Protein AF-0000000066665453 (afdb_homodimer)

pLDDT: mean 81.32, std 22.85, range [13.72, 98.62]

Structure (mmCIF, N/CA/C/O backbone):
data_AF-0000000066665453-model_v1
#
loop_
_entity.id
_entity.type
_entity.pdbx_description
1 polymer 'Uncharacterized protein'
#
loop_
_atom_site.group_PDB
_atom_site.id
_atom_site.type_symbol
_atom_site.label_atom_id
_atom_site.label_alt_id
_atom_site.label_comp_id
_atom_site.label_asym_id
_atom_site.label_entity_id
_atom_site.label_seq_id
_atom_site.pdbx_PDB_ins_code
_atom_site.Cartn_x
_atom_site.Cartn_y
_atom_site.Cartn_z
_atom_site.occupancy
_atom_site.B_iso_or_equiv
_atom_site.auth_seq_id
_atom_site.auth_comp_id
_atom_site.auth_asym_id
_atom_site.auth_atom_id
_atom_site.pdbx_PDB_model_num
ATOM 1 N N . MET A 1 1 ? -19.062 -0.053 -48.094 1 19.8 1 MET A N 1
ATOM 2 C CA . MET A 1 1 ? -20.469 0.084 -47.75 1 19.8 1 MET A CA 1
ATOM 3 C C . MET A 1 1 ? -20.609 0.634 -46.312 1 19.8 1 MET A C 1
ATOM 5 O O . MET A 1 1 ? -21.719 0.956 -45.875 1 19.8 1 MET A O 1
ATOM 9 N N . ARG A 1 2 ? -19.547 0.373 -45.531 1 23.02 2 ARG A N 1
ATOM 10 C CA . ARG A 1 2 ? -19.234 0.481 -44.125 1 23.02 2 ARG A CA 1
ATOM 11 C C . ARG A 1 2 ? -19.125 1.94 -43.688 1 23.02 2 ARG A C 1
ATOM 13 O O . ARG A 1 2 ? -18.844 2.232 -42.531 1 23.02 2 ARG A O 1
ATOM 20 N N . GLU A 1 3 ? -19.109 2.775 -44.75 1 22.67 3 GLU A N 1
ATOM 21 C CA . GLU A 1 3 ? -18.797 4.191 -44.625 1 22.67 3 GLU A CA 1
ATOM 22 C C . GLU A 1 3 ? -19.938 4.961 -43.969 1 22.67 3 GLU A C 1
ATOM 24 O O . GLU A 1 3 ? -19.734 6.043 -43.438 1 22.67 3 GLU A O 1
ATOM 29 N N . ALA A 1 4 ? -21.125 4.555 -44.438 1 25.89 4 ALA A N 1
ATOM 30 C CA . ALA A 1 4 ? -22.328 5.387 -44.344 1 25.89 4 ALA A CA 1
ATOM 31 C C . ALA A 1 4 ? -22.797 5.543 -42.906 1 25.89 4 ALA A C 1
ATOM 33 O O . ALA A 1 4 ? -23.312 6.59 -42.531 1 25.89 4 ALA A O 1
ATOM 34 N N . GLU A 1 5 ? -22.891 4.328 -42.156 1 24.73 5 GLU A N 1
ATOM 35 C CA . GLU A 1 5 ? -23.781 4.402 -41 1 24.73 5 GLU A CA 1
ATOM 36 C C . GLU A 1 5 ? -23.125 5.148 -39.844 1 24.73 5 GLU A C 1
ATOM 38 O O . GLU A 1 5 ? -23.656 5.172 -38.75 1 24.73 5 GLU A O 1
ATOM 43 N N . ALA A 1 6 ? -21.844 5.684 -40.031 1 29.7 6 ALA A N 1
ATOM 44 C CA . ALA A 1 6 ? -21 6.289 -39.031 1 29.7 6 ALA A CA 1
ATOM 45 C C . ALA A 1 6 ? -21.578 7.617 -38.531 1 29.7 6 ALA A C 1
ATOM 47 O O . ALA A 1 6 ? -21.281 8.078 -37.438 1 29.7 6 ALA A O 1
ATOM 48 N N . SER A 1 7 ? -22.203 8.32 -39.625 1 28.11 7 SER A N 1
ATOM 49 C CA . SER A 1 7 ? -22.438 9.75 -39.469 1 28.11 7 SER A CA 1
ATOM 50 C C . SER A 1 7 ? -23.562 10.023 -38.5 1 28.11 7 SER A C 1
ATOM 52 O O . SER A 1 7 ? -23.547 11.023 -37.781 1 28.11 7 SER A O 1
ATOM 54 N N . SER A 1 8 ? -24.656 9.281 -38.719 1 25.94 8 SER A N 1
ATOM 55 C CA . SER A 1 8 ? -25.922 9.703 -38.094 1 25.94 8 SER A CA 1
ATOM 56 C C . SER A 1 8 ? -25.891 9.461 -36.594 1 25.94 8 SER A C 1
ATOM 58 O O . SER A 1 8 ? -26.656 10.078 -35.844 1 25.94 8 SER A O 1
ATOM 60 N N . ARG A 1 9 ? -25.062 8.492 -36.156 1 27.23 9 ARG A N 1
ATOM 61 C CA . ARG A 1 9 ? -25.203 8.07 -34.75 1 27.23 9 ARG A CA 1
ATOM 62 C C . ARG A 1 9 ? -24.5 9.039 -33.812 1 27.23 9 ARG A C 1
ATOM 64 O O . ARG A 1 9 ? -24.578 8.906 -32.594 1 27.23 9 ARG A O 1
ATOM 71 N N . ASP A 1 10 ? -23.641 9.875 -34.406 1 24.14 10 ASP A N 1
ATOM 72 C CA . ASP A 1 10 ? -22.828 10.703 -33.531 1 24.14 10 ASP A CA 1
ATOM 73 C C . ASP A 1 10 ? -23.641 11.836 -32.906 1 24.14 10 ASP A C 1
ATOM 75 O O . ASP A 1 10 ? -23.188 12.531 -32 1 24.14 10 ASP A O 1
ATOM 79 N N . ALA A 1 11 ? -24.688 12.273 -33.719 1 24.56 11 ALA A N 1
ATOM 80 C CA . ALA A 1 11 ? -25.312 13.531 -33.344 1 24.56 11 ALA A CA 1
ATOM 81 C C . ALA A 1 11 ? -26.109 13.375 -32.031 1 24.56 11 ALA A C 1
ATOM 83 O O . ALA A 1 11 ? -26.438 14.359 -31.375 1 24.56 11 ALA A O 1
ATOM 84 N N . ARG A 1 12 ? -26.797 12.281 -31.938 1 25.75 12 ARG A N 1
ATOM 85 C CA . ARG A 1 12 ? -27.859 12.258 -30.938 1 25.75 12 ARG A CA 1
ATOM 86 C C . ARG A 1 12 ? -27.281 12.141 -29.531 1 25.75 12 ARG A C 1
ATOM 88 O O . ARG A 1 12 ? -28.031 12.039 -28.562 1 25.75 12 ARG A O 1
ATOM 95 N N . ARG A 1 13 ? -26 11.781 -29.406 1 25.25 13 ARG A N 1
ATOM 96 C CA . ARG A 1 13 ? -25.656 11.5 -28.016 1 25.25 13 ARG A CA 1
ATOM 97 C C . ARG A 1 13 ? -25.516 12.789 -27.203 1 25.25 13 ARG A C 1
ATOM 99 O O . ARG A 1 13 ? -24.406 13.25 -26.938 1 25.25 13 ARG A O 1
ATOM 106 N N . ALA A 1 14 ? -26.172 13.805 -27.734 1 28.17 14 ALA A N 1
ATOM 107 C CA . ALA A 1 14 ? -26.297 14.883 -26.766 1 28.17 14 ALA A CA 1
ATOM 108 C C . ALA A 1 14 ? -26.719 14.344 -25.406 1 28.17 14 ALA A C 1
ATOM 110 O O . ALA A 1 14 ? -27.766 13.711 -25.281 1 28.17 14 ALA A O 1
ATOM 111 N N . THR A 1 15 ? -25.719 14.102 -24.578 1 29.19 15 THR A N 1
ATOM 112 C CA . THR A 1 15 ? -25.812 13.617 -23.203 1 29.19 15 THR A CA 1
ATOM 113 C C . THR A 1 15 ? -26.875 14.391 -22.422 1 29.19 15 THR A C 1
ATOM 115 O O . THR A 1 15 ? -26.641 15.523 -22 1 29.19 15 THR A O 1
ATOM 118 N N . SER A 1 16 ? -28.062 14.555 -22.938 1 30.88 16 SER A N 1
ATOM 119 C CA . SER A 1 16 ? -29.188 14.93 -22.078 1 30.88 16 SER A CA 1
ATOM 120 C C . SER A 1 16 ? -29.078 14.266 -20.703 1 30.88 16 SER A C 1
ATOM 122 O O . SER A 1 16 ? -28.859 13.062 -20.609 1 30.88 16 SER A O 1
ATOM 124 N N . ALA A 1 17 ? -28.656 15.047 -19.797 1 39.22 17 ALA A N 1
ATOM 125 C CA . ALA A 1 17 ? -28.75 14.5 -18.438 1 39.22 17 ALA A CA 1
ATOM 126 C C . ALA A 1 17 ? -29.953 13.586 -18.297 1 39.22 17 ALA A C 1
ATOM 128 O O . ALA A 1 17 ? -31.062 13.945 -18.688 1 39.22 17 ALA A O 1
ATOM 129 N N . ALA A 1 18 ? -29.844 12.43 -18.172 1 43.69 18 ALA A N 1
ATOM 130 C CA . ALA A 1 18 ? -30.922 11.461 -18.031 1 43.69 18 ALA A CA 1
ATOM 131 C C . ALA A 1 18 ? -32.094 12.055 -17.25 1 43.69 18 ALA A C 1
ATOM 133 O O . ALA A 1 18 ? -31.875 12.758 -16.25 1 43.69 18 ALA A O 1
ATOM 134 N N . PRO A 1 19 ? -33.312 12.305 -17.641 1 51.19 19 PRO A N 1
ATOM 135 C CA . PRO A 1 19 ? -34.5 12.781 -16.938 1 51.19 19 PRO A CA 1
ATOM 136 C C . PRO A 1 19 ? -34.5 12.461 -15.438 1 51.19 19 PRO A C 1
ATOM 138 O O . PRO A 1 19 ? -35 13.25 -14.633 1 51.19 19 PRO A O 1
ATOM 141 N N . GLY A 1 20 ? -33.719 11.547 -15.07 1 58.41 20 GLY A N 1
ATOM 142 C CA . GLY A 1 20 ? -33.594 11.078 -13.695 1 58.41 20 GLY A CA 1
ATOM 143 C C . GLY A 1 20 ? -32.719 11.953 -12.836 1 58.41 20 GLY A C 1
ATOM 144 O O . GLY A 1 20 ? -33 12.172 -11.656 1 58.41 20 GLY A O 1
ATOM 145 N N . VAL A 1 21 ? -31.719 12.586 -13.453 1 60.53 21 VAL A N 1
ATOM 146 C CA . VAL A 1 21 ? -30.812 13.414 -12.664 1 60.53 21 VAL A CA 1
ATOM 147 C C . VAL A 1 21 ? -31.469 14.758 -12.375 1 60.53 21 VAL A C 1
ATOM 149 O O . VAL A 1 21 ? -31.344 15.297 -11.266 1 60.53 21 VAL A O 1
ATOM 152 N N . ARG A 1 22 ? -32.25 15.359 -13.219 1 61.31 22 ARG A N 1
ATOM 153 C CA . ARG A 1 22 ? -32.938 16.641 -13.031 1 61.31 22 ARG A CA 1
ATOM 154 C C . ARG A 1 22 ? -34 16.531 -11.945 1 61.31 22 ARG A C 1
ATOM 156 O O . ARG A 1 22 ? -34.188 17.453 -11.148 1 61.31 22 ARG A O 1
ATOM 163 N N . GLU A 1 23 ? -34.688 15.453 -12.055 1 70.44 23 GLU A N 1
ATOM 164 C CA . GLU A 1 23 ? -35.688 15.227 -11.023 1 70.44 23 GLU A CA 1
ATOM 165 C C . GLU A 1 23 ? -35.062 15.078 -9.648 1 70.44 23 GLU A C 1
ATOM 167 O O . GLU A 1 23 ? -35.562 15.586 -8.656 1 70.44 23 GLU A O 1
ATOM 172 N N . GLN A 1 24 ? -34 14.492 -9.602 1 72.5 24 GLN A N 1
ATOM 173 C CA . GLN A 1 24 ? -33.281 14.312 -8.344 1 72.5 24 GLN A CA 1
ATOM 174 C C . GLN A 1 24 ? -32.75 15.648 -7.809 1 72.5 24 GLN A C 1
ATOM 176 O O . GLN A 1 24 ? -32.812 15.906 -6.605 1 72.5 24 GLN A O 1
ATOM 181 N N . VAL A 1 25 ? -32.375 16.453 -8.742 1 69.94 25 VAL A N 1
ATOM 182 C CA . VAL A 1 25 ? -31.859 17.766 -8.367 1 69.94 25 VAL A CA 1
ATOM 183 C C . VAL A 1 25 ? -33 18.641 -7.816 1 69.94 25 VAL A C 1
ATOM 185 O O . VAL A 1 25 ? -32.812 19.312 -6.805 1 69.94 25 VAL A O 1
ATOM 188 N N . ALA A 1 26 ? -34.062 18.609 -8.492 1 74.38 26 ALA A N 1
ATOM 189 C CA . ALA A 1 26 ? -35.219 19.375 -8.039 1 74.38 26 ALA A CA 1
ATOM 190 C C . ALA A 1 26 ? -35.688 18.922 -6.656 1 74.38 26 ALA A C 1
ATOM 192 O O . ALA A 1 26 ? -36.062 19.734 -5.816 1 74.38 26 ALA A O 1
ATOM 193 N N . GLU A 1 27 ? -35.625 17.734 -6.543 1 78.69 27 GLU A N 1
ATOM 194 C CA . GLU A 1 27 ? -36.031 17.172 -5.258 1 78.69 27 GLU A CA 1
ATOM 195 C C . GLU A 1 27 ? -35.031 17.562 -4.152 1 78.69 27 GLU A C 1
ATOM 197 O O . GLU A 1 27 ? -35.438 17.875 -3.029 1 78.69 27 GLU A O 1
ATOM 202 N N . GLN A 1 28 ? -33.844 17.562 -4.383 1 78.75 28 GLN A N 1
ATOM 203 C CA . GLN A 1 28 ? -32.844 17.922 -3.402 1 78.75 28 GLN A CA 1
ATOM 204 C C . GLN A 1 28 ? -32.938 19.406 -3.031 1 78.75 28 GLN A C 1
ATOM 206 O O . GLN A 1 28 ? -32.781 19.766 -1.862 1 78.75 28 GLN A O 1
ATOM 211 N N . PHE A 1 29 ? -33.25 20.172 -3.998 1 79.56 29 PHE A N 1
ATOM 212 C CA . PHE A 1 29 ? -33.406 21.594 -3.75 1 79.56 29 PHE A CA 1
ATOM 213 C C . PHE A 1 29 ? -34.656 21.891 -2.93 1 79.56 29 PHE A C 1
ATOM 215 O O . PHE A 1 29 ? -34.656 22.766 -2.07 1 79.56 29 PHE A O 1
ATOM 222 N N . ALA A 1 30 ? -35.625 21.188 -3.301 1 81.5 30 ALA A N 1
ATOM 223 C CA . ALA A 1 30 ? -36.875 21.328 -2.518 1 81.5 30 ALA A CA 1
ATOM 224 C C . ALA A 1 30 ? -36.625 20.906 -1.069 1 81.5 30 ALA A C 1
ATOM 226 O O . ALA A 1 30 ? -37.125 21.547 -0.144 1 81.5 30 ALA A O 1
ATOM 227 N N . ARG A 1 31 ? -35.969 19.953 -0.909 1 82.44 31 ARG A N 1
ATOM 228 C CA . ARG A 1 31 ? -35.656 19.469 0.431 1 82.44 31 ARG A CA 1
ATOM 229 C C . ARG A 1 31 ? -34.781 20.453 1.173 1 82.44 31 ARG A C 1
ATOM 231 O O . ARG A 1 31 ? -34.938 20.656 2.379 1 82.44 31 ARG A O 1
ATOM 238 N N . TYR A 1 32 ? -33.844 21 0.495 1 87.75 32 TYR A N 1
ATOM 239 C CA . TYR A 1 32 ? -32.969 22.016 1.071 1 87.75 32 TYR A CA 1
ATOM 240 C C . TYR A 1 32 ? -33.781 23.219 1.549 1 87.75 32 TYR A C 1
ATOM 242 O O . TYR A 1 32 ? -33.594 23.688 2.67 1 87.75 32 TYR A O 1
ATOM 250 N N . ARG A 1 33 ? -34.719 23.609 0.754 1 85.88 33 ARG A N 1
ATOM 251 C CA . ARG A 1 33 ? -35.5 24.797 1.083 1 85.88 33 ARG A CA 1
ATOM 252 C C . ARG A 1 33 ? -36.406 24.531 2.262 1 85.88 33 ARG A C 1
ATOM 254 O O . ARG A 1 33 ? -36.531 25.359 3.168 1 85.88 33 ARG A O 1
ATOM 261 N N . SER A 1 34 ? -37 23.422 2.145 1 84.19 34 SER A N 1
ATOM 262 C CA . SER A 1 34 ? -37.906 23.062 3.238 1 84.19 34 SER A CA 1
ATOM 263 C C . SER A 1 34 ? -37.125 22.891 4.547 1 84.19 34 SER A C 1
ATOM 265 O O . SER A 1 34 ? -37.625 23.281 5.609 1 84.19 34 SER A O 1
ATOM 267 N N . GLY A 1 35 ? -36.031 22.312 4.512 1 84.56 35 GLY A N 1
ATOM 268 C CA . GLY A 1 35 ? -35.188 22.141 5.688 1 84.56 35 GLY A CA 1
ATOM 269 C C . GL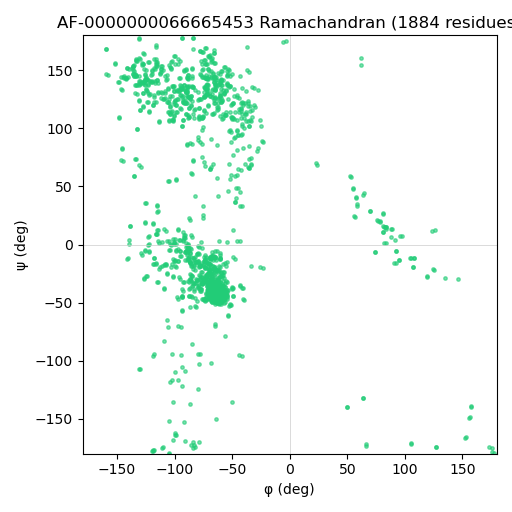Y A 1 35 ? -34.719 23.453 6.273 1 84.56 35 GLY A C 1
ATOM 270 O O . GLY A 1 35 ? -34.594 23.594 7.492 1 84.56 35 GLY A O 1
ATOM 271 N N . GLY A 1 36 ? -34.438 24.359 5.418 1 85.56 36 GLY A N 1
ATOM 272 C CA . GLY A 1 36 ? -34 25.672 5.859 1 85.56 36 GLY A CA 1
ATOM 273 C C . GLY A 1 36 ? -35.062 26.406 6.664 1 85.56 36 GLY A C 1
ATOM 274 O O . GLY A 1 36 ? -34.781 26.969 7.715 1 85.56 36 GLY A O 1
ATOM 275 N N . VAL A 1 37 ? -36.219 26.328 6.227 1 82.12 37 VAL A N 1
ATOM 276 C CA . VAL A 1 37 ? -37.312 27 6.887 1 82.12 37 VAL A CA 1
ATOM 277 C C . VAL A 1 37 ? -37.562 26.375 8.258 1 82.12 37 VAL A C 1
ATOM 279 O O . VAL A 1 37 ? -37.875 27.078 9.227 1 82.12 37 VAL A O 1
ATOM 282 N N . GLU A 1 38 ? -37.281 25.203 8.312 1 80.81 38 GLU A N 1
ATOM 283 C CA . GLU A 1 38 ? -37.594 24.469 9.531 1 80.81 38 GLU A CA 1
ATOM 284 C C . GLU A 1 38 ? -36.5 24.594 10.562 1 80.81 38 GLU A C 1
ATOM 286 O O . GLU A 1 38 ? -36.75 24.672 11.758 1 80.81 38 GLU A O 1
ATOM 291 N N . THR A 1 39 ? -35.281 24.719 10.203 1 82.19 39 THR A N 1
ATOM 292 C CA . THR A 1 39 ? -34.188 24.516 11.156 1 82.19 39 THR A CA 1
ATOM 293 C C . THR A 1 39 ? -33.312 25.766 11.258 1 82.19 39 THR A C 1
ATOM 295 O O . THR A 1 39 ? -32.531 25.906 12.188 1 82.19 39 THR A O 1
ATOM 298 N N . ALA A 1 40 ? -33.531 26.719 10.492 1 86.44 40 ALA A N 1
ATOM 299 C CA . ALA A 1 40 ? -32.594 27.812 10.375 1 86.44 40 ALA A CA 1
ATOM 300 C C . ALA A 1 40 ? -32.938 28.953 11.328 1 86.44 40 ALA A C 1
ATOM 302 O O . ALA A 1 40 ? -32.031 29.578 11.914 1 86.44 40 ALA A O 1
ATOM 303 N N . PRO A 1 41 ? -34.281 29.141 11.586 1 88.88 41 PRO A N 1
ATOM 304 C CA . PRO A 1 41 ? -34.594 30.344 12.359 1 88.88 41 PRO A CA 1
ATOM 305 C C . PRO A 1 41 ? -34.5 30.141 13.867 1 88.88 41 PRO A C 1
ATOM 307 O O . PRO A 1 41 ? -35.438 30.391 14.602 1 88.88 41 PRO A O 1
ATOM 310 N N . TYR A 1 42 ? -33.344 29.812 14.32 1 90.06 42 TYR A N 1
ATOM 311 C CA . TYR A 1 42 ? -33 29.641 15.734 1 90.06 42 TYR A CA 1
ATOM 312 C C . TYR A 1 42 ? -31.594 30.156 16.031 1 90.06 42 TYR A C 1
ATOM 314 O O . TYR A 1 42 ? -30.719 30.109 15.18 1 90.06 42 TYR A O 1
ATOM 322 N N . ASP A 1 43 ? -31.516 30.703 17.172 1 90.5 43 ASP A N 1
ATOM 323 C CA . ASP A 1 43 ? -30.203 31.219 17.562 1 90.5 43 ASP A CA 1
ATOM 324 C C . ASP A 1 43 ? -29.344 30.109 18.156 1 90.5 43 ASP A C 1
ATOM 326 O O . ASP A 1 43 ? -29.688 28.938 18.062 1 90.5 43 ASP A O 1
ATOM 330 N N . GLU A 1 44 ? -28.156 30.516 18.641 1 90.75 44 GLU A N 1
ATOM 331 C CA . GLU A 1 44 ? -27.156 29.578 19.109 1 90.75 44 GLU A CA 1
ATOM 332 C C . GLU A 1 44 ? -27.688 28.719 20.266 1 90.75 44 GLU A C 1
ATOM 334 O O . GLU A 1 44 ? -27.281 27.578 20.438 1 90.75 44 GLU A O 1
ATOM 339 N N . CYS A 1 45 ? -28.625 29.219 21.031 1 90.12 45 CYS A N 1
ATOM 340 C CA . CYS A 1 45 ? -29.172 28.531 22.203 1 90.12 45 CYS A CA 1
ATOM 341 C C . CYS A 1 45 ? -30.5 27.859 21.891 1 90.12 45 CYS A C 1
ATOM 343 O O . CYS A 1 45 ? -31.172 27.359 22.781 1 90.12 45 CYS A O 1
ATOM 345 N N . GLY A 1 46 ? -30.906 27.906 20.625 1 87.31 46 GLY A N 1
ATOM 346 C CA . GLY A 1 46 ? -32.125 27.203 20.203 1 87.31 46 GLY A CA 1
ATOM 347 C C . GLY A 1 46 ? -33.375 28.047 20.359 1 87.31 46 GLY A C 1
ATOM 348 O O . GLY A 1 46 ? -34.469 27.516 20.312 1 87.31 46 GLY A O 1
ATOM 349 N N . ARG A 1 47 ? -33.219 29.188 20.547 1 88.5 47 ARG A N 1
ATOM 350 C CA . ARG A 1 47 ? -34.375 30.062 20.609 1 88.5 47 ARG A CA 1
ATOM 351 C C . ARG A 1 47 ? -34.75 30.594 19.234 1 88.5 47 ARG A C 1
ATOM 353 O O . ARG A 1 47 ? -33.875 30.891 18.422 1 88.5 47 ARG A O 1
ATOM 360 N N . PRO A 1 48 ? -36.031 30.781 19.016 1 88.19 48 PRO A N 1
ATOM 361 C CA . PRO A 1 48 ? -36.5 31.234 17.703 1 88.19 48 PRO A CA 1
ATOM 362 C C . PRO A 1 48 ? -36.031 32.656 17.375 1 88.19 48 PRO A C 1
ATOM 364 O O . PRO A 1 48 ? -36 33.5 18.266 1 88.19 48 PRO A O 1
ATOM 367 N N . THR A 1 49 ? -35.75 32.844 16.156 1 90 49 THR A N 1
ATOM 368 C CA . THR A 1 49 ? -35.375 34.156 15.664 1 90 49 THR A CA 1
ATOM 369 C C . THR A 1 49 ? -36.375 34.656 14.633 1 90 49 THR A C 1
ATOM 371 O O . THR A 1 49 ? -37.219 33.875 14.148 1 90 49 THR A O 1
ATOM 374 N N . GLU A 1 50 ? -36.438 36 14.383 1 85.19 50 GLU A N 1
ATOM 375 C CA . GLU A 1 50 ? -37.375 36.594 13.453 1 85.19 50 GLU A CA 1
ATOM 376 C C . GLU A 1 50 ? -37.094 36.156 12.016 1 85.19 50 GLU A C 1
ATOM 378 O O . GLU A 1 50 ? -37.969 36.25 11.148 1 85.19 50 GLU A O 1
ATOM 383 N N . GLY A 1 51 ? -35.938 35.5 11.773 1 88.56 51 GLY A N 1
ATOM 384 C CA . GLY A 1 51 ? -35.562 35.062 10.438 1 88.56 51 GLY A CA 1
ATOM 385 C C . GLY A 1 51 ? -34.156 34.5 10.375 1 88.56 51 GLY A C 1
ATOM 386 O O . GLY A 1 51 ? -33.594 34.125 11.398 1 88.56 51 GLY A O 1
ATOM 387 N N . TYR A 1 52 ? -33.812 34.219 9.078 1 90.81 52 TYR A N 1
ATOM 388 C CA . TYR A 1 52 ? -32.469 33.719 8.852 1 90.81 52 TYR A CA 1
ATOM 389 C C . TYR A 1 52 ? -31.984 34.094 7.457 1 90.81 52 TYR A C 1
ATOM 391 O O . TYR A 1 52 ? -32.781 34.469 6.59 1 90.81 52 TYR A O 1
ATOM 399 N N . TYR A 1 53 ? -30.719 34.156 7.285 1 93.94 53 TYR A N 1
ATOM 400 C CA . TYR A 1 53 ? -30.094 34.406 5.988 1 93.94 53 TYR A CA 1
ATOM 401 C C . TYR A 1 53 ? -29.672 33.094 5.34 1 93.94 53 TYR A C 1
ATOM 403 O O . TYR A 1 53 ? -28.953 32.312 5.953 1 93.94 53 TYR A O 1
ATOM 411 N N . ASP A 1 54 ? -30.109 32.844 4.137 1 93.62 54 ASP A N 1
ATOM 412 C CA . ASP A 1 54 ? -29.688 31.672 3.377 1 93.62 54 ASP A CA 1
ATOM 413 C C . ASP A 1 54 ? -28.625 32.031 2.354 1 93.62 54 ASP A C 1
ATOM 415 O O . ASP A 1 54 ? -28.859 32.844 1.446 1 93.62 54 ASP A O 1
ATOM 419 N N . GLU A 1 55 ? -27.5 31.406 2.473 1 93.81 55 GLU A N 1
ATOM 420 C CA . GLU A 1 55 ? -26.359 31.719 1.605 1 93.81 55 GLU A CA 1
ATOM 421 C C . GLU A 1 55 ? -26.625 31.266 0.169 1 93.81 55 GLU A C 1
ATOM 423 O O . GLU A 1 55 ? -26.062 31.828 -0.773 1 93.81 55 GLU A O 1
ATOM 428 N N . LEU A 1 56 ? -27.453 30.297 -0.019 1 91.44 56 LEU A N 1
ATOM 429 C CA . LEU A 1 56 ? -27.672 29.703 -1.335 1 91.44 56 LEU A CA 1
ATOM 430 C C . LEU A 1 56 ? -28.859 30.359 -2.033 1 91.44 56 LEU A C 1
ATOM 432 O O . LEU A 1 56 ? -28.797 30.641 -3.23 1 91.44 56 LEU A O 1
ATOM 436 N N . VAL A 1 57 ? -29.953 30.547 -1.258 1 89.62 57 VAL A N 1
ATOM 437 C CA . VAL A 1 57 ? -31.203 30.984 -1.872 1 89.62 57 VAL A CA 1
ATOM 438 C C . VAL A 1 57 ? -31.594 32.344 -1.322 1 89.62 57 VAL A C 1
ATOM 440 O O . VAL A 1 57 ? -31.438 32.625 -0.13 1 89.62 57 VAL A O 1
ATOM 443 N N . ASP A 1 58 ? -32.094 33.156 -2.238 1 88.19 58 ASP A N 1
ATOM 444 C CA . ASP A 1 58 ? -32.562 34.469 -1.804 1 88.19 58 ASP A CA 1
ATOM 445 C C . ASP A 1 58 ? -34 34.406 -1.274 1 88.19 58 ASP A C 1
ATOM 447 O O . ASP A 1 58 ? -34.562 33.344 -1.17 1 88.19 58 ASP A O 1
ATOM 451 N N . ALA A 1 59 ? -34.5 35.531 -0.813 1 83 59 ALA A N 1
ATOM 452 C CA . ALA A 1 59 ? -35.812 35.594 -0.186 1 83 59 ALA A CA 1
ATOM 453 C C . ALA A 1 59 ? -36.906 35.125 -1.144 1 83 59 ALA A C 1
ATOM 455 O O . ALA A 1 59 ? -37.969 34.656 -0.711 1 83 59 ALA A O 1
ATOM 456 N N . GLY A 1 60 ? -36.625 35.219 -2.428 1 81.62 60 GLY A N 1
ATOM 457 C CA . GLY A 1 60 ? -37.594 34.781 -3.434 1 81.62 60 GLY A CA 1
ATOM 458 C C . GLY A 1 60 ? -37.469 33.312 -3.793 1 81.62 60 GLY A C 1
ATOM 459 O O . GLY A 1 60 ? -38.219 32.812 -4.602 1 81.62 60 GLY A O 1
ATOM 460 N N . GLY A 1 61 ? -36.5 32.719 -3.18 1 80.88 61 GLY A N 1
ATOM 461 C CA . GLY A 1 61 ? -36.344 31.312 -3.436 1 80.88 61 GLY A CA 1
ATOM 462 C C . GLY A 1 61 ? -35.406 31.016 -4.598 1 80.88 61 GLY A C 1
ATOM 463 O O . GLY A 1 61 ? -35.219 29.859 -4.996 1 80.88 61 GLY A O 1
ATOM 464 N N . ARG A 1 62 ? -34.844 31.969 -5.129 1 82.56 62 ARG A N 1
ATOM 465 C CA . ARG A 1 62 ? -33.938 31.781 -6.254 1 82.56 62 ARG A CA 1
ATOM 466 C C . ARG A 1 62 ? -32.5 31.609 -5.773 1 82.56 62 ARG A C 1
ATOM 468 O O . ARG A 1 62 ? -32.094 32.219 -4.77 1 82.56 62 ARG A O 1
ATOM 475 N N . VAL A 1 63 ? -31.734 30.859 -6.496 1 88.12 63 VAL A N 1
ATOM 476 C CA . VAL A 1 63 ? -30.328 30.656 -6.188 1 88.12 63 VAL A CA 1
ATOM 477 C C . VAL A 1 63 ? -29.562 31.953 -6.402 1 88.12 63 VAL A C 1
ATOM 479 O O . VAL A 1 63 ? -29.688 32.594 -7.441 1 88.12 63 VAL A O 1
ATOM 482 N N . ARG A 1 64 ? -28.844 32.281 -5.43 1 88.5 64 ARG A N 1
ATOM 483 C CA . ARG A 1 64 ? -28.031 33.5 -5.531 1 88.5 64 ARG A CA 1
ATOM 484 C C . ARG A 1 64 ? -27 33.375 -6.652 1 88.5 64 ARG A C 1
ATOM 486 O O . ARG A 1 64 ? -26.469 32.312 -6.887 1 88.5 64 ARG A O 1
ATOM 493 N N . ARG A 1 65 ? -26.672 34.438 -7.297 1 82.19 65 ARG A N 1
ATOM 494 C CA . ARG A 1 65 ? -25.828 34.469 -8.484 1 82.19 65 ARG A CA 1
ATOM 495 C C . ARG A 1 65 ? -24.469 33.844 -8.203 1 82.19 65 ARG A C 1
ATOM 497 O O . ARG A 1 65 ? -23.922 33.094 -9.031 1 82.19 65 ARG A O 1
ATOM 504 N N . MET A 1 66 ? -23.938 34.094 -7.105 1 81.56 66 MET A N 1
ATOM 505 C CA . MET A 1 66 ? -22.594 33.625 -6.777 1 81.56 66 MET A CA 1
ATOM 506 C C . MET A 1 66 ? -22.578 32.094 -6.715 1 81.56 66 MET A C 1
ATOM 508 O O . MET A 1 66 ? -21.516 31.484 -6.91 1 81.56 66 MET A O 1
ATOM 512 N N . TRP A 1 67 ? -23.688 31.5 -6.508 1 85.44 67 TRP A N 1
ATOM 513 C CA . TRP A 1 67 ? -23.781 30.047 -6.344 1 85.44 67 TRP A CA 1
ATOM 514 C C . TRP A 1 67 ? -24.203 29.391 -7.648 1 85.44 67 TRP A C 1
ATOM 516 O O . TRP A 1 67 ? -24.188 28.156 -7.758 1 85.44 67 TRP A O 1
ATOM 526 N N . SER A 1 68 ? -24.5 30.094 -8.602 1 78.44 68 SER A N 1
ATOM 527 C CA . SER A 1 68 ? -25.141 29.547 -9.797 1 78.44 68 SER A CA 1
ATOM 528 C C . SER A 1 68 ? -24.234 28.516 -10.484 1 78.44 68 SER A C 1
ATOM 530 O O . SER A 1 68 ? -24.688 27.438 -10.852 1 78.44 68 SER A O 1
ATOM 532 N N . GLU A 1 69 ? -23 28.922 -10.602 1 72.06 69 GLU A N 1
ATOM 533 C CA . GLU A 1 69 ? -22.094 28 -11.273 1 72.06 69 GLU A CA 1
ATOM 534 C C . GLU A 1 69 ? -21.828 26.766 -10.422 1 72.06 69 GLU A C 1
ATOM 536 O O . GLU A 1 69 ? -21.844 25.641 -10.93 1 72.06 69 GLU A O 1
ATOM 541 N N . LEU A 1 70 ? -21.578 26.953 -9.234 1 74.62 70 LEU A N 1
ATOM 542 C CA . LEU A 1 70 ? -21.266 25.844 -8.336 1 74.62 70 LEU A CA 1
ATOM 543 C C . LEU A 1 70 ? -22.469 24.953 -8.125 1 74.62 70 LEU A C 1
ATOM 545 O O . LEU A 1 70 ? -22.344 23.719 -8.023 1 74.62 70 LEU A O 1
ATOM 549 N N . SER A 1 71 ? -23.5 25.641 -8.07 1 69.81 71 SER A N 1
ATOM 550 C CA . SER A 1 71 ? -24.734 24.875 -7.863 1 69.81 71 SER A CA 1
ATOM 551 C C . SER A 1 71 ? -25.016 23.938 -9.031 1 69.81 71 SER A C 1
ATOM 553 O O . SER A 1 71 ? -25.453 22.797 -8.828 1 69.81 71 SER A O 1
ATOM 555 N N . ALA A 1 72 ? -24.703 24.406 -10.109 1 67.44 72 ALA A N 1
ATOM 556 C CA . ALA A 1 72 ? -24.906 23.562 -11.289 1 67.44 72 ALA A CA 1
ATOM 557 C C . ALA A 1 72 ? -24 22.344 -11.25 1 67.44 72 ALA A C 1
ATOM 559 O O . ALA A 1 72 ? -24.438 21.234 -11.594 1 67.44 72 ALA A O 1
ATOM 560 N N . ASP A 1 73 ? -22.844 22.625 -10.789 1 69.56 73 ASP A N 1
ATOM 561 C CA . ASP A 1 73 ? -21.891 21.516 -10.703 1 69.56 73 ASP A CA 1
ATOM 562 C C . ASP A 1 73 ? -22.359 20.469 -9.695 1 69.56 73 ASP A C 1
ATOM 564 O O . ASP A 1 73 ? -22.266 19.266 -9.961 1 69.56 73 ASP A O 1
ATOM 568 N N . PHE A 1 74 ? -22.812 20.875 -8.602 1 72.75 74 PHE A N 1
ATOM 569 C CA . PHE A 1 74 ? -23.172 19.938 -7.531 1 72.75 74 PHE A CA 1
ATOM 570 C C . PHE A 1 74 ? -24.516 19.266 -7.836 1 72.75 74 PHE A C 1
ATOM 572 O O . PHE A 1 74 ? -24.734 18.109 -7.457 1 72.75 74 PHE A O 1
ATOM 579 N N . VAL A 1 75 ? -25.312 20.078 -8.477 1 64.44 75 VAL A N 1
ATOM 580 C CA . VAL A 1 75 ? -26.609 19.547 -8.875 1 64.44 75 VAL A CA 1
ATOM 581 C C . VAL A 1 75 ? -26.422 18.422 -9.883 1 64.44 75 VAL A C 1
ATOM 583 O O . VAL A 1 75 ? -27.125 17.406 -9.836 1 64.44 75 VAL A O 1
ATOM 586 N N . GLU A 1 76 ? -25.5 18.594 -10.656 1 66.06 76 GLU A N 1
ATOM 587 C CA . GLU A 1 76 ? -25.234 17.594 -11.695 1 66.06 76 GLU A CA 1
ATOM 588 C C . GLU A 1 76 ? -24.688 16.312 -11.086 1 66.06 76 GLU A C 1
ATOM 590 O O . GLU A 1 76 ? -24.875 15.227 -11.641 1 66.06 76 GLU A O 1
ATOM 595 N N . LEU A 1 77 ? -24.125 16.438 -9.969 1 74.88 77 LEU A N 1
ATOM 596 C CA . LEU A 1 77 ? -23.547 15.266 -9.328 1 74.88 77 LEU A CA 1
ATOM 597 C C . LEU A 1 77 ? -24.641 14.359 -8.773 1 74.88 77 LEU A C 1
ATOM 599 O O . LEU A 1 77 ? -24.5 13.133 -8.789 1 74.88 77 LEU A O 1
ATOM 603 N N . GLY A 1 78 ? -25.797 14.953 -8.375 1 74.06 78 GLY A N 1
ATOM 604 C CA . GLY A 1 78 ? -26.844 14.18 -7.738 1 74.06 78 GLY A CA 1
ATOM 605 C C . GLY A 1 78 ? -26.453 13.625 -6.383 1 74.06 78 GLY A C 1
ATOM 606 O O . GLY A 1 78 ? -25.375 13.953 -5.867 1 74.06 78 GLY A O 1
ATOM 607 N N . THR A 1 79 ? -27.25 12.789 -5.789 1 78.5 79 THR A N 1
ATOM 608 C CA . THR A 1 79 ? -27.016 12.25 -4.453 1 78.5 79 THR A CA 1
ATOM 609 C C . THR A 1 79 ? -25.828 11.289 -4.457 1 78.5 79 THR A C 1
ATOM 611 O O . THR A 1 79 ? -25 11.32 -3.547 1 78.5 79 THR A O 1
ATOM 614 N N . THR A 1 80 ? -25.797 10.469 -5.406 1 76.31 80 THR A N 1
ATOM 615 C CA . THR A 1 80 ? -24.703 9.492 -5.5 1 76.31 80 THR A CA 1
ATOM 616 C C . THR A 1 80 ? -23.375 10.195 -5.738 1 76.31 80 THR A C 1
ATOM 618 O O . THR A 1 80 ? -22.359 9.82 -5.156 1 76.31 80 THR A O 1
ATOM 621 N N . GLY A 1 81 ? -23.469 11.188 -6.59 1 79.56 81 GLY A N 1
ATOM 622 C CA . GLY A 1 81 ? -22.25 11.953 -6.848 1 79.56 81 GLY A CA 1
ATOM 623 C C . GLY A 1 81 ? -21.766 12.711 -5.633 1 79.56 81 GLY A C 1
ATOM 624 O O . GLY A 1 81 ? -20.562 12.789 -5.387 1 79.56 81 GLY A O 1
ATOM 625 N N . LEU A 1 82 ? -22.688 13.234 -4.875 1 84.81 82 LEU A N 1
ATOM 626 C CA . LEU A 1 82 ? -22.328 13.945 -3.656 1 84.81 82 LEU A CA 1
ATOM 627 C C . LEU A 1 82 ? -21.766 12.992 -2.613 1 84.81 82 LEU A C 1
ATOM 629 O O . LEU A 1 82 ? -20.859 13.352 -1.854 1 84.81 82 LEU A O 1
ATOM 633 N N . GLY A 1 83 ? -22.359 11.875 -2.594 1 84.75 83 GLY A N 1
ATOM 634 C CA . GLY A 1 83 ? -21.828 10.852 -1.711 1 84.75 83 GLY A CA 1
ATOM 635 C C . GLY A 1 83 ? -20.406 10.461 -2.055 1 84.75 83 GLY A C 1
ATOM 636 O O . GLY A 1 83 ? -19.562 10.305 -1.166 1 84.75 83 GLY A O 1
ATOM 637 N N . ARG A 1 84 ? -20.141 10.258 -3.281 1 80.19 84 ARG A N 1
ATOM 638 C CA . ARG A 1 84 ? -18.797 9.945 -3.74 1 80.19 84 ARG A CA 1
ATOM 639 C C . ARG A 1 84 ? -17.828 11.078 -3.424 1 80.19 84 ARG A C 1
ATOM 641 O O . ARG A 1 84 ? -16.672 10.844 -3.088 1 80.19 84 ARG A O 1
ATOM 648 N N . LEU A 1 85 ? -18.344 12.305 -3.627 1 85.75 85 LEU A N 1
ATOM 649 C CA . LEU A 1 85 ? -17.531 13.469 -3.312 1 85.75 85 LEU A CA 1
ATOM 650 C C . LEU A 1 85 ? -17.188 13.508 -1.827 1 85.75 85 LEU A C 1
ATOM 652 O O . LEU A 1 85 ? -16.047 13.797 -1.459 1 85.75 85 LEU A O 1
ATOM 656 N N . ASP A 1 86 ? -18.078 13.219 -1.02 1 90.06 86 ASP A N 1
ATOM 657 C CA . ASP A 1 86 ? -17.844 13.18 0.421 1 90.06 86 ASP A CA 1
ATOM 658 C C . ASP A 1 86 ? -16.812 12.117 0.778 1 90.06 86 ASP A C 1
ATOM 660 O O . ASP A 1 86 ? -15.938 12.352 1.61 1 90.06 86 ASP A O 1
ATOM 664 N N . SER A 1 87 ? -16.953 10.977 0.165 1 83.75 87 SER A N 1
ATOM 665 C CA . SER A 1 87 ? -15.992 9.891 0.393 1 83.75 87 SER A CA 1
ATOM 666 C C . SER A 1 87 ? -14.594 10.289 -0.056 1 83.75 87 SER A C 1
ATOM 668 O O . SER A 1 87 ? -13.602 9.922 0.588 1 83.75 87 SER A O 1
ATOM 670 N N . ARG A 1 88 ? -14.539 10.961 -1.073 1 82.69 88 ARG A N 1
ATOM 671 C CA . ARG A 1 88 ? -13.258 11.43 -1.589 1 82.69 88 ARG A CA 1
ATOM 672 C C . ARG A 1 88 ? -12.609 12.414 -0.62 1 82.69 88 ARG A C 1
ATOM 674 O O . ARG A 1 88 ? -11.406 12.328 -0.364 1 82.69 88 ARG A O 1
ATOM 681 N N . VAL A 1 89 ? -13.328 13.344 -0.14 1 90.19 89 VAL A N 1
ATOM 682 C CA . VAL A 1 89 ? -12.82 14.32 0.819 1 90.19 89 VAL A CA 1
ATOM 683 C C . VAL A 1 89 ? -12.328 13.602 2.074 1 90.19 89 VAL A C 1
ATOM 685 O O . VAL A 1 89 ? -11.25 13.914 2.594 1 90.19 89 VAL A O 1
ATOM 688 N N . ARG A 1 90 ? -13.07 12.672 2.496 1 87.44 90 ARG A N 1
ATOM 689 C CA . ARG A 1 90 ? -12.672 11.906 3.67 1 87.44 90 ARG A CA 1
ATOM 690 C C . ARG A 1 90 ? -11.359 11.172 3.418 1 87.44 90 ARG A C 1
ATOM 692 O O . ARG A 1 90 ? -10.492 11.109 4.293 1 87.44 90 ARG A O 1
ATOM 699 N N . ARG A 1 91 ? -11.219 10.633 2.246 1 80.81 91 ARG A N 1
ATOM 700 C CA . ARG A 1 91 ? -10 9.914 1.886 1 80.81 91 ARG A CA 1
ATOM 701 C C . ARG A 1 91 ? -8.805 10.852 1.849 1 80.81 91 ARG A C 1
ATOM 703 O O . ARG A 1 91 ? -7.715 10.5 2.307 1 80.81 91 ARG A O 1
ATOM 710 N N . LEU A 1 92 ? -9.008 12 1.307 1 84 92 LEU A N 1
ATOM 711 C CA . LEU A 1 92 ? -7.93 12.984 1.229 1 84 92 LEU A CA 1
ATOM 712 C C . LEU A 1 92 ? -7.508 13.438 2.621 1 84 92 LEU A C 1
ATOM 714 O O . LEU A 1 92 ? -6.316 13.617 2.887 1 84 92 LEU A O 1
ATOM 718 N N . ILE A 1 93 ? -8.445 13.656 3.504 1 90.12 93 ILE A N 1
ATOM 719 C CA . ILE A 1 93 ? -8.172 14.039 4.883 1 90.12 93 ILE A CA 1
ATOM 720 C C . ILE A 1 93 ? -7.32 12.961 5.555 1 90.12 93 ILE A C 1
ATOM 722 O O . ILE A 1 93 ? -6.328 13.273 6.223 1 90.12 93 ILE A O 1
ATOM 726 N N . GLU A 1 94 ? -7.648 11.789 5.32 1 83.12 94 GLU A N 1
ATOM 727 C CA . GLU A 1 94 ? -6.918 10.664 5.906 1 83.12 94 GLU A CA 1
ATOM 728 C C . GLU A 1 94 ? -5.52 10.547 5.301 1 83.12 94 GLU A C 1
ATOM 730 O O . GLU A 1 94 ? -4.539 10.359 6.023 1 83.12 94 GLU A O 1
ATOM 735 N N . ASP A 1 95 ? -5.43 10.719 4.074 1 75.81 95 ASP A N 1
ATOM 736 C CA . ASP A 1 95 ? -4.16 10.57 3.367 1 75.81 95 ASP A CA 1
ATOM 737 C C . ASP A 1 95 ? -3.18 11.672 3.756 1 75.81 95 ASP A C 1
ATOM 739 O O . ASP A 1 95 ? -1.964 11.469 3.729 1 75.81 95 ASP A O 1
ATOM 743 N N . ASP A 1 96 ? -3.754 12.82 4.094 1 81.69 96 ASP A N 1
ATOM 744 C CA . ASP A 1 96 ? -2.908 13.945 4.488 1 81.69 96 ASP A CA 1
ATOM 745 C C . ASP A 1 96 ? -2.682 13.953 6 1 81.69 96 ASP A C 1
ATOM 747 O O . ASP A 1 96 ? -1.946 14.797 6.516 1 81.69 96 ASP A O 1
ATOM 751 N N . GLY A 1 97 ? -3.361 13.07 6.738 1 82.56 97 GLY A N 1
ATOM 752 C CA . GLY A 1 97 ? -3.207 12.969 8.18 1 82.56 97 GLY A CA 1
ATOM 753 C C . GLY A 1 97 ? -3.768 14.164 8.93 1 82.56 97 GLY A C 1
ATOM 754 O O . GLY A 1 97 ? -3.203 14.594 9.938 1 82.56 97 GLY A O 1
ATOM 755 N N . ILE A 1 98 ? -4.77 14.797 8.367 1 90.19 98 ILE A N 1
ATOM 756 C CA . ILE A 1 98 ? -5.387 15.93 9.039 1 90.19 98 ILE A CA 1
ATOM 757 C C . ILE A 1 98 ? -6.25 15.438 10.195 1 90.19 98 ILE A C 1
ATOM 759 O O . ILE A 1 98 ? -7.219 14.703 9.984 1 90.19 98 ILE A O 1
ATOM 763 N N . THR A 1 99 ? -5.848 15.797 11.383 1 88.81 99 THR A N 1
ATOM 764 C CA . THR A 1 99 ? -6.531 15.258 12.555 1 88.81 99 THR A CA 1
ATOM 765 C C . THR A 1 99 ? -6.867 16.359 13.547 1 88.81 99 THR A C 1
ATOM 767 O O . THR A 1 99 ? -6.379 17.484 13.414 1 88.81 99 THR A O 1
ATOM 770 N N . TYR A 1 100 ? -7.777 16.125 14.336 1 89.31 100 TYR A N 1
ATOM 771 C CA . TYR A 1 100 ? -8.141 16.922 15.5 1 89.31 100 TYR A CA 1
ATOM 772 C C . TYR A 1 100 ? -8.203 16.062 16.766 1 89.31 100 TYR A C 1
ATOM 774 O O . TYR A 1 100 ? -8.727 14.945 16.734 1 89.31 100 TYR A O 1
ATOM 782 N N . THR A 1 101 ? -7.527 16.547 17.812 1 81.38 101 THR A N 1
ATOM 783 C CA . THR A 1 101 ? -7.492 15.758 19.047 1 81.38 101 THR A CA 1
ATOM 784 C C . THR A 1 101 ? -8.531 16.266 20.047 1 81.38 101 THR A C 1
ATOM 786 O O . THR A 1 101 ? -8.469 17.422 20.469 1 81.38 101 THR A O 1
ATOM 789 N N . GLU A 1 102 ? -9.547 15.445 20.344 1 76.56 102 GLU A N 1
ATOM 790 C CA . GLU A 1 102 ? -10.562 15.805 21.328 1 76.56 102 GLU A CA 1
ATOM 791 C C . GLU A 1 102 ? -10.055 15.586 22.75 1 76.56 102 GLU A C 1
ATOM 793 O O . GLU A 1 102 ? -9.617 14.484 23.094 1 76.56 102 GLU A O 1
ATOM 798 N N . VAL A 1 103 ? -9.82 16.625 23.391 1 63 103 VAL A N 1
ATOM 799 C CA . VAL A 1 103 ? -9.375 16.531 24.781 1 63 103 VAL A CA 1
ATOM 800 C C . VAL A 1 103 ? -10.586 16.516 25.719 1 63 103 VAL A C 1
ATOM 802 O O . VAL A 1 103 ? -11.359 17.469 25.734 1 63 103 VAL A O 1
ATOM 805 N N . THR A 1 104 ? -11.133 15.242 25.938 1 56.41 104 THR A N 1
ATOM 806 C CA . THR A 1 104 ? -12.242 15.148 26.875 1 56.41 104 THR A CA 1
ATOM 807 C C . THR A 1 104 ? -11.758 15.328 28.312 1 56.41 104 THR A C 1
ATOM 809 O O . THR A 1 104 ? -10.625 14.953 28.641 1 56.41 104 THR A O 1
ATOM 812 N N . GLY A 1 105 ? -12.484 16.078 29.125 1 50.75 105 GLY A N 1
ATOM 813 C CA . GLY A 1 105 ? -12.297 16.422 30.531 1 50.75 105 GLY A CA 1
ATOM 814 C C . GLY A 1 105 ? -11.102 15.734 31.172 1 50.75 105 GLY A C 1
ATOM 815 O O . GLY A 1 105 ? -10.406 14.961 30.5 1 50.75 105 GLY A O 1
ATOM 816 N N . SER A 1 106 ? -10.719 16.016 32.438 1 46.53 106 SER A N 1
ATOM 817 C CA . SER A 1 106 ? -9.664 15.523 33.312 1 46.53 106 SER A CA 1
ATOM 818 C C . SER A 1 106 ? -9.688 14 33.375 1 46.53 106 SER A C 1
ATOM 820 O O . SER A 1 106 ? -10.711 13.398 33.719 1 46.53 106 SER A O 1
ATOM 822 N N . GLY A 1 107 ? -8.664 13.172 32.781 1 49.91 107 GLY A N 1
ATOM 823 C CA . GLY A 1 107 ? -8.406 11.758 33.031 1 49.91 107 GLY A CA 1
ATOM 824 C C . GLY A 1 107 ? -8.547 10.914 31.766 1 49.91 107 GLY A C 1
ATOM 825 O O . GLY A 1 107 ? -8.148 9.75 31.75 1 49.91 107 GLY A O 1
ATOM 826 N N . GLU A 1 108 ? -9.398 11.453 30.859 1 54.5 108 GLU A N 1
ATOM 827 C CA . GLU A 1 108 ? -9.594 10.555 29.734 1 54.5 108 GLU A CA 1
ATOM 828 C C . GLU A 1 108 ? -8.547 10.805 28.641 1 54.5 108 GLU A C 1
ATOM 830 O O . GLU A 1 108 ? -8.055 11.922 28.5 1 54.5 108 GLU A O 1
ATOM 835 N N . GLN A 1 109 ? -8.031 9.758 28.141 1 60.72 109 GLN A N 1
ATOM 836 C CA . GLN A 1 109 ? -6.988 9.797 27.109 1 60.72 109 GLN A CA 1
ATOM 837 C C . GLN A 1 109 ? -7.473 10.516 25.859 1 60.72 109 GLN A C 1
ATOM 839 O O . GLN A 1 109 ? -8.586 10.281 25.391 1 60.72 109 GLN A O 1
ATOM 844 N N . ALA A 1 110 ? -6.758 11.609 25.422 1 69.94 110 ALA A N 1
ATOM 845 C CA . ALA A 1 110 ? -7.008 12.344 24.188 1 69.94 110 ALA A CA 1
ATOM 846 C C . ALA A 1 110 ? -7.129 11.398 23 1 69.94 110 ALA A C 1
ATOM 848 O O . ALA A 1 110 ? -6.34 10.461 22.859 1 69.94 110 ALA A O 1
ATOM 849 N N . VAL A 1 111 ? -8.289 11.492 22.344 1 75.25 111 VAL A N 1
ATOM 850 C CA . VAL A 1 111 ? -8.492 10.648 21.172 1 75.25 111 VAL A CA 1
ATOM 851 C C . VAL A 1 111 ? -8.328 11.477 19.906 1 75.25 111 VAL A C 1
ATOM 853 O O . VAL A 1 111 ? -8.992 12.5 19.734 1 75.25 111 VAL A O 1
ATOM 856 N N . THR A 1 112 ? -7.324 11.195 19.141 1 80.44 112 THR A N 1
ATOM 857 C CA . THR A 1 112 ? -7.102 11.859 17.859 1 80.44 112 THR A CA 1
ATOM 858 C C . THR A 1 112 ? -8.016 11.273 16.781 1 80.44 112 THR A C 1
ATOM 860 O O . THR A 1 112 ? -8.039 10.062 16.562 1 80.44 112 THR A O 1
ATOM 863 N N . THR A 1 113 ? -8.891 12.125 16.25 1 83.69 113 THR A N 1
ATOM 864 C CA . THR A 1 113 ? -9.82 11.711 15.203 1 83.69 113 THR A CA 1
ATOM 865 C C . THR A 1 113 ? -9.547 12.445 13.898 1 83.69 113 THR A C 1
ATOM 867 O O . THR A 1 113 ? -8.977 13.539 13.914 1 83.69 113 THR A O 1
ATOM 870 N N . PRO A 1 114 ? -9.914 11.82 12.797 1 86.75 114 PRO A N 1
ATOM 871 C CA . PRO A 1 114 ? -9.758 12.531 11.523 1 86.75 114 PRO A CA 1
ATOM 872 C C . PRO A 1 114 ? -10.547 13.836 11.477 1 86.75 114 PRO A C 1
ATOM 874 O O . PRO A 1 114 ? -11.672 13.898 11.977 1 86.75 114 PRO A O 1
ATOM 877 N N . TRP A 1 115 ? -9.953 14.852 10.867 1 91.69 115 TRP A N 1
ATOM 878 C CA . TRP A 1 115 ? -10.602 16.141 10.609 1 91.69 115 TRP A CA 1
ATOM 879 C C . TRP A 1 115 ? -11.844 15.953 9.742 1 91.69 115 TRP A C 1
ATOM 881 O O . TRP A 1 115 ? -11.875 15.086 8.875 1 91.69 115 TRP A O 1
ATOM 891 N N . ARG A 1 116 ? -12.969 16.656 10.07 1 92.69 116 ARG A N 1
ATOM 892 C CA . ARG A 1 116 ? -14.195 16.594 9.289 1 92.69 116 ARG A CA 1
ATOM 893 C C . ARG A 1 116 ? -14.367 17.844 8.438 1 92.69 116 ARG A C 1
ATOM 895 O O . ARG A 1 116 ? -14.398 18.953 8.969 1 92.69 116 ARG A O 1
ATOM 902 N N . LEU A 1 117 ? -14.406 17.672 7.148 1 95.75 117 LEU A N 1
ATOM 903 C CA . LEU A 1 117 ? -14.516 18.766 6.184 1 95.75 117 LEU A CA 1
ATOM 904 C C . LEU A 1 117 ? -15.672 18.531 5.219 1 95.75 117 LEU A C 1
ATOM 906 O O . LEU A 1 117 ? -15.742 17.484 4.582 1 95.75 117 LEU A O 1
ATOM 910 N N . ASP A 1 118 ? -16.656 19.469 5.238 1 95.38 118 ASP A N 1
ATOM 911 C CA . ASP A 1 118 ? -17.734 19.422 4.262 1 95.38 118 ASP A CA 1
ATOM 912 C C . ASP A 1 118 ? -17.203 19.656 2.848 1 95.38 118 ASP A C 1
ATOM 914 O O . ASP A 1 118 ? -16.422 20.578 2.613 1 95.38 118 ASP A O 1
ATOM 918 N N . PRO A 1 119 ? -17.641 18.828 1.937 1 92.38 119 PRO A N 1
ATOM 919 C CA . PRO A 1 119 ? -17.109 18.953 0.576 1 92.38 119 PRO A CA 1
ATOM 920 C C . PRO A 1 119 ? -17.594 20.219 -0.128 1 92.38 119 PRO A C 1
ATOM 922 O O . PRO A 1 119 ? -16.984 20.656 -1.101 1 92.38 119 PRO A O 1
ATOM 925 N N . ILE A 1 120 ? -18.719 20.766 0.271 1 93 120 ILE A N 1
ATOM 926 C CA . ILE A 1 120 ? -19.25 21.984 -0.338 1 93 120 ILE A CA 1
ATOM 927 C C . ILE A 1 120 ? -18.672 23.203 0.366 1 93 120 ILE A C 1
ATOM 929 O O . ILE A 1 120 ? -18.891 23.406 1.562 1 93 120 ILE A O 1
ATOM 933 N N . PRO A 1 121 ? -17.922 24.031 -0.326 1 94.81 121 PRO A N 1
ATOM 934 C CA . PRO A 1 121 ? -17.312 25.219 0.298 1 94.81 121 PRO A CA 1
ATOM 935 C C . PRO A 1 121 ? -18.344 26.281 0.652 1 94.81 121 PRO A C 1
ATOM 937 O O . PRO A 1 121 ? -19.5 26.203 0.222 1 94.81 121 PRO A O 1
ATOM 940 N N . LEU A 1 122 ? -17.984 27.172 1.509 1 95.75 122 LEU A N 1
ATOM 941 C CA . LEU A 1 122 ? -18.75 28.391 1.787 1 95.75 122 LEU A CA 1
ATOM 942 C C . LEU A 1 122 ? -18.297 29.547 0.9 1 95.75 122 LEU A C 1
ATOM 944 O O . LEU A 1 122 ? -17.125 29.922 0.924 1 95.75 122 LEU A O 1
ATOM 948 N N . LEU A 1 123 ? -19.219 30.094 0.169 1 93.94 123 LEU A N 1
ATOM 949 C CA . LEU A 1 123 ? -18.875 31.172 -0.756 1 93.94 123 LEU A CA 1
ATOM 950 C C . LEU A 1 123 ? -19.141 32.531 -0.128 1 93.94 123 LEU A C 1
ATOM 952 O O . LEU A 1 123 ? -20.188 32.75 0.485 1 93.94 123 LEU A O 1
ATOM 956 N N . ILE A 1 124 ? -18.156 33.375 -0.265 1 94.81 124 ILE A N 1
ATOM 957 C CA . ILE A 1 124 ? -18.281 34.781 0.157 1 94.81 124 ILE A CA 1
ATOM 958 C C . ILE A 1 124 ? -18.125 35.688 -1.047 1 94.81 124 ILE A C 1
ATOM 960 O O . ILE A 1 124 ? -17.125 35.594 -1.773 1 94.81 124 ILE A O 1
ATOM 964 N N . SER A 1 125 ? -19.078 36.594 -1.271 1 91.38 125 SER A N 1
ATOM 965 C CA . SER A 1 125 ? -19.016 37.531 -2.395 1 91.38 125 SER A CA 1
ATOM 966 C C . SER A 1 125 ? -17.875 38.531 -2.219 1 91.38 125 SER A C 1
ATOM 968 O O . SER A 1 125 ? -17.453 38.812 -1.096 1 91.38 125 SER A O 1
ATOM 970 N N . ALA A 1 126 ? -17.484 39.125 -3.281 1 90.25 126 ALA A N 1
ATOM 971 C CA . ALA A 1 126 ? -16.438 40.125 -3.244 1 90.25 126 ALA A CA 1
ATOM 972 C C . ALA A 1 126 ? -16.859 41.312 -2.398 1 90.25 126 ALA A C 1
ATOM 974 O O . ALA A 1 126 ? -16.047 41.906 -1.67 1 90.25 126 ALA A O 1
ATOM 975 N N . ASP A 1 127 ? -18.125 41.719 -2.494 1 91.25 127 ASP A N 1
ATOM 976 C CA . ASP A 1 127 ? -18.656 42.844 -1.731 1 91.25 127 ASP A CA 1
ATOM 977 C C . ASP A 1 127 ? -18.656 42.531 -0.235 1 91.25 127 ASP A C 1
ATOM 979 O O . ASP A 1 127 ? -18.234 43.375 0.571 1 91.25 127 ASP A O 1
ATOM 983 N N . ASP A 1 128 ? -19.156 41.406 0.083 1 94.12 128 ASP A N 1
ATOM 984 C CA . ASP A 1 128 ? -19.156 41 1.483 1 94.12 128 ASP A CA 1
ATOM 985 C C . ASP A 1 128 ? -17.734 40.969 2.037 1 94.12 128 ASP A C 1
ATOM 987 O O . ASP A 1 128 ? -17.484 41.375 3.166 1 94.12 128 ASP A O 1
ATOM 991 N N . TRP A 1 129 ? -16.844 40.469 1.245 1 95.5 129 TRP A N 1
ATOM 992 C CA . TRP A 1 129 ? -15.477 40.312 1.722 1 95.5 129 TRP A CA 1
ATOM 993 C C . TRP A 1 129 ? -14.812 41.656 1.946 1 95.5 129 TRP A C 1
ATOM 995 O O . TRP A 1 129 ? -14.055 41.844 2.9 1 95.5 129 TRP A O 1
ATOM 1005 N N . THR A 1 130 ? -15.086 42.562 1.074 1 94.56 130 THR A N 1
ATOM 1006 C CA . THR A 1 130 ? -14.516 43.906 1.229 1 94.56 130 THR A CA 1
ATOM 1007 C C . THR A 1 130 ? -14.906 44.5 2.574 1 94.56 130 THR A C 1
ATOM 1009 O O . THR A 1 130 ? -14.078 45.094 3.266 1 94.56 130 THR A O 1
ATOM 1012 N N . ARG A 1 131 ? -16.109 44.344 2.918 1 95.19 131 ARG A N 1
ATOM 1013 C CA . ARG A 1 131 ? -16.609 44.844 4.199 1 95.19 131 ARG A CA 1
ATOM 1014 C C . ARG A 1 131 ? -15.992 44.062 5.359 1 95.19 131 ARG A C 1
ATOM 1016 O O . ARG A 1 131 ? -15.578 44.625 6.359 1 95.19 131 ARG A O 1
ATOM 1023 N N . LEU A 1 132 ? -15.945 42.812 5.199 1 96.88 132 LEU A N 1
ATOM 1024 C CA . LEU A 1 132 ? -15.391 41.938 6.242 1 96.88 132 LEU A CA 1
ATOM 1025 C C . LEU A 1 132 ? -13.906 42.219 6.453 1 96.88 132 LEU A C 1
ATOM 1027 O O . LEU A 1 132 ? -13.445 42.312 7.594 1 96.88 132 LEU A O 1
ATOM 1031 N N . GLU A 1 133 ? -13.164 42.344 5.398 1 96.56 133 GLU A N 1
ATOM 1032 C CA . GLU A 1 133 ? -11.727 42.594 5.469 1 96.56 133 GLU A CA 1
ATOM 1033 C C . GLU A 1 133 ? -11.438 43.906 6.148 1 96.56 133 GLU A C 1
ATOM 1035 O O . GLU A 1 133 ? -10.586 44 7.039 1 96.56 133 GLU A O 1
ATOM 1040 N N . ALA A 1 134 ? -12.172 44.938 5.734 1 96.75 134 ALA A N 1
ATOM 1041 C CA . ALA A 1 134 ? -11.992 46.281 6.328 1 96.75 134 ALA A CA 1
ATOM 1042 C C . ALA A 1 134 ? -12.297 46.25 7.824 1 96.75 134 ALA A C 1
ATOM 1044 O O . ALA A 1 134 ? -11.562 46.844 8.625 1 96.75 134 ALA A O 1
ATOM 1045 N N . GLY A 1 135 ? -13.359 45.656 8.125 1 97.81 135 GLY A N 1
ATOM 1046 C CA . GLY A 1 135 ? -13.742 45.562 9.531 1 97.81 135 GLY A CA 1
ATOM 1047 C C . GLY A 1 135 ? -12.75 44.75 10.359 1 97.81 135 GLY A C 1
ATOM 1048 O O . GLY A 1 135 ? -12.445 45.125 11.492 1 97.81 135 GLY A O 1
ATOM 1049 N N . LEU A 1 136 ? -12.305 43.656 9.852 1 97.94 136 LEU A N 1
ATOM 1050 C CA . LEU A 1 136 ? -11.352 42.781 10.547 1 97.94 136 LEU A CA 1
ATOM 1051 C C . LEU A 1 136 ? -10.039 43.531 10.781 1 97.94 136 LEU A C 1
ATOM 1053 O O . LEU A 1 136 ? -9.484 43.469 11.883 1 97.94 136 LEU A O 1
ATOM 1057 N N . VAL A 1 137 ? -9.531 44.156 9.805 1 97.5 137 VAL A N 1
ATOM 1058 C CA . VAL A 1 137 ? -8.273 44.906 9.891 1 97.5 137 VAL A CA 1
ATOM 1059 C C . VAL A 1 137 ? -8.398 46.031 10.914 1 97.5 137 VAL A C 1
ATOM 1061 O O . VAL A 1 137 ? -7.492 46.219 11.734 1 97.5 137 VAL A O 1
ATOM 1064 N N . GLN A 1 138 ? -9.477 46.781 10.883 1 97.94 138 GLN A N 1
ATOM 1065 C CA . GLN A 1 138 ? -9.695 47.844 11.859 1 97.94 138 GLN A CA 1
ATOM 1066 C C . GLN A 1 138 ? -9.734 47.281 13.281 1 97.94 138 GLN A C 1
ATOM 1068 O O . GLN A 1 138 ? -9.148 47.875 14.195 1 97.94 138 GLN A O 1
ATOM 1073 N N . ARG A 1 139 ? -10.516 46.281 13.391 1 97.94 139 ARG A N 1
ATOM 1074 C CA . ARG A 1 139 ? -10.664 45.656 14.703 1 97.94 139 ARG A CA 1
ATOM 1075 C C . ARG A 1 139 ? -9.312 45.219 15.258 1 97.94 139 ARG A C 1
ATOM 1077 O O . ARG A 1 139 ? -9.023 45.406 16.438 1 97.94 139 ARG A O 1
ATOM 1084 N N . SER A 1 140 ? -8.453 44.625 14.438 1 98.31 140 SER A N 1
ATOM 1085 C CA . SER A 1 140 ? -7.105 44.25 14.836 1 98.31 140 SER A CA 1
ATOM 1086 C C . SER A 1 140 ? -6.289 45.469 15.273 1 98.31 140 SER A C 1
ATOM 1088 O O . SER A 1 140 ? -5.527 45.375 16.234 1 98.31 140 SER A O 1
ATOM 1090 N N . ARG A 1 141 ? -6.453 46.531 14.594 1 97.56 141 ARG A N 1
ATOM 1091 C CA . ARG A 1 141 ? -5.75 47.75 14.953 1 97.56 141 ARG A CA 1
ATOM 1092 C C . ARG A 1 141 ? -6.199 48.281 16.312 1 97.56 141 ARG A C 1
ATOM 1094 O O . ARG A 1 141 ? -5.379 48.719 17.125 1 97.56 141 ARG A O 1
ATOM 1101 N N . VAL A 1 142 ? -7.465 48.25 16.531 1 97.69 142 VAL A N 1
ATOM 1102 C CA . VAL A 1 142 ? -7.992 48.688 17.828 1 97.69 142 VAL A CA 1
ATOM 1103 C C . VAL A 1 142 ? -7.414 47.812 18.938 1 97.69 142 VAL A C 1
ATOM 1105 O O . VAL A 1 142 ? -6.945 48.344 19.953 1 97.69 142 VAL A O 1
ATOM 1108 N N . LEU A 1 143 ? -7.48 46.531 18.734 1 98.12 143 LEU A N 1
ATOM 1109 C CA . LEU A 1 143 ? -6.996 45.594 19.75 1 98.12 143 LEU A CA 1
ATOM 1110 C C . LEU A 1 143 ? -5.492 45.781 19.953 1 98.12 143 LEU A C 1
ATOM 1112 O O . LEU A 1 143 ? -4.996 45.625 21.078 1 98.12 143 LEU A O 1
ATOM 1116 N N . ASP A 1 144 ? -4.809 46.031 18.859 1 97.81 144 ASP A N 1
ATOM 1117 C CA . ASP A 1 144 ? -3.375 46.281 18.938 1 97.81 144 ASP A CA 1
ATOM 1118 C C . ASP A 1 144 ? -3.088 47.5 19.797 1 97.81 144 ASP A C 1
ATOM 1120 O O . ASP A 1 144 ? -2.156 47.5 20.609 1 97.81 144 ASP A O 1
ATOM 1124 N N . GLU A 1 145 ? -3.854 48.531 19.672 1 96.81 145 GLU A N 1
ATOM 1125 C CA . GLU A 1 145 ? -3.689 49.75 20.469 1 96.81 145 GLU A CA 1
ATOM 1126 C C . GLU A 1 145 ? -3.982 49.469 21.938 1 96.81 145 GLU A C 1
ATOM 1128 O O . GLU A 1 145 ? -3.318 50.031 22.812 1 96.81 145 GLU A O 1
ATOM 1133 N N . VAL A 1 146 ? -4.977 48.719 22.141 1 97.31 146 VAL A N 1
ATOM 1134 C CA . VAL A 1 146 ? -5.316 48.375 23.516 1 97.31 146 VAL A CA 1
ATOM 1135 C C . VAL A 1 146 ? -4.156 47.625 24.156 1 97.31 146 VAL A C 1
ATOM 1137 O O . VAL A 1 146 ? -3.736 47.938 25.266 1 97.31 146 VAL A O 1
ATOM 1140 N N . LEU A 1 147 ? -3.672 46.594 23.453 1 97.56 147 LEU A N 1
ATOM 1141 C CA . LEU A 1 147 ? -2.566 45.812 23.969 1 97.56 147 LEU A CA 1
ATOM 1142 C C . LEU A 1 147 ? -1.34 46.656 24.234 1 97.56 147 LEU A C 1
ATOM 1144 O O . LEU A 1 147 ? -0.71 46.562 25.281 1 97.56 147 LEU A O 1
ATOM 1148 N N . THR A 1 148 ? -1.02 47.562 23.281 1 96.31 148 THR A N 1
ATOM 1149 C CA . THR A 1 148 ? 0.147 48.438 23.375 1 96.31 148 THR A CA 1
ATOM 1150 C C . THR A 1 148 ? 0.032 49.375 24.578 1 96.31 148 THR A C 1
ATOM 1152 O O . THR A 1 148 ? 1.009 49.594 25.297 1 96.31 148 THR A O 1
ATOM 1155 N N . ASP A 1 149 ? -1.101 49.844 24.797 1 96.44 149 ASP A N 1
ATOM 1156 C CA . ASP A 1 149 ? -1.308 50.812 25.891 1 96.44 149 ASP A CA 1
ATOM 1157 C C . ASP A 1 149 ? -1.284 50.125 27.25 1 96.44 149 ASP A C 1
ATOM 1159 O O . ASP A 1 149 ? -0.635 50.594 28.172 1 96.44 149 ASP A O 1
ATOM 1163 N N . VAL A 1 150 ? -1.979 49.031 27.375 1 96.44 150 VAL A N 1
ATOM 1164 C CA . VAL A 1 150 ? -2.148 48.375 28.656 1 96.44 150 VAL A CA 1
ATOM 1165 C C . VAL A 1 150 ? -0.794 47.875 29.172 1 96.44 150 VAL A C 1
ATOM 1167 O O . VAL A 1 150 ? -0.521 47.906 30.375 1 96.44 150 VAL A O 1
ATOM 1170 N N . TYR A 1 151 ? 0.052 47.406 28.344 1 96.25 151 TYR A N 1
ATOM 1171 C CA . TYR A 1 151 ? 1.347 46.906 28.766 1 96.25 151 TYR A CA 1
ATOM 1172 C C . TYR A 1 151 ? 2.438 47.938 28.594 1 96.25 151 TYR A C 1
ATOM 1174 O O . TYR A 1 151 ? 3.627 47.625 28.703 1 96.25 151 TYR A O 1
ATOM 1182 N N . GLY A 1 152 ? 2.02 49.219 28.359 1 94.31 152 GLY A N 1
ATOM 1183 C CA . GLY A 1 152 ? 2.914 50.344 28.25 1 94.31 152 GLY A CA 1
ATOM 1184 C C . GLY A 1 152 ? 2.484 51.531 29.094 1 94.31 152 GLY A C 1
ATOM 1185 O O . GLY A 1 152 ? 2.518 51.469 30.328 1 94.31 152 GLY A O 1
ATOM 1186 N N . PRO A 1 153 ? 1.985 52.562 28.469 1 94.25 153 PRO A N 1
ATOM 1187 C CA . PRO A 1 153 ? 1.689 53.812 29.203 1 94.25 153 PRO A CA 1
ATOM 1188 C C . PRO A 1 153 ? 0.409 53.719 30.031 1 94.25 153 PRO A C 1
ATOM 1190 O O . PRO A 1 153 ? 0.216 54.5 30.969 1 94.25 153 PRO A O 1
ATOM 1193 N N . ARG A 1 154 ? -0.568 52.906 29.656 1 95.25 154 ARG A N 1
ATOM 1194 C CA . ARG A 1 154 ? -1.82 52.656 30.359 1 95.25 154 ARG A CA 1
ATOM 1195 C C . ARG A 1 154 ? -2.666 53.938 30.406 1 95.25 154 ARG A C 1
ATOM 1197 O O . ARG A 1 154 ? -3.201 54.281 31.453 1 95.25 154 ARG A O 1
ATOM 1204 N N . ARG A 1 155 ? -2.756 54.594 29.391 1 94.94 155 ARG A N 1
ATOM 1205 C CA . ARG A 1 155 ? -3.537 55.844 29.281 1 94.94 155 ARG A CA 1
ATOM 1206 C C . ARG A 1 155 ? -5.031 55.531 29.328 1 94.94 155 ARG A C 1
ATOM 1208 O O . ARG A 1 155 ? -5.812 56.344 29.859 1 94.94 155 ARG A O 1
ATOM 1215 N N . MET A 1 156 ? -5.379 54.406 28.797 1 95.06 156 MET A N 1
ATOM 1216 C CA . MET A 1 156 ? -6.793 54.062 28.766 1 95.06 156 MET A CA 1
ATOM 1217 C C . MET A 1 156 ? -7.328 53.812 30.172 1 95.06 156 MET A C 1
ATOM 1219 O O . MET A 1 156 ? -8.508 54.031 30.438 1 95.06 156 MET A O 1
ATOM 1223 N N . LEU A 1 157 ? -6.477 53.344 31.016 1 94.75 157 LEU A N 1
ATOM 1224 C CA . LEU A 1 157 ? -6.863 53.125 32.406 1 94.75 157 LEU A CA 1
ATOM 1225 C C . LEU A 1 157 ? -6.91 54.438 33.188 1 94.75 157 LEU A C 1
ATOM 1227 O O . LEU A 1 157 ? -7.863 54.688 33.938 1 94.75 157 LEU A O 1
ATOM 1231 N N . THR A 1 158 ? -5.938 55.281 32.906 1 94.56 158 THR A N 1
ATOM 1232 C CA . THR A 1 158 ? -5.832 56.531 33.656 1 94.56 158 THR A CA 1
ATOM 1233 C C . THR A 1 158 ? -6.906 57.531 33.219 1 94.56 158 THR A C 1
ATOM 1235 O O . THR A 1 158 ? -7.391 58.312 34 1 94.56 158 THR A O 1
ATOM 1238 N N . ASN A 1 159 ? -7.289 57.438 31.953 1 93.25 159 ASN A N 1
ATOM 1239 C CA . ASN A 1 159 ? -8.289 58.344 31.422 1 93.25 159 ASN A CA 1
ATOM 1240 C C . ASN A 1 159 ? -9.703 57.812 31.594 1 93.25 159 ASN A C 1
ATOM 1242 O O . ASN A 1 159 ? -10.68 58.438 31.188 1 93.25 159 ASN A O 1
ATOM 1246 N N . GLY A 1 160 ? -9.812 56.656 32.062 1 92.12 160 GLY A N 1
ATOM 1247 C CA . GLY A 1 160 ? -11.117 56.094 32.406 1 92.12 160 GLY A CA 1
ATOM 1248 C C . GLY A 1 160 ? -11.828 55.5 31.219 1 92.12 160 GLY A C 1
ATOM 1249 O O . GLY A 1 160 ? -13.031 55.25 31.266 1 92.12 160 GLY A O 1
ATOM 1250 N N . LEU A 1 161 ? -11.125 55.281 30.172 1 94.12 161 LEU A N 1
ATOM 1251 C CA . LEU A 1 161 ? -11.727 54.688 28.984 1 94.12 161 LEU A CA 1
ATOM 1252 C C . LEU A 1 161 ? -12 53.219 29.203 1 94.12 161 LEU A C 1
ATOM 1254 O O . LEU A 1 161 ? -12.93 52.656 28.609 1 94.12 161 LEU A O 1
ATOM 1258 N N . LEU A 1 162 ? -11.195 52.562 29.984 1 95.12 162 LEU A N 1
ATOM 1259 C CA . LEU A 1 162 ? -11.328 51.156 30.344 1 95.12 162 LEU A CA 1
ATOM 1260 C C . LEU A 1 162 ? -11.219 50.938 31.844 1 95.12 162 LEU A C 1
ATOM 1262 O O . LEU A 1 162 ? -10.234 51.375 32.469 1 95.12 162 LEU A O 1
ATOM 1266 N N . PRO A 1 163 ? -12.195 50.344 32.406 1 95.25 163 PRO A N 1
ATOM 1267 C CA . PRO A 1 163 ? -12.102 50.094 33.844 1 95.25 163 PRO A CA 1
ATOM 1268 C C . PRO A 1 163 ? -10.961 49.125 34.188 1 95.25 163 PRO A C 1
ATOM 1270 O O . PRO A 1 163 ? -10.75 48.125 33.5 1 95.25 163 PRO A O 1
ATOM 1273 N N . PRO A 1 164 ? -10.242 49.438 35.25 1 95.56 164 PRO A N 1
ATOM 1274 C CA . PRO A 1 164 ? -9.117 48.594 35.625 1 95.56 164 PRO A CA 1
ATOM 1275 C C . PRO A 1 164 ? -9.539 47.156 35.906 1 95.56 164 PRO A C 1
ATOM 1277 O O . PRO A 1 164 ? -8.75 46.219 35.688 1 95.56 164 PRO A O 1
ATOM 1280 N N . GLU A 1 165 ? -10.789 46.875 36.344 1 95.06 165 GLU A N 1
ATOM 1281 C CA . GLU A 1 165 ? -11.281 45.562 36.656 1 95.06 165 GLU A CA 1
ATOM 1282 C C . GLU A 1 165 ? -11.297 44.688 35.406 1 95.06 165 GLU A C 1
ATOM 1284 O O . GLU A 1 165 ? -11.078 43.469 35.469 1 95.06 165 GLU A O 1
ATOM 1289 N N . VAL A 1 166 ? -11.523 45.312 34.281 1 95.38 166 VAL A N 1
ATOM 1290 C CA . VAL A 1 166 ? -11.602 44.594 33.031 1 95.38 166 VAL A CA 1
ATOM 1291 C C . VAL A 1 166 ? -10.211 44.125 32.625 1 95.38 166 VAL A C 1
ATOM 1293 O O . VAL A 1 166 ? -10.07 43.094 31.953 1 95.38 166 VAL A O 1
ATOM 1296 N N . VAL A 1 167 ? -9.195 44.781 33.031 1 96.31 167 VAL A N 1
ATOM 1297 C CA . VAL A 1 167 ? -7.824 44.469 32.656 1 96.31 167 VAL A CA 1
ATOM 1298 C C . VAL A 1 167 ? -7.191 43.562 33.688 1 96.31 167 VAL A C 1
ATOM 1300 O O . VAL A 1 167 ? -6.887 42.406 33.438 1 96.31 167 VAL A O 1
ATOM 1303 N N . PHE A 1 168 ? -7.176 44.031 34.969 1 95.69 168 PHE A N 1
ATOM 1304 C CA . PHE A 1 168 ? -6.406 43.344 36 1 95.69 168 PHE A CA 1
ATOM 1305 C C . PHE A 1 168 ? -7.176 42.156 36.562 1 95.69 168 PHE A C 1
ATOM 1307 O O . PHE A 1 168 ? -6.59 41.281 37.188 1 95.69 168 PHE A O 1
ATOM 1314 N N . GLY A 1 169 ? -8.445 42.125 36.281 1 94.69 169 GLY A N 1
ATOM 1315 C CA . GLY A 1 169 ? -9.266 41.031 36.812 1 94.69 169 GLY A CA 1
ATOM 1316 C C . GLY A 1 169 ? -9.305 39.844 35.875 1 94.69 169 GLY A C 1
ATOM 1317 O O . GLY A 1 169 ? -9.719 38.75 36.281 1 94.69 169 GLY A O 1
ATOM 1318 N N . TYR A 1 170 ? -8.883 39.969 34.688 1 95.62 170 TYR A N 1
ATOM 1319 C CA . TYR A 1 170 ? -8.969 38.906 33.719 1 95.62 170 TYR A CA 1
ATOM 1320 C C . TYR A 1 170 ? -7.703 38.062 33.719 1 95.62 170 TYR A C 1
ATOM 1322 O O . TYR A 1 170 ? -6.59 38.594 33.781 1 95.62 170 TYR A O 1
ATOM 1330 N N . SER A 1 171 ? -7.891 36.719 33.656 1 94 171 SER A N 1
ATOM 1331 C CA . SER A 1 171 ? -6.793 35.781 33.781 1 94 171 SER A CA 1
ATOM 1332 C C . SER A 1 171 ? -5.832 35.906 32.594 1 94 171 SER A C 1
ATOM 1334 O O . SER A 1 171 ? -4.672 35.5 32.688 1 94 171 SER A O 1
ATOM 1336 N N . GLY A 1 172 ? -6.266 36.469 31.516 1 94.56 172 GLY A N 1
ATOM 1337 C CA . GLY A 1 172 ? -5.406 36.656 30.344 1 94.56 172 GLY A CA 1
ATOM 1338 C C . GLY A 1 172 ? -4.371 37.75 30.531 1 94.56 172 GLY A C 1
ATOM 1339 O O . GLY A 1 172 ? -3.408 37.844 29.781 1 94.56 172 GLY A O 1
ATOM 1340 N N . TYR A 1 173 ? -4.551 38.562 31.578 1 96.06 173 TYR A N 1
ATOM 1341 C CA . TYR A 1 173 ? -3.572 39.594 31.891 1 96.06 173 TYR A CA 1
ATOM 1342 C C . TYR A 1 173 ? -2.35 39 32.594 1 96.06 173 TYR A C 1
ATOM 1344 O O . TYR A 1 173 ? -2.477 38.312 33.594 1 96.06 173 TYR A O 1
ATOM 1352 N N . VAL A 1 174 ? -1.202 39.281 32 1 96.38 174 VAL A N 1
ATOM 1353 C CA . VAL A 1 174 ? 0.057 38.781 32.562 1 96.38 174 VAL A CA 1
ATOM 1354 C C . VAL A 1 174 ? 0.9 39.938 33.062 1 96.38 174 VAL A C 1
ATOM 1356 O O . VAL A 1 174 ? 1.587 40.594 32.281 1 96.38 174 VAL A O 1
ATOM 1359 N N . ARG A 1 175 ? 0.957 40.062 34.281 1 94.44 175 ARG A N 1
ATOM 1360 C CA . ARG A 1 175 ? 1.646 41.219 34.906 1 94.44 175 ARG A CA 1
ATOM 1361 C C . ARG A 1 175 ? 3.119 41.219 34.5 1 94.44 175 ARG A C 1
ATOM 1363 O O . ARG A 1 175 ? 3.682 42.281 34.25 1 94.44 175 ARG A O 1
ATOM 1370 N N . ALA A 1 176 ? 3.705 40.062 34.438 1 94.31 176 ALA A N 1
ATOM 1371 C CA . ALA A 1 176 ? 5.133 39.906 34.156 1 94.31 176 ALA A CA 1
ATOM 1372 C C . ALA A 1 176 ? 5.453 40.406 32.75 1 94.31 176 ALA A C 1
ATOM 1374 O O . ALA A 1 176 ? 6.617 40.625 32.406 1 94.31 176 ALA A O 1
ATOM 1375 N N . ALA A 1 177 ? 4.469 40.625 31.938 1 95.06 177 ALA A N 1
ATOM 1376 C CA . ALA A 1 177 ? 4.68 40.969 30.531 1 95.06 177 ALA A CA 1
ATOM 1377 C C . ALA A 1 177 ? 4.781 42.5 30.375 1 95.06 177 ALA A C 1
ATOM 1379 O O . ALA A 1 177 ? 5.102 43 29.297 1 95.06 177 ALA A O 1
ATOM 1380 N N . HIS A 1 178 ? 4.562 43.219 31.438 1 94.56 178 HIS A N 1
ATOM 1381 C CA . HIS A 1 178 ? 4.625 44.688 31.344 1 94.56 178 HIS A CA 1
ATOM 1382 C C . HIS A 1 178 ? 6.004 45.156 30.906 1 94.56 178 HIS A C 1
ATOM 1384 O O . HIS A 1 178 ? 7.02 44.719 31.469 1 94.56 178 HIS A O 1
ATOM 1390 N N . GLY A 1 179 ? 6.016 45.969 29.922 1 93.25 179 GLY A N 1
ATOM 1391 C CA . GLY A 1 179 ? 7.27 46.531 29.453 1 93.25 179 GLY A CA 1
ATOM 1392 C C . GLY A 1 179 ? 7.918 45.719 28.344 1 93.25 179 GLY A C 1
ATOM 1393 O O . GLY A 1 179 ? 8.859 46.188 27.703 1 93.25 179 GLY A O 1
ATOM 1394 N N . ILE A 1 180 ? 7.5 44.5 28.141 1 94.38 180 ILE A N 1
ATOM 1395 C CA . ILE A 1 180 ? 8.016 43.656 27.062 1 94.38 180 ILE A CA 1
ATOM 1396 C C . ILE A 1 180 ? 7.422 44.156 25.734 1 94.38 180 ILE A C 1
ATOM 1398 O O . ILE A 1 180 ? 6.207 44.312 25.609 1 94.38 180 ILE A O 1
ATOM 1402 N N . THR A 1 181 ? 8.203 44.438 24.766 1 92.06 181 THR A N 1
ATOM 1403 C CA . THR A 1 181 ? 7.715 44.906 23.484 1 92.06 181 THR A CA 1
ATOM 1404 C C . THR A 1 181 ? 8.234 44.062 22.344 1 92.06 181 THR A C 1
ATOM 1406 O O . THR A 1 181 ? 9.328 43.5 22.422 1 92.06 181 THR A O 1
ATOM 1409 N N . VAL A 1 182 ? 7.477 43.906 21.344 1 91.19 182 VAL A N 1
ATOM 1410 C CA . VAL A 1 182 ? 7.855 43.281 20.078 1 91.19 182 VAL A CA 1
ATOM 1411 C C . VAL A 1 182 ? 8.422 44.344 19.141 1 91.19 182 VAL A C 1
ATOM 1413 O O . VAL A 1 182 ? 7.91 45.469 19.062 1 91.19 182 VAL A O 1
ATOM 1416 N N . PRO A 1 183 ? 9.492 44 18.5 1 89.12 183 PRO A N 1
ATOM 1417 C CA . PRO A 1 183 ? 10.023 44.969 17.547 1 89.12 183 PRO A CA 1
ATOM 1418 C C . PRO A 1 183 ? 8.984 45.406 16.516 1 89.12 183 PRO A C 1
ATOM 1420 O O . PRO A 1 183 ? 8.195 44.594 16.047 1 89.12 183 PRO A O 1
ATOM 1423 N N . GLY A 1 184 ? 8.984 46.75 16.25 1 86.38 184 GLY A N 1
ATOM 1424 C CA . GLY A 1 184 ? 8.039 47.312 15.281 1 86.38 184 GLY A CA 1
ATOM 1425 C C . GLY A 1 184 ? 6.902 48.062 15.93 1 86.38 184 GLY A C 1
ATOM 1426 O O . GLY A 1 184 ? 6.871 48.219 17.156 1 86.38 184 GLY A O 1
ATOM 1427 N N . ARG A 1 185 ? 5.953 48.406 15.109 1 88.25 185 ARG A N 1
ATOM 1428 C CA . ARG A 1 185 ? 4.863 49.281 15.547 1 88.25 185 ARG A CA 1
ATOM 1429 C C . ARG A 1 185 ? 3.756 48.469 16.219 1 88.25 185 ARG A C 1
ATOM 1431 O O . ARG A 1 185 ? 3.135 48.938 17.172 1 88.25 185 ARG A O 1
ATOM 1438 N N . HIS A 1 186 ? 3.527 47.344 15.75 1 94.25 186 HIS A N 1
ATOM 1439 C CA . HIS A 1 186 ? 2.385 46.562 16.188 1 94.25 186 HIS A CA 1
ATOM 1440 C C . HIS A 1 186 ? 2.811 45.5 17.203 1 94.25 186 HIS A C 1
ATOM 1442 O O . HIS A 1 186 ? 3.77 44.75 16.953 1 94.25 186 HIS A O 1
ATOM 1448 N N . GLN A 1 187 ? 2.082 45.406 18.312 1 95.62 187 GLN A N 1
ATOM 1449 C CA . GLN A 1 187 ? 2.396 44.438 19.344 1 95.62 187 GLN A CA 1
ATOM 1450 C C . GLN A 1 187 ? 1.578 43.188 19.188 1 95.62 187 GLN A C 1
ATOM 1452 O O . GLN A 1 187 ? 1.979 42.094 19.656 1 95.62 187 GLN A O 1
ATOM 1457 N N . LEU A 1 188 ? 0.391 43.281 18.609 1 97.94 188 LEU A N 1
ATOM 1458 C CA . LEU A 1 188 ? -0.422 42.125 18.297 1 97.94 188 LEU A CA 1
ATOM 1459 C C . LEU A 1 188 ? -0.076 41.562 16.906 1 97.94 188 LEU A C 1
ATOM 1461 O O . LEU A 1 188 ? -0.388 42.219 15.898 1 97.94 188 LEU A O 1
ATOM 1465 N N . PHE A 1 189 ? 0.545 40.438 16.859 1 97.56 189 PHE A N 1
ATOM 1466 C CA . PHE A 1 189 ? 1.046 39.906 15.594 1 97.56 189 PHE A CA 1
ATOM 1467 C C . PHE A 1 189 ? -0.067 39.219 14.82 1 97.56 189 PHE A C 1
ATOM 1469 O O . PHE A 1 189 ? -0.261 39.469 13.633 1 97.56 189 PHE A O 1
ATOM 1476 N N . LEU A 1 190 ? -0.732 38.281 15.461 1 98 190 LEU A N 1
ATOM 1477 C CA . LEU A 1 190 ? -1.765 37.469 14.836 1 98 190 LEU A CA 1
ATOM 1478 C C . LEU A 1 190 ? -3.088 37.594 15.586 1 98 190 LEU A C 1
ATOM 1480 O O . LEU A 1 190 ? -3.123 37.5 16.812 1 98 190 LEU A O 1
ATOM 1484 N N . HIS A 1 191 ? -4.137 37.844 14.867 1 98.5 191 HIS A N 1
ATOM 1485 C CA . HIS A 1 191 ? -5.48 38 15.422 1 98.5 191 HIS A CA 1
ATOM 1486 C C . HIS A 1 191 ? -6.488 37.156 14.656 1 98.5 191 HIS A C 1
ATOM 1488 O O . HIS A 1 191 ? -6.387 37 13.438 1 98.5 191 HIS A O 1
ATOM 1494 N N . ALA A 1 192 ? -7.387 36.5 15.367 1 98.38 192 ALA A N 1
ATOM 1495 C CA . ALA A 1 192 ? -8.516 35.812 14.75 1 98.38 192 ALA A CA 1
ATOM 1496 C C . ALA A 1 192 ? -9.836 36.219 15.398 1 98.38 192 ALA A C 1
ATOM 1498 O O . ALA A 1 192 ? -9.852 36.688 16.547 1 98.38 192 ALA A O 1
ATOM 1499 N N . CYS A 1 193 ? -10.883 36.125 14.711 1 97.5 193 CYS A N 1
ATOM 1500 C CA . CYS A 1 193 ? -12.188 36.344 15.312 1 97.5 193 CYS A CA 1
ATOM 1501 C C . CYS A 1 193 ? -13.242 35.438 14.703 1 97.5 193 CYS A C 1
ATOM 1503 O O . CYS A 1 193 ? -13.172 35.094 13.523 1 97.5 193 CYS A O 1
ATOM 1505 N N . ASP A 1 194 ? -14.148 35 15.469 1 97.25 194 ASP A N 1
ATOM 1506 C CA . ASP A 1 194 ? -15.297 34.188 15.039 1 97.25 194 ASP A CA 1
ATOM 1507 C C . ASP A 1 194 ? -16.469 35.094 14.641 1 97.25 194 ASP A C 1
ATOM 1509 O O . ASP A 1 194 ? -16.828 36.031 15.367 1 97.25 194 ASP A O 1
ATOM 1513 N N . ILE A 1 195 ? -17 34.781 13.469 1 97.25 195 ILE A N 1
ATOM 1514 C CA . ILE A 1 195 ? -18.031 35.656 12.906 1 97.25 195 ILE A CA 1
ATOM 1515 C C . ILE A 1 195 ? -19.188 34.812 12.398 1 97.25 195 ILE A C 1
ATOM 1517 O O . ILE A 1 195 ? -19 33.656 12.008 1 97.25 195 ILE A O 1
ATOM 1521 N N . SER A 1 196 ? -20.391 35.312 12.508 1 95.94 196 SER A N 1
ATOM 1522 C CA . SER A 1 196 ? -21.562 34.719 11.875 1 95.94 196 SER A CA 1
ATOM 1523 C C . SER A 1 196 ? -22.438 35.812 11.234 1 95.94 196 SER A C 1
ATOM 1525 O O . SER A 1 196 ? -22.344 36.969 11.594 1 95.94 196 SER A O 1
ATOM 1527 N N . ARG A 1 197 ? -23.141 35.406 10.266 1 96.44 197 ARG A N 1
ATOM 1528 C CA . ARG A 1 197 ? -24.094 36.281 9.609 1 96.44 197 ARG A CA 1
ATOM 1529 C C . ARG A 1 197 ? -25.484 36.125 10.211 1 96.44 197 ARG A C 1
ATOM 1531 O O . ARG A 1 197 ? -26.016 35.031 10.312 1 96.44 197 ARG A O 1
ATOM 1538 N N . TRP A 1 198 ? -26.031 37.281 10.602 1 95.19 198 TRP A N 1
ATOM 1539 C CA . TRP A 1 198 ? -27.328 37.25 11.266 1 95.19 198 TRP A CA 1
ATOM 1540 C C . TRP A 1 198 ? -28.469 37.438 10.266 1 95.19 198 TRP A C 1
ATOM 1542 O O . TRP A 1 198 ? -28.219 37.594 9.062 1 95.19 198 TRP A O 1
ATOM 1552 N N . SER A 1 199 ? -29.766 37.375 10.75 1 92.44 199 SER A N 1
ATOM 1553 C CA . SER A 1 199 ? -30.953 37.375 9.898 1 92.44 199 SER A CA 1
ATOM 1554 C C . SER A 1 199 ? -31.047 38.688 9.094 1 92.44 199 SER A C 1
ATOM 1556 O O . SER A 1 199 ? -31.641 38.688 8.008 1 92.44 199 SER A O 1
ATOM 1558 N N . ASP A 1 200 ? -30.438 39.719 9.516 1 91.81 200 ASP A N 1
ATOM 1559 C CA . ASP A 1 200 ? -30.484 41 8.82 1 91.81 200 ASP A CA 1
ATOM 1560 C C . ASP A 1 200 ? -29.406 41.062 7.727 1 91.81 200 ASP A C 1
ATOM 1562 O O . ASP A 1 200 ? -29.266 42.094 7.047 1 91.81 200 ASP A O 1
ATOM 1566 N N . GLY A 1 201 ? -28.594 40.031 7.652 1 92.25 201 GLY A N 1
ATOM 1567 C CA . GLY A 1 201 ? -27.578 39.938 6.602 1 92.25 201 GLY A CA 1
ATOM 1568 C C . GLY A 1 201 ? -26.234 40.5 7.016 1 92.25 201 GLY A C 1
ATOM 1569 O O . GLY A 1 201 ? -25.266 40.406 6.281 1 92.25 201 GLY A O 1
ATOM 1570 N N . ARG A 1 202 ? -26.219 41.062 8.156 1 94.69 202 ARG A N 1
ATOM 1571 C CA . ARG A 1 202 ? -24.969 41.656 8.625 1 94.69 202 ARG A CA 1
ATOM 1572 C C . ARG A 1 202 ? -24.141 40.656 9.406 1 94.69 202 ARG A C 1
ATOM 1574 O O . ARG A 1 202 ? -24.688 39.719 10.031 1 94.69 202 ARG A O 1
ATOM 1581 N N . PHE A 1 203 ? -22.859 40.875 9.312 1 97.25 203 PHE A N 1
ATOM 1582 C CA . PHE A 1 203 ? -21.938 40.031 10.047 1 97.25 203 PHE A CA 1
ATOM 1583 C C . PHE A 1 203 ? -21.672 40.562 11.445 1 97.25 203 PHE A C 1
ATOM 1585 O O . PHE A 1 203 ? -21.609 41.781 11.633 1 97.25 203 PHE A O 1
ATOM 1592 N N . ARG A 1 204 ? -21.547 39.75 12.398 1 97.25 204 ARG A N 1
ATOM 1593 C CA . ARG A 1 204 ? -21.219 40.125 13.766 1 97.25 204 ARG A CA 1
ATOM 1594 C C . ARG A 1 204 ? -20.141 39.219 14.344 1 97.25 204 ARG A C 1
ATOM 1596 O O . ARG A 1 204 ? -20.094 38.031 14.031 1 97.25 204 ARG A O 1
ATOM 1603 N N . VAL A 1 205 ? -19.297 39.781 15.18 1 97.81 205 VAL A N 1
ATOM 1604 C CA . VAL A 1 205 ? -18.219 39.031 15.82 1 97.81 205 VAL A CA 1
ATOM 1605 C C . VAL A 1 205 ? -18.719 38.438 17.141 1 97.81 205 VAL A C 1
ATOM 1607 O O . VAL A 1 205 ? -19.359 39.125 17.938 1 97.81 205 VAL A O 1
ATOM 1610 N N . THR A 1 206 ? -18.453 37.188 17.359 1 95.06 206 THR A N 1
ATOM 1611 C CA . THR A 1 206 ? -18.859 36.562 18.594 1 95.06 206 THR A CA 1
ATOM 1612 C C . THR A 1 206 ? -17.688 36.438 19.562 1 95.06 206 THR A C 1
ATOM 1614 O O . THR A 1 206 ? -17.875 36.375 20.781 1 95.06 206 THR A O 1
ATOM 1617 N N . ALA A 1 207 ? -16.5 36.344 19.031 1 95.75 207 ALA A N 1
ATOM 1618 C CA . ALA A 1 207 ? -15.328 36.188 19.891 1 95.75 207 ALA A CA 1
ATOM 1619 C C . ALA A 1 207 ? -14.062 36.625 19.172 1 95.75 207 ALA A C 1
ATOM 1621 O O . ALA A 1 207 ? -13.945 36.469 17.953 1 95.75 207 ALA A O 1
ATOM 1622 N N . ASP A 1 208 ? -13.125 37.188 19.906 1 97.25 208 ASP A N 1
ATOM 1623 C CA . ASP A 1 208 ? -11.781 37.5 19.422 1 97.25 208 ASP A CA 1
ATOM 1624 C C . ASP A 1 208 ? -10.75 36.531 20.016 1 97.25 208 ASP A C 1
ATOM 1626 O O . ASP A 1 208 ? -10.859 36.125 21.172 1 97.25 208 ASP A O 1
ATOM 1630 N N . TRP A 1 209 ? -9.805 36.156 19.25 1 97.56 209 TRP A N 1
ATOM 1631 C CA . TRP A 1 209 ? -8.727 35.281 19.672 1 97.56 209 TRP A CA 1
ATOM 1632 C C . TRP A 1 209 ? -7.367 35.906 19.438 1 97.56 209 TRP A C 1
ATOM 1634 O O . TRP A 1 209 ? -7.031 36.281 18.312 1 97.56 209 TRP A O 1
ATOM 1644 N N . ALA A 1 210 ? -6.582 36.031 20.516 1 97.56 210 ALA A N 1
ATOM 1645 C CA . ALA A 1 210 ? -5.305 36.719 20.406 1 97.56 210 ALA A CA 1
ATOM 1646 C C . ALA A 1 210 ? -4.219 36.031 21.219 1 97.56 210 ALA A C 1
ATOM 1648 O O . ALA A 1 210 ? -3.045 36.406 21.141 1 97.56 210 ALA A O 1
ATOM 1649 N N . GLN A 1 211 ? -4.59 35.094 22.078 1 95.19 211 GLN A N 1
ATOM 1650 C CA . GLN A 1 211 ? -3.594 34.344 22.828 1 95.19 211 GLN A CA 1
ATOM 1651 C C . GLN A 1 211 ? -2.738 33.5 21.906 1 95.19 211 GLN A C 1
ATOM 1653 O O . GLN A 1 211 ? -1.601 33.844 21.594 1 95.19 211 GLN A O 1
ATOM 1658 N N . ALA A 1 212 ? -3.225 32.5 21.328 1 94.75 212 ALA A N 1
ATOM 1659 C CA . ALA A 1 212 ? -2.668 31.609 20.312 1 94.75 212 ALA A CA 1
ATOM 1660 C C . ALA A 1 212 ? -3.742 31.141 19.328 1 94.75 212 ALA A C 1
ATOM 1662 O O . ALA A 1 212 ? -4.117 29.969 19.312 1 94.75 212 ALA A O 1
ATOM 1663 N N . PRO A 1 213 ? -4.145 32.125 18.5 1 96.38 213 PRO A N 1
ATOM 1664 C CA . PRO A 1 213 ? -5.254 31.766 17.609 1 96.38 213 PRO A CA 1
ATOM 1665 C C . PRO A 1 213 ? -4.934 30.578 16.703 1 96.38 213 PRO A C 1
ATOM 1667 O O . PRO A 1 213 ? -3.965 30.625 15.945 1 96.38 213 PRO A O 1
ATOM 1670 N N . SER A 1 214 ? -5.766 29.547 16.75 1 94.75 214 SER A N 1
ATOM 1671 C CA . SER A 1 214 ? -5.594 28.328 15.953 1 94.75 214 SER A CA 1
ATOM 1672 C C . SER A 1 214 ? -6.547 28.312 14.758 1 94.75 214 SER A C 1
ATOM 1674 O O . SER A 1 214 ? -7.547 29.047 14.75 1 94.75 214 SER A O 1
ATOM 1676 N N . GLY A 1 215 ? -6.203 27.562 13.734 1 96.06 215 GLY A N 1
ATOM 1677 C CA . GLY A 1 215 ? -7.129 27.344 12.641 1 96.06 215 GLY A CA 1
ATOM 1678 C C . GLY A 1 215 ? -6.547 27.703 11.289 1 96.06 215 GLY A C 1
ATOM 1679 O O . GLY A 1 215 ? -6.996 27.203 10.25 1 96.06 215 GLY A O 1
ATOM 1680 N N . ALA A 1 216 ? -5.535 28.531 11.25 1 96.69 216 ALA A N 1
ATOM 1681 C CA . ALA A 1 216 ? -4.953 28.953 9.977 1 96.69 216 ALA A CA 1
ATOM 1682 C C . ALA A 1 216 ? -4.359 27.75 9.227 1 96.69 216 ALA A C 1
ATOM 1684 O O . ALA A 1 216 ? -4.469 27.672 8.008 1 96.69 216 ALA A O 1
ATOM 1685 N N . GLY A 1 217 ? -3.668 26.891 9.984 1 94.44 217 GLY A N 1
ATOM 1686 C CA . GLY A 1 217 ? -3.152 25.688 9.367 1 94.44 217 GLY A CA 1
ATOM 1687 C C . GLY A 1 217 ? -4.238 24.797 8.789 1 94.44 217 GLY A C 1
ATOM 1688 O O . GLY A 1 217 ? -4.074 24.219 7.715 1 94.44 217 GLY A O 1
ATOM 1689 N N . TYR A 1 218 ? -5.348 24.641 9.492 1 95.94 218 TYR A N 1
ATOM 1690 C CA . TYR A 1 218 ? -6.492 23.875 9.008 1 95.94 218 TYR A CA 1
ATOM 1691 C C . TYR A 1 218 ? -7.078 24.516 7.754 1 95.94 218 TYR A C 1
ATOM 1693 O O . TYR A 1 218 ? -7.465 23.812 6.812 1 95.94 218 TYR A O 1
ATOM 1701 N N . ALA A 1 219 ? -7.156 25.844 7.777 1 97 219 ALA A N 1
ATOM 1702 C CA . ALA A 1 219 ? -7.707 26.562 6.625 1 97 219 ALA A CA 1
ATOM 1703 C C . ALA A 1 219 ? -6.898 26.266 5.367 1 97 219 ALA A C 1
ATOM 1705 O O . ALA A 1 219 ? -7.469 26.047 4.297 1 97 219 ALA A O 1
ATOM 1706 N N . LEU A 1 220 ? -5.629 26.312 5.52 1 92.31 220 LEU A N 1
ATOM 1707 C CA . LEU A 1 220 ? -4.746 26.016 4.395 1 92.31 220 LEU A CA 1
ATOM 1708 C C . LEU A 1 220 ? -4.918 24.578 3.93 1 92.31 220 LEU A C 1
ATOM 1710 O O . LEU A 1 220 ? -4.934 24.297 2.727 1 92.31 220 LEU A O 1
ATOM 1714 N N . ALA A 1 221 ? -5.023 23.688 4.848 1 92.88 221 ALA A N 1
ATOM 1715 C CA . ALA A 1 221 ? -5.211 22.281 4.52 1 92.88 221 ALA A CA 1
ATOM 1716 C C . ALA A 1 221 ? -6.562 22.047 3.844 1 92.88 221 ALA A C 1
ATOM 1718 O O . ALA A 1 221 ? -6.66 21.281 2.885 1 92.88 221 ALA A O 1
ATOM 1719 N N . ASP A 1 222 ? -7.605 22.688 4.367 1 95.5 222 ASP A N 1
ATOM 1720 C CA . ASP A 1 222 ? -8.945 22.547 3.803 1 95.5 222 ASP A CA 1
ATOM 1721 C C . ASP A 1 222 ? -8.969 22.984 2.338 1 95.5 222 ASP A C 1
ATOM 1723 O O . ASP A 1 222 ? -9.602 22.344 1.503 1 95.5 222 ASP A O 1
ATOM 1727 N N . ARG A 1 223 ? -8.32 24.094 2.131 1 91.75 223 ARG A N 1
ATOM 1728 C CA . ARG A 1 223 ? -8.242 24.594 0.761 1 91.75 223 ARG A CA 1
ATOM 1729 C C . ARG A 1 223 ? -7.602 23.562 -0.161 1 91.75 223 ARG A C 1
ATOM 1731 O O . ARG A 1 223 ? -8.094 23.312 -1.265 1 91.75 223 ARG A O 1
ATOM 1738 N N . ARG A 1 224 ? -6.582 22.969 0.263 1 86.44 224 ARG A N 1
ATOM 1739 C CA . ARG A 1 224 ? -5.883 21.969 -0.54 1 86.44 224 ARG A CA 1
ATOM 1740 C C . ARG A 1 224 ? -6.773 20.766 -0.802 1 86.44 224 ARG A C 1
ATOM 1742 O O . ARG A 1 224 ? -6.824 20.25 -1.924 1 86.44 224 ARG A O 1
ATOM 1749 N N . VAL A 1 225 ? -7.449 20.297 0.176 1 89.62 225 VAL A N 1
ATOM 1750 C CA . VAL A 1 225 ? -8.297 19.109 0.075 1 89.62 225 VAL A CA 1
ATOM 1751 C C . VAL A 1 225 ? -9.445 19.375 -0.893 1 89.62 225 VAL A C 1
ATOM 1753 O O . VAL A 1 225 ? -9.711 18.578 -1.796 1 89.62 225 VAL A O 1
ATOM 1756 N N . VAL A 1 226 ? -10.133 20.5 -0.726 1 91 226 VAL A N 1
ATOM 1757 C CA . VAL A 1 226 ? -11.32 20.797 -1.525 1 91 226 VAL A CA 1
ATOM 1758 C C . VAL A 1 226 ? -10.914 21.047 -2.975 1 91 226 VAL A C 1
ATOM 1760 O O . VAL A 1 226 ? -11.586 20.594 -3.904 1 91 226 VAL A O 1
ATOM 1763 N N . SER A 1 227 ? -9.875 21.719 -3.154 1 84.75 227 SER A N 1
ATOM 1764 C CA . SER A 1 227 ? -9.406 21.984 -4.512 1 84.75 227 SER A CA 1
ATOM 1765 C C . SER A 1 227 ? -9.062 20.688 -5.238 1 84.75 227 SER A C 1
ATOM 1767 O O . SER A 1 227 ? -9.242 20.594 -6.453 1 84.75 227 SER A O 1
ATOM 1769 N N . THR A 1 228 ? -8.539 19.766 -4.473 1 78.31 228 THR A N 1
ATOM 1770 C CA . THR A 1 228 ? -8.18 18.484 -5.047 1 78.31 228 THR A CA 1
ATOM 1771 C C . THR A 1 228 ? -9.43 17.625 -5.289 1 78.31 228 THR A C 1
ATOM 1773 O O . THR A 1 228 ? -9.492 16.875 -6.258 1 78.31 228 THR A O 1
ATOM 1776 N N . ALA A 1 229 ? -10.406 17.75 -4.477 1 83.44 229 ALA A N 1
ATOM 1777 C CA . ALA A 1 229 ? -11.602 16.922 -4.539 1 83.44 229 ALA A CA 1
ATOM 1778 C C . ALA A 1 229 ? -12.531 17.391 -5.656 1 83.44 229 ALA A C 1
ATOM 1780 O O . ALA A 1 229 ? -13.227 16.578 -6.273 1 83.44 229 ALA A O 1
ATOM 1781 N N . ILE A 1 230 ? -12.648 18.688 -5.852 1 83.56 230 ILE A N 1
ATOM 1782 C CA . ILE A 1 230 ? -13.547 19.234 -6.871 1 83.56 230 ILE A CA 1
ATOM 1783 C C . ILE A 1 230 ? -12.789 20.234 -7.738 1 83.56 230 ILE A C 1
ATOM 1785 O O . ILE A 1 230 ? -13.188 21.391 -7.84 1 83.56 230 ILE A O 1
ATOM 1789 N N . PRO A 1 231 ? -11.875 19.781 -8.469 1 74.12 231 PRO A N 1
ATOM 1790 C CA . PRO A 1 231 ? -11 20.688 -9.227 1 74.12 231 PRO A CA 1
ATOM 1791 C C . PRO A 1 231 ? -11.75 21.516 -10.258 1 74.12 231 PRO A C 1
ATOM 1793 O O . PRO A 1 231 ? -11.438 22.688 -10.461 1 74.12 231 PRO A O 1
ATOM 1796 N N . GLU A 1 232 ? -12.766 20.953 -10.891 1 71.62 232 GLU A N 1
ATOM 1797 C CA . GLU A 1 232 ? -13.508 21.688 -11.906 1 71.62 232 GLU A CA 1
ATOM 1798 C C . GLU A 1 232 ? -14.281 22.844 -11.289 1 71.62 232 GLU A C 1
ATOM 1800 O O . GLU A 1 232 ? -14.242 23.969 -11.797 1 71.62 232 GLU A O 1
ATOM 1805 N N . ALA A 1 233 ? -14.977 22.516 -10.219 1 78.38 233 ALA A N 1
ATOM 1806 C CA . ALA A 1 233 ? -15.719 23.562 -9.523 1 78.38 233 ALA A CA 1
ATOM 1807 C C . ALA A 1 233 ? -14.781 24.641 -8.984 1 78.38 233 ALA A C 1
ATOM 1809 O O . ALA A 1 233 ? -15.133 25.828 -8.977 1 78.38 233 ALA A O 1
ATOM 1810 N N . PHE A 1 234 ? -13.719 24.281 -8.422 1 80.31 234 PHE A N 1
ATOM 1811 C CA . PHE A 1 234 ? -12.727 25.203 -7.871 1 80.31 234 PHE A CA 1
ATOM 1812 C C . PHE A 1 234 ? -12.203 26.141 -8.953 1 80.31 234 PHE A C 1
ATOM 1814 O O . PHE A 1 234 ? -12.055 27.328 -8.719 1 80.31 234 PHE A O 1
ATOM 1821 N N . GLU A 1 235 ? -12.117 25.578 -10.023 1 69.44 235 GLU A N 1
ATOM 1822 C CA . GLU A 1 235 ? -11.594 26.328 -11.148 1 69.44 235 GLU A CA 1
ATOM 1823 C C . GLU A 1 235 ? -12.617 27.359 -11.648 1 69.44 235 GLU A C 1
ATOM 1825 O O . GLU A 1 235 ? -12.266 28.5 -11.93 1 69.44 235 GLU A O 1
ATOM 1830 N N . HIS A 1 236 ? -13.758 26.906 -11.758 1 70.31 236 HIS A N 1
ATOM 1831 C CA . HIS A 1 236 ? -14.828 27.766 -12.242 1 70.31 236 HIS A CA 1
ATOM 1832 C C . HIS A 1 236 ? -15.078 28.922 -11.266 1 70.31 236 HIS A C 1
ATOM 1834 O O . HIS A 1 236 ? -15.359 30.047 -11.688 1 70.31 236 HIS A O 1
ATOM 1840 N N . SER A 1 237 ? -14.93 28.625 -10.031 1 78.5 237 SER A N 1
ATOM 1841 C CA . SER A 1 237 ? -15.211 29.625 -9.016 1 78.5 237 SER A CA 1
ATOM 1842 C C . SER A 1 237 ? -14.016 30.547 -8.797 1 78.5 237 SER A C 1
ATOM 1844 O O . SER A 1 237 ? -14.172 31.703 -8.383 1 78.5 237 SER A O 1
ATOM 1846 N N . ASN A 1 238 ? -12.867 30.062 -8.93 1 78.06 238 ASN A N 1
ATOM 1847 C CA . ASN A 1 238 ? -11.602 30.797 -8.844 1 78.06 238 ASN A CA 1
ATOM 1848 C C . ASN A 1 238 ? -11.5 31.594 -7.551 1 78.06 238 ASN A C 1
ATOM 1850 O O . ASN A 1 238 ? -11.281 32.812 -7.582 1 78.06 238 ASN A O 1
ATOM 1854 N N . PRO A 1 239 ? -11.586 31 -6.457 1 87.12 239 PRO A N 1
ATOM 1855 C CA . PRO A 1 239 ? -11.461 31.734 -5.199 1 87.12 239 PRO A CA 1
ATOM 1856 C C . PRO A 1 239 ? -10.07 32.312 -4.996 1 87.12 239 PRO A C 1
ATOM 1858 O O . PRO A 1 239 ? -9.094 31.828 -5.551 1 87.12 239 PRO A O 1
ATOM 1861 N N . ARG A 1 240 ? -9.898 33.375 -4.188 1 86.75 240 ARG A N 1
ATOM 1862 C CA . ARG A 1 240 ? -8.617 33.969 -3.844 1 86.75 240 ARG A CA 1
ATOM 1863 C C . ARG A 1 240 ? -7.715 32.969 -3.139 1 86.75 240 ARG A C 1
ATOM 1865 O O . ARG A 1 240 ? -8.188 32.156 -2.328 1 86.75 240 ARG A O 1
ATOM 1872 N N . PRO A 1 241 ? -6.465 32.969 -3.479 1 84.44 241 PRO A N 1
ATOM 1873 C CA . PRO A 1 241 ? -5.547 32.031 -2.846 1 84.44 241 PRO A CA 1
ATOM 1874 C C . PRO A 1 241 ? -5.234 32.375 -1.395 1 84.44 241 PRO A C 1
ATOM 1876 O O . PRO A 1 241 ? -5.25 33.562 -1.029 1 84.44 241 PRO A O 1
ATOM 1879 N N . LEU A 1 242 ? -4.871 31.438 -0.645 1 88.88 242 LEU A N 1
ATOM 1880 C CA . LEU A 1 242 ? -4.512 31.641 0.755 1 88.88 242 LEU A CA 1
ATOM 1881 C C . LEU A 1 242 ? -2.998 31.672 0.93 1 88.88 242 LEU A C 1
ATOM 1883 O O . LEU A 1 242 ? -2.5 32.125 1.963 1 88.88 242 LEU A O 1
ATOM 1887 N N . THR A 1 243 ? -2.234 31.266 -0.026 1 78.81 243 THR A N 1
ATOM 1888 C CA . THR A 1 243 ? -0.789 31.078 0.032 1 78.81 243 THR A CA 1
ATOM 1889 C C . THR A 1 243 ? -0.086 32.406 0.31 1 78.81 243 THR A C 1
ATOM 1891 O O . THR A 1 243 ? 0.924 32.438 1.016 1 78.81 243 THR A O 1
ATOM 1894 N N . PRO A 1 244 ? -0.64 33.531 -0.23 1 80.44 244 PRO A N 1
ATOM 1895 C CA . PRO A 1 244 ? 0.02 34.812 0.063 1 80.44 244 PRO A CA 1
ATOM 1896 C C . PRO A 1 244 ? 0.025 35.125 1.554 1 80.44 244 PRO A C 1
ATOM 1898 O O . PRO A 1 244 ? 0.979 35.75 2.053 1 80.44 244 PRO A O 1
ATOM 1901 N N . PHE A 1 245 ? -0.983 34.812 2.188 1 91.12 245 PHE A N 1
ATOM 1902 C CA . PHE A 1 245 ? -1.033 35.062 3.625 1 91.12 245 PHE A CA 1
ATOM 1903 C C . PHE A 1 245 ? 0.075 34.281 4.34 1 91.12 245 PHE A C 1
ATOM 1905 O O . PHE A 1 245 ? 0.745 34.844 5.219 1 91.12 245 PHE A O 1
ATOM 1912 N N . ALA A 1 246 ? 0.297 33.031 3.994 1 88 246 ALA A N 1
ATOM 1913 C CA . ALA A 1 246 ? 1.34 32.188 4.598 1 88 246 ALA A CA 1
ATOM 1914 C C . ALA A 1 246 ? 2.727 32.781 4.301 1 88 246 ALA A C 1
ATOM 1916 O O . ALA A 1 246 ? 3.594 32.781 5.18 1 88 246 ALA A O 1
ATOM 1917 N N . ARG A 1 247 ? 2.9 33.188 3.168 1 83.19 247 ARG A N 1
ATOM 1918 C CA . ARG A 1 247 ? 4.18 33.781 2.781 1 83.19 247 ARG A CA 1
ATOM 1919 C C . ARG A 1 247 ? 4.449 35.062 3.57 1 83.19 247 ARG A C 1
ATOM 1921 O O . ARG A 1 247 ? 5.578 35.312 4.016 1 83.19 247 ARG A O 1
ATOM 1928 N N . ALA A 1 248 ? 3.41 35.844 3.631 1 89.69 248 ALA A N 1
ATOM 1929 C CA . ALA A 1 248 ? 3.541 37.062 4.406 1 89.69 248 ALA A CA 1
ATOM 1930 C C . ALA A 1 248 ? 3.854 36.75 5.871 1 89.69 248 ALA A C 1
ATOM 1932 O O . ALA A 1 248 ? 4.652 37.469 6.5 1 89.69 248 ALA A O 1
ATOM 1933 N N . MET A 1 249 ? 3.221 35.812 6.379 1 93.75 249 MET A N 1
ATOM 1934 C CA . MET A 1 249 ? 3.455 35.438 7.77 1 93.75 249 MET A CA 1
ATOM 1935 C C . MET A 1 249 ? 4.91 35.031 7.988 1 93.75 249 MET A C 1
ATOM 1937 O O . MET A 1 249 ? 5.523 35.406 8.984 1 93.75 249 MET A O 1
ATOM 1941 N N . ARG A 1 250 ? 5.449 34.25 7.117 1 89.69 250 ARG A N 1
ATOM 1942 C CA . ARG A 1 250 ? 6.852 33.844 7.199 1 89.69 250 ARG A CA 1
ATOM 1943 C C . ARG A 1 250 ? 7.77 35.062 7.219 1 89.69 250 ARG A C 1
ATOM 1945 O O . ARG A 1 250 ? 8.664 35.188 8.062 1 89.69 250 ARG A O 1
ATOM 1952 N N . LEU A 1 251 ? 7.516 36 6.312 1 86.81 251 LEU A N 1
ATOM 1953 C CA . LEU A 1 251 ? 8.344 37.219 6.199 1 86.81 251 LEU A CA 1
ATOM 1954 C C . LEU A 1 251 ? 8.242 38.062 7.457 1 86.81 251 LEU A C 1
ATOM 1956 O O . LEU A 1 251 ? 9.258 38.562 7.957 1 86.81 251 LEU A O 1
ATOM 1960 N N . MET A 1 252 ? 7.078 38.188 7.883 1 92.81 252 MET A N 1
ATOM 1961 C CA . MET A 1 252 ? 6.867 39.062 9.039 1 92.81 252 MET A CA 1
ATOM 1962 C C . MET A 1 252 ? 7.457 38.438 10.297 1 92.81 252 MET A C 1
ATOM 1964 O O . MET A 1 252 ? 7.926 39.156 11.188 1 92.81 252 MET A O 1
ATOM 1968 N N . LEU A 1 253 ? 7.469 37.125 10.391 1 93.75 253 LEU A N 1
ATOM 1969 C CA . LEU A 1 253 ? 8.117 36.469 11.516 1 93.75 253 LEU A CA 1
ATOM 1970 C C . LEU A 1 253 ? 9.625 36.688 11.492 1 93.75 253 LEU A C 1
ATOM 1972 O O . LEU A 1 253 ? 10.227 36.969 12.531 1 93.75 253 LEU A O 1
ATOM 1976 N N . ILE A 1 254 ? 10.188 36.625 10.367 1 89.25 254 ILE A N 1
ATOM 1977 C CA . ILE A 1 254 ? 11.617 36.875 10.219 1 89.25 254 ILE A CA 1
ATOM 1978 C C . ILE A 1 254 ? 11.93 38.344 10.594 1 89.25 254 ILE A C 1
ATOM 1980 O O . ILE A 1 254 ? 12.914 38.594 11.281 1 89.25 254 ILE A O 1
ATOM 1984 N N . GLU A 1 255 ? 11.023 39.219 10.234 1 89 255 GLU A N 1
ATOM 1985 C CA . GLU A 1 255 ? 11.227 40.656 10.484 1 89 255 GLU A CA 1
ATOM 1986 C C . GLU A 1 255 ? 11.031 41 11.961 1 89 255 GLU A C 1
ATOM 1988 O O . GLU A 1 255 ? 11.469 42.031 12.43 1 89 255 GLU A O 1
ATOM 1993 N N . SER A 1 256 ? 10.414 40.125 12.664 1 92.75 256 SER A N 1
ATOM 1994 C CA . SER A 1 256 ? 10.148 40.344 14.078 1 92.75 256 SER A CA 1
ATOM 1995 C C . SER A 1 256 ? 11.383 40.062 14.922 1 92.75 256 SER A C 1
ATOM 1997 O O . SER A 1 256 ? 11.367 40.25 16.141 1 92.75 256 SER A O 1
ATOM 1999 N N . ALA A 1 257 ? 12.438 39.656 14.281 1 92.69 257 ALA A N 1
ATOM 2000 C CA . ALA A 1 257 ? 13.672 39.375 15.016 1 92.69 257 ALA A CA 1
ATOM 2001 C C . ALA A 1 257 ? 14.227 40.625 15.672 1 92.69 257 ALA A C 1
ATOM 2003 O O . ALA A 1 257 ? 14.102 41.719 15.125 1 92.69 257 ALA A O 1
ATOM 2004 N N . PRO A 1 258 ? 14.773 40.469 16.922 1 88 258 PRO A N 1
ATOM 2005 C CA . PRO A 1 258 ? 15.383 41.625 17.594 1 88 258 PRO A CA 1
ATOM 2006 C C . PRO A 1 258 ? 16.453 42.281 16.734 1 88 258 PRO A C 1
ATOM 2008 O O . PRO A 1 258 ? 17.047 41.656 15.859 1 88 258 PRO A O 1
ATOM 2011 N N . GLU A 1 259 ? 16.469 43.719 16.938 1 72.38 259 GLU A N 1
ATOM 2012 C CA . GLU A 1 259 ? 17.422 44.562 16.219 1 72.38 259 GLU A CA 1
ATOM 2013 C C . GLU A 1 259 ? 18.859 44.125 16.516 1 72.38 259 GLU A C 1
ATOM 2015 O O . GLU A 1 259 ? 19.203 43.844 17.656 1 72.38 259 GLU A O 1
ATOM 2020 N N . GLY A 1 260 ? 19.547 43.531 15.586 1 61.84 260 GLY A N 1
ATOM 2021 C CA . GLY A 1 260 ? 20.938 43.156 15.695 1 61.84 260 GLY A CA 1
ATOM 2022 C C . GLY A 1 260 ? 21.453 42.375 14.492 1 61.84 260 GLY A C 1
ATOM 2023 O O . GLY A 1 260 ? 20.719 42.156 13.531 1 61.84 260 GLY A O 1
ATOM 2024 N N . GLU A 1 261 ? 22.734 42 14.625 1 52.75 261 GLU A N 1
ATOM 2025 C CA . GLU A 1 261 ? 23.703 41.625 13.602 1 52.75 261 GLU A CA 1
ATOM 2026 C C . GLU A 1 261 ? 23.281 40.344 12.906 1 52.75 261 GLU A C 1
ATOM 2028 O O . GLU A 1 261 ? 23.984 39.844 12.008 1 52.75 261 GLU A O 1
ATOM 2033 N N . ALA A 1 262 ? 22.188 39.688 13.383 1 58.53 262 ALA A N 1
ATOM 2034 C CA . ALA A 1 262 ? 22.25 38.406 12.727 1 58.53 262 ALA A CA 1
ATOM 2035 C C . ALA A 1 262 ? 21.625 38.469 11.336 1 58.53 262 ALA A C 1
ATOM 2037 O O . ALA A 1 262 ? 20.484 38.906 11.172 1 58.53 262 ALA A O 1
ATOM 2038 N N . ASP A 1 263 ? 22.312 38.344 10.352 1 63.22 263 ASP A N 1
ATOM 2039 C CA . ASP A 1 263 ? 21.984 38.312 8.93 1 63.22 263 ASP A CA 1
ATOM 2040 C C . ASP A 1 263 ? 20.969 37.219 8.625 1 63.22 263 ASP A C 1
ATOM 2042 O O . ASP A 1 263 ? 20.125 37.375 7.73 1 63.22 263 ASP A O 1
ATOM 2046 N N . ASP A 1 264 ? 20.797 36.219 9.648 1 75.88 264 ASP A N 1
ATOM 2047 C CA . ASP A 1 264 ? 19.891 35.094 9.383 1 75.88 264 ASP A CA 1
ATOM 2048 C C . ASP A 1 264 ? 19.188 34.656 10.656 1 75.88 264 ASP A C 1
ATOM 2050 O O . ASP A 1 264 ? 19.547 33.625 11.25 1 75.88 264 ASP A O 1
ATOM 2054 N N . PRO A 1 265 ? 18.094 35.375 11 1 88.12 265 PRO A N 1
ATOM 2055 C CA . PRO A 1 265 ? 17.422 35.031 12.258 1 88.12 265 PRO A CA 1
ATOM 2056 C C . PRO A 1 265 ? 16.797 33.656 12.25 1 88.12 265 PRO A C 1
ATOM 2058 O O . PRO A 1 265 ? 16.266 33.219 11.227 1 88.12 265 PRO A O 1
ATOM 2061 N N . VAL A 1 266 ? 16.859 32.938 13.406 1 89.56 266 VAL A N 1
ATOM 2062 C CA . VAL A 1 266 ? 16.266 31.609 13.578 1 89.56 266 VAL A CA 1
ATOM 2063 C C . VAL A 1 266 ? 14.883 31.734 14.188 1 89.56 266 VAL A C 1
ATOM 2065 O O . VAL A 1 266 ? 14.727 32.312 15.281 1 89.56 266 VAL A O 1
ATOM 2068 N N . VAL A 1 267 ? 13.867 31.297 13.406 1 92.69 267 VAL A N 1
ATOM 2069 C CA . VAL A 1 267 ? 12.477 31.312 13.859 1 92.69 267 VAL A CA 1
ATOM 2070 C C . VAL A 1 267 ? 12.031 29.906 14.195 1 92.69 267 VAL A C 1
ATOM 2072 O O . VAL A 1 267 ? 12.375 28.953 13.492 1 92.69 267 VAL A O 1
ATOM 2075 N N . VAL A 1 268 ? 11.359 29.719 15.336 1 93.19 268 VAL A N 1
ATOM 2076 C CA . VAL A 1 268 ? 10.828 28.406 15.688 1 93.19 268 VAL A CA 1
ATOM 2077 C C . VAL A 1 268 ? 9.344 28.516 16.031 1 93.19 268 VAL A C 1
ATOM 2079 O O . VAL A 1 268 ? 8.859 29.609 16.344 1 93.19 268 VAL A O 1
ATOM 2082 N N . VAL A 1 269 ? 8.578 27.453 15.891 1 94.69 269 VAL A N 1
ATOM 2083 C CA . VAL A 1 269 ? 7.188 27.344 16.328 1 94.69 269 VAL A CA 1
ATOM 2084 C C . VAL A 1 269 ? 7.113 26.516 17.609 1 94.69 269 VAL A C 1
ATOM 2086 O O . VAL A 1 269 ? 7.387 25.312 17.578 1 94.69 269 VAL A O 1
ATOM 2089 N N . LEU A 1 270 ? 6.766 27.125 18.719 1 96.19 270 LEU A N 1
ATOM 2090 C CA . LEU A 1 270 ? 6.707 26.438 20 1 96.19 270 LEU A CA 1
ATOM 2091 C C . LEU A 1 270 ? 5.336 25.812 20.234 1 96.19 270 LEU A C 1
ATOM 2093 O O . LEU A 1 270 ? 4.344 26.516 20.406 1 96.19 270 LEU A O 1
ATOM 2097 N N . SER A 1 271 ? 5.305 24.5 20.219 1 94.06 271 SER A N 1
ATOM 2098 C CA . SER A 1 271 ? 4.078 23.734 20.344 1 94.06 271 SER A CA 1
ATOM 2099 C C . SER A 1 271 ? 4 23.047 21.719 1 94.06 271 SER A C 1
ATOM 2101 O O . SER A 1 271 ? 5.027 22.688 22.297 1 94.06 271 SER A O 1
ATOM 2103 N N . PRO A 1 272 ? 2.719 22.938 22.281 1 92.31 272 PRO A N 1
ATOM 2104 C CA . PRO A 1 272 ? 2.561 22.141 23.5 1 92.31 272 PRO A CA 1
ATOM 2105 C C . PRO A 1 272 ? 2.822 20.656 23.281 1 92.31 272 PRO A C 1
ATOM 2107 O O . PRO A 1 272 ? 3.008 19.906 24.25 1 92.31 272 PRO A O 1
ATOM 2110 N N . GLY A 1 273 ? 2.766 20.219 22 1 87.19 273 GLY A N 1
ATOM 2111 C CA . GLY A 1 273 ? 3.043 18.812 21.734 1 87.19 273 GLY A CA 1
ATOM 2112 C C . GLY A 1 273 ? 1.947 18.141 20.938 1 87.19 273 GLY A C 1
ATOM 2113 O O . GLY A 1 273 ? 0.938 18.75 20.594 1 87.19 273 GLY A O 1
ATOM 2114 N N . VAL A 1 274 ? 2.041 16.859 20.75 1 83.5 274 VAL A N 1
ATOM 2115 C CA . VAL A 1 274 ? 1.224 16.094 19.812 1 83.5 274 VAL A CA 1
ATOM 2116 C C . VAL A 1 274 ? -0.158 15.844 20.422 1 83.5 274 VAL A C 1
ATOM 2118 O O . VAL A 1 274 ? -1.118 15.57 19.703 1 83.5 274 VAL A O 1
ATOM 2121 N N . HIS A 1 275 ? -0.3 15.953 21.625 1 81.5 275 HIS A N 1
ATOM 2122 C CA . HIS A 1 275 ? -1.569 15.641 22.266 1 81.5 275 HIS A CA 1
ATOM 2123 C C . HIS A 1 275 ? -2.441 16.891 22.406 1 81.5 275 HIS A C 1
ATOM 2125 O O . HIS A 1 275 ? -3.559 16.812 22.922 1 81.5 275 HIS A O 1
ATOM 2131 N N . SER A 1 276 ? -1.866 17.969 21.828 1 88.25 276 SER A N 1
ATOM 2132 C CA . SER A 1 276 ? -2.678 19.188 21.812 1 88.25 276 SER A CA 1
ATOM 2133 C C . SER A 1 276 ? -3.838 19.062 20.844 1 88.25 276 SER A C 1
ATOM 2135 O O . SER A 1 276 ? -3.754 18.312 19.859 1 88.25 276 SER A O 1
ATOM 2137 N N . GLU A 1 277 ? -4.898 19.719 21.094 1 87.62 277 GLU A N 1
ATOM 2138 C CA . GLU A 1 277 ? -6.113 19.672 20.281 1 87.62 277 GLU A CA 1
ATOM 2139 C C . GLU A 1 277 ? -5.816 20.047 18.828 1 87.62 277 GLU A C 1
ATOM 2141 O O . GLU A 1 277 ? -6.418 19.484 17.906 1 87.62 277 GLU A O 1
ATOM 2146 N N . THR A 1 278 ? -4.91 21 18.656 1 92 278 THR A N 1
ATOM 2147 C CA . THR A 1 278 ? -4.648 21.516 17.328 1 92 278 THR A CA 1
ATOM 2148 C C . THR A 1 278 ? -3.219 21.203 16.891 1 92 278 THR A C 1
ATOM 2150 O O . THR A 1 278 ? -2.557 22.016 16.25 1 92 278 THR A O 1
ATOM 2153 N N . ALA A 1 279 ? -2.73 20.016 17.344 1 89.75 279 ALA A N 1
ATOM 2154 C CA . ALA A 1 279 ? -1.363 19.625 17.016 1 89.75 279 ALA A CA 1
ATOM 2155 C C . ALA A 1 279 ? -1.119 19.656 15.516 1 89.75 279 ALA A C 1
ATOM 2157 O O . ALA A 1 279 ? -0.068 20.109 15.062 1 89.75 279 ALA A O 1
ATOM 2158 N N . TYR A 1 280 ? -2.064 19.25 14.734 1 91.69 280 TYR A N 1
ATOM 2159 C CA . TYR A 1 280 ? -1.898 19.266 13.281 1 91.69 280 TYR A CA 1
ATOM 2160 C C . TYR A 1 280 ? -1.765 20.688 12.766 1 91.69 280 TYR A C 1
ATOM 2162 O O . TYR A 1 280 ? -0.911 20.969 11.922 1 91.69 280 TYR A O 1
ATOM 2170 N N . ASP A 1 281 ? -2.693 21.469 13.211 1 94.81 281 ASP A N 1
ATOM 2171 C CA . ASP A 1 281 ? -2.701 22.875 12.781 1 94.81 281 ASP A CA 1
ATOM 2172 C C . ASP A 1 281 ? -1.321 23.5 12.953 1 94.81 281 ASP A C 1
ATOM 2174 O O . ASP A 1 281 ? -0.825 24.172 12.047 1 94.81 281 ASP A O 1
ATOM 2178 N N . GLN A 1 282 ? -0.731 23.266 14.008 1 94.25 282 GLN A N 1
ATOM 2179 C CA . GLN A 1 282 ? 0.571 23.828 14.359 1 94.25 282 GLN A CA 1
ATOM 2180 C C . GLN A 1 282 ? 1.675 23.234 13.484 1 94.25 282 GLN A C 1
ATOM 2182 O O . GLN A 1 282 ? 2.51 23.969 12.953 1 94.25 282 GLN A O 1
ATOM 2187 N N . ALA A 1 283 ? 1.619 21.969 13.359 1 90.62 283 ALA A N 1
ATOM 2188 C CA . ALA A 1 283 ? 2.637 21.281 12.562 1 90.62 283 ALA A CA 1
ATOM 2189 C C . ALA A 1 283 ? 2.553 21.688 11.094 1 90.62 283 ALA A C 1
ATOM 2191 O O . ALA A 1 283 ? 3.578 21.875 10.438 1 90.62 283 ALA A O 1
ATOM 2192 N N . ASN A 1 284 ? 1.31 21.688 10.602 1 90.44 284 ASN A N 1
ATOM 2193 C CA . ASN A 1 284 ? 1.121 22.094 9.211 1 90.44 284 ASN A CA 1
ATOM 2194 C C . ASN A 1 284 ? 1.605 23.516 8.969 1 90.44 284 ASN A C 1
ATOM 2196 O O . ASN A 1 284 ? 2.225 23.812 7.941 1 90.44 284 ASN A O 1
ATOM 2200 N N . LEU A 1 285 ? 1.294 24.391 9.859 1 92 285 LEU A N 1
ATOM 2201 C CA . LEU A 1 285 ? 1.739 25.766 9.75 1 92 285 LEU A CA 1
ATOM 2202 C C . LEU A 1 285 ? 3.262 25.859 9.766 1 92 285 LEU A C 1
ATOM 2204 O O . LEU A 1 285 ? 3.854 26.562 8.953 1 92 285 LEU A O 1
ATOM 2208 N N . ALA A 1 286 ? 3.9 25.188 10.719 1 90.06 286 ALA A N 1
ATOM 2209 C CA . ALA A 1 286 ? 5.359 25.156 10.781 1 90.06 286 ALA A CA 1
ATOM 2210 C C . ALA A 1 286 ? 5.961 24.672 9.469 1 90.06 286 ALA A C 1
ATOM 2212 O O . ALA A 1 286 ? 6.914 25.281 8.961 1 90.06 286 ALA A O 1
ATOM 2213 N N . SER A 1 287 ? 5.352 23.656 8.977 1 84.06 287 SER A N 1
ATOM 2214 C CA . SER A 1 287 ? 5.832 23.078 7.723 1 84.06 287 SER A CA 1
ATOM 2215 C C . SER A 1 287 ? 5.664 24.062 6.566 1 84.06 287 SER A C 1
ATOM 2217 O O . SER A 1 287 ? 6.578 24.234 5.754 1 84.06 287 SER A O 1
ATOM 2219 N N . MET A 1 288 ? 4.512 24.656 6.457 1 82.25 288 MET A N 1
ATOM 2220 C CA . MET A 1 288 ? 4.223 25.578 5.375 1 82.25 288 MET A CA 1
ATOM 2221 C C . MET A 1 288 ? 5.133 26.812 5.453 1 82.25 288 MET A C 1
ATOM 2223 O O . MET A 1 288 ? 5.512 27.375 4.426 1 82.25 288 MET A O 1
ATOM 2227 N N . LEU A 1 289 ? 5.469 27.172 6.684 1 86.88 289 LEU A N 1
ATOM 2228 C CA . LEU A 1 289 ? 6.309 28.344 6.883 1 86.88 289 LEU A CA 1
ATOM 2229 C C . LEU A 1 289 ? 7.785 27.984 6.773 1 86.88 289 LEU A C 1
ATOM 2231 O O . LEU A 1 289 ? 8.641 28.875 6.641 1 86.88 289 LEU A O 1
ATOM 2235 N N . GLY A 1 290 ? 8.078 26.734 6.902 1 79.25 290 GLY A N 1
ATOM 2236 C CA . GLY A 1 290 ? 9.453 26.266 6.801 1 79.25 290 GLY A CA 1
ATOM 2237 C C . GLY A 1 290 ? 10.242 26.469 8.086 1 79.25 290 GLY A C 1
ATOM 2238 O O . GLY A 1 290 ? 11.445 26.734 8.047 1 79.25 290 GLY A O 1
ATOM 2239 N N . PHE A 1 291 ? 9.594 26.484 9.211 1 88.44 291 PHE A N 1
ATOM 2240 C CA . PHE A 1 291 ? 10.258 26.672 10.5 1 88.44 291 PHE A CA 1
ATOM 2241 C C . PHE A 1 291 ? 10.188 25.391 11.328 1 88.44 291 PHE A C 1
ATOM 2243 O O . PHE A 1 291 ? 9.227 24.625 11.211 1 88.44 291 PHE A O 1
ATOM 2250 N N . PRO A 1 292 ? 11.172 25.156 12.195 1 86.88 292 PRO A N 1
ATOM 2251 C CA . PRO A 1 292 ? 11.133 23.969 13.047 1 86.88 292 PRO A CA 1
ATOM 2252 C C . PRO A 1 292 ? 10 24.016 14.07 1 86.88 292 PRO A C 1
ATOM 2254 O O . PRO A 1 292 ? 9.75 25.047 14.68 1 86.88 292 PRO A O 1
ATOM 2257 N N . LEU A 1 293 ? 9.312 22.906 14.148 1 90.25 293 LEU A N 1
ATOM 2258 C CA . LEU A 1 293 ? 8.352 22.688 15.227 1 90.25 293 LEU A CA 1
ATOM 2259 C C . LEU A 1 293 ? 9.062 22.188 16.484 1 90.25 293 LEU A C 1
ATOM 2261 O O . LEU A 1 293 ? 9.672 21.125 16.469 1 90.25 293 LEU A O 1
ATOM 2265 N N . VAL A 1 294 ? 9.016 23.016 17.578 1 91.56 294 VAL A N 1
ATOM 2266 C CA . VAL A 1 294 ? 9.766 22.656 18.781 1 91.56 294 VAL A CA 1
ATOM 2267 C C . VAL A 1 294 ? 8.812 22.562 19.969 1 91.56 294 VAL A C 1
ATOM 2269 O O . VAL A 1 294 ? 7.688 23.062 19.922 1 91.56 294 VAL A O 1
ATOM 2272 N N . GLU A 1 295 ? 9.219 21.812 20.984 1 90.88 295 GLU A N 1
ATOM 2273 C CA . GLU A 1 295 ? 8.586 21.75 22.297 1 90.88 295 GLU A CA 1
ATOM 2274 C C . GLU A 1 295 ? 9.523 22.266 23.375 1 90.88 295 GLU A C 1
ATOM 2276 O O . GLU A 1 295 ? 10.672 22.641 23.094 1 90.88 295 GLU A O 1
ATOM 2281 N N . SER A 1 296 ? 8.984 22.438 24.562 1 91.38 296 SER A N 1
ATOM 2282 C CA . SER A 1 296 ? 9.75 23 25.672 1 91.38 296 SER A CA 1
ATOM 2283 C C . SER A 1 296 ? 11.094 22.297 25.828 1 91.38 296 SER A C 1
ATOM 2285 O O . SER A 1 296 ? 12.117 22.938 26.031 1 91.38 296 SER A O 1
ATOM 2287 N N . ALA A 1 297 ? 11.109 21 25.609 1 85.75 297 ALA A N 1
ATOM 2288 C CA . ALA A 1 297 ? 12.289 20.188 25.859 1 85.75 297 ALA A CA 1
ATOM 2289 C C . ALA A 1 297 ? 13.367 20.438 24.812 1 85.75 297 ALA A C 1
ATOM 2291 O O . ALA A 1 297 ? 14.531 20.094 25.016 1 85.75 297 ALA A O 1
ATOM 2292 N N . ASP A 1 298 ? 13.039 21.078 23.719 1 88.38 298 ASP A N 1
ATOM 2293 C CA . ASP A 1 298 ? 13.984 21.344 22.641 1 88.38 298 ASP A CA 1
ATOM 2294 C C . ASP A 1 298 ? 14.719 22.672 22.875 1 88.38 298 ASP A C 1
ATOM 2296 O O . ASP A 1 298 ? 15.703 22.969 22.188 1 88.38 298 ASP A O 1
ATOM 2300 N N . LEU A 1 299 ? 14.219 23.453 23.859 1 91.94 299 LEU A N 1
ATOM 2301 C CA . LEU A 1 299 ? 14.742 24.797 24.062 1 91.94 299 LEU A CA 1
ATOM 2302 C C . LEU A 1 299 ? 15.375 24.922 25.453 1 91.94 299 LEU A C 1
ATOM 2304 O O . LEU A 1 299 ? 15.039 24.156 26.359 1 91.94 299 LEU A O 1
ATOM 2308 N N . VAL A 1 300 ? 16.344 25.812 25.516 1 91.31 300 VAL A N 1
ATOM 2309 C CA . VAL A 1 300 ? 16.984 26.078 26.797 1 91.31 300 VAL A CA 1
ATOM 2310 C C . VAL A 1 300 ? 17.453 27.531 26.844 1 91.31 300 VAL A C 1
ATOM 2312 O O . VAL A 1 300 ? 17.844 28.094 25.828 1 91.31 300 VAL A O 1
ATOM 2315 N N . VAL A 1 301 ? 17.281 28.156 28 1 94.62 301 VAL A N 1
ATOM 2316 C CA . VAL A 1 301 ? 17.812 29.5 28.219 1 94.62 301 VAL A CA 1
ATOM 2317 C C . VAL A 1 301 ? 19.203 29.406 28.844 1 94.62 301 VAL A C 1
ATOM 2319 O O . VAL A 1 301 ? 19.375 28.75 29.875 1 94.62 301 VAL A O 1
ATOM 2322 N N . ARG A 1 302 ? 20.094 29.969 28.203 1 92.56 302 ARG A N 1
ATOM 2323 C CA . ARG A 1 302 ? 21.469 30 28.688 1 92.56 302 ARG A CA 1
ATOM 2324 C C . ARG A 1 302 ? 22.156 31.297 28.281 1 92.56 302 ARG A C 1
ATOM 2326 O O . ARG A 1 302 ? 21.984 31.781 27.156 1 92.56 302 ARG A O 1
ATOM 2333 N N . ASP A 1 303 ? 22.859 31.953 29.219 1 93.12 303 ASP A N 1
ATOM 2334 C CA . ASP A 1 303 ? 23.641 33.156 28.984 1 93.12 303 ASP A CA 1
ATOM 2335 C C . ASP A 1 303 ? 22.766 34.281 28.422 1 93.12 303 ASP A C 1
ATOM 2337 O O . ASP A 1 303 ? 23.172 34.969 27.484 1 93.12 303 ASP A O 1
ATOM 2341 N N . GLY A 1 304 ? 21.547 34.281 28.859 1 92.69 304 GLY A N 1
ATOM 2342 C CA . GLY A 1 304 ? 20.641 35.375 28.547 1 92.69 304 GLY A CA 1
ATOM 2343 C C . GLY A 1 304 ? 20.016 35.25 27.156 1 92.69 304 GLY A C 1
ATOM 2344 O O . GLY A 1 304 ? 19.469 36.219 26.641 1 92.69 304 GLY A O 1
ATOM 2345 N N . ALA A 1 305 ? 20.203 34.094 26.562 1 94.5 305 ALA A N 1
ATOM 2346 C CA . ALA A 1 305 ? 19.625 33.844 25.234 1 94.5 305 ALA A CA 1
ATOM 2347 C C . ALA A 1 305 ? 18.859 32.531 25.203 1 94.5 305 ALA A C 1
ATOM 2349 O O . ALA A 1 305 ? 19.016 31.688 26.078 1 94.5 305 ALA A O 1
ATOM 2350 N N . LEU A 1 306 ? 17.984 32.406 24.234 1 95.19 306 LEU A N 1
ATOM 2351 C CA . LEU A 1 306 ? 17.234 31.188 24 1 95.19 306 LEU A CA 1
ATOM 2352 C C . LEU A 1 306 ? 17.922 30.312 22.953 1 95.19 306 LEU A C 1
ATOM 2354 O O . LEU A 1 306 ? 18.297 30.812 21.891 1 95.19 306 LEU A O 1
ATOM 2358 N N . TRP A 1 307 ? 18.109 29.078 23.312 1 92.88 307 TRP A N 1
ATOM 2359 C CA . TRP A 1 307 ? 18.828 28.172 22.422 1 92.88 307 TRP A CA 1
ATOM 2360 C C . TRP A 1 307 ? 17.969 26.938 22.109 1 92.88 307 TRP A C 1
ATOM 2362 O O . TRP A 1 307 ? 17.219 26.469 22.969 1 92.88 307 TRP A O 1
ATOM 2372 N N . MET A 1 308 ? 18.062 26.484 20.906 1 90.31 308 MET A N 1
ATOM 2373 C CA . MET A 1 308 ? 17.531 25.188 20.516 1 90.31 308 MET A CA 1
ATOM 2374 C C . MET A 1 308 ? 18.594 24.109 20.578 1 90.31 308 MET A C 1
ATOM 2376 O O . MET A 1 308 ? 19.719 24.328 20.109 1 90.31 308 MET A O 1
ATOM 2380 N N . ARG A 1 309 ? 18.25 23.016 21.125 1 83 309 ARG A N 1
ATOM 2381 C CA . ARG A 1 309 ? 19.188 21.906 21.266 1 83 309 ARG A CA 1
ATOM 2382 C C . ARG A 1 309 ? 19.328 21.141 19.953 1 83 309 ARG A C 1
ATOM 2384 O O . ARG A 1 309 ? 18.344 20.875 19.281 1 83 309 ARG A O 1
ATOM 2391 N N . SER A 1 310 ? 20.531 20.984 19.453 1 75.12 310 SER A N 1
ATOM 2392 C CA . SER A 1 310 ? 20.828 20.188 18.266 1 75.12 310 SER A CA 1
ATOM 2393 C C . SER A 1 310 ? 22.016 19.266 18.5 1 75.12 310 SER A C 1
ATOM 2395 O O . SER A 1 310 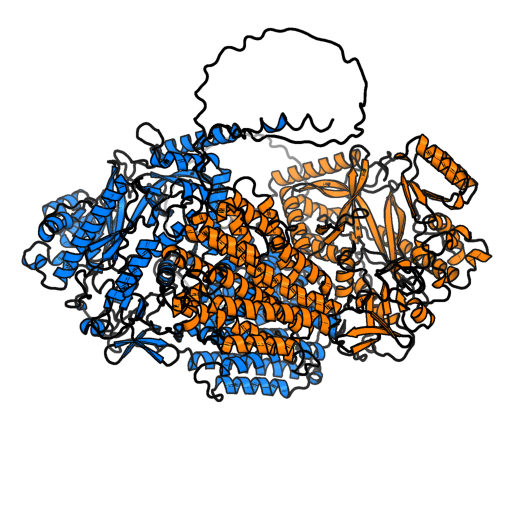? 23.172 19.672 18.297 1 75.12 310 SER A O 1
ATOM 2397 N N . LEU A 1 311 ? 21.828 18.016 18.797 1 66.94 311 LEU A N 1
ATOM 2398 C CA . LEU A 1 311 ? 22.797 16.953 19.062 1 66.94 311 LEU A CA 1
ATOM 2399 C C . LEU A 1 311 ? 24.125 17.531 19.516 1 66.94 311 LEU A C 1
ATOM 2401 O O . LEU A 1 311 ? 25.125 17.422 18.797 1 66.94 311 LEU A O 1
ATOM 2405 N N . GLY A 1 312 ? 24.188 18.062 20.578 1 64.62 312 GLY A N 1
ATOM 2406 C CA . GLY A 1 312 ? 25.406 18.531 21.219 1 64.62 312 GLY A CA 1
ATOM 2407 C C . GLY A 1 312 ? 25.703 20 20.969 1 64.62 312 GLY A C 1
ATOM 2408 O O . GLY A 1 312 ? 26.625 20.562 21.547 1 64.62 312 GLY A O 1
ATOM 2409 N N . THR A 1 313 ? 24.969 20.516 20 1 76.81 313 THR A N 1
ATOM 2410 C CA . THR A 1 313 ? 25.188 21.938 19.75 1 76.81 313 THR A CA 1
ATOM 2411 C C . THR A 1 313 ? 23.922 22.734 20.078 1 76.81 313 THR A C 1
ATOM 2413 O O . THR A 1 313 ? 22.844 22.156 20.266 1 76.81 313 THR A O 1
ATOM 2416 N N . LEU A 1 314 ? 24.156 24.047 20.344 1 85.06 314 LEU A N 1
ATOM 2417 C CA . LEU A 1 314 ? 23.062 24.969 20.609 1 85.06 314 LEU A CA 1
ATOM 2418 C C . LEU A 1 314 ? 22.953 26.031 19.516 1 85.06 314 LEU A C 1
ATOM 2420 O O . LEU A 1 314 ? 23.969 26.531 19.047 1 85.06 314 LEU A O 1
ATOM 2424 N N . ARG A 1 315 ? 21.781 26.125 19.109 1 86.31 315 ARG A N 1
ATOM 2425 C CA . ARG A 1 315 ? 21.516 27.172 18.125 1 86.31 315 ARG A CA 1
ATOM 2426 C C . ARG A 1 315 ? 20.656 28.281 18.719 1 86.31 315 ARG A C 1
ATOM 2428 O O . ARG A 1 315 ? 19.594 28 19.281 1 86.31 315 ARG A O 1
ATOM 2435 N N . ARG A 1 316 ? 21.109 29.438 18.531 1 91.06 316 ARG A N 1
ATOM 2436 C CA . ARG A 1 316 ? 20.391 30.547 19.125 1 91.06 316 ARG A CA 1
ATOM 2437 C C . ARG A 1 316 ? 19.062 30.797 18.406 1 91.06 316 ARG A C 1
ATOM 2439 O O . ARG A 1 316 ? 18.984 30.75 17.188 1 91.06 316 ARG A O 1
ATOM 2446 N N . VAL A 1 317 ? 18.031 30.984 19.156 1 93.88 317 VAL A N 1
ATOM 2447 C CA . VAL A 1 317 ? 16.688 31.25 18.625 1 93.88 317 VAL A CA 1
ATOM 2448 C C . VAL A 1 317 ? 16.391 32.75 18.75 1 93.88 317 VAL A C 1
ATOM 2450 O O . VAL A 1 317 ? 16.578 33.344 19.812 1 93.88 317 VAL A O 1
ATOM 2453 N N . ASP A 1 318 ? 15.805 33.312 17.656 1 95 318 ASP A N 1
ATOM 2454 C CA . ASP A 1 318 ? 15.57 34.75 17.641 1 95 318 ASP A CA 1
ATOM 2455 C C . ASP A 1 318 ? 14.086 35.062 17.766 1 95 318 ASP A C 1
ATOM 2457 O O . ASP A 1 318 ? 13.711 36.094 18.312 1 95 318 ASP A O 1
ATOM 2461 N N . VAL A 1 319 ? 13.266 34.281 17.172 1 96.19 319 VAL A N 1
ATOM 2462 C CA . VAL A 1 319 ? 11.828 34.531 17.172 1 96.19 319 VAL A CA 1
ATOM 2463 C C . VAL A 1 319 ? 11.07 33.25 17.484 1 96.19 319 VAL A C 1
ATOM 2465 O O . VAL A 1 319 ? 11.445 32.188 17 1 96.19 319 VAL A O 1
ATOM 2468 N N . VAL A 1 320 ? 10.086 33.312 18.281 1 97.12 320 VAL A N 1
ATOM 2469 C CA . VAL A 1 320 ? 9.25 32.188 18.625 1 97.12 320 VAL A CA 1
ATOM 2470 C C . VAL A 1 320 ? 7.793 32.469 18.281 1 97.12 320 VAL A C 1
ATOM 2472 O O . VAL A 1 320 ? 7.199 33.406 18.812 1 97.12 320 VAL A O 1
ATOM 2475 N N . LEU A 1 321 ? 7.223 31.766 17.344 1 97.5 321 LEU A N 1
ATOM 2476 C CA . LEU A 1 321 ? 5.77 31.734 17.219 1 97.5 321 LEU A CA 1
ATOM 2477 C C . LEU A 1 321 ? 5.148 30.844 18.281 1 97.5 321 LEU A C 1
ATOM 2479 O O . LEU A 1 321 ? 5.258 29.609 18.203 1 97.5 321 LEU A O 1
ATOM 2483 N N . ARG A 1 322 ? 4.523 31.453 19.188 1 97.44 322 ARG A N 1
ATOM 2484 C CA . ARG A 1 322 ? 4.055 30.75 20.375 1 97.44 322 ARG A CA 1
ATOM 2485 C C . ARG A 1 322 ? 2.67 30.156 20.156 1 97.44 322 ARG A C 1
ATOM 2487 O O . ARG A 1 322 ? 1.734 30.859 19.781 1 97.44 322 ARG A O 1
ATOM 2494 N N . ARG A 1 323 ? 2.564 28.812 20.438 1 96.44 323 ARG A N 1
ATOM 2495 C CA . ARG A 1 323 ? 1.271 28.141 20.422 1 96.44 323 ARG A CA 1
ATOM 2496 C C . ARG A 1 323 ? 0.879 27.656 21.812 1 96.44 323 ARG A C 1
ATOM 2498 O O . ARG A 1 323 ? -0.198 27.094 22 1 96.44 323 ARG A O 1
ATOM 2505 N N . VAL A 1 324 ? 1.713 27.969 22.75 1 95.19 324 VAL A N 1
ATOM 2506 C CA . VAL A 1 324 ? 1.484 27.672 24.172 1 95.19 324 VAL A CA 1
ATOM 2507 C C . VAL A 1 324 ? 0.871 28.891 24.859 1 95.19 324 VAL A C 1
ATOM 2509 O O . VAL A 1 324 ? 1.311 30.016 24.641 1 95.19 324 VAL A O 1
ATOM 2512 N N . ASP A 1 325 ? -0.117 28.656 25.688 1 94.25 325 ASP A N 1
ATOM 2513 C CA . ASP A 1 325 ? -0.729 29.766 26.422 1 94.25 325 ASP A CA 1
ATOM 2514 C C . ASP A 1 325 ? 0.298 30.484 27.281 1 94.25 325 ASP A C 1
ATOM 2516 O O . ASP A 1 325 ? 1.219 29.859 27.812 1 94.25 325 ASP A O 1
ATOM 2520 N N . ALA A 1 326 ? 0.11 31.734 27.469 1 95.31 326 ALA A N 1
ATOM 2521 C CA . ALA A 1 326 ? 1.095 32.594 28.125 1 95.31 326 ALA A CA 1
ATOM 2522 C C . ALA A 1 326 ? 1.413 32.094 29.531 1 95.31 326 ALA A C 1
ATOM 2524 O O . ALA A 1 326 ? 2.58 32.062 29.922 1 95.31 326 ALA A O 1
ATOM 2525 N N . GLU A 1 327 ? 0.44 31.688 30.266 1 93.44 327 GLU A N 1
ATOM 2526 C CA . GLU A 1 327 ? 0.637 31.281 31.656 1 93.44 327 GLU A CA 1
ATOM 2527 C C . GLU A 1 327 ? 1.523 30.047 31.766 1 93.44 327 GLU A C 1
ATOM 2529 O O . GLU A 1 327 ? 2.197 29.844 32.781 1 93.44 327 GLU A O 1
ATOM 2534 N N . PHE A 1 328 ? 1.585 29.297 30.672 1 94 328 PHE A N 1
ATOM 2535 C CA . PHE A 1 328 ? 2.33 28.031 30.688 1 94 328 PHE A CA 1
ATOM 2536 C C . PHE A 1 328 ? 3.697 28.219 30.047 1 94 328 PHE A C 1
ATOM 2538 O O . PHE A 1 328 ? 4.492 27.281 29.984 1 94 328 PHE A O 1
ATOM 2545 N N . SER A 1 329 ? 4.027 29.406 29.625 1 95.5 329 SER A N 1
ATOM 2546 C CA . SER A 1 329 ? 5.176 29.609 28.734 1 95.5 329 SER A CA 1
ATOM 2547 C C . SER A 1 329 ? 6.473 29.688 29.547 1 95.5 329 SER A C 1
ATOM 2549 O O . SER A 1 329 ? 7.562 29.547 28.984 1 95.5 329 SER A O 1
ATOM 2551 N N . ASP A 1 330 ? 6.391 29.938 30.859 1 94.62 330 ASP A N 1
ATOM 2552 C CA . ASP A 1 330 ? 7.57 30.016 31.719 1 94.62 330 ASP A CA 1
ATOM 2553 C C . ASP A 1 330 ? 7.25 29.531 33.125 1 94.62 330 ASP A C 1
ATOM 2555 O O . ASP A 1 330 ? 6.629 30.266 33.906 1 94.62 330 ASP A O 1
ATOM 2559 N N . PRO A 1 331 ? 7.73 28.438 33.531 1 91.31 331 PRO A N 1
ATOM 2560 C CA . PRO A 1 331 ? 7.418 27.922 34.844 1 91.31 331 PRO A CA 1
ATOM 2561 C C . PRO A 1 331 ? 8.094 28.719 35.969 1 91.31 331 PRO A C 1
ATOM 2563 O O . PRO A 1 331 ? 7.66 28.672 37.125 1 91.31 331 PRO A O 1
ATOM 2566 N N . LEU A 1 332 ? 9.086 29.516 35.625 1 90.25 332 LEU A N 1
ATOM 2567 C CA . LEU A 1 332 ? 9.805 30.281 36.656 1 90.25 332 LEU A CA 1
ATOM 2568 C C . LEU A 1 332 ? 9.047 31.547 37 1 90.25 332 LEU A C 1
ATOM 2570 O O . LEU A 1 332 ? 8.805 31.828 38.188 1 90.25 332 LEU A O 1
ATOM 2574 N N . ASP A 1 333 ? 8.609 32.25 36.094 1 91.69 333 ASP A N 1
ATOM 2575 C CA . ASP A 1 333 ? 8.039 33.594 36.312 1 91.69 333 ASP A CA 1
ATOM 2576 C C . ASP A 1 333 ? 6.516 33.531 36.25 1 91.69 333 ASP A C 1
ATOM 2578 O O . ASP A 1 333 ? 5.844 34.469 36.719 1 91.69 333 ASP A O 1
ATOM 2582 N N . LEU A 1 334 ? 5.965 32.531 35.688 1 94 334 LEU A N 1
ATOM 2583 C CA . LEU A 1 334 ? 4.523 32.5 35.469 1 94 334 LEU A CA 1
ATOM 2584 C C . LEU A 1 334 ? 3.877 31.359 36.219 1 94 334 LEU A C 1
ATOM 2586 O O . LEU A 1 334 ? 3.742 31.406 37.469 1 94 334 LEU A O 1
ATOM 2590 N N . ARG A 1 335 ? 3.672 30.203 35.594 1 92.31 335 ARG A N 1
ATOM 2591 C CA . ARG A 1 335 ? 3.023 29.078 36.25 1 92.31 335 ARG A CA 1
ATOM 2592 C C . ARG A 1 335 ? 4.035 28 36.594 1 92.31 335 ARG A C 1
ATOM 2594 O O . ARG A 1 335 ? 4.488 27.25 35.75 1 92.31 335 ARG A O 1
ATOM 2601 N N . PRO A 1 336 ? 4.27 27.75 37.781 1 88.62 336 PRO A N 1
ATOM 2602 C CA . PRO A 1 336 ? 5.367 26.875 38.188 1 88.62 336 PRO A CA 1
ATOM 2603 C C . PRO A 1 336 ? 5.121 25.406 37.812 1 88.62 336 PRO A C 1
ATOM 2605 O O . PRO A 1 336 ? 6.074 24.641 37.688 1 88.62 336 PRO A O 1
ATOM 2608 N N . ASP A 1 337 ? 3.926 25.016 37.688 1 86.75 337 ASP A N 1
ATOM 2609 C CA . ASP A 1 337 ? 3.643 23.609 37.406 1 86.75 337 ASP A CA 1
ATOM 2610 C C . ASP A 1 337 ? 3.574 23.359 35.906 1 86.75 337 ASP A C 1
ATOM 2612 O O . ASP A 1 337 ? 3.258 22.25 35.469 1 86.75 337 ASP A O 1
ATOM 2616 N N . SER A 1 338 ? 3.875 24.375 35.188 1 90.25 338 SER A N 1
ATOM 2617 C CA . SER A 1 338 ? 3.824 24.219 33.75 1 90.25 338 SER A CA 1
ATOM 2618 C C . SER A 1 338 ? 4.961 23.344 33.25 1 90.25 338 SER A C 1
ATOM 2620 O O . SER A 1 338 ? 6.09 23.438 33.75 1 90.25 338 SER A O 1
ATOM 2622 N N . ARG A 1 339 ? 4.672 22.406 32.281 1 87 339 ARG A N 1
ATOM 2623 C CA . ARG A 1 339 ? 5.672 21.578 31.594 1 87 339 ARG A CA 1
ATOM 2624 C C . ARG A 1 339 ? 5.73 21.906 30.109 1 87 339 ARG A C 1
ATOM 2626 O O . ARG A 1 339 ? 6.391 21.203 29.328 1 87 339 ARG A O 1
ATOM 2633 N N . LEU A 1 340 ? 5.102 22.984 29.797 1 90.56 340 LEU A N 1
ATOM 2634 C CA . LEU A 1 340 ? 4.941 23.312 28.375 1 90.56 340 LEU A CA 1
ATOM 2635 C C . LEU A 1 340 ? 5.832 24.484 27.984 1 90.56 340 LEU A C 1
ATOM 2637 O O . LEU A 1 340 ? 6.055 24.734 26.797 1 90.56 340 LEU A O 1
ATOM 2641 N N . GLY A 1 341 ? 6.34 25.25 29 1 92.75 341 GLY A N 1
ATOM 2642 C CA . GLY A 1 341 ? 7.109 26.453 28.734 1 92.75 341 GLY A CA 1
ATOM 2643 C C . GLY A 1 341 ? 8.602 26.266 28.953 1 92.75 341 GLY A C 1
ATOM 2644 O O . GLY A 1 341 ? 9.062 25.156 29.219 1 92.75 341 GLY A O 1
ATOM 2645 N N . VAL A 1 342 ? 9.375 27.312 28.734 1 94 342 VAL A N 1
ATOM 2646 C CA . VAL A 1 342 ? 10.828 27.312 28.875 1 94 342 VAL A CA 1
ATOM 2647 C C . VAL A 1 342 ? 11.227 28.125 30.109 1 94 342 VAL A C 1
ATOM 2649 O O . VAL A 1 342 ? 10.867 29.297 30.219 1 94 342 VAL A O 1
ATOM 2652 N N . VAL A 1 343 ? 12.008 27.484 30.969 1 92.88 343 VAL A N 1
ATOM 2653 C CA . VAL A 1 343 ? 12.43 28.141 32.219 1 92.88 343 VAL A CA 1
ATOM 2654 C C . VAL A 1 343 ? 13.281 29.359 31.891 1 92.88 343 VAL A C 1
ATOM 2656 O O . VAL A 1 343 ? 14.289 29.266 31.188 1 92.88 343 VAL A O 1
ATOM 2659 N N . GLY A 1 344 ? 12.836 30.531 32.281 1 94.56 344 GLY A N 1
ATOM 2660 C CA . GLY A 1 344 ? 13.602 31.75 32.125 1 94.56 344 GLY A CA 1
ATOM 2661 C C . GLY A 1 344 ? 13.211 32.531 30.891 1 94.56 344 GLY A C 1
ATOM 2662 O O . GLY A 1 344 ? 13.812 33.562 30.578 1 94.56 344 GLY A O 1
ATOM 2663 N N . LEU A 1 345 ? 12.219 32.156 30.234 1 95.88 345 LEU A N 1
ATOM 2664 C CA . LEU A 1 345 ? 11.836 32.75 28.969 1 95.88 345 LEU A CA 1
ATOM 2665 C C . LEU A 1 345 ? 11.445 34.219 29.156 1 95.88 345 LEU A C 1
ATOM 2667 O O . LEU A 1 345 ? 11.789 35.062 28.344 1 95.88 345 LEU A O 1
ATOM 2671 N N . VAL A 1 346 ? 10.719 34.562 30.219 1 96.19 346 VAL A N 1
ATOM 2672 C CA . VAL A 1 346 ? 10.258 35.938 30.484 1 96.19 346 VAL A CA 1
ATOM 2673 C C . VAL A 1 346 ? 11.453 36.875 30.609 1 96.19 346 VAL A C 1
ATOM 2675 O O . VAL A 1 346 ? 11.43 37.969 30.078 1 96.19 346 VAL A O 1
ATOM 2678 N N . GLU A 1 347 ? 12.422 36.406 31.266 1 94.88 347 GLU A N 1
ATOM 2679 C CA . GLU A 1 347 ? 13.609 37.25 31.453 1 94.88 347 GLU A CA 1
ATOM 2680 C C . GLU A 1 347 ? 14.305 37.5 30.125 1 94.88 347 GLU A C 1
ATOM 2682 O O . GLU A 1 347 ? 14.773 38.625 29.875 1 94.88 347 GLU A O 1
ATOM 2687 N N . VAL A 1 348 ? 14.422 36.5 29.328 1 95.31 348 VAL A N 1
ATOM 2688 C CA . VAL A 1 348 ? 15.055 36.656 28.031 1 95.31 348 VAL A CA 1
ATOM 2689 C C . VAL A 1 348 ? 14.258 37.656 27.172 1 95.31 348 VAL A C 1
ATOM 2691 O O . VAL A 1 348 ? 14.836 38.438 26.406 1 95.31 348 VAL A O 1
ATOM 2694 N N . LEU A 1 349 ? 12.953 37.656 27.328 1 95.56 349 LEU A N 1
ATOM 2695 C CA . LEU A 1 349 ? 12.078 38.594 26.609 1 95.56 349 LEU A CA 1
ATOM 2696 C C . LEU A 1 349 ? 12.289 40.031 27.094 1 95.56 349 LEU A C 1
ATOM 2698 O O . LEU A 1 349 ? 12.336 40.969 26.281 1 95.56 349 LEU A O 1
ATOM 2702 N N . ARG A 1 350 ? 12.406 40.125 28.328 1 93.38 350 ARG A N 1
ATOM 2703 C CA . ARG A 1 350 ? 12.594 41.469 28.922 1 93.38 350 ARG A CA 1
ATOM 2704 C C . ARG A 1 350 ? 13.891 42.094 28.438 1 93.38 350 ARG A C 1
ATOM 2706 O O . ARG A 1 350 ? 13.961 43.312 28.25 1 93.38 350 ARG A O 1
ATOM 2713 N N . ARG A 1 351 ? 14.812 41.219 28.219 1 92.06 351 ARG A N 1
ATOM 2714 C CA . ARG A 1 351 ? 16.125 41.688 27.766 1 92.06 351 ARG A CA 1
ATOM 2715 C C . ARG A 1 351 ? 16.094 42 26.266 1 92.06 351 ARG A C 1
ATOM 2717 O O . ARG A 1 351 ? 17.031 42.594 25.734 1 92.06 351 ARG A O 1
ATOM 2724 N N . GLY A 1 352 ? 15.102 41.562 25.594 1 91.94 352 GLY A N 1
ATOM 2725 C CA . GLY A 1 352 ? 14.992 41.781 24.156 1 91.94 352 GLY A CA 1
ATOM 2726 C C . GLY A 1 352 ? 15.852 40.844 23.344 1 91.94 352 GLY A C 1
ATOM 2727 O O . GLY A 1 352 ? 16.203 41.125 22.203 1 91.94 352 GLY A O 1
ATOM 2728 N N . ALA A 1 353 ? 16.266 39.688 23.922 1 93.62 353 ALA A N 1
ATOM 2729 C CA . ALA A 1 353 ? 17.156 38.75 23.266 1 93.62 353 ALA A CA 1
ATOM 2730 C C . ALA A 1 353 ? 16.391 37.812 22.344 1 93.62 353 ALA A C 1
ATOM 2732 O O . ALA A 1 353 ? 16.969 37.188 21.453 1 93.62 353 ALA A O 1
ATOM 2733 N N . VAL A 1 354 ? 15.078 37.688 22.594 1 95.69 354 VAL A N 1
ATOM 2734 C CA . VAL A 1 354 ? 14.203 36.875 21.75 1 95.69 354 VAL A CA 1
ATOM 2735 C C . VAL A 1 354 ? 12.836 37.531 21.641 1 95.69 354 VAL A C 1
ATOM 2737 O O . VAL A 1 354 ? 12.406 38.25 22.547 1 95.69 354 VAL A O 1
ATOM 2740 N N . THR A 1 355 ? 12.227 37.406 20.516 1 96.25 355 THR A N 1
ATOM 2741 C CA . THR A 1 355 ? 10.859 37.906 20.312 1 96.25 355 THR A CA 1
ATOM 2742 C C . THR A 1 355 ? 9.867 36.75 20.328 1 96.25 355 THR A C 1
ATOM 2744 O O . THR A 1 355 ? 10.078 35.719 19.656 1 96.25 355 THR A O 1
ATOM 2747 N N . VAL A 1 356 ? 8.859 36.844 21.125 1 97.06 356 VAL A N 1
ATOM 2748 C CA . VAL A 1 356 ? 7.773 35.875 21.141 1 97.06 356 VAL A CA 1
ATOM 2749 C C . VAL A 1 356 ? 6.496 36.5 20.594 1 97.06 356 VAL A C 1
ATOM 2751 O O . VAL A 1 356 ? 6.07 37.562 21.062 1 97.06 356 VAL A O 1
ATOM 2754 N N . VAL A 1 357 ? 5.844 35.875 19.547 1 96.81 357 VAL A N 1
ATOM 2755 C CA . VAL A 1 357 ? 4.602 36.375 18.984 1 96.81 357 VAL A CA 1
ATOM 2756 C C . VAL A 1 357 ? 3.549 35.25 18.984 1 96.81 357 VAL A C 1
ATOM 2758 O O . VAL A 1 357 ? 3.85 34.125 18.656 1 96.81 357 VAL A O 1
ATOM 2761 N N . ASN A 1 358 ? 2.326 35.594 19.297 1 96.62 358 ASN A N 1
ATOM 2762 C CA . ASN A 1 358 ? 1.912 36.812 19.969 1 96.62 358 ASN A CA 1
ATOM 2763 C C . ASN A 1 358 ? 2.615 36.969 21.312 1 96.62 358 ASN A C 1
ATOM 2765 O O . ASN A 1 358 ? 3.053 35.969 21.906 1 96.62 358 ASN A O 1
ATOM 2769 N N . THR A 1 359 ? 2.775 38.125 21.719 1 96.12 359 THR A N 1
ATOM 2770 C CA . THR A 1 359 ? 3.514 38.406 22.953 1 96.12 359 THR A CA 1
ATOM 2771 C C . THR A 1 359 ? 2.779 37.844 24.156 1 96.12 359 THR A C 1
ATOM 2773 O O . THR A 1 359 ? 1.606 37.5 24.078 1 96.12 359 THR A O 1
ATOM 2776 N N . LEU A 1 360 ? 3.566 37.781 25.297 1 95.5 360 LEU A N 1
ATOM 2777 C CA . LEU A 1 360 ? 2.959 37.344 26.547 1 95.5 360 LEU A CA 1
ATOM 2778 C C . LEU A 1 360 ? 1.919 38.344 27.016 1 95.5 360 LEU A C 1
ATOM 2780 O O . LEU A 1 360 ? 2.152 39.562 26.984 1 95.5 360 LEU A O 1
ATOM 2784 N N . GLY A 1 361 ? 0.7 37.938 27.281 1 94.75 361 GLY A N 1
ATOM 2785 C CA . GLY A 1 361 ? -0.35 38.812 27.781 1 94.75 361 GLY A CA 1
ATOM 2786 C C . GLY A 1 361 ? -1.41 39.125 26.75 1 94.75 361 GLY A C 1
ATOM 2787 O O . GLY A 1 361 ? -2.447 39.719 27.062 1 94.75 361 GLY A O 1
ATOM 2788 N N . SER A 1 362 ? -1.111 38.781 25.516 1 97.25 362 SER A N 1
ATOM 2789 C CA . SER A 1 362 ? -2.074 39.062 24.453 1 97.25 362 SER A CA 1
ATOM 2790 C C . SER A 1 362 ? -3.42 38.406 24.734 1 97.25 362 SER A C 1
ATOM 2792 O O . SER A 1 362 ? -4.441 38.812 24.172 1 97.25 362 SER A O 1
ATOM 2794 N N . GLY A 1 363 ? -3.443 37.438 25.641 1 96.56 363 GLY A N 1
ATOM 2795 C CA . GLY A 1 363 ? -4.68 36.781 26.016 1 96.56 363 GLY A CA 1
ATOM 2796 C C . GLY A 1 363 ? -5.699 37.719 26.625 1 96.56 363 GLY A C 1
ATOM 2797 O O . GLY A 1 363 ? -6.895 37.438 26.656 1 96.56 363 GLY A O 1
ATOM 2798 N N . LEU A 1 364 ? -5.246 38.844 27.078 1 97 364 LEU A N 1
ATOM 2799 C CA . LEU A 1 364 ? -6.117 39.844 27.641 1 97 364 LEU A CA 1
ATOM 2800 C C . LEU A 1 364 ? -7.195 40.281 26.641 1 97 364 LEU A C 1
ATOM 2802 O O . LEU A 1 364 ? -8.336 40.531 27.031 1 97 364 LEU A O 1
ATOM 2806 N N . LEU A 1 365 ? -6.84 40.25 25.422 1 97.81 365 LEU A N 1
ATOM 2807 C CA . LEU A 1 365 ? -7.715 40.75 24.375 1 97.81 365 LEU A CA 1
ATOM 2808 C C . LEU A 1 365 ? -8.883 39.812 24.141 1 97.81 365 LEU A C 1
ATOM 2810 O O . LEU A 1 365 ? -9.844 40.156 23.453 1 97.81 365 LEU A O 1
ATOM 2814 N N . GLU A 1 366 ? -8.828 38.625 24.734 1 97.12 366 GLU A N 1
ATOM 2815 C CA . GLU A 1 366 ? -9.906 37.656 24.594 1 97.12 366 GLU A CA 1
ATOM 2816 C C . GLU A 1 366 ? -10.977 37.844 25.656 1 97.12 366 GLU A C 1
ATOM 2818 O O . GLU A 1 366 ? -11.953 37.094 25.703 1 97.12 366 GLU A O 1
ATOM 2823 N N . ASN A 1 367 ? -10.82 38.781 26.5 1 96.88 367 ASN A N 1
ATOM 2824 C CA . ASN A 1 367 ? -11.781 39.062 27.562 1 96.88 367 ASN A CA 1
ATOM 2825 C C . ASN A 1 367 ? -13.148 39.406 26.984 1 96.88 367 ASN A C 1
ATOM 2827 O O . ASN A 1 367 ? -13.281 40.406 26.25 1 96.88 367 ASN A O 1
ATOM 2831 N N . PRO A 1 368 ? -14.156 38.688 27.438 1 96 368 PRO A N 1
ATOM 2832 C CA . PRO A 1 368 ? -15.484 38.969 26.875 1 96 368 PRO A CA 1
ATOM 2833 C C . PRO A 1 368 ? -16 40.344 27.266 1 96 368 PRO A C 1
ATOM 2835 O O . PRO A 1 368 ? -16.828 40.938 26.547 1 96 368 PRO A O 1
ATOM 2838 N N . ALA A 1 369 ? -15.531 40.906 28.312 1 96 369 ALA A N 1
ATOM 2839 C CA . ALA A 1 369 ? -15.977 42.25 28.734 1 96 369 ALA A CA 1
ATOM 2840 C C . ALA A 1 369 ? -15.477 43.312 27.797 1 96 369 ALA A C 1
ATOM 2842 O O . ALA A 1 369 ? -16.094 44.375 27.672 1 96 369 ALA A O 1
ATOM 2843 N N . LEU A 1 370 ? -14.406 43.062 27.188 1 95.31 370 LEU A N 1
ATOM 2844 C CA . LEU A 1 370 ? -13.781 44.062 26.312 1 95.31 370 LEU A CA 1
ATOM 2845 C C . LEU A 1 370 ? -14.672 44.344 25.109 1 95.31 370 LEU A C 1
ATOM 2847 O O . LEU A 1 370 ? -14.617 45.438 24.547 1 95.31 370 LEU A O 1
ATOM 2851 N N . THR A 1 371 ? -15.477 43.406 24.75 1 93.5 371 THR A N 1
ATOM 2852 C CA . THR A 1 371 ? -16.312 43.5 23.547 1 93.5 371 THR A CA 1
ATOM 2853 C C . THR A 1 371 ? -17.219 44.719 23.609 1 93.5 371 THR A C 1
ATOM 2855 O O . THR A 1 371 ? -17.375 45.438 22.609 1 93.5 371 THR A O 1
ATOM 2858 N N . GLY A 1 372 ? -17.781 45.031 24.734 1 92.56 372 GLY A N 1
ATOM 2859 C CA . GLY A 1 372 ? -18.688 46.156 24.891 1 92.56 372 GLY A CA 1
ATOM 2860 C C . GLY A 1 372 ? -18 47.5 24.812 1 92.56 372 GLY A C 1
ATOM 2861 O O . GLY A 1 372 ? -18.641 48.531 24.516 1 92.56 372 GLY A O 1
ATOM 2862 N N . PHE A 1 373 ? -16.75 47.562 25 1 95.69 373 PHE A N 1
ATOM 2863 C CA . PHE A 1 373 ? -16 48.812 25.031 1 95.69 373 PHE A CA 1
ATOM 2864 C C . PHE A 1 373 ? -15.398 49.125 23.672 1 95.69 373 PHE A C 1
ATOM 2866 O O . PHE A 1 373 ? -14.953 50.25 23.422 1 95.69 373 PHE A O 1
ATOM 2873 N N . LEU A 1 374 ? -15.438 48.188 22.75 1 96.69 374 LEU A N 1
ATOM 2874 C CA . LEU A 1 374 ? -14.68 48.312 21.5 1 96.69 374 LEU A CA 1
ATOM 2875 C C . LEU A 1 374 ? -15.172 49.469 20.672 1 96.69 374 LEU A C 1
ATOM 2877 O O . LEU A 1 374 ? -14.375 50.188 20.062 1 96.69 374 LEU A O 1
ATOM 2881 N N . PRO A 1 375 ? -16.531 49.719 20.594 1 96.31 375 PRO A N 1
ATOM 2882 C CA . PRO A 1 375 ? -16.969 50.875 19.812 1 96.31 375 PRO A CA 1
ATOM 2883 C C . PRO A 1 375 ? -16.422 52.188 20.344 1 96.31 375 PRO A C 1
ATOM 2885 O O . PRO A 1 375 ? -15.938 53.031 19.562 1 96.31 375 PRO A O 1
ATOM 2888 N N . ARG A 1 376 ? -16.422 52.375 21.625 1 95.25 376 ARG A N 1
ATOM 2889 C CA . ARG A 1 376 ? -15.883 53.594 22.25 1 95.25 376 ARG A CA 1
ATOM 2890 C C . ARG A 1 376 ? -14.367 53.656 22.094 1 95.25 376 ARG A C 1
ATOM 2892 O O . ARG A 1 376 ? -13.812 54.75 21.859 1 95.25 376 ARG A O 1
ATOM 2899 N N . LEU A 1 377 ? -13.758 52.562 22.219 1 96.12 377 LEU A N 1
ATOM 2900 C CA . LEU A 1 377 ? -12.305 52.5 22.078 1 96.12 377 LEU A CA 1
ATOM 2901 C C . LEU A 1 377 ? -11.891 52.812 20.641 1 96.12 377 LEU A C 1
ATOM 2903 O O . LEU A 1 377 ? -10.883 53.5 20.422 1 96.12 377 LEU A O 1
ATOM 2907 N N . ALA A 1 378 ? -12.648 52.281 19.672 1 97.06 378 ALA A N 1
ATOM 2908 C CA . ALA A 1 378 ? -12.352 52.562 18.266 1 97.06 378 ALA A CA 1
ATOM 2909 C C . ALA A 1 378 ? -12.398 54.062 18 1 97.06 378 ALA A C 1
ATOM 2911 O O . ALA A 1 378 ? -11.523 54.625 17.312 1 97.06 378 ALA A O 1
ATOM 2912 N N . LYS A 1 379 ? -13.367 54.75 18.531 1 96.25 379 LYS A N 1
ATOM 2913 C CA . LYS A 1 379 ? -13.508 56.188 18.359 1 96.25 379 LYS A CA 1
ATOM 2914 C C . LYS A 1 379 ? -12.375 56.938 19.062 1 96.25 379 LYS A C 1
ATOM 2916 O O . LYS A 1 379 ? -11.812 57.875 18.5 1 96.25 379 LYS A O 1
ATOM 2921 N N . ALA A 1 380 ? -12.078 56.531 20.219 1 95.69 380 ALA A N 1
ATOM 2922 C CA . ALA A 1 380 ? -11.094 57.219 21.047 1 95.69 380 ALA A CA 1
ATOM 2923 C C . ALA A 1 380 ? -9.68 57.031 20.516 1 95.69 380 ALA A C 1
ATOM 2925 O O . ALA A 1 380 ? -8.859 57.938 20.547 1 95.69 380 ALA A O 1
ATOM 2926 N N . LEU A 1 381 ? -9.422 55.875 20.078 1 94.56 381 LEU A N 1
ATOM 2927 C CA . LEU A 1 381 ? -8.047 55.5 19.75 1 94.56 381 LEU A CA 1
ATOM 2928 C C . LEU A 1 381 ? -7.766 55.75 18.266 1 94.56 381 LEU A C 1
ATOM 2930 O O . LEU A 1 381 ? -6.645 56.094 17.891 1 94.56 381 LEU A O 1
ATOM 2934 N N . LEU A 1 382 ? -8.766 55.469 17.406 1 95.12 382 LEU A N 1
ATOM 2935 C CA . LEU A 1 382 ? -8.539 55.562 15.969 1 95.12 382 LEU A CA 1
ATOM 2936 C C . LEU A 1 382 ? -9.32 56.75 15.383 1 95.12 382 LEU A C 1
ATOM 2938 O O . LEU A 1 382 ? -9.039 57.188 14.266 1 95.12 382 LEU A O 1
ATOM 2942 N N . GLY A 1 383 ? -10.281 57.25 16.031 1 95.81 383 GLY A N 1
ATOM 2943 C CA . GLY A 1 383 ? -11.148 58.281 15.5 1 95.81 383 GLY A CA 1
ATOM 2944 C C . GLY A 1 383 ? -12.164 57.781 14.5 1 95.81 383 GLY A C 1
ATOM 2945 O O . GLY A 1 383 ? -12.625 58.5 13.633 1 95.81 383 GLY A O 1
ATOM 2946 N N . GLU A 1 384 ? -12.438 56.469 14.547 1 96.62 384 GLU A N 1
ATOM 2947 C CA . GLU A 1 384 ? -13.328 55.812 13.594 1 96.62 384 GLU A CA 1
ATOM 2948 C C . GLU A 1 384 ? -14.438 55.031 14.305 1 96.62 384 GLU A C 1
ATOM 2950 O O . GLU A 1 384 ? -14.25 54.562 15.438 1 96.62 384 GLU A O 1
ATOM 2955 N N . ASP A 1 385 ? -15.531 54.938 13.617 1 96.75 385 ASP A N 1
ATOM 2956 C CA . ASP A 1 385 ? -16.562 54.031 14.102 1 96.75 385 ASP A CA 1
ATOM 2957 C C . ASP A 1 385 ? -16.203 52.594 13.812 1 96.75 385 ASP A C 1
ATOM 2959 O O . ASP A 1 385 ? -15.633 52.281 12.758 1 96.75 385 ASP A O 1
ATOM 2963 N N . LEU A 1 386 ? -16.578 51.781 14.766 1 96.56 386 LEU A N 1
ATOM 2964 C CA . LEU A 1 386 ? -16.297 50.375 14.586 1 96.56 386 LEU A CA 1
ATOM 2965 C C . LEU A 1 386 ? -17.062 49.781 13.406 1 96.56 386 LEU A C 1
ATOM 2967 O O . LEU A 1 386 ? -18.297 49.906 13.359 1 96.56 386 LEU A O 1
ATOM 2971 N N . LEU A 1 387 ? -16.422 49.156 12.477 1 96.69 387 LEU A N 1
ATOM 2972 C CA . LEU A 1 387 ? -17.016 48.688 11.234 1 96.69 387 LEU A CA 1
ATOM 2973 C C . LEU A 1 387 ? -17.672 47.312 11.43 1 96.69 387 LEU A C 1
ATOM 2975 O O . LEU A 1 387 ? -18.75 47.062 10.906 1 96.69 387 LEU A O 1
ATOM 2979 N N . LEU A 1 388 ? -16.969 46.438 12.094 1 96.38 388 LEU A N 1
ATOM 2980 C CA . LEU A 1 388 ? -17.484 45.094 12.359 1 96.38 388 LEU A CA 1
ATOM 2981 C C . LEU A 1 388 ? -18 45 13.789 1 96.38 388 LEU A C 1
ATOM 2983 O O . LEU A 1 388 ? -17.234 44.781 14.727 1 96.38 388 LEU A O 1
ATOM 2987 N N . GLU A 1 389 ? -19.281 44.969 13.875 1 95.19 389 GLU A N 1
ATOM 2988 C CA . GLU A 1 389 ? -19.938 44.969 15.18 1 95.19 389 GLU A CA 1
ATOM 2989 C C . GLU A 1 389 ? -19.797 43.625 15.891 1 95.19 389 GLU A C 1
ATOM 2991 O O . GLU A 1 389 ? -19.594 42.594 15.242 1 95.19 389 GLU A O 1
ATOM 2996 N N . SER A 1 390 ? -19.891 43.688 17.188 1 96.62 390 SER A N 1
ATOM 2997 C CA . SER A 1 390 ? -19.953 42.469 18 1 96.62 390 SER A CA 1
ATOM 2998 C C . SER A 1 390 ? -21.391 42.125 18.344 1 96.62 390 SER A C 1
ATOM 3000 O O . SER A 1 390 ? -22.297 42.969 18.234 1 96.62 390 SER A O 1
ATOM 3002 N N . ALA A 1 391 ? -21.531 40.844 18.688 1 95.12 391 ALA A N 1
ATOM 3003 C CA . ALA A 1 391 ? -22.812 40.531 19.297 1 95.12 391 ALA A CA 1
ATOM 3004 C C . ALA A 1 391 ? -23.078 41.438 20.5 1 95.12 391 ALA A C 1
ATOM 3006 O O . ALA A 1 391 ? -22.188 41.688 21.297 1 95.12 391 ALA A O 1
ATOM 3007 N N . PRO A 1 392 ? -24.281 41.875 20.609 1 94.75 392 PRO A N 1
ATOM 3008 C CA . PRO A 1 392 ? -24.578 42.75 21.75 1 94.75 392 PRO A CA 1
ATOM 3009 C C . PRO A 1 392 ? -24.203 42.094 23.094 1 94.75 392 PRO A C 1
ATOM 3011 O O . PRO A 1 392 ? -24.516 40.938 23.328 1 94.75 392 PRO A O 1
ATOM 3014 N N . SER A 1 393 ? -23.531 42.875 23.859 1 95.88 393 SER A N 1
ATOM 3015 C CA . SER A 1 393 ? -23.031 42.406 25.141 1 95.88 393 SER A CA 1
ATOM 3016 C C . SER A 1 393 ? -23.266 43.406 26.25 1 95.88 393 SER A C 1
ATOM 3018 O O . SER A 1 393 ? -23.281 44.625 26 1 95.88 393 SER A O 1
ATOM 3020 N N . PHE A 1 394 ? -23.453 42.938 27.5 1 97 394 PHE A N 1
ATOM 3021 C CA . PHE A 1 394 ? -23.766 43.75 28.672 1 97 394 PHE A CA 1
ATOM 3022 C C . PHE A 1 394 ? -22.828 43.406 29.828 1 97 394 PHE A C 1
ATOM 3024 O O . PHE A 1 394 ? -22.875 42.312 30.359 1 97 394 PHE A O 1
ATOM 3031 N N . TRP A 1 395 ? -22.062 44.375 30.172 1 97.5 395 TRP A N 1
ATOM 3032 C CA . TRP A 1 395 ? -21.094 44.156 31.25 1 97.5 395 TRP A CA 1
ATOM 3033 C C . TRP A 1 395 ? -21.703 44.531 32.594 1 97.5 395 TRP A C 1
ATOM 3035 O O . TRP A 1 395 ? -22.25 45.594 32.781 1 97.5 395 TRP A O 1
ATOM 3045 N N . GLY A 1 396 ? -21.531 43.656 33.562 1 97.06 396 GLY A N 1
ATOM 3046 C CA . GLY A 1 396 ? -22.156 43.781 34.844 1 97.06 396 GLY A CA 1
ATOM 3047 C C . GLY A 1 396 ? -21.531 44.844 35.719 1 97.06 396 GLY A C 1
ATOM 3048 O O . GLY A 1 396 ? -22.094 45.25 36.719 1 97.06 396 GLY A O 1
ATOM 3049 N N . GLY A 1 397 ? -20.375 45.375 35.312 1 95.75 397 GLY A N 1
ATOM 3050 C CA . GLY A 1 397 ? -19.75 46.469 36.062 1 95.75 397 GLY A CA 1
ATOM 3051 C C . GLY A 1 397 ? -20.453 47.781 35.875 1 95.75 397 GLY A C 1
ATOM 3052 O O . GLY A 1 397 ? -20.266 48.719 36.656 1 95.75 397 GLY A O 1
ATOM 3053 N N . ASP A 1 398 ? -21.219 47.969 34.875 1 94.75 398 ASP A N 1
ATOM 3054 C CA . ASP A 1 398 ? -22.047 49.156 34.625 1 94.75 398 ASP A CA 1
ATOM 3055 C C . ASP A 1 398 ? -23.453 48.938 35.156 1 94.75 398 ASP A C 1
ATOM 3057 O O . ASP A 1 398 ? -24.094 47.906 34.906 1 94.75 398 ASP A O 1
ATOM 3061 N N . ASP A 1 399 ? -23.984 49.875 35.844 1 94.94 399 ASP A N 1
ATOM 3062 C CA . ASP A 1 399 ? -25.25 49.719 36.531 1 94.94 399 ASP A CA 1
ATOM 3063 C C . ASP A 1 399 ? -26.391 49.469 35.562 1 94.94 399 ASP A C 1
ATOM 3065 O O . ASP A 1 399 ? -27.219 48.594 35.812 1 94.94 399 ASP A O 1
ATOM 3069 N N . LYS A 1 400 ? -26.438 50.25 34.594 1 95.38 400 LYS A N 1
ATOM 3070 C CA . LYS A 1 400 ? -27.516 50.094 33.625 1 95.38 400 LYS A CA 1
ATOM 3071 C C . LYS A 1 400 ? -27.422 48.719 32.938 1 95.38 400 LYS A C 1
ATOM 3073 O O . LYS A 1 400 ? -28.438 48.062 32.75 1 95.38 400 LYS A O 1
ATOM 3078 N N . GLU A 1 401 ? -26.281 48.344 32.562 1 96.19 401 GLU A N 1
ATOM 3079 C CA . GLU A 1 401 ? -26.078 47.062 31.875 1 96.19 401 GLU A CA 1
ATOM 3080 C C . GLU A 1 401 ? -26.297 45.906 32.812 1 96.19 401 GLU A C 1
ATOM 3082 O O . GLU A 1 401 ? -26.812 44.844 32.406 1 96.19 401 GLU A O 1
ATOM 3087 N N . ARG A 1 402 ? -25.891 46.031 34.062 1 97 402 ARG A N 1
ATOM 3088 C CA . ARG A 1 402 ? -26.109 44.969 35.062 1 97 402 ARG A CA 1
ATOM 3089 C C . ARG A 1 402 ? -27.594 44.688 35.219 1 97 402 ARG A C 1
ATOM 3091 O O . ARG A 1 402 ? -28 43.531 35.375 1 97 402 ARG A O 1
ATOM 3098 N N . ALA A 1 403 ? -28.344 45.781 35.25 1 96.25 403 ALA A N 1
ATOM 3099 C CA . ALA A 1 403 ? -29.781 45.625 35.406 1 96.25 403 ALA A CA 1
ATOM 3100 C C . ALA A 1 403 ? -30.359 44.812 34.219 1 96.25 403 ALA A C 1
ATOM 3102 O O . ALA A 1 403 ? -31.219 43.969 34.406 1 96.25 403 ALA A O 1
ATOM 3103 N N . HIS A 1 404 ? -29.906 45.219 33.125 1 96.12 404 HIS A N 1
ATOM 3104 C CA . HIS A 1 404 ? -30.359 44.5 31.922 1 96.12 404 HIS A CA 1
ATOM 3105 C C . HIS A 1 404 ? -29.953 43.031 31.984 1 96.12 404 HIS A C 1
ATOM 3107 O O . HIS A 1 404 ? -30.75 42.156 31.656 1 96.12 404 HIS A O 1
ATOM 3113 N N . LEU A 1 405 ? -28.719 42.781 32.312 1 96.12 405 LEU A N 1
ATOM 3114 C CA . LEU A 1 405 ? -28.141 41.438 32.438 1 96.12 405 LEU A CA 1
ATOM 3115 C C . LEU A 1 405 ? -28.953 40.594 33.438 1 96.12 405 LEU A C 1
ATOM 3117 O O . LEU A 1 405 ? -29.328 39.469 33.094 1 96.12 405 LEU A O 1
ATOM 3121 N N . THR A 1 406 ? -29.25 41.125 34.531 1 95.88 406 THR A N 1
ATOM 3122 C CA . THR A 1 406 ? -29.953 40.375 35.562 1 95.88 406 THR A CA 1
ATOM 3123 C C . THR A 1 406 ? -31.406 40.125 35.188 1 95.88 406 THR A C 1
ATOM 3125 O O . THR A 1 406 ? -31.969 39.062 35.5 1 95.88 406 THR A O 1
ATOM 3128 N N . LYS A 1 407 ? -31.953 41.062 34.5 1 95.25 407 LYS A N 1
ATOM 3129 C CA . LYS A 1 407 ? -33.344 40.938 34.094 1 95.25 407 LYS A CA 1
ATOM 3130 C C . LYS A 1 407 ? -33.5 39.906 32.969 1 95.25 407 LYS A C 1
ATOM 3132 O O . LYS A 1 407 ? -34.562 39.281 32.844 1 95.25 407 LYS A O 1
ATOM 3137 N N . ASN A 1 408 ? -32.469 39.75 32.219 1 96 408 ASN A N 1
ATOM 3138 C CA . ASN A 1 408 ? -32.594 38.906 31.016 1 96 408 ASN A CA 1
ATOM 3139 C C . ASN A 1 408 ? -31.719 37.656 31.109 1 96 408 ASN A C 1
ATOM 3141 O O . ASN A 1 408 ? -31.297 37.125 30.078 1 96 408 ASN A O 1
ATOM 3145 N N . LEU A 1 409 ? -31.438 37.156 32.219 1 95.44 409 LEU A N 1
ATOM 3146 C CA . LEU A 1 409 ? -30.562 36 32.438 1 95.44 409 LEU A CA 1
ATOM 3147 C C . LEU A 1 409 ? -31.062 34.781 31.688 1 95.44 409 LEU A C 1
ATOM 3149 O O . LEU A 1 409 ? -30.266 33.969 31.219 1 95.44 409 LEU A O 1
ATOM 3153 N N . HIS A 1 410 ? -32.281 34.688 31.422 1 93.31 410 HIS A N 1
ATOM 3154 C CA . HIS A 1 410 ? -32.906 33.5 30.844 1 93.31 410 HIS A CA 1
ATOM 3155 C C . HIS A 1 410 ? -32.688 33.438 29.344 1 93.31 410 HIS A C 1
ATOM 3157 O O . HIS A 1 410 ? -32.875 32.375 28.719 1 93.31 410 HIS A O 1
ATOM 3163 N N . ARG A 1 411 ? -32.156 34.438 28.75 1 93.81 411 ARG A N 1
ATOM 3164 C CA . ARG A 1 411 ? -32.062 34.406 27.297 1 93.81 411 ARG A CA 1
ATOM 3165 C C . ARG A 1 411 ? -30.625 34.719 26.859 1 93.81 411 ARG A C 1
ATOM 3167 O O . ARG A 1 411 ? -30.281 34.531 25.688 1 93.81 411 ARG A O 1
ATOM 3174 N N . LEU A 1 412 ? -29.812 35.094 27.766 1 95.75 412 LEU A N 1
ATOM 3175 C CA . LEU A 1 412 ? -28.453 35.531 27.422 1 95.75 412 LEU A CA 1
ATOM 3176 C C . LEU A 1 412 ? -27.453 34.406 27.672 1 95.75 412 LEU A C 1
ATOM 3178 O O . LEU A 1 412 ? -27.734 33.469 28.406 1 95.75 412 LEU A O 1
ATOM 3182 N N . ILE A 1 413 ? -26.344 34.469 26.953 1 95.56 413 ILE A N 1
ATOM 3183 C CA . ILE A 1 413 ? -25.156 33.719 27.281 1 95.56 413 ILE A CA 1
ATOM 3184 C C . ILE A 1 413 ? -24.312 34.469 28.312 1 95.56 413 ILE A C 1
ATOM 3186 O O . ILE A 1 413 ? -23.938 35.625 28.078 1 95.56 413 ILE A O 1
ATOM 3190 N N . ILE A 1 414 ? -24.047 33.844 29.391 1 96.81 414 ILE A N 1
ATOM 3191 C CA . ILE A 1 414 ? -23.328 34.531 30.469 1 96.81 414 ILE A CA 1
ATOM 3192 C C . ILE A 1 414 ? -21.875 34.031 30.484 1 96.81 414 ILE A C 1
ATOM 3194 O O . ILE A 1 414 ? -21.609 32.844 30.578 1 96.81 414 ILE A O 1
ATOM 3198 N N . ARG A 1 415 ? -20.969 35 30.391 1 96.38 415 ARG A N 1
ATOM 3199 C CA . ARG A 1 415 ? -19.547 34.688 30.391 1 96.38 415 ARG A CA 1
ATOM 3200 C C . ARG A 1 415 ? -18.844 35.375 31.562 1 96.38 415 ARG A C 1
ATOM 3202 O O . ARG A 1 415 ? -19.188 36.5 31.938 1 96.38 415 ARG A O 1
ATOM 3209 N N . SER A 1 416 ? -17.875 34.719 32.062 1 96.19 416 SER A N 1
ATOM 3210 C CA . SER A 1 416 ? -17.062 35.281 33.156 1 96.19 416 SER A CA 1
ATOM 3211 C C . SER A 1 416 ? -16 36.219 32.594 1 96.19 416 SER A C 1
ATOM 3213 O O . SER A 1 416 ? -15.328 35.906 31.609 1 96.19 416 SER A O 1
ATOM 3215 N N . ALA A 1 417 ? -15.875 37.344 33.156 1 96.25 417 ALA A N 1
ATOM 3216 C CA . ALA A 1 417 ? -14.82 38.312 32.781 1 96.25 417 ALA A CA 1
ATOM 3217 C C . ALA A 1 417 ? -13.531 38 33.531 1 96.25 417 ALA A C 1
ATOM 3219 O O . ALA A 1 417 ? -12.586 38.781 33.5 1 96.25 417 ALA A O 1
ATOM 3220 N N . ILE A 1 418 ? -13.539 36.875 34.25 1 94.5 418 ILE A N 1
ATOM 3221 C CA . ILE A 1 418 ? -12.352 36.469 35 1 94.5 418 ILE A CA 1
ATOM 3222 C C . ILE A 1 418 ? -11.578 35.438 34.188 1 94.5 418 ILE A C 1
ATOM 3224 O O . ILE A 1 418 ? -10.359 35.531 34.031 1 94.5 418 ILE A O 1
ATOM 3228 N N . ASP A 1 419 ? -12.398 34.5 33.656 1 92.44 419 ASP A N 1
ATOM 3229 C CA . ASP A 1 419 ? -11.695 33.406 33 1 92.44 419 ASP A CA 1
ATOM 3230 C C . ASP A 1 419 ? -12.414 33 31.703 1 92.44 419 ASP A C 1
ATOM 3232 O O . ASP A 1 419 ? -12.016 32.031 31.047 1 92.44 419 ASP A O 1
ATOM 3236 N N . GLY A 1 420 ? -13.414 33.625 31.406 1 90.44 420 GLY A N 1
ATOM 3237 C CA . GLY A 1 420 ? -14.102 33.375 30.156 1 90.44 420 GLY A CA 1
ATOM 3238 C C . GLY A 1 420 ? -15.07 32.188 30.25 1 90.44 420 GLY A C 1
ATOM 3239 O O . GLY A 1 420 ? -15.703 31.828 29.25 1 90.44 420 GLY A O 1
ATOM 3240 N N . ALA A 1 421 ? -15.227 31.547 31.375 1 92.25 421 ALA A N 1
ATOM 3241 C CA . ALA A 1 421 ? -16.188 30.453 31.531 1 92.25 421 ALA A CA 1
ATOM 3242 C C . ALA A 1 421 ? -17.578 30.891 31.094 1 92.25 421 ALA A C 1
ATOM 3244 O O . ALA A 1 421 ? -17.984 32.031 31.328 1 92.25 421 ALA A O 1
ATOM 3245 N N . THR A 1 422 ? -18.312 29.922 30.531 1 92.56 422 THR A N 1
ATOM 3246 C CA . THR A 1 422 ? -19.562 30.281 29.875 1 92.56 422 THR A CA 1
ATOM 3247 C C . THR A 1 422 ? -20.734 29.484 30.453 1 92.56 422 THR A C 1
ATOM 3249 O O . THR A 1 422 ? -20.594 28.281 30.719 1 92.56 422 THR A O 1
ATOM 3252 N N . LEU A 1 423 ? -21.75 30.156 30.719 1 93.38 423 LEU A N 1
ATOM 3253 C CA . LEU A 1 423 ? -23.031 29.578 31.109 1 93.38 423 LEU A CA 1
ATOM 3254 C C . LEU A 1 423 ? -24.141 29.969 30.125 1 93.38 423 LEU A C 1
ATOM 3256 O O . LEU A 1 423 ? -24.172 31.109 29.672 1 93.38 423 LEU A O 1
ATOM 3260 N N . PHE A 1 424 ? -24.938 29.062 29.859 1 92.5 424 PHE A N 1
ATOM 3261 C CA . PHE A 1 424 ? -26.047 29.328 28.953 1 92.5 424 PHE A CA 1
ATOM 3262 C C . PHE A 1 424 ? -27.328 29.562 29.734 1 92.5 424 PHE A C 1
ATOM 3264 O O . PHE A 1 424 ? -27.922 28.625 30.266 1 92.5 424 PHE A O 1
ATOM 3271 N N . GLY A 1 425 ? -27.75 30.734 29.703 1 92.56 425 GLY A N 1
ATOM 3272 C CA . GLY A 1 425 ? -28.922 31.141 30.469 1 92.56 425 GLY A CA 1
ATOM 3273 C C . GLY A 1 425 ? -30.141 30.25 30.234 1 92.56 425 GLY A C 1
ATOM 3274 O O . GLY A 1 425 ? -30.766 29.766 31.172 1 92.56 425 GLY A O 1
ATOM 3275 N N . PRO A 1 426 ? -30.453 30.094 28.953 1 89.19 426 PRO A N 1
ATOM 3276 C CA . PRO A 1 426 ? -31.641 29.281 28.672 1 89.19 426 PRO A CA 1
ATOM 3277 C C . PRO A 1 426 ? -31.547 27.875 29.234 1 89.19 426 PRO A C 1
ATOM 3279 O O . PRO A 1 426 ? -32.562 27.234 29.469 1 89.19 426 PRO A O 1
ATOM 3282 N N . ALA A 1 427 ? -30.406 27.359 29.453 1 88.81 427 ALA A N 1
ATOM 3283 C CA . ALA A 1 427 ? -30.219 26 29.922 1 88.81 427 ALA A CA 1
ATOM 3284 C C . ALA A 1 427 ? -30.219 25.922 31.453 1 88.81 427 ALA A C 1
ATOM 3286 O O . ALA A 1 427 ? -30.312 24.844 32.031 1 88.81 427 ALA A O 1
ATOM 3287 N N . LEU A 1 428 ? -30.234 27.078 32.125 1 92.31 428 LEU A N 1
ATOM 3288 C CA . LEU A 1 428 ? -30.188 27.125 33.594 1 92.31 428 LEU A CA 1
ATOM 3289 C C . LEU A 1 428 ? -31.578 26.969 34.188 1 92.31 428 LEU A C 1
ATOM 3291 O O . LEU A 1 428 ? -32.562 27.5 33.625 1 92.31 428 LEU A O 1
ATOM 3295 N N . SER A 1 429 ? -31.625 26.312 35.312 1 93.69 429 SER A N 1
ATOM 3296 C CA . SER A 1 429 ? -32.875 26.219 36.062 1 93.69 429 SER A CA 1
ATOM 3297 C C . SER A 1 429 ? -33.219 27.531 36.75 1 93.69 429 SER A C 1
ATOM 3299 O O . SER A 1 429 ? -32.375 28.422 36.812 1 93.69 429 SER A O 1
ATOM 3301 N N . ILE A 1 430 ? -34.406 27.594 37.25 1 94 430 ILE A N 1
ATOM 3302 C CA . ILE A 1 430 ? -34.875 28.797 37.969 1 94 430 ILE A CA 1
ATOM 3303 C C . ILE A 1 430 ? -34 29.047 39.188 1 94 430 ILE A C 1
ATOM 3305 O O . ILE A 1 430 ? -33.594 30.188 39.469 1 94 430 ILE A O 1
ATOM 3309 N N . ARG A 1 431 ? -33.656 27.953 39.812 1 95.19 431 ARG A N 1
ATOM 3310 C CA . ARG A 1 431 ? -32.781 28.062 41 1 95.19 431 ARG A CA 1
ATOM 3311 C C . ARG A 1 431 ? -31.375 28.516 40.625 1 95.19 431 ARG A C 1
ATOM 3313 O O . ARG A 1 431 ? -30.797 29.375 41.281 1 95.19 431 ARG A O 1
ATOM 3320 N N . GLN A 1 432 ? -30.844 27.953 39.562 1 95.56 432 GLN A N 1
ATOM 3321 C CA . GLN A 1 432 ? -29.5 28.312 39.125 1 95.56 432 GLN A CA 1
ATOM 3322 C C . GLN A 1 432 ? -29.438 29.766 38.656 1 95.56 432 GLN A C 1
ATOM 3324 O O . GLN A 1 432 ? -28.438 30.453 38.906 1 95.56 432 GLN A O 1
ATOM 3329 N N . ARG A 1 433 ? -30.484 30.203 38.031 1 95.81 433 ARG A N 1
ATOM 3330 C CA . ARG A 1 433 ? -30.547 31.594 37.594 1 95.81 433 ARG A CA 1
ATOM 3331 C C . ARG A 1 433 ? -30.594 32.531 38.812 1 95.81 433 ARG A C 1
ATOM 3333 O O . ARG A 1 433 ? -30.031 33.625 38.75 1 95.81 433 ARG A O 1
ATOM 3340 N N . ALA A 1 434 ? -31.375 32.125 39.781 1 95.44 434 ALA A N 1
ATOM 3341 C CA . ALA A 1 434 ? -31.453 32.938 41 1 95.44 434 ALA A CA 1
ATOM 3342 C C . ALA A 1 434 ? -30.094 33.031 41.688 1 95.44 434 ALA A C 1
ATOM 3344 O O . ALA A 1 434 ? -29.703 34.094 42.156 1 95.44 434 ALA A O 1
ATOM 3345 N N . ASP A 1 435 ? -29.5 31.969 41.719 1 96.38 435 ASP A N 1
ATOM 3346 C CA . ASP A 1 435 ? -28.172 31.938 42.312 1 96.38 435 ASP A CA 1
ATOM 3347 C C . ASP A 1 435 ? -27.203 32.812 41.531 1 96.38 435 ASP A C 1
ATOM 3349 O O . ASP A 1 435 ? -26.375 33.531 42.094 1 96.38 435 ASP A O 1
ATOM 3353 N N . LEU A 1 436 ? -27.297 32.688 40.219 1 96.62 436 LEU A N 1
ATOM 3354 C CA . LEU A 1 436 ? -26.422 33.5 39.375 1 96.62 436 LEU A CA 1
ATOM 3355 C C . LEU A 1 436 ? -26.734 34.969 39.5 1 96.62 436 LEU A C 1
ATOM 3357 O O . LEU A 1 436 ? -25.828 35.812 39.5 1 96.62 436 LEU A O 1
ATOM 3361 N N . ARG A 1 437 ? -27.953 35.312 39.625 1 96.56 437 ARG A N 1
ATOM 3362 C CA . ARG A 1 437 ? -28.359 36.688 39.844 1 96.56 437 ARG A CA 1
ATOM 3363 C C . ARG A 1 437 ? -27.734 37.25 41.125 1 96.56 437 ARG A C 1
ATOM 3365 O O . ARG A 1 437 ? -27.25 38.375 41.125 1 96.56 437 ARG A O 1
ATOM 3372 N N . ALA A 1 438 ? -27.75 36.438 42.094 1 96.69 438 ALA A N 1
ATOM 3373 C CA . ALA A 1 438 ? -27.172 36.875 43.375 1 96.69 438 ALA A CA 1
ATOM 3374 C C . ALA A 1 438 ? -25.672 37.094 43.219 1 96.69 438 ALA A C 1
ATOM 3376 O O . ALA A 1 438 ? -25.125 38.062 43.781 1 96.69 438 ALA A O 1
ATOM 3377 N N . ARG A 1 439 ? -25.047 36.312 42.531 1 96.44 439 ARG A N 1
ATOM 3378 C CA . ARG A 1 439 ? -23.609 36.438 42.312 1 96.44 439 ARG A CA 1
ATOM 3379 C C . ARG A 1 439 ? -23.312 37.688 41.5 1 96.44 439 ARG A C 1
ATOM 3381 O O . ARG A 1 439 ? -22.344 38.406 41.781 1 96.44 439 ARG A O 1
ATOM 3388 N N . ILE A 1 440 ? -24.109 37.969 40.5 1 97 440 ILE A N 1
ATOM 3389 C CA . ILE A 1 440 ? -23.922 39.125 39.656 1 97 440 ILE A CA 1
ATOM 3390 C C . ILE A 1 440 ? -24.172 40.406 40.438 1 97 440 ILE A C 1
ATOM 3392 O O . ILE A 1 440 ? -23.469 41.406 40.281 1 97 440 ILE A O 1
ATOM 3396 N N . GLU A 1 441 ? -25.109 40.375 41.312 1 95.06 441 GLU A N 1
ATOM 3397 C CA . GLU A 1 441 ? -25.422 41.531 42.125 1 95.06 441 GLU A CA 1
ATOM 3398 C C . GLU A 1 441 ? -24.297 41.812 43.125 1 95.06 441 GLU A C 1
ATOM 3400 O O . GLU A 1 441 ? -24.016 42.969 43.469 1 95.06 441 GLU A O 1
ATOM 3405 N N . ALA A 1 442 ? -23.703 40.781 43.531 1 95.69 442 ALA A N 1
ATOM 3406 C CA . ALA A 1 442 ? -22.609 40.938 44.5 1 95.69 442 ALA A CA 1
ATOM 3407 C C . ALA A 1 442 ? -21.344 41.438 43.844 1 95.69 442 ALA A C 1
ATOM 3409 O O . ALA A 1 442 ? -20.672 42.344 44.344 1 95.69 442 ALA A O 1
ATOM 3410 N N . ASP A 1 443 ? -21 40.844 42.75 1 95.81 443 ASP A N 1
ATOM 3411 C CA . ASP A 1 443 ? -19.781 41.188 42 1 95.81 443 ASP A CA 1
ATOM 3412 C C . ASP A 1 443 ? -20.062 41.312 40.5 1 95.81 443 ASP A C 1
ATOM 3414 O O . ASP A 1 443 ? -19.562 40.531 39.719 1 95.81 443 ASP A O 1
ATOM 3418 N N . GLY A 1 444 ? -20.703 42.375 40.156 1 95.62 444 GLY A N 1
ATOM 3419 C CA . GLY A 1 444 ? -21.219 42.562 38.812 1 95.62 444 GLY A CA 1
ATOM 3420 C C . GLY A 1 444 ? -20.125 42.656 37.75 1 95.62 444 GLY A C 1
ATOM 3421 O O . GLY A 1 444 ? -20.281 42.188 36.625 1 95.62 444 GLY A O 1
ATOM 3422 N N . TRP A 1 445 ? -18.938 43.156 38.094 1 95.94 445 TRP A N 1
ATOM 3423 C CA . TRP A 1 445 ? -17.859 43.375 37.125 1 95.94 445 TRP A CA 1
ATOM 3424 C C . TRP A 1 445 ? -17.312 42.062 36.594 1 95.94 445 TRP A C 1
ATOM 3426 O O . TRP A 1 445 ? -16.625 42.031 35.562 1 95.94 445 TRP A O 1
ATOM 3436 N N . GLN A 1 446 ? -17.656 40.969 37.219 1 97.12 446 GLN A N 1
ATOM 3437 C CA . GLN A 1 446 ? -17.109 39.656 36.875 1 97.12 446 GLN A CA 1
ATOM 3438 C C . GLN A 1 446 ? -17.938 38.969 35.781 1 97.12 446 GLN A C 1
ATOM 3440 O O . GLN A 1 446 ? -17.562 37.906 35.281 1 97.12 446 GLN A O 1
ATOM 3445 N N . TRP A 1 447 ? -18.969 39.625 35.406 1 97.25 447 TRP A N 1
ATOM 3446 C CA . TRP A 1 447 ? -19.906 38.938 34.531 1 97.25 447 TRP A CA 1
ATOM 3447 C C . TRP A 1 447 ? -20.266 39.781 33.312 1 97.25 447 TRP A C 1
ATOM 3449 O O . TRP A 1 447 ? -20.375 41 33.406 1 97.25 447 TRP A O 1
ATOM 3459 N N . VAL A 1 448 ? -20.469 39.062 32.188 1 97.5 448 VAL A N 1
ATOM 3460 C CA . VAL A 1 448 ? -20.922 39.656 30.953 1 97.5 448 VAL A CA 1
ATOM 3461 C C . VAL A 1 448 ? -22.062 38.844 30.359 1 97.5 448 VAL A C 1
ATOM 3463 O O . VAL A 1 448 ? -21.984 37.625 30.312 1 97.5 448 VAL A O 1
ATOM 3466 N N . GLY A 1 449 ? -23.094 39.5 30.031 1 97.25 449 GLY A N 1
ATOM 3467 C CA . GLY A 1 449 ? -24.156 38.875 29.25 1 97.25 449 GLY A CA 1
ATOM 3468 C C . GLY A 1 449 ? -24.062 39.188 27.766 1 97.25 449 GLY A C 1
ATOM 3469 O O . GLY A 1 449 ? -23.859 40.344 27.375 1 97.25 449 GLY A O 1
ATOM 3470 N N . GLN A 1 450 ? -24.172 38.125 26.922 1 95.75 450 GLN A N 1
ATOM 3471 C CA . GLN A 1 450 ? -24.109 38.312 25.469 1 95.75 450 GLN A CA 1
ATOM 3472 C C . GLN A 1 450 ? -25.328 37.688 24.781 1 95.75 450 GLN A C 1
ATOM 3474 O O . GLN A 1 450 ? -25.781 36.625 25.156 1 95.75 450 GLN A O 1
ATOM 3479 N N . GLU A 1 451 ? -25.828 38.438 23.828 1 95.06 451 GLU A N 1
ATOM 3480 C CA . GLU A 1 451 ? -26.922 37.875 23.047 1 95.06 451 GLU A CA 1
ATOM 3481 C C . GLU A 1 451 ? -26.438 36.656 22.25 1 95.06 451 GLU A C 1
ATOM 3483 O O . GLU A 1 451 ? -25.344 36.656 21.672 1 95.06 451 GLU A O 1
ATOM 3488 N N . PRO A 1 452 ? -27.297 35.562 22.266 1 94.12 452 PRO A N 1
ATOM 3489 C CA . PRO A 1 452 ? -26.906 34.375 21.469 1 94.12 452 PRO A CA 1
ATOM 3490 C C . PRO A 1 452 ? -26.766 34.688 19.984 1 94.12 452 PRO A C 1
ATOM 3492 O O . PRO A 1 452 ? -27.578 35.469 19.438 1 94.12 452 PRO A O 1
ATOM 3495 N N . ALA A 1 453 ? -25.734 34.094 19.406 1 93.88 453 ALA A N 1
ATOM 3496 C CA . ALA A 1 453 ? -25.453 34.344 17.984 1 93.88 453 ALA A CA 1
ATOM 3497 C C . ALA A 1 453 ? -26.531 33.75 17.094 1 93.88 453 ALA A C 1
ATOM 3499 O O . ALA A 1 453 ? -27.172 32.75 17.484 1 93.88 453 ALA A O 1
ATOM 3500 N N . GLN A 1 454 ? -26.719 34.375 16.031 1 94 454 GLN A N 1
ATOM 3501 C CA . GLN A 1 454 ? -27.469 33.812 14.914 1 94 454 GLN A CA 1
ATOM 3502 C C . GLN A 1 454 ? -26.547 33.344 13.797 1 94 454 GLN A C 1
ATOM 3504 O O . GLN A 1 454 ? -25.391 33.781 13.711 1 94 454 GLN A O 1
ATOM 3509 N N . PHE A 1 455 ? -27.031 32.344 13.078 1 94.75 455 PHE A N 1
ATOM 3510 C CA . PHE A 1 455 ? -26.203 31.812 12.008 1 94.75 455 PHE A CA 1
ATOM 3511 C C . PHE A 1 455 ? -26.969 31.828 10.688 1 94.75 455 PHE A C 1
ATOM 3513 O O . PHE A 1 455 ? -28.172 31.609 10.656 1 94.75 455 PHE A O 1
ATOM 3520 N N . SER A 1 456 ? -26.219 32.125 9.641 1 95 456 SER A N 1
ATOM 3521 C CA . SER A 1 456 ? -26.766 31.844 8.312 1 95 456 SER A CA 1
ATOM 3522 C C . SER A 1 456 ? -26.719 30.359 7.996 1 95 456 SER A C 1
ATOM 3524 O O . SER A 1 456 ? -26.094 29.578 8.727 1 95 456 SER A O 1
ATOM 3526 N N . VAL A 1 457 ? -27.469 29.953 6.93 1 94.44 457 VAL A N 1
ATOM 3527 C CA . VAL A 1 457 ? -27.438 28.547 6.527 1 94.44 457 VAL A CA 1
ATOM 3528 C C . VAL A 1 457 ? -26.828 28.422 5.133 1 94.44 457 VAL A C 1
ATOM 3530 O O . VAL A 1 457 ? -26.984 29.312 4.297 1 94.44 457 VAL A O 1
ATOM 3533 N N . ALA A 1 458 ? -26.062 27.422 4.938 1 93.81 458 ALA A N 1
ATOM 3534 C CA . ALA A 1 458 ? -25.438 27.094 3.654 1 93.81 458 ALA A CA 1
ATOM 3535 C C . ALA A 1 458 ? -25.609 25.609 3.34 1 93.81 458 ALA A C 1
ATOM 3537 O O . ALA A 1 458 ? -25.875 24.797 4.234 1 93.81 458 ALA A O 1
ATOM 3538 N N . PRO A 1 459 ? -25.484 25.234 2.059 1 92.19 459 PRO A N 1
ATOM 3539 C CA . PRO A 1 459 ? -25.609 23.812 1.72 1 92.19 459 PRO A CA 1
ATOM 3540 C C . PRO A 1 459 ? -24.484 22.969 2.305 1 92.19 459 PRO A C 1
ATOM 3542 O O . PRO A 1 459 ? -23.328 23.406 2.332 1 92.19 459 PRO A O 1
ATOM 3545 N N . ALA A 1 460 ? -24.781 21.797 2.793 1 93 460 ALA A N 1
ATOM 3546 C CA . ALA A 1 460 ? -23.859 20.797 3.334 1 93 460 ALA A CA 1
ATOM 3547 C C . ALA A 1 460 ? -24.281 19.391 2.945 1 93 460 ALA A C 1
ATOM 3549 O O . ALA A 1 460 ? -25.453 19.141 2.639 1 93 460 ALA A O 1
ATOM 3550 N N . VAL A 1 461 ? -23.328 18.562 2.867 1 91.12 461 VAL A N 1
ATOM 3551 C CA . VAL A 1 461 ? -23.625 17.172 2.551 1 91.12 461 VAL A CA 1
ATOM 3552 C C . VAL A 1 461 ? -23.922 16.406 3.834 1 91.12 461 VAL A C 1
ATOM 3554 O O . VAL A 1 461 ? -23.156 16.469 4.801 1 91.12 461 VAL A O 1
ATOM 3557 N N . GLU A 1 462 ? -24.969 15.766 3.889 1 86.06 462 GLU A N 1
ATOM 3558 C CA . GLU A 1 462 ? -25.359 14.969 5.051 1 86.06 462 GLU A CA 1
ATOM 3559 C C . GLU A 1 462 ? -25.562 13.508 4.676 1 86.06 462 GLU A C 1
ATOM 3561 O O . GLU A 1 462 ? -26.094 13.203 3.605 1 86.06 462 GLU A O 1
ATOM 3566 N N . GLY A 1 463 ? -25.172 12.664 5.473 1 78.12 463 GLY A N 1
ATOM 3567 C CA . GLY A 1 463 ? -25.375 11.234 5.277 1 78.12 463 GLY A CA 1
ATOM 3568 C C . GLY A 1 463 ? -24.656 10.688 4.055 1 78.12 463 GLY A C 1
ATOM 3569 O O . GLY A 1 463 ? -23.453 10.914 3.883 1 78.12 463 GLY A O 1
ATOM 3570 N N . TYR A 1 464 ? -25.469 9.867 3.236 1 72.31 464 TYR A N 1
ATOM 3571 C CA . TYR A 1 464 ? -24.906 9.188 2.072 1 72.31 464 TYR A CA 1
ATOM 3572 C C . TYR A 1 464 ? -24.938 10.094 0.849 1 72.31 464 TYR A C 1
ATOM 3574 O O . TYR A 1 464 ? -24.984 9.617 -0.286 1 72.31 464 TYR A O 1
ATOM 3582 N N . GLY A 1 465 ? -25.047 11.516 1.15 1 78.94 465 GLY A N 1
ATOM 3583 C CA . GLY A 1 465 ? -24.953 12.406 0.004 1 78.94 465 GLY A CA 1
ATOM 3584 C C . GLY A 1 465 ? -26.125 13.352 -0.104 1 78.94 465 GLY A C 1
ATOM 3585 O O . GLY A 1 465 ? -26.375 13.938 -1.164 1 78.94 465 GLY A O 1
ATOM 3586 N N . GLY A 1 466 ? -26.906 13.461 0.888 1 83.62 466 GLY A N 1
ATOM 3587 C CA . GLY A 1 466 ? -28.016 14.398 0.879 1 83.62 466 GLY A CA 1
ATOM 3588 C C . GLY A 1 466 ? -27.578 15.844 1.04 1 83.62 466 GLY A C 1
ATOM 3589 O O . GLY A 1 466 ? -26.625 16.125 1.765 1 83.62 466 GLY A O 1
ATOM 3590 N N . LEU A 1 467 ? -28.297 16.703 0.321 1 87.38 467 LEU A N 1
ATOM 3591 C CA . LEU A 1 467 ? -28.062 18.141 0.451 1 87.38 467 LEU A CA 1
ATOM 3592 C C . LEU A 1 467 ? -28.953 18.75 1.525 1 87.38 467 LEU A C 1
ATOM 3594 O O . LEU A 1 467 ? -30.172 18.625 1.461 1 87.38 467 LEU A O 1
ATOM 3598 N N . THR A 1 468 ? -28.375 19.359 2.5 1 89.19 468 THR A N 1
ATOM 3599 C CA . THR A 1 468 ? -29.141 19.906 3.607 1 89.19 468 THR A CA 1
ATOM 3600 C C . THR A 1 468 ? -28.641 21.312 3.953 1 89.19 468 THR A C 1
ATOM 3602 O O . THR A 1 468 ? -27.469 21.625 3.758 1 89.19 468 THR A O 1
ATOM 3605 N N . PRO A 1 469 ? -29.609 22.172 4.355 1 91.62 469 PRO A N 1
ATOM 3606 C CA . PRO A 1 469 ? -29.156 23.453 4.906 1 91.62 469 PRO A CA 1
ATOM 3607 C C . PRO A 1 469 ? -28.578 23.328 6.309 1 91.62 469 PRO A C 1
ATOM 3609 O O . PRO A 1 469 ? -29.172 22.703 7.18 1 91.62 469 PRO A O 1
ATOM 3612 N N . ALA A 1 470 ? -27.406 23.828 6.535 1 93.19 470 ALA A N 1
ATOM 3613 C CA . ALA A 1 470 ? -26.734 23.75 7.836 1 93.19 470 ALA A CA 1
ATOM 3614 C C . ALA A 1 470 ? -26.219 25.109 8.273 1 93.19 470 ALA A C 1
ATOM 3616 O O . ALA A 1 470 ? -25.734 25.891 7.453 1 93.19 470 ALA A O 1
ATOM 3617 N N . PRO A 1 471 ? -26.375 25.453 9.586 1 94 471 PRO A N 1
ATOM 3618 C CA . PRO A 1 471 ? -25.812 26.703 10.086 1 94 471 PRO A CA 1
ATOM 3619 C C . PRO A 1 471 ? -24.297 26.781 9.906 1 94 471 PRO A C 1
ATOM 3621 O O . PRO A 1 471 ? -23.594 25.781 10.102 1 94 471 PRO A O 1
ATOM 3624 N N . VAL A 1 472 ? -23.844 28.016 9.57 1 95.94 472 VAL A N 1
ATOM 3625 C CA . VAL A 1 472 ? -22.422 28.125 9.297 1 95.94 472 VAL A CA 1
ATOM 3626 C C . VAL A 1 472 ? -21.875 29.391 9.977 1 95.94 472 VAL A C 1
ATOM 3628 O O . VAL A 1 472 ? -22.609 30.344 10.203 1 95.94 472 VAL A O 1
ATOM 3631 N N . GLY A 1 473 ? -20.656 29.359 10.43 1 96.12 473 GLY A N 1
ATOM 3632 C CA . GLY A 1 473 ? -19.828 30.453 10.891 1 96.12 473 GLY A CA 1
ATOM 3633 C C . GLY A 1 473 ? -18.438 30.453 10.281 1 96.12 473 GLY A C 1
ATOM 3634 O O . GLY A 1 473 ? -18.125 29.609 9.43 1 96.12 473 GLY A O 1
ATOM 3635 N N . MET A 1 474 ? -17.688 31.469 10.641 1 97.38 474 MET A N 1
ATOM 3636 C CA . MET A 1 474 ? -16.312 31.562 10.125 1 97.38 474 MET A CA 1
ATOM 3637 C C . MET A 1 474 ? -15.359 32.062 11.195 1 97.38 474 MET A C 1
ATOM 3639 O O . MET A 1 474 ? -15.742 32.875 12.039 1 97.38 474 MET A O 1
ATOM 3643 N N . ARG A 1 475 ? -14.219 31.562 11.156 1 98 475 ARG A N 1
ATOM 3644 C CA . ARG A 1 475 ? -13.102 32.219 11.844 1 98 475 ARG A CA 1
ATOM 3645 C C . ARG A 1 475 ? -12.164 32.875 10.852 1 98 475 ARG A C 1
ATOM 3647 O O . ARG A 1 475 ? -11.617 32.25 9.961 1 98 475 ARG A O 1
ATOM 3654 N N . LEU A 1 476 ? -11.984 34.156 11.023 1 98.44 476 LEU A N 1
ATOM 3655 C CA . LEU A 1 476 ? -11.125 34.938 10.133 1 98.44 476 LEU A CA 1
ATOM 3656 C C . LEU A 1 476 ? -9.789 35.25 10.812 1 98.44 476 LEU A C 1
ATOM 3658 O O . LEU A 1 476 ? -9.711 35.281 12.039 1 98.44 476 LEU A O 1
ATOM 3662 N N . PHE A 1 477 ? -8.734 35.438 9.992 1 98.5 477 PHE A N 1
ATOM 3663 C CA . PHE A 1 477 ? -7.395 35.688 10.516 1 98.5 477 PHE A CA 1
ATOM 3664 C C . PHE A 1 477 ? -6.805 36.969 9.93 1 98.5 477 PHE A C 1
ATOM 3666 O O . PHE A 1 477 ? -7 37.281 8.75 1 98.5 477 PHE A O 1
ATOM 3673 N N . SER A 1 478 ? -6.113 37.719 10.719 1 97.94 478 SER A N 1
ATOM 3674 C CA . SER A 1 478 ? -5.34 38.875 10.297 1 97.94 478 SER A CA 1
ATOM 3675 C C . SER A 1 478 ? -3.967 38.906 10.961 1 97.94 478 SER A C 1
ATOM 3677 O O . SER A 1 478 ? -3.789 38.344 12.047 1 97.94 478 SER A O 1
ATOM 3679 N N . MET A 1 479 ? -3.021 39.5 10.312 1 97.12 479 MET A N 1
ATOM 3680 C CA . MET A 1 479 ? -1.659 39.562 10.836 1 97.12 479 MET A CA 1
ATOM 3681 C C . MET A 1 479 ? -1.052 40.938 10.648 1 97.12 479 MET A C 1
ATOM 3683 O O . MET A 1 479 ? -1.355 41.625 9.672 1 97.12 479 MET A O 1
ATOM 3687 N N . ALA A 1 480 ? -0.181 41.25 11.516 1 96.25 480 ALA A N 1
ATOM 3688 C CA . ALA A 1 480 ? 0.491 42.562 11.477 1 96.25 480 ALA A CA 1
ATOM 3689 C C . ALA A 1 480 ? 1.516 42.594 10.344 1 96.25 480 ALA A C 1
ATOM 3691 O O . ALA A 1 480 ? 2.223 41.625 10.094 1 96.25 480 ALA A O 1
ATOM 3692 N N . ARG A 1 481 ? 1.482 43.656 9.68 1 92.31 481 ARG A N 1
ATOM 3693 C CA . ARG A 1 481 ? 2.52 44 8.711 1 92.31 481 ARG A CA 1
ATOM 3694 C C . ARG A 1 481 ? 3.209 45.312 9.102 1 92.31 481 ARG A C 1
ATOM 3696 O O . ARG A 1 481 ? 2.932 45.875 10.164 1 92.31 481 ARG A O 1
ATOM 3703 N N . ARG A 1 482 ? 4.16 45.812 8.297 1 85.81 482 ARG A N 1
ATOM 3704 C CA . ARG A 1 482 ? 4.879 47.062 8.609 1 85.81 482 ARG A CA 1
ATOM 3705 C C . ARG A 1 482 ? 3.92 48.25 8.703 1 85.81 482 ARG A C 1
ATOM 3707 O O . ARG A 1 482 ? 4.047 49.094 9.594 1 85.81 482 ARG A O 1
ATOM 3714 N N . GLY A 1 483 ? 3 48.281 7.77 1 84.06 483 GLY A N 1
ATOM 3715 C CA . GLY A 1 483 ? 2.125 49.438 7.715 1 84.06 483 GLY A CA 1
ATOM 3716 C C . GLY A 1 483 ? 0.706 49.125 8.156 1 84.06 483 GLY A C 1
ATOM 3717 O O . GLY A 1 483 ? -0.189 49.969 8.008 1 84.06 483 GLY A O 1
ATOM 3718 N N . GLY A 1 484 ? 0.511 48.031 8.742 1 92.06 484 GLY A N 1
ATOM 3719 C CA . GLY A 1 484 ? -0.849 47.719 9.133 1 92.06 484 GLY A CA 1
ATOM 3720 C C . GLY A 1 484 ? -1.086 46.219 9.266 1 92.06 484 GLY A C 1
ATOM 3721 O O . GLY A 1 484 ? -0.236 45.5 9.781 1 92.06 484 GLY A O 1
ATOM 3722 N N . TYR A 1 485 ? -2.35 45.844 8.977 1 96.06 485 TYR A N 1
ATOM 3723 C CA . TYR A 1 485 ? -2.727 44.438 9.078 1 96.06 485 TYR A CA 1
ATOM 3724 C C . TYR A 1 485 ? -3.193 43.906 7.727 1 96.06 485 TYR A C 1
ATOM 3726 O O . TYR A 1 485 ? -3.664 44.656 6.879 1 96.06 485 TYR A O 1
ATOM 3734 N N . THR A 1 486 ? -2.963 42.656 7.547 1 95 486 THR A N 1
ATOM 3735 C CA . THR A 1 486 ? -3.469 41.969 6.363 1 95 486 THR A CA 1
ATOM 3736 C C . THR A 1 486 ? -4.34 40.781 6.766 1 95 486 THR A C 1
ATOM 3738 O O . THR A 1 486 ? -4.031 40.062 7.73 1 95 486 THR A O 1
ATOM 3741 N N . ALA A 1 487 ? -5.434 40.688 6.027 1 96.75 487 ALA A N 1
ATOM 3742 C CA . ALA A 1 487 ? -6.355 39.594 6.297 1 96.75 487 ALA A CA 1
ATOM 3743 C C . ALA A 1 487 ? -6.082 38.406 5.375 1 96.75 487 ALA A C 1
ATOM 3745 O O . ALA A 1 487 ? -5.648 38.594 4.234 1 96.75 487 ALA A O 1
ATOM 3746 N N . MET A 1 488 ? -6.23 37.156 5.91 1 95.94 488 MET A N 1
ATOM 3747 C CA . MET A 1 488 ? -6.289 36 5.043 1 95.94 488 MET A CA 1
ATOM 3748 C C . MET A 1 488 ? -7.539 36.031 4.164 1 95.94 488 MET A C 1
ATOM 3750 O O . MET A 1 488 ? -8.656 36.156 4.672 1 95.94 488 MET A O 1
ATOM 3754 N N . ALA A 1 489 ? -7.391 36 2.83 1 93.44 489 ALA A N 1
ATOM 3755 C CA . ALA A 1 489 ? -8.531 36.031 1.923 1 93.44 489 ALA A CA 1
ATOM 3756 C C . ALA A 1 489 ? -9.328 34.719 1.996 1 93.44 489 ALA A C 1
ATOM 3758 O O . ALA A 1 489 ? -9.422 34 1.009 1 93.44 489 ALA A O 1
ATOM 3759 N N . GLY A 1 490 ? -9.867 34.469 3.033 1 94.5 490 GLY A N 1
ATOM 3760 C CA . GLY A 1 490 ? -10.586 33.281 3.432 1 94.5 490 GLY A CA 1
ATOM 3761 C C . GLY A 1 490 ? -10.648 33.094 4.938 1 94.5 490 GLY A C 1
ATOM 3762 O O . GLY A 1 490 ? -10.82 34.062 5.68 1 94.5 490 GLY A O 1
ATOM 3763 N N . GLY A 1 491 ? -10.484 31.906 5.422 1 96.62 491 GLY A N 1
ATOM 3764 C CA . GLY A 1 491 ? -10.562 31.547 6.832 1 96.62 491 GLY A CA 1
ATOM 3765 C C . GLY A 1 491 ? -10.992 30.109 7.07 1 96.62 491 GLY A C 1
ATOM 3766 O O . GLY A 1 491 ? -10.898 29.281 6.172 1 96.62 491 GLY A O 1
ATOM 3767 N N . LEU A 1 492 ? -11.328 29.875 8.281 1 97.38 492 LEU A N 1
ATOM 3768 C CA . LEU A 1 492 ? -11.82 28.562 8.664 1 97.38 492 LEU A CA 1
ATOM 3769 C C . LEU A 1 492 ? -13.336 28.562 8.797 1 97.38 492 LEU A C 1
ATOM 3771 O O . LEU A 1 492 ? -13.875 29.109 9.766 1 97.38 492 LEU A O 1
ATOM 3775 N N . GLY A 1 493 ? -13.953 27.922 7.805 1 97.44 493 GLY A N 1
ATOM 3776 C CA . GLY A 1 493 ? -15.398 27.781 7.891 1 97.44 493 GLY A CA 1
ATOM 3777 C C . GLY A 1 493 ? -15.844 26.797 8.953 1 97.44 493 GLY A C 1
ATOM 3778 O O . GLY A 1 493 ? -15.188 25.766 9.156 1 97.44 493 GLY A O 1
ATOM 3779 N N . GLN A 1 494 ? -16.938 27.141 9.594 1 95.94 494 GLN A N 1
ATOM 3780 C CA . GLN A 1 494 ? -17.484 26.281 10.641 1 95.94 494 GLN A CA 1
ATOM 3781 C C . GLN A 1 494 ? -18.875 25.781 10.266 1 95.94 494 GLN A C 1
ATOM 3783 O O . GLN A 1 494 ? -19.75 26.562 9.914 1 95.94 494 GLN A O 1
ATOM 3788 N N . LEU A 1 495 ? -18.938 24.453 10.266 1 93.81 495 LEU A N 1
ATOM 3789 C CA . LEU A 1 495 ? -20.234 23.812 10.047 1 93.81 495 LEU A CA 1
ATOM 3790 C C . LEU A 1 495 ? -20.859 23.375 11.359 1 93.81 495 LEU A C 1
ATOM 3792 O O . LEU A 1 495 ? -20.234 22.656 12.141 1 93.81 495 LEU A O 1
ATOM 3796 N N . HIS A 1 496 ? -22.031 23.844 11.562 1 90.5 496 HIS A N 1
ATOM 3797 C CA . HIS A 1 496 ? -22.734 23.531 12.797 1 90.5 496 HIS A CA 1
ATOM 3798 C C . HIS A 1 496 ? -23.938 22.641 12.531 1 90.5 496 HIS A C 1
ATOM 3800 O O . HIS A 1 496 ? -24.391 22.531 11.391 1 90.5 496 HIS A O 1
ATOM 3806 N N . GLN A 1 497 ? -24.281 21.891 13.555 1 85.75 497 GLN A N 1
ATOM 3807 C CA . GLN A 1 497 ? -25.5 21.094 13.547 1 85.75 497 GLN A CA 1
ATOM 3808 C C . GLN A 1 497 ? -26.344 21.359 14.789 1 85.75 497 GLN A C 1
ATOM 3810 O O . GLN A 1 497 ? -25.812 21.594 15.875 1 85.75 497 GLN A O 1
ATOM 3815 N N . ARG A 1 498 ? -27.562 21.422 14.562 1 84 498 ARG A N 1
ATOM 3816 C CA . ARG A 1 498 ? -28.469 21.625 15.688 1 84 498 ARG A CA 1
ATOM 3817 C C . ARG A 1 498 ? -28.828 20.297 16.344 1 84 498 ARG A C 1
ATOM 3819 O O . ARG A 1 498 ? -29.141 19.312 15.648 1 84 498 ARG A O 1
ATOM 3826 N N . THR A 1 499 ? -28.625 20.328 17.578 1 77.56 499 THR A N 1
ATOM 3827 C CA . THR A 1 499 ? -29 19.125 18.312 1 77.56 499 THR A CA 1
ATOM 3828 C C . THR A 1 499 ? -30.516 19.078 18.516 1 77.56 499 THR A C 1
ATOM 3830 O O . THR A 1 499 ? -31.188 20.109 18.469 1 77.56 499 THR A O 1
ATOM 3833 N N . LEU A 1 500 ? -31.125 17.953 18.531 1 73.94 500 LEU A N 1
ATOM 3834 C CA . LEU A 1 500 ? -32.531 17.766 18.875 1 73.94 500 LEU A CA 1
ATOM 3835 C C . LEU A 1 500 ? -32.656 17.094 20.234 1 73.94 500 LEU A C 1
ATOM 3837 O O . LEU A 1 500 ? -31.859 16.219 20.578 1 73.94 500 LEU A O 1
ATOM 3841 N N . PRO A 1 501 ? -33.438 17.531 21.125 1 70.94 501 PRO A N 1
ATOM 3842 C CA . PRO A 1 501 ? -34.5 18.484 20.797 1 70.94 501 PRO A CA 1
ATOM 3843 C C . PRO A 1 501 ? -34.125 19.922 21.141 1 70.94 501 PRO A C 1
ATOM 3845 O O . PRO A 1 501 ? -34.844 20.859 20.766 1 70.94 501 PRO A O 1
ATOM 3848 N N . ASP A 1 502 ? -33.156 20.188 21.844 1 70.94 502 ASP A N 1
ATOM 3849 C CA . ASP A 1 502 ? -32.812 21.484 22.422 1 70.94 502 ASP A CA 1
ATOM 3850 C C . ASP A 1 502 ? -32.375 22.469 21.328 1 70.94 502 ASP A C 1
ATOM 3852 O O . ASP A 1 502 ? -32.344 23.672 21.562 1 70.94 502 ASP A O 1
ATOM 3856 N N . ARG A 1 503 ? -32.125 22.031 20.141 1 72.62 503 ARG A N 1
ATOM 3857 C CA . ARG A 1 503 ? -31.766 22.828 18.969 1 72.62 503 ARG A CA 1
ATOM 3858 C C . ARG A 1 503 ? -30.547 23.688 19.234 1 72.62 503 ARG A C 1
ATOM 3860 O O . ARG A 1 503 ? -30.453 24.812 18.75 1 72.62 503 ARG A O 1
ATOM 3867 N N . VAL A 1 504 ? -29.734 23.266 20.172 1 75.44 504 VAL A N 1
ATOM 3868 C CA . VAL A 1 504 ? -28.453 23.922 20.422 1 75.44 504 VAL A CA 1
ATOM 3869 C C . VAL A 1 504 ? -27.484 23.594 19.281 1 75.44 504 VAL A C 1
ATOM 3871 O O . VAL A 1 504 ? -27.531 22.5 18.719 1 75.44 504 VAL A O 1
ATOM 3874 N N . VAL A 1 505 ? -26.672 24.594 18.938 1 78.56 505 VAL A N 1
ATOM 3875 C CA . VAL A 1 505 ? -25.766 24.406 17.812 1 78.56 505 VAL A CA 1
ATOM 3876 C C . VAL A 1 505 ? -24.438 23.844 18.297 1 78.56 505 VAL A C 1
ATOM 3878 O O . VAL A 1 505 ? -23.891 24.312 19.297 1 78.56 505 VAL A O 1
ATOM 3881 N N . ILE A 1 506 ? -23.953 22.797 17.656 1 77.38 506 ILE A N 1
ATOM 3882 C CA . ILE A 1 506 ? -22.625 22.234 17.938 1 77.38 506 ILE A CA 1
ATOM 3883 C C . ILE A 1 506 ? -21.812 22.188 16.641 1 77.38 506 ILE A C 1
ATOM 3885 O O . ILE A 1 506 ? -22.359 22.016 15.555 1 77.38 506 ILE A O 1
ATOM 3889 N N . LYS A 1 507 ? -20.531 22.484 16.75 1 80.75 507 LYS A N 1
ATOM 3890 C CA . LYS A 1 507 ? -19.625 22.406 15.602 1 80.75 507 LYS A CA 1
ATOM 3891 C C . LYS A 1 507 ? -19.391 20.953 15.195 1 80.75 507 LYS A C 1
ATOM 3893 O O . LYS A 1 507 ? -19.031 20.109 16.031 1 80.75 507 LYS A O 1
ATOM 3898 N N . ILE A 1 508 ? -19.531 20.656 13.93 1 81.12 508 ILE A N 1
ATOM 3899 C CA . ILE A 1 508 ? -19.422 19.25 13.555 1 81.12 508 ILE A CA 1
ATOM 3900 C C . ILE A 1 508 ? -18.359 19.094 12.469 1 81.12 508 ILE A C 1
ATOM 3902 O O . ILE A 1 508 ? -17.812 18 12.281 1 81.12 508 ILE A O 1
ATOM 3906 N N . ALA A 1 509 ? -18.156 20.109 11.727 1 90.19 509 ALA A N 1
ATOM 3907 C CA . ALA A 1 509 ? -17.203 20 10.625 1 90.19 509 ALA A CA 1
ATOM 3908 C C . ALA A 1 509 ? -16.719 21.391 10.188 1 90.19 509 ALA A C 1
ATOM 3910 O O . ALA A 1 509 ? -17.172 22.406 10.711 1 90.19 509 ALA A O 1
ATOM 3911 N N . ALA A 1 510 ? -15.734 21.422 9.414 1 96.19 510 ALA A N 1
ATOM 3912 C CA . ALA A 1 510 ? -15.227 22.656 8.82 1 96.19 510 ALA A CA 1
ATOM 3913 C C . ALA A 1 510 ? -15.719 22.812 7.387 1 96.19 510 ALA A C 1
ATOM 3915 O O . ALA A 1 510 ? -16.25 21.875 6.793 1 96.19 510 ALA A O 1
ATOM 3916 N N . LYS A 1 511 ? -15.641 23.984 6.875 1 96.81 511 LYS A N 1
ATOM 3917 C CA . LYS A 1 511 ? -15.891 24.312 5.473 1 96.81 511 LYS A CA 1
ATOM 3918 C C . LYS A 1 511 ? -14.758 25.172 4.91 1 96.81 511 LYS A C 1
ATOM 3920 O O . LYS A 1 511 ? -14.242 26.062 5.594 1 96.81 511 LYS A O 1
ATOM 3925 N N . ASP A 1 512 ? -14.406 24.891 3.695 1 96.31 512 ASP A N 1
ATOM 3926 C CA . ASP A 1 512 ? -13.492 25.797 3.01 1 96.31 512 ASP A CA 1
ATOM 3927 C C . ASP A 1 512 ? -14.195 27.094 2.607 1 96.31 512 ASP A C 1
ATOM 3929 O O . ASP A 1 512 ? -15.328 27.062 2.127 1 96.31 512 ASP A O 1
ATOM 3933 N N . ILE A 1 513 ? -13.547 28.188 2.848 1 97.25 513 ILE A N 1
ATOM 3934 C CA . ILE A 1 513 ? -14.133 29.484 2.5 1 97.25 513 ILE A CA 1
ATOM 3935 C C . ILE A 1 513 ? -13.562 29.969 1.167 1 97.25 513 ILE A C 1
ATOM 3937 O O . ILE A 1 513 ? -12.352 30.156 1.035 1 97.25 513 ILE A O 1
ATOM 3941 N N . TRP A 1 514 ? -14.453 30.172 0.203 1 94.5 514 TRP A N 1
ATOM 3942 C CA . TRP A 1 514 ? -14.062 30.672 -1.111 1 94.5 514 TRP A CA 1
ATOM 3943 C C . TRP A 1 514 ? -14.453 32.125 -1.271 1 94.5 514 TRP A C 1
ATOM 3945 O O . TRP A 1 514 ? -15.641 32.469 -1.403 1 94.5 514 TRP A O 1
ATOM 3955 N N . VAL A 1 515 ? -13.5 33 -1.235 1 94.06 515 VAL A N 1
ATOM 3956 C CA . VAL A 1 515 ? -13.742 34.406 -1.522 1 94.06 515 VAL A CA 1
ATOM 3957 C C . VAL A 1 515 ? -13.656 34.656 -3.027 1 94.06 515 VAL A C 1
ATOM 3959 O O . VAL A 1 515 ? -12.625 34.406 -3.645 1 94.06 515 VAL A O 1
ATOM 3962 N N . ARG A 1 516 ? -14.703 35.125 -3.615 1 85.56 516 ARG A N 1
ATOM 3963 C CA . ARG A 1 516 ? -14.742 35.312 -5.059 1 85.56 516 ARG A CA 1
ATOM 3964 C C . ARG A 1 516 ? -13.898 36.531 -5.465 1 85.56 516 ARG A C 1
ATOM 3966 O O . ARG A 1 516 ? -13.867 37.531 -4.766 1 85.56 516 ARG A O 1
ATOM 3973 N N . ALA A 1 517 ? -13.016 36.344 -6.477 1 70.38 517 ALA A N 1
ATOM 3974 C CA . ALA A 1 517 ? -12.188 37.438 -6.996 1 70.38 517 ALA A CA 1
ATOM 3975 C C . ALA A 1 517 ? -13.023 38.438 -7.785 1 70.38 517 ALA A C 1
ATOM 3977 O O . ALA A 1 517 ? -13.977 38.062 -8.469 1 70.38 517 ALA A O 1
ATOM 3978 N N . ALA A 1 518 ? -13.117 39.812 -7.395 1 57.19 518 ALA A N 1
ATOM 3979 C CA . ALA A 1 518 ? -13.727 40.812 -8.273 1 57.19 518 ALA A CA 1
ATOM 3980 C C . ALA A 1 518 ? -13.094 40.75 -9.664 1 57.19 518 ALA A C 1
ATOM 3982 O O . ALA A 1 518 ? -11.922 40.406 -9.812 1 57.19 518 ALA A O 1
ATOM 3983 N N . PRO A 1 519 ? -13.945 40.812 -10.844 1 45.19 519 PRO A N 1
ATOM 3984 C CA . PRO A 1 519 ? -13.383 40.75 -12.195 1 45.19 519 PRO A CA 1
ATOM 3985 C C . PRO A 1 519 ? -12.102 41.594 -12.328 1 45.19 519 PRO A C 1
ATOM 3987 O O . PRO A 1 519 ? -11.445 41.531 -13.375 1 45.19 519 PRO A O 1
ATOM 3990 N N . ALA A 1 520 ? -11.914 42.812 -11.695 1 41.25 520 ALA A N 1
ATOM 3991 C CA . ALA A 1 520 ? -10.75 43.625 -12 1 41.25 520 ALA A CA 1
ATOM 3992 C C . ALA A 1 520 ? -9.477 43.031 -11.406 1 41.25 520 ALA A C 1
ATOM 3994 O O . ALA A 1 520 ? -9.508 42.5 -10.297 1 41.25 520 ALA A O 1
ATOM 3995 N N . PRO A 1 521 ? -8.523 42.906 -12.258 1 36.88 521 PRO A N 1
ATOM 3996 C CA . PRO A 1 521 ? -7.227 42.375 -11.852 1 36.88 521 PRO A CA 1
ATOM 3997 C C . PRO A 1 521 ? -6.699 42.969 -10.555 1 36.88 521 PRO A C 1
ATOM 3999 O O . PRO A 1 521 ? -6.543 44.188 -10.469 1 36.88 521 PRO A O 1
ATOM 4002 N N . ALA A 1 522 ? -7.246 42.906 -9.477 1 35.5 522 ALA A N 1
ATOM 4003 C CA . ALA A 1 522 ? -6.59 43.562 -8.344 1 35.5 522 ALA A CA 1
ATOM 4004 C C . ALA A 1 522 ? -5.082 43.344 -8.383 1 35.5 522 ALA A C 1
ATOM 4006 O O . ALA A 1 522 ? -4.621 42.219 -8.664 1 35.5 522 ALA A O 1
ATOM 4007 N N . PRO A 1 523 ? -4.285 44.406 -8.461 1 31.34 523 PRO A N 1
ATOM 4008 C CA . PRO A 1 523 ? -2.826 44.281 -8.469 1 31.34 523 PRO A CA 1
ATOM 4009 C C . PRO A 1 523 ? -2.299 43.406 -7.344 1 31.34 523 PRO A C 1
ATOM 4011 O O . PRO A 1 523 ? -2.861 43.406 -6.242 1 31.34 523 PRO A O 1
ATOM 4014 N N . ALA A 1 524 ? -1.871 42.344 -7.609 1 34.72 524 ALA A N 1
ATOM 4015 C CA . ALA A 1 524 ? -1.102 41.594 -6.621 1 34.72 524 ALA A CA 1
ATOM 4016 C C . ALA A 1 524 ? -0.247 42.531 -5.766 1 34.72 524 ALA A C 1
ATOM 4018 O O . ALA A 1 524 ? 0.639 43.219 -6.281 1 34.72 524 ALA A O 1
ATOM 4019 N N . VAL A 1 525 ? -0.719 43.375 -4.98 1 31.86 525 VAL A N 1
ATOM 4020 C CA . VAL A 1 525 ? 0.19 44.125 -4.105 1 31.86 525 VAL A CA 1
ATOM 4021 C C . VAL A 1 525 ? 1.361 43.219 -3.705 1 31.86 525 VAL A C 1
ATOM 4023 O O . VAL A 1 525 ? 1.177 42.219 -3.01 1 31.86 525 VAL A O 1
ATOM 4026 N N . GLY A 1 526 ? 2.191 42.906 -4.59 1 33.31 526 GLY A N 1
ATOM 4027 C CA . GLY A 1 526 ? 3.514 42.312 -4.414 1 33.31 526 GLY A CA 1
ATOM 4028 C C . GLY A 1 526 ? 4.297 42.938 -3.281 1 33.31 526 GLY A C 1
ATOM 4029 O O . GLY A 1 526 ? 5.098 43.844 -3.502 1 33.31 526 GLY A O 1
ATOM 4030 N N . THR A 1 527 ? 3.639 43.344 -2.295 1 32.44 527 THR A N 1
ATOM 4031 C CA . THR A 1 527 ? 4.453 44 -1.274 1 32.44 527 THR A CA 1
ATOM 4032 C C . THR A 1 527 ? 5.707 43.188 -0.978 1 32.44 527 THR A C 1
ATOM 4034 O O . THR A 1 527 ? 6.273 43.281 0.113 1 32.44 527 THR A O 1
ATOM 4037 N N . GLU A 1 528 ? 5.902 42.062 -1.722 1 35.25 528 GLU A N 1
ATOM 4038 C CA . GLU A 1 528 ? 7.168 41.438 -1.328 1 35.25 528 GLU A CA 1
ATOM 4039 C C . GLU A 1 528 ? 8.344 42.375 -1.613 1 35.25 528 GLU A C 1
ATOM 4041 O O . GLU A 1 528 ? 8.32 43.125 -2.594 1 35.25 528 GLU A O 1
ATOM 4046 N N . ALA A 1 529 ? 9.133 42.875 -0.638 1 33.94 529 ALA A N 1
ATOM 4047 C CA . ALA A 1 529 ? 10.359 43.656 -0.861 1 33.94 529 ALA A CA 1
ATOM 4048 C C . ALA A 1 529 ? 11.047 43.219 -2.154 1 33.94 529 ALA A C 1
ATOM 4050 O O . ALA A 1 529 ? 10.945 42.062 -2.564 1 33.94 529 ALA A O 1
ATOM 4051 N N . PRO A 1 530 ? 11.531 44.156 -3.061 1 30.05 530 PRO A N 1
ATOM 4052 C CA . PRO A 1 530 ? 12.273 43.938 -4.309 1 30.05 530 PRO A CA 1
ATOM 4053 C C . PRO A 1 530 ? 13.266 42.781 -4.223 1 30.05 530 PRO A C 1
ATOM 4055 O O . PRO A 1 530 ? 13.703 42.438 -3.127 1 30.05 530 PRO A O 1
ATOM 4058 N N . HIS A 1 531 ? 13.578 42.031 -5.367 1 35.16 531 HIS A N 1
ATOM 4059 C CA . HIS A 1 531 ? 14.453 40.906 -5.703 1 35.16 531 HIS A CA 1
ATOM 4060 C C . HIS A 1 531 ? 15.805 41.031 -5.016 1 35.16 531 HIS A C 1
ATOM 4062 O O . HIS A 1 531 ? 16.547 40.062 -4.883 1 35.16 531 HIS A O 1
ATOM 4068 N N . GLU A 1 532 ? 16.406 42.281 -5.102 1 30.66 532 GLU A N 1
ATOM 4069 C CA . GLU A 1 532 ? 17.797 42.562 -4.742 1 30.66 532 GLU A CA 1
ATOM 4070 C C . GLU A 1 532 ? 18.078 42.156 -3.299 1 30.66 532 GLU A C 1
ATOM 4072 O O . GLU A 1 532 ? 19.172 41.688 -2.99 1 30.66 532 GLU A O 1
ATOM 4077 N N . GLU A 1 533 ? 17.297 42.562 -2.395 1 31.84 533 GLU A N 1
ATOM 4078 C CA . GLU A 1 533 ? 17.609 42.438 -0.976 1 31.84 533 GLU A CA 1
ATOM 4079 C C . GLU A 1 533 ? 17.375 41 -0.499 1 31.84 533 GLU A C 1
ATOM 4081 O O . GLU A 1 533 ? 17.719 40.656 0.633 1 31.84 533 GLU A O 1
ATOM 4086 N N . ARG A 1 534 ? 16.703 40.219 -1.112 1 36.81 534 ARG A N 1
ATOM 4087 C CA . ARG A 1 534 ? 16.422 38.812 -0.817 1 36.81 534 ARG A CA 1
ATOM 4088 C C . ARG A 1 534 ? 17.594 37.906 -1.161 1 36.81 534 ARG A C 1
ATOM 4090 O O . ARG A 1 534 ? 17.578 36.719 -0.896 1 36.81 534 ARG A O 1
ATOM 4097 N N . VAL A 1 535 ? 18.422 38.281 -2.211 1 34.75 535 VAL A N 1
ATOM 4098 C CA . VAL A 1 535 ? 19.547 37.531 -2.77 1 34.75 535 VAL A CA 1
ATOM 4099 C C . VAL A 1 535 ? 20.516 37.156 -1.656 1 34.75 535 VAL A C 1
ATOM 4101 O O . VAL A 1 535 ? 21.094 36.062 -1.684 1 34.75 535 VAL A O 1
ATOM 4104 N N . SER A 1 536 ? 21.109 38.188 -0.925 1 34.69 536 SER A N 1
ATOM 4105 C CA . SER A 1 536 ? 22.406 38.031 -0.278 1 34.69 536 SER A CA 1
ATOM 4106 C C . SER A 1 536 ? 22.297 37.125 0.96 1 34.69 536 SER A C 1
ATOM 4108 O O . SER A 1 536 ? 23.281 36.875 1.639 1 34.69 536 SER A O 1
ATOM 4110 N N . ARG A 1 537 ? 21.188 37.156 1.637 1 35.75 537 ARG A N 1
ATOM 4111 C CA . ARG A 1 537 ? 21.422 36.625 2.973 1 35.75 537 ARG A CA 1
ATOM 4112 C C . ARG A 1 537 ? 21.531 35.094 2.947 1 35.75 537 ARG A C 1
ATOM 4114 O O . ARG A 1 537 ? 20.562 34.406 2.613 1 35.75 537 ARG A O 1
ATOM 4121 N N . ARG A 1 538 ? 22.734 34.594 2.686 1 37.25 538 ARG A N 1
ATOM 4122 C CA . ARG A 1 538 ? 23.234 33.219 2.871 1 37.25 538 ARG A CA 1
ATOM 4123 C C . ARG A 1 538 ? 22.641 32.594 4.125 1 37.25 538 ARG A C 1
ATOM 4125 O O . ARG A 1 538 ? 23.047 32.906 5.242 1 37.25 538 ARG A O 1
ATOM 4132 N N . LEU A 1 539 ? 21.391 32.375 4.109 1 39.88 539 LEU A N 1
ATOM 4133 C CA . LEU A 1 539 ? 20.953 31.719 5.336 1 39.88 539 LEU A CA 1
ATOM 4134 C C . LEU A 1 539 ? 21.734 30.438 5.586 1 39.88 539 LEU A C 1
ATOM 4136 O O . LEU A 1 539 ? 21.938 29.641 4.668 1 39.88 539 LEU A O 1
ATOM 4140 N N . PRO A 1 540 ? 22.578 30.391 6.598 1 39.34 540 PRO A N 1
ATOM 4141 C CA . PRO A 1 540 ? 23.281 29.172 6.953 1 39.34 540 PRO A CA 1
ATOM 4142 C C . PRO A 1 540 ? 22.391 27.938 6.891 1 39.34 540 PRO A C 1
ATOM 4144 O O . PRO A 1 540 ? 21.188 28.031 7.125 1 39.34 540 PRO A O 1
ATOM 4147 N N . ILE A 1 541 ? 22.703 27.016 6.016 1 44 541 ILE A N 1
ATOM 4148 C CA . ILE A 1 541 ? 22.125 25.672 5.949 1 44 541 ILE A CA 1
ATOM 4149 C C . ILE A 1 541 ? 21.797 25.188 7.355 1 44 541 ILE A C 1
ATOM 4151 O O . ILE A 1 541 ? 22.703 25 8.18 1 44 541 ILE A O 1
ATOM 4155 N N . VAL A 1 542 ? 20.734 25.703 8 1 44.22 542 VAL A N 1
ATOM 4156 C CA . VAL A 1 542 ? 20.359 25.141 9.297 1 44.22 542 VAL A CA 1
ATOM 4157 C C . VAL A 1 542 ? 20.219 23.625 9.172 1 44.22 542 VAL A C 1
ATOM 4159 O O . VAL A 1 542 ? 19.406 23.125 8.391 1 44.22 542 VAL A O 1
ATOM 4162 N N . ALA A 1 543 ? 21.219 22.953 9.547 1 51.06 543 ALA A N 1
ATOM 4163 C CA . ALA A 1 543 ? 21.141 21.5 9.672 1 51.06 543 ALA A CA 1
ATOM 4164 C C . ALA A 1 543 ? 19.859 21.078 10.406 1 51.06 543 ALA A C 1
ATOM 4166 O O . ALA A 1 543 ? 19.359 21.828 11.25 1 51.06 543 ALA A O 1
ATOM 4167 N N . ALA A 1 544 ? 19.047 20.188 9.859 1 54.19 544 ALA A N 1
ATOM 4168 C CA . ALA A 1 544 ? 17.844 19.609 10.438 1 54.19 544 ALA A CA 1
ATOM 4169 C C . ALA A 1 544 ? 17.953 19.516 11.953 1 54.19 544 ALA A C 1
ATOM 4171 O O . ALA A 1 544 ? 19.031 19.219 12.484 1 54.19 544 ALA A O 1
ATOM 4172 N N . ILE A 1 545 ? 17.016 20.188 12.75 1 56.88 545 ILE A N 1
ATOM 4173 C CA . ILE A 1 545 ? 16.891 20.109 14.203 1 56.88 545 ILE A CA 1
ATOM 4174 C C . ILE A 1 545 ? 17.078 18.672 14.664 1 56.88 545 ILE A C 1
ATOM 4176 O O . ILE A 1 545 ? 16.312 17.781 14.273 1 56.88 545 ILE A O 1
ATOM 4180 N N . SER A 1 546 ? 18.203 18.344 15.172 1 72.69 546 SER A N 1
ATOM 4181 C CA . SER A 1 546 ? 18.453 17.016 15.734 1 72.69 546 SER A CA 1
ATOM 4182 C C . SER A 1 546 ? 18.484 17.062 17.25 1 72.69 546 SER A C 1
ATOM 4184 O O . SER A 1 546 ? 19.453 16.609 17.859 1 72.69 546 SER A O 1
ATOM 4186 N N . SER A 1 547 ? 17.266 17.672 17.859 1 79.25 547 SER A N 1
ATOM 4187 C CA . SER A 1 547 ? 17.188 17.656 19.312 1 79.25 547 SER A CA 1
ATOM 4188 C C . SER A 1 547 ? 17.031 16.234 19.844 1 79.25 547 SER A C 1
ATOM 4190 O O . SER A 1 547 ? 16.578 15.336 19.109 1 79.25 547 SER A O 1
ATOM 4192 N N . PRO A 1 548 ? 17.391 16.016 21.078 1 79.12 548 PRO A N 1
ATOM 4193 C CA . PRO A 1 548 ? 17.219 14.688 21.656 1 79.12 548 PRO A CA 1
ATOM 4194 C C . PRO A 1 548 ? 15.773 14.211 21.625 1 79.12 548 PRO A C 1
ATOM 4196 O O . PRO A 1 548 ? 15.516 13.023 21.453 1 79.12 548 PRO A O 1
ATOM 4199 N N . ARG A 1 549 ? 14.859 15.117 21.859 1 82.5 549 ARG A N 1
ATOM 4200 C CA . ARG A 1 549 ? 13.453 14.734 21.812 1 82.5 549 ARG A CA 1
ATOM 4201 C C . ARG A 1 549 ? 13.062 14.234 20.422 1 82.5 549 ARG A C 1
ATOM 4203 O O . ARG A 1 549 ? 12.422 13.195 20.297 1 82.5 549 ARG A O 1
ATOM 4210 N N . VAL A 1 550 ? 13.43 15.039 19.406 1 85.31 550 VAL A N 1
ATOM 4211 C CA . VAL A 1 550 ? 13.141 14.672 18.031 1 85.31 550 VAL A CA 1
ATOM 4212 C C . VAL A 1 550 ? 13.82 13.344 17.688 1 85.31 550 VAL A C 1
ATOM 4214 O O . VAL A 1 550 ? 13.203 12.461 17.094 1 85.31 550 VAL A O 1
ATOM 4217 N N . LEU A 1 551 ? 15.039 13.195 18.141 1 89.12 551 LEU A N 1
ATOM 4218 C CA . LEU A 1 551 ? 15.789 11.969 17.875 1 89.12 551 LEU A CA 1
ATOM 4219 C C . LEU A 1 551 ? 15.148 10.781 18.594 1 89.12 551 LEU A C 1
ATOM 4221 O O . LEU A 1 551 ? 15.133 9.664 18.062 1 89.12 551 LEU A O 1
ATOM 4225 N N . ASN A 1 552 ? 14.641 11.062 19.797 1 90.12 552 ASN A N 1
ATOM 4226 C CA . ASN A 1 552 ? 13.969 10 20.531 1 90.12 552 ASN A CA 1
ATOM 4227 C C . ASN A 1 552 ? 12.703 9.539 19.812 1 90.12 552 ASN A C 1
ATOM 4229 O O . ASN A 1 552 ? 12.414 8.344 19.766 1 90.12 552 ASN A O 1
ATOM 4233 N N . ASP A 1 553 ? 11.977 10.477 19.312 1 90.94 553 ASP A N 1
ATOM 4234 C CA . ASP A 1 553 ? 10.773 10.133 18.562 1 90.94 553 ASP A CA 1
ATOM 4235 C C . ASP A 1 553 ? 11.117 9.352 17.297 1 90.94 553 ASP A C 1
ATOM 4237 O O . ASP A 1 553 ? 10.406 8.414 16.922 1 90.94 553 ASP A O 1
ATOM 4241 N N . LEU A 1 554 ? 12.211 9.719 16.641 1 93.5 554 LEU A N 1
ATOM 4242 C CA . LEU A 1 554 ? 12.648 8.992 15.453 1 93.5 554 LEU A CA 1
ATOM 4243 C C . LEU A 1 554 ? 13.141 7.598 15.82 1 93.5 554 LEU A C 1
ATOM 4245 O O . LEU A 1 554 ? 12.875 6.633 15.094 1 93.5 554 LEU A O 1
ATOM 4249 N N . PHE A 1 555 ? 13.875 7.434 17 1 96.06 555 PHE A N 1
ATOM 4250 C CA . PHE A 1 555 ? 14.305 6.141 17.531 1 96.06 555 PHE A CA 1
ATOM 4251 C C . PHE A 1 555 ? 13.109 5.207 17.719 1 96.06 555 PHE A C 1
ATOM 4253 O O . PHE A 1 555 ? 13.125 4.062 17.25 1 96.06 555 PHE A O 1
ATOM 4260 N N . TRP A 1 556 ? 12.102 5.777 18.219 1 95.94 556 TRP A N 1
ATOM 4261 C CA . TRP A 1 556 ? 10.93 4.969 18.547 1 95.94 556 TRP A CA 1
ATOM 4262 C C . TRP A 1 556 ? 10.07 4.738 17.297 1 95.94 556 TRP A C 1
ATOM 4264 O O . TRP A 1 556 ? 9.391 3.715 17.188 1 95.94 556 TRP A O 1
ATOM 4274 N N . MET A 1 557 ? 10.047 5.68 16.438 1 95.19 557 MET A N 1
ATOM 4275 C CA . MET A 1 557 ? 9.383 5.426 15.164 1 95.19 557 MET A CA 1
ATOM 4276 C C . MET A 1 557 ? 9.977 4.203 14.477 1 95.19 557 MET A C 1
ATOM 4278 O O . MET A 1 557 ? 9.234 3.365 13.953 1 95.19 557 MET A O 1
ATOM 4282 N N . GLY A 1 558 ? 11.305 4.086 14.484 1 97.38 558 GLY A N 1
ATOM 4283 C CA . GLY A 1 558 ? 11.961 2.914 13.93 1 97.38 558 GLY A CA 1
ATOM 4284 C C . GLY A 1 558 ? 11.609 1.633 14.664 1 97.38 558 GLY A C 1
ATOM 4285 O O . GLY A 1 558 ? 11.312 0.615 14.039 1 97.38 558 GLY A O 1
ATOM 4286 N N . ARG A 1 559 ? 11.578 1.727 15.961 1 97.38 559 ARG A N 1
ATOM 4287 C CA . ARG A 1 559 ? 11.289 0.548 16.766 1 97.38 559 ARG A CA 1
ATOM 4288 C C . ARG A 1 559 ? 9.852 0.089 16.578 1 97.38 559 ARG A C 1
ATOM 4290 O O . ARG A 1 559 ? 9.594 -1.089 16.312 1 97.38 559 ARG A O 1
ATOM 4297 N N . TYR A 1 560 ? 8.93 1.029 16.609 1 97.19 560 TYR A N 1
ATOM 4298 C CA . TYR A 1 560 ? 7.52 0.655 16.531 1 97.19 560 TYR A CA 1
ATOM 4299 C C . TYR A 1 560 ? 7.16 0.193 15.125 1 97.19 560 TYR A C 1
ATOM 4301 O O . TYR A 1 560 ? 6.316 -0.691 14.953 1 97.19 560 TYR A O 1
ATOM 4309 N N . SER A 1 561 ? 7.746 0.797 14.125 1 96.81 561 SER A N 1
ATOM 4310 C CA . SER A 1 561 ? 7.492 0.321 12.766 1 96.81 561 SER A CA 1
ATOM 4311 C C . SER A 1 561 ? 7.965 -1.118 12.586 1 96.81 561 SER A C 1
ATOM 4313 O O . SER A 1 561 ? 7.281 -1.929 11.961 1 96.81 561 SER A O 1
ATOM 4315 N N . GLU A 1 562 ? 9.109 -1.443 13.133 1 97.12 562 GLU A N 1
ATOM 4316 C CA . GLU A 1 562 ? 9.648 -2.797 13.023 1 97.12 562 GLU A CA 1
ATOM 4317 C C . GLU A 1 562 ? 8.836 -3.777 13.875 1 97.12 562 GLU A C 1
ATOM 4319 O O . GLU A 1 562 ? 8.641 -4.926 13.477 1 97.12 562 GLU A O 1
ATOM 4324 N N . ARG A 1 563 ? 8.461 -3.309 15.047 1 96.81 563 ARG A N 1
ATOM 4325 C CA . ARG A 1 563 ? 7.605 -4.137 15.891 1 96.81 563 ARG A CA 1
ATOM 4326 C C . ARG A 1 563 ? 6.301 -4.48 15.188 1 96.81 563 ARG A C 1
ATOM 4328 O O . ARG A 1 563 ? 5.816 -5.613 15.273 1 96.81 563 ARG A O 1
ATOM 4335 N N . ALA A 1 564 ? 5.723 -3.512 14.547 1 96.5 564 ALA A N 1
ATOM 4336 C CA . ALA A 1 564 ? 4.488 -3.727 13.797 1 96.5 564 ALA A CA 1
ATOM 4337 C C . ALA A 1 564 ? 4.695 -4.746 12.68 1 96.5 564 ALA A C 1
ATOM 4339 O O . ALA A 1 564 ? 3.875 -5.645 12.492 1 96.5 564 ALA A O 1
ATOM 4340 N N . GLU A 1 565 ? 5.77 -4.605 11.914 1 96.19 565 GLU A N 1
ATOM 4341 C CA . GLU A 1 565 ? 6.027 -5.539 10.82 1 96.19 565 GLU A CA 1
ATOM 4342 C C . GLU A 1 565 ? 6.246 -6.957 11.352 1 96.19 565 GLU A C 1
ATOM 4344 O O . GLU A 1 565 ? 5.723 -7.922 10.789 1 96.19 565 GLU A O 1
ATOM 4349 N N . ALA A 1 566 ? 7.043 -7.074 12.422 1 96.62 566 ALA A N 1
ATOM 4350 C CA . ALA A 1 566 ? 7.293 -8.383 13.016 1 96.62 566 ALA A CA 1
ATOM 4351 C C . ALA A 1 566 ? 5.996 -9.031 13.477 1 96.62 566 ALA A C 1
ATOM 4353 O O . ALA A 1 566 ? 5.781 -10.234 13.273 1 96.62 566 ALA A O 1
ATOM 4354 N N . ALA A 1 567 ? 5.188 -8.242 14.109 1 96.69 567 ALA A N 1
ATOM 4355 C CA . ALA A 1 567 ? 3.9 -8.75 14.57 1 96.69 567 ALA A CA 1
ATOM 4356 C C . ALA A 1 567 ? 3.029 -9.188 13.398 1 96.69 567 ALA A C 1
ATOM 4358 O O . ALA A 1 567 ? 2.41 -10.258 13.445 1 96.69 567 ALA A O 1
ATOM 4359 N N . ALA A 1 568 ? 2.963 -8.367 12.391 1 95.56 568 ALA A N 1
ATOM 4360 C CA . ALA A 1 568 ? 2.152 -8.695 11.219 1 95.56 568 ALA A CA 1
ATOM 4361 C C . ALA A 1 568 ? 2.607 -10 10.586 1 95.56 568 ALA A C 1
ATOM 4363 O O . ALA A 1 568 ? 1.785 -10.859 10.258 1 95.56 568 ALA A O 1
ATOM 4364 N N . ARG A 1 569 ? 3.869 -10.188 10.391 1 96 569 ARG A N 1
ATOM 4365 C CA . ARG A 1 569 ? 4.41 -11.383 9.742 1 96 569 ARG A CA 1
ATOM 4366 C C . ARG A 1 569 ? 4.129 -12.625 10.578 1 96 569 ARG A C 1
ATOM 4368 O O . ARG A 1 569 ? 3.777 -13.672 10.039 1 96 569 ARG A O 1
ATOM 4375 N N . LEU A 1 570 ? 4.371 -12.516 11.859 1 96.5 570 LEU A N 1
ATOM 4376 C CA . LEU A 1 570 ? 4.125 -13.656 12.734 1 96.5 570 LEU A CA 1
ATOM 4377 C C . LEU A 1 570 ? 2.635 -13.984 12.781 1 96.5 570 LEU A C 1
ATOM 4379 O O . LEU A 1 570 ? 2.258 -15.156 12.852 1 96.5 570 LEU A O 1
ATOM 4383 N N . LEU A 1 571 ? 1.792 -12.953 12.773 1 96.12 571 LEU A N 1
ATOM 4384 C CA . LEU A 1 571 ? 0.347 -13.156 12.734 1 96.12 571 LEU A CA 1
ATOM 4385 C C . LEU A 1 571 ? -0.072 -13.859 11.453 1 96.12 571 LEU A C 1
ATOM 4387 O O . LEU A 1 571 ? -0.91 -14.766 11.477 1 96.12 571 LEU A O 1
ATOM 4391 N N . ILE A 1 572 ? 0.49 -13.477 10.367 1 91.81 572 ILE A N 1
ATOM 4392 C CA . ILE A 1 572 ? 0.179 -14.102 9.086 1 91.81 572 ILE A CA 1
ATOM 4393 C C . ILE A 1 572 ? 0.548 -15.578 9.125 1 91.81 572 ILE A C 1
ATOM 4395 O O . ILE A 1 572 ? -0.278 -16.438 8.812 1 91.81 572 ILE A O 1
ATOM 4399 N N . ALA A 1 573 ? 1.764 -15.867 9.57 1 93.19 573 ALA A N 1
ATOM 4400 C CA . ALA A 1 573 ? 2.248 -17.25 9.594 1 93.19 573 ALA A CA 1
ATOM 4401 C C . ALA A 1 573 ? 1.418 -18.109 10.547 1 93.19 573 ALA A C 1
ATOM 4403 O O . ALA A 1 573 ? 1.063 -19.234 10.219 1 93.19 573 ALA A O 1
ATOM 4404 N N . THR A 1 574 ? 1.11 -17.562 11.703 1 93.81 574 THR A N 1
ATOM 4405 C CA . THR A 1 574 ? 0.371 -18.312 12.727 1 93.81 574 THR A CA 1
ATOM 4406 C C . THR A 1 574 ? -1.086 -18.484 12.312 1 93.81 574 THR A C 1
ATOM 4408 O O . THR A 1 574 ? -1.659 -19.562 12.492 1 93.81 574 THR A O 1
ATOM 4411 N N . HIS A 1 575 ? -1.677 -17.438 11.781 1 89.38 575 HIS A N 1
ATOM 4412 C CA . HIS A 1 575 ? -3.07 -17.5 11.352 1 89.38 575 HIS A CA 1
ATOM 4413 C C . HIS A 1 575 ? -3.268 -18.531 10.25 1 89.38 575 HIS A C 1
ATOM 4415 O O . HIS A 1 575 ? -4.273 -19.25 10.234 1 89.38 575 HIS A O 1
ATOM 4421 N N . GLU A 1 576 ? -2.371 -18.625 9.352 1 82.25 576 GLU A N 1
ATOM 4422 C CA . GLU A 1 576 ? -2.439 -19.609 8.273 1 82.25 576 GLU A CA 1
ATOM 4423 C C . GLU A 1 576 ? -2.443 -21.031 8.82 1 82.25 576 GLU A C 1
ATOM 4425 O O . GLU A 1 576 ? -3.242 -21.859 8.391 1 82.25 576 GLU A O 1
ATOM 4430 N N . ARG A 1 577 ? -1.539 -21.281 9.789 1 86.5 577 ARG A N 1
ATOM 4431 C CA . ARG A 1 577 ? -1.47 -22.625 10.375 1 86.5 577 ARG A CA 1
ATOM 4432 C C . ARG A 1 577 ? -2.684 -22.891 11.25 1 86.5 577 ARG A C 1
ATOM 4434 O O . ARG A 1 577 ? -3.172 -24.031 11.312 1 86.5 577 ARG A O 1
ATOM 4441 N N . TYR A 1 578 ? -3.084 -21.859 11.945 1 85.31 578 TYR A N 1
ATOM 4442 C CA . TYR A 1 578 ? -4.285 -22 12.766 1 85.31 578 TYR A CA 1
ATOM 4443 C C . TYR A 1 578 ? -5.484 -22.391 11.906 1 85.31 578 TYR A C 1
ATOM 4445 O O . TYR A 1 578 ? -6.262 -23.281 12.289 1 85.31 578 TYR A O 1
ATOM 4453 N N . GLN A 1 579 ? -5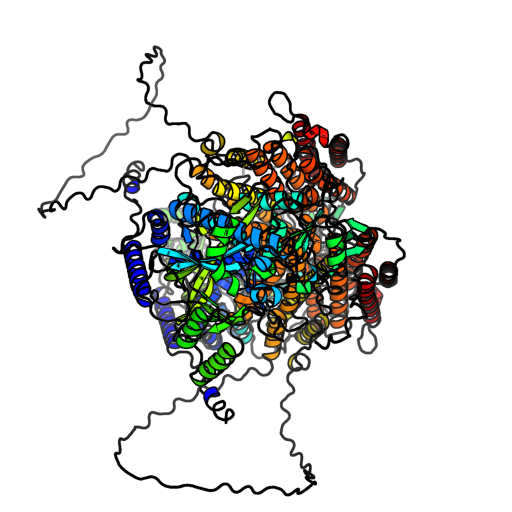.613 -21.797 10.797 1 75.12 579 GLN A N 1
ATOM 4454 C CA . GLN A 1 579 ? -6.719 -22.109 9.898 1 75.12 579 GLN A CA 1
ATOM 4455 C C . GLN A 1 579 ? -6.586 -23.531 9.336 1 75.12 579 GLN A C 1
ATOM 4457 O O . GLN A 1 579 ? -7.586 -24.219 9.141 1 75.12 579 GLN A O 1
ATOM 4462 N N . ASP A 1 580 ? -5.352 -23.922 9.18 1 72.81 580 ASP A N 1
ATOM 4463 C CA . ASP A 1 580 ? -5.094 -25.25 8.609 1 72.81 580 ASP A CA 1
ATOM 4464 C C . ASP A 1 580 ? -5.473 -26.359 9.594 1 72.81 580 ASP A C 1
ATOM 4466 O O . ASP A 1 580 ? -5.953 -27.422 9.188 1 72.81 580 ASP A O 1
ATOM 4470 N N . PHE A 1 581 ? -5.27 -26.047 10.945 1 76.94 581 PHE A N 1
ATOM 4471 C CA . PHE A 1 581 ? -5.305 -27.172 11.883 1 76.94 581 PHE A CA 1
ATOM 4472 C C . PHE A 1 581 ? -6.438 -26.984 12.891 1 76.94 581 PHE A C 1
ATOM 4474 O O . PHE A 1 581 ? -6.797 -27.922 13.602 1 76.94 581 PHE A O 1
ATOM 4481 N N . ARG A 1 582 ? -6.945 -25.875 13.016 1 73.44 582 ARG A N 1
ATOM 4482 C CA . ARG A 1 582 ? -7.914 -25.578 14.062 1 73.44 582 ARG A CA 1
ATOM 4483 C C . ARG A 1 582 ? -9.031 -26.609 14.094 1 73.44 582 ARG A C 1
ATOM 4485 O O . ARG A 1 582 ? -9.422 -27.078 15.172 1 73.44 582 ARG A O 1
ATOM 4492 N N . TYR A 1 583 ? -9.422 -27.062 13.016 1 62.53 583 TYR A N 1
ATOM 4493 C CA . TYR A 1 583 ? -10.547 -27.984 13 1 62.53 583 TYR A CA 1
ATOM 4494 C C . TYR A 1 583 ? -10.07 -29.406 12.727 1 62.53 583 TYR A C 1
ATOM 4496 O O . TYR A 1 583 ? -10.883 -30.328 12.617 1 62.53 583 TYR A O 1
ATOM 4504 N N . ARG A 1 584 ? -8.789 -29.547 12.633 1 69.88 584 ARG A N 1
ATOM 4505 C CA . ARG A 1 584 ? -8.211 -30.859 12.383 1 69.88 584 ARG A CA 1
ATOM 4506 C C . ARG A 1 584 ? -7.008 -31.109 13.289 1 69.88 584 ARG A C 1
ATOM 4508 O O . ARG A 1 584 ? -5.914 -31.422 12.805 1 69.88 584 ARG A O 1
ATOM 4515 N N . PRO A 1 585 ? -7.246 -31.062 14.477 1 72.75 585 PRO A N 1
ATOM 4516 C CA . PRO A 1 585 ? -6.125 -31.172 15.406 1 72.75 585 PRO A CA 1
ATOM 4517 C C . PRO A 1 585 ? -5.477 -32.562 15.383 1 72.75 585 PRO A C 1
ATOM 4519 O O . PRO A 1 585 ? -4.367 -32.75 15.891 1 72.75 585 PRO A O 1
ATOM 4522 N N . TRP A 1 586 ? -6.141 -33.5 14.688 1 70.19 586 TRP A N 1
ATOM 4523 C CA . TRP A 1 586 ? -5.621 -34.875 14.656 1 70.19 586 TRP A CA 1
ATOM 4524 C C . TRP A 1 586 ? -4.594 -35.031 13.539 1 70.19 586 TRP A C 1
ATOM 4526 O O . TRP A 1 586 ? -3.863 -36.031 13.5 1 70.19 586 TRP A O 1
ATOM 4536 N N . LEU A 1 587 ? -4.551 -34.094 12.633 1 71.75 587 LEU A N 1
ATOM 4537 C CA . LEU A 1 587 ? -3.602 -34.188 11.531 1 71.75 587 LEU A CA 1
ATOM 4538 C C . LEU A 1 587 ? -2.168 -34.062 12.039 1 71.75 587 LEU A C 1
ATOM 4540 O O . LEU A 1 587 ? -1.907 -33.312 13 1 71.75 587 LEU A O 1
ATOM 4544 N N . GLU A 1 588 ? -1.347 -34.781 11.305 1 77.69 588 GLU A N 1
ATOM 4545 C CA . GLU A 1 588 ? 0.072 -34.656 11.617 1 77.69 588 GLU A CA 1
ATOM 4546 C C . GLU A 1 588 ? 0.548 -33.219 11.438 1 77.69 588 GLU A C 1
ATOM 4548 O O . GLU A 1 588 ? 0.241 -32.562 10.43 1 77.69 588 GLU A O 1
ATOM 4553 N N . GLY A 1 589 ? 1.188 -32.688 12.453 1 86.31 589 GLY A N 1
ATOM 4554 C CA . GLY A 1 589 ? 1.699 -31.312 12.391 1 86.31 589 GLY A CA 1
ATOM 4555 C C . GLY A 1 589 ? 0.866 -30.328 13.188 1 86.31 589 GLY A C 1
ATOM 4556 O O . GLY A 1 589 ? 1.3 -29.203 13.438 1 86.31 589 GLY A O 1
ATOM 4557 N N . ALA A 1 590 ? -0.311 -30.781 13.617 1 84.25 590 ALA A N 1
ATOM 4558 C CA . ALA A 1 590 ? -1.241 -29.891 14.312 1 84.25 590 ALA A CA 1
ATOM 4559 C C . ALA A 1 590 ? -0.644 -29.391 15.625 1 84.25 590 ALA A C 1
ATOM 4561 O O . ALA A 1 590 ? -1.021 -28.328 16.125 1 84.25 590 ALA A O 1
ATOM 4562 N N . GLU A 1 591 ? 0.304 -30.156 16.125 1 89.69 591 GLU A N 1
ATOM 4563 C CA . GLU A 1 591 ? 0.969 -29.766 17.375 1 89.69 591 GLU A CA 1
ATOM 4564 C C . GLU A 1 591 ? 1.76 -28.484 17.203 1 89.69 591 GLU A C 1
ATOM 4566 O O . GLU A 1 591 ? 2.164 -27.859 18.188 1 89.69 591 GLU A O 1
ATOM 4571 N N . ALA A 1 592 ? 1.905 -28.062 15.977 1 93.19 592 ALA A N 1
ATOM 4572 C CA . ALA A 1 592 ? 2.641 -26.828 15.695 1 93.19 592 ALA A CA 1
ATOM 4573 C C . ALA A 1 592 ? 1.854 -25.609 16.156 1 93.19 592 ALA A C 1
ATOM 4575 O O . ALA A 1 592 ? 2.439 -24.562 16.453 1 93.19 592 ALA A O 1
ATOM 4576 N N . VAL A 1 593 ? 0.521 -25.672 16.25 1 91.75 593 VAL A N 1
ATOM 4577 C CA . VAL A 1 593 ? -0.334 -24.516 16.5 1 91.75 593 VAL A CA 1
ATOM 4578 C C . VAL A 1 593 ? -0.087 -23.984 17.906 1 91.75 593 VAL A C 1
ATOM 4580 O O . VAL A 1 593 ? 0.172 -22.797 18.094 1 91.75 593 VAL A O 1
ATOM 4583 N N . PRO A 1 594 ? -0.103 -24.828 18.922 1 92.88 594 PRO A N 1
ATOM 4584 C CA . PRO A 1 594 ? 0.191 -24.297 20.25 1 92.88 594 PRO A CA 1
ATOM 4585 C C . PRO A 1 594 ? 1.595 -23.703 20.359 1 92.88 594 PRO A C 1
ATOM 4587 O O . PRO A 1 594 ? 1.808 -22.734 21.094 1 92.88 594 PRO A O 1
ATOM 4590 N N . VAL A 1 595 ? 2.531 -24.266 19.672 1 94.88 595 VAL A N 1
ATOM 4591 C CA . VAL A 1 595 ? 3.902 -23.766 19.688 1 94.88 595 VAL A CA 1
ATOM 4592 C C . VAL A 1 595 ? 3.945 -22.359 19.094 1 94.88 595 VAL A C 1
ATOM 4594 O O . VAL A 1 595 ? 4.57 -21.453 19.656 1 94.88 595 VAL A O 1
ATOM 4597 N N . LEU A 1 596 ? 3.301 -22.219 17.969 1 95.62 596 LEU A N 1
ATOM 4598 C CA . LEU A 1 596 ? 3.303 -20.938 17.266 1 95.62 596 LEU A CA 1
ATOM 4599 C C . LEU A 1 596 ? 2.527 -19.891 18.047 1 95.62 596 LEU A C 1
ATOM 4601 O O . LEU A 1 596 ? 2.91 -18.719 18.078 1 95.62 596 LEU A O 1
ATOM 4605 N N . MET A 1 597 ? 1.455 -20.312 18.703 1 94.75 597 MET A N 1
ATOM 4606 C CA . MET A 1 597 ? 0.69 -19.406 19.531 1 94.75 597 MET A CA 1
ATOM 4607 C C . MET A 1 597 ? 1.515 -18.953 20.734 1 94.75 597 MET A C 1
ATOM 4609 O O . MET A 1 597 ? 1.444 -17.781 21.141 1 94.75 597 MET A O 1
ATOM 4613 N N . ALA A 1 598 ? 2.232 -19.812 21.25 1 94.19 598 ALA A N 1
ATOM 4614 C CA . ALA A 1 598 ? 3.125 -19.453 22.344 1 94.19 598 ALA A CA 1
ATOM 4615 C C . ALA A 1 598 ? 4.219 -18.5 21.875 1 94.19 598 ALA A C 1
ATOM 4617 O O . ALA A 1 598 ? 4.594 -17.578 22.609 1 94.19 598 ALA A O 1
ATOM 4618 N N . ALA A 1 599 ? 4.777 -18.781 20.734 1 95.44 599 ALA A N 1
ATOM 4619 C CA . ALA A 1 599 ? 5.789 -17.891 20.156 1 95.44 599 ALA A CA 1
ATOM 4620 C C . ALA A 1 599 ? 5.227 -16.5 19.906 1 95.44 599 ALA A C 1
ATOM 4622 O O . ALA A 1 599 ? 5.906 -15.5 20.141 1 95.44 599 ALA A O 1
ATOM 4623 N N . LEU A 1 600 ? 4.012 -16.484 19.406 1 95.75 600 LEU A N 1
ATOM 4624 C CA . LEU A 1 600 ? 3.33 -15.211 19.188 1 95.75 600 LEU A CA 1
ATOM 4625 C C . LEU A 1 600 ? 3.152 -14.445 20.484 1 95.75 600 LEU A C 1
ATOM 4627 O O . LEU A 1 600 ? 3.406 -13.242 20.547 1 95.75 600 LEU A O 1
ATOM 4631 N N . ALA A 1 601 ? 2.754 -15.133 21.484 1 94.94 601 ALA A N 1
ATOM 4632 C CA . ALA A 1 601 ? 2.57 -14.523 22.797 1 94.94 601 ALA A CA 1
ATOM 4633 C C . ALA A 1 601 ? 3.891 -13.984 23.344 1 94.94 601 ALA A C 1
ATOM 4635 O O . ALA A 1 601 ? 3.943 -12.867 23.859 1 94.94 601 ALA A O 1
ATOM 4636 N N . ARG A 1 602 ? 4.879 -14.688 23.188 1 91.62 602 ARG A N 1
ATOM 4637 C CA . ARG A 1 602 ? 6.191 -14.281 23.688 1 91.62 602 ARG A CA 1
ATOM 4638 C C . ARG A 1 602 ? 6.723 -13.078 22.906 1 91.62 602 ARG A C 1
ATOM 4640 O O . ARG A 1 602 ? 7.219 -12.117 23.5 1 91.62 602 ARG A O 1
ATOM 4647 N N . ALA A 1 603 ? 6.641 -13.172 21.625 1 91.94 603 ALA A N 1
ATOM 4648 C CA . ALA A 1 603 ? 7.164 -12.117 20.766 1 91.94 603 ALA A CA 1
ATOM 4649 C C . ALA A 1 603 ? 6.414 -10.805 20.984 1 91.94 603 ALA A C 1
ATOM 4651 O O . ALA A 1 603 ? 6.984 -9.719 20.828 1 91.94 603 ALA A O 1
ATOM 4652 N N . THR A 1 604 ? 5.129 -10.844 21.375 1 93.06 604 THR A N 1
ATOM 4653 C CA . THR A 1 604 ? 4.316 -9.641 21.547 1 93.06 604 THR A CA 1
ATOM 4654 C C . THR A 1 604 ? 4.145 -9.305 23.016 1 93.06 604 THR A C 1
ATOM 4656 O O . THR A 1 604 ? 3.43 -8.367 23.375 1 93.06 604 THR A O 1
ATOM 4659 N N . ALA A 1 605 ? 4.746 -10.117 23.859 1 91.88 605 ALA A N 1
ATOM 4660 C CA . ALA A 1 605 ? 4.656 -9.922 25.297 1 91.88 605 ALA A CA 1
ATOM 4661 C C . ALA A 1 605 ? 3.201 -9.914 25.766 1 91.88 605 ALA A C 1
ATOM 4663 O O . ALA A 1 605 ? 2.783 -9.023 26.5 1 91.88 605 ALA A O 1
ATOM 4664 N N . THR A 1 606 ? 2.42 -10.844 25.156 1 94.06 606 THR A N 1
ATOM 4665 C CA . THR A 1 606 ? 1.031 -11.062 25.547 1 94.06 606 THR A CA 1
ATOM 4666 C C . THR A 1 606 ? 0.828 -12.492 26.047 1 94.06 606 THR A C 1
ATOM 4668 O O . THR A 1 606 ? 1.789 -13.25 26.188 1 94.06 606 THR A O 1
ATOM 4671 N N . VAL A 1 607 ? -0.441 -12.828 26.375 1 91.56 607 VAL A N 1
ATOM 4672 C CA . VAL A 1 607 ? -0.734 -14.156 26.906 1 91.56 607 VAL A CA 1
ATOM 4673 C C . VAL A 1 607 ? -1.699 -14.883 25.969 1 91.56 607 VAL A C 1
ATOM 4675 O O . VAL A 1 607 ? -2.807 -14.406 25.719 1 91.56 607 VAL A O 1
ATOM 4678 N N . ALA A 1 608 ? -1.197 -16.016 25.484 1 91.88 608 ALA A N 1
ATOM 4679 C CA . ALA A 1 608 ? -2.059 -16.844 24.641 1 91.88 608 ALA A CA 1
ATOM 4680 C C . ALA A 1 608 ? -3.084 -17.609 25.469 1 91.88 608 ALA A C 1
ATOM 4682 O O . ALA A 1 608 ? -2.82 -17.953 26.625 1 91.88 608 ALA A O 1
ATOM 4683 N N . PRO A 1 609 ? -4.215 -17.875 24.875 1 89.81 609 PRO A N 1
ATOM 4684 C CA . PRO A 1 609 ? -5.242 -18.609 25.625 1 89.81 609 PRO A CA 1
ATOM 4685 C C . PRO A 1 609 ? -4.797 -20.031 26 1 89.81 609 PRO A C 1
ATOM 4687 O O . PRO A 1 609 ? -4.191 -20.719 25.188 1 89.81 609 PRO A O 1
ATOM 4690 N N . ALA A 1 610 ? -5.18 -20.469 27.125 1 85.19 610 ALA A N 1
ATOM 4691 C CA . ALA A 1 610 ? -4.781 -21.766 27.656 1 85.19 610 ALA A CA 1
ATOM 4692 C C . ALA A 1 610 ? -5.402 -22.906 26.844 1 85.19 610 ALA A C 1
ATOM 4694 O O . ALA A 1 610 ? -4.777 -23.953 26.656 1 85.19 610 ALA A O 1
ATOM 4695 N N . ALA A 1 611 ? -6.594 -22.719 26.344 1 79.5 611 ALA A N 1
ATOM 4696 C CA . ALA A 1 611 ? -7.32 -23.734 25.594 1 79.5 611 ALA A CA 1
ATOM 4697 C C . ALA A 1 611 ? -6.559 -24.125 24.328 1 79.5 611 ALA A C 1
ATOM 4699 O O . ALA A 1 611 ? -6.656 -25.25 23.859 1 79.5 611 ALA A O 1
ATOM 4700 N N . VAL A 1 612 ? -5.758 -23.172 23.797 1 81.88 612 VAL A N 1
ATOM 4701 C CA . VAL A 1 612 ? -5.031 -23.438 22.562 1 81.88 612 VAL A CA 1
ATOM 4702 C C . VAL A 1 612 ? -3.682 -24.078 22.875 1 81.88 612 VAL A C 1
ATOM 4704 O O . VAL A 1 612 ? -3.205 -24.938 22.141 1 81.88 612 VAL A O 1
ATOM 4707 N N . LEU A 1 613 ? -3.111 -23.75 23.984 1 81.94 613 LEU A N 1
ATOM 4708 C CA . LEU A 1 613 ? -1.774 -24.203 24.344 1 81.94 613 LEU A CA 1
ATOM 4709 C C . LEU A 1 613 ? -1.818 -25.641 24.875 1 81.94 613 LEU A C 1
ATOM 4711 O O . LEU A 1 613 ? -0.93 -26.438 24.594 1 81.94 613 LEU A O 1
ATOM 4715 N N . PHE A 1 614 ? -2.891 -26 25.656 1 72.88 614 PHE A N 1
ATOM 4716 C CA . PHE A 1 614 ? -2.908 -27.281 26.359 1 72.88 614 PHE A CA 1
ATOM 4717 C C . PHE A 1 614 ? -4.074 -28.141 25.875 1 72.88 614 PHE A C 1
ATOM 4719 O O . PHE A 1 614 ? -4.227 -29.281 26.312 1 72.88 614 PHE A O 1
ATOM 4726 N N . GLY A 1 615 ? -4.695 -27.875 24.703 1 61.97 615 GLY A N 1
ATOM 4727 C CA . GLY A 1 615 ? -5.859 -28.625 24.25 1 61.97 615 GLY A CA 1
ATOM 4728 C C . GLY A 1 615 ? -7.047 -28.5 25.188 1 61.97 615 GLY A C 1
ATOM 4729 O O . GLY A 1 615 ? -6.895 -28.078 26.344 1 61.97 615 GLY A O 1
ATOM 4730 N N . ALA A 1 616 ? -8.328 -28.766 24.812 1 46.34 616 ALA A N 1
ATOM 4731 C CA . ALA A 1 616 ? -9.492 -28.75 25.703 1 46.34 616 ALA A CA 1
ATOM 4732 C C . ALA A 1 616 ? -9.391 -29.859 26.75 1 46.34 616 ALA A C 1
ATOM 4734 O O . ALA A 1 616 ? -9.133 -31.016 26.422 1 46.34 616 ALA A O 1
ATOM 4735 N N . ALA A 1 617 ? -9.234 -29.734 28.031 1 36.88 617 ALA A N 1
ATOM 4736 C CA . ALA A 1 617 ? -9.383 -30.766 29.062 1 36.88 617 ALA A CA 1
ATOM 4737 C C . ALA A 1 617 ? -10.633 -31.594 28.828 1 36.88 617 ALA A C 1
ATOM 4739 O O . ALA A 1 617 ? -11.703 -31.062 28.516 1 36.88 617 ALA A O 1
ATOM 4740 N N . PRO A 1 618 ? -10.477 -33 28.547 1 33.06 618 PRO A N 1
ATOM 4741 C CA . PRO A 1 618 ? -11.727 -33.75 28.625 1 33.06 618 PRO A CA 1
ATOM 4742 C C . PRO A 1 618 ? -12.602 -33.344 29.797 1 33.06 618 PRO A C 1
ATOM 4744 O O . PRO A 1 618 ? -12.094 -32.844 30.797 1 33.06 618 PRO A O 1
ATOM 4747 N N . ASP A 1 619 ? -13.867 -33.156 29.594 1 32.34 619 ASP A N 1
ATOM 4748 C CA . ASP A 1 619 ? -14.805 -33.062 30.703 1 32.34 619 ASP A CA 1
ATOM 4749 C C . ASP A 1 619 ? -14.617 -34.219 31.703 1 32.34 619 ASP A C 1
ATOM 4751 O O . ASP A 1 619 ? -14.836 -35.375 31.359 1 32.34 619 ASP A O 1
ATOM 4755 N N . ASP A 1 620 ? -13.711 -34.375 32.594 1 26.53 620 ASP A N 1
ATOM 4756 C CA . ASP A 1 620 ? -13.891 -35.219 33.75 1 26.53 620 ASP A CA 1
ATOM 4757 C C . ASP A 1 620 ? -15.328 -35.156 34.281 1 26.53 620 ASP A C 1
ATOM 4759 O O . ASP A 1 620 ? -15.938 -34.062 34.281 1 26.53 620 ASP A O 1
ATOM 4763 N N . ALA A 1 621 ? -16.141 -36.438 34.312 1 22.86 621 ALA A N 1
ATOM 4764 C CA . ALA A 1 621 ? -17.281 -36.688 35.156 1 22.86 621 ALA A CA 1
ATOM 4765 C C . ALA A 1 621 ? -17.078 -36.062 36.531 1 22.86 621 ALA A C 1
ATOM 4767 O O . ALA A 1 621 ? -15.945 -35.781 36.938 1 22.86 621 ALA A O 1
ATOM 4768 N N . MET A 1 622 ? -18.25 -36.031 37.438 1 23.98 622 MET A N 1
ATOM 4769 C CA . MET A 1 622 ? -18.625 -35.812 38.812 1 23.98 622 MET A CA 1
ATOM 4770 C C . MET A 1 622 ? -17.812 -36.719 39.75 1 23.98 622 MET A C 1
ATOM 4772 O O . MET A 1 622 ? -18 -37.938 39.781 1 23.98 622 MET A O 1
ATOM 4776 N N . SER A 1 623 ? -16.75 -36.969 39.812 1 21.44 623 SER A N 1
ATOM 4777 C CA . SER A 1 623 ? -16.609 -37.625 41.094 1 21.44 623 SER A CA 1
ATOM 4778 C C . SER A 1 623 ? -17.328 -36.875 42.219 1 21.44 623 SER A C 1
ATOM 4780 O O . SER A 1 623 ? -17.406 -35.625 42.156 1 21.44 623 SER A O 1
ATOM 4782 N N . PRO A 1 624 ? -18.25 -37.688 43.062 1 23.25 624 PRO A N 1
ATOM 4783 C CA . PRO A 1 624 ? -18.938 -37.312 44.312 1 23.25 624 PRO A CA 1
ATOM 4784 C C . PRO A 1 624 ? -18 -36.656 45.312 1 23.25 624 PRO A C 1
ATOM 4786 O O . PRO A 1 624 ? -17.125 -37.344 45.875 1 23.25 624 PRO A O 1
ATOM 4789 N N . ALA A 1 625 ? -17.172 -35.969 45.031 1 19.38 625 ALA A N 1
ATOM 4790 C CA . ALA A 1 625 ? -16.422 -35.438 46.156 1 19.38 625 ALA A CA 1
ATOM 4791 C C . ALA A 1 625 ? -17.344 -35.031 47.312 1 19.38 625 ALA A C 1
ATOM 4793 O O . ALA A 1 625 ? -18.297 -34.281 47.094 1 19.38 625 ALA A O 1
ATOM 4794 N N . GLY A 1 626 ? -17.656 -35.875 48.406 1 18.47 626 GLY A N 1
ATOM 4795 C CA . GLY A 1 626 ? -18.031 -35.781 49.812 1 18.47 626 GLY A CA 1
ATOM 4796 C C . GLY A 1 626 ? -17.391 -34.594 50.531 1 18.47 626 GLY A C 1
ATOM 4797 O O . GLY A 1 626 ? -17.453 -34.5 51.75 1 18.47 626 GLY A O 1
ATOM 4798 N N . ALA A 1 627 ? -16.391 -34.062 50 1 18.08 627 ALA A N 1
ATOM 4799 C CA . ALA A 1 627 ? -15.82 -33.281 51.094 1 18.08 627 ALA A CA 1
ATOM 4800 C C . ALA A 1 627 ? -16.891 -32.406 51.75 1 18.08 627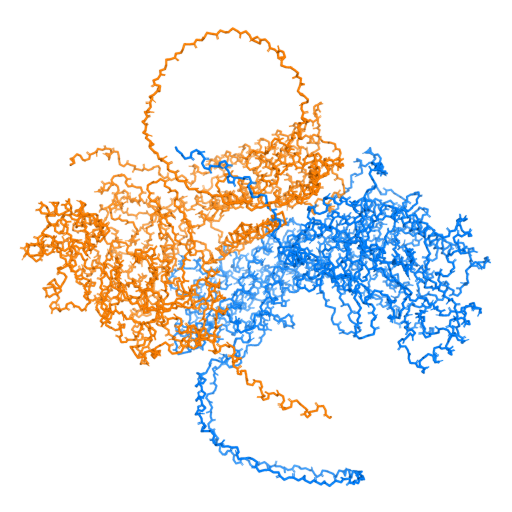 ALA A C 1
ATOM 4802 O O . ALA A 1 627 ? -17.781 -31.906 51.062 1 18.08 627 ALA A O 1
ATOM 4803 N N . THR A 1 628 ? -17.125 -32.625 53.062 1 18.06 628 THR A N 1
ATOM 4804 C CA . THR A 1 628 ? -17.641 -32 54.25 1 18.06 628 THR A CA 1
ATOM 4805 C C . THR A 1 628 ? -17.297 -30.516 54.281 1 18.06 628 THR A C 1
ATOM 4807 O O . THR A 1 628 ? -16.125 -30.141 54.188 1 18.06 628 THR A O 1
ATOM 4810 N N . PRO A 1 629 ? -18.188 -29.75 53.594 1 19.72 629 PRO A N 1
ATOM 4811 C CA . PRO A 1 629 ? -18.047 -28.312 53.844 1 19.72 629 PRO A CA 1
ATOM 4812 C C . PRO A 1 629 ? -17.812 -27.969 55.312 1 19.72 629 PRO A C 1
ATOM 4814 O O . PRO A 1 629 ? -18.609 -28.344 56.156 1 19.72 629 PRO A O 1
ATOM 4817 N N . ASP A 1 630 ? -16.766 -28.375 55.844 1 16.47 630 ASP A N 1
ATOM 4818 C CA . ASP A 1 630 ? -16.75 -27.859 57.219 1 16.47 630 ASP A CA 1
ATOM 4819 C C . ASP A 1 630 ? -16.969 -26.344 57.25 1 16.47 630 ASP A C 1
ATOM 4821 O O . ASP A 1 630 ? -16.156 -25.594 56.719 1 16.47 630 ASP A O 1
ATOM 4825 N N . HIS A 1 631 ? -18.312 -26.062 56.875 1 18.05 631 HIS A N 1
ATOM 4826 C CA . HIS A 1 631 ? -18.906 -24.766 57.156 1 18.05 631 HIS A CA 1
ATOM 4827 C C . HIS A 1 631 ? -18.547 -24.297 58.562 1 18.05 631 HIS A C 1
ATOM 4829 O O . HIS A 1 631 ? -19.312 -24.484 59.5 1 18.05 631 HIS A O 1
ATOM 4835 N N . THR A 1 632 ? -17.516 -24.312 59.094 1 15.3 632 THR A N 1
ATOM 4836 C CA . THR A 1 632 ? -17.641 -23.766 60.438 1 15.3 632 THR A CA 1
ATOM 4837 C C . THR A 1 632 ? -18.234 -22.359 60.406 1 15.3 632 THR A C 1
ATOM 4839 O O . THR A 1 632 ? -19.109 -22.031 61.219 1 15.3 632 THR A O 1
ATOM 4842 N N . ALA A 1 633 ? -17.5 -21.344 60.094 1 15.6 633 ALA A N 1
ATOM 4843 C CA . ALA A 1 633 ? -17.672 -20.328 61.125 1 15.6 633 ALA A CA 1
ATOM 4844 C C . ALA A 1 633 ? -19.109 -19.812 61.156 1 15.6 633 ALA A C 1
ATOM 4846 O O . ALA A 1 633 ? -19.875 -20.031 60.219 1 15.6 633 ALA A O 1
ATOM 4847 N N . THR A 1 634 ? -19.234 -18.531 61.562 1 15.41 634 THR A N 1
ATOM 4848 C CA . THR A 1 634 ? -19.672 -17.641 62.656 1 15.41 634 THR A CA 1
ATOM 4849 C C . THR A 1 634 ? -20.875 -16.812 62.188 1 15.41 634 THR A C 1
ATOM 4851 O O . THR A 1 634 ? -20.953 -16.406 61.031 1 15.41 634 THR A O 1
ATOM 4854 N N . GLN A 1 635 ? -21.875 -16.625 63.062 1 14.73 635 GLN A N 1
ATOM 4855 C CA . GLN A 1 635 ? -23.219 -16.188 63.406 1 14.73 635 GLN A CA 1
ATOM 4856 C C . GLN A 1 635 ? -23.406 -14.703 63.125 1 14.73 635 GLN A C 1
ATOM 4858 O O . GLN A 1 635 ? -24.531 -14.188 63.219 1 14.73 635 GLN A O 1
ATOM 4863 N N . THR A 1 636 ? -22.438 -13.852 62.75 1 15.26 636 THR A N 1
ATOM 4864 C CA . THR A 1 636 ? -22.891 -12.664 63.469 1 15.26 636 THR A CA 1
ATOM 4865 C C . THR A 1 636 ? -24.219 -12.164 62.938 1 15.26 636 THR A C 1
ATOM 4867 O O . THR A 1 636 ? -24.594 -12.461 61.781 1 15.26 636 THR A O 1
ATOM 4870 N N . SER A 1 637 ? -24.922 -11.195 63.688 1 14.55 637 SER A N 1
ATOM 4871 C CA . SER A 1 637 ? -26.188 -10.734 64.25 1 14.55 637 SER A CA 1
ATOM 4872 C C . SER A 1 637 ? -26.969 -9.883 63.219 1 14.55 637 SER A C 1
ATOM 4874 O O . SER A 1 637 ? -28.172 -10.047 63.062 1 14.55 637 SER A O 1
ATOM 4876 N N . SER A 1 638 ? -26.406 -8.789 62.594 1 14.58 638 SER A N 1
ATOM 4877 C CA . SER A 1 638 ? -27.188 -7.645 63.062 1 14.58 638 SER A CA 1
ATOM 4878 C C . SER A 1 638 ? -28.5 -7.523 62.312 1 14.58 638 SER A C 1
ATOM 4880 O O . SER A 1 638 ? -29.578 -7.461 62.906 1 14.58 638 SER A O 1
ATOM 4882 N N . ALA A 1 639 ? -28.688 -6.301 61.719 1 15.02 639 ALA A N 1
ATOM 4883 C CA . ALA A 1 639 ? -29.688 -5.262 61.938 1 15.02 639 ALA A CA 1
ATOM 4884 C C . ALA A 1 639 ? -30.891 -5.441 61.031 1 15.02 639 ALA A C 1
ATOM 4886 O O . ALA A 1 639 ? -30.75 -5.809 59.875 1 15.02 639 ALA A O 1
ATOM 4887 N N . GLY A 1 640 ? -32.125 -5.539 61.531 1 14.29 640 GLY A N 1
ATOM 4888 C CA . GLY A 1 640 ? -33.531 -5.785 61.469 1 14.29 640 GLY A CA 1
ATOM 4889 C C . GLY A 1 640 ? -34.25 -4.828 60.531 1 14.29 640 GLY A C 1
ATOM 4890 O O . GLY A 1 640 ? -35.469 -4.844 60.406 1 14.29 640 GLY A O 1
ATOM 4891 N N . ARG A 1 641 ? -33.625 -3.875 59.781 1 15 641 ARG A N 1
ATOM 4892 C CA . ARG A 1 641 ? -34.625 -2.793 59.781 1 15 641 ARG A CA 1
ATOM 4893 C C . ARG A 1 641 ? -35.844 -3.174 58.938 1 15 641 ARG A C 1
ATOM 4895 O O . ARG A 1 641 ? -35.719 -3.857 57.938 1 15 641 ARG A O 1
ATOM 4902 N N . GLN A 1 642 ? -37 -2.756 59.344 1 13.72 642 GLN A N 1
ATOM 4903 C CA . GLN A 1 642 ? -38.438 -2.896 59.469 1 13.72 642 GLN A CA 1
ATOM 4904 C C . GLN A 1 642 ? -39.156 -2.365 58.219 1 13.72 642 GLN A C 1
ATOM 4906 O O . GLN A 1 642 ? -40.344 -2.607 58 1 13.72 642 GLN A O 1
ATOM 4911 N N . ALA A 1 643 ? -38.625 -1.682 57.281 1 15.03 643 ALA A N 1
ATOM 4912 C CA . ALA A 1 643 ? -39.625 -0.663 57 1 15.03 643 ALA A CA 1
ATOM 4913 C C . ALA A 1 643 ? -40.844 -1.271 56.312 1 15.03 643 ALA A C 1
ATOM 4915 O O . ALA A 1 643 ? -40.719 -2.168 55.5 1 15.03 643 ALA A O 1
ATOM 4916 N N . GLN A 1 644 ? -42.031 -0.879 56.562 1 13.88 644 GLN A N 1
ATOM 4917 C CA . GLN A 1 644 ? -43.469 -1.126 56.719 1 13.88 644 GLN A CA 1
ATOM 4918 C C . GLN A 1 644 ? -44.188 -1.201 55.375 1 13.88 644 GLN A C 1
ATOM 4920 O O . GLN A 1 644 ? -44.906 -2.156 55.094 1 13.88 644 GLN A O 1
ATOM 4925 N N . THR A 1 645 ? -44.75 -0.118 54.875 1 14.09 645 THR A N 1
ATOM 4926 C CA . THR A 1 645 ? -46.188 -0.013 54.969 1 14.09 645 THR A CA 1
ATOM 4927 C C . THR A 1 645 ? -46.844 -0.548 53.688 1 14.09 645 THR A C 1
ATOM 4929 O O . THR A 1 645 ? -47.75 -1.39 53.75 1 14.09 645 THR A O 1
ATOM 4932 N N . GLN A 1 646 ? -47.406 0.311 52.719 1 14.21 646 GLN A N 1
ATOM 4933 C CA . GLN A 1 646 ? -48.875 0.42 52.656 1 14.21 646 GLN A CA 1
ATOM 4934 C C . GLN A 1 646 ? -49.438 -0.444 51.531 1 14.21 646 GLN A C 1
ATOM 4936 O O . GLN A 1 646 ? -48.719 -0.794 50.594 1 14.21 646 GLN A O 1
ATOM 4941 N N . PRO A 1 647 ? -50.719 -0.188 51.094 1 14.53 647 PRO A N 1
ATOM 4942 C CA . PRO A 1 647 ? -52.031 -0.863 51.031 1 14.53 647 PRO A CA 1
ATOM 4943 C C . PRO A 1 647 ? -52.344 -1.452 49.688 1 14.53 647 PRO A C 1
ATOM 4945 O O . PRO A 1 647 ? -52.469 -2.674 49.531 1 14.53 647 PRO A O 1
ATOM 4948 N N . GLY A 1 648 ? -53.375 -0.871 48.844 1 13.87 648 GLY A N 1
ATOM 4949 C CA . GLY A 1 648 ? -54.719 -1.375 48.688 1 13.87 648 GLY A CA 1
ATOM 4950 C C . GLY A 1 648 ? -54.938 -2.047 47.344 1 13.87 648 GLY A C 1
ATOM 4951 O O . GLY A 1 648 ? -55.562 -3.113 47.281 1 13.87 648 GLY A O 1
ATOM 4952 N N . ALA A 1 649 ? -54.875 -1.354 46.188 1 14.38 649 ALA A N 1
ATOM 4953 C CA . ALA A 1 649 ? -56.125 -1.266 45.438 1 14.38 649 ALA A CA 1
ATOM 4954 C C . ALA A 1 649 ? -56.406 -2.543 44.656 1 14.38 649 ALA A C 1
ATOM 4956 O O . ALA A 1 649 ? -55.469 -3.277 44.312 1 14.38 649 ALA A O 1
ATOM 4957 N N . MET A 1 650 ? -57.375 -2.555 43.781 1 14.19 650 MET A N 1
ATOM 4958 C CA . MET A 1 650 ? -58.594 -3.273 43.5 1 14.19 650 MET A CA 1
ATOM 4959 C C . MET A 1 650 ? -58.375 -4.32 42.438 1 14.19 650 MET A C 1
ATOM 4961 O O . MET A 1 650 ? -57.438 -4.23 41.656 1 14.19 650 MET A O 1
ATOM 4965 N N . ALA A 1 651 ? -59.562 -4.867 41.812 1 14.06 651 ALA A N 1
ATOM 4966 C CA . ALA A 1 651 ? -60.312 -6.105 41.656 1 14.06 651 ALA A CA 1
ATOM 4967 C C . ALA A 1 651 ? -60.062 -6.738 40.281 1 14.06 651 ALA A C 1
ATOM 4969 O O . ALA A 1 651 ? -59.75 -7.926 40.219 1 14.06 651 ALA A O 1
ATOM 4970 N N . ALA A 1 652 ? -60.938 -6.465 39.219 1 13.97 652 ALA A N 1
ATOM 4971 C CA . ALA A 1 652 ? -61.969 -7.441 38.844 1 13.97 652 ALA A CA 1
ATOM 4972 C C . ALA A 1 652 ? -61.438 -8.352 37.719 1 13.97 652 ALA A C 1
ATOM 4974 O O . ALA A 1 652 ? -60.406 -8.094 37.125 1 13.97 652 ALA A O 1
ATOM 4975 N N . THR A 1 653 ? -62.188 -8.375 36.5 1 14.64 653 THR A N 1
ATOM 4976 C CA . THR A 1 653 ? -63.156 -9.383 36.062 1 14.64 653 THR A CA 1
ATOM 4977 C C . THR A 1 653 ? -62.562 -10.305 35 1 14.64 653 THR A C 1
ATOM 4979 O O . THR A 1 653 ? -61.469 -10.023 34.469 1 14.64 653 THR A O 1
ATOM 4982 N N . GLN A 1 654 ? -63.094 -10.414 33.656 1 15.08 654 GLN A N 1
ATOM 4983 C CA . GLN A 1 654 ? -63.938 -11.484 33.125 1 15.08 654 GLN A CA 1
ATOM 4984 C C . GLN A 1 654 ? -63.125 -12.406 32.219 1 15.08 654 GLN A C 1
ATOM 4986 O O . GLN A 1 654 ? -62.031 -12.047 31.781 1 15.08 654 GLN A O 1
ATOM 4991 N N . GLY A 1 655 ? -63.75 -13.141 31.109 1 14.84 655 GLY A N 1
ATOM 4992 C CA . GLY A 1 655 ? -64.188 -14.5 30.766 1 14.84 655 GLY A CA 1
ATOM 4993 C C . GLY A 1 655 ? -63.281 -15.133 29.703 1 14.84 655 GLY A C 1
ATOM 4994 O O . GLY A 1 655 ? -62.781 -16.234 29.891 1 14.84 655 GLY A O 1
ATOM 4995 N N . ALA A 1 656 ? -63.5 -14.852 28.328 1 16.67 656 ALA A N 1
ATOM 4996 C CA . ALA A 1 656 ? -63.969 -15.844 27.359 1 16.67 656 ALA A CA 1
ATOM 4997 C C . ALA A 1 656 ? -62.812 -16.672 26.828 1 16.67 656 ALA A C 1
ATOM 4999 O O . ALA A 1 656 ? -61.656 -16.25 26.859 1 16.67 656 ALA A O 1
ATOM 5000 N N . SER A 1 657 ? -63 -17.812 26.094 1 16.56 657 SER A N 1
ATOM 5001 C CA . SER A 1 657 ? -62.781 -19.25 25.906 1 16.56 657 SER A CA 1
ATOM 5002 C C . SER A 1 657 ? -61.812 -19.531 24.781 1 16.56 657 SER A C 1
ATOM 5004 O O . SER A 1 657 ? -61.344 -20.656 24.609 1 16.56 657 SER A O 1
ATOM 5006 N N . GLY A 1 658 ? -61.469 -18.641 23.828 1 16.98 658 GLY A N 1
ATOM 5007 C CA . GLY A 1 658 ? -61.344 -19.188 22.484 1 16.98 658 GLY A CA 1
ATOM 5008 C C . GLY A 1 658 ? -60.219 -20.188 22.344 1 16.98 658 GLY A C 1
ATOM 5009 O O . GLY A 1 658 ? -59.188 -20.094 23.047 1 16.98 658 GLY A O 1
ATOM 5010 N N . GLN A 1 659 ? -60.375 -21.359 21.75 1 16.92 659 GLN A N 1
ATOM 5011 C CA . GLN A 1 659 ? -59.938 -22.734 21.531 1 16.92 659 GLN A CA 1
ATOM 5012 C C . GLN A 1 659 ? -58.688 -22.766 20.672 1 16.92 659 GLN A C 1
ATOM 5014 O O . GLN A 1 659 ? -58.719 -22.438 19.484 1 16.92 659 GLN A O 1
ATOM 5019 N N . SER A 1 660 ? -57.562 -22.328 21.078 1 17.03 660 SER A N 1
ATOM 5020 C CA . SER A 1 660 ? -56.344 -22.234 20.297 1 17.03 660 SER A CA 1
ATOM 5021 C C . SER A 1 660 ? -55.781 -23.625 19.969 1 17.03 660 SER A C 1
ATOM 5023 O O . SER A 1 660 ? -55.5 -24.406 20.875 1 17.03 660 SER A O 1
ATOM 5025 N N . GLN A 1 661 ? -56.188 -24.188 18.844 1 17.88 661 GLN A N 1
ATOM 5026 C CA . GLN A 1 661 ? -55.844 -25.531 18.359 1 17.88 661 GLN A CA 1
ATOM 5027 C C . GLN A 1 661 ? -54.344 -25.734 18.297 1 17.88 661 GLN A C 1
ATOM 5029 O O . GLN A 1 661 ? -53.594 -24.766 18.172 1 17.88 661 GLN A O 1
ATOM 5034 N N . SER A 1 662 ? -53.844 -27.047 18.516 1 18.27 662 SER A N 1
ATOM 5035 C CA . SER A 1 662 ? -52.656 -27.781 18.953 1 18.27 662 SER A CA 1
ATOM 5036 C C . SER A 1 662 ? -51.656 -27.938 17.812 1 18.27 662 SER A C 1
ATOM 5038 O O . SER A 1 662 ? -50.812 -28.812 17.859 1 18.27 662 SER A O 1
ATOM 5040 N N . MET A 1 663 ? -51.375 -26.938 16.953 1 19.84 663 MET A N 1
ATOM 5041 C CA . MET A 1 663 ? -50.5 -27.297 15.844 1 19.84 663 MET A CA 1
ATOM 5042 C C . MET A 1 663 ? -49.219 -27.938 16.359 1 19.84 663 MET A C 1
ATOM 5044 O O . MET A 1 663 ? -48.656 -27.5 17.359 1 19.84 663 MET A O 1
ATOM 5048 N N . GLY A 1 664 ? -48.812 -29.234 15.875 1 19.06 664 GLY A N 1
ATOM 5049 C CA . GLY A 1 664 ? -47.812 -30.234 16.141 1 19.06 664 GLY A CA 1
ATOM 5050 C C . GLY A 1 664 ? -46.375 -29.688 16.031 1 19.06 664 GLY A C 1
ATOM 5051 O O . GLY A 1 664 ? -46.156 -28.75 15.289 1 19.06 664 GLY A O 1
ATOM 5052 N N . ALA A 1 665 ? -45.531 -29.922 17.047 1 19.78 665 ALA A N 1
ATOM 5053 C CA . ALA A 1 665 ? -44.188 -29.531 17.5 1 19.78 665 ALA A CA 1
ATOM 5054 C C . ALA A 1 665 ? -43.125 -30.062 16.547 1 19.78 665 ALA A C 1
ATOM 5056 O O . ALA A 1 665 ? -42.906 -31.266 16.453 1 19.78 665 ALA A O 1
ATOM 5057 N N . ALA A 1 666 ? -43.031 -29.547 15.305 1 25.98 666 ALA A N 1
ATOM 5058 C CA . ALA A 1 666 ? -41.906 -29.859 14.445 1 25.98 666 ALA A CA 1
ATOM 5059 C C . ALA A 1 666 ? -40.594 -29.828 15.242 1 25.98 666 ALA A C 1
ATOM 5061 O O . ALA A 1 666 ? -40.375 -28.922 16.047 1 25.98 666 ALA A O 1
ATOM 5062 N N . ASP A 1 667 ? -39.969 -31.031 15.352 1 23.33 667 ASP A N 1
ATOM 5063 C CA . ASP A 1 667 ? -38.75 -31.5 16.016 1 23.33 667 ASP A CA 1
ATOM 5064 C C . ASP A 1 667 ? -37.625 -30.5 15.797 1 23.33 667 ASP A C 1
ATOM 5066 O O . ASP A 1 667 ? -37.438 -29.984 14.695 1 23.33 667 ASP A O 1
ATOM 5070 N N . SER A 1 668 ? -37.312 -29.844 16.844 1 26.2 668 SER A N 1
ATOM 5071 C CA . SER A 1 668 ? -36.188 -28.906 17.031 1 26.2 668 SER A CA 1
ATOM 5072 C C . SER A 1 668 ? -34.906 -29.484 16.469 1 26.2 668 SER A C 1
ATOM 5074 O O . SER A 1 668 ? -34.531 -30.625 16.766 1 26.2 668 SER A O 1
ATOM 5076 N N . PRO A 1 669 ? -34.562 -29.062 15.258 1 28.2 669 PRO A N 1
ATOM 5077 C CA . PRO A 1 669 ? -33.312 -29.594 14.664 1 28.2 669 PRO A CA 1
ATOM 5078 C C . PRO A 1 669 ? -32.188 -29.688 15.672 1 28.2 669 PRO A C 1
ATOM 5080 O O . PRO A 1 669 ? -32.125 -28.906 16.609 1 28.2 669 PRO A O 1
ATOM 5083 N N . GLU A 1 670 ? -31.75 -31.016 16.031 1 29.2 670 GLU A N 1
ATOM 5084 C CA . GLU A 1 670 ? -30.656 -31.359 16.938 1 29.2 670 GLU A CA 1
ATOM 5085 C C . GLU A 1 670 ? -29.484 -30.391 16.75 1 29.2 670 GLU A C 1
ATOM 5087 O O . GLU A 1 670 ? -29.141 -30.016 15.633 1 29.2 670 GLU A O 1
ATOM 5092 N N . PRO A 1 671 ? -29.141 -29.75 17.844 1 29.94 671 PRO A N 1
ATOM 5093 C CA . PRO A 1 671 ? -27.984 -28.844 17.812 1 29.94 671 PRO A CA 1
ATOM 5094 C C . PRO A 1 671 ? -26.766 -29.469 17.141 1 29.94 671 PRO A C 1
ATOM 5096 O O . PRO A 1 671 ? -26.547 -30.672 17.25 1 29.94 671 PRO A O 1
ATOM 5099 N N . ARG A 1 672 ? -26.328 -29 16.047 1 32.75 672 ARG A N 1
ATOM 5100 C CA . ARG A 1 672 ? -25.141 -29.438 15.312 1 32.75 672 ARG A CA 1
ATOM 5101 C C . ARG A 1 672 ? -23.984 -29.719 16.266 1 32.75 672 ARG A C 1
ATOM 5103 O O . ARG A 1 672 ? -23.703 -28.891 17.156 1 32.75 672 ARG A O 1
ATOM 5110 N N . PRO A 1 673 ? -23.703 -31.031 16.531 1 28.84 673 PRO A N 1
ATOM 5111 C CA . PRO A 1 673 ? -22.609 -31.219 17.484 1 28.84 673 PRO A CA 1
ATOM 5112 C C . PRO A 1 673 ? -21.484 -30.219 17.297 1 28.84 673 PRO A C 1
ATOM 5114 O O . PRO A 1 673 ? -21.094 -29.922 16.172 1 28.84 673 PRO A O 1
ATOM 5117 N N . ALA A 1 674 ? -21.297 -29.391 18.234 1 34.19 674 ALA A N 1
ATOM 5118 C CA . ALA A 1 674 ? -20.094 -28.562 18.312 1 34.19 674 ALA A CA 1
ATOM 5119 C C . ALA A 1 674 ? -18.828 -29.375 18.047 1 34.19 674 ALA A C 1
ATOM 5121 O O . ALA A 1 674 ? -18.594 -30.406 18.688 1 34.19 674 ALA A O 1
ATOM 5122 N N . VAL A 1 675 ? -18.516 -29.609 16.828 1 31.33 675 VAL A N 1
ATOM 5123 C CA . VAL A 1 675 ? -17.234 -30.297 16.719 1 31.33 675 VAL A CA 1
ATOM 5124 C C . VAL A 1 675 ? -16.375 -29.969 17.938 1 31.33 675 VAL A C 1
ATOM 5126 O O . VAL A 1 675 ? -16.156 -28.797 18.25 1 31.33 675 VAL A O 1
ATOM 5129 N N . ALA A 1 676 ? -16.094 -30.734 18.891 1 30.77 676 ALA A N 1
ATOM 5130 C CA . ALA A 1 676 ? -15.32 -30.859 20.125 1 30.77 676 ALA A CA 1
ATOM 5131 C C . ALA A 1 676 ? -13.844 -30.531 19.891 1 30.77 676 ALA A C 1
ATOM 5133 O O . ALA A 1 676 ? -13.203 -31.141 19.016 1 30.77 676 ALA A O 1
ATOM 5134 N N . GLY A 1 677 ? -13.234 -29.062 20.234 1 40 677 GLY A N 1
ATOM 5135 C CA . GLY A 1 677 ? -11.852 -28.641 20.391 1 40 677 GLY A CA 1
ATOM 5136 C C . GLY A 1 677 ? -11.523 -27.344 19.688 1 40 677 GLY A C 1
ATOM 5137 O O . GLY A 1 677 ? -10.406 -26.844 19.781 1 40 677 GLY A O 1
ATOM 5138 N N . ALA A 1 678 ? -12.188 -27 18.594 1 49.03 678 ALA A N 1
ATOM 5139 C CA . ALA A 1 678 ? -11.727 -25.781 17.938 1 49.03 678 ALA A CA 1
ATOM 5140 C C . ALA A 1 678 ? -12.195 -24.547 18.688 1 49.03 678 ALA A C 1
ATOM 5142 O O . ALA A 1 678 ? -13.352 -24.125 18.562 1 49.03 678 ALA A O 1
ATOM 5143 N N . SER A 1 679 ? -11.57 -24.266 19.797 1 56.25 679 SER A N 1
ATOM 5144 C CA . SER A 1 679 ? -11.867 -23.141 20.672 1 56.25 679 SER A CA 1
ATOM 5145 C C . SER A 1 679 ? -11.82 -21.812 19.922 1 56.25 679 SER A C 1
ATOM 5147 O O . SER A 1 679 ? -10.906 -21.578 19.125 1 56.25 679 SER A O 1
ATOM 5149 N N . ARG A 1 680 ? -12.898 -21.109 19.766 1 73.94 680 ARG A N 1
ATOM 5150 C CA . ARG A 1 680 ? -13 -19.75 19.25 1 73.94 680 ARG A CA 1
ATOM 5151 C C . ARG A 1 680 ? -12.008 -18.812 19.938 1 73.94 680 ARG A C 1
ATOM 5153 O O . ARG A 1 680 ? -11.703 -17.734 19.422 1 73.94 680 ARG A O 1
ATOM 5160 N N . GLU A 1 681 ? -11.445 -19.344 20.984 1 83.94 681 GLU A N 1
ATOM 5161 C CA . GLU A 1 681 ? -10.547 -18.516 21.781 1 83.94 681 GLU A CA 1
ATOM 5162 C C . GLU A 1 681 ? -9.266 -18.188 21.016 1 83.94 681 GLU A C 1
ATOM 5164 O O . GLU A 1 681 ? -8.727 -17.094 21.125 1 83.94 681 GLU A O 1
ATOM 5169 N N . GLY A 1 682 ? -8.805 -19.188 20.281 1 87.56 682 GLY A N 1
ATOM 5170 C CA . GLY A 1 682 ? -7.621 -18.938 19.469 1 87.56 682 GLY A CA 1
ATOM 5171 C C . GLY A 1 682 ? -7.828 -17.859 18.422 1 87.56 682 GLY A C 1
ATOM 5172 O O . GLY A 1 682 ? -6.973 -16.984 18.25 1 87.56 682 GLY A O 1
ATOM 5173 N N . HIS A 1 683 ? -8.93 -17.891 17.859 1 85.12 683 HIS A N 1
ATOM 5174 C CA . HIS A 1 683 ? -9.258 -16.891 16.844 1 85.12 683 HIS A CA 1
ATOM 5175 C C . HIS A 1 683 ? -9.438 -15.508 17.484 1 85.12 683 HIS A C 1
ATOM 5177 O O . HIS A 1 683 ? -8.969 -14.508 16.938 1 85.12 683 HIS A O 1
ATOM 5183 N N . ASP A 1 684 ? -10.117 -15.492 18.562 1 88.06 684 ASP A N 1
ATOM 5184 C CA . ASP A 1 684 ? -10.32 -14.234 19.266 1 88.06 684 ASP A CA 1
ATOM 5185 C C . ASP A 1 684 ? -8.992 -13.617 19.688 1 88.06 684 ASP A C 1
ATOM 5187 O O . ASP A 1 684 ? -8.836 -12.391 19.656 1 88.06 684 ASP A O 1
ATOM 5191 N N . TYR A 1 685 ? -8.109 -14.445 20.078 1 93.25 685 TYR A N 1
ATOM 5192 C CA . TYR A 1 685 ? -6.777 -13.984 20.438 1 93.25 685 TYR A CA 1
ATOM 5193 C C . TYR A 1 685 ? -6.066 -13.352 19.25 1 93.25 685 TYR A C 1
ATOM 5195 O O . TYR A 1 685 ? -5.477 -12.273 19.375 1 93.25 685 TYR A O 1
ATOM 5203 N N . LEU A 1 686 ? -6.164 -14.008 18.125 1 92.75 686 LEU A N 1
ATOM 5204 C CA . LEU A 1 686 ? -5.531 -13.5 16.922 1 92.75 686 LEU A CA 1
ATOM 5205 C C . LEU A 1 686 ? -6.172 -12.18 16.484 1 92.75 686 LEU A C 1
ATOM 5207 O O . LEU A 1 686 ? -5.477 -11.273 16.031 1 92.75 686 LEU A O 1
ATOM 5211 N N . VAL A 1 687 ? -7.438 -12.078 16.672 1 91.5 687 VAL A N 1
ATOM 5212 C CA . VAL A 1 687 ? -8.156 -10.852 16.328 1 91.5 687 VAL A CA 1
ATOM 5213 C C . VAL A 1 687 ? -7.719 -9.719 17.266 1 91.5 687 VAL A C 1
ATOM 5215 O O . VAL A 1 687 ? -7.426 -8.609 16.812 1 91.5 687 VAL A O 1
ATOM 5218 N N . ALA A 1 688 ? -7.652 -9.984 18.484 1 93.5 688 ALA A N 1
ATOM 5219 C CA . ALA A 1 688 ? -7.25 -8.984 19.469 1 93.5 688 ALA A CA 1
ATOM 5220 C C . ALA A 1 688 ? -5.836 -8.484 19.188 1 93.5 688 ALA A C 1
ATOM 5222 O O . ALA A 1 688 ? -5.57 -7.277 19.25 1 93.5 688 ALA A O 1
ATOM 5223 N N . LEU A 1 689 ? -4.938 -9.352 18.859 1 95.5 689 LEU A N 1
ATOM 5224 C CA . LEU A 1 689 ? -3.545 -9 18.594 1 95.5 689 LEU A CA 1
ATOM 5225 C C . LEU A 1 689 ? -3.414 -8.219 17.297 1 95.5 689 LEU A C 1
ATOM 5227 O O . LEU A 1 689 ? -2.381 -7.594 17.047 1 95.5 689 LEU A O 1
ATOM 5231 N N . THR A 1 690 ? -4.457 -8.289 16.5 1 94.12 690 THR A N 1
ATOM 5232 C CA . THR A 1 690 ? -4.41 -7.598 15.219 1 94.12 690 THR A CA 1
ATOM 5233 C C . THR A 1 690 ? -5.023 -6.203 15.336 1 94.12 690 THR A C 1
ATOM 5235 O O . THR A 1 690 ? -4.414 -5.215 14.922 1 94.12 690 THR A O 1
ATOM 5238 N N . VAL A 1 691 ? -6.242 -6.039 16.031 1 92.38 691 VAL A N 1
ATOM 5239 C CA . VAL A 1 691 ? -7.02 -4.82 15.812 1 92.38 691 VAL A CA 1
ATOM 5240 C C . VAL A 1 691 ? -7.145 -4.047 17.125 1 92.38 691 VAL A C 1
ATOM 5242 O O . VAL A 1 691 ? -7.574 -2.891 17.141 1 92.38 691 VAL A O 1
ATOM 5245 N N . ASP A 1 692 ? -6.785 -4.641 18.266 1 92.44 692 ASP A N 1
ATOM 5246 C CA . ASP A 1 692 ? -6.98 -3.971 19.547 1 92.44 692 ASP A CA 1
ATOM 5247 C C . ASP A 1 692 ? -5.883 -2.938 19.797 1 92.44 692 ASP A C 1
ATOM 5249 O O . ASP A 1 692 ? -4.77 -3.291 20.188 1 92.44 692 ASP A O 1
ATOM 5253 N N . ARG A 1 693 ? -6.148 -1.688 19.781 1 89 693 ARG A N 1
ATOM 5254 C CA . ARG A 1 693 ? -5.184 -0.604 19.922 1 89 693 ARG A CA 1
ATOM 5255 C C . ARG A 1 693 ? -4.781 -0.41 21.375 1 89 693 ARG A C 1
ATOM 5257 O O . ARG A 1 693 ? -3.754 0.207 21.672 1 89 693 ARG A O 1
ATOM 5264 N N . ASP A 1 694 ? -5.566 -0.919 22.281 1 90.06 694 ASP A N 1
ATOM 5265 C CA . ASP A 1 694 ? -5.328 -0.695 23.703 1 90.06 694 ASP A CA 1
ATOM 5266 C C . ASP A 1 694 ? -4.539 -1.848 24.328 1 90.06 694 ASP A C 1
ATOM 5268 O O . ASP A 1 694 ? -4.125 -1.777 25.484 1 90.06 694 ASP A O 1
ATOM 5272 N N . LEU A 1 695 ? -4.34 -2.877 23.484 1 93.31 695 LEU A N 1
ATOM 5273 C CA . LEU A 1 695 ? -3.559 -4.012 23.969 1 93.31 695 LEU A CA 1
ATOM 5274 C C . LEU A 1 695 ? -2.082 -3.84 23.625 1 93.31 695 LEU A C 1
ATOM 5276 O O . LEU A 1 695 ? -1.68 -4.016 22.484 1 93.31 695 LEU A O 1
ATOM 5280 N N . PRO A 1 696 ? -1.3 -3.539 24.672 1 94 696 PRO A N 1
ATOM 5281 C CA . PRO A 1 696 ? 0.133 -3.475 24.375 1 94 696 PRO A CA 1
ATOM 5282 C C . PRO A 1 696 ? 0.672 -4.773 23.781 1 94 696 PRO A C 1
ATOM 5284 O O . PRO A 1 696 ? 0.378 -5.859 24.297 1 94 696 PRO A O 1
ATOM 5287 N N . GLY A 1 697 ? 1.332 -4.641 22.766 1 94.5 697 GLY A N 1
ATOM 5288 C CA . GLY A 1 697 ? 1.869 -5.809 22.094 1 94.5 697 GLY A CA 1
ATOM 5289 C C . GLY A 1 697 ? 1.143 -6.137 20.797 1 94.5 697 GLY A C 1
ATOM 5290 O O . GLY A 1 697 ? 1.661 -6.875 19.953 1 94.5 697 GLY A O 1
ATOM 5291 N N . SER A 1 698 ? -0.083 -5.617 20.625 1 96.06 698 SER A N 1
ATOM 5292 C CA . SER A 1 698 ? -0.851 -5.891 19.422 1 96.06 698 SER A CA 1
ATOM 5293 C C . SER A 1 698 ? -0.297 -5.121 18.219 1 96.06 698 SER A C 1
ATOM 5295 O O . SER A 1 698 ? 0.456 -4.16 18.391 1 96.06 698 SER A O 1
ATOM 5297 N N . LEU A 1 699 ? -0.616 -5.613 17.062 1 96.44 699 LEU A N 1
ATOM 5298 C CA . LEU A 1 699 ? -0.252 -4.949 15.812 1 96.44 699 LEU A CA 1
ATOM 5299 C C . LEU A 1 699 ? -0.819 -3.535 15.766 1 96.44 699 LEU A C 1
ATOM 5301 O O . LEU A 1 699 ? -0.103 -2.586 15.438 1 96.44 699 LEU A O 1
ATOM 5305 N N . ALA A 1 700 ? -2.08 -3.367 16.172 1 94.31 700 ALA A N 1
ATOM 5306 C CA . ALA A 1 700 ? -2.732 -2.061 16.156 1 94.31 700 ALA A CA 1
ATOM 5307 C C . ALA A 1 700 ? -2.062 -1.104 17.141 1 94.31 700 ALA A C 1
ATOM 5309 O O . ALA A 1 700 ? -1.933 0.09 16.875 1 94.31 700 ALA A O 1
ATOM 5310 N N . PHE A 1 701 ? -1.654 -1.596 18.281 1 95.06 701 PHE A N 1
ATOM 5311 C CA . PHE A 1 701 ? -0.956 -0.787 19.266 1 95.06 701 PHE A CA 1
ATOM 5312 C C . PHE A 1 701 ? 0.363 -0.265 18.703 1 95.06 701 PHE A C 1
ATOM 5314 O O . PHE A 1 701 ? 0.682 0.917 18.859 1 95.06 701 PHE A O 1
ATOM 5321 N N . ALA A 1 702 ? 1.138 -1.106 18.094 1 96.12 702 ALA A N 1
ATOM 5322 C CA . ALA A 1 702 ? 2.43 -0.719 17.547 1 96.12 702 ALA A CA 1
ATOM 5323 C C . ALA A 1 702 ? 2.258 0.317 16.438 1 96.12 702 ALA A C 1
ATOM 5325 O O . ALA A 1 702 ? 3.029 1.275 16.344 1 96.12 702 ALA A O 1
ATOM 5326 N N . VAL A 1 703 ? 1.265 0.12 15.617 1 94.31 703 VAL A N 1
ATOM 5327 C CA . VAL A 1 703 ? 1.002 1.049 14.523 1 94.31 703 VAL A CA 1
ATOM 5328 C C . VAL A 1 703 ? 0.594 2.408 15.086 1 94.31 703 VAL A C 1
ATOM 5330 O O . VAL A 1 703 ? 1.032 3.449 14.594 1 94.31 703 VAL A O 1
ATOM 5333 N N . ASP A 1 704 ? -0.214 2.387 16.078 1 91.12 704 ASP A N 1
ATOM 5334 C CA . ASP A 1 704 ? -0.664 3.625 16.703 1 91.12 704 ASP A CA 1
ATOM 5335 C C . ASP A 1 704 ? 0.508 4.387 17.312 1 91.12 704 ASP A C 1
ATOM 5337 O O . ASP A 1 704 ? 0.586 5.609 17.203 1 91.12 704 ASP A O 1
ATOM 5341 N N . ARG A 1 705 ? 1.373 3.684 17.922 1 93.69 705 ARG A N 1
ATOM 5342 C CA . ARG A 1 705 ? 2.535 4.32 18.531 1 93.69 705 ARG A CA 1
ATOM 5343 C C . ARG A 1 705 ? 3.494 4.848 17.469 1 93.69 705 ARG A C 1
ATOM 5345 O O . ARG A 1 705 ? 4.141 5.875 17.672 1 93.69 705 ARG A O 1
ATOM 5352 N N . CYS A 1 706 ? 3.627 4.105 16.438 1 94.44 706 CYS A N 1
ATOM 5353 C CA . CYS A 1 706 ? 4.43 4.586 15.312 1 94.44 706 CYS A CA 1
ATOM 5354 C C . CYS A 1 706 ? 3.867 5.887 14.758 1 94.44 706 CYS A C 1
ATOM 5356 O O . CYS A 1 706 ? 4.613 6.836 14.508 1 94.44 706 CYS A O 1
ATOM 5358 N N . ALA A 1 707 ? 2.564 5.918 14.609 1 89.88 707 ALA A N 1
ATOM 5359 C CA . ALA A 1 707 ? 1.897 7.113 14.102 1 89.88 707 ALA A CA 1
ATOM 5360 C C . ALA A 1 707 ? 2.086 8.297 15.047 1 89.88 707 ALA A C 1
ATOM 5362 O O . ALA A 1 707 ? 2.268 9.43 14.609 1 89.88 707 ALA A O 1
ATOM 5363 N N . ASN A 1 708 ? 2.021 8.023 16.297 1 88.38 708 ASN A N 1
ATOM 5364 C CA . ASN A 1 708 ? 2.229 9.07 17.297 1 88.38 708 ASN A CA 1
ATOM 5365 C C . ASN A 1 708 ? 3.641 9.641 17.219 1 88.38 708 ASN A C 1
ATOM 5367 O O . ASN A 1 708 ? 3.828 10.859 17.312 1 88.38 708 ASN A O 1
ATOM 5371 N N . ALA A 1 709 ? 4.598 8.781 17.078 1 91.75 709 ALA A N 1
ATOM 5372 C CA . ALA A 1 709 ? 5.98 9.234 16.938 1 91.75 709 ALA A CA 1
ATOM 5373 C C . ALA A 1 709 ? 6.16 10.031 15.648 1 91.75 709 ALA A C 1
ATOM 5375 O O . ALA A 1 709 ? 6.875 11.039 15.633 1 91.75 709 ALA A O 1
ATOM 5376 N N . ALA A 1 710 ? 5.516 9.609 14.641 1 90.69 710 ALA A N 1
ATOM 5377 C CA . ALA A 1 710 ? 5.586 10.312 13.367 1 90.69 710 ALA A CA 1
ATOM 5378 C C . ALA A 1 710 ? 4.977 11.711 13.477 1 90.69 710 ALA A C 1
ATOM 5380 O O . ALA A 1 710 ? 5.504 12.672 12.922 1 90.69 710 ALA A O 1
ATOM 5381 N N . ARG A 1 711 ? 3.889 11.836 14.172 1 85.31 711 ARG A N 1
ATOM 5382 C CA . ARG A 1 711 ? 3.234 13.133 14.359 1 85.31 711 ARG A CA 1
ATOM 5383 C C . ARG A 1 711 ? 4.141 14.102 15.117 1 85.31 711 ARG A C 1
ATOM 5385 O O . ARG A 1 711 ? 4.125 15.305 14.852 1 85.31 711 ARG A O 1
ATOM 5392 N N . ALA A 1 712 ? 4.926 13.508 15.984 1 83.94 712 ALA A N 1
ATOM 5393 C CA . ALA A 1 712 ? 5.816 14.328 16.797 1 83.94 712 ALA A CA 1
ATOM 5394 C C . ALA A 1 712 ? 6.93 14.938 15.945 1 83.94 712 ALA A C 1
ATOM 5396 O O . ALA A 1 712 ? 7.516 15.953 16.312 1 83.94 712 ALA A O 1
ATOM 5397 N N . VAL A 1 713 ? 7.188 14.336 14.812 1 86.75 713 VAL A N 1
ATOM 5398 C CA . VAL A 1 713 ? 8.234 14.836 13.93 1 86.75 713 VAL A CA 1
ATOM 5399 C C . VAL A 1 713 ? 7.664 15.086 12.539 1 86.75 713 VAL A C 1
ATOM 5401 O O . VAL A 1 713 ? 8.32 14.82 11.531 1 86.75 713 VAL A O 1
ATOM 5404 N N . ARG A 1 714 ? 6.492 15.516 12.461 1 81.69 714 ARG A N 1
ATOM 5405 C CA . ARG A 1 714 ? 5.754 15.656 11.211 1 81.69 714 ARG A CA 1
ATOM 5406 C C . ARG A 1 714 ? 6.48 16.594 10.25 1 81.69 714 ARG A C 1
ATOM 5408 O O . ARG A 1 714 ? 6.453 16.375 9.031 1 81.69 714 ARG A O 1
ATOM 5415 N N . ASP A 1 715 ? 7.113 17.594 10.75 1 77.12 715 ASP A N 1
ATOM 5416 C CA . ASP A 1 715 ? 7.766 18.594 9.914 1 77.12 715 ASP A CA 1
ATOM 5417 C C . ASP A 1 715 ? 8.969 18 9.188 1 77.12 715 ASP A C 1
ATOM 5419 O O . ASP A 1 715 ? 9.492 18.594 8.242 1 77.12 715 ASP A O 1
ATOM 5423 N N . GLN A 1 716 ? 9.344 16.781 9.594 1 79.94 716 GLN A N 1
ATOM 5424 C CA . GLN A 1 716 ? 10.516 16.141 9 1 79.94 716 GLN A CA 1
ATOM 5425 C C . GLN A 1 716 ? 10.109 15.055 8.016 1 79.94 716 GLN A C 1
ATOM 5427 O O . GLN A 1 716 ? 10.953 14.477 7.336 1 79.94 716 GLN A O 1
ATOM 5432 N N . LEU A 1 717 ? 8.867 14.82 7.953 1 85.12 717 LEU A N 1
ATOM 5433 C CA . LEU A 1 717 ? 8.406 13.68 7.176 1 85.12 717 LEU A CA 1
ATOM 5434 C C . LEU A 1 717 ? 7.621 14.141 5.953 1 85.12 717 LEU A C 1
ATOM 5436 O O . LEU A 1 717 ? 6.992 15.203 5.977 1 85.12 717 LEU A O 1
ATOM 5440 N N . SER A 1 718 ? 7.746 13.375 4.934 1 82.75 718 SER A N 1
ATOM 5441 C CA . SER A 1 718 ? 6.996 13.688 3.721 1 82.75 718 SER A CA 1
ATOM 5442 C C . SER A 1 718 ? 5.539 13.258 3.85 1 82.75 718 SER A C 1
ATOM 5444 O O . SER A 1 718 ? 5.199 12.445 4.715 1 82.75 718 SER A O 1
ATOM 5446 N N . ASN A 1 719 ? 4.734 13.727 2.943 1 79.06 719 ASN A N 1
ATOM 5447 C CA . ASN A 1 719 ? 3.312 13.398 2.904 1 79.06 719 ASN A CA 1
ATOM 5448 C C . ASN A 1 719 ? 3.084 11.922 2.598 1 79.06 719 ASN A C 1
ATOM 5450 O O . ASN A 1 719 ? 2.037 11.367 2.939 1 79.06 719 ASN A O 1
ATOM 5454 N N . ASP A 1 720 ? 4.059 11.344 2.031 1 84 720 ASP A N 1
ATOM 5455 C CA . ASP A 1 720 ? 3.943 9.93 1.709 1 84 720 ASP A CA 1
ATOM 5456 C C . ASP A 1 720 ? 3.754 9.094 2.973 1 84 720 ASP A C 1
ATOM 5458 O O . ASP A 1 720 ? 3.039 8.086 2.957 1 84 720 ASP A O 1
ATOM 5462 N N . THR A 1 721 ? 4.371 9.508 4.035 1 86.75 721 THR A N 1
ATOM 5463 C CA . THR A 1 721 ? 4.301 8.773 5.293 1 86.75 721 THR A CA 1
ATOM 5464 C C . THR A 1 721 ? 2.867 8.719 5.809 1 86.75 721 THR A C 1
ATOM 5466 O O . THR A 1 721 ? 2.4 7.664 6.246 1 86.75 721 THR A O 1
ATOM 5469 N N . TRP A 1 722 ? 2.164 9.758 5.633 1 83.88 722 TRP A N 1
ATOM 5470 C CA . TRP A 1 722 ? 0.812 9.844 6.172 1 83.88 722 TRP A CA 1
ATOM 5471 C C . TRP A 1 722 ? -0.167 9.039 5.324 1 83.88 722 TRP A C 1
ATOM 5473 O O . TRP A 1 722 ? -1.086 8.414 5.855 1 83.88 722 TRP A O 1
ATOM 5483 N N . MET A 1 723 ? 0.072 9.117 4.07 1 81.62 723 MET A N 1
ATOM 5484 C CA . MET A 1 723 ? -0.753 8.32 3.17 1 81.62 723 MET A CA 1
ATOM 5485 C C . MET A 1 723 ? -0.671 6.836 3.525 1 81.62 723 MET A C 1
ATOM 5487 O O . MET A 1 723 ? -1.688 6.141 3.535 1 81.62 723 MET A O 1
ATOM 5491 N N . ILE A 1 724 ? 0.453 6.41 3.875 1 85.62 724 ILE A N 1
ATOM 5492 C CA . ILE A 1 724 ? 0.699 5.008 4.184 1 85.62 724 ILE A CA 1
ATOM 5493 C C . ILE A 1 724 ? 0.078 4.66 5.535 1 85.62 724 ILE A C 1
ATOM 5495 O O . ILE A 1 724 ? -0.608 3.643 5.668 1 85.62 724 ILE A O 1
ATOM 5499 N N . LEU A 1 725 ? 0.323 5.465 6.531 1 85.75 725 LEU A N 1
ATOM 5500 C CA . LEU A 1 725 ? -0.2 5.199 7.867 1 85.75 725 LEU A CA 1
ATOM 5501 C C . LEU A 1 725 ? -1.726 5.215 7.867 1 85.75 725 LEU A C 1
ATOM 5503 O O . LEU A 1 725 ? -2.359 4.418 8.562 1 85.75 725 LEU A O 1
ATOM 5507 N N . SER A 1 726 ? -2.314 6.027 7.043 1 83.12 726 SER A N 1
ATOM 5508 C CA . SER A 1 726 ? -3.768 6.102 6.945 1 83.12 726 SER A CA 1
ATOM 5509 C C . SER A 1 726 ? -4.344 4.848 6.297 1 83.12 726 SER A C 1
ATOM 5511 O O . SER A 1 726 ? -5.445 4.414 6.641 1 83.12 726 SER A O 1
ATOM 5513 N N . ALA A 1 727 ? -3.596 4.316 5.367 1 77.81 727 ALA A N 1
ATOM 5514 C CA . ALA A 1 727 ? -4.031 3.084 4.719 1 77.81 727 ALA A CA 1
ATOM 5515 C C . ALA A 1 727 ? -4.141 1.942 5.727 1 77.81 727 ALA A C 1
ATOM 5517 O O . ALA A 1 727 ? -5.047 1.113 5.641 1 77.81 727 ALA A O 1
ATOM 5518 N N . VAL A 1 728 ? -3.238 1.894 6.664 1 85 728 VAL A N 1
ATOM 5519 C CA . VAL A 1 728 ? -3.271 0.867 7.699 1 85 728 VAL A CA 1
ATOM 5520 C C . VAL A 1 728 ? -4.496 1.068 8.586 1 85 728 VAL A C 1
ATOM 5522 O O . VAL A 1 728 ? -5.199 0.109 8.914 1 85 728 VAL A O 1
ATOM 5525 N N . ASP A 1 729 ? -4.742 2.328 8.906 1 80.62 729 ASP A N 1
ATOM 5526 C CA . ASP A 1 729 ? -5.887 2.645 9.758 1 80.62 729 ASP A CA 1
ATOM 5527 C C . ASP A 1 729 ? -7.199 2.266 9.078 1 80.62 729 ASP A C 1
ATOM 5529 O O . ASP A 1 729 ? -8.117 1.752 9.727 1 80.62 729 ASP A O 1
ATOM 5533 N N . ARG A 1 730 ? -7.281 2.469 7.848 1 77.81 730 ARG A N 1
ATOM 5534 C CA . ARG A 1 730 ? -8.484 2.125 7.09 1 77.81 730 ARG A CA 1
ATOM 5535 C C . ARG A 1 730 ? -8.688 0.614 7.047 1 77.81 730 ARG A C 1
ATOM 5537 O O . ARG A 1 730 ? -9.812 0.132 7.176 1 77.81 730 ARG A O 1
ATOM 5544 N N . ALA A 1 731 ? -7.633 -0.041 6.844 1 77.19 731 ALA A N 1
ATOM 5545 C CA . ALA A 1 731 ? -7.734 -1.497 6.805 1 77.19 731 ALA A CA 1
ATOM 5546 C C . ALA A 1 731 ? -8.242 -2.045 8.141 1 77.19 731 ALA A C 1
ATOM 5548 O O . ALA A 1 731 ? -9.094 -2.938 8.164 1 77.19 731 ALA A O 1
ATOM 5549 N N . MET A 1 732 ? -7.75 -1.555 9.195 1 82.81 732 MET A N 1
ATOM 5550 C CA . MET A 1 732 ? -8.148 -2.01 10.523 1 82.81 732 MET A CA 1
ATOM 5551 C C . MET A 1 732 ? -9.586 -1.604 10.828 1 82.81 732 MET A C 1
ATOM 5553 O O . MET A 1 732 ? -10.328 -2.357 11.469 1 82.81 732 MET A O 1
ATOM 5557 N N . ALA A 1 733 ? -9.961 -0.415 10.32 1 75.56 733 ALA A N 1
ATOM 5558 C CA . ALA A 1 733 ? -11.328 0.059 10.523 1 75.56 733 ALA A CA 1
ATOM 5559 C C . ALA A 1 733 ? -12.328 -0.776 9.727 1 75.56 733 ALA A C 1
ATOM 5561 O O . ALA A 1 733 ? -13.438 -1.05 10.195 1 75.56 733 ALA A O 1
ATOM 5562 N N . GLU A 1 734 ? -11.969 -1.16 8.539 1 72.5 734 GLU A N 1
ATOM 5563 C CA . GLU A 1 734 ? -12.836 -1.961 7.68 1 72.5 734 GLU A CA 1
ATOM 5564 C C . GLU A 1 734 ? -13.094 -3.338 8.289 1 72.5 734 GLU A C 1
ATOM 5566 O O . GLU A 1 734 ? -14.195 -3.885 8.148 1 72.5 734 GLU A O 1
ATOM 5571 N N . TYR A 1 735 ? -12.109 -3.881 8.93 1 78.88 735 TYR A N 1
ATOM 5572 C CA . TYR A 1 735 ? -12.312 -5.164 9.594 1 78.88 735 TYR A CA 1
ATOM 5573 C C . TYR A 1 735 ? -13.461 -5.082 10.602 1 78.88 735 TYR A C 1
ATOM 5575 O O . TYR A 1 735 ? -14.25 -6.02 10.727 1 78.88 735 TYR A O 1
ATOM 5583 N N . ARG A 1 736 ? -13.445 -3.949 11.312 1 67.06 736 ARG A N 1
ATOM 5584 C CA . ARG A 1 736 ? -14.453 -3.783 12.359 1 67.06 736 ARG A CA 1
ATOM 5585 C C . ARG A 1 736 ? -15.859 -3.723 11.766 1 67.06 736 ARG A C 1
ATOM 5587 O O . ARG A 1 736 ? -16.828 -4.09 12.422 1 67.06 736 ARG A O 1
ATOM 5594 N N . GLY A 1 737 ? -15.945 -3.41 10.531 1 62.59 737 GLY A N 1
ATOM 5595 C CA . GLY A 1 737 ? -17.219 -3.322 9.844 1 62.59 737 GLY A CA 1
ATOM 5596 C C . GLY A 1 737 ? -17.688 -4.652 9.289 1 62.59 737 GLY A C 1
ATOM 5597 O O . GLY A 1 737 ? -18.875 -4.805 8.938 1 62.59 737 GLY A O 1
ATOM 5598 N N . PHE A 1 738 ? -16.719 -5.629 9.227 1 60.91 738 PHE A N 1
ATOM 5599 C CA . PHE A 1 738 ? -17.094 -6.91 8.648 1 60.91 738 PHE A CA 1
ATOM 5600 C C . PHE A 1 738 ? -17.859 -7.758 9.656 1 60.91 738 PHE A C 1
ATOM 5602 O O . PHE A 1 738 ? -17.453 -7.875 10.812 1 60.91 738 PHE A O 1
ATOM 5609 N N . GLY A 1 739 ? -19.188 -7.668 9.641 1 54.28 739 GLY A N 1
ATOM 5610 C CA . GLY A 1 739 ? -20.047 -8.461 10.5 1 54.28 739 GLY A CA 1
ATOM 5611 C C . GLY A 1 739 ? -19.641 -9.914 10.586 1 54.28 739 GLY A C 1
ATOM 5612 O O . GLY A 1 739 ? -18.578 -10.234 11.117 1 54.28 739 GLY A O 1
ATOM 5613 N N . GLU A 1 740 ? -20.156 -10.914 9.828 1 51.97 740 GLU A N 1
ATOM 5614 C CA . GLU A 1 740 ? -20.141 -12.367 9.906 1 51.97 740 GLU A CA 1
ATOM 5615 C C . GLU A 1 740 ? -18.875 -12.945 9.242 1 51.97 740 GLU A C 1
ATOM 5617 O O . GLU A 1 740 ? -18.453 -14.047 9.586 1 51.97 740 GLU A O 1
ATOM 5622 N N . ASP A 1 741 ? -18.266 -12.305 8.312 1 57.19 741 ASP A N 1
ATOM 5623 C CA . ASP A 1 741 ? -17.188 -12.883 7.516 1 57.19 741 ASP A CA 1
ATOM 5624 C C . ASP A 1 741 ? -15.828 -12.445 8.039 1 57.19 741 ASP A C 1
ATOM 5626 O O . ASP A 1 741 ? -14.914 -12.164 7.262 1 57.19 741 ASP A O 1
ATOM 5630 N N . ARG A 1 742 ? -15.586 -12.719 9.344 1 64.38 742 ARG A N 1
ATOM 5631 C CA . ARG A 1 742 ? -14.484 -12.062 10.031 1 64.38 742 ARG A CA 1
ATOM 5632 C C . ARG A 1 742 ? -13.172 -12.812 9.805 1 64.38 742 ARG A C 1
ATOM 5634 O O . ARG A 1 742 ? -12.102 -12.203 9.797 1 64.38 742 ARG A O 1
ATOM 5641 N N . GLU A 1 743 ? -13.266 -14.109 9.57 1 65.12 743 GLU A N 1
ATOM 5642 C CA . GLU A 1 743 ? -12.008 -14.844 9.453 1 65.12 743 GLU A CA 1
ATOM 5643 C C . GLU A 1 743 ? -11.273 -14.469 8.172 1 65.12 743 GLU A C 1
ATOM 5645 O O . GLU A 1 743 ? -10.062 -14.219 8.188 1 65.12 743 GLU A O 1
ATOM 5650 N N . ALA A 1 744 ? -12.039 -14.398 7.098 1 67.25 744 ALA A N 1
ATOM 5651 C CA . ALA A 1 744 ? -11.43 -14 5.828 1 67.25 744 ALA A CA 1
ATOM 5652 C C . ALA A 1 744 ? -10.977 -12.539 5.871 1 67.25 744 ALA A C 1
ATOM 5654 O O . ALA A 1 744 ? -9.953 -12.188 5.285 1 67.25 744 ALA A O 1
ATOM 5655 N N . ALA A 1 745 ? -11.625 -11.844 6.648 1 76.88 745 ALA A N 1
ATOM 5656 C CA . ALA A 1 745 ? -11.328 -10.422 6.754 1 76.88 745 ALA A CA 1
ATOM 5657 C C . ALA A 1 745 ? -10.008 -10.195 7.484 1 76.88 745 ALA A C 1
ATOM 5659 O O . ALA A 1 745 ? -9.281 -9.242 7.191 1 76.88 745 ALA A O 1
ATOM 5660 N N . LEU A 1 746 ? -9.641 -11.148 8.328 1 83.12 746 LEU A N 1
ATOM 5661 C CA . LEU A 1 746 ? -8.43 -11 9.117 1 83.12 746 LEU A CA 1
ATOM 5662 C C . LEU A 1 746 ? -7.188 -11.133 8.234 1 83.12 746 LEU A C 1
ATOM 5664 O O . LEU A 1 746 ? -6.219 -10.391 8.406 1 83.12 746 LEU A O 1
ATOM 5668 N N . SER A 1 747 ? -7.211 -12.047 7.289 1 82.38 747 SER A N 1
ATOM 5669 C CA . SER A 1 747 ? -6.094 -12.234 6.367 1 82.38 747 SER A CA 1
ATOM 5670 C C . SER A 1 747 ? -5.875 -10.992 5.508 1 82.38 747 SER A C 1
ATOM 5672 O O . SER A 1 747 ? -4.734 -10.617 5.234 1 82.38 747 SER A O 1
ATOM 5674 N N . ALA A 1 748 ? -6.926 -10.43 5.168 1 80.31 748 ALA A N 1
ATOM 5675 C CA . ALA A 1 748 ? -6.848 -9.227 4.344 1 80.31 748 ALA A CA 1
ATOM 5676 C C . ALA A 1 748 ? -6.211 -8.07 5.113 1 80.31 748 ALA A C 1
ATOM 5678 O O . ALA A 1 748 ? -5.395 -7.324 4.566 1 80.31 748 ALA A O 1
ATOM 5679 N N . VAL A 1 749 ? -6.562 -7.949 6.324 1 87.31 749 VAL A N 1
ATOM 5680 C CA . VAL A 1 749 ? -6.016 -6.883 7.156 1 87.31 749 VAL A CA 1
ATOM 5681 C C . VAL A 1 749 ? -4.512 -7.086 7.336 1 87.31 749 VAL A C 1
ATOM 5683 O O . VAL A 1 749 ? -3.738 -6.129 7.266 1 87.31 749 VAL A O 1
ATOM 5686 N N . HIS A 1 750 ? -4.082 -8.297 7.535 1 90.25 750 HIS A N 1
ATOM 5687 C CA . HIS A 1 750 ? -2.664 -8.594 7.695 1 90.25 750 HIS A CA 1
ATOM 5688 C C . HIS A 1 750 ? -1.875 -8.219 6.449 1 90.25 750 HIS A C 1
ATOM 5690 O O . HIS A 1 750 ? -0.838 -7.555 6.539 1 90.25 750 HIS A O 1
ATOM 5696 N N . SER A 1 751 ? -2.404 -8.562 5.359 1 84.88 751 SER A N 1
ATOM 5697 C CA . SER A 1 751 ? -1.713 -8.336 4.094 1 84.88 751 SER A CA 1
ATOM 5698 C C . SER A 1 751 ? -1.609 -6.852 3.777 1 84.88 751 SER A C 1
ATOM 5700 O O . SER A 1 751 ? -0.554 -6.371 3.355 1 84.88 751 SER A O 1
ATOM 5702 N N . LEU A 1 752 ? -2.666 -6.145 3.977 1 85.62 752 LEU A N 1
ATOM 5703 C CA . LEU A 1 752 ? -2.691 -4.715 3.689 1 85.62 752 LEU A CA 1
ATOM 5704 C C . LEU A 1 752 ? -1.776 -3.953 4.645 1 85.62 752 LEU A C 1
ATOM 5706 O O . LEU A 1 752 ? -1.087 -3.016 4.234 1 85.62 752 LEU A O 1
ATOM 5710 N N . THR A 1 753 ? -1.815 -4.344 5.863 1 91.69 753 THR A N 1
ATOM 5711 C CA . THR A 1 753 ? -0.953 -3.701 6.848 1 91.69 753 THR A CA 1
ATOM 5712 C C . THR A 1 753 ? 0.518 -3.959 6.531 1 91.69 753 THR A C 1
ATOM 5714 O O . THR A 1 753 ? 1.343 -3.045 6.602 1 91.69 753 THR A O 1
ATOM 5717 N N . LEU A 1 754 ? 0.827 -5.168 6.176 1 92.62 754 LEU A N 1
ATOM 5718 C CA . LEU A 1 754 ? 2.209 -5.496 5.84 1 92.62 754 LEU A CA 1
ATOM 5719 C C . LEU A 1 754 ? 2.676 -4.695 4.625 1 92.62 754 LEU A C 1
ATOM 5721 O O . LEU A 1 754 ? 3.793 -4.18 4.609 1 92.62 754 LEU A O 1
ATOM 5725 N N . ALA A 1 755 ? 1.844 -4.602 3.627 1 89.31 755 ALA A N 1
ATOM 5726 C CA . ALA A 1 755 ? 2.182 -3.818 2.439 1 89.31 755 ALA A CA 1
ATOM 5727 C C . ALA A 1 755 ? 2.492 -2.369 2.807 1 89.31 755 ALA A C 1
ATOM 5729 O O . ALA A 1 755 ? 3.436 -1.778 2.277 1 89.31 755 ALA A O 1
ATOM 5730 N N . ALA A 1 756 ? 1.682 -1.805 3.656 1 91.12 756 ALA A N 1
ATOM 5731 C CA . ALA A 1 756 ? 1.882 -0.428 4.102 1 91.12 756 ALA A CA 1
ATOM 5732 C C . ALA A 1 756 ? 3.199 -0.284 4.859 1 91.12 756 ALA A C 1
ATOM 5734 O O . ALA A 1 756 ? 3.941 0.678 4.648 1 91.12 756 ALA A O 1
ATOM 5735 N N . LEU A 1 757 ? 3.494 -1.199 5.695 1 93.88 757 LEU A N 1
ATOM 5736 C CA . LEU A 1 757 ? 4.723 -1.146 6.484 1 93.88 757 LEU A CA 1
ATOM 5737 C C . LEU A 1 757 ? 5.945 -1.289 5.586 1 93.88 757 LEU A C 1
ATOM 5739 O O . LEU A 1 757 ? 6.984 -0.676 5.844 1 93.88 757 LEU A O 1
ATOM 5743 N N . LEU A 1 758 ? 5.801 -2.086 4.566 1 94.25 758 LEU A N 1
ATOM 5744 C CA . LEU A 1 758 ? 6.891 -2.209 3.605 1 94.25 758 LEU A CA 1
ATOM 5745 C C . LEU A 1 758 ? 7.098 -0.899 2.852 1 94.25 758 LEU A C 1
ATOM 5747 O O . LEU A 1 758 ? 8.227 -0.546 2.514 1 94.25 758 LEU A O 1
ATOM 5751 N N . SER A 1 759 ? 6.031 -0.213 2.584 1 93.75 759 SER A N 1
ATOM 5752 C CA . SER A 1 759 ? 6.141 1.102 1.961 1 93.75 759 SER A CA 1
ATOM 5753 C C . SER A 1 759 ? 6.895 2.076 2.859 1 93.75 759 SER A C 1
ATOM 5755 O O . SER A 1 759 ? 7.695 2.881 2.375 1 93.75 759 SER A O 1
ATOM 5757 N N . LEU A 1 760 ? 6.609 2.041 4.145 1 93.94 760 LEU A N 1
ATOM 5758 C CA . LEU A 1 760 ? 7.34 2.883 5.086 1 93.94 760 LEU A CA 1
ATOM 5759 C C . LEU A 1 760 ? 8.828 2.564 5.055 1 93.94 760 LEU A C 1
ATOM 5761 O O . LEU A 1 760 ? 9.664 3.469 5.129 1 93.94 760 LEU A O 1
ATOM 5765 N N . SER A 1 761 ? 9.117 1.293 4.961 1 95.12 761 SER A N 1
ATOM 5766 C CA . SER A 1 761 ? 10.516 0.888 4.852 1 95.12 761 SER A CA 1
ATOM 5767 C C . SER A 1 761 ? 11.141 1.419 3.566 1 95.12 761 SER A C 1
ATOM 5769 O O . SER A 1 761 ? 12.328 1.768 3.545 1 95.12 761 SER A O 1
ATOM 5771 N N . GLY A 1 762 ? 10.375 1.44 2.535 1 94.69 762 GLY A N 1
ATOM 5772 C CA . GLY A 1 762 ? 10.859 2.002 1.283 1 94.69 762 GLY A CA 1
ATOM 5773 C C . GLY A 1 762 ? 11.188 3.48 1.378 1 94.69 762 GLY A C 1
ATOM 5774 O O . GLY A 1 762 ? 12.203 3.932 0.845 1 94.69 762 GLY A O 1
ATOM 5775 N N . ILE A 1 763 ? 10.336 4.223 2.09 1 93.06 763 ILE A N 1
ATOM 5776 C CA . ILE A 1 763 ? 10.586 5.645 2.314 1 93.06 763 ILE A CA 1
ATOM 5777 C C . ILE A 1 763 ? 11.898 5.82 3.086 1 93.06 763 ILE A C 1
ATOM 5779 O O . ILE A 1 763 ? 12.734 6.648 2.717 1 93.06 763 ILE A O 1
ATOM 5783 N N . GLY A 1 764 ? 12.031 5.039 4.109 1 93.62 764 GLY A N 1
ATOM 5784 C CA . GLY A 1 764 ? 13.242 5.117 4.902 1 93.62 764 GLY A CA 1
ATOM 5785 C C . GLY A 1 764 ? 14.5 4.797 4.113 1 93.62 764 GLY A C 1
ATOM 5786 O O . GLY A 1 764 ? 15.547 5.418 4.316 1 93.62 764 GLY A O 1
ATOM 5787 N N . ALA A 1 765 ? 14.375 3.938 3.174 1 94.19 765 ALA A N 1
ATOM 5788 C CA . ALA A 1 765 ? 15.547 3.441 2.457 1 94.19 765 ALA A CA 1
ATOM 5789 C C . ALA A 1 765 ? 15.906 4.363 1.296 1 94.19 765 ALA A C 1
ATOM 5791 O O . ALA A 1 765 ? 17.094 4.543 0.983 1 94.19 765 ALA A O 1
ATOM 5792 N N . GLU A 1 766 ? 14.82 5.031 0.741 1 94.12 766 GLU A N 1
ATOM 5793 C CA . GLU A 1 766 ? 15.102 5.641 -0.557 1 94.12 766 GLU A CA 1
ATOM 5794 C C . GLU A 1 766 ? 14.75 7.125 -0.558 1 94.12 766 GLU A C 1
ATOM 5796 O O . GLU A 1 766 ? 15.031 7.832 -1.527 1 94.12 766 GLU A O 1
ATOM 5801 N N . SER A 1 767 ? 14.172 7.629 0.527 1 90.88 767 SER A N 1
ATOM 5802 C CA . SER A 1 767 ? 13.672 9 0.434 1 90.88 767 SER A CA 1
ATOM 5803 C C . SER A 1 767 ? 14.219 9.867 1.561 1 90.88 767 SER A C 1
ATOM 5805 O O . SER A 1 767 ? 14.453 11.062 1.373 1 90.88 767 SER A O 1
ATOM 5807 N N . LEU A 1 768 ? 14.5 9.336 2.668 1 90.69 768 LEU A N 1
ATOM 5808 C CA . LEU A 1 768 ? 14.938 10.133 3.811 1 90.69 768 LEU A CA 1
ATOM 5809 C C . LEU A 1 768 ? 16.438 10.398 3.736 1 90.69 768 LEU A C 1
ATOM 5811 O O . LEU A 1 768 ? 17.219 9.484 3.463 1 90.69 768 LEU A O 1
ATOM 5815 N N . VAL A 1 769 ? 16.828 11.586 3.994 1 91.56 769 VAL A N 1
ATOM 5816 C CA . VAL A 1 769 ? 18.234 11.992 3.982 1 91.56 769 VAL A CA 1
ATOM 5817 C C . VAL A 1 769 ? 18.984 11.289 5.105 1 91.56 769 VAL A C 1
ATOM 5819 O O . VAL A 1 769 ? 18.453 11.125 6.211 1 91.56 769 VAL A O 1
ATOM 5822 N N . ARG A 1 770 ? 20.219 10.953 4.812 1 93.38 770 ARG A N 1
ATOM 5823 C CA . ARG A 1 770 ? 21.047 10.219 5.77 1 93.38 770 ARG A CA 1
ATOM 5824 C C . ARG A 1 770 ? 21.703 11.172 6.766 1 93.38 770 ARG A C 1
ATOM 5826 O O . ARG A 1 770 ? 22.922 11.32 6.773 1 93.38 770 ARG A O 1
ATOM 5833 N N . ASP A 1 771 ? 20.906 11.68 7.656 1 90.06 771 ASP A N 1
ATOM 5834 C CA . ASP A 1 771 ? 21.375 12.539 8.742 1 90.06 771 ASP A CA 1
ATOM 5835 C C . ASP A 1 771 ? 21.25 11.828 10.094 1 90.06 771 ASP A C 1
ATOM 5837 O O . ASP A 1 771 ? 21 10.625 10.148 1 90.06 771 ASP A O 1
ATOM 5841 N N . SER A 1 772 ? 21.531 12.492 11.141 1 88.94 772 SER A N 1
ATOM 5842 C CA . SER A 1 772 ? 21.516 11.883 12.469 1 88.94 772 SER A CA 1
ATOM 5843 C C . SER A 1 772 ? 20.141 11.289 12.773 1 88.94 772 SER A C 1
ATOM 5845 O O . SER A 1 772 ? 20.031 10.234 13.406 1 88.94 772 SER A O 1
ATOM 5847 N N . GLY A 1 773 ? 19.109 12.039 12.328 1 90.62 773 GLY A N 1
ATOM 5848 C CA . GLY A 1 773 ? 17.75 11.531 12.547 1 90.62 773 GLY A CA 1
ATOM 5849 C C . GLY A 1 773 ? 17.516 10.188 11.875 1 90.62 773 GLY A C 1
ATOM 5850 O O . GLY A 1 773 ? 16.906 9.297 12.469 1 90.62 773 GLY A O 1
ATOM 5851 N N . TRP A 1 774 ? 18.016 10.047 10.672 1 94.12 774 TRP A N 1
ATOM 5852 C CA . TRP A 1 774 ? 17.844 8.797 9.938 1 94.12 774 TRP A CA 1
ATOM 5853 C C . TRP A 1 774 ? 18.594 7.66 10.633 1 94.12 774 TRP A C 1
ATOM 5855 O O . TRP A 1 774 ? 18.062 6.559 10.781 1 94.12 774 TRP A O 1
ATOM 5865 N N . TYR A 1 775 ? 19.859 7.871 11.07 1 95.19 775 TYR A N 1
ATOM 5866 C CA . TYR A 1 775 ? 20.656 6.836 11.711 1 95.19 775 TYR A CA 1
ATOM 5867 C C . TYR A 1 775 ? 20.016 6.375 13.016 1 95.19 775 TYR A C 1
ATOM 5869 O O . TYR A 1 775 ? 20 5.18 13.312 1 95.19 775 TYR A O 1
ATOM 5877 N N . VAL A 1 776 ? 19.484 7.328 13.742 1 94.5 776 VAL A N 1
ATOM 5878 C CA . VAL A 1 776 ? 18.875 6.988 15.016 1 94.5 776 VAL A CA 1
ATOM 5879 C C . VAL A 1 776 ? 17.625 6.145 14.781 1 94.5 776 VAL A C 1
ATOM 5881 O O . VAL A 1 776 ? 17.359 5.184 15.508 1 94.5 776 VAL A O 1
ATOM 5884 N N . MET A 1 777 ? 16.844 6.531 13.797 1 96.44 777 MET A N 1
ATOM 5885 C CA . MET A 1 777 ? 15.664 5.754 13.438 1 96.44 777 MET A CA 1
ATOM 5886 C C . MET A 1 777 ? 16.047 4.336 13.023 1 96.44 777 MET A C 1
ATOM 5888 O O . MET A 1 777 ? 15.406 3.367 13.438 1 96.44 777 MET A O 1
ATOM 5892 N N . ASP A 1 778 ? 17.109 4.223 12.211 1 97.81 778 ASP A N 1
ATOM 5893 C CA . ASP A 1 778 ? 17.562 2.922 11.734 1 97.81 778 ASP A CA 1
ATOM 5894 C C . ASP A 1 778 ? 18.125 2.084 12.883 1 97.81 778 ASP A C 1
ATOM 5896 O O . ASP A 1 778 ? 17.969 0.861 12.898 1 97.81 778 ASP A O 1
ATOM 5900 N N . ILE A 1 779 ? 18.812 2.701 13.805 1 97.75 779 ILE A N 1
ATOM 5901 C CA . ILE A 1 779 ? 19.312 2.006 14.984 1 97.75 779 ILE A CA 1
ATOM 5902 C C . ILE A 1 779 ? 18.141 1.374 15.742 1 97.75 779 ILE A C 1
ATOM 5904 O O . ILE A 1 779 ? 18.203 0.204 16.125 1 97.75 779 ILE A O 1
ATOM 5908 N N . GLY A 1 780 ? 17.094 2.193 15.953 1 98 780 GLY A N 1
ATOM 5909 C CA . GLY A 1 780 ? 15.906 1.644 16.594 1 98 780 GLY A CA 1
ATOM 5910 C C . GLY A 1 780 ? 15.336 0.445 15.852 1 98 780 GLY A C 1
ATOM 5911 O O . GLY A 1 780 ? 14.992 -0.564 16.469 1 98 780 GLY A O 1
ATOM 5912 N N . LYS A 1 781 ? 15.281 0.528 14.578 1 97.94 781 LYS A N 1
ATOM 5913 C CA . LYS A 1 781 ? 14.758 -0.533 13.727 1 97.94 781 LYS A CA 1
ATOM 5914 C C . LYS A 1 781 ? 15.586 -1.806 13.852 1 97.94 781 LYS A C 1
ATOM 5916 O O . LYS A 1 781 ? 15.039 -2.898 14.008 1 97.94 781 LYS A O 1
ATOM 5921 N N . ARG A 1 782 ? 16.891 -1.653 13.789 1 98.62 782 ARG A N 1
ATOM 5922 C CA . ARG A 1 782 ? 17.797 -2.799 13.828 1 98.62 782 ARG A CA 1
ATOM 5923 C C . ARG A 1 782 ? 17.734 -3.502 15.18 1 98.62 782 ARG A C 1
ATOM 5925 O O . ARG A 1 782 ? 17.734 -4.734 15.242 1 98.62 782 ARG A O 1
ATOM 5932 N N . ILE A 1 783 ? 17.656 -2.73 16.219 1 98.31 783 ILE A N 1
ATOM 5933 C CA . ILE A 1 783 ? 17.547 -3.301 17.547 1 98.31 783 ILE A CA 1
ATOM 5934 C C . ILE A 1 783 ? 16.266 -4.125 17.656 1 98.31 783 ILE A C 1
ATOM 5936 O O . ILE A 1 783 ? 16.297 -5.27 18.109 1 98.31 783 ILE A O 1
ATOM 5940 N N . GLU A 1 784 ? 15.211 -3.502 17.203 1 97.81 784 GLU A N 1
ATOM 5941 C CA . GLU A 1 784 ? 13.914 -4.152 17.328 1 97.81 784 GLU A CA 1
ATOM 5942 C C . GLU A 1 784 ? 13.852 -5.434 16.5 1 97.81 784 GLU A C 1
ATOM 5944 O O . GLU A 1 784 ? 13.219 -6.41 16.906 1 97.81 784 GLU A O 1
ATOM 5949 N N . ARG A 1 785 ? 14.438 -5.43 15.312 1 97.62 785 ARG A N 1
ATOM 5950 C CA . ARG A 1 785 ? 14.445 -6.625 14.469 1 97.62 785 ARG A CA 1
ATOM 5951 C C . ARG A 1 785 ? 15.242 -7.746 15.125 1 97.62 785 ARG A C 1
ATOM 5953 O O . ARG A 1 785 ? 14.852 -8.914 15.055 1 97.62 785 ARG A O 1
ATOM 5960 N N . GLY A 1 786 ? 16.375 -7.402 15.766 1 98.19 786 GLY A N 1
ATOM 5961 C CA . GLY A 1 786 ? 17.141 -8.398 16.5 1 98.19 786 GLY A CA 1
ATOM 5962 C C . GLY A 1 786 ? 16.375 -8.984 17.672 1 98.19 786 GLY A C 1
ATOM 5963 O O . GLY A 1 786 ? 16.406 -10.195 17.891 1 98.19 786 GLY A O 1
ATOM 5964 N N . LEU A 1 787 ? 15.672 -8.133 18.359 1 97.69 787 LEU A N 1
ATOM 5965 C CA . LEU A 1 787 ? 14.875 -8.578 19.5 1 97.69 787 LEU A CA 1
ATOM 5966 C C . LEU A 1 787 ? 13.75 -9.508 19.047 1 97.69 787 LEU A C 1
ATOM 5968 O O . LEU A 1 787 ? 13.516 -10.547 19.656 1 97.69 787 LEU A O 1
ATOM 5972 N N . ALA A 1 788 ? 13.094 -9.117 17.984 1 96.94 788 ALA A N 1
ATOM 5973 C CA . ALA A 1 788 ? 11.984 -9.914 17.484 1 96.94 788 ALA A CA 1
ATOM 5974 C C . ALA A 1 788 ? 12.461 -11.289 17.016 1 96.94 788 ALA A C 1
ATOM 5976 O O . ALA A 1 788 ? 11.828 -12.305 17.297 1 96.94 788 ALA A O 1
ATOM 5977 N N . LEU A 1 789 ? 13.562 -11.297 16.297 1 97.69 789 LEU A N 1
ATOM 5978 C CA . LEU A 1 789 ? 14.086 -12.547 15.734 1 97.69 789 LEU A CA 1
ATOM 5979 C C . LEU A 1 789 ? 14.531 -13.492 16.844 1 97.69 789 LEU A C 1
ATOM 5981 O O . LEU A 1 789 ? 14.211 -14.68 16.828 1 97.69 789 LEU A O 1
ATOM 5985 N N . THR A 1 790 ? 15.273 -12.992 17.828 1 97.75 790 THR A N 1
ATOM 5986 C CA . THR A 1 790 ? 15.766 -13.828 18.922 1 97.75 790 THR A CA 1
ATOM 5987 C C . THR A 1 790 ? 14.602 -14.344 19.766 1 97.75 790 THR A C 1
ATOM 5989 O O . THR A 1 790 ? 14.609 -15.5 20.203 1 97.75 790 THR A O 1
ATOM 5992 N N . ALA A 1 791 ? 13.617 -13.523 19.984 1 96.69 791 ALA A N 1
ATOM 5993 C CA . ALA A 1 791 ? 12.445 -13.953 20.734 1 96.69 791 ALA A CA 1
ATOM 5994 C C . ALA A 1 791 ? 11.688 -15.055 20 1 96.69 791 ALA A C 1
ATOM 5996 O O . ALA A 1 791 ? 11.273 -16.047 20.609 1 96.69 791 ALA A O 1
ATOM 5997 N N . LEU A 1 792 ? 11.5 -14.898 18.719 1 96.88 792 LEU A N 1
ATOM 5998 C CA . LEU A 1 792 ? 10.773 -15.859 17.906 1 96.88 792 LEU A CA 1
ATOM 5999 C C . LEU A 1 792 ? 11.492 -17.203 17.875 1 96.88 792 LEU A C 1
ATOM 6001 O O . LEU A 1 792 ? 10.883 -18.25 18.125 1 96.88 792 LEU A O 1
ATOM 6005 N N . MET A 1 793 ? 12.766 -17.172 17.594 1 97.25 793 MET A N 1
ATOM 6006 C CA . MET A 1 793 ? 13.531 -18.406 17.484 1 97.25 793 MET A CA 1
ATOM 6007 C C . MET A 1 793 ? 13.633 -19.094 18.844 1 97.25 793 MET A C 1
ATOM 6009 O O . MET A 1 793 ? 13.57 -20.328 18.922 1 97.25 793 MET A O 1
ATOM 6013 N N . SER A 1 794 ? 13.789 -18.328 19.938 1 96.75 794 SER A N 1
ATOM 6014 C CA . SER A 1 794 ? 13.859 -18.891 21.281 1 96.75 794 SER A CA 1
ATOM 6015 C C . SER A 1 794 ? 12.57 -19.594 21.656 1 96.75 794 SER A C 1
ATOM 6017 O O . SER A 1 794 ? 12.602 -20.672 22.266 1 96.75 794 SER A O 1
ATOM 6019 N N . ALA A 1 795 ? 11.477 -19.062 21.25 1 95.44 795 ALA A N 1
ATOM 6020 C CA . ALA A 1 795 ? 10.172 -19.625 21.609 1 95.44 795 ALA A CA 1
ATOM 6021 C C . ALA A 1 795 ? 9.828 -20.828 20.75 1 95.44 795 ALA A C 1
ATOM 6023 O O . ALA A 1 795 ? 9.172 -21.766 21.203 1 95.44 795 ALA A O 1
ATOM 6024 N N . ALA A 1 796 ? 10.289 -20.859 19.531 1 96.44 796 ALA A N 1
ATOM 6025 C CA . ALA A 1 796 ? 9.75 -21.812 18.562 1 96.44 796 ALA A CA 1
ATOM 6026 C C . ALA A 1 796 ? 10.75 -22.938 18.297 1 96.44 796 ALA A C 1
ATOM 6028 O O . ALA A 1 796 ? 10.359 -24.031 17.906 1 96.44 796 ALA A O 1
ATOM 6029 N N . LEU A 1 797 ? 12.047 -22.688 18.5 1 96.38 797 LEU A N 1
ATOM 6030 C CA . LEU A 1 797 ? 12.984 -23.625 17.891 1 96.38 797 LEU A CA 1
ATOM 6031 C C . LEU A 1 797 ? 13.891 -24.234 18.953 1 96.38 797 LEU A C 1
ATOM 6033 O O . LEU A 1 797 ? 14.734 -25.078 18.641 1 96.38 797 LEU A O 1
ATOM 6037 N N . THR A 1 798 ? 13.758 -23.891 20.203 1 96.38 798 THR A N 1
ATOM 6038 C CA . THR A 1 798 ? 14.688 -24.375 21.219 1 96.38 798 THR A CA 1
ATOM 6039 C C . THR A 1 798 ? 14.258 -25.734 21.766 1 96.38 798 THR A C 1
ATOM 6041 O O . THR A 1 798 ? 15.008 -26.391 22.484 1 96.38 798 THR A O 1
ATOM 6044 N N . GLN A 1 799 ? 13.102 -26.203 21.391 1 94.88 799 GLN A N 1
ATOM 6045 C CA . GLN A 1 799 ? 12.609 -27.516 21.781 1 94.88 799 GLN A CA 1
ATOM 6046 C C . GLN A 1 799 ? 12.445 -28.438 20.578 1 94.88 799 GLN A C 1
ATOM 6048 O O . GLN A 1 799 ? 12.297 -27.969 19.453 1 94.88 799 GLN A O 1
ATOM 6053 N N . THR A 1 800 ? 12.516 -29.75 20.875 1 93.38 800 THR A N 1
ATOM 6054 C CA . THR A 1 800 ? 12.242 -30.703 19.828 1 93.38 800 THR A CA 1
ATOM 6055 C C . THR A 1 800 ? 10.758 -31.047 19.766 1 93.38 800 THR A C 1
ATOM 6057 O O . THR A 1 800 ? 10.078 -31.047 20.797 1 93.38 800 THR A O 1
ATOM 6060 N N . TYR A 1 801 ? 10.305 -31.234 18.578 1 92.38 801 TYR A N 1
ATOM 6061 C CA . TYR A 1 801 ? 8.922 -31.625 18.328 1 92.38 801 TYR A CA 1
ATOM 6062 C C . TYR A 1 801 ? 8.867 -32.875 17.438 1 92.38 801 TYR A C 1
ATOM 6064 O O . TYR A 1 801 ? 9.883 -33.281 16.875 1 92.38 801 TYR A O 1
ATOM 6072 N N . PRO A 1 802 ? 7.613 -33.5 17.438 1 89.25 802 PRO A N 1
ATOM 6073 C CA . PRO A 1 802 ? 7.461 -34.531 16.422 1 89.25 802 PRO A CA 1
ATOM 6074 C C . PRO A 1 802 ? 7.805 -34.062 15.016 1 89.25 802 PRO A C 1
ATOM 6076 O O . PRO A 1 802 ? 7.641 -32.875 14.719 1 89.25 802 PRO A O 1
ATOM 6079 N N . GLU A 1 803 ? 8.227 -34.844 14.258 1 84.75 803 GLU A N 1
ATOM 6080 C CA . GLU A 1 803 ? 8.844 -34.531 12.977 1 84.75 803 GLU A CA 1
ATOM 6081 C C . GLU A 1 803 ? 7.965 -33.594 12.156 1 84.75 803 GLU A C 1
ATOM 6083 O O . GLU A 1 803 ? 8.43 -32.562 11.664 1 84.75 803 GLU A O 1
ATOM 6088 N N . GLU A 1 804 ? 6.688 -33.969 11.984 1 83.81 804 GLU A N 1
ATOM 6089 C CA . GLU A 1 804 ? 5.812 -33.156 11.156 1 83.81 804 GLU A CA 1
ATOM 6090 C C . GLU A 1 804 ? 5.547 -31.797 11.812 1 83.81 804 GLU A C 1
ATOM 6092 O O . GLU A 1 804 ? 5.461 -30.766 11.125 1 83.81 804 GLU A O 1
ATOM 6097 N N . ALA A 1 805 ? 5.41 -31.812 13.062 1 90.5 805 ALA A N 1
ATOM 6098 C CA . ALA A 1 805 ? 5.215 -30.562 13.789 1 90.5 805 ALA A CA 1
ATOM 6099 C C . ALA A 1 805 ? 6.449 -29.672 13.703 1 90.5 805 ALA A C 1
ATOM 6101 O O . ALA A 1 805 ? 6.336 -28.453 13.586 1 90.5 805 ALA A O 1
ATOM 6102 N N . GLU A 1 806 ? 7.582 -30.297 13.773 1 91.75 806 GLU A N 1
ATOM 6103 C CA . GLU A 1 806 ? 8.836 -29.547 13.672 1 91.75 806 GLU A CA 1
ATOM 6104 C C . GLU A 1 806 ? 8.969 -28.891 12.305 1 91.75 806 GLU A C 1
ATOM 6106 O O . GLU A 1 806 ? 9.43 -27.75 12.203 1 91.75 806 GLU A O 1
ATOM 6111 N N . ARG A 1 807 ? 8.602 -29.578 11.336 1 88.44 807 ARG A N 1
ATOM 6112 C CA . ARG A 1 807 ? 8.641 -29.031 9.984 1 88.44 807 ARG A CA 1
ATOM 6113 C C . ARG A 1 807 ? 7.723 -27.828 9.852 1 88.44 807 ARG A C 1
ATOM 6115 O O . ARG A 1 807 ? 8.125 -26.781 9.32 1 88.44 807 ARG A O 1
ATOM 6122 N N . VAL A 1 808 ? 6.512 -27.984 10.32 1 90.25 808 VAL A N 1
ATOM 6123 C CA . VAL A 1 808 ? 5.527 -26.906 10.227 1 90.25 808 VAL A CA 1
ATOM 6124 C C . VAL A 1 808 ? 6.016 -25.688 11.016 1 90.25 808 VAL A C 1
ATOM 6126 O O . VAL A 1 808 ? 5.918 -24.562 10.539 1 90.25 808 VAL A O 1
ATOM 6129 N N . VAL A 1 809 ? 6.562 -25.906 12.172 1 95.12 809 VAL A N 1
ATOM 6130 C CA . VAL A 1 809 ? 7.066 -24.828 13.016 1 95.12 809 VAL A CA 1
ATOM 6131 C C . VAL A 1 809 ? 8.227 -24.125 12.312 1 95.12 809 VAL A C 1
ATOM 6133 O O . VAL A 1 809 ? 8.258 -22.891 12.25 1 95.12 809 VAL A O 1
ATOM 6136 N N . THR A 1 810 ? 9.133 -24.875 11.805 1 94.19 810 THR A N 1
ATOM 6137 C CA . THR A 1 810 ? 10.312 -24.312 11.148 1 94.19 810 THR A CA 1
ATOM 6138 C C . THR A 1 810 ? 9.914 -23.5 9.922 1 94.19 810 THR A C 1
ATOM 6140 O O . THR A 1 810 ? 10.414 -22.406 9.703 1 94.19 810 THR A O 1
ATOM 6143 N N . GLU A 1 811 ? 9.039 -24.047 9.164 1 90.81 811 GLU A N 1
ATOM 6144 C CA . GLU A 1 811 ? 8.562 -23.328 7.977 1 90.81 811 GLU A CA 1
ATOM 6145 C C . GLU A 1 811 ? 7.871 -22.031 8.352 1 90.81 811 GLU A C 1
ATOM 6147 O O . GLU A 1 811 ? 8.008 -21.016 7.652 1 90.81 811 GLU A O 1
ATOM 6152 N N . SER A 1 812 ? 7.109 -22.078 9.406 1 94.94 812 SER A N 1
ATOM 6153 C CA . SER A 1 812 ? 6.402 -20.891 9.867 1 94.94 812 SER A CA 1
ATOM 6154 C C . SER A 1 812 ? 7.371 -19.828 10.359 1 94.94 812 SER A C 1
ATOM 6156 O O . SER A 1 812 ? 7.164 -18.641 10.125 1 94.94 812 SER A O 1
ATOM 6158 N N . VAL A 1 813 ? 8.414 -20.25 11.016 1 96.56 813 VAL A N 1
ATOM 6159 C CA . VAL A 1 813 ? 9.438 -19.328 11.484 1 96.56 813 VAL A CA 1
ATOM 6160 C C . VAL A 1 813 ? 10.141 -18.688 10.289 1 96.56 813 VAL A C 1
ATOM 6162 O O . VAL A 1 813 ? 10.375 -17.469 10.273 1 96.56 813 VAL A O 1
ATOM 6165 N N . LEU A 1 814 ? 10.461 -19.484 9.312 1 94.31 814 LEU A N 1
ATOM 6166 C CA . LEU A 1 814 ? 11.117 -18.984 8.109 1 94.31 814 LEU A CA 1
ATOM 6167 C C . LEU A 1 814 ? 10.211 -18.016 7.359 1 94.31 814 LEU A C 1
ATOM 6169 O O . LEU A 1 814 ? 10.68 -17 6.836 1 94.31 814 LEU A O 1
ATOM 6173 N N . ARG A 1 815 ? 8.992 -18.297 7.363 1 92.75 815 ARG A N 1
ATOM 6174 C CA . ARG A 1 815 ? 8.023 -17.406 6.723 1 92.75 815 ARG A CA 1
ATOM 6175 C C . ARG A 1 815 ? 7.926 -16.078 7.469 1 92.75 815 ARG A C 1
ATOM 6177 O O . ARG A 1 815 ? 7.941 -15.016 6.852 1 92.75 815 ARG A O 1
ATOM 6184 N N . ALA A 1 816 ? 7.805 -16.156 8.734 1 95.44 816 ALA A N 1
ATOM 6185 C CA . ALA A 1 816 ? 7.699 -14.961 9.562 1 95.44 816 ALA A CA 1
ATOM 6186 C C . ALA A 1 816 ? 8.961 -14.109 9.453 1 95.44 816 ALA A C 1
ATOM 6188 O O . ALA A 1 816 ? 8.898 -12.883 9.547 1 95.44 816 ALA A O 1
ATOM 6189 N N . ALA A 1 817 ? 10.086 -14.75 9.227 1 95.56 817 ALA A N 1
ATOM 6190 C CA . ALA A 1 817 ? 11.367 -14.055 9.117 1 95.56 817 ALA A CA 1
ATOM 6191 C C . ALA A 1 817 ? 11.672 -13.68 7.672 1 95.56 817 ALA A C 1
ATOM 6193 O O . ALA A 1 817 ? 12.773 -13.227 7.359 1 95.56 817 ALA A O 1
ATOM 6194 N N . GLU A 1 818 ? 10.711 -13.898 6.777 1 92.06 818 GLU A N 1
ATOM 6195 C CA . GLU A 1 818 ? 10.836 -13.57 5.359 1 92.06 818 GLU A CA 1
ATOM 6196 C C . GLU A 1 818 ? 12.07 -14.227 4.75 1 92.06 818 GLU A C 1
ATOM 6198 O O . GLU A 1 818 ? 12.859 -13.57 4.066 1 92.06 818 GLU A O 1
ATOM 6203 N N . SER A 1 819 ? 12.227 -15.555 5.02 1 91.94 819 SER A N 1
ATOM 6204 C CA . SER A 1 819 ? 13.406 -16.266 4.539 1 91.94 819 SER A CA 1
ATOM 6205 C C . SER A 1 819 ? 13.047 -17.656 4.016 1 91.94 819 SER A C 1
ATOM 6207 O O . SER A 1 819 ? 13.914 -18.516 3.863 1 91.94 819 SER A O 1
ATOM 6209 N N . GLN A 1 820 ? 11.766 -17.859 3.77 1 88.88 820 GLN A N 1
ATOM 6210 C CA . GLN A 1 820 ? 11.305 -19.172 3.332 1 88.88 820 GLN A CA 1
ATOM 6211 C C . GLN A 1 820 ? 11.789 -19.469 1.918 1 88.88 820 GLN A C 1
ATOM 6213 O O . GLN A 1 820 ? 12.281 -20.578 1.65 1 88.88 820 GLN A O 1
ATOM 6218 N N . VAL A 1 821 ? 11.68 -18.547 1.079 1 82.19 821 VAL A N 1
ATOM 6219 C CA . VAL A 1 821 ? 12.062 -18.734 -0.314 1 82.19 821 VAL A CA 1
ATOM 6220 C C . VAL A 1 821 ? 13.562 -19 -0.404 1 82.19 821 VAL A C 1
ATOM 6222 O O . VAL A 1 821 ? 14 -19.938 -1.072 1 82.19 821 VAL A O 1
ATOM 6225 N N . SER A 1 822 ? 14.336 -18.219 0.326 1 85.38 822 SER A N 1
ATOM 6226 C CA . SER A 1 822 ? 15.789 -18.375 0.32 1 85.38 822 SER A CA 1
ATOM 6227 C C . SER A 1 822 ? 16.203 -19.719 0.916 1 85.38 822 SER A C 1
ATOM 6229 O O . SER A 1 822 ? 17.156 -20.344 0.438 1 85.38 822 SER A O 1
ATOM 6231 N N . TYR A 1 823 ? 15.523 -20.109 1.954 1 88.56 823 TYR A N 1
ATOM 6232 C CA . TYR A 1 823 ? 15.852 -21.391 2.582 1 88.56 823 TYR A CA 1
ATOM 6233 C C . TYR A 1 823 ? 15.586 -22.547 1.631 1 88.56 823 TYR A C 1
ATOM 6235 O O . TYR A 1 823 ? 16.406 -23.453 1.505 1 88.56 823 TYR A O 1
ATOM 6243 N N . ARG A 1 824 ? 14.43 -22.516 0.993 1 79.19 824 ARG A N 1
ATOM 6244 C CA . ARG A 1 824 ? 14.055 -23.578 0.073 1 79.19 824 ARG A CA 1
ATOM 6245 C C . ARG A 1 824 ? 15.023 -23.656 -1.1 1 79.19 824 ARG A C 1
ATOM 6247 O O . ARG A 1 824 ? 15.336 -24.75 -1.579 1 79.19 824 ARG A O 1
ATOM 6254 N N . ARG A 1 825 ? 15.461 -22.594 -1.506 1 75.06 825 ARG A N 1
ATOM 6255 C CA . ARG A 1 825 ? 16.391 -22.547 -2.625 1 75.06 825 ARG A CA 1
ATOM 6256 C C . ARG A 1 825 ? 17.766 -23.094 -2.223 1 75.06 825 ARG A C 1
ATOM 6258 O O . ARG A 1 825 ? 18.438 -23.75 -3.027 1 75.06 825 ARG A O 1
ATOM 6265 N N . ARG A 1 826 ? 18.125 -22.828 -0.961 1 77.38 826 ARG A N 1
ATOM 6266 C CA . ARG A 1 826 ? 19.453 -23.219 -0.505 1 77.38 826 ARG A CA 1
ATOM 6267 C C . ARG A 1 826 ? 19.469 -24.641 0.02 1 77.38 826 ARG A C 1
ATOM 6269 O O . ARG A 1 826 ? 20.453 -25.375 -0.158 1 77.38 826 ARG A O 1
ATOM 6276 N N . HIS A 1 827 ? 18.438 -24.938 0.807 1 75.06 827 HIS A N 1
ATOM 6277 C CA . HIS A 1 827 ? 18.5 -26.188 1.558 1 75.06 827 HIS A CA 1
ATOM 6278 C C . HIS A 1 827 ? 17.391 -27.141 1.123 1 75.06 827 HIS A C 1
ATOM 6280 O O . HIS A 1 827 ? 17.281 -28.234 1.672 1 75.06 827 HIS A O 1
ATOM 6286 N N . ARG A 1 828 ? 16.781 -26.797 0.157 1 62.72 828 ARG A N 1
ATOM 6287 C CA . ARG A 1 828 ? 15.742 -27.656 -0.389 1 62.72 828 ARG A CA 1
ATOM 6288 C C . ARG A 1 828 ? 14.773 -28.109 0.703 1 62.72 828 ARG A C 1
ATOM 6290 O O . ARG A 1 828 ? 14.414 -27.312 1.583 1 62.72 828 ARG A O 1
ATOM 6297 N N . ASP A 1 829 ? 14.25 -29.312 0.829 1 58.94 829 ASP A N 1
ATOM 6298 C CA . ASP A 1 829 ? 13.172 -29.734 1.722 1 58.94 829 ASP A CA 1
ATOM 6299 C C . ASP A 1 829 ? 13.719 -30.219 3.057 1 58.94 829 ASP A C 1
ATOM 6301 O O . ASP A 1 829 ? 12.961 -30.609 3.943 1 58.94 829 ASP A O 1
ATOM 6305 N N . SER A 1 830 ? 15.031 -30.031 3.295 1 66.44 830 SER A N 1
ATOM 6306 C CA . SER A 1 830 ? 15.547 -30.531 4.566 1 66.44 830 SER A CA 1
ATOM 6307 C C . SER A 1 830 ? 15.445 -29.484 5.656 1 66.44 830 SER A C 1
ATOM 6309 O O . SER A 1 830 ? 15.773 -28.312 5.434 1 66.44 830 SER A O 1
ATOM 6311 N N . VAL A 1 831 ? 14.672 -29.938 6.742 1 76.88 831 VAL A N 1
ATOM 6312 C CA . VAL A 1 831 ? 14.562 -29 7.859 1 76.88 831 VAL A CA 1
ATOM 6313 C C . VAL A 1 831 ? 15.641 -29.297 8.891 1 76.88 831 VAL A C 1
ATOM 6315 O O . VAL A 1 831 ? 15.617 -30.344 9.539 1 76.88 831 VAL A O 1
ATOM 6318 N N . ARG A 1 832 ? 16.719 -28.516 8.914 1 85.44 832 ARG A N 1
ATOM 6319 C CA . ARG A 1 832 ? 17.781 -28.594 9.914 1 85.44 832 ARG A CA 1
ATOM 6320 C C . ARG A 1 832 ? 17.938 -27.266 10.648 1 85.44 832 ARG A C 1
ATOM 6322 O O . ARG A 1 832 ? 18.031 -26.219 10.023 1 85.44 832 ARG A O 1
ATOM 6329 N N . ILE A 1 833 ? 17.938 -27.406 11.906 1 91.25 833 ILE A N 1
ATOM 6330 C CA . ILE A 1 833 ? 18.047 -26.203 12.727 1 91.25 833 ILE A CA 1
ATOM 6331 C C . ILE A 1 833 ? 19.359 -25.484 12.438 1 91.25 833 ILE A C 1
ATOM 6333 O O . ILE A 1 833 ? 19.422 -24.266 12.453 1 91.25 833 ILE A O 1
ATOM 6337 N N . SER A 1 834 ? 20.422 -26.25 12.195 1 91.31 834 SER A N 1
ATOM 6338 C CA . SER A 1 834 ? 21.719 -25.656 11.867 1 91.31 834 SER A CA 1
ATOM 6339 C C . SER A 1 834 ? 21.641 -24.812 10.594 1 91.31 834 SER A C 1
ATOM 6341 O O . SER A 1 834 ? 22.219 -23.734 10.523 1 91.31 834 SER A O 1
ATOM 6343 N N . ALA A 1 835 ? 20.859 -25.312 9.641 1 90.88 835 ALA A N 1
ATOM 6344 C CA . ALA A 1 835 ? 20.688 -24.578 8.391 1 90.88 835 ALA A CA 1
ATOM 6345 C C . ALA A 1 835 ? 19.844 -23.328 8.602 1 90.88 835 ALA A C 1
ATOM 6347 O O . ALA A 1 835 ? 20.109 -22.281 8 1 90.88 835 ALA A O 1
ATOM 6348 N N . VAL A 1 836 ? 18.812 -23.453 9.398 1 94.19 836 VAL A N 1
ATOM 6349 C CA . VAL A 1 836 ? 17.969 -22.312 9.734 1 94.19 836 VAL A CA 1
ATOM 6350 C C . VAL A 1 836 ? 18.812 -21.234 10.422 1 94.19 836 VAL A C 1
ATOM 6352 O O . VAL A 1 836 ? 18.719 -20.047 10.086 1 94.19 836 VAL A O 1
ATOM 6355 N N . ALA A 1 837 ? 19.656 -21.672 11.352 1 94.75 837 ALA A N 1
ATOM 6356 C CA . ALA A 1 837 ? 20.547 -20.75 12.047 1 94.75 837 ALA A CA 1
ATOM 6357 C C . ALA A 1 837 ? 21.531 -20.094 11.086 1 94.75 837 ALA A C 1
ATOM 6359 O O . ALA A 1 837 ? 21.859 -18.906 11.219 1 94.75 837 ALA A O 1
ATOM 6360 N N . GLY A 1 838 ? 22.031 -20.844 10.188 1 92.94 838 GLY A N 1
ATOM 6361 C CA . GLY A 1 838 ? 22.906 -20.281 9.18 1 92.94 838 GLY A CA 1
ATOM 6362 C C . GLY A 1 838 ? 22.297 -19.125 8.422 1 92.94 838 GLY A C 1
ATOM 6363 O O . GLY A 1 838 ? 22.984 -18.125 8.156 1 92.94 838 GLY A O 1
ATOM 6364 N N . LEU A 1 839 ? 21.062 -19.266 8.117 1 93.12 839 LEU A N 1
ATOM 6365 C CA . LEU A 1 839 ? 20.375 -18.266 7.316 1 93.12 839 LEU A CA 1
ATOM 6366 C C . LEU A 1 839 ? 19.891 -17.109 8.188 1 93.12 839 LEU A C 1
ATOM 6368 O O . LEU A 1 839 ? 20.031 -15.945 7.812 1 93.12 839 LEU A O 1
ATOM 6372 N N . LEU A 1 840 ? 19.406 -17.359 9.406 1 96.62 840 LEU A N 1
ATOM 6373 C CA . LEU A 1 840 ? 18.703 -16.344 10.188 1 96.62 840 LEU A CA 1
ATOM 6374 C C . LEU A 1 840 ? 19.625 -15.719 11.219 1 96.62 840 LEU A C 1
ATOM 6376 O O . LEU A 1 840 ? 19.344 -14.625 11.727 1 96.62 840 LEU A O 1
ATOM 6380 N N . LEU A 1 841 ? 20.766 -16.391 11.562 1 97.56 841 LEU A N 1
ATOM 6381 C CA . LEU A 1 841 ? 21.609 -15.859 12.625 1 97.56 841 LEU A CA 1
ATOM 6382 C C . LEU A 1 841 ? 22.969 -15.438 12.078 1 97.56 841 LEU A C 1
ATOM 6384 O O . LEU A 1 841 ? 23.547 -14.438 12.516 1 97.56 841 LEU A O 1
ATOM 6388 N N . PHE A 1 842 ? 23.453 -16.141 11.062 1 96.19 842 PHE A N 1
ATOM 6389 C CA . PHE A 1 842 ? 24.875 -15.984 10.773 1 96.19 842 PHE A CA 1
ATOM 6390 C C . PHE A 1 842 ? 25.078 -15.367 9.391 1 96.19 842 PHE A C 1
ATOM 6392 O O . PHE A 1 842 ? 26.188 -14.906 9.078 1 96.19 842 PHE A O 1
ATOM 6399 N N . ASP A 1 843 ? 24.109 -15.367 8.562 1 94.69 843 ASP A N 1
ATOM 6400 C CA . ASP A 1 843 ? 24.266 -14.883 7.195 1 94.69 843 ASP A CA 1
ATOM 6401 C C . ASP A 1 843 ? 24.312 -13.352 7.156 1 94.69 843 ASP A C 1
ATOM 6403 O O . ASP A 1 843 ? 23.281 -12.688 7.262 1 94.69 843 ASP A O 1
ATOM 6407 N N . THR A 1 844 ? 25.453 -12.781 6.84 1 95.06 844 THR A N 1
ATOM 6408 C CA . THR A 1 844 ? 25.625 -11.336 6.844 1 95.06 844 THR A CA 1
ATOM 6409 C C . THR A 1 844 ? 25.047 -10.711 5.582 1 95.06 844 THR A C 1
ATOM 6411 O O . THR A 1 844 ? 24.875 -9.492 5.508 1 95.06 844 THR A O 1
ATOM 6414 N N . ALA A 1 845 ? 24.625 -11.562 4.629 1 94.12 845 ALA A N 1
ATOM 6415 C CA . ALA A 1 845 ? 24.062 -11.055 3.383 1 94.12 845 ALA A CA 1
ATOM 6416 C C . ALA A 1 845 ? 22.547 -11.039 3.434 1 94.12 845 ALA A C 1
ATOM 6418 O O . ALA A 1 845 ? 21.891 -10.43 2.584 1 94.12 845 ALA A O 1
ATOM 6419 N N . ASN A 1 846 ? 21.984 -11.727 4.402 1 95.12 846 ASN A N 1
ATOM 6420 C CA . ASN A 1 846 ? 20.531 -11.758 4.559 1 95.12 846 ASN A CA 1
ATOM 6421 C C . ASN A 1 846 ? 20.047 -10.625 5.465 1 95.12 846 ASN A C 1
ATOM 6423 O O . ASN A 1 846 ? 20.312 -10.625 6.664 1 95.12 846 ASN A O 1
ATOM 6427 N N . PRO A 1 847 ? 19.328 -9.664 4.914 1 95.88 847 PRO A N 1
ATOM 6428 C CA . PRO A 1 847 ? 18.875 -8.516 5.703 1 95.88 847 PRO A CA 1
ATOM 6429 C C . PRO A 1 847 ? 17.984 -8.914 6.871 1 95.88 847 PRO A C 1
ATOM 6431 O O . PRO A 1 847 ? 17.719 -8.102 7.754 1 95.88 847 PRO A O 1
ATOM 6434 N N . ARG A 1 848 ? 17.562 -10.133 6.891 1 96.25 848 ARG A N 1
ATOM 6435 C CA . ARG A 1 848 ? 16.688 -10.609 7.961 1 96.25 848 ARG A CA 1
ATOM 6436 C C . ARG A 1 848 ? 17.484 -11.391 9 1 96.25 848 ARG A C 1
ATOM 6438 O O . ARG A 1 848 ? 16.938 -11.82 10.016 1 96.25 848 ARG A O 1
ATOM 6445 N N . SER A 1 849 ? 18.797 -11.523 8.805 1 97.5 849 SER A N 1
ATOM 6446 C CA . SER A 1 849 ? 19.672 -12.273 9.703 1 97.5 849 SER A CA 1
ATOM 6447 C C . SER A 1 849 ? 20.125 -11.414 10.875 1 97.5 849 SER A C 1
ATOM 6449 O O . SER A 1 849 ? 20.219 -10.195 10.758 1 97.5 849 SER A O 1
ATOM 6451 N N . LEU A 1 850 ? 20.391 -12.055 11.961 1 98.19 850 LEU A N 1
ATOM 6452 C CA . LEU A 1 850 ? 20.891 -11.375 13.148 1 98.19 850 LEU A CA 1
ATOM 6453 C C . LEU A 1 850 ? 22.25 -10.75 12.883 1 98.19 850 LEU A C 1
ATOM 6455 O O . LEU A 1 850 ? 22.516 -9.625 13.305 1 98.19 850 LEU A O 1
ATOM 6459 N N . ALA A 1 851 ? 23.109 -11.445 12.234 1 97.94 851 ALA A N 1
ATOM 6460 C CA . ALA A 1 851 ? 24.438 -10.93 11.914 1 97.94 851 ALA A CA 1
ATOM 6461 C C . ALA A 1 851 ? 24.328 -9.648 11.094 1 97.94 851 ALA A C 1
ATOM 6463 O O . ALA A 1 851 ? 25.109 -8.711 11.305 1 97.94 851 ALA A O 1
ATOM 6464 N N . TYR A 1 852 ? 23.453 -9.625 10.18 1 97.69 852 TYR A N 1
ATOM 6465 C CA . TYR A 1 852 ? 23.234 -8.438 9.375 1 97.69 852 TYR A CA 1
ATOM 6466 C C . TYR A 1 852 ? 22.812 -7.258 10.242 1 97.69 852 TYR A C 1
ATOM 6468 O O . TYR A 1 852 ? 23.312 -6.141 10.062 1 97.69 852 TYR A O 1
ATOM 6476 N N . GLN A 1 853 ? 21.875 -7.477 11.148 1 98 853 GLN A N 1
ATOM 6477 C CA . GLN A 1 853 ? 21.422 -6.418 12.039 1 98 853 GLN A CA 1
ATOM 6478 C C . GLN A 1 853 ? 22.578 -5.855 12.867 1 98 853 GLN A C 1
ATOM 6480 O O . GLN A 1 853 ? 22.703 -4.637 13.023 1 98 853 GLN A O 1
ATOM 6485 N N . LEU A 1 854 ? 23.375 -6.742 13.383 1 98.38 854 LEU A N 1
ATOM 6486 C CA . LEU A 1 854 ? 24.484 -6.316 14.242 1 98.38 854 LEU A CA 1
ATOM 6487 C C . LEU A 1 854 ? 25.516 -5.52 13.445 1 98.38 854 LEU A C 1
ATOM 6489 O O . LEU A 1 854 ? 26.047 -4.527 13.938 1 98.38 854 LEU A O 1
ATOM 6493 N N . ASP A 1 855 ? 25.719 -5.91 12.25 1 97.56 855 ASP A N 1
ATOM 6494 C CA . ASP A 1 855 ? 26.656 -5.18 11.391 1 97.56 855 ASP A CA 1
ATOM 6495 C C . ASP A 1 855 ? 26.125 -3.789 11.055 1 97.56 855 ASP A C 1
ATOM 6497 O O . ASP A 1 855 ? 26.859 -2.811 11.07 1 97.56 855 ASP A O 1
ATOM 6501 N N . ARG A 1 856 ? 24.875 -3.734 10.727 1 97.38 856 ARG A N 1
ATOM 6502 C CA . ARG A 1 856 ? 24.25 -2.453 10.406 1 97.38 856 ARG A CA 1
ATOM 6503 C C . ARG A 1 856 ? 24.234 -1.529 11.617 1 97.38 856 ARG A C 1
ATOM 6505 O O . ARG A 1 856 ? 24.375 -0.311 11.477 1 97.38 856 ARG A O 1
ATOM 6512 N N . LEU A 1 857 ? 23.984 -2.1 12.789 1 97.62 857 LEU A N 1
ATOM 6513 C CA . LEU A 1 857 ? 24.016 -1.326 14.031 1 97.62 857 LEU A CA 1
ATOM 6514 C C . LEU A 1 857 ? 25.406 -0.713 14.25 1 97.62 857 LEU A C 1
ATOM 6516 O O . LEU A 1 857 ? 25.516 0.447 14.656 1 97.62 857 LEU A O 1
ATOM 6520 N N . ASP A 1 858 ? 26.359 -1.482 13.969 1 96.56 858 ASP A N 1
ATOM 6521 C CA . ASP A 1 858 ? 27.734 -1.007 14.141 1 96.56 858 ASP A CA 1
ATOM 6522 C C . ASP A 1 858 ? 28.031 0.161 13.203 1 96.56 858 ASP A C 1
ATOM 6524 O O . ASP A 1 858 ? 28.578 1.178 13.625 1 96.56 858 ASP A O 1
ATOM 6528 N N . ALA A 1 859 ? 27.625 0.028 11.984 1 95.94 859 ALA A N 1
ATOM 6529 C CA . ALA A 1 859 ? 27.844 1.081 11 1 95.94 859 ALA A CA 1
ATOM 6530 C C . ALA A 1 859 ? 27.078 2.346 11.367 1 95.94 859 ALA A C 1
ATOM 6532 O O . ALA A 1 859 ? 27.594 3.457 11.234 1 95.94 859 ALA A O 1
ATOM 6533 N N . ASP A 1 860 ? 25.875 2.209 11.844 1 96.38 860 ASP A N 1
ATOM 6534 C CA . ASP A 1 860 ? 25.031 3.346 12.188 1 96.38 860 ASP A CA 1
ATOM 6535 C C . ASP A 1 860 ? 25.562 4.086 13.406 1 96.38 860 ASP A C 1
ATOM 6537 O O . ASP A 1 860 ? 25.562 5.32 13.445 1 96.38 860 ASP A O 1
ATOM 6541 N N . LEU A 1 861 ? 25.984 3.352 14.391 1 95 861 LEU A N 1
ATOM 6542 C CA . LEU A 1 861 ? 26.531 3.965 15.602 1 95 861 LEU A CA 1
ATOM 6543 C C . LEU A 1 861 ? 27.812 4.75 15.281 1 95 861 LEU A C 1
ATOM 6545 O O . LEU A 1 861 ? 28.047 5.816 15.852 1 95 861 LEU A O 1
ATOM 6549 N N . ARG A 1 862 ? 28.547 4.32 14.312 1 93.31 862 ARG A N 1
ATOM 6550 C CA . ARG A 1 862 ? 29.781 4.988 13.922 1 93.31 862 ARG A CA 1
ATOM 6551 C C . ARG A 1 862 ? 29.484 6.25 13.117 1 93.31 862 ARG A C 1
ATOM 6553 O O . ARG A 1 862 ? 30.297 7.184 13.102 1 93.31 862 ARG A O 1
ATOM 6560 N N . ALA A 1 863 ? 28.328 6.262 12.523 1 92.31 863 ALA A N 1
ATOM 6561 C CA . ALA A 1 863 ? 27.984 7.379 11.656 1 92.31 863 ALA A CA 1
ATOM 6562 C C . ALA A 1 863 ? 27.438 8.555 12.461 1 92.31 863 ALA A C 1
ATOM 6564 O O . ALA A 1 863 ? 27.359 9.68 11.961 1 92.31 863 ALA A O 1
ATOM 6565 N N . LEU A 1 864 ? 27.125 8.359 13.727 1 88.81 864 LEU A N 1
ATOM 6566 C CA . LEU A 1 864 ? 26.594 9.438 14.562 1 88.81 864 LEU A CA 1
ATOM 6567 C C . LEU A 1 864 ? 27.688 10.43 14.922 1 88.81 864 LEU A C 1
ATOM 6569 O O . LEU A 1 864 ? 28.844 10.047 15.117 1 88.81 864 LEU A O 1
ATOM 6573 N N . PRO A 1 865 ? 27.312 11.641 14.977 1 82.75 865 PRO A N 1
ATOM 6574 C CA . PRO A 1 865 ? 28.297 12.641 15.375 1 82.75 865 PRO A CA 1
ATOM 6575 C C . PRO A 1 865 ? 28.906 12.359 16.75 1 82.75 865 PRO A C 1
ATOM 6577 O O . PRO A 1 865 ? 28.188 11.984 17.672 1 82.75 865 PRO A O 1
ATOM 6580 N N . GLY A 1 866 ? 30.234 12.438 16.875 1 75.38 866 GLY A N 1
ATOM 6581 C CA . GLY A 1 866 ? 30.922 12.281 18.141 1 75.38 866 GLY A CA 1
ATOM 6582 C C . GLY A 1 866 ? 31.125 10.828 18.531 1 75.38 866 GLY A C 1
ATOM 6583 O O . GLY A 1 866 ? 31.422 10.531 19.688 1 75.38 866 GLY A O 1
ATOM 6584 N N . ALA A 1 867 ? 30.969 10 17.641 1 76.25 867 ALA A N 1
ATOM 6585 C CA . ALA A 1 867 ? 31.125 8.57 17.922 1 76.25 867 ALA A CA 1
ATOM 6586 C C . ALA A 1 867 ? 32.562 8.242 18.266 1 76.25 867 ALA A C 1
ATOM 6588 O O . ALA A 1 867 ? 33.5 8.672 17.562 1 76.25 867 ALA A O 1
ATOM 6589 N N . SER A 1 868 ? 32.875 7.859 19.484 1 73 868 SER A N 1
ATOM 6590 C CA . SER A 1 868 ? 34.25 7.543 19.938 1 73 868 SER A CA 1
ATOM 6591 C C . SER A 1 868 ? 34.562 6.078 19.688 1 73 868 SER A C 1
ATOM 6593 O O . SER A 1 868 ? 35.75 5.688 19.766 1 73 868 SER A O 1
ATOM 6595 N N . GLY A 1 869 ? 33.656 5.344 19.25 1 71.56 869 GLY A N 1
ATOM 6596 C CA . GLY A 1 869 ? 33.875 3.92 19.047 1 71.56 869 GLY A CA 1
ATOM 6597 C C . GLY A 1 869 ? 33.906 3.129 20.344 1 71.56 869 GLY A C 1
ATOM 6598 O O . GLY A 1 869 ? 34 1.9 20.312 1 71.56 869 GLY A O 1
ATOM 6599 N N . SER A 1 870 ? 33.875 3.801 21.5 1 81.25 870 SER A N 1
ATOM 6600 C CA . SER A 1 870 ? 34.031 3.084 22.75 1 81.25 870 SER A CA 1
ATOM 6601 C C . SER A 1 870 ? 32.875 3.357 23.719 1 81.25 870 SER A C 1
ATOM 6603 O O . SER A 1 870 ? 32.969 3.086 24.906 1 81.25 870 SER A O 1
ATOM 6605 N N . SER A 1 871 ? 31.844 3.797 23.25 1 88.44 871 SER A N 1
ATOM 6606 C CA . SER A 1 871 ? 30.688 4.066 24.094 1 88.44 871 SER A CA 1
ATOM 6607 C C . SER A 1 871 ? 30.062 2.77 24.594 1 88.44 871 SER A C 1
ATOM 6609 O O . SER A 1 871 ? 30.359 1.688 24.078 1 88.44 871 SER A O 1
ATOM 6611 N N . ARG A 1 872 ? 29.266 2.844 25.609 1 90.56 872 ARG A N 1
ATOM 6612 C CA . ARG A 1 872 ? 28.641 1.672 26.203 1 90.56 872 ARG A CA 1
ATOM 6613 C C . ARG A 1 872 ? 27.781 0.926 25.188 1 90.56 872 ARG A C 1
ATOM 6615 O O . ARG A 1 872 ? 27.875 -0.298 25.078 1 90.56 872 ARG A O 1
ATOM 6622 N N . PRO A 1 873 ? 26.953 1.62 24.406 1 92.69 873 PRO A N 1
ATOM 6623 C CA . PRO A 1 873 ? 26.203 0.893 23.391 1 92.69 873 PRO A CA 1
ATOM 6624 C C . PRO A 1 873 ? 27.094 0.14 22.406 1 92.69 873 PRO A C 1
ATOM 6626 O O . PRO A 1 873 ? 26.781 -0.99 22.031 1 92.69 873 PRO A O 1
ATOM 6629 N N . GLN A 1 874 ? 28.188 0.653 22.062 1 94.25 874 GLN A N 1
ATOM 6630 C CA . GLN A 1 874 ? 29.094 0.013 21.125 1 94.25 874 GLN A CA 1
ATOM 6631 C C . GLN A 1 874 ? 29.766 -1.21 21.75 1 94.25 874 GLN A C 1
ATOM 6633 O O . GLN A 1 874 ? 30 -2.211 21.078 1 94.25 874 GLN A O 1
ATOM 6638 N N . ARG A 1 875 ? 29.984 -1.125 23.047 1 94.94 875 ARG A N 1
ATOM 6639 C CA . ARG A 1 875 ? 30.562 -2.27 23.75 1 94.94 875 ARG A CA 1
ATOM 6640 C C . ARG A 1 875 ? 29.562 -3.42 23.828 1 94.94 875 ARG A C 1
ATOM 6642 O O . ARG A 1 875 ? 29.938 -4.582 23.641 1 94.94 875 ARG A O 1
ATOM 6649 N N . LEU A 1 876 ? 28.391 -3.096 24.141 1 96.5 876 LEU A N 1
ATOM 6650 C CA . LEU A 1 876 ? 27.328 -4.105 24.203 1 96.5 876 LEU A CA 1
ATOM 6651 C C . LEU A 1 876 ? 27.141 -4.77 22.844 1 96.5 876 LEU A C 1
ATOM 6653 O O . LEU A 1 876 ? 26.938 -5.98 22.75 1 96.5 876 LEU A O 1
ATOM 6657 N N . LEU A 1 877 ? 27.234 -3.955 21.812 1 97.25 877 LEU A N 1
ATOM 6658 C CA . LEU A 1 877 ? 27.125 -4.477 20.453 1 97.25 877 LEU A CA 1
ATOM 6659 C C . LEU A 1 877 ? 28.281 -5.406 20.125 1 97.25 877 LEU A C 1
ATOM 6661 O O . LEU A 1 877 ? 28.078 -6.48 19.547 1 97.25 877 LEU A O 1
ATOM 6665 N N . ALA A 1 878 ? 29.438 -5.02 20.484 1 96.5 878 ALA A N 1
ATOM 6666 C CA . ALA A 1 878 ? 30.609 -5.844 20.25 1 96.5 878 ALA A CA 1
ATOM 6667 C C . ALA A 1 878 ? 30.5 -7.184 20.969 1 96.5 878 ALA A C 1
ATOM 6669 O O . ALA A 1 878 ? 30.938 -8.219 20.453 1 96.5 878 ALA A O 1
ATOM 6670 N N . ASP A 1 879 ? 29.953 -7.109 22.141 1 96.69 879 ASP A N 1
ATOM 6671 C CA . ASP A 1 879 ? 29.734 -8.328 22.906 1 96.69 879 ASP A CA 1
ATOM 6672 C C . ASP A 1 879 ? 28.781 -9.273 22.188 1 96.69 879 ASP A C 1
ATOM 6674 O O . ASP A 1 879 ? 29.016 -10.484 22.125 1 96.69 879 ASP A O 1
ATOM 6678 N N . ALA A 1 880 ? 27.688 -8.758 21.703 1 97.75 880 ALA A N 1
ATOM 6679 C CA . ALA A 1 880 ? 26.719 -9.555 20.969 1 97.75 880 ALA A CA 1
ATOM 6680 C C . ALA A 1 880 ? 27.344 -10.172 19.719 1 97.75 880 ALA A C 1
ATOM 6682 O O . ALA A 1 880 ? 27.094 -11.344 19.406 1 97.75 880 ALA A O 1
ATOM 6683 N N . GLN A 1 881 ? 28.156 -9.406 18.969 1 97.62 881 GLN A N 1
ATOM 6684 C CA . GLN A 1 881 ? 28.844 -9.891 17.781 1 97.62 881 GLN A CA 1
ATOM 6685 C C . GLN A 1 881 ? 29.812 -11.023 18.125 1 97.62 881 GLN A C 1
ATOM 6687 O O . GLN A 1 881 ? 29.891 -12.016 17.391 1 97.62 881 GLN A O 1
ATOM 6692 N N . ARG A 1 882 ? 30.453 -10.883 19.234 1 96.62 882 ARG A N 1
ATOM 6693 C CA . ARG A 1 882 ? 31.391 -11.906 19.672 1 96.62 882 ARG A CA 1
ATOM 6694 C C . ARG A 1 882 ? 30.672 -13.203 20.031 1 96.62 882 ARG A C 1
ATOM 6696 O O . ARG A 1 882 ? 31.156 -14.297 19.734 1 96.62 882 ARG A O 1
ATOM 6703 N N . MET A 1 883 ? 29.578 -13.094 20.656 1 96.31 883 MET A N 1
ATOM 6704 C CA . MET A 1 883 ? 28.781 -14.266 21.016 1 96.31 883 MET A CA 1
ATOM 6705 C C . MET A 1 883 ? 28.391 -15.07 19.781 1 96.31 883 MET A C 1
ATOM 6707 O O . MET A 1 883 ? 28.469 -16.297 19.781 1 96.31 883 MET A O 1
ATOM 6711 N N . LEU A 1 884 ? 28.016 -14.375 18.719 1 95.88 884 LEU A N 1
ATOM 6712 C CA . LEU A 1 884 ? 27.609 -15.039 17.484 1 95.88 884 LEU A CA 1
ATOM 6713 C C . LEU A 1 884 ? 28.812 -15.688 16.797 1 95.88 884 LEU A C 1
ATOM 6715 O O . LEU A 1 884 ? 28.688 -16.781 16.25 1 95.88 884 LEU A O 1
ATOM 6719 N N . ARG A 1 885 ? 29.938 -15.055 16.859 1 93.31 885 ARG A N 1
ATOM 6720 C CA . ARG A 1 885 ? 31.125 -15.523 16.141 1 93.31 885 ARG A CA 1
ATOM 6721 C C . ARG A 1 885 ? 31.703 -16.75 16.828 1 93.31 885 ARG A C 1
ATOM 6723 O O . ARG A 1 885 ? 32.344 -17.578 16.172 1 93.31 885 ARG A O 1
ATOM 6730 N N . ARG A 1 886 ? 31.391 -16.969 18.031 1 92.31 886 ARG A N 1
ATOM 6731 C CA . ARG A 1 886 ? 32 -18.031 18.812 1 92.31 886 ARG A CA 1
ATOM 6732 C C . ARG A 1 886 ? 31.266 -19.344 18.641 1 92.31 886 ARG A C 1
ATOM 6734 O O . ARG A 1 886 ? 31.797 -20.406 18.969 1 92.31 886 ARG A O 1
ATOM 6741 N N . VAL A 1 887 ? 30.141 -19.297 18.047 1 93.5 887 VAL A N 1
ATOM 6742 C CA . VAL A 1 887 ? 29.281 -20.484 18 1 93.5 887 VAL A CA 1
ATOM 6743 C C . VAL A 1 887 ? 29.406 -21.172 16.641 1 93.5 887 VAL A C 1
ATOM 6745 O O . VAL A 1 887 ? 29.422 -20.5 15.609 1 93.5 887 VAL A O 1
ATOM 6748 N N . ASP A 1 888 ? 29.5 -22.469 16.703 1 90.25 888 ASP A N 1
ATOM 6749 C CA . ASP A 1 888 ? 29.375 -23.281 15.492 1 90.25 888 ASP A CA 1
ATOM 6750 C C . ASP A 1 888 ? 27.906 -23.656 15.242 1 90.25 888 ASP A C 1
ATOM 6752 O O . ASP A 1 888 ? 27.266 -24.25 16.109 1 90.25 888 ASP A O 1
ATOM 6756 N N . PRO A 1 889 ? 27.438 -23.391 14.078 1 88.31 889 PRO A N 1
ATOM 6757 C CA . PRO A 1 889 ? 26.031 -23.656 13.773 1 88.31 889 PRO A CA 1
ATOM 6758 C C . PRO A 1 889 ? 25.625 -25.109 14.062 1 88.31 889 PRO A C 1
ATOM 6760 O O . PRO A 1 889 ? 24.5 -25.359 14.477 1 88.31 889 PRO A O 1
ATOM 6763 N N . ASP A 1 890 ? 26.469 -26.031 13.914 1 88.56 890 ASP A N 1
ATOM 6764 C CA . ASP A 1 890 ? 26.141 -27.438 14.117 1 88.56 890 ASP A CA 1
ATOM 6765 C C . ASP A 1 890 ? 25.875 -27.719 15.594 1 88.56 890 ASP A C 1
ATOM 6767 O O . ASP A 1 890 ? 25.109 -28.625 15.922 1 88.56 890 ASP A O 1
ATOM 6771 N N . ASP A 1 891 ? 26.5 -26.969 16.438 1 91.56 891 ASP A N 1
ATOM 6772 C CA . ASP A 1 891 ? 26.312 -27.156 17.875 1 91.56 891 ASP A CA 1
ATOM 6773 C C . ASP A 1 891 ? 24.906 -26.734 18.297 1 91.56 891 ASP A C 1
ATOM 6775 O O . ASP A 1 891 ? 24.438 -27.141 19.359 1 91.56 891 ASP A O 1
ATOM 6779 N N . LEU A 1 892 ? 24.312 -26.047 17.5 1 93.5 892 LEU A N 1
ATOM 6780 C CA . LEU A 1 892 ? 23 -25.5 17.859 1 93.5 892 LEU A CA 1
ATOM 6781 C C . LEU A 1 892 ? 21.906 -26.547 17.688 1 93.5 892 LEU A C 1
ATOM 6783 O O . LEU A 1 892 ? 20.812 -26.391 18.219 1 93.5 892 LEU A O 1
ATOM 6787 N N . GLU A 1 893 ? 22.219 -27.609 17 1 89.94 893 GLU A N 1
ATOM 6788 C CA . GLU A 1 893 ? 21.25 -28.672 16.734 1 89.94 893 GLU A CA 1
ATOM 6789 C C . GLU A 1 893 ? 21.219 -29.688 17.875 1 89.94 893 GLU A C 1
ATOM 6791 O O . GLU A 1 893 ? 20.234 -30.406 18.031 1 89.94 893 GLU A O 1
ATOM 6796 N N . VAL A 1 894 ? 22.203 -29.672 18.703 1 92.12 894 VAL A N 1
ATOM 6797 C CA . VAL A 1 894 ? 22.344 -30.672 19.75 1 92.12 894 VAL A CA 1
ATOM 6798 C C . VAL A 1 894 ? 21.297 -30.453 20.828 1 92.12 894 VAL A C 1
ATOM 6800 O O . VAL A 1 894 ? 21.047 -29.312 21.25 1 92.12 894 VAL A O 1
ATOM 6803 N N . THR A 1 895 ? 20.641 -31.578 21.234 1 93.62 895 THR A N 1
ATOM 6804 C CA . THR A 1 895 ? 19.594 -31.531 22.25 1 93.62 895 THR A CA 1
ATOM 6805 C C . THR A 1 895 ? 20.047 -32.219 23.531 1 93.62 895 THR A C 1
ATOM 6807 O O . THR A 1 895 ? 20.875 -33.125 23.484 1 93.62 895 THR A O 1
ATOM 6810 N N . ASP A 1 896 ? 19.594 -31.781 24.578 1 93.25 896 ASP A N 1
ATOM 6811 C CA . ASP A 1 896 ? 19.812 -32.469 25.844 1 93.25 896 ASP A CA 1
ATOM 6812 C C . ASP A 1 896 ? 18.797 -33.594 26.031 1 93.25 896 ASP A C 1
ATOM 6814 O O . ASP A 1 896 ? 18.078 -33.969 25.094 1 93.25 896 ASP A O 1
ATOM 6818 N N . ASP A 1 897 ? 18.812 -34.188 27.234 1 91.62 897 ASP A N 1
ATOM 6819 C CA . ASP A 1 897 ? 18 -35.375 27.516 1 91.62 897 ASP A CA 1
ATOM 6820 C C . ASP A 1 897 ? 16.516 -35.031 27.5 1 91.62 897 ASP A C 1
ATOM 6822 O O . ASP A 1 897 ? 15.664 -35.875 27.266 1 91.62 897 ASP A O 1
ATOM 6826 N N . GLU A 1 898 ? 16.266 -33.812 27.703 1 91.88 898 GLU A N 1
ATOM 6827 C CA . GLU A 1 898 ? 14.875 -33.375 27.75 1 91.88 898 GLU A CA 1
ATOM 6828 C C . GLU A 1 898 ? 14.414 -32.844 26.391 1 91.88 898 GLU A C 1
ATOM 6830 O O . GLU A 1 898 ? 13.281 -32.406 26.25 1 91.88 898 GLU A O 1
ATOM 6835 N N . GLY A 1 899 ? 15.273 -32.938 25.438 1 93.62 899 GLY A N 1
ATOM 6836 C CA . GLY A 1 899 ? 14.922 -32.5 24.094 1 93.62 899 GLY A CA 1
ATOM 6837 C C . GLY A 1 899 ? 15.102 -31.016 23.891 1 93.62 899 GLY A C 1
ATOM 6838 O O . GLY A 1 899 ? 14.547 -30.438 22.953 1 93.62 899 GLY A O 1
ATOM 6839 N N . ARG A 1 900 ? 15.773 -30.391 24.781 1 95.5 900 ARG A N 1
ATOM 6840 C CA . ARG A 1 900 ? 15.992 -28.953 24.703 1 95.5 900 ARG A CA 1
ATOM 6841 C C . ARG A 1 900 ? 17.328 -28.641 24.031 1 95.5 900 ARG A C 1
ATOM 6843 O O . ARG A 1 900 ? 18.328 -29.297 24.297 1 95.5 900 ARG A O 1
ATOM 6850 N N . ARG A 1 901 ? 17.281 -27.734 23.141 1 96.69 901 ARG A N 1
ATOM 6851 C CA . ARG A 1 901 ? 18.5 -27.25 22.516 1 96.69 901 ARG A CA 1
ATOM 6852 C C . ARG A 1 901 ? 19.125 -26.125 23.344 1 96.69 901 ARG A C 1
ATOM 6854 O O . ARG A 1 901 ? 18.984 -24.953 23 1 96.69 901 ARG A O 1
ATOM 6861 N N . THR A 1 902 ? 19.906 -26.406 24.25 1 95.69 902 THR A N 1
ATOM 6862 C CA . THR A 1 902 ? 20.375 -25.516 25.297 1 95.69 902 THR A CA 1
ATOM 6863 C C . THR A 1 902 ? 21.328 -24.469 24.734 1 95.69 902 THR A C 1
ATOM 6865 O O . THR A 1 902 ? 21.281 -23.297 25.109 1 95.69 902 THR A O 1
ATOM 6868 N N . GLU A 1 903 ? 22.219 -24.875 23.859 1 95.5 903 GLU A N 1
ATOM 6869 C CA . GLU A 1 903 ? 23.172 -23.922 23.281 1 95.5 903 GLU A CA 1
ATOM 6870 C C . GLU A 1 903 ? 22.453 -22.844 22.469 1 95.5 903 GLU A C 1
ATOM 6872 O O . GLU A 1 903 ? 22.844 -21.688 22.484 1 95.5 903 GLU A O 1
ATOM 6877 N N . LEU A 1 904 ? 21.5 -23.312 21.719 1 96.75 904 LEU A N 1
ATOM 6878 C CA . LEU A 1 904 ? 20.703 -22.359 20.953 1 96.75 904 LEU A CA 1
ATOM 6879 C C . LEU A 1 904 ? 19.969 -21.406 21.891 1 96.75 904 LEU A C 1
ATOM 6881 O O . LEU A 1 904 ? 19.953 -20.188 21.656 1 96.75 904 LEU A O 1
ATOM 6885 N N . ALA A 1 905 ? 19.375 -21.922 22.906 1 97.06 905 ALA A N 1
ATOM 6886 C CA . ALA A 1 905 ? 18.625 -21.109 23.875 1 97.06 905 ALA A CA 1
ATOM 6887 C C . ALA A 1 905 ? 19.547 -20.078 24.547 1 97.06 905 ALA A C 1
ATOM 6889 O O . ALA A 1 905 ? 19.172 -18.906 24.688 1 97.06 905 ALA A O 1
ATOM 6890 N N . GLU A 1 906 ? 20.703 -20.484 24.906 1 96.25 906 GLU A N 1
ATOM 6891 C CA . GLU A 1 906 ? 21.641 -19.609 25.609 1 96.25 906 GLU A CA 1
ATOM 6892 C C . GLU A 1 906 ? 22.141 -18.484 24.688 1 96.25 906 GLU A C 1
ATOM 6894 O O . GLU A 1 906 ? 22.281 -17.344 25.109 1 96.25 906 GLU A O 1
ATOM 6899 N N . LEU A 1 907 ? 22.438 -18.859 23.5 1 97.25 907 LEU A N 1
ATOM 6900 C CA . LEU A 1 907 ? 22.875 -17.859 22.531 1 97.25 907 LEU A CA 1
ATOM 6901 C C . LEU A 1 907 ? 21.797 -16.812 22.328 1 97.25 907 LEU A C 1
ATOM 6903 O O . LEU A 1 907 ? 22.062 -15.602 22.391 1 97.25 907 LEU A O 1
ATOM 6907 N N . LEU A 1 908 ? 20.578 -17.297 22.062 1 97.81 908 LEU A N 1
ATOM 6908 C CA . LEU A 1 908 ? 19.469 -16.391 21.75 1 97.81 908 LEU A CA 1
ATOM 6909 C C . LEU A 1 908 ? 19.156 -15.508 22.953 1 97.81 908 LEU A C 1
ATOM 6911 O O . LEU A 1 908 ? 18.953 -14.297 22.812 1 97.81 908 LEU A O 1
ATOM 6915 N N . ASP A 1 909 ? 19.172 -16.016 24.125 1 97.06 909 ASP A N 1
ATOM 6916 C CA . ASP A 1 909 ? 18.891 -15.25 25.328 1 97.06 909 ASP A CA 1
ATOM 6917 C C . ASP A 1 909 ? 20.016 -14.242 25.609 1 97.06 909 ASP A C 1
ATOM 6919 O O . ASP A 1 909 ? 19.75 -13.117 26.031 1 97.06 909 ASP A O 1
ATOM 6923 N N . GLY A 1 910 ? 21.172 -14.688 25.391 1 97.5 910 GLY A N 1
ATOM 6924 C CA . GLY A 1 910 ? 22.312 -13.805 25.609 1 97.5 910 GLY A CA 1
ATOM 6925 C C . GLY A 1 910 ? 22.312 -12.594 24.703 1 97.5 910 GLY A C 1
ATOM 6926 O O . GLY A 1 910 ? 22.5 -11.469 25.156 1 97.5 910 GLY A O 1
ATOM 6927 N N . VAL A 1 911 ? 22.141 -12.82 23.422 1 98.12 911 VAL A N 1
ATOM 6928 C CA . VAL A 1 911 ? 22.125 -11.719 22.469 1 98.12 911 VAL A CA 1
ATOM 6929 C C . VAL A 1 911 ? 20.891 -10.836 22.719 1 98.12 911 VAL A C 1
ATOM 6931 O O . VAL A 1 911 ? 20.984 -9.609 22.609 1 98.12 911 VAL A O 1
ATOM 6934 N N . HIS A 1 912 ? 19.75 -11.469 23 1 97.81 912 HIS A N 1
ATOM 6935 C CA . HIS A 1 912 ? 18.531 -10.727 23.312 1 97.81 912 HIS A CA 1
ATOM 6936 C C . HIS A 1 912 ? 18.75 -9.734 24.453 1 97.81 912 HIS A C 1
ATOM 6938 O O . HIS A 1 912 ? 18.375 -8.57 24.344 1 97.81 912 HIS A O 1
ATOM 6944 N N . LEU A 1 913 ? 19.391 -10.18 25.469 1 97.62 913 LEU A N 1
ATOM 6945 C CA . LEU A 1 913 ? 19.656 -9.344 26.625 1 97.62 913 LEU A CA 1
ATOM 6946 C C . LEU A 1 913 ? 20.594 -8.195 26.266 1 97.62 913 LEU A C 1
ATOM 6948 O O . LEU A 1 913 ? 20.391 -7.062 26.719 1 97.62 913 LEU A O 1
ATOM 6952 N N . ARG A 1 914 ? 21.594 -8.445 25.5 1 97.75 914 ARG A N 1
ATOM 6953 C CA . ARG A 1 914 ? 22.531 -7.406 25.094 1 97.75 914 ARG A CA 1
ATOM 6954 C C . ARG A 1 914 ? 21.844 -6.344 24.25 1 97.75 914 ARG A C 1
ATOM 6956 O O . ARG A 1 914 ? 22.141 -5.152 24.375 1 97.75 914 ARG A O 1
ATOM 6963 N N . LEU A 1 915 ? 20.984 -6.75 23.375 1 97.94 915 LEU A N 1
ATOM 6964 C CA . LEU A 1 915 ? 20.25 -5.805 22.531 1 97.94 915 LEU A CA 1
ATOM 6965 C C . LEU A 1 915 ? 19.312 -4.941 23.359 1 97.94 915 LEU A C 1
ATOM 6967 O O . LEU A 1 915 ? 19.156 -3.746 23.109 1 97.94 915 LEU A O 1
ATOM 6971 N N . ARG A 1 916 ? 18.641 -5.527 24.328 1 97.31 916 ARG A N 1
ATOM 6972 C CA . ARG A 1 916 ? 17.781 -4.77 25.234 1 97.31 916 ARG A CA 1
ATOM 6973 C C . ARG A 1 916 ? 18.578 -3.719 26 1 97.31 916 ARG A C 1
ATOM 6975 O O . ARG A 1 916 ? 18.156 -2.564 26.109 1 97.31 916 ARG A O 1
ATOM 6982 N N . LYS A 1 917 ? 19.703 -4.121 26.469 1 96.94 917 LYS A N 1
ATOM 6983 C CA . LYS A 1 917 ? 20.562 -3.211 27.219 1 96.94 917 LYS A CA 1
ATOM 6984 C C . LYS A 1 917 ? 21.141 -2.121 26.312 1 96.94 917 LYS A C 1
ATOM 6986 O O . LYS A 1 917 ? 21.328 -0.983 26.75 1 96.94 917 LYS A O 1
ATOM 6991 N N . LEU A 1 918 ? 21.438 -2.521 25.156 1 97.31 918 LEU A N 1
ATOM 6992 C CA . LEU A 1 918 ? 21.922 -1.546 24.188 1 97.31 918 LEU A CA 1
ATOM 6993 C C . LEU A 1 918 ? 20.875 -0.462 23.938 1 97.31 918 LEU A C 1
ATOM 6995 O O . LEU A 1 918 ? 21.203 0.727 23.922 1 97.31 918 LEU A O 1
ATOM 6999 N N . ALA A 1 919 ? 19.641 -0.828 23.781 1 96.94 919 ALA A N 1
ATOM 7000 C CA . ALA A 1 919 ? 18.562 0.127 23.562 1 96.94 919 ALA A CA 1
ATOM 7001 C C . ALA A 1 919 ? 18.438 1.09 24.734 1 96.94 919 ALA A C 1
ATOM 7003 O O . ALA A 1 919 ? 18.312 2.303 24.547 1 96.94 919 ALA A O 1
ATOM 7004 N N . GLU A 1 920 ? 18.516 0.563 25.875 1 94.5 920 GLU A N 1
ATOM 7005 C CA . GLU A 1 920 ? 18.391 1.37 27.078 1 94.5 920 GLU A CA 1
ATOM 7006 C C . GLU A 1 920 ? 19.562 2.338 27.219 1 94.5 920 GLU A C 1
ATOM 7008 O O . GLU A 1 920 ? 19.375 3.512 27.531 1 94.5 920 GLU A O 1
ATOM 7013 N N . SER A 1 921 ? 20.703 1.818 27 1 93.69 921 SER A N 1
ATOM 7014 C CA . SER A 1 921 ? 21.906 2.627 27.109 1 93.69 921 SER A CA 1
ATOM 7015 C C . SER A 1 921 ? 21.922 3.736 26.062 1 93.69 921 SER A C 1
ATOM 7017 O O . SER A 1 921 ? 22.375 4.852 26.344 1 93.69 921 SER A O 1
ATOM 7019 N N . PHE A 1 922 ? 21.5 3.436 24.922 1 93.44 922 PHE A N 1
ATOM 7020 C CA . PHE A 1 922 ? 21.469 4.418 23.844 1 93.44 922 PHE A CA 1
ATOM 7021 C C . PHE A 1 922 ? 20.5 5.551 24.188 1 93.44 922 PHE A C 1
ATOM 7023 O O . PHE A 1 922 ? 20.828 6.723 24 1 93.44 922 PHE A O 1
ATOM 7030 N N . GLU A 1 923 ? 19.375 5.227 24.656 1 90.19 923 GLU A N 1
ATOM 7031 C CA . GLU A 1 923 ? 18.359 6.223 25 1 90.19 923 GLU A CA 1
ATOM 7032 C C . GLU A 1 923 ? 18.844 7.129 26.125 1 90.19 923 GLU A C 1
ATOM 7034 O O . GLU A 1 923 ? 18.672 8.344 26.078 1 90.19 923 GLU A O 1
ATOM 7039 N N . THR A 1 924 ? 19.5 6.582 27.062 1 87.19 924 THR A N 1
ATOM 7040 C CA . THR A 1 924 ? 19.953 7.332 28.234 1 87.19 924 THR A CA 1
ATOM 7041 C C . THR A 1 924 ? 21.156 8.203 27.891 1 87.19 924 THR A C 1
ATOM 7043 O O . THR A 1 924 ? 21.281 9.312 28.406 1 87.19 924 THR A O 1
ATOM 7046 N N . ALA A 1 925 ? 21.938 7.734 27.031 1 82.25 925 ALA A N 1
ATOM 7047 C CA . ALA A 1 925 ? 23.172 8.438 26.734 1 82.25 925 ALA A CA 1
ATOM 7048 C C . ALA A 1 925 ? 22.953 9.508 25.656 1 82.25 925 ALA A C 1
ATOM 7050 O O . ALA A 1 925 ? 23.531 10.602 25.75 1 82.25 925 ALA A O 1
ATOM 7051 N N . LYS A 1 926 ? 22.156 9.227 24.719 1 79.75 926 LYS A N 1
ATOM 7052 C CA . LYS A 1 926 ? 22.109 10.078 23.547 1 79.75 926 LYS A CA 1
ATOM 7053 C C . LYS A 1 926 ? 20.781 10.797 23.438 1 79.75 926 LYS A C 1
ATOM 7055 O O . LYS A 1 926 ? 20.688 11.852 22.797 1 79.75 926 LYS A O 1
ATOM 7060 N N . LEU A 1 927 ? 19.781 10.273 24.078 1 80.31 927 LEU A N 1
ATOM 7061 C CA . LEU A 1 927 ? 18.453 10.805 23.797 1 80.31 927 LEU A CA 1
ATOM 7062 C C . LEU A 1 927 ? 17.797 11.336 25.078 1 80.31 927 LEU A C 1
ATOM 7064 O O . LEU A 1 927 ? 16.609 11.68 25.062 1 80.31 927 LEU A O 1
ATOM 7068 N N . ALA A 1 928 ? 18.516 11.375 26.109 1 75.69 928 ALA A N 1
ATOM 7069 C CA . ALA A 1 928 ? 17.953 11.812 27.391 1 75.69 928 ALA A CA 1
ATOM 7070 C C . ALA A 1 928 ? 17.625 13.297 27.359 1 75.69 928 ALA A C 1
ATOM 7072 O O . ALA A 1 928 ? 18.375 14.102 26.812 1 75.69 928 ALA A O 1
ATOM 7073 N N . LEU A 1 929 ? 16.328 13.562 27.75 1 66.56 929 LEU A N 1
ATOM 7074 C CA . LEU A 1 929 ? 15.859 14.938 27.891 1 66.56 929 LEU A CA 1
ATOM 7075 C C . LEU A 1 929 ? 16.219 15.492 29.266 1 66.56 929 LEU A C 1
ATOM 7077 O O . LEU A 1 929 ? 16.344 14.734 30.234 1 66.56 929 LEU A O 1
ATOM 7081 N N . PRO A 1 930 ? 16.703 16.719 29.297 1 57.94 930 PRO A N 1
ATOM 7082 C CA . PRO A 1 930 ? 16.969 17.266 30.625 1 57.94 930 PRO A CA 1
ATOM 7083 C C . PRO A 1 930 ? 15.781 17.094 31.578 1 57.94 930 PRO A C 1
ATOM 7085 O O . PRO A 1 930 ? 14.625 17.219 31.156 1 57.94 930 PRO A O 1
ATOM 7088 N N . ALA A 1 931 ? 15.93 16.172 32.594 1 51.41 931 ALA A N 1
ATOM 7089 C CA . ALA A 1 931 ? 14.922 16.016 33.625 1 51.41 931 ALA A CA 1
ATOM 7090 C C . ALA A 1 931 ? 14.297 17.359 34 1 51.41 931 ALA A C 1
ATOM 7092 O O . ALA A 1 931 ? 14.945 18.406 33.906 1 51.41 931 ALA A O 1
ATOM 7093 N N . GLY A 1 932 ? 12.977 17.547 33.875 1 49.56 932 GLY A N 1
ATOM 7094 C CA . GLY A 1 932 ? 12.109 18.672 34.156 1 49.56 932 GLY A CA 1
ATOM 7095 C C . GLY A 1 932 ? 12.688 19.641 35.188 1 49.56 932 GLY A C 1
ATOM 7096 O O . GLY A 1 932 ? 13.078 19.219 36.281 1 49.56 932 GLY A O 1
ATOM 7097 N N . PHE A 1 933 ? 13.422 20.562 34.781 1 44.84 933 PHE A N 1
ATOM 7098 C CA . PHE A 1 933 ? 13.844 21.609 35.688 1 44.84 933 PHE A CA 1
ATOM 7099 C C . PHE A 1 933 ? 12.656 22.203 36.406 1 44.84 933 PHE A C 1
ATOM 7101 O O . PHE A 1 933 ? 11.922 23.031 35.875 1 44.84 933 PHE A O 1
ATOM 7108 N N . GLN A 1 934 ? 11.898 21.438 37.156 1 44.72 934 GLN A N 1
ATOM 7109 C CA . GLN A 1 934 ? 10.953 22.125 38.031 1 44.72 934 GLN A CA 1
ATOM 7110 C C . GLN A 1 934 ? 11.672 23.109 38.938 1 44.72 934 GLN A C 1
ATOM 7112 O O . GLN A 1 934 ? 12.695 22.766 39.562 1 44.72 934 GLN A O 1
ATOM 7117 N N . PRO A 1 935 ? 11.422 24.391 38.688 1 41.25 935 PRO A N 1
ATOM 7118 C CA . PRO A 1 935 ? 12.023 25.297 39.688 1 41.25 935 PRO A CA 1
ATOM 7119 C C . PRO A 1 935 ? 11.898 24.766 41.094 1 41.25 935 PRO A C 1
ATOM 7121 O O . PRO A 1 935 ? 10.922 24.094 41.438 1 41.25 935 PRO A O 1
ATOM 7124 N N . LEU A 1 936 ? 12.922 24.594 41.75 1 36.91 936 LEU A N 1
ATOM 7125 C CA . LEU A 1 936 ? 12.938 24.188 43.125 1 36.91 936 LEU A CA 1
ATOM 7126 C C . LEU A 1 936 ? 11.891 24.953 43.938 1 36.91 936 LEU A C 1
ATOM 7128 O O . LEU A 1 936 ? 11.406 24.453 44.969 1 36.91 936 LEU A O 1
ATOM 7132 N N . TRP A 1 937 ? 11.633 26.234 43.625 1 34.56 937 TRP A N 1
ATOM 7133 C CA . TRP A 1 937 ? 10.828 27 44.562 1 34.56 937 TRP A CA 1
ATOM 7134 C C . TRP A 1 937 ? 9.352 26.656 44.438 1 34.56 937 TRP A C 1
ATOM 7136 O O . TRP A 1 937 ? 8.516 27.125 45.219 1 34.56 937 TRP A O 1
ATOM 7146 N N . GLY A 1 938 ? 8.938 26.234 43.312 1 34.31 938 GLY A N 1
ATOM 7147 C CA . GLY A 1 938 ? 7.504 26.297 43.094 1 34.31 938 GLY A CA 1
ATOM 7148 C C . GLY A 1 938 ? 6.707 25.359 43.969 1 34.31 938 GLY A C 1
ATOM 7149 O O . GLY A 1 938 ? 5.52 25.125 43.719 1 34.31 938 GLY A O 1
ATOM 7150 N N . SER A 1 939 ? 7.242 24.516 44.719 1 31 939 SER A N 1
ATOM 7151 C CA . SER A 1 939 ? 6.281 23.953 45.688 1 31 939 SER A CA 1
ATOM 7152 C C . SER A 1 939 ? 5.711 25.047 46.594 1 31 939 SER A C 1
ATOM 7154 O O . SER A 1 939 ? 5.012 24.734 47.562 1 31 939 SER A O 1
ATOM 7156 N N . THR A 1 940 ? 6.285 26.234 46.594 1 27.61 940 THR A N 1
ATOM 7157 C CA . THR A 1 940 ? 5.637 27.094 47.562 1 27.61 940 THR A CA 1
ATOM 7158 C C . THR A 1 940 ? 4.281 27.578 47.031 1 27.61 940 THR A C 1
ATOM 7160 O O . THR A 1 940 ? 4.176 28.062 45.906 1 27.61 940 THR A O 1
ATOM 7163 N N . ARG A 1 941 ? 3.109 27.016 47.438 1 27.91 941 ARG A N 1
ATOM 7164 C CA . ARG A 1 941 ? 1.722 27.469 47.438 1 27.91 941 ARG A CA 1
ATOM 7165 C C . ARG A 1 941 ? 1.642 28.984 47.531 1 27.91 941 ARG A C 1
ATOM 7167 O O . ARG A 1 941 ? 2.133 29.578 48.5 1 27.91 941 ARG A O 1
ATOM 7174 N N . VAL A 1 942 ? 1.792 29.766 46.562 1 23.61 942 VAL A N 1
ATOM 7175 C CA . VAL A 1 942 ? 1.322 31.125 46.812 1 23.61 942 VAL A CA 1
ATOM 7176 C C . VAL A 1 942 ? -0.079 31.094 47.438 1 23.61 942 VAL A C 1
ATOM 7178 O O . VAL A 1 942 ? -1.011 30.562 46.812 1 23.61 942 VAL A O 1
ATOM 7181 N N . VAL A 1 943 ? -0.201 31.094 48.719 1 22.11 943 VAL A N 1
ATOM 7182 C CA . VAL A 1 943 ? -1.271 31.469 49.625 1 22.11 943 VAL A CA 1
ATOM 7183 C C . VAL A 1 943 ? -1.845 32.812 49.219 1 22.11 943 VAL A C 1
ATOM 7185 O O . VAL A 1 943 ? -1.161 33.844 49.312 1 22.11 943 VAL A O 1
ATOM 7188 N N . GLY A 1 944 ? -2.045 33.188 47.906 1 19.22 944 GLY A N 1
ATOM 7189 C CA . GLY A 1 944 ? -3.141 34.125 47.938 1 19.22 944 GLY A CA 1
ATOM 7190 C C . GLY A 1 944 ? -4.477 33.5 48.281 1 19.22 944 GLY A C 1
ATOM 7191 O O . GLY A 1 944 ? -4.641 32.281 48.125 1 19.22 944 GLY A O 1
ATOM 7192 N N . MET B 1 1 ? -30.891 -1.415 41.625 1 19.77 1 MET B N 1
ATOM 7193 C CA . MET B 1 1 ? -32.156 -1.639 40.906 1 19.77 1 MET B CA 1
ATOM 7194 C C . MET B 1 1 ? -31.922 -2.139 39.5 1 19.77 1 MET B C 1
ATOM 7196 O O . MET B 1 1 ? -32.844 -2.568 38.812 1 19.77 1 MET B O 1
ATOM 7200 N N . ARG B 1 2 ? -30.719 -1.704 39 1 23.45 2 ARG B N 1
ATOM 7201 C CA . ARG B 1 2 ? -30.094 -1.707 37.688 1 23.45 2 ARG B CA 1
ATOM 7202 C C . ARG B 1 2 ? -29.719 -3.121 37.25 1 23.45 2 ARG B C 1
ATOM 7204 O O . ARG B 1 2 ? -29.156 -3.324 36.156 1 23.45 2 ARG B O 1
ATOM 7211 N N . GLU B 1 3 ? -29.828 -4 38.281 1 23.05 3 GLU B N 1
ATOM 7212 C CA . GLU B 1 3 ? -29.344 -5.375 38.188 1 23.05 3 GLU B CA 1
ATOM 7213 C C . GLU B 1 3 ? -30.234 -6.215 37.281 1 23.05 3 GLU B C 1
ATOM 7215 O O . GLU B 1 3 ? -29.797 -7.242 36.75 1 23.05 3 GLU B O 1
ATOM 7220 N N . ALA B 1 4 ? -31.531 -5.918 37.438 1 25.88 4 ALA B N 1
ATOM 7221 C CA . ALA B 1 4 ? -32.594 -6.836 37.062 1 25.88 4 ALA B CA 1
ATOM 7222 C C . ALA B 1 4 ? -32.719 -6.977 35.562 1 25.88 4 ALA B C 1
ATOM 7224 O O . ALA B 1 4 ? -33.062 -8.039 35.062 1 25.88 4 ALA B O 1
ATOM 7225 N N . GLU B 1 5 ? -32.719 -5.738 34.844 1 24.75 5 GLU B N 1
ATOM 7226 C CA . GLU B 1 5 ? -33.312 -5.82 33.5 1 24.75 5 GLU B CA 1
ATOM 7227 C C . GLU B 1 5 ? -32.344 -6.484 32.531 1 24.75 5 GLU B C 1
ATOM 7229 O O . GLU B 1 5 ? -32.625 -6.535 31.328 1 24.75 5 GLU B O 1
ATOM 7234 N N . ALA B 1 6 ? -31.062 -6.84 33 1 29.23 6 ALA B N 1
ATOM 7235 C CA . ALA B 1 6 ? -30 -7.305 32.125 1 29.23 6 ALA B CA 1
ATOM 7236 C C . ALA B 1 6 ? -30.297 -8.703 31.578 1 29.23 6 ALA B C 1
ATOM 7238 O O . ALA B 1 6 ? -29.672 -9.148 30.609 1 29.23 6 ALA B O 1
ATOM 7239 N N . SER B 1 7 ? -31.031 -9.453 32.531 1 28.19 7 SER B N 1
ATOM 7240 C CA . SER B 1 7 ? -31.062 -10.891 32.312 1 28.19 7 SER B CA 1
ATOM 7241 C C . SER B 1 7 ? -31.922 -11.25 31.094 1 28.19 7 SER B C 1
ATOM 7243 O O . SER B 1 7 ? -31.641 -12.242 30.406 1 28.19 7 SER B O 1
ATOM 7245 N N . SER B 1 8 ? -33.094 -10.617 31.062 1 26.08 8 SER B N 1
ATOM 7246 C CA . SER B 1 8 ? -34.125 -11.133 30.172 1 26.08 8 SER B CA 1
ATOM 7247 C C . SER B 1 8 ? -33.781 -10.875 28.719 1 26.08 8 SER B C 1
ATOM 7249 O O . SER B 1 8 ? -34.312 -11.523 27.812 1 26.08 8 SER B O 1
ATOM 7251 N N . ARG B 1 9 ? -32.969 -9.82 28.484 1 26.92 9 ARG B N 1
ATOM 7252 C CA . ARG B 1 9 ? -32.812 -9.391 27.094 1 26.92 9 ARG B CA 1
ATOM 7253 C C . ARG B 1 9 ? -31.844 -10.289 26.344 1 26.92 9 ARG B C 1
ATOM 7255 O O . ARG B 1 9 ? -31.641 -10.141 25.141 1 26.92 9 ARG B O 1
ATOM 7262 N N . ASP B 1 10 ? -31.078 -11.047 27.141 1 24.36 10 ASP B N 1
ATOM 7263 C CA . ASP B 1 10 ? -30.016 -11.781 26.469 1 24.36 10 ASP B CA 1
ATOM 7264 C C . ASP B 1 10 ? -30.578 -12.969 25.688 1 24.36 10 ASP B C 1
ATOM 7266 O O . ASP B 1 10 ? -29.859 -13.641 24.953 1 24.36 10 ASP B O 1
ATOM 7270 N N . ALA B 1 11 ? -31.734 -13.5 26.219 1 24.14 11 ALA B N 1
ATOM 7271 C CA . ALA B 1 11 ? -32.125 -14.805 25.703 1 24.14 11 ALA B CA 1
ATOM 7272 C C . ALA B 1 11 ? -32.625 -14.703 24.266 1 24.14 11 ALA B C 1
ATOM 7274 O O . ALA B 1 11 ? -32.75 -15.711 23.562 1 24.14 11 ALA B O 1
ATOM 7275 N N . ARG B 1 12 ? -33.344 -13.664 24 1 25.34 12 ARG B N 1
ATOM 7276 C CA . ARG B 1 12 ? -34.156 -13.719 22.781 1 25.34 12 ARG B CA 1
ATOM 7277 C C . ARG B 1 12 ? -33.281 -13.562 21.531 1 25.34 12 ARG B C 1
ATOM 7279 O O . ARG B 1 12 ? -33.781 -13.516 20.422 1 25.34 12 ARG B O 1
ATOM 7286 N N . ARG B 1 13 ? -32.031 -13.109 21.719 1 25.11 13 ARG B N 1
ATOM 7287 C CA . ARG B 1 13 ? -31.391 -12.828 20.422 1 25.11 13 ARG B CA 1
ATOM 7288 C C . ARG B 1 13 ? -30.984 -14.117 19.719 1 25.11 13 ARG B C 1
ATOM 7290 O O . ARG B 1 13 ? -29.812 -14.5 19.75 1 25.11 13 ARG B O 1
ATOM 7297 N N . ALA B 1 14 ? -31.688 -15.18 20.062 1 28.44 14 ALA B N 1
ATOM 7298 C CA . ALA B 1 14 ? -31.5 -16.281 19.125 1 28.44 14 ALA B CA 1
ATOM 7299 C C . ALA B 1 14 ? -31.578 -15.781 17.672 1 28.44 14 ALA B C 1
ATOM 7301 O O . ALA B 1 14 ? -32.594 -15.203 17.281 1 28.44 14 ALA B O 1
ATOM 7302 N N . THR B 1 15 ? -30.422 -15.484 17.125 1 28.78 15 THR B N 1
ATOM 7303 C CA . THR B 1 15 ? -30.188 -15.031 15.766 1 28.78 15 THR B CA 1
ATOM 7304 C C . THR B 1 15 ? -30.984 -15.875 14.766 1 28.78 15 THR B C 1
ATOM 7306 O O . THR B 1 15 ? -30.594 -17 14.438 1 28.78 15 THR B O 1
ATOM 7309 N N . SER B 1 16 ? -32.25 -16.109 14.969 1 31.02 16 SER B N 1
ATOM 7310 C CA . SER B 1 16 ? -33.094 -16.562 13.867 1 31.02 16 SER B CA 1
ATOM 7311 C C . SER B 1 16 ? -32.688 -15.93 12.547 1 31.02 16 SER B C 1
ATOM 7313 O O . SER B 1 16 ? -32.5 -14.711 12.469 1 31.02 16 SER B O 1
ATOM 7315 N N . ALA B 1 17 ? -32 -16.688 11.773 1 39 17 ALA B N 1
ATOM 7316 C CA . ALA B 1 17 ? -31.75 -16.172 10.43 1 39 17 ALA B CA 1
ATOM 7317 C C . ALA B 1 17 ? -32.938 -15.328 9.945 1 39 17 ALA B C 1
ATOM 7319 O O . ALA B 1 17 ? -34.094 -15.742 10.062 1 39 17 ALA B O 1
ATOM 7320 N N . ALA B 1 18 ? -32.875 -14.156 9.891 1 43.62 18 ALA B N 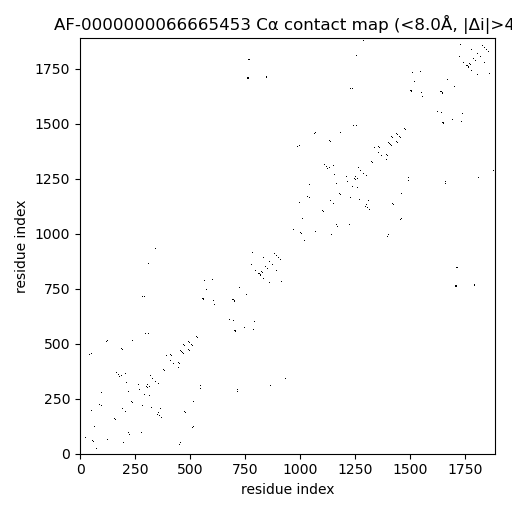1
ATOM 7321 C CA . ALA B 1 18 ? -33.938 -13.242 9.469 1 43.62 18 ALA B CA 1
ATOM 7322 C C . ALA B 1 18 ? -34.812 -13.883 8.406 1 43.62 18 ALA B C 1
ATOM 7324 O O . ALA B 1 18 ? -34.344 -14.586 7.523 1 43.62 18 ALA B O 1
ATOM 7325 N N . PRO B 1 19 ? -36.094 -14.195 8.492 1 51.03 19 PRO B N 1
ATOM 7326 C CA . PRO B 1 19 ? -37.062 -14.711 7.508 1 51.03 19 PRO B CA 1
ATOM 7327 C C . PRO B 1 19 ? -36.656 -14.383 6.07 1 51.03 19 PRO B C 1
ATOM 7329 O O . PRO B 1 19 ? -36.906 -15.188 5.164 1 51.03 19 PRO B O 1
ATOM 7332 N N . GLY B 1 20 ? -35.844 -13.43 5.902 1 58.66 20 GLY B N 1
ATOM 7333 C CA . GLY B 1 20 ? -35.375 -12.945 4.609 1 58.66 20 GLY B CA 1
ATOM 7334 C C . GLY B 1 20 ? -34.25 -13.773 4.016 1 58.66 20 GLY B C 1
ATOM 7335 O O . GLY B 1 20 ? -34.219 -13.984 2.801 1 58.66 20 GLY B O 1
ATOM 7336 N N . VAL B 1 21 ? -33.438 -14.375 4.887 1 60.34 21 VAL B N 1
ATOM 7337 C CA . VAL B 1 21 ? -32.344 -15.164 4.363 1 60.34 21 VAL B CA 1
ATOM 7338 C C . VAL B 1 21 ? -32.844 -16.531 3.912 1 60.34 21 VAL B C 1
ATOM 7340 O O . VAL B 1 21 ? -32.406 -17.047 2.875 1 60.34 21 VAL B O 1
ATOM 7343 N N . ARG B 1 22 ? -33.781 -17.172 4.527 1 61.31 22 ARG B N 1
ATOM 7344 C CA . ARG B 1 22 ? -34.344 -18.469 4.168 1 61.31 22 ARG B CA 1
ATOM 7345 C C . ARG B 1 22 ? -35.094 -18.391 2.842 1 61.31 22 ARG B C 1
ATOM 7347 O O . ARG B 1 22 ? -35.031 -19.312 2.023 1 61.31 22 ARG B O 1
ATOM 7354 N N . GLU B 1 23 ? -35.844 -17.359 2.775 1 70.44 23 GLU B N 1
ATOM 7355 C CA . GLU B 1 23 ? -36.562 -17.172 1.52 1 70.44 23 GLU B CA 1
ATOM 7356 C C . GLU B 1 23 ? -35.594 -16.969 0.356 1 70.44 23 GLU B C 1
ATOM 7358 O O . GLU B 1 23 ? -35.812 -17.5 -0.737 1 70.44 23 GLU B O 1
ATOM 7363 N N . GLN B 1 24 ? -34.562 -16.344 0.582 1 72.62 24 GLN B N 1
ATOM 7364 C CA . GLN B 1 24 ? -33.562 -16.125 -0.446 1 72.62 24 GLN B CA 1
ATOM 7365 C C . GLN B 1 24 ? -32.875 -17.422 -0.831 1 72.62 24 GLN B C 1
ATOM 7367 O O . GLN B 1 24 ? -32.625 -17.672 -2.01 1 72.62 24 GLN B O 1
ATOM 7372 N N . VAL B 1 25 ? -32.719 -18.234 0.172 1 70.06 25 VAL B N 1
ATOM 7373 C CA . VAL B 1 25 ? -32.062 -19.516 -0.06 1 70.06 25 VAL B CA 1
ATOM 7374 C C . VAL B 1 25 ? -32.969 -20.422 -0.879 1 70.06 25 VAL B C 1
ATOM 7376 O O . VAL B 1 25 ? -32.531 -21.078 -1.822 1 70.06 25 VAL B O 1
ATOM 7379 N N . ALA B 1 26 ? -34.188 -20.438 -0.503 1 74.69 26 ALA B N 1
ATOM 7380 C CA . ALA B 1 26 ? -35.156 -21.25 -1.236 1 74.69 26 ALA B CA 1
ATOM 7381 C C . ALA B 1 26 ? -35.281 -20.797 -2.688 1 74.69 26 ALA B C 1
ATOM 7383 O O . ALA B 1 26 ? -35.406 -21.609 -3.598 1 74.69 26 ALA B O 1
ATOM 7384 N N . GLU B 1 27 ? -35.219 -19.609 -2.791 1 78.75 27 GLU B N 1
ATOM 7385 C CA . GLU B 1 27 ? -35.312 -19.031 -4.133 1 78.75 27 GLU B CA 1
ATOM 7386 C C . GLU B 1 27 ? -34.094 -19.391 -4.957 1 78.75 27 GLU B C 1
ATOM 7388 O O . GLU B 1 27 ? -34.188 -19.688 -6.145 1 78.75 27 GLU B O 1
ATOM 7393 N N . GLN B 1 28 ? -32.969 -19.328 -4.426 1 78.5 28 GLN B N 1
ATOM 7394 C CA . GLN B 1 28 ? -31.734 -19.656 -5.121 1 78.5 28 GLN B CA 1
ATOM 7395 C C . GLN B 1 28 ? -31.688 -21.125 -5.508 1 78.5 28 GLN B C 1
ATOM 7397 O O . GLN B 1 28 ? -31.234 -21.469 -6.598 1 78.5 28 GLN B O 1
ATOM 7402 N N . PHE B 1 29 ? -32.188 -21.906 -4.652 1 79.69 29 PHE B N 1
ATOM 7403 C CA . PHE B 1 29 ? -32.219 -23.344 -4.926 1 79.69 29 PHE B CA 1
ATOM 7404 C C . PHE B 1 29 ? -33.188 -23.672 -6.035 1 79.69 29 PHE B C 1
ATOM 7406 O O . PHE B 1 29 ? -32.938 -24.547 -6.863 1 79.69 29 PHE B O 1
ATOM 7413 N N . ALA B 1 30 ? -34.281 -23.016 -5.922 1 81.62 30 ALA B N 1
ATOM 7414 C CA . ALA B 1 30 ? -35.281 -23.219 -6.984 1 81.62 30 ALA B CA 1
ATOM 7415 C C . ALA B 1 30 ? -34.719 -22.766 -8.336 1 81.62 30 ALA B C 1
ATOM 7417 O O . ALA B 1 30 ? -34.938 -23.438 -9.352 1 81.62 30 ALA B O 1
ATOM 7418 N N . ARG B 1 31 ? -34.062 -21.781 -8.328 1 82.31 31 ARG B N 1
ATOM 7419 C CA . ARG B 1 31 ? -33.469 -21.266 -9.547 1 82.31 31 ARG B CA 1
ATOM 7420 C C . ARG B 1 31 ? -32.375 -22.219 -10.047 1 82.31 31 ARG B C 1
ATOM 7422 O O . ARG B 1 31 ? -32.219 -22.422 -11.25 1 82.31 31 ARG B O 1
ATOM 7429 N N . TYR B 1 32 ? -31.609 -22.719 -9.156 1 87.69 32 TYR B N 1
ATOM 7430 C CA . TYR B 1 32 ? -30.578 -23.688 -9.5 1 87.69 32 TYR B CA 1
ATOM 7431 C C . TYR B 1 32 ? -31.172 -24.922 -10.148 1 87.69 32 TYR B C 1
ATOM 7433 O O . TYR B 1 32 ? -30.688 -25.391 -11.188 1 87.69 32 TYR B O 1
ATOM 7441 N N . ARG B 1 33 ? -32.25 -25.375 -9.602 1 86.12 33 ARG B N 1
ATOM 7442 C CA . ARG B 1 33 ? -32.875 -26.594 -10.109 1 86.12 33 ARG B CA 1
ATOM 7443 C C . ARG B 1 33 ? -33.5 -26.375 -11.477 1 86.12 33 ARG B C 1
ATOM 7445 O O . ARG B 1 33 ? -33.344 -27.188 -12.383 1 86.12 33 ARG B O 1
ATOM 7452 N N . SER B 1 34 ? -34.156 -25.281 -11.516 1 84.31 34 SER B N 1
ATOM 7453 C CA . SER B 1 34 ? -34.781 -24.953 -12.797 1 84.31 34 SER B CA 1
ATOM 7454 C C . SER B 1 34 ? -33.719 -24.734 -13.883 1 84.31 34 SER B C 1
ATOM 7456 O O . SER B 1 34 ? -33.906 -25.156 -15.023 1 84.31 34 SER B O 1
ATOM 7458 N N . GLY B 1 35 ? -32.688 -24.125 -13.578 1 84.81 35 GLY B N 1
ATOM 7459 C CA . GLY B 1 35 ? -31.594 -23.906 -14.516 1 84.81 35 GLY B CA 1
ATOM 7460 C C . GLY B 1 35 ? -30.922 -25.188 -14.953 1 84.81 35 GLY B C 1
ATOM 7461 O O . GLY B 1 35 ? -30.5 -25.312 -16.109 1 84.81 35 GLY B O 1
ATOM 7462 N N . GLY B 1 36 ? -30.828 -26.078 -14.055 1 85.69 36 GLY B N 1
ATOM 7463 C CA . GLY B 1 36 ? -30.25 -27.375 -14.375 1 85.69 36 GLY B CA 1
ATOM 7464 C C . GLY B 1 36 ? -31.047 -28.141 -15.406 1 85.69 36 GLY B C 1
ATOM 7465 O O . GLY B 1 36 ? -30.484 -28.688 -16.359 1 85.69 36 GLY B O 1
ATOM 7466 N N . VAL B 1 37 ? -32.25 -28.125 -15.266 1 82.38 37 VAL B N 1
ATOM 7467 C CA . VAL B 1 37 ? -33.156 -28.844 -16.172 1 82.38 37 VAL B CA 1
ATOM 7468 C C . VAL B 1 37 ? -33.062 -28.234 -17.562 1 82.38 37 VAL B C 1
ATOM 7470 O O . VAL B 1 37 ? -33.094 -28.938 -18.578 1 82.38 37 VAL B O 1
ATOM 7473 N N . GLU B 1 38 ? -32.844 -27.031 -17.547 1 81.06 38 GLU B N 1
ATOM 7474 C CA . GLU B 1 38 ? -32.875 -26.312 -18.812 1 81.06 38 GLU B CA 1
ATOM 7475 C C . GLU B 1 38 ? -31.531 -26.375 -19.531 1 81.06 38 GLU B C 1
ATOM 7477 O O . GLU B 1 38 ? -31.484 -26.469 -20.766 1 81.06 38 GLU B O 1
ATOM 7482 N N . THR B 1 39 ? -30.453 -26.453 -18.891 1 82.38 39 THR B N 1
ATOM 7483 C CA . THR B 1 39 ? -29.172 -26.203 -19.547 1 82.38 39 THR B CA 1
ATOM 7484 C C . THR B 1 39 ? -28.25 -27.406 -19.422 1 82.38 39 THR B C 1
ATOM 7486 O O . THR B 1 39 ? -27.25 -27.5 -20.141 1 82.38 39 THR B O 1
ATOM 7489 N N . ALA B 1 40 ? -28.594 -28.375 -18.719 1 86.69 40 ALA B N 1
ATOM 7490 C CA . ALA B 1 40 ? -27.656 -29.422 -18.375 1 86.69 40 ALA B CA 1
ATOM 7491 C C . ALA B 1 40 ? -27.703 -30.562 -19.375 1 86.69 40 ALA B C 1
ATOM 7493 O O . ALA B 1 40 ? -26.672 -31.141 -19.719 1 86.69 40 ALA B O 1
ATOM 7494 N N . PRO B 1 41 ? -28.922 -30.828 -19.953 1 89.31 41 PRO B N 1
ATOM 7495 C CA . PRO B 1 41 ? -29 -32.031 -20.766 1 89.31 41 PRO B CA 1
ATOM 7496 C C . PRO B 1 41 ? -28.531 -31.812 -22.203 1 89.31 41 PRO B C 1
ATOM 7498 O O . PRO B 1 41 ? -29.266 -32.125 -23.156 1 89.31 41 PRO B O 1
ATOM 7501 N N . TYR B 1 42 ? -27.312 -31.438 -22.375 1 90.31 42 TYR B N 1
ATOM 7502 C CA . TYR B 1 42 ? -26.656 -31.234 -23.656 1 90.31 42 TYR B CA 1
ATOM 7503 C C . TYR B 1 42 ? -25.203 -31.703 -23.609 1 90.31 42 TYR B C 1
ATOM 7505 O O . TYR B 1 42 ? -24.562 -31.609 -22.562 1 90.31 42 TYR B O 1
ATOM 7513 N N . ASP B 1 43 ? -24.828 -32.25 -24.688 1 90.69 43 ASP B N 1
ATOM 7514 C CA . ASP B 1 43 ? -23.438 -32.688 -24.75 1 90.69 43 ASP B CA 1
ATOM 7515 C C . ASP B 1 43 ? -22.5 -31.531 -25.109 1 90.69 43 ASP B C 1
ATOM 7517 O O . ASP B 1 43 ? -22.906 -30.375 -25.125 1 90.69 43 ASP B O 1
ATOM 7521 N N . GLU B 1 44 ? -21.219 -31.891 -25.297 1 91 44 GLU B N 1
ATOM 7522 C CA . GLU B 1 44 ? -20.172 -30.891 -25.516 1 91 44 GLU B CA 1
ATOM 7523 C C . GLU B 1 44 ? -20.453 -30.062 -26.766 1 91 44 GLU B C 1
ATOM 7525 O O . GLU B 1 44 ? -20.062 -28.891 -26.844 1 91 44 GLU B O 1
ATOM 7530 N N . CYS B 1 45 ? -21.156 -30.578 -27.734 1 90.31 45 CYS B N 1
ATOM 7531 C CA . CYS B 1 45 ? -21.406 -29.922 -29 1 90.31 45 CYS B CA 1
ATOM 7532 C C . CYS B 1 45 ? -22.812 -29.312 -29.031 1 90.31 45 CYS B C 1
ATOM 7534 O O . CYS B 1 45 ? -23.266 -28.828 -30.062 1 90.31 45 CYS B O 1
ATOM 7536 N N . GLY B 1 46 ? -23.516 -29.391 -27.906 1 87.69 46 GLY B N 1
ATOM 7537 C CA . GLY B 1 46 ? -24.812 -28.75 -27.797 1 87.69 46 GLY B CA 1
ATOM 7538 C C . GLY B 1 46 ? -25.953 -29.641 -28.25 1 87.69 46 GLY B C 1
ATOM 7539 O O . GLY B 1 46 ? -27.062 -29.156 -28.5 1 87.69 46 GLY B O 1
ATOM 7540 N N . ARG B 1 47 ? -25.719 -30.766 -28.391 1 88.69 47 ARG B N 1
ATOM 7541 C CA . ARG B 1 47 ? -26.781 -31.703 -28.734 1 88.69 47 ARG B CA 1
ATOM 7542 C C . ARG B 1 47 ? -27.469 -32.25 -27.484 1 88.69 47 ARG B C 1
ATOM 7544 O O . ARG B 1 47 ? -26.812 -32.5 -26.484 1 88.69 47 ARG B O 1
ATOM 7551 N N . PRO B 1 48 ? -28.75 -32.5 -27.594 1 88.44 48 PRO B N 1
ATOM 7552 C CA . PRO B 1 48 ? -29.484 -32.969 -26.422 1 88.44 48 PRO B CA 1
ATOM 7553 C C . PRO B 1 48 ? -29.062 -34.375 -26 1 88.44 48 PRO B C 1
ATOM 7555 O O . PRO B 1 48 ? -28.781 -35.219 -26.844 1 88.44 48 PRO B O 1
ATOM 7558 N N . THR B 1 49 ? -29.062 -34.562 -24.734 1 90.25 49 THR B N 1
ATOM 7559 C CA . THR B 1 49 ? -28.766 -35.844 -24.156 1 90.25 49 THR B CA 1
ATOM 7560 C C . THR B 1 49 ? -29.984 -36.406 -23.406 1 90.25 49 THR B C 1
ATOM 7562 O O . THR B 1 49 ? -30.938 -35.656 -23.141 1 90.25 49 THR B O 1
ATOM 7565 N N . GLU B 1 50 ? -30.016 -37.75 -23.172 1 85.44 50 GLU B N 1
ATOM 7566 C CA . GLU B 1 50 ? -31.156 -38.406 -22.5 1 85.44 50 GLU B CA 1
ATOM 7567 C C . GLU B 1 50 ? -31.25 -37.969 -21.031 1 85.44 50 GLU B C 1
ATOM 7569 O O . GLU B 1 50 ? -32.281 -38.094 -20.406 1 85.44 50 GLU B O 1
ATOM 7574 N N . GLY B 1 51 ? -30.203 -37.281 -20.516 1 88.62 51 GLY B N 1
ATOM 7575 C CA . GLY B 1 51 ? -30.188 -36.844 -19.125 1 88.62 51 GLY B CA 1
ATOM 7576 C C . GLY B 1 51 ? -28.875 -36.188 -18.734 1 88.62 51 GLY B C 1
ATOM 7577 O O . GLY B 1 51 ? -28.094 -35.75 -19.594 1 88.62 51 GLY B O 1
ATOM 7578 N N . TYR B 1 52 ? -28.875 -35.906 -17.391 1 90.88 52 TYR B N 1
ATOM 7579 C CA . TYR B 1 52 ? -27.641 -35.344 -16.844 1 90.88 52 TYR B CA 1
ATOM 7580 C C . TYR B 1 52 ? -27.484 -35.719 -15.375 1 90.88 52 TYR B C 1
ATOM 7582 O O . TYR B 1 52 ? -28.453 -36.125 -14.727 1 90.88 52 TYR B O 1
ATOM 7590 N N . TYR B 1 53 ? -26.312 -35.719 -14.898 1 94 53 TYR B N 1
ATOM 7591 C CA . TYR B 1 53 ? -26.016 -35.938 -13.484 1 94 53 TYR B CA 1
ATOM 7592 C C . TYR B 1 53 ? -25.812 -34.594 -12.758 1 94 53 TYR B C 1
ATOM 7594 O O . TYR B 1 53 ? -25.016 -33.781 -13.188 1 94 53 TYR B O 1
ATOM 7602 N N . ASP B 1 54 ? -26.562 -34.375 -11.703 1 93.69 54 ASP B N 1
ATOM 7603 C CA . ASP B 1 54 ? -26.391 -33.188 -10.875 1 93.69 54 ASP B CA 1
ATOM 7604 C C . ASP B 1 54 ? -25.594 -33.531 -9.617 1 93.69 54 ASP B C 1
ATOM 7606 O O . ASP B 1 54 ? -26.016 -34.312 -8.789 1 93.69 54 ASP B O 1
ATOM 7610 N N . GLU B 1 55 ? -24.484 -32.812 -9.453 1 93.81 55 GLU B N 1
ATOM 7611 C CA . GLU B 1 55 ? -23.594 -33.094 -8.336 1 93.81 55 GLU B CA 1
ATOM 7612 C C . GLU B 1 55 ? -24.219 -32.688 -7.012 1 93.81 55 GLU B C 1
ATOM 7614 O O . GLU B 1 55 ? -23.875 -33.219 -5.957 1 93.81 55 GLU B O 1
ATOM 7619 N N . LEU B 1 56 ? -25.125 -31.734 -7.035 1 91.5 56 LEU B N 1
ATOM 7620 C CA . LEU B 1 56 ? -25.688 -31.156 -5.816 1 91.5 56 LEU B CA 1
ATOM 7621 C C . LEU B 1 56 ? -26.969 -31.859 -5.434 1 91.5 56 LEU B C 1
ATOM 7623 O O . LEU B 1 56 ? -27.203 -32.156 -4.258 1 91.5 56 LEU B O 1
ATOM 7627 N N . VAL B 1 57 ? -27.828 -32.094 -6.449 1 89.75 57 VAL B N 1
ATOM 7628 C CA . VAL B 1 57 ? -29.172 -32.594 -6.164 1 89.75 57 VAL B CA 1
ATOM 7629 C C . VAL B 1 57 ? -29.359 -33.969 -6.781 1 89.75 57 VAL B C 1
ATOM 7631 O O . VAL B 1 57 ? -28.891 -34.219 -7.891 1 89.75 57 VAL B O 1
ATOM 7634 N N . ASP B 1 58 ? -30.016 -34.812 -6.008 1 88.5 58 ASP B N 1
ATOM 7635 C CA . ASP B 1 58 ? -30.297 -36.125 -6.527 1 88.5 58 ASP B CA 1
ATOM 7636 C C . ASP B 1 58 ? -31.547 -36.156 -7.391 1 88.5 58 ASP B C 1
ATOM 7638 O O . ASP B 1 58 ? -32.156 -35.094 -7.648 1 88.5 58 ASP B O 1
ATOM 7642 N N . ALA B 1 59 ? -31.891 -37.281 -7.957 1 83.19 59 ALA B N 1
ATOM 7643 C CA . ALA B 1 59 ? -33 -37.438 -8.891 1 83.19 59 ALA B CA 1
ATOM 7644 C C . ALA B 1 59 ? -34.312 -37.031 -8.227 1 83.19 59 ALA B C 1
ATOM 7646 O O . ALA B 1 59 ? -35.25 -36.594 -8.906 1 83.19 59 ALA B O 1
ATOM 7647 N N . GLY B 1 60 ? -34.375 -37.094 -6.91 1 81.81 60 GLY B N 1
ATOM 7648 C CA . GLY B 1 60 ? -35.562 -36.719 -6.172 1 81.81 60 GLY B CA 1
ATOM 7649 C C . GLY B 1 60 ? -35.594 -35.25 -5.809 1 81.81 60 GLY B C 1
ATOM 7650 O O . GLY B 1 60 ? -36.562 -34.75 -5.219 1 81.81 60 GLY B O 1
ATOM 7651 N N . GLY B 1 61 ? -34.562 -34.594 -6.184 1 81.25 61 GLY B N 1
ATOM 7652 C CA . GLY B 1 61 ? -34.5 -33.156 -5.906 1 81.25 61 GLY B CA 1
ATOM 7653 C C . GLY B 1 61 ? -33.906 -32.844 -4.555 1 81.25 61 GLY B C 1
ATOM 7654 O O . GLY B 1 61 ? -33.906 -31.672 -4.133 1 81.25 61 GLY B O 1
ATOM 7655 N N . ARG B 1 62 ? -33.438 -33.75 -3.889 1 82.44 62 ARG B N 1
ATOM 7656 C CA . ARG B 1 62 ? -32.844 -33.531 -2.576 1 82.44 62 ARG B CA 1
ATOM 7657 C C . ARG B 1 62 ? -31.359 -33.281 -2.689 1 82.44 62 ARG B C 1
ATOM 7659 O O . ARG B 1 62 ? -30.703 -33.875 -3.559 1 82.44 62 ARG B O 1
ATOM 7666 N N . VAL B 1 63 ? -30.812 -32.531 -1.803 1 88.12 63 VAL B N 1
ATOM 7667 C CA . VAL B 1 63 ? -29.391 -32.25 -1.757 1 88.12 63 VAL B CA 1
ATOM 7668 C C . VAL B 1 63 ? -28.625 -33.5 -1.353 1 88.12 63 VAL B C 1
ATOM 7670 O O . VAL B 1 63 ? -29 -34.188 -0.378 1 88.12 63 VAL B O 1
ATOM 7673 N N . ARG B 1 64 ? -27.688 -33.812 -2.125 1 88.5 64 ARG B N 1
ATOM 7674 C CA . ARG B 1 64 ? -26.875 -34.969 -1.818 1 88.5 64 ARG B CA 1
ATOM 7675 C C . ARG B 1 64 ? -26.172 -34.812 -0.48 1 88.5 64 ARG B C 1
ATOM 7677 O O . ARG B 1 64 ? -25.75 -33.719 -0.123 1 88.5 64 ARG B O 1
ATOM 7684 N N . ARG B 1 65 ? -25.969 -35.875 0.232 1 82.25 65 ARG B N 1
ATOM 7685 C CA . ARG B 1 65 ? -25.438 -35.875 1.593 1 82.25 65 ARG B CA 1
ATOM 7686 C C . ARG B 1 65 ? -24.078 -35.156 1.653 1 82.25 65 ARG B C 1
ATOM 7688 O O . ARG B 1 65 ? -23.797 -34.406 2.59 1 82.25 65 ARG B O 1
ATOM 7695 N N . MET B 1 66 ? -23.297 -35.406 0.726 1 81.62 66 MET B N 1
ATOM 7696 C CA . MET B 1 66 ? -21.938 -34.844 0.741 1 81.62 66 MET B CA 1
ATOM 7697 C C . MET B 1 66 ? -21.953 -33.344 0.675 1 81.62 66 MET B C 1
ATOM 7699 O O . MET B 1 66 ? -21.016 -32.656 1.127 1 81.62 66 MET B O 1
ATOM 7703 N N . TRP B 1 67 ? -23.016 -32.781 0.19 1 85.31 67 TRP B N 1
ATOM 7704 C CA . TRP B 1 67 ? -23.125 -31.344 -0.003 1 85.31 67 TRP B CA 1
ATOM 7705 C C . TRP B 1 67 ? -23.891 -30.703 1.146 1 85.31 67 TRP B C 1
ATOM 7707 O O . TRP B 1 67 ? -23.969 -29.469 1.24 1 85.31 67 TRP B O 1
ATOM 7717 N N . SER B 1 68 ? -24.391 -31.422 2.006 1 78.44 68 SER B N 1
ATOM 7718 C CA . SER B 1 68 ? -25.328 -30.906 2.994 1 78.44 68 SER B CA 1
ATOM 7719 C C . SER B 1 68 ? -24.672 -29.844 3.875 1 78.44 68 SER B C 1
ATOM 7721 O O . SER B 1 68 ? -25.266 -28.781 4.102 1 78.44 68 SER B O 1
ATOM 7723 N N . GLU B 1 69 ? -23.5 -30.188 4.301 1 72.25 69 GLU B N 1
ATOM 7724 C CA . GLU B 1 69 ? -22.844 -29.234 5.176 1 72.25 69 GLU B CA 1
ATOM 7725 C C . GLU B 1 69 ? -22.422 -27.984 4.406 1 72.25 69 GLU B C 1
ATOM 7727 O O . GLU B 1 69 ? -22.625 -26.859 4.879 1 72.25 69 GLU B O 1
ATOM 7732 N N . LEU B 1 70 ? -21.859 -28.156 3.312 1 74.75 70 LEU B N 1
ATOM 7733 C CA . LEU B 1 70 ? -21.375 -27.031 2.518 1 74.75 70 LEU B CA 1
ATOM 7734 C C . LEU B 1 70 ? -22.531 -26.203 1.993 1 74.75 70 LEU B C 1
ATOM 7736 O O . LEU B 1 70 ? -22.438 -24.969 1.932 1 74.75 70 LEU B O 1
ATOM 7740 N N . SER B 1 71 ? -23.5 -26.922 1.704 1 69.94 71 SER B N 1
ATOM 7741 C CA . SER B 1 71 ? -24.672 -26.219 1.182 1 69.94 71 SER B CA 1
ATOM 7742 C C . SER B 1 71 ? -25.281 -25.297 2.232 1 69.94 71 SER B C 1
ATOM 7744 O O . SER B 1 71 ? -25.703 -24.188 1.919 1 69.94 71 SER B O 1
ATOM 7746 N N . ALA B 1 72 ? -25.234 -25.75 3.365 1 67.56 72 ALA B N 1
ATOM 7747 C CA . ALA B 1 72 ? -25.766 -24.938 4.453 1 67.56 72 ALA B CA 1
ATOM 7748 C C . ALA B 1 72 ? -24.938 -23.672 4.637 1 67.56 72 ALA B C 1
ATOM 7750 O O . ALA B 1 72 ? -25.5 -22.578 4.84 1 67.56 72 ALA B O 1
ATOM 7751 N N . ASP B 1 73 ? -23.688 -23.891 4.48 1 69.94 73 ASP B N 1
ATOM 7752 C CA . ASP B 1 73 ? -22.797 -22.734 4.625 1 69.94 73 ASP B CA 1
ATOM 7753 C C . ASP B 1 73 ? -23.047 -21.703 3.529 1 69.94 73 ASP B C 1
ATOM 7755 O O . ASP B 1 73 ? -23.078 -20.5 3.801 1 69.94 73 ASP B O 1
ATOM 7759 N N . PHE B 1 74 ? -23.203 -22.125 2.348 1 72.88 74 PHE B N 1
ATOM 7760 C CA . PHE B 1 74 ? -23.328 -21.219 1.218 1 72.88 74 PHE B CA 1
ATOM 7761 C C . PHE B 1 74 ? -24.719 -20.594 1.169 1 72.88 74 PHE B C 1
ATOM 7763 O O . PHE B 1 74 ? -24.875 -19.453 0.756 1 72.88 74 PHE B O 1
ATOM 7770 N N . VAL B 1 75 ? -25.625 -21.438 1.587 1 65.12 75 VAL B N 1
ATOM 7771 C CA . VAL B 1 75 ? -27 -20.953 1.632 1 65.12 75 VAL B CA 1
ATOM 7772 C C . VAL B 1 75 ? -27.125 -19.844 2.668 1 65.12 75 VAL B C 1
ATOM 7774 O O . VAL B 1 75 ? -27.828 -18.859 2.443 1 65.12 75 VAL B O 1
ATOM 7777 N N . GLU B 1 76 ? -26.422 -19.984 3.656 1 66.31 76 GLU B N 1
ATOM 7778 C CA . GLU B 1 76 ? -26.453 -19 4.727 1 66.31 76 GLU B CA 1
ATOM 7779 C C . GLU B 1 76 ? -25.828 -17.688 4.281 1 66.31 76 GLU B C 1
ATOM 7781 O O . GLU B 1 76 ? -26.219 -16.609 4.762 1 66.31 76 GLU B O 1
ATOM 7786 N N . LEU B 1 77 ? -24.984 -17.781 3.346 1 75 77 LEU B N 1
ATOM 7787 C CA . LEU B 1 77 ? -24.328 -16.578 2.865 1 75 77 LEU B CA 1
ATOM 7788 C C . LEU B 1 77 ? -25.281 -15.711 2.049 1 75 77 LEU B C 1
ATOM 7790 O O . LEU B 1 77 ? -25.219 -14.484 2.098 1 75 77 LEU B O 1
ATOM 7794 N N . GLY B 1 78 ? -26.281 -16.359 1.384 1 74.31 78 GLY B N 1
ATOM 7795 C CA . GLY B 1 78 ? -27.172 -15.625 0.503 1 74.31 78 GLY B CA 1
ATOM 7796 C C . GLY B 1 78 ? -26.484 -15.055 -0.717 1 74.31 78 GLY B C 1
ATOM 7797 O O . GLY B 1 78 ? -25.297 -15.328 -0.951 1 74.31 78 GLY B O 1
ATOM 7798 N N . THR B 1 79 ? -27.156 -14.266 -1.515 1 78.62 79 THR B N 1
ATOM 7799 C CA . THR B 1 79 ? -26.625 -13.703 -2.756 1 78.62 79 THR B CA 1
ATOM 7800 C C . THR B 1 79 ? -25.531 -12.688 -2.469 1 78.62 79 THR B C 1
ATOM 7802 O O . THR B 1 79 ? -24.5 -12.672 -3.143 1 78.62 79 THR B O 1
ATOM 7805 N N . THR B 1 80 ? -25.766 -11.859 -1.54 1 76.56 80 THR B N 1
ATOM 7806 C CA . THR B 1 80 ? -24.781 -10.836 -1.188 1 76.56 80 THR B CA 1
ATOM 7807 C C . THR B 1 80 ? -23.516 -11.477 -0.624 1 76.56 80 THR B C 1
ATOM 7809 O O . THR B 1 80 ? -22.406 -11.047 -0.945 1 76.56 80 THR B O 1
ATOM 7812 N N . GLY B 1 81 ? -23.766 -12.477 0.182 1 79.75 81 GLY B N 1
ATOM 7813 C CA . GLY B 1 81 ? -22.625 -13.188 0.735 1 79.75 81 GLY B CA 1
ATOM 7814 C C . GLY B 1 81 ? -21.797 -13.914 -0.315 1 79.75 81 GLY B C 1
ATOM 7815 O O . GLY B 1 81 ? -20.578 -13.922 -0.26 1 79.75 81 GLY B O 1
ATOM 7816 N N . LEU B 1 82 ? -22.5 -14.484 -1.269 1 84.94 82 LEU B N 1
ATOM 7817 C CA . LEU B 1 82 ? -21.812 -15.172 -2.355 1 84.94 82 LEU B CA 1
ATOM 7818 C C . LEU B 1 82 ? -21.062 -14.188 -3.234 1 84.94 82 LEU B C 1
ATOM 7820 O O . LEU B 1 82 ? -19.984 -14.5 -3.748 1 84.94 82 LEU B O 1
ATOM 7824 N N . GLY B 1 83 ? -21.688 -13.094 -3.414 1 84.81 83 GLY B N 1
ATOM 7825 C CA . GLY B 1 83 ? -21 -12.047 -4.145 1 84.81 83 GLY B CA 1
ATOM 7826 C C . GLY B 1 83 ? -19.719 -11.586 -3.461 1 84.81 83 GLY B C 1
ATOM 7827 O O . GLY B 1 83 ? -18.688 -11.398 -4.117 1 84.81 83 GLY B O 1
ATOM 7828 N N . ARG B 1 84 ? -19.781 -11.391 -2.205 1 80.19 84 ARG B N 1
ATOM 7829 C CA . ARG B 1 84 ? -18.594 -11.016 -1.429 1 80.19 84 ARG B CA 1
ATOM 7830 C C . ARG B 1 84 ? -17.531 -12.102 -1.49 1 80.19 84 ARG B C 1
ATOM 7832 O O . ARG B 1 84 ? -16.328 -11.805 -1.535 1 80.19 84 ARG B O 1
ATOM 7839 N N . LEU B 1 85 ? -18.016 -13.344 -1.415 1 85.75 85 LEU B N 1
ATOM 7840 C CA . LEU B 1 85 ? -17.109 -14.469 -1.511 1 85.75 85 LEU B CA 1
ATOM 7841 C C . LEU B 1 85 ? -16.406 -14.484 -2.863 1 85.75 85 LEU B C 1
ATOM 7843 O O . LEU B 1 85 ? -15.195 -14.719 -2.938 1 85.75 85 LEU B O 1
ATOM 7847 N N . ASP B 1 86 ? -17.094 -14.234 -3.865 1 90.06 86 ASP B N 1
ATOM 7848 C CA . ASP B 1 86 ? -16.516 -14.18 -5.207 1 90.06 86 ASP B CA 1
ATOM 7849 C C . ASP B 1 86 ? -15.477 -13.062 -5.309 1 90.06 86 ASP B C 1
ATOM 7851 O O . ASP B 1 86 ? -14.406 -13.258 -5.895 1 90.06 86 ASP B O 1
ATOM 7855 N N . SER B 1 87 ? -15.805 -11.93 -4.758 1 83.81 87 SER B N 1
ATOM 7856 C CA . SER B 1 87 ? -14.883 -10.805 -4.75 1 83.81 87 SER B CA 1
ATOM 7857 C C . SER B 1 87 ? -13.609 -11.133 -3.969 1 83.81 87 SER B C 1
ATOM 7859 O O . SER B 1 87 ? -12.516 -10.734 -4.359 1 83.81 87 SER B O 1
ATOM 7861 N N . ARG B 1 88 ? -13.773 -11.812 -2.963 1 82.62 88 ARG B N 1
ATOM 7862 C CA . ARG B 1 88 ? -12.641 -12.219 -2.146 1 82.62 88 ARG B CA 1
ATOM 7863 C C . ARG B 1 88 ? -11.727 -13.164 -2.918 1 82.62 88 ARG B C 1
ATOM 7865 O O . ARG B 1 88 ? -10.5 -13.023 -2.875 1 82.62 88 ARG B O 1
ATOM 7872 N N . VAL B 1 89 ? -12.258 -14.117 -3.559 1 90.19 89 VAL B N 1
ATOM 7873 C CA . VAL B 1 89 ? -11.484 -15.062 -4.355 1 90.19 89 VAL B CA 1
ATOM 7874 C C . VAL B 1 89 ? -10.734 -14.32 -5.457 1 90.19 89 VAL B C 1
ATOM 7876 O O . VAL B 1 89 ? -9.555 -14.578 -5.695 1 90.19 89 VAL B O 1
ATOM 7879 N N . ARG B 1 90 ? -11.406 -13.43 -6.062 1 87.5 90 ARG B N 1
ATOM 7880 C CA . ARG B 1 90 ? -10.766 -12.633 -7.105 1 87.5 90 ARG B CA 1
ATOM 7881 C C . ARG B 1 90 ? -9.586 -11.836 -6.543 1 87.5 90 ARG B C 1
ATOM 7883 O O . ARG B 1 90 ? -8.539 -11.734 -7.184 1 87.5 90 ARG B O 1
ATOM 7890 N N . ARG B 1 91 ? -9.773 -11.312 -5.383 1 80.75 91 ARG B N 1
ATOM 7891 C CA . ARG B 1 91 ? -8.711 -10.531 -4.738 1 80.75 91 ARG B CA 1
ATOM 7892 C C . ARG B 1 91 ? -7.516 -11.414 -4.402 1 80.75 91 ARG B C 1
ATOM 7894 O O . ARG B 1 91 ? -6.367 -11.008 -4.582 1 80.75 91 ARG B O 1
ATOM 7901 N N . LEU B 1 92 ? -7.793 -12.578 -3.916 1 83.75 92 LEU B N 1
ATOM 7902 C CA . LEU B 1 92 ? -6.723 -13.508 -3.568 1 83.75 92 LEU B CA 1
ATOM 7903 C C . LEU B 1 92 ? -5.949 -13.938 -4.812 1 83.75 92 LEU B C 1
ATOM 7905 O O . LEU B 1 92 ? -4.723 -14.055 -4.773 1 83.75 92 LEU B O 1
ATOM 7909 N N . ILE B 1 93 ? -6.629 -14.195 -5.898 1 90.12 93 ILE B N 1
ATOM 7910 C CA . ILE B 1 93 ? -6.004 -14.555 -7.164 1 90.12 93 ILE B CA 1
ATOM 7911 C C . ILE B 1 93 ? -5.066 -13.438 -7.617 1 90.12 93 ILE B C 1
ATOM 7913 O O . ILE B 1 93 ? -3.928 -13.695 -8.016 1 90.12 93 ILE B O 1
ATOM 7917 N N . GLU B 1 94 ? -5.504 -12.281 -7.48 1 83.06 94 GLU B N 1
ATOM 7918 C CA . GLU B 1 94 ? -4.703 -11.125 -7.871 1 83.06 94 GLU B CA 1
ATOM 7919 C C . GLU B 1 94 ? -3.506 -10.938 -6.945 1 83.06 94 GLU B C 1
ATOM 7921 O O . GLU B 1 94 ? -2.387 -10.703 -7.406 1 83.06 94 GLU B O 1
ATOM 7926 N N . ASP B 1 95 ? -3.711 -11.117 -5.73 1 75.75 95 ASP B N 1
ATOM 7927 C CA . ASP B 1 95 ? -2.662 -10.906 -4.734 1 75.75 95 ASP B CA 1
ATOM 7928 C C . ASP B 1 95 ? -1.567 -11.969 -4.863 1 75.75 95 ASP B C 1
ATOM 7930 O O . ASP B 1 95 ? -0.406 -11.703 -4.543 1 75.75 95 ASP B O 1
ATOM 7934 N N . ASP B 1 96 ? -1.979 -13.141 -5.324 1 81.69 96 ASP B N 1
ATOM 7935 C CA . ASP B 1 96 ? -1.011 -14.219 -5.492 1 81.69 96 ASP B CA 1
ATOM 7936 C C . ASP B 1 96 ? -0.417 -14.211 -6.898 1 81.69 96 ASP B C 1
ATOM 7938 O O . ASP B 1 96 ? 0.465 -15.008 -7.211 1 81.69 96 ASP B O 1
ATOM 7942 N N . GLY B 1 97 ? -0.936 -13.359 -7.785 1 82.5 97 GLY B N 1
ATOM 7943 C CA . GLY B 1 97 ? -0.436 -13.234 -9.148 1 82.5 97 GLY B CA 1
ATOM 7944 C C . GLY B 1 97 ? -0.74 -14.453 -10 1 82.5 97 GLY B C 1
ATOM 7945 O O . GLY B 1 97 ? 0.072 -14.844 -10.844 1 82.5 97 GLY B O 1
ATOM 7946 N N . ILE B 1 98 ? -1.824 -15.133 -9.695 1 90.19 98 ILE B N 1
ATOM 7947 C CA . ILE B 1 98 ? -2.205 -16.281 -10.492 1 90.19 98 ILE B CA 1
ATOM 7948 C C . ILE B 1 98 ? -2.779 -15.82 -11.836 1 90.19 98 ILE B C 1
ATOM 7950 O O . ILE B 1 98 ? -3.805 -15.141 -11.867 1 90.19 98 ILE B O 1
ATOM 7954 N N . THR B 1 99 ? -2.084 -16.172 -12.883 1 88.75 99 THR B N 1
ATOM 7955 C CA . THR B 1 99 ? -2.482 -15.656 -14.188 1 88.75 99 THR B CA 1
ATOM 7956 C C . THR B 1 99 ? -2.514 -16.766 -15.219 1 88.75 99 THR B C 1
ATOM 7958 O O . THR B 1 99 ? -2.021 -17.875 -14.969 1 88.75 99 THR B O 1
ATOM 7961 N N . TYR B 1 100 ? -3.213 -16.562 -16.219 1 89.44 100 TYR B N 1
ATOM 7962 C CA . TYR B 1 100 ? -3.24 -17.375 -17.438 1 89.44 100 TYR B CA 1
ATOM 7963 C C . TYR B 1 100 ? -3.035 -16.516 -18.672 1 89.44 100 TYR B C 1
ATOM 7965 O O . TYR B 1 100 ? -3.607 -15.422 -18.781 1 89.44 100 TYR B O 1
ATOM 7973 N N . THR B 1 101 ? -2.098 -16.953 -19.531 1 81.38 101 THR B N 1
ATOM 7974 C CA . THR B 1 101 ? -1.8 -16.156 -20.719 1 81.38 101 THR B CA 1
ATOM 7975 C C . THR B 1 101 ? -2.539 -16.719 -21.938 1 81.38 101 THR B C 1
ATOM 7977 O O . THR B 1 101 ? -2.326 -17.859 -22.328 1 81.38 101 THR B O 1
ATOM 7980 N N . GLU B 1 102 ? -3.488 -15.93 -22.469 1 76.62 102 GLU B N 1
ATOM 7981 C CA . GLU B 1 102 ? -4.215 -16.328 -23.672 1 76.62 102 GLU B CA 1
ATOM 7982 C C . GLU B 1 102 ? -3.387 -16.094 -24.938 1 76.62 102 GLU B C 1
ATOM 7984 O O . GLU B 1 102 ? -2.924 -14.969 -25.172 1 76.62 102 GLU B O 1
ATOM 7989 N N . VAL B 1 103 ? -2.947 -17.109 -25.5 1 63.22 103 VAL B N 1
ATOM 7990 C CA . VAL B 1 103 ? -2.184 -16.984 -26.734 1 63.22 103 VAL B CA 1
ATOM 7991 C C . VAL B 1 103 ? -3.129 -17.031 -27.938 1 63.22 103 VAL B C 1
ATOM 7993 O O . VAL B 1 103 ? -3.83 -18.016 -28.141 1 63.22 103 VAL B O 1
ATOM 7996 N N . THR B 1 104 ? -3.678 -15.789 -28.281 1 56.5 104 THR B N 1
ATOM 7997 C CA . THR B 1 104 ? -4.523 -15.742 -29.469 1 56.5 104 THR B CA 1
ATOM 7998 C C . THR B 1 104 ? -3.689 -15.891 -30.734 1 56.5 104 THR B C 1
ATOM 8000 O O . THR B 1 104 ? -2.533 -15.461 -30.781 1 56.5 104 THR B O 1
ATOM 8003 N N . GLY B 1 105 ? -4.152 -16.672 -31.703 1 50.97 105 GLY B N 1
ATOM 8004 C CA . GLY B 1 105 ? -3.602 -17.016 -33 1 50.97 105 GLY B CA 1
ATOM 8005 C C . GLY B 1 105 ? -2.33 -16.25 -33.344 1 50.97 105 GLY B C 1
ATOM 8006 O O . GLY B 1 105 ? -1.862 -15.438 -32.531 1 50.97 105 GLY B O 1
ATOM 8007 N N . SER B 1 106 ? -1.629 -16.516 -34.438 1 47 106 SER B N 1
ATOM 8008 C CA . SER B 1 106 ? -0.42 -15.953 -35.031 1 47 106 SER B CA 1
ATOM 8009 C C . SER B 1 106 ? -0.506 -14.43 -35.125 1 47 106 SER B C 1
ATOM 8011 O O . SER B 1 106 ? -1.458 -13.898 -35.719 1 47 106 SER B O 1
ATOM 8013 N N . GLY B 1 107 ? 0.292 -13.57 -34.312 1 49.94 107 GLY B N 1
ATOM 8014 C CA . GLY B 1 107 ? 0.521 -12.141 -34.5 1 49.94 107 GLY B CA 1
ATOM 8015 C C . GLY B 1 107 ? 0.035 -11.312 -33.312 1 49.94 107 GLY B C 1
ATOM 8016 O O . GLY B 1 107 ? 0.349 -10.125 -33.219 1 49.94 107 GLY B O 1
ATOM 8017 N N . GLU B 1 108 ? -0.984 -11.914 -32.656 1 54.59 108 GLU B N 1
ATOM 8018 C CA . GLU B 1 108 ? -1.495 -11.039 -31.609 1 54.59 108 GLU B CA 1
ATOM 8019 C C . GLU B 1 108 ? -0.733 -11.234 -30.297 1 54.59 108 GLU B C 1
ATOM 8021 O O . GLU B 1 108 ? -0.226 -12.32 -30.031 1 54.59 108 GLU B O 1
ATOM 8026 N N . GLN B 1 109 ? -0.404 -10.172 -29.688 1 60.69 109 GLN B N 1
ATOM 8027 C CA . GLN B 1 109 ? 0.356 -10.156 -28.438 1 60.69 109 GLN B CA 1
ATOM 8028 C C . GLN B 1 109 ? -0.379 -10.914 -27.344 1 60.69 109 GLN B C 1
ATOM 8030 O O . GLN B 1 109 ? -1.585 -10.734 -27.156 1 60.69 109 GLN B O 1
ATOM 8035 N N . ALA B 1 110 ? 0.258 -11.969 -26.734 1 69.25 110 ALA B N 1
ATOM 8036 C CA . ALA B 1 110 ? -0.246 -12.727 -25.594 1 69.25 110 ALA B CA 1
ATOM 8037 C C . ALA B 1 110 ? -0.689 -11.789 -24.469 1 69.25 110 ALA B C 1
ATOM 8039 O O . ALA B 1 110 ? 0.001 -10.82 -24.156 1 69.25 110 ALA B O 1
ATOM 8040 N N . VAL B 1 111 ? -1.976 -11.922 -24.141 1 74.88 111 VAL B N 1
ATOM 8041 C CA . VAL B 1 111 ? -2.486 -11.086 -23.062 1 74.88 111 VAL B CA 1
ATOM 8042 C C . VAL B 1 111 ? -2.6 -11.922 -21.781 1 74.88 111 VAL B C 1
ATOM 8044 O O . VAL B 1 111 ? -3.24 -12.977 -21.781 1 74.88 111 VAL B O 1
ATOM 8047 N N . THR B 1 112 ? -1.828 -11.586 -20.797 1 80.44 112 THR B N 1
ATOM 8048 C CA . THR B 1 112 ? -1.896 -12.242 -19.5 1 80.44 112 THR B CA 1
ATOM 8049 C C . THR B 1 112 ? -3.076 -11.719 -18.688 1 80.44 112 THR B C 1
ATOM 8051 O O . THR B 1 112 ? -3.219 -10.508 -18.5 1 80.44 112 THR B O 1
ATOM 8054 N N . THR B 1 113 ? -4.012 -12.617 -18.375 1 83.81 113 THR B N 1
ATOM 8055 C CA . THR B 1 113 ? -5.191 -12.25 -17.594 1 83.81 113 THR B CA 1
ATOM 8056 C C . THR B 1 113 ? -5.207 -12.984 -16.25 1 83.81 113 THR B C 1
ATOM 8058 O O . THR B 1 113 ? -4.598 -14.047 -16.125 1 83.81 113 THR B O 1
ATOM 8061 N N . PRO B 1 114 ? -5.867 -12.375 -15.273 1 86.81 114 PRO B N 1
ATOM 8062 C CA . PRO B 1 114 ? -5.988 -13.086 -14 1 86.81 114 PRO B CA 1
ATOM 8063 C C . PRO B 1 114 ? -6.707 -14.422 -14.133 1 86.81 114 PRO B C 1
ATOM 8065 O O . PRO B 1 114 ? -7.668 -14.539 -14.898 1 86.81 114 PRO B O 1
ATOM 8068 N N . TRP B 1 115 ? -6.223 -15.414 -13.391 1 91.69 115 TRP B N 1
ATOM 8069 C CA . TRP B 1 115 ? -6.852 -16.734 -13.289 1 91.69 115 TRP B CA 1
ATOM 8070 C C . TRP B 1 115 ? -8.273 -16.609 -12.758 1 91.69 115 TRP B C 1
ATOM 8072 O O . TRP B 1 115 ? -8.562 -15.742 -11.93 1 91.69 115 TRP B O 1
ATOM 8082 N N . ARG B 1 116 ? -9.258 -17.359 -13.352 1 92.69 116 ARG B N 1
ATOM 8083 C CA . ARG B 1 116 ? -10.648 -17.359 -12.891 1 92.69 116 ARG B CA 1
ATOM 8084 C C . ARG B 1 116 ? -10.961 -18.641 -12.102 1 92.69 116 ARG B C 1
ATOM 8086 O O . ARG B 1 116 ? -10.805 -19.75 -12.617 1 92.69 116 ARG B O 1
ATOM 8093 N N . LEU B 1 117 ? -11.328 -18.469 -10.859 1 95.69 117 LEU B N 1
ATOM 8094 C CA . LEU B 1 117 ? -11.609 -19.562 -9.945 1 95.69 117 LEU B CA 1
ATOM 8095 C C . LEU B 1 117 ? -12.977 -19.391 -9.289 1 95.69 117 LEU B C 1
ATOM 8097 O O . LEU B 1 117 ? -13.258 -18.344 -8.695 1 95.69 117 LEU B O 1
ATOM 8101 N N . ASP B 1 118 ? -13.883 -20.375 -9.539 1 95.44 118 ASP B N 1
ATOM 8102 C CA . ASP B 1 118 ? -15.172 -20.391 -8.859 1 95.44 118 ASP B CA 1
ATOM 8103 C C . ASP B 1 118 ? -15 -20.594 -7.359 1 95.44 118 ASP B C 1
ATOM 8105 O O . ASP B 1 118 ? -14.25 -21.484 -6.934 1 95.44 118 ASP B O 1
ATOM 8109 N N . PRO B 1 119 ? -15.68 -19.797 -6.59 1 92.44 119 PRO B N 1
ATOM 8110 C CA . PRO B 1 119 ? -15.5 -19.906 -5.141 1 92.44 119 PRO B CA 1
ATOM 8111 C C . PRO B 1 119 ? -16.078 -21.203 -4.574 1 92.44 119 PRO B C 1
ATOM 8113 O O . PRO B 1 119 ? -15.711 -21.625 -3.477 1 92.44 119 PRO B O 1
ATOM 8116 N N . ILE B 1 120 ? -17.047 -21.797 -5.227 1 93 120 ILE B N 1
ATOM 8117 C CA . ILE B 1 120 ? -17.641 -23.031 -4.762 1 93 120 ILE B CA 1
ATOM 8118 C C . ILE B 1 120 ? -16.859 -24.219 -5.293 1 93 120 ILE B C 1
ATOM 8120 O O . ILE B 1 120 ? -16.766 -24.422 -6.508 1 93 120 ILE B O 1
ATOM 8124 N N . PRO B 1 121 ? -16.266 -25.031 -4.434 1 94.81 121 PRO B N 1
ATOM 8125 C CA . PRO B 1 121 ? -15.469 -26.172 -4.883 1 94.81 121 PRO B CA 1
ATOM 8126 C C . PRO B 1 121 ? -16.328 -27.297 -5.473 1 94.81 121 PRO B C 1
ATOM 8128 O O . PRO B 1 121 ? -17.562 -27.266 -5.348 1 94.81 121 PRO B O 1
ATOM 8131 N N . LEU B 1 122 ? -15.719 -28.172 -6.203 1 95.81 122 LEU B N 1
ATOM 8132 C CA . LEU B 1 122 ? -16.344 -29.406 -6.656 1 95.81 122 LEU B CA 1
ATOM 8133 C C . LEU B 1 122 ? -16.062 -30.547 -5.676 1 95.81 122 LEU B C 1
ATOM 8135 O O . LEU B 1 122 ? -14.898 -30.875 -5.41 1 95.81 122 LEU B O 1
ATOM 8139 N N . LEU B 1 123 ? -17.109 -31.156 -5.191 1 93.94 123 LEU B N 1
ATOM 8140 C CA . LEU B 1 123 ? -16.953 -32.219 -4.203 1 93.94 123 LEU B CA 1
ATOM 8141 C C . LEU B 1 123 ? -16.984 -33.594 -4.871 1 93.94 123 LEU B C 1
ATOM 8143 O O . LEU B 1 123 ? -17.844 -33.844 -5.723 1 93.94 123 LEU B O 1
ATOM 8147 N N . ILE B 1 124 ? -16.016 -34.375 -4.484 1 94.81 124 ILE B N 1
ATOM 8148 C CA . ILE B 1 124 ? -15.984 -35.781 -4.922 1 94.81 124 ILE B CA 1
ATOM 8149 C C . ILE B 1 124 ? -16.078 -36.688 -3.707 1 94.81 124 ILE B C 1
ATOM 8151 O O . ILE B 1 124 ? -15.297 -36.562 -2.76 1 94.81 124 ILE B O 1
ATOM 8155 N N . SER B 1 125 ? -17 -37.656 -3.713 1 91.31 125 SER B N 1
ATOM 8156 C CA . SER B 1 125 ? -17.172 -38.594 -2.605 1 91.31 125 SER B CA 1
ATOM 8157 C C . SER B 1 125 ? -15.992 -39.531 -2.492 1 91.31 125 SER B C 1
ATOM 8159 O O . SER B 1 125 ? -15.289 -39.781 -3.477 1 91.31 125 SER B O 1
ATOM 8161 N N . ALA B 1 126 ? -15.844 -40.094 -1.367 1 90.19 126 ALA B N 1
ATOM 8162 C CA . ALA B 1 126 ? -14.766 -41.062 -1.142 1 90.19 126 ALA B CA 1
ATOM 8163 C C . ALA B 1 126 ? -14.922 -42.281 -2.059 1 90.19 126 ALA B C 1
ATOM 8165 O O . ALA B 1 126 ? -13.93 -42.812 -2.568 1 90.19 126 ALA B O 1
ATOM 8166 N N . ASP B 1 127 ? -16.141 -42.719 -2.268 1 91.19 127 ASP B N 1
ATOM 8167 C CA . ASP B 1 127 ? -16.422 -43.844 -3.129 1 91.19 127 ASP B CA 1
ATOM 8168 C C . ASP B 1 127 ? -16.062 -43.531 -4.582 1 91.19 127 ASP B C 1
ATOM 8170 O O . ASP B 1 127 ? -15.422 -44.344 -5.258 1 91.19 127 ASP B O 1
ATOM 8174 N N . ASP B 1 128 ? -16.531 -42.469 -5.027 1 94.06 128 ASP B N 1
ATOM 8175 C CA . ASP B 1 128 ? -16.219 -42.031 -6.387 1 94.06 128 ASP B CA 1
ATOM 8176 C C . ASP B 1 128 ? -14.703 -41.906 -6.578 1 94.06 128 ASP B C 1
ATOM 8178 O O . ASP B 1 128 ? -14.164 -42.312 -7.609 1 94.06 128 ASP B O 1
ATOM 8182 N N . TRP B 1 129 ? -14.055 -41.406 -5.59 1 95.5 129 TRP B N 1
ATOM 8183 C CA . TRP B 1 129 ? -12.617 -41.188 -5.723 1 95.5 129 TRP B CA 1
ATOM 8184 C C . TRP B 1 129 ? -11.859 -42.5 -5.766 1 95.5 129 TRP B C 1
ATOM 8186 O O . TRP B 1 129 ? -10.883 -42.625 -6.508 1 95.5 129 TRP B O 1
ATOM 8196 N N . THR B 1 130 ? -12.281 -43.406 -4.98 1 94.5 130 THR B N 1
ATOM 8197 C CA . THR B 1 130 ? -11.633 -44.719 -4.98 1 94.5 130 THR B CA 1
ATOM 8198 C C . THR B 1 130 ? -11.656 -45.312 -6.379 1 94.5 130 THR B C 1
ATOM 8200 O O . THR B 1 130 ? -10.656 -45.875 -6.84 1 94.5 130 THR B O 1
ATOM 8203 N N . ARG B 1 131 ? -12.75 -45.219 -7.008 1 95.12 131 ARG B N 1
ATOM 8204 C CA . ARG B 1 131 ? -12.883 -45.719 -8.367 1 95.12 131 ARG B CA 1
ATOM 8205 C C . ARG B 1 131 ? -12.047 -44.906 -9.344 1 95.12 131 ARG B C 1
ATOM 8207 O O . ARG B 1 131 ? -11.375 -45.469 -10.211 1 95.12 131 ARG B O 1
ATOM 8214 N N . LEU B 1 132 ? -12.102 -43.656 -9.188 1 96.81 132 LEU B N 1
ATOM 8215 C CA . LEU B 1 132 ? -11.352 -42.781 -10.062 1 96.81 132 LEU B CA 1
ATOM 8216 C C . LEU B 1 132 ? -9.852 -43 -9.906 1 96.81 132 LEU B C 1
ATOM 8218 O O . LEU B 1 132 ? -9.117 -43.062 -10.906 1 96.81 132 LEU B O 1
ATOM 8222 N N . GLU B 1 133 ? -9.375 -43.062 -8.711 1 96.56 133 GLU B N 1
ATOM 8223 C CA . GLU B 1 133 ? -7.961 -43.25 -8.422 1 96.56 133 GLU B CA 1
ATOM 8224 C C . GLU B 1 133 ? -7.449 -44.562 -9 1 96.56 133 GLU B C 1
ATOM 8226 O O . GLU B 1 133 ? -6.41 -44.594 -9.664 1 96.56 133 GLU B O 1
ATOM 8231 N N . ALA B 1 134 ? -8.219 -45.625 -8.773 1 96.75 134 ALA B N 1
ATOM 8232 C CA . ALA B 1 134 ? -7.832 -46.938 -9.297 1 96.75 134 ALA B CA 1
ATOM 8233 C C . ALA B 1 134 ? -7.762 -46.906 -10.82 1 96.75 134 ALA B C 1
ATOM 8235 O O . ALA B 1 134 ? -6.828 -47.469 -11.414 1 96.75 134 ALA B O 1
ATOM 8236 N N . GLY B 1 135 ? -8.758 -46.375 -11.375 1 97.81 135 GLY B N 1
ATOM 8237 C CA . GLY B 1 135 ? -8.781 -46.281 -12.828 1 97.81 135 GLY B CA 1
ATOM 8238 C C . GLY B 1 135 ? -7.66 -45.438 -13.391 1 97.81 135 GLY B C 1
ATOM 8239 O O . GLY B 1 135 ? -7.066 -45.781 -14.414 1 97.81 135 GLY B O 1
ATOM 8240 N N . LEU B 1 136 ? -7.402 -44.312 -12.805 1 97.94 136 LEU B N 1
ATOM 8241 C CA . LEU B 1 136 ? -6.348 -43.406 -13.242 1 97.94 136 LEU B CA 1
ATOM 8242 C C . LEU B 1 136 ? -4.98 -44.094 -13.148 1 97.94 136 LEU B C 1
ATOM 8244 O O . LEU B 1 136 ? -4.176 -44 -14.078 1 97.94 136 LEU B O 1
ATOM 8248 N N . VAL B 1 137 ? -4.699 -44.688 -12.07 1 97.5 137 VAL B N 1
ATOM 8249 C CA . VAL B 1 137 ? -3.428 -45.375 -11.844 1 97.5 137 VAL B CA 1
ATOM 8250 C C . VAL B 1 137 ? -3.244 -46.5 -12.867 1 97.5 137 VAL B C 1
ATOM 8252 O O . VAL B 1 137 ? -2.162 -46.656 -13.438 1 97.5 137 VAL B O 1
ATOM 8255 N N . GLN B 1 138 ? -4.27 -47.312 -13.094 1 97.94 138 GLN B N 1
ATOM 8256 C CA . GLN B 1 138 ? -4.188 -48.375 -14.086 1 97.94 138 GLN B CA 1
ATOM 8257 C C . GLN B 1 138 ? -3.908 -47.812 -15.477 1 97.94 138 GLN B C 1
ATOM 8259 O O . GLN B 1 138 ? -3.084 -48.344 -16.219 1 97.94 138 GLN B O 1
ATOM 8264 N N . ARG B 1 139 ? -4.691 -46.844 -15.773 1 97.94 139 ARG B N 1
ATOM 8265 C CA . ARG B 1 139 ? -4.539 -46.219 -17.078 1 97.94 139 ARG B CA 1
ATOM 8266 C C . ARG B 1 139 ? -3.115 -45.719 -17.297 1 97.94 139 ARG B C 1
ATOM 8268 O O . ARG B 1 139 ? -2.541 -45.875 -18.375 1 97.94 139 ARG B O 1
ATOM 8275 N N . SER B 1 140 ? -2.512 -45.094 -16.297 1 98.31 140 SER B N 1
ATOM 8276 C CA . SER B 1 140 ? -1.127 -44.625 -16.359 1 98.31 140 SER B CA 1
ATOM 8277 C C . SER B 1 140 ? -0.17 -45.812 -16.578 1 98.31 140 SER B C 1
ATOM 8279 O O . SER B 1 140 ? 0.799 -45.688 -17.328 1 98.31 140 SER B O 1
ATOM 8281 N N . ARG B 1 141 ? -0.441 -46.906 -15.945 1 97.56 141 ARG B N 1
ATOM 8282 C CA . ARG B 1 141 ? 0.387 -48.094 -16.109 1 97.56 141 ARG B CA 1
ATOM 8283 C C . ARG B 1 141 ? 0.309 -48.594 -17.547 1 97.56 141 ARG B C 1
ATOM 8285 O O . ARG B 1 141 ? 1.321 -49 -18.125 1 97.56 141 ARG B O 1
ATOM 8292 N N . VAL B 1 142 ? -0.868 -48.625 -18.062 1 97.69 142 VAL B N 1
ATOM 8293 C CA . VAL B 1 142 ? -1.041 -49.094 -19.438 1 97.69 142 VAL B CA 1
ATOM 8294 C C . VAL B 1 142 ? -0.251 -48.188 -20.391 1 97.69 142 VAL B C 1
ATOM 8296 O O . VAL B 1 142 ? 0.476 -48.656 -21.25 1 97.69 142 VAL B O 1
ATOM 8299 N N . LEU B 1 143 ? -0.424 -46.906 -20.219 1 98.12 143 LEU B N 1
ATOM 8300 C CA . LEU B 1 143 ? 0.251 -45.969 -21.078 1 98.12 143 LEU B CA 1
ATOM 8301 C C . LEU B 1 143 ? 1.765 -46.031 -20.906 1 98.12 143 LEU B C 1
ATOM 8303 O O . LEU B 1 143 ? 2.512 -45.875 -21.875 1 98.12 143 LEU B O 1
ATOM 8307 N N . ASP B 1 144 ? 2.17 -46.281 -19.688 1 97.81 144 ASP B N 1
ATOM 8308 C CA . ASP B 1 144 ? 3.588 -46.469 -19.406 1 97.81 144 ASP B CA 1
ATOM 8309 C C . ASP B 1 144 ? 4.137 -47.688 -20.172 1 97.81 144 ASP B C 1
ATOM 8311 O O . ASP B 1 144 ? 5.234 -47.625 -20.719 1 97.81 144 ASP B O 1
ATOM 8315 N N . GLU B 1 145 ? 3.408 -48.75 -20.219 1 96.75 145 GLU B N 1
ATOM 8316 C CA . GLU B 1 145 ? 3.822 -49.938 -20.938 1 96.75 145 GLU B CA 1
ATOM 8317 C C . GLU B 1 145 ? 3.885 -49.688 -22.438 1 96.75 145 GLU B C 1
ATOM 8319 O O . GLU B 1 145 ? 4.77 -50.188 -23.125 1 96.75 145 GLU B O 1
ATOM 8324 N N . VAL B 1 146 ? 2.932 -48.969 -22.891 1 97.31 146 VAL B N 1
ATOM 8325 C CA . VAL B 1 146 ? 2.918 -48.625 -24.297 1 97.31 146 VAL B CA 1
ATOM 8326 C C . VAL B 1 146 ? 4.168 -47.812 -24.656 1 97.31 146 VAL B C 1
ATOM 8328 O O . VAL B 1 146 ? 4.863 -48.125 -25.625 1 97.31 146 VAL B O 1
ATOM 8331 N N . LEU B 1 147 ? 4.414 -46.781 -23.859 1 97.56 147 LEU B N 1
ATOM 8332 C CA . LEU B 1 147 ? 5.566 -45.938 -24.078 1 97.56 147 LEU B CA 1
ATOM 8333 C C . LEU B 1 147 ? 6.863 -46.719 -24.031 1 97.56 147 LEU B C 1
ATOM 8335 O O . LEU B 1 147 ? 7.727 -46.562 -24.906 1 97.56 147 LEU B O 1
ATOM 8339 N N . THR B 1 148 ? 6.988 -47.594 -23.047 1 96.31 148 THR B N 1
ATOM 8340 C CA . THR B 1 148 ? 8.18 -48.406 -22.844 1 96.31 148 THR B CA 1
ATOM 8341 C C . THR B 1 148 ? 8.406 -49.344 -24.031 1 96.31 148 THR B C 1
ATOM 8343 O O . THR B 1 148 ? 9.539 -49.531 -24.484 1 96.31 148 THR B O 1
ATOM 8346 N N . ASP B 1 149 ? 7.387 -49.906 -24.531 1 96.38 149 ASP B N 1
ATOM 8347 C CA . ASP B 1 149 ? 7.496 -50.844 -25.625 1 96.38 149 ASP B CA 1
ATOM 8348 C C . ASP B 1 149 ? 7.816 -50.156 -26.938 1 96.38 149 ASP B C 1
ATOM 8350 O O . ASP B 1 149 ? 8.703 -50.594 -27.672 1 96.38 149 ASP B O 1
ATOM 8354 N N . VAL B 1 150 ? 7.121 -49.094 -27.234 1 96.38 150 VAL B N 1
ATOM 8355 C CA . VAL B 1 150 ? 7.238 -48.438 -28.531 1 96.38 150 VAL B CA 1
ATOM 8356 C C . VAL B 1 150 ? 8.648 -47.875 -28.688 1 96.38 150 VAL B C 1
ATOM 8358 O O . VAL B 1 150 ? 9.211 -47.875 -29.797 1 96.38 150 VAL B O 1
ATOM 8361 N N . TYR B 1 151 ? 9.258 -47.375 -27.688 1 96.25 151 TYR B N 1
ATOM 8362 C CA . TYR B 1 151 ? 10.594 -46.812 -27.781 1 96.25 151 TYR B CA 1
ATOM 8363 C C . TYR B 1 151 ? 11.656 -47.812 -27.344 1 96.25 151 TYR B C 1
ATOM 8365 O O . TYR B 1 151 ? 12.812 -47.438 -27.156 1 96.25 151 TYR B O 1
ATOM 8373 N N . GLY B 1 152 ? 11.25 -49.094 -27.203 1 94.25 152 GLY B N 1
ATOM 8374 C CA . GLY B 1 152 ? 12.141 -50.188 -26.875 1 94.25 152 GLY B CA 1
ATOM 8375 C C . GLY B 1 152 ? 11.984 -51.375 -27.797 1 94.25 152 GLY B C 1
ATOM 8376 O O . GLY B 1 152 ? 12.297 -51.312 -28.984 1 94.25 152 GLY B O 1
ATOM 8377 N N . PRO B 1 153 ? 11.398 -52.438 -27.312 1 94.31 153 PRO B N 1
ATOM 8378 C CA . PRO B 1 153 ? 11.344 -53.688 -28.078 1 94.31 153 PRO B CA 1
ATOM 8379 C C . PRO B 1 153 ? 10.305 -53.656 -29.203 1 94.31 153 PRO B C 1
ATOM 8381 O O . PRO B 1 153 ? 10.375 -54.438 -30.156 1 94.31 153 PRO B O 1
ATOM 8384 N N . ARG B 1 154 ? 9.227 -52.875 -29.078 1 95.38 154 ARG B N 1
ATOM 8385 C CA . ARG B 1 154 ? 8.18 -52.719 -30.062 1 95.38 154 ARG B CA 1
ATOM 8386 C C . ARG B 1 154 ? 7.426 -54 -30.312 1 95.38 154 ARG B C 1
ATOM 8388 O O . ARG B 1 154 ? 7.176 -54.375 -31.453 1 95.38 154 ARG B O 1
ATOM 8395 N N . ARG B 1 155 ? 7.129 -54.688 -29.359 1 95.06 155 ARG B N 1
ATOM 8396 C CA . ARG B 1 155 ? 6.402 -55.969 -29.438 1 95.06 155 ARG B CA 1
ATOM 8397 C C . ARG B 1 155 ? 4.949 -55.75 -29.844 1 95.06 155 ARG B C 1
ATOM 8399 O O . ARG B 1 155 ? 4.363 -56.562 -30.531 1 95.06 155 ARG B O 1
ATOM 8406 N N . MET B 1 156 ? 4.438 -54.625 -29.406 1 95.12 156 MET B N 1
ATOM 8407 C CA . MET B 1 156 ? 3.041 -54.344 -29.719 1 95.12 156 MET B CA 1
ATOM 8408 C C . MET B 1 156 ? 2.852 -54.094 -31.219 1 95.12 156 MET B C 1
ATOM 8410 O O . MET B 1 156 ? 1.786 -54.406 -31.766 1 95.12 156 MET B O 1
ATOM 8414 N N . LEU B 1 157 ? 3.861 -53.594 -31.828 1 94.81 157 LEU B N 1
ATOM 8415 C CA . LEU B 1 157 ? 3.812 -53.375 -33.25 1 94.81 157 LEU B CA 1
ATOM 8416 C C . LEU B 1 157 ? 4.02 -54.688 -34.031 1 94.81 157 LEU B C 1
ATOM 8418 O O . LEU B 1 157 ? 3.293 -54.969 -35 1 94.81 157 LEU B O 1
ATOM 8422 N N . THR B 1 158 ? 4.938 -55.5 -33.531 1 94.62 158 THR B N 1
ATOM 8423 C CA . THR B 1 158 ? 5.281 -56.719 -34.219 1 94.62 158 THR B CA 1
ATOM 8424 C C . THR B 1 158 ? 4.184 -57.781 -34.062 1 94.62 158 THR B C 1
ATOM 8426 O O . THR B 1 158 ? 3.953 -58.594 -34.938 1 94.62 158 THR B O 1
ATOM 8429 N N . ASN B 1 159 ? 3.496 -57.719 -32.906 1 93.25 159 ASN B N 1
ATOM 8430 C CA . ASN B 1 159 ? 2.439 -58.688 -32.656 1 93.25 159 ASN B CA 1
ATOM 8431 C C . ASN B 1 159 ? 1.086 -58.188 -33.156 1 93.25 159 ASN B C 1
ATOM 8433 O O . ASN B 1 159 ? 0.075 -58.875 -33 1 93.25 159 ASN B O 1
ATOM 8437 N N . GLY B 1 160 ? 1.041 -57.062 -33.656 1 92.12 160 GLY B N 1
ATOM 8438 C CA . GLY B 1 160 ? -0.162 -56.562 -34.312 1 92.12 160 GLY B CA 1
ATOM 8439 C C . GLY B 1 160 ? -1.173 -56 -33.344 1 92.12 160 GLY B C 1
ATOM 8440 O O . GLY B 1 160 ? -2.342 -55.812 -33.688 1 92.12 160 GLY B O 1
ATOM 8441 N N . LEU B 1 161 ? -0.76 -55.75 -32.156 1 94.12 161 LEU B N 1
ATOM 8442 C CA . LEU B 1 161 ? -1.658 -55.219 -31.156 1 94.12 161 LEU B CA 1
ATOM 8443 C C . LEU B 1 161 ? -1.945 -53.75 -31.438 1 94.12 161 LEU B C 1
ATOM 8445 O O . LEU B 1 161 ? -3.014 -53.219 -31.094 1 94.12 161 LEU B O 1
ATOM 8449 N N . LEU B 1 162 ? -1.005 -53.031 -32 1 95.12 162 LEU B N 1
ATOM 8450 C CA . LEU B 1 162 ? -1.119 -51.625 -32.375 1 95.12 162 LEU B CA 1
ATOM 8451 C C . LEU B 1 162 ? -0.653 -51.406 -33.812 1 95.12 162 LEU B C 1
ATOM 8453 O O . LEU B 1 162 ? 0.467 -51.781 -34.188 1 95.12 162 LEU B O 1
ATOM 8457 N N . PRO B 1 163 ? -1.497 -50.844 -34.625 1 95.25 163 PRO B N 1
ATOM 8458 C CA . PRO B 1 163 ? -1.061 -50.594 -35.969 1 95.25 163 PRO B CA 1
ATOM 8459 C C . PRO B 1 163 ? 0.088 -49.594 -36.062 1 95.25 163 PRO B C 1
ATOM 8461 O O . PRO B 1 163 ? 0.074 -48.562 -35.344 1 95.25 163 PRO B O 1
ATOM 8464 N N . PRO B 1 164 ? 1.062 -49.844 -36.875 1 95.56 164 PRO B N 1
ATOM 8465 C CA . PRO B 1 164 ? 2.209 -48.938 -37 1 95.56 164 PRO B CA 1
ATOM 8466 C C . PRO B 1 164 ? 1.806 -47.531 -37.375 1 95.56 164 PRO B C 1
ATOM 8468 O O . PRO B 1 164 ? 2.473 -46.562 -36.969 1 95.56 164 PRO B O 1
ATOM 8471 N N . GLU B 1 165 ? 0.684 -47.312 -38.094 1 95.06 165 GLU B N 1
ATOM 8472 C CA . GLU B 1 165 ? 0.219 -46 -38.531 1 95.06 165 GLU B CA 1
ATOM 8473 C C . GLU B 1 165 ? -0.146 -45.125 -37.312 1 95.06 165 GLU B C 1
ATOM 8475 O O . GLU B 1 165 ? 0.033 -43.906 -37.344 1 95.06 165 GLU B O 1
ATOM 8480 N N . VAL B 1 166 ? -0.6 -45.781 -36.312 1 95.38 166 VAL B N 1
ATOM 8481 C CA . VAL B 1 166 ? -1.022 -45.062 -35.094 1 95.38 166 VAL B CA 1
ATOM 8482 C C . VAL B 1 166 ? 0.201 -44.531 -34.344 1 95.38 166 VAL B C 1
ATOM 8484 O O . VAL B 1 166 ? 0.128 -43.5 -33.688 1 95.38 166 VAL B O 1
ATOM 8487 N N . VAL B 1 167 ? 1.318 -45.156 -34.5 1 96.31 167 VAL B N 1
ATOM 8488 C CA . VAL B 1 167 ? 2.537 -44.781 -33.812 1 96.31 167 VAL B CA 1
ATOM 8489 C C . VAL B 1 167 ? 3.369 -43.844 -34.656 1 96.31 167 VAL B C 1
ATOM 8491 O O . VAL B 1 167 ? 3.541 -42.656 -34.344 1 96.31 167 VAL B O 1
ATOM 8494 N N . PHE B 1 168 ? 3.711 -44.281 -35.875 1 95.69 168 PHE B N 1
ATOM 8495 C CA . PHE B 1 168 ? 4.68 -43.562 -36.719 1 95.69 168 PHE B CA 1
ATOM 8496 C C . PHE B 1 168 ? 4.016 -42.438 -37.438 1 95.69 168 PHE B C 1
ATOM 8498 O O . PHE B 1 168 ? 4.695 -41.5 -37.938 1 95.69 168 PHE B O 1
ATOM 8505 N N . GLY B 1 169 ? 2.717 -42.438 -37.469 1 94.75 169 GLY B N 1
ATOM 8506 C CA . GLY B 1 169 ? 2.002 -41.406 -38.188 1 94.75 169 GLY B CA 1
ATOM 8507 C C . GLY B 1 169 ? 1.676 -40.219 -37.312 1 94.75 169 GLY B C 1
ATOM 8508 O O . GLY B 1 169 ? 1.316 -39.156 -37.844 1 94.75 169 GLY B O 1
ATOM 8509 N N . TYR B 1 170 ? 1.807 -40.344 -36.062 1 95.62 170 TYR B N 1
ATOM 8510 C CA . TYR B 1 170 ? 1.433 -39.281 -35.156 1 95.62 170 TYR B CA 1
ATOM 8511 C C . TYR B 1 170 ? 2.621 -38.375 -34.875 1 95.62 170 TYR B C 1
ATOM 8513 O O . TYR B 1 170 ? 3.734 -38.844 -34.625 1 95.62 170 TYR B O 1
ATOM 8521 N N . SER B 1 171 ? 2.367 -37.031 -34.875 1 94.06 171 SER B N 1
ATOM 8522 C CA . SER B 1 171 ? 3.412 -36.031 -34.719 1 94.06 171 SER B CA 1
ATOM 8523 C C . SER B 1 171 ? 4.062 -36.125 -33.344 1 94.06 171 SER B C 1
ATOM 8525 O O . SER B 1 171 ? 5.191 -35.656 -33.156 1 94.06 171 SER B O 1
ATOM 8527 N N . GLY B 1 172 ? 3.406 -36.75 -32.375 1 94.62 172 GLY B N 1
ATOM 8528 C CA . GLY B 1 172 ? 3.965 -36.906 -31.031 1 94.62 172 GLY B CA 1
ATOM 8529 C C . GLY B 1 172 ? 5.062 -37.938 -30.953 1 94.62 172 GLY B C 1
ATOM 8530 O O . GLY B 1 172 ? 5.816 -37.969 -29.984 1 94.62 172 GLY B O 1
ATOM 8531 N N . TYR B 1 173 ? 5.176 -38.75 -32 1 96.12 173 TYR B N 1
ATOM 8532 C CA . TYR B 1 173 ? 6.25 -39.719 -32.062 1 96.12 173 TYR B CA 1
ATOM 8533 C C . TYR B 1 173 ? 7.574 -39.062 -32.438 1 96.12 173 TYR B C 1
ATOM 8535 O O . TYR B 1 173 ? 7.668 -38.406 -33.469 1 96.12 173 TYR B O 1
ATOM 8543 N N . VAL B 1 174 ? 8.555 -39.281 -31.594 1 96.31 174 VAL B N 1
ATOM 8544 C CA . VAL B 1 174 ? 9.883 -38.719 -31.828 1 96.31 174 VAL B CA 1
ATOM 8545 C C . VAL B 1 174 ? 10.883 -39.844 -32.094 1 96.31 174 VAL B C 1
ATOM 8547 O O . VAL B 1 174 ? 11.383 -40.469 -31.172 1 96.31 174 VAL B O 1
ATOM 8550 N N . ARG B 1 175 ? 11.242 -39.969 -33.281 1 94.44 175 ARG B N 1
ATOM 8551 C CA . ARG B 1 175 ? 12.117 -41.062 -33.688 1 94.44 175 ARG B CA 1
ATOM 8552 C C . ARG B 1 175 ? 13.445 -41 -32.938 1 94.44 175 ARG B C 1
ATOM 8554 O O . ARG B 1 175 ? 13.977 -42.062 -32.562 1 94.44 175 ARG B O 1
ATOM 8561 N N . ALA B 1 176 ? 13.945 -39.812 -32.75 1 94.25 176 ALA B N 1
ATOM 8562 C CA . ALA B 1 176 ? 15.242 -39.625 -32.125 1 94.25 176 ALA B CA 1
ATOM 8563 C C . ALA B 1 176 ? 15.234 -40.094 -30.672 1 94.25 176 ALA B C 1
ATOM 8565 O O . ALA B 1 176 ? 16.297 -40.281 -30.062 1 94.25 176 ALA B O 1
ATOM 8566 N N . ALA B 1 177 ? 14.094 -40.375 -30.125 1 95.06 177 ALA B N 1
ATOM 8567 C CA . ALA B 1 177 ? 13.969 -40.719 -28.719 1 95.06 177 ALA B CA 1
ATOM 8568 C C . ALA B 1 177 ? 14.102 -42.25 -28.531 1 95.06 177 ALA B C 1
ATOM 8570 O O . ALA B 1 177 ? 14.164 -42.719 -27.406 1 95.06 177 ALA B O 1
ATOM 8571 N N . HIS B 1 178 ? 14.188 -42.969 -29.609 1 94.62 178 HIS B N 1
ATOM 8572 C CA . HIS B 1 178 ? 14.289 -44.406 -29.5 1 94.62 178 HIS B CA 1
ATOM 8573 C C . HIS B 1 178 ? 15.539 -44.812 -28.734 1 94.62 178 HIS B C 1
ATOM 8575 O O . HIS B 1 178 ? 16.641 -44.344 -29.031 1 94.62 178 HIS B O 1
ATOM 8581 N N . GLY B 1 179 ? 15.344 -45.656 -27.781 1 93.25 179 GLY B N 1
ATOM 8582 C CA . GLY B 1 179 ? 16.469 -46.156 -27.016 1 93.25 179 GLY B CA 1
ATOM 8583 C C . GLY B 1 179 ? 16.781 -45.312 -25.781 1 93.25 179 GLY B C 1
ATOM 8584 O O . GLY B 1 179 ? 17.578 -45.75 -24.938 1 93.25 179 GLY B O 1
ATOM 8585 N N . ILE B 1 180 ? 16.281 -44.125 -25.703 1 94.31 180 ILE B N 1
ATOM 8586 C CA . ILE B 1 180 ? 16.469 -43.281 -24.516 1 94.31 180 ILE B CA 1
ATOM 8587 C C . ILE B 1 180 ? 15.602 -43.781 -23.375 1 94.31 180 ILE B C 1
ATOM 8589 O O . ILE B 1 180 ? 14.398 -44 -23.547 1 94.31 180 ILE B O 1
ATOM 8593 N N . THR B 1 181 ? 16.141 -44.031 -22.25 1 92 181 THR B N 1
ATOM 8594 C CA . THR B 1 181 ? 15.367 -44.562 -21.125 1 92 181 THR B CA 1
ATOM 8595 C C . THR B 1 181 ? 15.547 -43.688 -19.891 1 92 181 THR B C 1
ATOM 8597 O O . THR B 1 181 ? 16.609 -43.094 -19.703 1 92 181 THR B O 1
ATOM 8600 N N . VAL B 1 182 ? 14.57 -43.562 -19.125 1 91.19 182 VAL B N 1
ATOM 8601 C CA . VAL B 1 182 ? 14.602 -42.938 -17.797 1 91.19 182 VAL B CA 1
ATOM 8602 C C . VAL B 1 182 ? 14.969 -43.969 -16.734 1 91.19 182 VAL B C 1
ATOM 8604 O O . VAL B 1 182 ? 14.5 -45.094 -16.797 1 91.19 182 VAL B O 1
ATOM 8607 N N . PRO B 1 183 ? 15.828 -43.562 -15.867 1 89.19 183 PRO B N 1
ATOM 8608 C CA . PRO B 1 183 ? 16.156 -44.531 -14.805 1 89.19 183 PRO B CA 1
ATOM 8609 C C . PRO B 1 183 ? 14.922 -45.031 -14.062 1 89.19 183 PRO B C 1
ATOM 8611 O O . PRO B 1 183 ? 14 -44.25 -13.789 1 89.19 183 PRO B O 1
ATOM 8614 N N . GLY B 1 184 ? 14.914 -46.375 -13.781 1 86.5 184 GLY B N 1
ATOM 8615 C CA . GLY B 1 184 ? 13.797 -46.969 -13.078 1 86.5 184 GLY B CA 1
ATOM 8616 C C . GLY B 1 184 ? 12.883 -47.781 -13.984 1 86.5 184 GLY B C 1
ATOM 8617 O O . GLY B 1 184 ? 13.164 -47.938 -15.172 1 86.5 184 GLY B O 1
ATOM 8618 N N . ARG B 1 185 ? 11.789 -48.188 -13.414 1 88.25 185 ARG B N 1
ATOM 8619 C CA . ARG B 1 185 ? 10.883 -49.094 -14.102 1 88.25 185 ARG B CA 1
ATOM 8620 C C . ARG B 1 185 ? 9.938 -48.344 -15.016 1 88.25 185 ARG B C 1
ATOM 8622 O O . ARG B 1 185 ? 9.586 -48.812 -16.094 1 88.25 185 ARG B O 1
ATOM 8629 N N . HIS B 1 186 ? 9.555 -47.219 -14.633 1 94.31 186 HIS B N 1
ATOM 8630 C CA . HIS B 1 186 ? 8.516 -46.469 -15.344 1 94.31 186 HIS B CA 1
ATOM 8631 C C . HIS B 1 186 ? 9.125 -45.406 -16.219 1 94.31 186 HIS B C 1
ATOM 8633 O O . HIS B 1 186 ? 9.961 -44.625 -15.766 1 94.31 186 HIS B O 1
ATOM 8639 N N . GLN B 1 187 ? 8.688 -45.344 -17.469 1 95.62 187 GLN B N 1
ATOM 8640 C CA . GLN B 1 187 ? 9.195 -44.344 -18.406 1 95.62 187 GLN B CA 1
ATOM 8641 C C . GLN B 1 187 ? 8.305 -43.125 -18.453 1 95.62 187 GLN B C 1
ATOM 8643 O O . GLN B 1 187 ? 8.758 -42.031 -18.812 1 95.62 187 GLN B O 1
ATOM 8648 N N . LEU B 1 188 ? 7.02 -43.281 -18.203 1 97.88 188 LEU B N 1
ATOM 8649 C CA . LEU B 1 188 ? 6.098 -42.156 -18.094 1 97.88 188 LEU B CA 1
ATOM 8650 C C . LEU B 1 188 ? 6.066 -41.625 -16.672 1 97.88 188 LEU B C 1
ATOM 8652 O O . LEU B 1 188 ? 5.547 -42.281 -15.758 1 97.88 188 LEU B O 1
ATOM 8656 N N . PHE B 1 189 ? 6.602 -40.469 -16.469 1 97.56 189 PHE B N 1
ATOM 8657 C CA . PHE B 1 189 ? 6.754 -39.906 -15.125 1 97.56 189 PHE B CA 1
ATOM 8658 C C . PHE B 1 189 ? 5.453 -39.25 -14.656 1 97.56 189 PHE B C 1
ATOM 8660 O O . PHE B 1 189 ? 4.984 -39.531 -13.547 1 97.56 189 PHE B O 1
ATOM 8667 N N . LEU B 1 190 ? 4.922 -38.375 -15.445 1 98 190 LEU B N 1
ATOM 8668 C CA . LEU B 1 190 ? 3.73 -37.625 -15.094 1 98 190 LEU B CA 1
ATOM 8669 C C . LEU B 1 190 ? 2.639 -37.812 -16.141 1 98 190 LEU B C 1
ATOM 8671 O O . LEU B 1 190 ? 2.898 -37.688 -17.344 1 98 190 LEU B O 1
ATOM 8675 N N . HIS B 1 191 ? 1.457 -38.094 -15.703 1 98.5 191 HIS B N 1
ATOM 8676 C CA . HIS B 1 191 ? 0.299 -38.312 -16.562 1 98.5 191 HIS B CA 1
ATOM 8677 C C . HIS B 1 191 ? -0.907 -37.531 -16.078 1 98.5 191 HIS B C 1
ATOM 8679 O O . HIS B 1 191 ? -1.112 -37.375 -14.875 1 98.5 191 HIS B O 1
ATOM 8685 N N . ALA B 1 192 ? -1.634 -36.906 -17 1 98.38 192 ALA B N 1
ATOM 8686 C CA . ALA B 1 192 ? -2.908 -36.281 -16.672 1 98.38 192 ALA B CA 1
ATOM 8687 C C . ALA B 1 192 ? -4.008 -36.75 -17.625 1 98.38 192 ALA B C 1
ATOM 8689 O O . ALA B 1 192 ? -3.725 -37.188 -18.734 1 98.38 192 ALA B O 1
ATOM 8690 N N . CYS B 1 193 ? -5.195 -36.688 -17.219 1 97.5 193 CYS B N 1
ATOM 8691 C CA . CYS B 1 193 ? -6.305 -36.969 -18.125 1 97.5 193 CYS B CA 1
ATOM 8692 C C . CYS B 1 193 ? -7.516 -36.125 -17.797 1 97.5 193 CYS B C 1
ATOM 8694 O O . CYS B 1 193 ? -7.754 -35.781 -16.625 1 97.5 193 CYS B O 1
ATOM 8696 N N . ASP B 1 194 ? -8.219 -35.719 -18.766 1 97.25 194 ASP B N 1
ATOM 8697 C CA . ASP B 1 194 ? -9.469 -34.969 -18.625 1 97.25 194 ASP B CA 1
ATOM 8698 C C . ASP B 1 194 ? -10.664 -35.938 -18.531 1 97.25 194 ASP B C 1
ATOM 8700 O O . ASP B 1 194 ? -10.781 -36.875 -19.312 1 97.25 194 ASP B O 1
ATOM 8704 N N . ILE B 1 195 ? -11.484 -35.656 -17.516 1 97.31 195 ILE B N 1
ATOM 8705 C CA . ILE B 1 195 ? -12.578 -36.562 -17.219 1 97.31 195 ILE B CA 1
ATOM 8706 C C . ILE B 1 195 ? -13.867 -35.781 -17.016 1 97.31 195 ILE B C 1
ATOM 8708 O O . ILE B 1 195 ? -13.836 -34.625 -16.594 1 97.31 195 ILE B O 1
ATOM 8712 N N . SER B 1 196 ? -14.977 -36.344 -17.422 1 95.94 196 SER B N 1
ATOM 8713 C CA . SER B 1 196 ? -16.297 -35.844 -17.094 1 95.94 196 SER B CA 1
ATOM 8714 C C . SER B 1 196 ? -17.25 -36.938 -16.688 1 95.94 196 SER B C 1
ATOM 8716 O O . SER B 1 196 ? -17.031 -38.125 -17 1 95.94 196 SER B O 1
ATOM 8718 N N . ARG B 1 197 ? -18.188 -36.562 -15.914 1 96.44 197 ARG B N 1
ATOM 8719 C CA . ARG B 1 197 ? -19.234 -37.5 -15.508 1 96.44 197 ARG B CA 1
ATOM 8720 C C . ARG B 1 197 ? -20.438 -37.438 -16.438 1 96.44 197 ARG B C 1
ATOM 8722 O O . ARG B 1 197 ? -20.984 -36.344 -16.656 1 96.44 197 ARG B O 1
ATOM 8729 N N . TRP B 1 198 ? -20.828 -38.594 -16.938 1 95.31 198 TRP B N 1
ATOM 8730 C CA . TRP B 1 198 ? -21.922 -38.625 -17.906 1 95.31 198 TRP B CA 1
ATOM 8731 C C . TRP B 1 198 ? -23.25 -38.875 -17.219 1 95.31 198 TRP B C 1
ATOM 8733 O O . TRP B 1 198 ? -23.297 -39 -15.984 1 95.31 198 TRP B O 1
ATOM 8743 N N . SER B 1 199 ? -24.391 -38.875 -18 1 92.5 199 SER B N 1
ATOM 8744 C CA . SER B 1 199 ? -25.75 -38.938 -17.469 1 92.5 199 SER B CA 1
ATOM 8745 C C . SER B 1 199 ? -25.984 -40.219 -16.703 1 92.5 199 SER B C 1
ATOM 8747 O O . SER B 1 199 ? -26.812 -40.281 -15.797 1 92.5 199 SER B O 1
ATOM 8749 N N . ASP B 1 200 ? -25.234 -41.219 -16.953 1 91.88 200 ASP B N 1
ATOM 8750 C CA . ASP B 1 200 ? -25.391 -42.5 -16.281 1 91.88 200 ASP B CA 1
ATOM 8751 C C . ASP B 1 200 ? -24.609 -42.531 -14.953 1 91.88 200 ASP B C 1
ATOM 8753 O O . ASP B 1 200 ? -24.594 -43.531 -14.258 1 91.88 200 ASP B O 1
ATOM 8757 N N . GLY B 1 201 ? -23.891 -41.438 -14.688 1 92.25 201 GLY B N 1
ATOM 8758 C CA . GLY B 1 201 ? -23.172 -41.312 -13.422 1 92.25 201 GLY B CA 1
ATOM 8759 C C . GLY B 1 201 ? -21.75 -41.812 -13.492 1 92.25 201 GLY B C 1
ATOM 8760 O O . GLY B 1 201 ? -20.984 -41.656 -12.539 1 92.25 201 GLY B O 1
ATOM 8761 N N . ARG B 1 202 ? -21.406 -42.375 -14.586 1 94.69 202 ARG B N 1
ATOM 8762 C CA . ARG B 1 202 ? -20.062 -42.906 -14.727 1 94.69 202 ARG B CA 1
ATOM 8763 C C . ARG B 1 202 ? -19.109 -41.844 -15.289 1 94.69 202 ARG B C 1
ATOM 8765 O O . ARG B 1 202 ? -19.531 -40.969 -16.031 1 94.69 202 ARG B O 1
ATOM 8772 N N . PHE B 1 203 ? -17.891 -42.031 -14.875 1 97.25 203 PHE B N 1
ATOM 8773 C CA . PHE B 1 203 ? -16.859 -41.125 -15.375 1 97.25 203 PHE B CA 1
ATOM 8774 C C . PHE B 1 203 ? -16.25 -41.656 -16.656 1 97.25 203 PHE B C 1
ATOM 8776 O O . PHE B 1 203 ? -16.078 -42.875 -16.812 1 97.25 203 PHE B O 1
ATOM 8783 N N . ARG B 1 204 ? -15.922 -40.812 -17.578 1 97.31 204 ARG B N 1
ATOM 8784 C CA . ARG B 1 204 ? -15.25 -41.188 -18.812 1 97.31 204 ARG B CA 1
ATOM 8785 C C . ARG B 1 204 ? -14.102 -40.219 -19.109 1 97.31 204 ARG B C 1
ATOM 8787 O O . ARG B 1 204 ? -14.195 -39.031 -18.797 1 97.31 204 ARG B O 1
ATOM 8794 N N . VAL B 1 205 ? -13.07 -40.719 -19.703 1 97.81 205 VAL B N 1
ATOM 8795 C CA . VAL B 1 205 ? -11.906 -39.938 -20.062 1 97.81 205 VAL B CA 1
ATOM 8796 C C . VAL B 1 205 ? -12.086 -39.375 -21.469 1 97.81 205 VAL B C 1
ATOM 8798 O O . VAL B 1 205 ? -12.477 -40.094 -22.391 1 97.81 205 VAL B O 1
ATOM 8801 N N . THR B 1 206 ? -11.828 -38.094 -21.609 1 95.06 206 THR B N 1
ATOM 8802 C CA . THR B 1 206 ? -11.953 -37.469 -22.922 1 95.06 206 THR B CA 1
ATOM 8803 C C . THR B 1 206 ? -10.586 -37.281 -23.562 1 95.06 206 THR B C 1
ATOM 8805 O O . THR B 1 206 ? -10.477 -37.219 -24.797 1 95.06 206 THR B O 1
ATOM 8808 N N . ALA B 1 207 ? -9.57 -37.156 -22.781 1 95.75 207 ALA B N 1
ATOM 8809 C CA . ALA B 1 207 ? -8.234 -36.938 -23.312 1 95.75 207 ALA B CA 1
ATOM 8810 C C . ALA B 1 207 ? -7.16 -37.312 -22.297 1 95.75 207 ALA B C 1
ATOM 8812 O O . ALA B 1 207 ? -7.352 -37.156 -21.094 1 95.75 207 ALA B O 1
ATOM 8813 N N . ASP B 1 208 ? -6.039 -37.812 -22.781 1 97.25 208 ASP B N 1
ATOM 8814 C CA . ASP B 1 208 ? -4.84 -38.062 -22 1 97.25 208 ASP B CA 1
ATOM 8815 C C . ASP B 1 208 ? -3.742 -37.062 -22.312 1 97.25 208 ASP B C 1
ATOM 8817 O O . ASP B 1 208 ? -3.582 -36.656 -23.469 1 97.25 208 ASP B O 1
ATOM 8821 N N . TRP B 1 209 ? -3.041 -36.656 -21.344 1 97.56 209 TRP B N 1
ATOM 8822 C CA . TRP B 1 209 ? -1.938 -35.719 -21.484 1 97.56 209 TRP B CA 1
ATOM 8823 C C . TRP B 1 209 ? -0.643 -36.312 -20.938 1 97.56 209 TRP B C 1
ATOM 8825 O O . TRP B 1 209 ? -0.575 -36.656 -19.75 1 97.56 209 TRP B O 1
ATOM 8835 N N . ALA B 1 210 ? 0.387 -36.375 -21.797 1 97.62 210 ALA B N 1
ATOM 8836 C CA . ALA B 1 210 ? 1.626 -37 -21.359 1 97.62 210 ALA B CA 1
ATOM 8837 C C . ALA B 1 210 ? 2.846 -36.25 -21.891 1 97.62 210 ALA B C 1
ATOM 8839 O O . ALA B 1 210 ? 3.982 -36.562 -21.531 1 97.62 210 ALA B O 1
ATOM 8840 N N . GLN B 1 211 ? 2.654 -35.344 -22.828 1 95.25 211 GLN B N 1
ATOM 8841 C CA . GLN B 1 211 ? 3.77 -34.531 -23.312 1 95.25 211 GLN B CA 1
ATOM 8842 C C . GLN B 1 211 ? 4.332 -33.625 -22.219 1 95.25 211 GLN B C 1
ATOM 8844 O O . GLN B 1 211 ? 5.363 -33.938 -21.625 1 95.25 211 GLN B O 1
ATOM 8849 N N . ALA B 1 212 ? 3.672 -32.688 -21.781 1 94.81 212 ALA B N 1
ATOM 8850 C CA . ALA B 1 212 ? 3.924 -31.766 -20.656 1 94.81 212 ALA B CA 1
ATOM 8851 C C . ALA B 1 212 ? 2.621 -31.359 -19.984 1 94.81 212 ALA B C 1
ATOM 8853 O O . ALA B 1 212 ? 2.201 -30.203 -20.062 1 94.81 212 ALA B O 1
ATOM 8854 N N . PRO B 1 213 ? 2.072 -32.344 -19.266 1 96.38 213 PRO B N 1
ATOM 8855 C CA . PRO B 1 213 ? 0.765 -32.062 -18.672 1 96.38 213 PRO B CA 1
ATOM 8856 C C . PRO B 1 213 ? 0.795 -30.859 -17.734 1 96.38 213 PRO B C 1
ATOM 8858 O O . PRO B 1 213 ? 1.555 -30.844 -16.766 1 96.38 213 PRO B O 1
ATOM 8861 N N . SER B 1 214 ? -0.045 -29.859 -17.984 1 94.81 214 SER B N 1
ATOM 8862 C CA . SER B 1 214 ? -0.131 -28.656 -17.172 1 94.81 214 SER B CA 1
ATOM 8863 C C . SER B 1 214 ? -1.346 -28.688 -16.25 1 94.81 214 SER B C 1
ATOM 8865 O O . SER B 1 214 ? -2.281 -29.469 -16.484 1 94.81 214 SER B O 1
ATOM 8867 N N . GLY B 1 215 ? -1.304 -27.922 -15.188 1 96.06 215 GLY B N 1
ATOM 8868 C CA . GLY B 1 215 ? -2.48 -27.75 -14.344 1 96.06 215 GLY B CA 1
ATOM 8869 C C . GLY B 1 215 ? -2.229 -28.094 -12.891 1 96.06 215 GLY B C 1
ATOM 8870 O O . GLY B 1 215 ? -2.939 -27.609 -12.008 1 96.06 215 GLY B O 1
ATOM 8871 N N . ALA B 1 216 ? -1.216 -28.875 -12.594 1 96.62 216 ALA B N 1
ATOM 8872 C CA . ALA B 1 216 ? -0.943 -29.266 -11.219 1 96.62 216 ALA B CA 1
ATOM 8873 C C . ALA B 1 216 ? -0.605 -28.047 -10.359 1 96.62 216 ALA B C 1
ATOM 8875 O O . ALA B 1 216 ? -1.021 -27.969 -9.195 1 96.62 216 ALA B O 1
ATOM 8876 N N . GLY B 1 217 ? 0.2 -27.172 -10.922 1 94.5 217 GLY B N 1
ATOM 8877 C CA . GLY B 1 217 ? 0.497 -25.938 -10.211 1 94.5 217 GLY B CA 1
ATOM 8878 C C . GLY B 1 217 ? -0.738 -25.109 -9.922 1 94.5 217 GLY B C 1
ATOM 8879 O O . GLY B 1 217 ? -0.867 -24.531 -8.836 1 94.5 217 GLY B O 1
ATOM 8880 N N . TYR B 1 218 ? -1.648 -24.984 -10.875 1 95.94 218 TYR B N 1
ATOM 8881 C CA . TYR B 1 218 ? -2.91 -24.281 -10.688 1 95.94 218 TYR B CA 1
ATOM 8882 C C . TYR B 1 218 ? -3.756 -24.953 -9.609 1 95.94 218 TYR B C 1
ATOM 8884 O O . TYR B 1 218 ? -4.395 -24.281 -8.797 1 95.94 218 TYR B O 1
ATOM 8892 N N . ALA B 1 219 ? -3.766 -26.297 -9.648 1 96.94 219 ALA B N 1
ATOM 8893 C CA . ALA B 1 219 ? -4.547 -27.031 -8.656 1 96.94 219 ALA B CA 1
ATOM 8894 C C . ALA B 1 219 ? -4.086 -26.703 -7.238 1 96.94 219 ALA B C 1
ATOM 8896 O O . ALA B 1 219 ? -4.91 -26.516 -6.344 1 96.94 219 ALA B O 1
ATOM 8897 N N . LEU B 1 220 ? -2.816 -26.688 -7.082 1 92.38 220 LEU B N 1
ATOM 8898 C CA . LEU B 1 220 ? -2.252 -26.359 -5.777 1 92.38 220 LEU B CA 1
ATOM 8899 C C . LEU B 1 220 ? -2.596 -24.922 -5.375 1 92.38 220 LEU B C 1
ATOM 8901 O O . LEU B 1 220 ? -2.92 -24.672 -4.215 1 92.38 220 LEU B O 1
ATOM 8905 N N . ALA B 1 221 ? -2.518 -24.047 -6.297 1 92.88 221 ALA B N 1
ATOM 8906 C CA . ALA B 1 221 ? -2.846 -22.656 -6.035 1 92.88 221 ALA B CA 1
ATOM 8907 C C . ALA B 1 221 ? -4.328 -22.484 -5.711 1 92.88 221 ALA B C 1
ATOM 8909 O O . ALA B 1 221 ? -4.691 -21.734 -4.805 1 92.88 221 ALA B O 1
ATOM 8910 N N . ASP B 1 222 ? -5.184 -23.172 -6.469 1 95.5 222 ASP B N 1
ATOM 8911 C CA . ASP B 1 222 ? -6.625 -23.094 -6.246 1 95.5 222 ASP B CA 1
ATOM 8912 C C . ASP B 1 222 ? -6.984 -23.547 -4.832 1 95.5 222 ASP B C 1
ATOM 8914 O O . ASP B 1 222 ? -7.832 -22.938 -4.18 1 95.5 222 ASP B O 1
ATOM 8918 N N . ARG B 1 223 ? -6.355 -24.625 -4.461 1 91.69 223 ARG B N 1
ATOM 8919 C CA . ARG B 1 223 ? -6.586 -25.125 -3.109 1 91.69 223 ARG B CA 1
ATOM 8920 C C . ARG B 1 223 ? -6.242 -24.062 -2.064 1 91.69 223 ARG B C 1
ATOM 8922 O O . ARG B 1 223 ? -7.004 -23.859 -1.116 1 91.69 223 ARG B O 1
ATOM 8929 N N . ARG B 1 224 ? -5.176 -23.422 -2.234 1 86.5 224 ARG B N 1
ATOM 8930 C CA . ARG B 1 224 ? -4.746 -22.406 -1.29 1 86.5 224 ARG B CA 1
ATOM 8931 C C . ARG B 1 224 ? -5.727 -21.234 -1.261 1 86.5 224 ARG B C 1
ATOM 8933 O O . ARG B 1 224 ? -6.074 -20.734 -0.188 1 86.5 224 ARG B O 1
ATOM 8940 N N . VAL B 1 225 ? -6.168 -20.797 -2.377 1 89.56 225 VAL B N 1
ATOM 8941 C CA . VAL B 1 225 ? 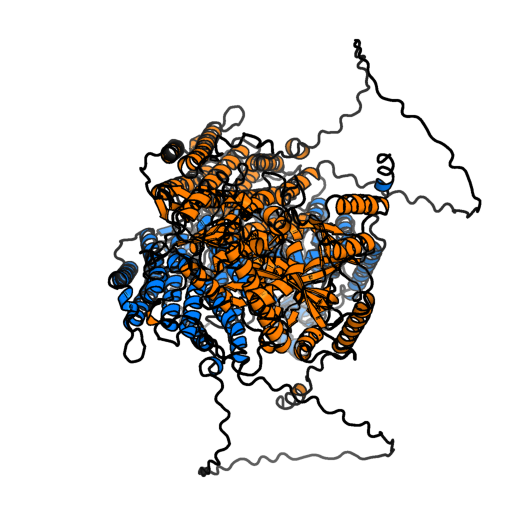-7.066 -19.656 -2.494 1 89.56 225 VAL B CA 1
ATOM 8942 C C . VAL B 1 225 ? -8.406 -19.984 -1.837 1 89.56 225 VAL B C 1
ATOM 8944 O O . VAL B 1 225 ? -8.914 -19.203 -1.028 1 89.56 225 VAL B O 1
ATOM 8947 N N . VAL B 1 226 ? -8.977 -21.125 -2.152 1 90.94 226 VAL B N 1
ATOM 8948 C CA . VAL B 1 226 ? -10.305 -21.484 -1.666 1 90.94 226 VAL B CA 1
ATOM 8949 C C . VAL B 1 226 ? -10.258 -21.734 -0.16 1 90.94 226 VAL B C 1
ATOM 8951 O O . VAL B 1 226 ? -11.156 -21.312 0.574 1 90.94 226 VAL B O 1
ATOM 8954 N N . SER B 1 227 ? -9.266 -22.359 0.272 1 84.62 227 SER B N 1
ATOM 8955 C CA . SER B 1 227 ? -9.133 -22.609 1.704 1 84.62 227 SER B CA 1
ATOM 8956 C C . SER B 1 227 ? -9.039 -21.297 2.486 1 84.62 227 SER B C 1
ATOM 8958 O O . SER B 1 227 ? -9.516 -21.203 3.617 1 84.62 227 SER B O 1
ATOM 8960 N N . THR B 1 228 ? -8.391 -20.344 1.861 1 78.31 228 THR B N 1
ATOM 8961 C CA . THR B 1 228 ? -8.25 -19.047 2.498 1 78.31 228 THR B CA 1
ATOM 8962 C C . THR B 1 228 ? -9.555 -18.266 2.422 1 78.31 228 THR B C 1
ATOM 8964 O O . THR B 1 228 ? -9.891 -17.5 3.342 1 78.31 228 THR B O 1
ATOM 8967 N N . ALA B 1 229 ? -10.289 -18.422 1.396 1 83.38 229 ALA B N 1
ATOM 8968 C CA . ALA B 1 229 ? -11.508 -17.656 1.158 1 83.38 229 ALA B CA 1
ATOM 8969 C C . ALA B 1 229 ? -12.656 -18.172 2.018 1 83.38 229 ALA B C 1
ATOM 8971 O O . ALA B 1 229 ? -13.516 -17.391 2.441 1 83.38 229 ALA B O 1
ATOM 8972 N N . ILE B 1 230 ? -12.75 -19.469 2.197 1 83.56 230 ILE B N 1
ATOM 8973 C CA . ILE B 1 230 ? -13.844 -20.047 2.973 1 83.56 230 ILE B CA 1
ATOM 8974 C C . ILE B 1 230 ? -13.273 -21.031 4 1 83.56 230 ILE B C 1
ATOM 8976 O O . ILE B 1 230 ? -13.625 -22.203 4.004 1 83.56 230 ILE B O 1
ATOM 8980 N N . PRO B 1 231 ? -12.594 -20.547 4.938 1 73.94 231 PRO B N 1
ATOM 8981 C CA . PRO B 1 231 ? -11.883 -21.406 5.887 1 73.94 231 PRO B CA 1
ATOM 8982 C C . PRO B 1 231 ? -12.828 -22.281 6.707 1 73.94 231 PRO B C 1
ATOM 8984 O O . PRO B 1 231 ? -12.516 -23.438 6.984 1 73.94 231 PRO B O 1
ATOM 8987 N N . GLU B 1 232 ? -13.992 -21.766 7.07 1 71.56 232 GLU B N 1
ATOM 8988 C CA . GLU B 1 232 ? -14.93 -22.547 7.879 1 71.56 232 GLU B CA 1
ATOM 8989 C C . GLU B 1 232 ? -15.469 -23.734 7.094 1 71.56 232 GLU B C 1
ATOM 8991 O O . GLU B 1 232 ? -15.5 -24.859 7.602 1 71.56 232 GLU B O 1
ATOM 8996 N N . ALA B 1 233 ? -15.898 -23.438 5.891 1 78.38 233 ALA B N 1
ATOM 8997 C CA . ALA B 1 233 ? -16.406 -24.5 5.039 1 78.38 233 ALA B CA 1
ATOM 8998 C C . ALA B 1 233 ? -15.312 -25.531 4.75 1 78.38 233 ALA B C 1
ATOM 9000 O O . ALA B 1 233 ? -15.586 -26.734 4.668 1 78.38 233 ALA B O 1
ATOM 9001 N N . PHE B 1 234 ? -14.148 -25.109 4.469 1 80.06 234 PHE B N 1
ATOM 9002 C CA . PHE B 1 234 ? -13.016 -25.984 4.188 1 80.06 234 PHE B CA 1
ATOM 9003 C C . PHE B 1 234 ? -12.734 -26.906 5.371 1 80.06 234 PHE B C 1
ATOM 9005 O O . PHE B 1 234 ? -12.469 -28.094 5.188 1 80.06 234 PHE B O 1
ATOM 9012 N N . GLU B 1 235 ? -12.938 -26.328 6.422 1 69.5 235 GLU B N 1
ATOM 9013 C CA . GLU B 1 235 ? -12.672 -27.062 7.652 1 69.5 235 GLU B CA 1
ATOM 9014 C C . GLU B 1 235 ? -13.734 -28.141 7.883 1 69.5 235 GLU B C 1
ATOM 9016 O O . GLU B 1 235 ? -13.406 -29.281 8.242 1 69.5 235 GLU B O 1
ATOM 9021 N N . HIS B 1 236 ? -14.883 -27.766 7.707 1 70.12 236 HIS B N 1
ATOM 9022 C CA . HIS B 1 236 ? -15.992 -28.688 7.914 1 70.12 236 HIS B CA 1
ATOM 9023 C C . HIS B 1 236 ? -15.945 -29.828 6.91 1 70.12 236 HIS B C 1
ATOM 9025 O O . HIS B 1 236 ? -16.25 -30.984 7.254 1 70.12 236 HIS B O 1
ATOM 9031 N N . SER B 1 237 ? -15.508 -29.531 5.746 1 78.5 237 SER B N 1
ATOM 9032 C CA . SER B 1 237 ? -15.484 -30.547 4.695 1 78.5 237 SER B CA 1
ATOM 9033 C C . SER B 1 237 ? -14.227 -31.406 4.781 1 78.5 237 SER B C 1
ATOM 9035 O O . SER B 1 237 ? -14.227 -32.562 4.344 1 78.5 237 SER B O 1
ATOM 9037 N N . ASN B 1 238 ? -13.164 -30.859 5.191 1 78 238 ASN B N 1
ATOM 9038 C CA . ASN B 1 238 ? -11.883 -31.516 5.422 1 78 238 ASN B CA 1
ATOM 9039 C C . ASN B 1 238 ? -11.438 -32.312 4.195 1 78 238 ASN B C 1
ATOM 9041 O O . ASN B 1 238 ? -11.172 -33.5 4.289 1 78 238 ASN B O 1
ATOM 9045 N N . PRO B 1 239 ? -11.281 -31.719 3.104 1 87.12 239 PRO B N 1
ATOM 9046 C CA . PRO B 1 239 ? -10.812 -32.438 1.918 1 87.12 239 PRO B CA 1
ATOM 9047 C C . PRO B 1 239 ? -9.391 -32.969 2.068 1 87.12 239 PRO B C 1
ATOM 9049 O O . PRO B 1 239 ? -8.602 -32.406 2.844 1 87.12 239 PRO B O 1
ATOM 9052 N N . ARG B 1 240 ? -8.984 -34 1.335 1 86.62 240 ARG B N 1
ATOM 9053 C CA . ARG B 1 240 ? -7.621 -34.531 1.322 1 86.62 240 ARG B CA 1
ATOM 9054 C C . ARG B 1 240 ? -6.625 -33.5 0.853 1 86.62 240 ARG B C 1
ATOM 9056 O O . ARG B 1 240 ? -6.918 -32.719 -0.055 1 86.62 240 ARG B O 1
ATOM 9063 N N . PRO B 1 241 ? -5.5 -33.438 1.491 1 84.12 241 PRO B N 1
ATOM 9064 C CA . PRO B 1 241 ? -4.504 -32.438 1.098 1 84.12 241 PRO B CA 1
ATOM 9065 C C . PRO B 1 241 ? -3.826 -32.781 -0.23 1 84.12 241 PRO B C 1
ATOM 9067 O O . PRO B 1 241 ? -3.699 -33.938 -0.584 1 84.12 241 PRO B O 1
ATOM 9070 N N . LEU B 1 242 ? -3.34 -31.812 -0.88 1 88.81 242 LEU B N 1
ATOM 9071 C CA . LEU B 1 242 ? -2.643 -31.984 -2.15 1 88.81 242 LEU B CA 1
ATOM 9072 C C . LEU B 1 242 ? -1.132 -31.953 -1.947 1 88.81 242 LEU B C 1
ATOM 9074 O O . LEU B 1 242 ? -0.375 -32.375 -2.828 1 88.81 242 LEU B O 1
ATOM 9078 N N . THR B 1 243 ? -0.647 -31.516 -0.833 1 78.44 243 THR B N 1
ATOM 9079 C CA . THR B 1 243 ? 0.759 -31.266 -0.533 1 78.44 243 THR B CA 1
ATOM 9080 C C . THR B 1 243 ? 1.568 -32.562 -0.623 1 78.44 243 THR B C 1
ATOM 9082 O O . THR B 1 243 ? 2.721 -32.531 -1.062 1 78.44 243 THR B O 1
ATOM 9085 N N . PRO B 1 244 ? 0.95 -33.719 -0.234 1 80.25 244 PRO B N 1
ATOM 9086 C CA . PRO B 1 244 ? 1.719 -34.938 -0.351 1 80.25 244 PRO B CA 1
ATOM 9087 C C . PRO B 1 244 ? 2.104 -35.281 -1.793 1 80.25 244 PRO B C 1
ATOM 9089 O O . PRO B 1 244 ? 3.18 -35.812 -2.039 1 80.25 244 PRO B O 1
ATOM 9092 N N . PHE B 1 245 ? 1.267 -35 -2.648 1 91.06 245 PHE B N 1
ATOM 9093 C CA . PHE B 1 245 ? 1.582 -35.25 -4.055 1 91.06 245 PHE B CA 1
ATOM 9094 C C . PHE B 1 245 ? 2.795 -34.406 -4.477 1 91.06 245 PHE B C 1
ATOM 9096 O O . PHE B 1 245 ? 3.686 -34.938 -5.16 1 91.06 245 PHE B O 1
ATOM 9103 N N . ALA B 1 246 ? 2.869 -33.156 -4.098 1 88 246 ALA B N 1
ATOM 9104 C CA . ALA B 1 246 ? 3.988 -32.25 -4.434 1 88 246 ALA B CA 1
ATOM 9105 C C . ALA B 1 246 ? 5.285 -32.781 -3.803 1 88 246 ALA B C 1
ATOM 9107 O O . ALA B 1 246 ? 6.34 -32.75 -4.441 1 88 246 ALA B O 1
ATOM 9108 N N . ARG B 1 247 ? 5.199 -33.188 -2.654 1 83.19 247 ARG B N 1
ATOM 9109 C CA . ARG B 1 247 ? 6.367 -33.75 -1.965 1 83.19 247 ARG B CA 1
ATOM 9110 C C . ARG B 1 247 ? 6.883 -35 -2.656 1 83.19 247 ARG B C 1
ATOM 9112 O O . ARG B 1 247 ? 8.094 -35.156 -2.812 1 83.19 247 ARG B O 1
ATOM 9119 N N . ALA B 1 248 ? 5.926 -35.812 -2.967 1 89.62 248 ALA B N 1
ATOM 9120 C CA . ALA B 1 248 ? 6.301 -37.031 -3.68 1 89.62 248 ALA B CA 1
ATOM 9121 C C . ALA B 1 248 ? 6.949 -36.688 -5.023 1 89.62 248 ALA B C 1
ATOM 9123 O O . ALA B 1 248 ? 7.91 -37.344 -5.434 1 89.62 248 ALA B O 1
ATOM 9124 N N . MET B 1 249 ? 6.414 -35.75 -5.68 1 93.75 249 MET B N 1
ATOM 9125 C CA . MET B 1 249 ? 6.965 -35.375 -6.973 1 93.75 249 MET B CA 1
ATOM 9126 C C . MET B 1 249 ? 8.406 -34.906 -6.828 1 93.75 249 MET B C 1
ATOM 9128 O O . MET B 1 249 ? 9.266 -35.25 -7.641 1 93.75 249 MET B O 1
ATOM 9132 N N . ARG B 1 250 ? 8.688 -34.125 -5.855 1 89.69 250 ARG B N 1
ATOM 9133 C CA . ARG B 1 250 ? 10.047 -33.656 -5.594 1 89.69 250 ARG B CA 1
ATOM 9134 C C . ARG B 1 250 ? 10.992 -34.812 -5.383 1 89.69 250 ARG B C 1
ATOM 9136 O O . ARG B 1 250 ? 12.07 -34.875 -5.98 1 89.69 250 ARG B O 1
ATOM 9143 N N . LEU B 1 251 ? 10.57 -35.781 -4.562 1 86.81 251 LEU B N 1
ATOM 9144 C CA . LEU B 1 251 ? 11.398 -36.938 -4.242 1 86.81 251 LEU B CA 1
ATOM 9145 C C . LEU B 1 251 ? 11.648 -37.781 -5.484 1 86.81 251 LEU B C 1
ATOM 9147 O O . LEU B 1 251 ? 12.773 -38.25 -5.715 1 86.81 251 LEU B O 1
ATOM 9151 N N . MET B 1 252 ? 10.633 -37.938 -6.176 1 92.88 252 MET B N 1
ATOM 9152 C CA . MET B 1 252 ? 10.75 -38.812 -7.34 1 92.88 252 MET B CA 1
ATOM 9153 C C . MET B 1 252 ? 11.602 -38.188 -8.422 1 92.88 252 MET B C 1
ATOM 9155 O O . MET B 1 252 ? 12.312 -38.875 -9.164 1 92.88 252 MET B O 1
ATOM 9159 N N . LEU B 1 253 ? 11.578 -36.875 -8.523 1 93.81 253 LEU B N 1
ATOM 9160 C CA . LEU B 1 253 ? 12.445 -36.188 -9.461 1 93.81 253 LEU B CA 1
ATOM 9161 C C . LEU B 1 253 ? 13.914 -36.344 -9.07 1 93.81 253 LEU B C 1
ATOM 9163 O O . LEU B 1 253 ? 14.766 -36.562 -9.93 1 93.81 253 LEU B O 1
ATOM 9167 N N . ILE B 1 254 ? 14.18 -36.25 -7.84 1 89.31 254 ILE B N 1
ATOM 9168 C CA . ILE B 1 254 ? 15.547 -36.438 -7.348 1 89.31 254 ILE B CA 1
ATOM 9169 C C . ILE B 1 254 ? 16 -37.844 -7.621 1 89.31 254 ILE B C 1
ATOM 9171 O O . ILE B 1 254 ? 17.141 -38.094 -8.047 1 89.31 254 ILE B O 1
ATOM 9175 N N . GLU B 1 255 ? 15.086 -38.812 -7.504 1 88.94 255 GLU B N 1
ATOM 9176 C CA . GLU B 1 255 ? 15.406 -40.219 -7.688 1 88.94 255 GLU B CA 1
ATOM 9177 C C . GLU B 1 255 ? 15.594 -40.562 -9.164 1 88.94 255 GLU B C 1
ATOM 9179 O O . GLU B 1 255 ? 16.188 -41.594 -9.5 1 88.94 255 GLU B O 1
ATOM 9184 N N . SER B 1 256 ? 15.125 -39.719 -9.992 1 92.69 256 SER B N 1
ATOM 9185 C CA . SER B 1 256 ? 15.227 -39.938 -11.43 1 92.69 256 SER B CA 1
ATOM 9186 C C . SER B 1 256 ? 16.609 -39.594 -11.945 1 92.69 256 SER B C 1
ATOM 9188 O O . SER B 1 256 ? 16.906 -39.781 -13.133 1 92.69 256 SER B O 1
ATOM 9190 N N . ALA B 1 257 ? 17.469 -39.125 -11.07 1 92.62 257 ALA B N 1
ATOM 9191 C CA . ALA B 1 257 ? 18.812 -38.781 -11.484 1 92.62 257 ALA B CA 1
ATOM 9192 C C . ALA B 1 257 ? 19.578 -40 -11.977 1 92.62 257 ALA B C 1
ATOM 9194 O O . ALA B 1 257 ? 19.375 -41.125 -11.469 1 92.62 257 ALA B O 1
ATOM 9195 N N . PRO B 1 258 ? 20.406 -39.812 -13.047 1 88 258 PRO B N 1
ATOM 9196 C CA . PRO B 1 258 ? 21.219 -40.938 -13.539 1 88 258 PRO B CA 1
ATOM 9197 C C . PRO B 1 258 ? 22.078 -41.562 -12.453 1 88 258 PRO B C 1
ATOM 9199 O O . PRO B 1 258 ? 22.391 -40.906 -11.453 1 88 258 PRO B O 1
ATOM 9202 N N . GLU B 1 259 ? 22.203 -43 -12.648 1 72.31 259 GLU B N 1
ATOM 9203 C CA . GLU B 1 259 ? 23 -43.781 -11.703 1 72.31 259 GLU B CA 1
ATOM 9204 C C . GLU B 1 259 ? 24.438 -43.281 -11.648 1 72.31 259 GLU B C 1
ATOM 9206 O O . GLU B 1 259 ? 25.031 -42.969 -12.68 1 72.31 259 GLU B O 1
ATOM 9211 N N . GLY B 1 260 ? 24.844 -42.625 -10.578 1 61.91 260 GLY B N 1
ATOM 9212 C CA . GLY B 1 260 ? 26.219 -42.188 -10.344 1 61.91 260 GLY B CA 1
ATOM 9213 C C . GLY B 1 260 ? 26.375 -41.406 -9.047 1 61.91 260 GLY B C 1
ATOM 9214 O O . GLY B 1 260 ? 25.406 -41.25 -8.305 1 61.91 260 GLY B O 1
ATOM 9215 N N . GLU B 1 261 ? 27.625 -41 -8.844 1 52.91 261 GLU B N 1
ATOM 9216 C CA . GLU B 1 261 ? 28.281 -40.562 -7.605 1 52.91 261 GLU B CA 1
ATOM 9217 C C . GLU B 1 261 ? 27.641 -39.312 -7.047 1 52.91 261 GLU B C 1
ATOM 9219 O O . GLU B 1 261 ? 28.078 -38.781 -6.016 1 52.91 261 GLU B O 1
ATOM 9224 N N . ALA B 1 262 ? 26.672 -38.719 -7.797 1 58.72 262 ALA B N 1
ATOM 9225 C CA . ALA B 1 262 ? 26.5 -37.406 -7.148 1 58.72 262 ALA B CA 1
ATOM 9226 C C . ALA B 1 262 ? 25.562 -37.5 -5.957 1 58.72 262 ALA B C 1
ATOM 9228 O O . ALA B 1 262 ? 24.438 -38.031 -6.086 1 58.72 262 ALA B O 1
ATOM 9229 N N . ASP B 1 263 ? 25.969 -37.406 -4.832 1 63.47 263 ASP B N 1
ATOM 9230 C CA . ASP B 1 263 ? 25.297 -37.406 -3.539 1 63.47 263 ASP B CA 1
ATOM 9231 C C . ASP B 1 263 ? 24.203 -36.344 -3.5 1 63.47 263 ASP B C 1
ATOM 9233 O O . ASP B 1 263 ? 23.172 -36.531 -2.836 1 63.47 263 ASP B O 1
ATOM 9237 N N . ASP B 1 264 ? 24.25 -35.344 -4.535 1 75.94 264 ASP B N 1
ATOM 9238 C CA . ASP B 1 264 ? 23.266 -34.25 -4.508 1 75.94 264 ASP B CA 1
ATOM 9239 C C . ASP B 1 264 ? 22.875 -33.844 -5.922 1 75.94 264 ASP B C 1
ATOM 9241 O O . ASP B 1 264 ? 23.328 -32.812 -6.41 1 75.94 264 ASP B O 1
ATOM 9245 N N . PRO B 1 265 ? 21.922 -34.594 -6.52 1 88.12 265 PRO B N 1
ATOM 9246 C CA . PRO B 1 265 ? 21.578 -34.281 -7.906 1 88.12 265 PRO B CA 1
ATOM 9247 C C . PRO B 1 265 ? 20.891 -32.938 -8.062 1 88.12 265 PRO B C 1
ATOM 9249 O O . PRO B 1 265 ? 20.109 -32.531 -7.203 1 88.12 265 PRO B O 1
ATOM 9252 N N . VAL B 1 266 ? 21.203 -32.219 -9.164 1 89.62 266 VAL B N 1
ATOM 9253 C CA . VAL B 1 266 ? 20.609 -30.906 -9.484 1 89.62 266 VAL B CA 1
ATOM 9254 C C . VAL B 1 266 ? 19.422 -31.109 -10.422 1 89.62 266 VAL B C 1
ATOM 9256 O O . VAL B 1 266 ? 19.562 -31.656 -11.516 1 89.62 266 VAL B O 1
ATOM 9259 N N . VAL B 1 267 ? 18.234 -30.719 -9.914 1 92.69 267 VAL B N 1
ATOM 9260 C CA . VAL B 1 267 ? 17 -30.797 -10.688 1 92.69 267 VAL B CA 1
ATOM 9261 C C . VAL B 1 267 ? 16.578 -29.406 -11.133 1 92.69 267 VAL B C 1
ATOM 9263 O O . VAL B 1 267 ? 16.688 -28.438 -10.367 1 92.69 267 VAL B O 1
ATOM 9266 N N . VAL B 1 268 ? 16.203 -29.234 -12.406 1 93.19 268 VAL B N 1
ATOM 9267 C CA . VAL B 1 268 ? 15.711 -27.953 -12.883 1 93.19 268 VAL B CA 1
ATOM 9268 C C . VAL B 1 268 ? 14.359 -28.141 -13.578 1 93.19 268 VAL B C 1
ATOM 9270 O O . VAL B 1 268 ? 14.023 -29.25 -14 1 93.19 268 VAL B O 1
ATOM 9273 N N . VAL B 1 269 ? 13.523 -27.109 -13.641 1 94.75 269 VAL B N 1
ATOM 9274 C CA . VAL B 1 269 ? 12.289 -27.078 -14.406 1 94.75 269 VAL B CA 1
ATOM 9275 C C . VAL B 1 269 ? 12.492 -26.234 -15.672 1 94.75 269 VAL B C 1
ATOM 9277 O O . VAL B 1 269 ? 12.688 -25.016 -15.586 1 94.75 269 VAL B O 1
ATOM 9280 N N . LEU B 1 270 ? 12.461 -26.844 -16.828 1 96.25 270 LEU B N 1
ATOM 9281 C CA . LEU B 1 270 ? 12.688 -26.172 -18.094 1 96.25 270 LEU B CA 1
ATOM 9282 C C . LEU B 1 270 ? 11.383 -25.594 -18.656 1 96.25 270 LEU B C 1
ATOM 9284 O O . LEU B 1 270 ? 10.508 -26.359 -19.078 1 96.25 270 LEU B O 1
ATOM 9288 N N . SER B 1 271 ? 11.281 -24.297 -18.641 1 94.12 271 SER B N 1
ATOM 9289 C CA . SER B 1 271 ? 10.094 -23.578 -19.078 1 94.12 271 SER B CA 1
ATOM 9290 C C . SER B 1 271 ? 10.32 -22.891 -20.438 1 94.12 271 SER B C 1
ATOM 9292 O O . SER B 1 271 ? 11.438 -22.484 -20.734 1 94.12 271 SER B O 1
ATOM 9294 N N . PRO B 1 272 ? 9.219 -22.828 -21.297 1 92.25 272 PRO B N 1
ATOM 9295 C CA . PRO B 1 272 ? 9.328 -22.047 -22.531 1 92.25 272 PRO B CA 1
ATOM 9296 C C . PRO B 1 272 ? 9.453 -20.547 -22.266 1 92.25 272 PRO B C 1
ATOM 9298 O O . PRO B 1 272 ? 9.836 -19.781 -23.156 1 92.25 272 PRO B O 1
ATOM 9301 N N . GLY B 1 273 ? 9.062 -20.125 -21.047 1 87.31 273 GLY B N 1
ATOM 9302 C CA . GLY B 1 273 ? 9.203 -18.719 -20.734 1 87.31 273 GLY B CA 1
ATOM 9303 C C . GLY B 1 273 ? 7.91 -18.094 -20.234 1 87.31 273 GLY B C 1
ATOM 9304 O O . GLY B 1 273 ? 6.883 -18.766 -20.141 1 87.31 273 GLY B O 1
ATOM 9305 N N . VAL B 1 274 ? 7.891 -16.812 -20.031 1 83.62 274 VAL B N 1
ATOM 9306 C CA . VAL B 1 274 ? 6.832 -16.094 -19.328 1 83.62 274 VAL B CA 1
ATOM 9307 C C . VAL B 1 274 ? 5.633 -15.906 -20.266 1 83.62 274 VAL B C 1
ATOM 9309 O O . VAL B 1 274 ? 4.512 -15.68 -19.797 1 83.62 274 VAL B O 1
ATOM 9312 N N . HIS B 1 275 ? 5.801 -16.016 -21.453 1 81.62 275 HIS B N 1
ATOM 9313 C CA . HIS B 1 275 ? 4.719 -15.758 -22.391 1 81.62 275 HIS B CA 1
ATOM 9314 C C . HIS B 1 275 ? 3.963 -17.047 -22.734 1 81.62 275 HIS B C 1
ATOM 9316 O O . HIS B 1 275 ? 3.002 -17.016 -23.5 1 81.62 275 HIS B O 1
ATOM 9322 N N . SER B 1 276 ? 4.438 -18.094 -22.031 1 88.38 276 SER B N 1
ATOM 9323 C CA . SER B 1 276 ? 3.705 -19.344 -22.203 1 88.38 276 SER B CA 1
ATOM 9324 C C . SER B 1 276 ? 2.334 -19.281 -21.531 1 88.38 276 SER B C 1
ATOM 9326 O O . SER B 1 276 ? 2.139 -18.531 -20.578 1 88.38 276 SER B O 1
ATOM 9328 N N . GLU B 1 277 ? 1.388 -20 -22.031 1 87.69 277 GLU B N 1
ATOM 9329 C CA . GLU B 1 277 ? 0.013 -20.016 -21.531 1 87.69 277 GLU B CA 1
ATOM 9330 C C . GLU B 1 277 ? -0.038 -20.375 -20.047 1 87.69 277 GLU B C 1
ATOM 9332 O O . GLU B 1 277 ? -0.87 -19.844 -19.312 1 87.69 277 GLU B O 1
ATOM 9337 N N . THR B 1 278 ? 0.847 -21.281 -19.672 1 91.94 278 THR B N 1
ATOM 9338 C CA . THR B 1 278 ? 0.798 -21.797 -18.312 1 91.94 278 THR B CA 1
ATOM 9339 C C . THR B 1 278 ? 2.062 -21.406 -17.547 1 91.94 278 THR B C 1
ATOM 9341 O O . THR B 1 278 ? 2.584 -22.203 -16.766 1 91.94 278 THR B O 1
ATOM 9344 N N . ALA B 1 279 ? 2.59 -20.219 -17.875 1 89.81 279 ALA B N 1
ATOM 9345 C CA . ALA B 1 279 ? 3.816 -19.75 -17.234 1 89.81 279 ALA B CA 1
ATOM 9346 C C . ALA B 1 279 ? 3.686 -19.781 -15.711 1 89.81 279 ALA B C 1
ATOM 9348 O O . ALA B 1 279 ? 4.609 -20.203 -15.008 1 89.81 279 ALA B O 1
ATOM 9349 N N . TYR B 1 280 ? 2.559 -19.438 -15.18 1 91.75 280 TYR B N 1
ATOM 9350 C CA . TYR B 1 280 ? 2.367 -19.453 -13.734 1 91.75 280 TYR B CA 1
ATOM 9351 C C . TYR B 1 280 ? 2.434 -20.859 -13.188 1 91.75 280 TYR B C 1
ATOM 9353 O O . TYR B 1 280 ? 3.066 -21.109 -12.156 1 91.75 280 TYR B O 1
ATOM 9361 N N . ASP B 1 281 ? 1.686 -21.688 -13.836 1 94.81 281 ASP B N 1
ATOM 9362 C CA . ASP B 1 281 ? 1.639 -23.078 -13.414 1 94.81 281 ASP B CA 1
ATOM 9363 C C . ASP B 1 281 ? 3.045 -23.641 -13.242 1 94.81 281 ASP B C 1
ATOM 9365 O O . ASP B 1 281 ? 3.336 -24.297 -12.234 1 94.81 281 ASP B O 1
ATOM 9369 N N . GLN B 1 282 ? 3.867 -23.375 -14.125 1 94.25 282 GLN B N 1
ATOM 9370 C CA . GLN B 1 282 ? 5.238 -23.875 -14.141 1 94.25 282 GLN B CA 1
ATOM 9371 C C . GLN B 1 282 ? 6.066 -23.234 -13.023 1 94.25 282 GLN B C 1
ATOM 9373 O O . GLN B 1 282 ? 6.781 -23.922 -12.297 1 94.25 282 GLN B O 1
ATOM 9378 N N . ALA B 1 283 ? 5.922 -21.984 -12.914 1 90.75 283 ALA B N 1
ATOM 9379 C CA . ALA B 1 283 ? 6.68 -21.25 -11.906 1 90.75 283 ALA B CA 1
ATOM 9380 C C . ALA B 1 283 ? 6.258 -21.672 -10.5 1 90.75 283 ALA B C 1
ATOM 9382 O O . ALA B 1 283 ? 7.098 -21.812 -9.609 1 90.75 283 ALA B O 1
ATOM 9383 N N . ASN B 1 284 ? 4.922 -21.734 -10.32 1 90.5 284 ASN B N 1
ATOM 9384 C CA . ASN B 1 284 ? 4.418 -22.156 -9.016 1 90.5 284 ASN B CA 1
ATOM 9385 C C . ASN B 1 284 ? 4.895 -23.562 -8.656 1 90.5 284 ASN B C 1
ATOM 9387 O O . ASN B 1 284 ? 5.254 -23.812 -7.508 1 90.5 284 ASN B O 1
ATOM 9391 N N . LEU B 1 285 ? 4.855 -24.422 -9.594 1 92 285 LEU B N 1
ATOM 9392 C CA . LEU B 1 285 ? 5.328 -25.781 -9.375 1 92 285 LEU B CA 1
ATOM 9393 C C . LEU B 1 285 ? 6.809 -25.797 -9.008 1 92 285 LEU B C 1
ATOM 9395 O O . LEU B 1 285 ? 7.215 -26.484 -8.07 1 92 285 LEU B O 1
ATOM 9399 N N . ALA B 1 286 ? 7.633 -25.094 -9.781 1 90.12 286 ALA B N 1
ATOM 9400 C CA . ALA B 1 286 ? 9.062 -25 -9.484 1 90.12 286 ALA B CA 1
ATOM 9401 C C . ALA B 1 286 ? 9.297 -24.5 -8.062 1 90.12 286 ALA B C 1
ATOM 9403 O O . ALA B 1 286 ? 10.117 -25.062 -7.332 1 90.12 286 ALA B O 1
ATOM 9404 N N . SER B 1 287 ? 8.539 -23.5 -7.742 1 84.06 287 SER B N 1
ATOM 9405 C CA . SER B 1 287 ? 8.664 -22.906 -6.414 1 84.06 287 SER B CA 1
ATOM 9406 C C . SER B 1 287 ? 8.273 -23.906 -5.328 1 84.06 287 SER B C 1
ATOM 9408 O O . SER B 1 287 ? 8.961 -24.047 -4.316 1 84.06 287 SER B O 1
ATOM 9410 N N . MET B 1 288 ? 7.16 -24.562 -5.5 1 82.38 288 MET B N 1
ATOM 9411 C CA . MET B 1 288 ? 6.66 -25.516 -4.516 1 82.38 288 MET B CA 1
ATOM 9412 C C . MET B 1 288 ? 7.617 -26.688 -4.363 1 82.38 288 MET B C 1
ATOM 9414 O O . MET B 1 288 ? 7.762 -27.234 -3.273 1 82.38 288 MET B O 1
ATOM 9418 N N . LEU B 1 289 ? 8.258 -27.031 -5.477 1 86.81 289 LEU B N 1
ATOM 9419 C CA . LEU B 1 289 ? 9.18 -28.172 -5.461 1 86.81 289 LEU B CA 1
ATOM 9420 C C . LEU B 1 289 ? 10.562 -27.734 -4.988 1 86.81 289 LEU B C 1
ATOM 9422 O O . LEU B 1 289 ? 11.398 -28.578 -4.656 1 86.81 289 LEU B O 1
ATOM 9426 N N . GLY B 1 290 ? 10.82 -26.469 -5.039 1 79.31 290 GLY B N 1
ATOM 9427 C CA . GLY B 1 290 ? 12.102 -25.953 -4.605 1 79.31 290 GLY B CA 1
ATOM 9428 C C . GLY B 1 290 ? 13.188 -26.094 -5.656 1 79.31 290 GLY B C 1
ATOM 9429 O O . GLY B 1 290 ? 14.359 -26.312 -5.32 1 79.31 290 GLY B O 1
ATOM 9430 N N . PHE B 1 291 ? 12.844 -26.141 -6.918 1 88.5 291 PHE B N 1
ATOM 9431 C CA . PHE B 1 291 ? 13.805 -26.281 -8 1 88.5 291 PHE B CA 1
ATOM 9432 C C . PHE B 1 291 ? 13.875 -25 -8.828 1 88.5 291 PHE B C 1
ATOM 9434 O O . PHE B 1 291 ? 12.891 -24.281 -8.945 1 88.5 291 PHE B O 1
ATOM 9441 N N . PRO B 1 292 ? 15.031 -24.719 -9.438 1 87 292 PRO B N 1
ATOM 9442 C CA . PRO B 1 292 ? 15.148 -23.531 -10.273 1 87 292 PRO B CA 1
ATOM 9443 C C . PRO B 1 292 ? 14.305 -23.609 -11.547 1 87 292 PRO B C 1
ATOM 9445 O O . PRO B 1 292 ? 14.266 -24.656 -12.195 1 87 292 PRO B O 1
ATOM 9448 N N . LEU B 1 293 ? 13.602 -22.547 -11.797 1 90.31 293 LEU B N 1
ATOM 9449 C CA . LEU B 1 293 ? 12.938 -22.375 -13.078 1 90.31 293 LEU B CA 1
ATOM 9450 C C . LEU B 1 293 ? 13.906 -21.844 -14.125 1 90.31 293 LEU B C 1
ATOM 9452 O O . LEU B 1 293 ? 14.453 -20.75 -13.969 1 90.31 293 LEU B O 1
ATOM 9456 N N . VAL B 1 294 ? 14.164 -22.641 -15.195 1 91.62 294 VAL B N 1
ATOM 9457 C CA . VAL B 1 294 ? 15.164 -22.25 -16.188 1 91.62 294 VAL B CA 1
ATOM 9458 C C . VAL B 1 294 ? 14.531 -22.188 -17.562 1 91.62 294 VAL B C 1
ATOM 9460 O O . VAL B 1 294 ? 13.453 -22.75 -17.781 1 91.62 294 VAL B O 1
ATOM 9463 N N . GLU B 1 295 ? 15.133 -21.422 -18.453 1 90.88 295 GLU B N 1
ATOM 9464 C CA . GLU B 1 295 ? 14.836 -21.391 -19.891 1 90.88 295 GLU B CA 1
ATOM 9465 C C . GLU B 1 295 ? 16.031 -21.859 -20.703 1 90.88 295 GLU B C 1
ATOM 9467 O O . GLU B 1 295 ? 17.094 -22.172 -20.156 1 90.88 295 GLU B O 1
ATOM 9472 N N . SER B 1 296 ? 15.805 -22.031 -21.984 1 91.5 296 SER B N 1
ATOM 9473 C CA . SER B 1 296 ? 16.844 -22.547 -22.859 1 91.5 296 SER B CA 1
ATOM 9474 C C . SER B 1 296 ? 18.156 -21.781 -22.688 1 91.5 296 SER B C 1
ATOM 9476 O O . SER B 1 296 ? 19.234 -22.375 -22.625 1 91.5 296 SER B O 1
ATOM 9478 N N . ALA B 1 297 ? 18.062 -20.5 -22.5 1 85.88 297 ALA B N 1
ATOM 9479 C CA . ALA B 1 297 ? 19.219 -19.609 -22.453 1 85.88 297 ALA B CA 1
ATOM 9480 C C . ALA B 1 297 ? 20.031 -19.828 -21.172 1 85.88 297 ALA B C 1
ATOM 9482 O O . ALA B 1 297 ? 21.188 -19.422 -21.078 1 85.88 297 ALA B O 1
ATOM 9483 N N . ASP B 1 298 ? 19.469 -20.5 -20.172 1 88.31 298 ASP B N 1
ATOM 9484 C CA . ASP B 1 298 ? 20.141 -20.734 -18.891 1 88.31 298 ASP B CA 1
ATOM 9485 C C . ASP B 1 298 ? 20.969 -22 -18.938 1 88.31 298 ASP B C 1
ATOM 9487 O O . ASP B 1 298 ? 21.766 -22.266 -18.031 1 88.31 298 ASP B O 1
ATOM 9491 N N . LEU B 1 299 ? 20.75 -22.812 -20.016 1 91.94 299 LEU B N 1
ATOM 9492 C CA . LEU B 1 299 ? 21.375 -24.125 -20.078 1 91.94 299 LEU B CA 1
ATOM 9493 C C . LEU B 1 299 ? 22.344 -24.219 -21.266 1 91.94 299 LEU B C 1
ATOM 9495 O O . LEU B 1 299 ? 22.203 -23.469 -22.234 1 91.94 299 LEU B O 1
ATOM 9499 N N . VAL B 1 300 ? 23.344 -25.047 -21.078 1 91.19 300 VAL B N 1
ATOM 9500 C CA . VAL B 1 300 ? 24.281 -25.281 -22.172 1 91.19 300 VAL B CA 1
ATOM 9501 C C . VAL B 1 300 ? 24.812 -26.703 -22.094 1 91.19 300 VAL B C 1
ATOM 9503 O O . VAL B 1 300 ? 24.984 -27.266 -21 1 91.19 300 VAL B O 1
ATOM 9506 N N . VAL B 1 301 ? 24.953 -27.344 -23.266 1 94.62 301 VAL B N 1
ATOM 9507 C CA . VAL B 1 301 ? 25.594 -28.656 -23.328 1 94.62 301 VAL B CA 1
ATOM 9508 C C . VAL B 1 301 ? 27.078 -28.5 -23.609 1 94.62 301 VAL B C 1
ATOM 9510 O O . VAL B 1 301 ? 27.469 -27.828 -24.562 1 94.62 301 VAL B O 1
ATOM 9513 N N . ARG B 1 302 ? 27.812 -29.016 -22.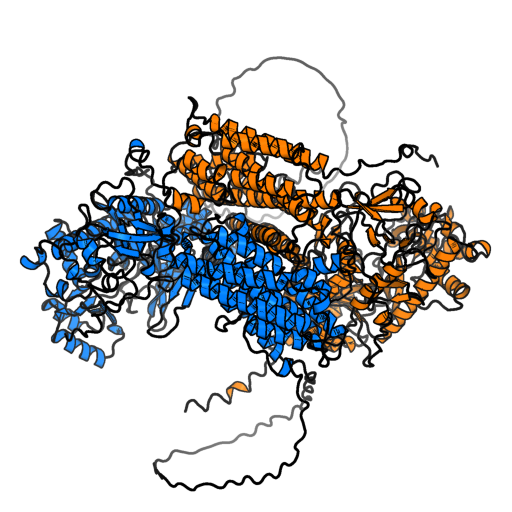75 1 92.44 302 ARG B N 1
ATOM 9514 C CA . ARG B 1 302 ? 29.266 -28.984 -22.875 1 92.44 302 ARG B CA 1
ATOM 9515 C C . ARG B 1 302 ? 29.906 -30.25 -22.312 1 92.44 302 ARG B C 1
ATOM 9517 O O . ARG B 1 302 ? 29.484 -30.734 -21.25 1 92.44 302 ARG B O 1
ATOM 9524 N N . ASP B 1 303 ? 30.828 -30.859 -23.047 1 93 303 ASP B N 1
ATOM 9525 C CA . ASP B 1 303 ? 31.594 -32.031 -22.625 1 93 303 ASP B CA 1
ATOM 9526 C C . ASP B 1 303 ? 30.656 -33.188 -22.281 1 93 303 ASP B C 1
ATOM 9528 O O . ASP B 1 303 ? 30.859 -33.875 -21.266 1 93 303 ASP B O 1
ATOM 9532 N N . GLY B 1 304 ? 29.578 -33.25 -23.016 1 92.62 304 GLY B N 1
ATOM 9533 C CA . GLY B 1 304 ? 28.688 -34.406 -22.906 1 92.62 304 GLY B CA 1
ATOM 9534 C C . GLY B 1 304 ? 27.75 -34.312 -21.719 1 92.62 304 GLY B C 1
ATOM 9535 O O . GLY B 1 304 ? 27.141 -35.281 -21.328 1 92.62 304 GLY B O 1
ATOM 9536 N N . ALA B 1 305 ? 27.719 -33.125 -21.109 1 94.44 305 ALA B N 1
ATOM 9537 C CA . ALA B 1 305 ? 26.812 -32.938 -19.969 1 94.44 305 ALA B CA 1
ATOM 9538 C C . ALA B 1 305 ? 26 -31.656 -20.125 1 94.44 305 ALA B C 1
ATOM 9540 O O . ALA B 1 305 ? 26.344 -30.797 -20.953 1 94.44 305 ALA B O 1
ATOM 9541 N N . LEU B 1 306 ? 24.922 -31.594 -19.406 1 95.19 306 LEU B N 1
ATOM 9542 C CA . LEU B 1 306 ? 24.078 -30.391 -19.375 1 95.19 306 LEU B CA 1
ATOM 9543 C C . LEU B 1 306 ? 24.438 -29.5 -18.188 1 95.19 306 LEU B C 1
ATOM 9545 O O . LEU B 1 306 ? 24.578 -29.984 -17.062 1 95.19 306 LEU B O 1
ATOM 9549 N N . TRP B 1 307 ? 24.656 -28.25 -18.5 1 92.88 307 TRP B N 1
ATOM 9550 C CA . TRP B 1 307 ? 25.094 -27.297 -17.469 1 92.88 307 TRP B CA 1
ATOM 9551 C C . TRP B 1 307 ? 24.141 -26.109 -17.375 1 92.88 307 TRP B C 1
ATOM 9553 O O . TRP B 1 307 ? 23.609 -25.672 -18.391 1 92.88 307 TRP B O 1
ATOM 9563 N N . MET B 1 308 ? 23.906 -25.672 -16.203 1 90.31 308 MET B N 1
ATOM 9564 C CA . MET B 1 308 ? 23.234 -24.406 -15.953 1 90.31 308 MET B CA 1
ATOM 9565 C C . MET B 1 308 ? 24.234 -23.266 -15.758 1 90.31 308 MET B C 1
ATOM 9567 O O . MET B 1 308 ? 25.219 -23.438 -15.039 1 90.31 308 MET B O 1
ATOM 9571 N N . ARG B 1 309 ? 23.984 -22.188 -16.375 1 83 309 ARG B N 1
ATOM 9572 C CA . ARG B 1 309 ? 24.875 -21.031 -16.297 1 83 309 ARG B CA 1
ATOM 9573 C C . ARG B 1 309 ? 24.656 -20.266 -15 1 83 309 ARG B C 1
ATOM 9575 O O . ARG B 1 309 ? 23.516 -20.047 -14.594 1 83 309 ARG B O 1
ATOM 9582 N N . SER B 1 310 ? 25.688 -20.062 -14.203 1 75.31 310 SER B N 1
ATOM 9583 C CA . SER B 1 310 ? 25.641 -19.25 -12.992 1 75.31 310 SER B CA 1
ATOM 9584 C C . SER B 1 310 ? 26.812 -18.281 -12.93 1 75.31 310 SER B C 1
ATOM 9586 O O . SER B 1 310 ? 27.891 -18.625 -12.438 1 75.31 310 SER B O 1
ATOM 9588 N N . LEU B 1 311 ? 26.641 -17.031 -13.289 1 67.38 311 LEU B N 1
ATOM 9589 C CA . LEU B 1 311 ? 27.594 -15.93 -13.328 1 67.38 311 LEU B CA 1
ATOM 9590 C C . LEU B 1 311 ? 29.016 -16.438 -13.414 1 67.38 311 LEU B C 1
ATOM 9592 O O . LEU B 1 311 ? 29.797 -16.297 -12.469 1 67.38 311 LEU B O 1
ATOM 9596 N N . GLY B 1 312 ? 29.391 -16.953 -14.414 1 64.94 312 GLY B N 1
ATOM 9597 C CA . GLY B 1 312 ? 30.75 -17.359 -14.734 1 64.94 312 GLY B CA 1
ATOM 9598 C C . GLY B 1 312 ? 31.031 -18.812 -14.414 1 64.94 312 GLY B C 1
ATOM 9599 O O . GLY B 1 312 ? 32.125 -19.328 -14.727 1 64.94 312 GLY B O 1
ATOM 9600 N N . THR B 1 313 ? 30.094 -19.375 -13.656 1 76.81 313 THR B N 1
ATOM 9601 C CA . THR B 1 313 ? 30.312 -20.781 -13.359 1 76.81 313 THR B CA 1
ATOM 9602 C C . THR B 1 313 ? 29.203 -21.641 -13.969 1 76.81 313 THR B C 1
ATOM 9604 O O . THR B 1 313 ? 28.188 -21.125 -14.414 1 76.81 313 THR B O 1
ATOM 9607 N N . LEU B 1 314 ? 29.562 -22.953 -14.172 1 85.12 314 LEU B N 1
ATOM 9608 C CA . LEU B 1 314 ? 28.609 -23.922 -14.695 1 85.12 314 LEU B CA 1
ATOM 9609 C C . LEU B 1 314 ? 28.297 -24.984 -13.656 1 85.12 314 LEU B C 1
ATOM 9611 O O . LEU B 1 314 ? 29.188 -25.438 -12.938 1 85.12 314 LEU B O 1
ATOM 9615 N N . ARG B 1 315 ? 27.047 -25.141 -13.547 1 86.31 315 ARG B N 1
ATOM 9616 C CA . ARG B 1 315 ? 26.609 -26.203 -12.648 1 86.31 315 ARG B CA 1
ATOM 9617 C C . ARG B 1 315 ? 25.969 -27.344 -13.438 1 86.31 315 ARG B C 1
ATOM 9619 O O . ARG B 1 315 ? 25.062 -27.125 -14.234 1 86.31 315 ARG B O 1
ATOM 9626 N N . ARG B 1 316 ? 26.406 -28.484 -13.117 1 91.06 316 ARG B N 1
ATOM 9627 C CA . ARG B 1 316 ? 25.906 -29.641 -13.867 1 91.06 316 ARG B CA 1
ATOM 9628 C C . ARG B 1 316 ? 24.469 -29.953 -13.492 1 91.06 316 ARG B C 1
ATOM 9630 O O . ARG B 1 316 ? 24.094 -29.906 -12.32 1 91.06 316 ARG B O 1
ATOM 9637 N N . VAL B 1 317 ? 23.656 -30.172 -14.461 1 93.88 317 VAL B N 1
ATOM 9638 C CA . VAL B 1 317 ? 22.25 -30.516 -14.273 1 93.88 317 VAL B CA 1
ATOM 9639 C C . VAL B 1 317 ? 22.047 -32 -14.461 1 93.88 317 VAL B C 1
ATOM 9641 O O . VAL B 1 317 ? 22.531 -32.594 -15.438 1 93.88 317 VAL B O 1
ATOM 9644 N N . ASP B 1 318 ? 21.25 -32.625 -13.555 1 94.94 318 ASP B N 1
ATOM 9645 C CA . ASP B 1 318 ? 21.094 -34.062 -13.586 1 94.94 318 ASP B CA 1
ATOM 9646 C C . ASP B 1 318 ? 19.688 -34.438 -14.07 1 94.94 318 ASP B C 1
ATOM 9648 O O . ASP B 1 318 ? 19.516 -35.5 -14.68 1 94.94 318 ASP B O 1
ATOM 9652 N N . VAL B 1 319 ? 18.703 -33.719 -13.695 1 96.19 319 VAL B N 1
ATOM 9653 C CA . VAL B 1 319 ? 17.328 -34.031 -14.047 1 96.19 319 VAL B CA 1
ATOM 9654 C C . VAL B 1 319 ? 16.609 -32.781 -14.539 1 96.19 319 VAL B C 1
ATOM 9656 O O . VAL B 1 319 ? 16.812 -31.688 -13.992 1 96.19 319 VAL B O 1
ATOM 9659 N N . VAL B 1 320 ? 15.859 -32.906 -15.562 1 97.12 320 VAL B N 1
ATOM 9660 C CA . VAL B 1 320 ? 15.078 -31.781 -16.109 1 97.12 320 VAL B CA 1
ATOM 9661 C C . VAL B 1 320 ? 13.594 -32.156 -16.125 1 97.12 320 VAL B C 1
ATOM 9663 O O . VAL B 1 320 ? 13.195 -33.125 -16.766 1 97.12 320 VAL B O 1
ATOM 9666 N N . LEU B 1 321 ? 12.781 -31.484 -15.359 1 97.5 321 LEU B N 1
ATOM 9667 C CA . LEU B 1 321 ? 11.344 -31.516 -15.594 1 97.5 321 LEU B CA 1
ATOM 9668 C C . LEU B 1 321 ? 10.961 -30.641 -16.781 1 97.5 321 LEU B C 1
ATOM 9670 O O . LEU B 1 321 ? 10.977 -29.422 -16.688 1 97.5 321 LEU B O 1
ATOM 9674 N N . ARG B 1 322 ? 10.602 -31.281 -17.797 1 97.44 322 ARG B N 1
ATOM 9675 C CA . ARG B 1 322 ? 10.406 -30.609 -19.078 1 97.44 322 ARG B CA 1
ATOM 9676 C C . ARG B 1 322 ? 8.984 -30.062 -19.203 1 97.44 322 ARG B C 1
ATOM 9678 O O . ARG B 1 322 ? 8.016 -30.828 -19.062 1 97.44 322 ARG B O 1
ATOM 9685 N N . ARG B 1 323 ? 8.891 -28.734 -19.516 1 96.5 323 ARG B N 1
ATOM 9686 C CA . ARG B 1 323 ? 7.598 -28.109 -19.812 1 96.5 323 ARG B CA 1
ATOM 9687 C C . ARG B 1 323 ? 7.535 -27.656 -21.266 1 96.5 323 ARG B C 1
ATOM 9689 O O . ARG B 1 323 ? 6.512 -27.141 -21.719 1 96.5 323 ARG B O 1
ATOM 9696 N N . VAL B 1 324 ? 8.586 -27.906 -21.984 1 95.25 324 VAL B N 1
ATOM 9697 C CA . VAL B 1 324 ? 8.703 -27.625 -23.406 1 95.25 324 VAL B CA 1
ATOM 9698 C C . VAL B 1 324 ? 8.328 -28.859 -24.219 1 95.25 324 VAL B C 1
ATOM 9700 O O . VAL B 1 324 ? 8.75 -29.969 -23.891 1 95.25 324 VAL B O 1
ATOM 9703 N N . ASP B 1 325 ? 7.562 -28.672 -25.281 1 94.31 325 ASP B N 1
ATOM 9704 C CA . ASP B 1 325 ? 7.203 -29.797 -26.125 1 94.31 325 ASP B CA 1
ATOM 9705 C C . ASP B 1 325 ? 8.445 -30.469 -26.703 1 94.31 325 ASP B C 1
ATOM 9707 O O . ASP B 1 325 ? 9.438 -29.797 -27 1 94.31 325 ASP B O 1
ATOM 9711 N N . ALA B 1 326 ? 8.359 -31.719 -26.922 1 95.38 326 ALA B N 1
ATOM 9712 C CA . ALA B 1 326 ? 9.516 -32.531 -27.297 1 95.38 326 ALA B CA 1
ATOM 9713 C C . ALA B 1 326 ? 10.148 -32 -28.594 1 95.38 326 ALA B C 1
ATOM 9715 O O . ALA B 1 326 ? 11.367 -31.906 -28.688 1 95.38 326 ALA B O 1
ATOM 9716 N N . GLU B 1 327 ? 9.367 -31.641 -29.547 1 93.5 327 GLU B N 1
ATOM 9717 C CA . GLU B 1 327 ? 9.875 -31.234 -30.859 1 93.5 327 GLU B CA 1
ATOM 9718 C C . GLU B 1 327 ? 10.695 -29.953 -30.75 1 93.5 327 GLU B C 1
ATOM 9720 O O . GLU B 1 327 ? 11.594 -29.703 -31.562 1 93.5 327 GLU B O 1
ATOM 9725 N N . PHE B 1 328 ? 10.453 -29.203 -29.688 1 94 328 PHE B N 1
ATOM 9726 C CA . PHE B 1 328 ? 11.117 -27.906 -29.531 1 94 328 PHE B CA 1
ATOM 9727 C C . PHE B 1 328 ? 12.289 -28.031 -28.562 1 94 328 PHE B C 1
ATOM 9729 O O . PHE B 1 328 ? 13.008 -27.047 -28.328 1 94 328 PHE B O 1
ATOM 9736 N N . SER B 1 329 ? 12.57 -29.203 -28.062 1 95.56 329 SER B N 1
ATOM 9737 C CA . SER B 1 329 ? 13.484 -29.359 -26.922 1 95.56 329 SER B CA 1
ATOM 9738 C C . SER B 1 329 ? 14.938 -29.359 -27.391 1 95.56 329 SER B C 1
ATOM 9740 O O . SER B 1 329 ? 15.852 -29.188 -26.578 1 95.56 329 SER B O 1
ATOM 9742 N N . ASP B 1 330 ? 15.188 -29.609 -28.688 1 94.69 330 ASP B N 1
ATOM 9743 C CA . ASP B 1 330 ? 16.547 -29.625 -29.234 1 94.69 330 ASP B CA 1
ATOM 9744 C C . ASP B 1 330 ? 16.562 -29.156 -30.688 1 94.69 330 ASP B C 1
ATOM 9746 O O . ASP B 1 330 ? 16.188 -29.906 -31.578 1 94.69 330 ASP B O 1
ATOM 9750 N N . PRO B 1 331 ? 17.062 -28.031 -30.938 1 91.25 331 PRO B N 1
ATOM 9751 C CA . PRO B 1 331 ? 17.062 -27.531 -32.312 1 91.25 331 PRO B CA 1
ATOM 9752 C C . PRO B 1 331 ? 18.031 -28.297 -33.219 1 91.25 331 PRO B C 1
ATOM 9754 O O . PRO B 1 331 ? 17.891 -28.266 -34.438 1 91.25 331 PRO B O 1
ATOM 9757 N N . LEU B 1 332 ? 18.953 -29.031 -32.656 1 90.25 332 LEU B N 1
ATOM 9758 C CA . LEU B 1 332 ? 19.938 -29.766 -33.438 1 90.25 332 LEU B CA 1
ATOM 9759 C C . LEU B 1 332 ? 19.344 -31.062 -33.969 1 90.25 332 LEU B C 1
ATOM 9761 O O . LEU B 1 332 ? 19.422 -31.344 -35.188 1 90.25 332 LEU B O 1
ATOM 9765 N N . ASP B 1 333 ? 18.734 -31.812 -33.188 1 91.75 333 ASP B N 1
ATOM 9766 C CA . ASP B 1 333 ? 18.297 -33.156 -33.562 1 91.75 333 ASP B CA 1
ATOM 9767 C C . ASP B 1 333 ? 16.797 -33.188 -33.875 1 91.75 333 ASP B C 1
ATOM 9769 O O . ASP B 1 333 ? 16.312 -34.125 -34.469 1 91.75 333 ASP B O 1
ATOM 9773 N N . LEU B 1 334 ? 16.078 -32.188 -33.469 1 94 334 LEU B N 1
ATOM 9774 C CA . LEU B 1 334 ? 14.633 -32.25 -33.594 1 94 334 LEU B CA 1
ATOM 9775 C C . LEU B 1 334 ? 14.141 -31.109 -34.5 1 94 334 LEU B C 1
ATOM 9777 O O . LEU B 1 334 ? 14.312 -31.172 -35.719 1 94 334 LEU B O 1
ATOM 9781 N N . ARG B 1 335 ? 13.719 -29.984 -33.938 1 92.25 335 ARG B N 1
ATOM 9782 C CA . ARG B 1 335 ? 13.203 -28.875 -34.75 1 92.25 335 ARG B CA 1
ATOM 9783 C C . ARG B 1 335 ? 14.219 -27.75 -34.844 1 92.25 335 ARG B C 1
ATOM 9785 O O . ARG B 1 335 ? 14.406 -26.984 -33.875 1 92.25 335 ARG B O 1
ATOM 9792 N N . PRO B 1 336 ? 14.727 -27.484 -35.906 1 88.62 336 PRO B N 1
ATOM 9793 C CA . PRO B 1 336 ? 15.852 -26.547 -36.062 1 88.62 336 PRO B CA 1
ATOM 9794 C C . PRO B 1 336 ? 15.461 -25.109 -35.781 1 88.62 336 PRO B C 1
ATOM 9796 O O . PRO B 1 336 ? 16.312 -24.281 -35.406 1 88.62 336 PRO B O 1
ATOM 9799 N N . ASP B 1 337 ? 14.234 -24.766 -35.938 1 86.62 337 ASP B N 1
ATOM 9800 C CA . ASP B 1 337 ? 13.828 -23.375 -35.719 1 86.62 337 ASP B CA 1
ATOM 9801 C C . ASP B 1 337 ? 13.383 -23.141 -34.281 1 86.62 337 ASP B C 1
ATOM 9803 O O . ASP B 1 337 ? 12.914 -22.047 -33.969 1 86.62 337 ASP B O 1
ATOM 9807 N N . SER B 1 338 ? 13.562 -24.156 -33.531 1 90.19 338 SER B N 1
ATOM 9808 C CA . SER B 1 338 ? 13.148 -24 -32.156 1 90.19 338 SER B CA 1
ATOM 9809 C C . SER B 1 338 ? 14.086 -23.078 -31.375 1 90.19 338 SER B C 1
ATOM 9811 O O . SER B 1 338 ? 15.305 -23.109 -31.578 1 90.19 338 SER B O 1
ATOM 9813 N N . ARG B 1 339 ? 13.516 -22.141 -30.516 1 86.94 339 ARG B N 1
ATOM 9814 C CA . ARG B 1 339 ? 14.281 -21.281 -29.625 1 86.94 339 ARG B CA 1
ATOM 9815 C C . ARG B 1 339 ? 13.992 -21.625 -28.156 1 86.94 339 ARG B C 1
ATOM 9817 O O . ARG B 1 339 ? 14.414 -20.891 -27.25 1 86.94 339 ARG B O 1
ATOM 9824 N N . LEU B 1 340 ? 13.359 -22.734 -28 1 90.56 340 LEU B N 1
ATOM 9825 C CA . LEU B 1 340 ? 12.875 -23.062 -26.672 1 90.56 340 LEU B CA 1
ATOM 9826 C C . LEU B 1 340 ? 13.695 -24.203 -26.062 1 90.56 340 LEU B C 1
ATOM 9828 O O . LEU B 1 340 ? 13.633 -24.453 -24.859 1 90.56 340 LEU B O 1
ATOM 9832 N N . GLY B 1 341 ? 14.461 -24.938 -26.922 1 92.81 341 GLY B N 1
ATOM 9833 C CA . GLY B 1 341 ? 15.203 -26.109 -26.453 1 92.81 341 GLY B CA 1
ATOM 9834 C C . GLY B 1 341 ? 16.688 -25.844 -26.312 1 92.81 341 GLY B C 1
ATOM 9835 O O . GLY B 1 341 ? 17.141 -24.719 -26.469 1 92.81 341 GLY B O 1
ATOM 9836 N N . VAL B 1 342 ? 17.438 -26.859 -25.906 1 94.06 342 VAL B N 1
ATOM 9837 C CA . VAL B 1 342 ? 18.875 -26.797 -25.688 1 94.06 342 VAL B CA 1
ATOM 9838 C C . VAL B 1 342 ? 19.609 -27.578 -26.766 1 94.06 342 VAL B C 1
ATOM 9840 O O . VAL B 1 342 ? 19.344 -28.766 -26.969 1 94.06 342 VAL B O 1
ATOM 9843 N N . VAL B 1 343 ? 20.547 -26.891 -27.422 1 92.94 343 VAL B N 1
ATOM 9844 C CA . VAL B 1 343 ? 21.297 -27.5 -28.516 1 92.94 343 VAL B CA 1
ATOM 9845 C C . VAL B 1 343 ? 22.094 -28.688 -27.984 1 92.94 343 VAL B C 1
ATOM 9847 O O . VAL B 1 343 ? 22.891 -28.547 -27.062 1 92.94 343 VAL B O 1
ATOM 9850 N N . GLY B 1 344 ? 21.812 -29.891 -28.484 1 94.62 344 GLY B N 1
ATOM 9851 C CA . GLY B 1 344 ? 22.562 -31.078 -28.125 1 94.62 344 GLY B CA 1
ATOM 9852 C C . GLY B 1 344 ? 21.922 -31.875 -27.016 1 94.62 344 GLY B C 1
ATOM 9853 O O . GLY B 1 344 ? 22.484 -32.875 -26.578 1 94.62 344 GLY B O 1
ATOM 9854 N N . LEU B 1 345 ? 20.781 -31.547 -26.625 1 95.88 345 LEU B N 1
ATOM 9855 C CA . LEU B 1 345 ? 20.141 -32.188 -25.484 1 95.88 345 LEU B CA 1
ATOM 9856 C C . LEU B 1 345 ? 19.875 -33.656 -25.766 1 95.88 345 LEU B C 1
ATOM 9858 O O . LEU B 1 345 ? 20.047 -34.5 -24.875 1 95.88 345 LEU B O 1
ATOM 9862 N N . VAL B 1 346 ? 19.438 -34.031 -26.969 1 96.19 346 VAL B N 1
ATOM 9863 C CA . VAL B 1 346 ? 19.125 -35.406 -27.328 1 96.19 346 VAL B CA 1
ATOM 9864 C C . VAL B 1 346 ? 20.344 -36.312 -27.156 1 96.19 346 VAL B C 1
ATOM 9866 O O . VAL B 1 346 ? 20.25 -37.406 -26.625 1 96.19 346 VAL B O 1
ATOM 9869 N N . GLU B 1 347 ? 21.438 -35.781 -27.578 1 94.88 347 GLU B N 1
ATOM 9870 C CA . GLU B 1 347 ? 22.672 -36.562 -27.453 1 94.88 347 GLU B CA 1
ATOM 9871 C C . GLU B 1 347 ? 23.031 -36.812 -25.984 1 94.88 347 GLU B C 1
ATOM 9873 O O . GLU B 1 347 ? 23.469 -37.906 -25.625 1 94.88 347 GLU B O 1
ATOM 9878 N N . VAL B 1 348 ? 22.906 -35.812 -25.203 1 95.31 348 VAL B N 1
ATOM 9879 C CA . VAL B 1 348 ? 23.203 -35.938 -23.781 1 95.31 348 VAL B CA 1
ATOM 9880 C C . VAL B 1 348 ? 22.266 -36.969 -23.141 1 95.31 348 VAL B C 1
ATOM 9882 O O . VAL B 1 348 ? 22.688 -37.719 -22.25 1 95.31 348 VAL B O 1
ATOM 9885 N N . LEU B 1 349 ? 21.047 -37.062 -23.594 1 95.5 349 LEU B N 1
ATOM 9886 C CA . LEU B 1 349 ? 20.062 -38.031 -23.109 1 95.5 349 LEU B CA 1
ATOM 9887 C C . LEU B 1 349 ? 20.453 -39.438 -23.516 1 95.5 349 LEU B C 1
ATOM 9889 O O . LEU B 1 349 ? 20.344 -40.375 -22.719 1 95.5 349 LEU B O 1
ATOM 9893 N N . ARG B 1 350 ? 20.875 -39.531 -24.688 1 93.31 350 ARG B N 1
ATOM 9894 C CA . ARG B 1 350 ? 21.266 -40.844 -25.219 1 93.31 350 ARG B CA 1
ATOM 9895 C C . ARG B 1 350 ? 22.438 -41.438 -24.422 1 93.31 350 ARG B C 1
ATOM 9897 O O . ARG B 1 350 ? 22.516 -42.625 -24.234 1 93.31 350 ARG B O 1
ATOM 9904 N N . ARG B 1 351 ? 23.234 -40.5 -23.984 1 92.06 351 ARG B N 1
ATOM 9905 C CA . ARG B 1 351 ? 24.406 -40.938 -23.234 1 92.06 351 ARG B CA 1
ATOM 9906 C C . ARG B 1 351 ? 24.047 -41.219 -21.781 1 92.06 351 ARG B C 1
ATOM 9908 O O . ARG B 1 351 ? 24.844 -41.781 -21.031 1 92.06 351 ARG B O 1
ATOM 9915 N N . GLY B 1 352 ? 22.875 -40.844 -21.375 1 91.94 352 GLY B N 1
ATOM 9916 C CA . GLY B 1 352 ? 22.438 -41.094 -20 1 91.94 352 GLY B CA 1
ATOM 9917 C C . GLY B 1 352 ? 23.031 -40.094 -19.016 1 91.94 352 GLY B C 1
ATOM 9918 O O . GLY B 1 352 ? 23.094 -40.375 -17.812 1 91.94 352 GLY B O 1
ATOM 9919 N N . ALA B 1 353 ? 23.516 -38.938 -19.484 1 93.62 353 ALA B N 1
ATOM 9920 C CA . ALA B 1 353 ? 24.172 -37.938 -18.625 1 93.62 353 ALA B CA 1
ATOM 9921 C C . ALA B 1 353 ? 23.156 -37.062 -17.922 1 93.62 353 ALA B C 1
ATOM 9923 O O . ALA B 1 353 ? 23.469 -36.406 -16.922 1 93.62 353 ALA B O 1
ATOM 9924 N N . VAL B 1 354 ? 21.953 -37 -18.484 1 95.69 354 VAL B N 1
ATOM 9925 C CA . VAL B 1 354 ? 20.859 -36.219 -17.891 1 95.69 354 VAL B CA 1
ATOM 9926 C C . VAL B 1 354 ? 19.531 -36.938 -18.109 1 95.69 354 VAL B C 1
ATOM 9928 O O . VAL B 1 354 ? 19.375 -37.688 -19.094 1 95.69 354 VAL B O 1
ATOM 9931 N N . THR B 1 355 ? 18.672 -36.875 -17.172 1 96.25 355 THR B N 1
ATOM 9932 C CA . THR B 1 355 ? 17.328 -37.406 -17.312 1 96.25 355 THR B CA 1
ATOM 9933 C C . THR B 1 355 ? 16.312 -36.312 -17.562 1 96.25 355 THR B C 1
ATOM 9935 O O . THR B 1 355 ? 16.297 -35.281 -16.859 1 96.25 355 THR B O 1
ATOM 9938 N N . VAL B 1 356 ? 15.523 -36.469 -18.594 1 97.06 356 VAL B N 1
ATOM 9939 C CA . VAL B 1 356 ? 14.438 -35.531 -18.875 1 97.06 356 VAL B CA 1
ATOM 9940 C C . VAL B 1 356 ? 13.094 -36.219 -18.656 1 97.06 356 VAL B C 1
ATOM 9942 O O . VAL B 1 356 ? 12.844 -37.312 -19.203 1 97.06 356 VAL B O 1
ATOM 9945 N N . VAL B 1 357 ? 12.188 -35.625 -17.812 1 96.81 357 VAL B N 1
ATOM 9946 C CA . VAL B 1 357 ? 10.859 -36.188 -17.562 1 96.81 357 VAL B CA 1
ATOM 9947 C C . VAL B 1 357 ? 9.789 -35.125 -17.828 1 96.81 357 VAL B C 1
ATOM 9949 O O . VAL B 1 357 ? 9.953 -33.969 -17.453 1 96.81 357 VAL B O 1
ATOM 9952 N N . ASN B 1 358 ? 8.688 -35.5 -18.438 1 96.62 358 ASN B N 1
ATOM 9953 C CA . ASN B 1 358 ? 8.508 -36.75 -19.188 1 96.62 358 ASN B CA 1
ATOM 9954 C C . ASN B 1 358 ? 9.523 -36.875 -20.312 1 96.62 358 ASN B C 1
ATOM 9956 O O . ASN B 1 358 ? 10.055 -35.844 -20.797 1 96.62 358 ASN B O 1
ATOM 9960 N N . THR B 1 359 ? 9.836 -38 -20.672 1 96.12 359 THR B N 1
ATOM 9961 C CA . THR B 1 359 ? 10.867 -38.25 -21.672 1 96.12 359 THR B CA 1
ATOM 9962 C C . THR B 1 359 ? 10.43 -37.719 -23.031 1 96.12 359 THR B C 1
ATOM 9964 O O . THR B 1 359 ? 9.258 -37.406 -23.234 1 96.12 359 THR B O 1
ATOM 9967 N N . LEU B 1 360 ? 11.477 -37.625 -23.922 1 95.31 360 LEU B N 1
ATOM 9968 C CA . LEU B 1 360 ? 11.18 -37.219 -25.281 1 95.31 360 LEU B CA 1
ATOM 9969 C C . LEU B 1 360 ? 10.328 -38.25 -26 1 95.31 360 LEU B C 1
ATOM 9971 O O . LEU B 1 360 ? 10.602 -39.438 -25.906 1 95.31 360 LEU B O 1
ATOM 9975 N N . GLY B 1 361 ? 9.188 -37.906 -26.547 1 94.81 361 GLY B N 1
ATOM 9976 C CA . GLY B 1 361 ? 8.328 -38.812 -27.297 1 94.81 361 GLY B CA 1
ATOM 9977 C C . GLY B 1 361 ? 7.055 -39.188 -26.547 1 94.81 361 GLY B C 1
ATOM 9978 O O . GLY B 1 361 ? 6.16 -39.812 -27.109 1 94.81 361 GLY B O 1
ATOM 9979 N N . SER B 1 362 ? 7.043 -38.844 -25.266 1 97.31 362 SER B N 1
ATOM 9980 C CA . SER B 1 362 ? 5.859 -39.156 -24.469 1 97.31 362 SER B CA 1
ATOM 9981 C C . SER B 1 362 ? 4.598 -38.562 -25.094 1 97.31 362 SER B C 1
ATOM 9983 O O . SER B 1 362 ? 3.488 -39.031 -24.797 1 97.31 362 SER B O 1
ATOM 9985 N N . GLY B 1 363 ? 4.75 -37.594 -25.969 1 96.56 363 GLY B N 1
ATOM 9986 C CA . GLY B 1 363 ? 3.615 -37 -26.641 1 96.56 363 GLY B CA 1
ATOM 9987 C C . GLY B 1 363 ? 2.82 -38 -27.484 1 96.56 363 GLY B C 1
ATOM 9988 O O . GLY B 1 363 ? 1.657 -37.75 -27.797 1 96.56 363 GLY B O 1
ATOM 9989 N N . LEU B 1 364 ? 3.422 -39.062 -27.797 1 97 364 LEU B N 1
ATOM 9990 C CA . LEU B 1 364 ? 2.764 -40.125 -28.562 1 97 364 LEU B CA 1
ATOM 9991 C C . LEU B 1 364 ? 1.496 -40.594 -27.844 1 97 364 LEU B C 1
ATOM 9993 O O . LEU B 1 364 ? 0.501 -40.938 -28.5 1 97 364 LEU B O 1
ATOM 9997 N N . LEU B 1 365 ? 1.537 -40.562 -26.578 1 97.88 365 LEU B N 1
ATOM 9998 C CA . LEU B 1 365 ? 0.457 -41.125 -25.781 1 97.88 365 LEU B CA 1
ATOM 9999 C C . LEU B 1 365 ? -0.778 -40.219 -25.844 1 97.88 365 LEU B C 1
ATOM 10001 O O . LEU B 1 365 ? -1.861 -40.625 -25.406 1 97.88 365 LEU B O 1
ATOM 10005 N N . GLU B 1 366 ? -0.634 -39.031 -26.422 1 97.12 366 GLU B N 1
ATOM 10006 C CA . GLU B 1 366 ? -1.761 -38.125 -26.547 1 97.12 366 GLU B CA 1
ATOM 10007 C C . GLU B 1 366 ? -2.523 -38.344 -27.844 1 97.12 366 GLU B C 1
ATOM 10009 O O . GLU B 1 366 ? -3.494 -37.656 -28.125 1 97.12 366 GLU B O 1
ATOM 10014 N N . ASN B 1 367 ? -2.119 -39.281 -28.625 1 96.88 367 ASN B N 1
ATOM 10015 C CA . ASN B 1 367 ? -2.781 -39.594 -29.891 1 96.88 367 ASN B CA 1
ATOM 10016 C C . ASN B 1 367 ? -4.23 -40.031 -29.656 1 96.88 367 ASN B C 1
ATOM 10018 O O . ASN B 1 367 ? -4.488 -41.031 -28.984 1 96.88 367 ASN B O 1
ATOM 10022 N N . PRO B 1 368 ? -5.137 -39.344 -30.344 1 96.06 368 PRO B N 1
ATOM 10023 C CA . PRO B 1 368 ? -6.543 -39.688 -30.125 1 96.06 368 PRO B CA 1
ATOM 10024 C C . PRO B 1 368 ? -6.879 -41.094 -30.609 1 96.06 368 PRO B C 1
ATOM 10026 O O . PRO B 1 368 ? -7.824 -41.719 -30.125 1 96.06 368 PRO B O 1
ATOM 10029 N N . ALA B 1 369 ? -6.141 -41.625 -31.516 1 96 369 ALA B N 1
ATOM 10030 C CA . ALA B 1 369 ? -6.402 -42.969 -32.031 1 96 369 ALA B CA 1
ATOM 10031 C C . ALA B 1 369 ? -6.094 -44.031 -30.984 1 96 369 ALA B C 1
ATOM 10033 O O . ALA B 1 369 ? -6.668 -45.125 -31.016 1 96 369 ALA B O 1
ATOM 10034 N N . LEU B 1 370 ? -5.223 -43.719 -30.141 1 95.38 370 LEU B N 1
ATOM 10035 C CA . LEU B 1 370 ? -4.793 -44.688 -29.125 1 95.38 370 LEU B CA 1
ATOM 10036 C C . LEU B 1 370 ? -5.934 -45.031 -28.172 1 95.38 370 LEU B C 1
ATOM 10038 O O . LEU B 1 370 ? -5.969 -46.125 -27.609 1 95.38 370 LEU B O 1
ATOM 10042 N N . THR B 1 371 ? -6.848 -44.156 -28.031 1 93.56 371 THR B N 1
ATOM 10043 C CA . THR B 1 371 ? -7.945 -44.281 -27.078 1 93.56 371 THR B CA 1
ATOM 10044 C C . THR B 1 371 ? -8.742 -45.531 -27.344 1 93.56 371 THR B C 1
ATOM 10046 O O . THR B 1 371 ? -9.109 -46.25 -26.406 1 93.56 371 THR B O 1
ATOM 10049 N N . GLY B 1 372 ? -9 -45.875 -28.562 1 92.62 372 GLY B N 1
ATOM 10050 C CA . GLY B 1 372 ? -9.797 -47.031 -28.938 1 92.62 372 GLY B CA 1
ATOM 10051 C C . GLY B 1 372 ? -9.086 -48.344 -28.672 1 92.62 372 GLY B C 1
ATOM 10052 O O . GLY B 1 372 ? -9.727 -49.406 -28.547 1 92.62 372 GLY B O 1
ATOM 10053 N N . PHE B 1 373 ? -7.824 -48.344 -28.562 1 95.75 373 PHE B N 1
ATOM 10054 C CA . PHE B 1 373 ? -7.035 -49.562 -28.406 1 95.75 373 PHE B CA 1
ATOM 10055 C C . PHE B 1 373 ? -6.77 -49.844 -26.922 1 95.75 373 PHE B C 1
ATOM 10057 O O . PHE B 1 373 ? -6.348 -50.938 -26.562 1 95.75 373 PHE B O 1
ATOM 10064 N N . LEU B 1 374 ? -7.07 -48.938 -26.047 1 96.69 374 LEU B N 1
ATOM 10065 C CA . LEU B 1 374 ? -6.645 -49 -24.656 1 96.69 374 LEU B CA 1
ATOM 10066 C C . LEU B 1 374 ? -7.27 -50.219 -23.953 1 96.69 374 LEU B C 1
ATOM 10068 O O . LEU B 1 374 ? -6.605 -50.906 -23.172 1 96.69 374 LEU B O 1
ATOM 10072 N N . PRO B 1 375 ? -8.586 -50.5 -24.203 1 96.25 375 PRO B N 1
ATOM 10073 C CA . PRO B 1 375 ? -9.156 -51.688 -23.547 1 96.25 375 PRO B CA 1
ATOM 10074 C C . PRO B 1 375 ? -8.422 -52.969 -23.922 1 96.25 375 PRO B C 1
ATOM 10076 O O . PRO B 1 375 ? -8.117 -53.781 -23.047 1 96.25 375 PRO B O 1
ATOM 10079 N N . ARG B 1 376 ? -8.102 -53.156 -25.172 1 95.25 376 ARG B N 1
ATOM 10080 C CA . ARG B 1 376 ? -7.379 -54.344 -25.641 1 95.25 376 ARG B CA 1
ATOM 10081 C C . ARG B 1 376 ? -5.949 -54.344 -25.109 1 95.25 376 ARG B C 1
ATOM 10083 O O . ARG B 1 376 ? -5.422 -55.406 -24.75 1 95.25 376 ARG B O 1
ATOM 10090 N N . LEU B 1 377 ? -5.379 -53.219 -25.109 1 96.19 377 LEU B N 1
ATOM 10091 C CA . LEU B 1 377 ? -4.008 -53.094 -24.609 1 96.19 377 LEU B CA 1
ATOM 10092 C C . LEU B 1 377 ? -3.943 -53.406 -23.125 1 96.19 377 LEU B C 1
ATOM 10094 O O . LEU B 1 377 ? -2.996 -54.031 -22.656 1 96.19 377 LEU B O 1
ATOM 10098 N N . ALA B 1 378 ? -4.93 -52.906 -22.344 1 97 378 ALA B N 1
ATOM 10099 C CA . ALA B 1 378 ? -4.973 -53.188 -20.906 1 97 378 ALA B CA 1
ATOM 10100 C C . ALA B 1 378 ? -5.02 -54.688 -20.641 1 97 378 ALA B C 1
ATOM 10102 O O . ALA B 1 378 ? -4.316 -55.188 -19.766 1 97 378 ALA B O 1
ATOM 10103 N N . LYS B 1 379 ? -5.801 -55.406 -21.406 1 96.19 379 LYS B N 1
ATOM 10104 C CA . LYS B 1 379 ? -5.922 -56.844 -21.266 1 96.19 379 LYS B CA 1
ATOM 10105 C C . LYS B 1 379 ? -4.625 -57.531 -21.656 1 96.19 379 LYS B C 1
ATOM 10107 O O . LYS B 1 379 ? -4.168 -58.469 -20.969 1 96.19 379 LYS B O 1
ATOM 10112 N N . ALA B 1 380 ? -4.066 -57.125 -22.734 1 95.69 380 ALA B N 1
ATOM 10113 C CA . ALA B 1 380 ? -2.883 -57.781 -23.281 1 95.69 380 ALA B CA 1
ATOM 10114 C C . ALA B 1 380 ? -1.653 -57.5 -22.406 1 95.69 380 ALA B C 1
ATOM 10116 O O . ALA B 1 380 ? -0.809 -58.375 -22.234 1 95.69 380 ALA B O 1
ATOM 10117 N N . LEU B 1 381 ? -1.561 -56.344 -21.938 1 94.56 381 LEU B N 1
ATOM 10118 C CA . LEU B 1 381 ? -0.326 -55.906 -21.281 1 94.56 381 LEU B CA 1
ATOM 10119 C C . LEU B 1 381 ? -0.405 -56.156 -19.781 1 94.56 381 LEU B C 1
ATOM 10121 O O . LEU B 1 381 ? 0.606 -56.469 -19.141 1 94.56 381 LEU B O 1
ATOM 10125 N N . LEU B 1 382 ? -1.598 -55.906 -19.188 1 95.12 382 LEU B N 1
ATOM 10126 C CA . LEU B 1 382 ? -1.728 -56.031 -17.734 1 95.12 382 LEU B CA 1
ATOM 10127 C C . LEU B 1 382 ? -2.57 -57.25 -17.344 1 95.12 382 LEU B C 1
ATOM 10129 O O . LEU B 1 382 ? -2.557 -57.656 -16.203 1 95.12 382 LEU B O 1
ATOM 10133 N N . GLY B 1 383 ? -3.32 -57.781 -18.219 1 95.81 383 GLY B N 1
ATOM 10134 C CA . GLY B 1 383 ? -4.242 -58.875 -17.906 1 95.81 383 GLY B CA 1
ATOM 10135 C C . GLY B 1 383 ? -5.492 -58.406 -17.188 1 95.81 383 GLY B C 1
ATOM 10136 O O . GLY B 1 383 ? -6.117 -59.156 -16.453 1 95.81 383 GLY B O 1
ATOM 10137 N N . GLU B 1 384 ? -5.805 -57.094 -17.297 1 96.62 384 GLU B N 1
ATOM 10138 C CA . GLU B 1 384 ? -6.926 -56.469 -16.594 1 96.62 384 GLU B CA 1
ATOM 10139 C C . GLU B 1 384 ? -7.863 -55.75 -17.562 1 96.62 384 GLU B C 1
ATOM 10141 O O . GLU B 1 384 ? -7.43 -55.312 -18.625 1 96.62 384 GLU B O 1
ATOM 10146 N N . ASP B 1 385 ? -9.102 -55.719 -17.172 1 96.75 385 ASP B N 1
ATOM 10147 C CA . ASP B 1 385 ? -10.023 -54.844 -17.906 1 96.75 385 ASP B CA 1
ATOM 10148 C C . ASP B 1 385 ? -9.805 -53.406 -17.547 1 96.75 385 ASP B C 1
ATOM 10150 O O . ASP B 1 385 ? -9.531 -53.062 -16.391 1 96.75 385 ASP B O 1
ATOM 10154 N N . LEU B 1 386 ? -9.969 -52.594 -18.562 1 96.62 386 LEU B N 1
ATOM 10155 C CA . LEU B 1 386 ? -9.805 -51.188 -18.328 1 96.62 386 LEU B CA 1
ATOM 10156 C C . LEU B 1 386 ? -10.867 -50.656 -17.375 1 96.62 386 LEU B C 1
ATOM 10158 O O . LEU B 1 386 ? -12.07 -50.812 -17.625 1 96.62 386 LEU B O 1
ATOM 10162 N N . LEU B 1 387 ? -10.492 -50 -16.328 1 96.75 387 LEU B N 1
ATOM 10163 C CA . LEU B 1 387 ? -11.406 -49.562 -15.266 1 96.75 387 LEU B CA 1
ATOM 10164 C C . LEU B 1 387 ? -12.047 -48.219 -15.617 1 96.75 387 LEU B C 1
ATOM 10166 O O . LEU B 1 387 ? -13.234 -48 -15.367 1 96.75 387 LEU B O 1
ATOM 10170 N N . LEU B 1 388 ? -11.25 -47.312 -16.094 1 96.38 388 LEU B N 1
ATOM 10171 C CA . LEU B 1 388 ? -11.742 -46 -16.484 1 96.38 388 LEU B CA 1
ATOM 10172 C C . LEU B 1 388 ? -11.906 -45.906 -18 1 96.38 388 LEU B C 1
ATOM 10174 O O . LEU B 1 388 ? -10.93 -45.656 -18.719 1 96.38 388 LEU B O 1
ATOM 10178 N N . GLU B 1 389 ? -13.125 -45.906 -18.406 1 95.19 389 GLU B N 1
ATOM 10179 C CA . GLU B 1 389 ? -13.438 -45.969 -19.828 1 95.19 389 GLU B CA 1
ATOM 10180 C C . GLU B 1 389 ? -13.195 -44.594 -20.484 1 95.19 389 GLU B C 1
ATOM 10182 O O . GLU B 1 389 ? -13.195 -43.562 -19.812 1 95.19 389 GLU B O 1
ATOM 10187 N N . SER B 1 390 ? -12.953 -44.656 -21.766 1 96.62 390 SER B N 1
ATOM 10188 C CA . SER B 1 390 ? -12.883 -43.469 -22.578 1 96.62 390 SER B CA 1
ATOM 10189 C C . SER B 1 390 ? -14.211 -43.156 -23.266 1 96.62 390 SER B C 1
ATOM 10191 O O . SER B 1 390 ? -15.062 -44.062 -23.375 1 96.62 390 SER B O 1
ATOM 10193 N N . ALA B 1 391 ? -14.328 -41.906 -23.625 1 95.12 391 ALA B N 1
ATOM 10194 C CA . ALA B 1 391 ? -15.43 -41.625 -24.547 1 95.12 391 ALA B CA 1
ATOM 10195 C C . ALA B 1 391 ? -15.352 -42.531 -25.781 1 95.12 391 ALA B C 1
ATOM 10197 O O . ALA B 1 391 ? -14.273 -42.75 -26.328 1 95.12 391 ALA B O 1
ATOM 10198 N N . PRO B 1 392 ? -16.453 -43.031 -26.188 1 94.75 392 PRO B N 1
ATOM 10199 C CA . PRO B 1 392 ? -16.422 -43.906 -27.359 1 94.75 392 PRO B CA 1
ATOM 10200 C C . PRO B 1 392 ? -15.766 -43.219 -28.562 1 94.75 392 PRO B C 1
ATOM 10202 O O . PRO B 1 392 ? -16.062 -42.062 -28.875 1 94.75 392 PRO B O 1
ATOM 10205 N N . SER B 1 393 ? -14.891 -43.969 -29.141 1 95.88 393 SER B N 1
ATOM 10206 C CA . SER B 1 393 ? -14.125 -43.469 -30.266 1 95.88 393 SER B CA 1
ATOM 10207 C C . SER B 1 393 ? -14.023 -44.5 -31.391 1 95.88 393 SER B C 1
ATOM 10209 O O . SER B 1 393 ? -14.031 -45.688 -31.141 1 95.88 393 SER B O 1
ATOM 10211 N N . PHE B 1 394 ? -13.914 -44.031 -32.656 1 97 394 PHE B N 1
ATOM 10212 C CA . PHE B 1 394 ? -13.891 -44.844 -33.875 1 97 394 PHE B CA 1
ATOM 10213 C C . PHE B 1 394 ? -12.719 -44.438 -34.75 1 97 394 PHE B C 1
ATOM 10215 O O . PHE B 1 394 ? -12.688 -43.344 -35.312 1 97 394 PHE B O 1
ATOM 10222 N N . TRP B 1 395 ? -11.852 -45.375 -34.906 1 97.5 395 TRP B N 1
ATOM 10223 C CA . TRP B 1 395 ? -10.664 -45.125 -35.719 1 97.5 395 TRP B CA 1
ATOM 10224 C C . TRP B 1 395 ? -10.898 -45.469 -37.156 1 97.5 395 TRP B C 1
ATOM 10226 O O . TRP B 1 395 ? -11.336 -46.594 -37.469 1 97.5 395 TRP B O 1
ATOM 10236 N N . GLY B 1 396 ? -10.547 -44.594 -38.031 1 97.06 396 GLY B N 1
ATOM 10237 C CA . GLY B 1 396 ? -10.828 -44.75 -39.469 1 97.06 396 GLY B CA 1
ATOM 10238 C C . GLY B 1 396 ? -9.961 -45.781 -40.125 1 97.06 396 GLY B C 1
ATOM 10239 O O . GLY B 1 396 ? -10.234 -46.219 -41.281 1 97.06 396 GLY B O 1
ATOM 10240 N N . GLY B 1 397 ? -8.914 -46.25 -39.469 1 95.75 397 GLY B N 1
ATOM 10241 C CA . GLY B 1 397 ? -8.078 -47.312 -40.031 1 95.75 397 GLY B CA 1
ATOM 10242 C C . GLY B 1 397 ? -8.75 -48.688 -40 1 95.75 397 GLY B C 1
ATOM 10243 O O . GLY B 1 397 ? -8.32 -49.594 -40.719 1 95.75 397 GLY B O 1
ATOM 10244 N N . ASP B 1 398 ? -9.719 -48.906 -39.219 1 94.75 398 ASP B N 1
ATOM 10245 C CA . ASP B 1 398 ? -10.531 -50.094 -39.188 1 94.75 398 ASP B CA 1
ATOM 10246 C C . ASP B 1 398 ? -11.773 -49.969 -40.062 1 94.75 398 ASP B C 1
ATOM 10248 O O . ASP B 1 398 ? -12.5 -48.969 -39.969 1 94.75 398 ASP B O 1
ATOM 10252 N N . ASP B 1 399 ? -12.07 -50.938 -40.844 1 95 399 ASP B N 1
ATOM 10253 C CA . ASP B 1 399 ? -13.133 -50.844 -41.844 1 95 399 ASP B CA 1
ATOM 10254 C C . ASP B 1 399 ? -14.492 -50.625 -41.188 1 95 399 ASP B C 1
ATOM 10256 O O . ASP B 1 399 ? -15.273 -49.781 -41.594 1 95 399 ASP B O 1
ATOM 10260 N N . LYS B 1 400 ? -14.734 -51.406 -40.219 1 95.38 400 LYS B N 1
ATOM 10261 C CA . LYS B 1 400 ? -16.031 -51.312 -39.562 1 95.38 400 LYS B CA 1
ATOM 10262 C C . LYS B 1 400 ? -16.172 -49.969 -38.875 1 95.38 400 LYS B C 1
ATOM 10264 O O . LYS B 1 400 ? -17.234 -49.312 -38.938 1 95.38 400 LYS B O 1
ATOM 10269 N N . GLU B 1 401 ? -15.172 -49.531 -38.219 1 96.25 401 GLU B N 1
ATOM 10270 C CA . GLU B 1 401 ? -15.195 -48.25 -37.5 1 96.25 401 GLU B CA 1
ATOM 10271 C C . GLU B 1 401 ? -15.227 -47.062 -38.469 1 96.25 401 GLU B C 1
ATOM 10273 O O . GLU B 1 401 ? -15.883 -46.062 -38.219 1 96.25 401 GLU B O 1
ATOM 10278 N N . ARG B 1 402 ? -14.531 -47.156 -39.594 1 97.06 402 ARG B N 1
ATOM 10279 C CA . ARG B 1 402 ? -14.547 -46.125 -40.594 1 97.06 402 ARG B CA 1
ATOM 10280 C C . ARG B 1 402 ? -15.953 -45.906 -41.156 1 97.06 402 ARG B C 1
ATOM 10282 O O . ARG B 1 402 ? -16.359 -44.781 -41.375 1 97.06 402 ARG B O 1
ATOM 10289 N N . ALA B 1 403 ? -16.625 -47.031 -41.344 1 96.25 403 ALA B N 1
ATOM 10290 C CA . ALA B 1 403 ? -17.984 -46.938 -41.844 1 96.25 403 ALA B CA 1
ATOM 10291 C C . ALA B 1 403 ? -18.875 -46.188 -40.844 1 96.25 403 ALA B C 1
ATOM 10293 O O . ALA B 1 403 ? -19.688 -45.344 -41.25 1 96.25 403 ALA B O 1
ATOM 10294 N N . HIS B 1 404 ? -18.688 -46.562 -39.656 1 96.12 404 HIS B N 1
ATOM 10295 C CA . HIS B 1 404 ? -19.453 -45.875 -38.625 1 96.12 404 HIS B CA 1
ATOM 10296 C C . HIS B 1 404 ? -19.109 -44.375 -38.594 1 96.12 404 HIS B C 1
ATOM 10298 O O . HIS B 1 404 ? -20 -43.531 -38.469 1 96.12 404 HIS B O 1
ATOM 10304 N N . LEU B 1 405 ? -17.844 -44.094 -38.625 1 96.12 405 LEU B N 1
ATOM 10305 C CA . LEU B 1 405 ? -17.312 -42.719 -38.594 1 96.12 405 LEU B CA 1
ATOM 10306 C C . LEU B 1 405 ? -17.891 -41.906 -39.75 1 96.12 405 LEU B C 1
ATOM 10308 O O . LEU B 1 405 ? -18.406 -40.781 -39.531 1 96.12 405 LEU B O 1
ATOM 10312 N N . THR B 1 406 ? -17.891 -42.438 -40.906 1 95.88 406 THR B N 1
ATOM 10313 C CA . THR B 1 406 ? -18.344 -41.688 -42.062 1 95.88 406 THR B CA 1
ATOM 10314 C C . THR B 1 406 ? -19.859 -41.531 -42.062 1 95.88 406 THR B C 1
ATOM 10316 O O . THR B 1 406 ? -20.391 -40.5 -42.5 1 95.88 406 THR B O 1
ATOM 10319 N N . LYS B 1 407 ? -20.531 -42.469 -41.531 1 95.25 407 LYS B N 1
ATOM 10320 C CA . LYS B 1 407 ? -22 -42.438 -41.469 1 95.25 407 LYS B CA 1
ATOM 10321 C C . LYS B 1 407 ? -22.469 -41.406 -40.438 1 95.25 407 LYS B C 1
ATOM 10323 O O . LYS B 1 407 ? -23.547 -40.812 -40.562 1 95.25 407 LYS B O 1
ATOM 10328 N N . ASN B 1 408 ? -21.656 -41.219 -39.438 1 96 408 ASN B N 1
ATOM 10329 C CA . ASN B 1 408 ? -22.094 -40.406 -38.312 1 96 408 ASN B CA 1
ATOM 10330 C C . ASN B 1 408 ? -21.281 -39.125 -38.188 1 96 408 ASN B C 1
ATOM 10332 O O . ASN B 1 408 ? -21.156 -38.562 -37.094 1 96 408 ASN B O 1
ATOM 10336 N N . LEU B 1 409 ? -20.766 -38.594 -39.219 1 95.5 409 LEU B N 1
ATOM 10337 C CA . LEU B 1 409 ? -19.906 -37.406 -39.219 1 95.5 409 LEU B CA 1
ATOM 10338 C C . LEU B 1 409 ? -20.625 -36.219 -38.625 1 95.5 409 LEU B C 1
ATOM 10340 O O . LEU B 1 409 ? -20 -35.344 -37.969 1 95.5 409 LEU B O 1
ATOM 10344 N N . HIS B 1 410 ? -21.875 -36.156 -38.656 1 93.38 410 HIS B N 1
ATOM 10345 C CA . HIS B 1 410 ? -22.672 -35 -38.281 1 93.38 410 HIS B CA 1
ATOM 10346 C C . HIS B 1 410 ? -22.828 -34.938 -36.75 1 93.38 410 HIS B C 1
ATOM 10348 O O . HIS B 1 410 ? -23.219 -33.906 -36.219 1 93.38 410 HIS B O 1
ATOM 10354 N N . ARG B 1 411 ? -22.422 -35.906 -36.062 1 93.88 411 ARG B N 1
ATOM 10355 C CA . ARG B 1 411 ? -22.672 -35.875 -34.625 1 93.88 411 ARG B CA 1
ATOM 10356 C C . ARG B 1 411 ? -21.391 -36.125 -33.844 1 93.88 411 ARG B C 1
ATOM 10358 O O . ARG B 1 411 ? -21.359 -35.938 -32.625 1 93.88 411 ARG B O 1
ATOM 10365 N N . LEU B 1 412 ? -20.359 -36.5 -34.5 1 95.81 412 LEU B N 1
ATOM 10366 C CA . LEU B 1 412 ? -19.125 -36.844 -33.844 1 95.81 412 LEU B CA 1
ATOM 10367 C C . LEU B 1 412 ? -18.141 -35.688 -33.844 1 95.81 412 LEU B C 1
ATOM 10369 O O . LEU B 1 412 ? -18.266 -34.75 -34.625 1 95.81 412 LEU B O 1
ATOM 10373 N N . ILE B 1 413 ? -17.234 -35.719 -32.875 1 95.62 413 ILE B N 1
ATOM 10374 C CA . ILE B 1 413 ? -16.031 -34.875 -32.906 1 95.62 413 ILE B CA 1
ATOM 10375 C C . ILE B 1 413 ? -14.945 -35.594 -33.688 1 95.62 413 ILE B C 1
ATOM 10377 O O . ILE B 1 413 ? -14.578 -36.75 -33.375 1 95.62 413 ILE B O 1
ATOM 10381 N N . ILE B 1 414 ? -14.445 -34.938 -34.656 1 96.88 414 ILE B N 1
ATOM 10382 C CA . ILE B 1 414 ? -13.453 -35.562 -35.531 1 96.88 414 ILE B CA 1
ATOM 10383 C C . ILE B 1 414 ? -12.062 -35.031 -35.219 1 96.88 414 ILE B C 1
ATOM 10385 O O . ILE B 1 414 ? -11.844 -33.812 -35.25 1 96.88 414 ILE B O 1
ATOM 10389 N N . ARG B 1 415 ? -11.172 -35.969 -34.875 1 96.38 415 ARG B N 1
ATOM 10390 C CA . ARG B 1 415 ? -9.812 -35.562 -34.531 1 96.38 415 ARG B CA 1
ATOM 10391 C C . ARG B 1 415 ? -8.805 -36.219 -35.5 1 96.38 415 ARG B C 1
ATOM 10393 O O . ARG B 1 415 ? -9 -37.344 -35.938 1 96.38 415 ARG B O 1
ATOM 10400 N N . SER B 1 416 ? -7.773 -35.5 -35.75 1 96.19 416 SER B N 1
ATOM 10401 C CA . SER B 1 416 ? -6.695 -36 -36.594 1 96.19 416 SER B CA 1
ATOM 10402 C C . SER B 1 416 ? -5.766 -36.938 -35.812 1 96.19 416 SER B C 1
ATOM 10404 O O . SER B 1 416 ? -5.363 -36.594 -34.688 1 96.19 416 SER B O 1
ATOM 10406 N N . ALA B 1 417 ? -5.453 -38.062 -36.312 1 96.31 417 ALA B N 1
ATOM 10407 C CA . ALA B 1 417 ? -4.48 -38.969 -35.688 1 96.31 417 ALA B CA 1
ATOM 10408 C C . ALA B 1 417 ? -3.059 -38.594 -36.125 1 96.31 417 ALA B C 1
ATOM 10410 O O . ALA B 1 417 ? -2.117 -39.344 -35.844 1 96.31 417 ALA B O 1
ATOM 10411 N N . ILE B 1 418 ? -2.947 -37.469 -36.812 1 94.62 418 ILE B N 1
ATOM 10412 C CA . ILE B 1 418 ? -1.641 -36.969 -37.25 1 94.62 418 ILE B CA 1
ATOM 10413 C C . ILE B 1 418 ? -1.135 -35.906 -36.25 1 94.62 418 ILE B C 1
ATOM 10415 O O . ILE B 1 418 ? 0.019 -35.969 -35.844 1 94.62 418 ILE B O 1
ATOM 10419 N N . ASP B 1 419 ? -2.1 -35.031 -35.969 1 92.5 419 ASP B N 1
ATOM 10420 C CA . ASP B 1 419 ? -1.628 -33.938 -35.156 1 92.5 419 ASP B CA 1
ATOM 10421 C C . ASP B 1 419 ? -2.656 -33.562 -34.094 1 92.5 419 ASP B C 1
ATOM 10423 O O . ASP B 1 419 ? -2.479 -32.562 -33.375 1 92.5 419 ASP B O 1
ATOM 10427 N N . GLY B 1 420 ? -3.666 -34.25 -34.031 1 90.62 420 GLY B N 1
ATOM 10428 C CA . GLY B 1 420 ? -4.656 -34 -33 1 90.62 420 GLY B CA 1
ATOM 10429 C C . GLY B 1 420 ? -5.621 -32.875 -33.312 1 90.62 420 GLY B C 1
ATOM 10430 O O . GLY B 1 420 ? -6.496 -32.562 -32.531 1 90.62 420 GLY B O 1
ATOM 10431 N N . ALA B 1 421 ? -5.527 -32.219 -34.469 1 92.31 421 ALA B N 1
ATOM 10432 C CA . ALA B 1 421 ? -6.469 -31.188 -34.875 1 92.31 421 ALA B CA 1
ATOM 10433 C C . ALA B 1 421 ? -7.906 -31.688 -34.781 1 92.31 421 ALA B C 1
ATOM 10435 O O . ALA B 1 421 ? -8.188 -32.844 -35.094 1 92.31 421 ALA B O 1
ATOM 10436 N N . THR B 1 422 ? -8.797 -30.75 -34.406 1 92.81 422 THR B N 1
ATOM 10437 C CA . THR B 1 422 ? -10.148 -31.188 -34.062 1 92.81 422 THR B CA 1
ATOM 10438 C C . THR B 1 422 ? -11.172 -30.438 -34.906 1 92.81 422 THR B C 1
ATOM 10440 O O . THR B 1 422 ? -11.039 -29.219 -35.156 1 92.81 422 THR B O 1
ATOM 10443 N N . LEU B 1 423 ? -12.078 -31.156 -35.438 1 93.5 423 LEU B N 1
ATOM 10444 C CA . LEU B 1 423 ? -13.25 -30.625 -36.125 1 93.5 423 LEU B CA 1
ATOM 10445 C C . LEU B 1 423 ? -14.531 -31.078 -35.438 1 93.5 423 LEU B C 1
ATOM 10447 O O . LEU B 1 423 ? -14.633 -32.219 -35 1 93.5 423 LEU B O 1
ATOM 10451 N N . PHE B 1 424 ? -15.422 -30.203 -35.375 1 92.69 424 PHE B N 1
ATOM 10452 C CA . PHE B 1 424 ? -16.703 -30.547 -34.781 1 92.69 424 PHE B CA 1
ATOM 10453 C C . PHE B 1 424 ? -17.75 -30.828 -35.844 1 92.69 424 PHE B C 1
ATOM 10455 O O . PHE B 1 424 ? -18.25 -29.922 -36.5 1 92.69 424 PHE B O 1
ATOM 10462 N N . GLY B 1 425 ? -18.109 -32 -35.906 1 92.75 425 GLY B N 1
ATOM 10463 C CA . GLY B 1 425 ? -19.031 -32.469 -36.938 1 92.75 425 GLY B CA 1
ATOM 10464 C C . GLY B 1 425 ? -20.312 -31.641 -37 1 92.75 425 GLY B C 1
ATOM 10465 O O . GLY B 1 425 ? -20.703 -31.172 -38.062 1 92.75 425 GLY B O 1
ATOM 10466 N N . PRO B 1 426 ? -20.938 -31.516 -35.844 1 89.31 426 PRO B N 1
ATOM 10467 C CA . PRO B 1 426 ? -22.188 -30.75 -35.875 1 89.31 426 PRO B CA 1
ATOM 10468 C C . PRO B 1 426 ? -22.031 -29.328 -36.406 1 89.31 426 PRO B C 1
ATOM 10470 O O . PRO B 1 426 ? -22.984 -28.734 -36.875 1 89.31 426 PRO B O 1
ATOM 10473 N N . ALA B 1 427 ? -20.891 -28.781 -36.344 1 89.06 427 ALA B N 1
ATOM 10474 C CA . ALA B 1 427 ? -20.656 -27.391 -36.75 1 89.06 427 ALA B CA 1
ATOM 10475 C C . ALA B 1 427 ? -20.297 -27.328 -38.25 1 89.06 427 ALA B C 1
ATOM 10477 O O . ALA B 1 427 ? -20.281 -26.234 -38.844 1 89.06 427 ALA B O 1
ATOM 10478 N N . LEU B 1 428 ? -20.078 -28.469 -38.875 1 92.5 428 LEU B N 1
ATOM 10479 C CA . LEU B 1 428 ? -19.672 -28.5 -40.281 1 92.5 428 LEU B CA 1
ATOM 10480 C C . LEU B 1 428 ? -20.891 -28.422 -41.219 1 92.5 428 LEU B C 1
ATOM 10482 O O . LEU B 1 428 ? -21.938 -28.984 -40.906 1 92.5 428 LEU B O 1
ATOM 10486 N N . SER B 1 429 ? -20.703 -27.734 -42.312 1 93.75 429 SER B N 1
ATOM 10487 C CA . SER B 1 429 ? -21.734 -27.688 -43.344 1 93.75 429 SER B CA 1
ATOM 10488 C C . SER B 1 429 ? -21.828 -29.016 -44.094 1 93.75 429 SER B C 1
ATOM 10490 O O . SER B 1 429 ? -20.953 -29.875 -43.969 1 93.75 429 SER B O 1
ATOM 10492 N N . ILE B 1 430 ? -22.859 -29.156 -44.875 1 94.06 430 ILE B N 1
ATOM 10493 C CA . ILE B 1 430 ? -23.078 -30.359 -45.656 1 94.06 430 ILE B CA 1
ATOM 10494 C C . ILE B 1 430 ? -21.906 -30.562 -46.625 1 94.06 430 ILE B C 1
ATOM 10496 O O . ILE B 1 430 ? -21.422 -31.688 -46.781 1 94.06 430 ILE B O 1
ATOM 10500 N N . ARG B 1 431 ? -21.484 -29.453 -47.156 1 95.31 431 ARG B N 1
ATOM 10501 C CA . ARG B 1 431 ? -20.359 -29.516 -48.094 1 95.31 431 ARG B CA 1
ATOM 10502 C C . ARG B 1 431 ? -19.062 -29.891 -47.406 1 95.31 431 ARG B C 1
ATOM 10504 O O . ARG B 1 431 ? -18.297 -30.719 -47.875 1 95.31 431 ARG B O 1
ATOM 10511 N N . GLN B 1 432 ? -18.812 -29.328 -46.25 1 95.56 432 GLN B N 1
ATOM 10512 C CA . GLN B 1 432 ? -17.609 -29.625 -45.469 1 95.56 432 GLN B CA 1
ATOM 10513 C C . GLN B 1 432 ? -17.594 -31.078 -45.031 1 95.56 432 GLN B C 1
ATOM 10515 O O . GLN B 1 432 ? -16.547 -31.703 -45 1 95.56 432 GLN B O 1
ATOM 10520 N N . ARG B 1 433 ? -18.734 -31.562 -44.656 1 95.88 433 ARG B N 1
ATOM 10521 C CA . ARG B 1 433 ? -18.828 -32.969 -44.25 1 95.88 433 ARG B CA 1
ATOM 10522 C C . ARG B 1 433 ? -18.547 -33.906 -45.406 1 95.88 433 ARG B C 1
ATOM 10524 O O . ARG B 1 433 ? -17.938 -34.969 -45.219 1 95.88 433 ARG B O 1
ATOM 10531 N N . ALA B 1 434 ? -19.094 -33.5 -46.531 1 95.5 434 ALA B N 1
ATOM 10532 C CA . ALA B 1 434 ? -18.828 -34.312 -47.75 1 95.5 434 ALA B CA 1
ATOM 10533 C C . ALA B 1 434 ? -17.344 -34.344 -48.062 1 95.5 434 ALA B C 1
ATOM 10535 O O . ALA B 1 434 ? -16.797 -35.375 -48.438 1 95.5 434 ALA B O 1
ATOM 10536 N N . ASP B 1 435 ? -16.797 -33.25 -48 1 96.44 435 ASP B N 1
ATOM 10537 C CA . ASP B 1 435 ? -15.359 -33.156 -48.219 1 96.44 435 ASP B CA 1
ATOM 10538 C C . ASP B 1 435 ? -14.578 -34 -47.219 1 96.44 435 ASP B C 1
ATOM 10540 O O . ASP B 1 435 ? -13.609 -34.656 -47.594 1 96.44 435 ASP B O 1
ATOM 10544 N N . LEU B 1 436 ? -14.984 -33.875 -46 1 96.69 436 LEU B N 1
ATOM 10545 C CA . LEU B 1 436 ? -14.32 -34.656 -44.938 1 96.69 436 LEU B CA 1
ATOM 10546 C C . LEU B 1 436 ? -14.516 -36.125 -45.156 1 96.69 436 LEU B C 1
ATOM 10548 O O . LEU B 1 436 ? -13.602 -36.938 -44.906 1 96.69 436 LEU B O 1
ATOM 10552 N N . ARG B 1 437 ? -15.664 -36.531 -45.562 1 96.56 437 ARG B N 1
ATOM 10553 C CA . ARG B 1 437 ? -15.945 -37.906 -45.844 1 96.56 437 ARG B CA 1
ATOM 10554 C C . ARG B 1 437 ? -15 -38.438 -46.938 1 96.56 437 ARG B C 1
ATOM 10556 O O . ARG B 1 437 ? -14.469 -39.562 -46.812 1 96.56 437 ARG B O 1
ATOM 10563 N N . ALA B 1 438 ? -14.82 -37.625 -47.875 1 96.69 438 ALA B N 1
ATOM 10564 C CA . ALA B 1 438 ? -13.922 -38.031 -48.969 1 96.69 438 ALA B CA 1
ATOM 10565 C C . ALA B 1 438 ? -12.492 -38.188 -48.469 1 96.69 438 ALA B C 1
ATOM 10567 O O . ALA B 1 438 ? -11.789 -39.125 -48.875 1 96.69 438 ALA B O 1
ATOM 10568 N N . ARG B 1 439 ? -12.102 -37.375 -47.656 1 96.5 439 ARG B N 1
ATOM 10569 C CA . ARG B 1 439 ? -10.758 -37.438 -47.094 1 96.5 439 ARG B CA 1
ATOM 10570 C C . ARG B 1 439 ? -10.594 -38.688 -46.219 1 96.5 439 ARG B C 1
ATOM 10572 O O . ARG B 1 439 ? -9.555 -39.344 -46.281 1 96.5 439 ARG B O 1
ATOM 10579 N N . ILE B 1 440 ? -11.602 -39 -45.438 1 97 440 ILE B N 1
ATOM 10580 C CA . ILE B 1 440 ? -11.57 -40.156 -44.562 1 97 440 ILE B CA 1
ATOM 10581 C C . ILE B 1 440 ? -11.555 -41.438 -45.406 1 97 440 ILE B C 1
ATOM 10583 O O . ILE B 1 440 ? -10.859 -42.406 -45.062 1 97 440 ILE B O 1
ATOM 10587 N N . GLU B 1 441 ? -12.281 -41.438 -46.438 1 95 441 GLU B N 1
ATOM 10588 C CA . GLU B 1 441 ? -12.32 -42.625 -47.312 1 95 441 GLU B CA 1
ATOM 10589 C C . GLU B 1 441 ? -10.977 -42.844 -48 1 95 441 GLU B C 1
ATOM 10591 O O . GLU B 1 441 ? -10.578 -43.969 -48.25 1 95 441 GLU B O 1
ATOM 10596 N N . ALA B 1 442 ? -10.336 -41.781 -48.281 1 95.69 442 ALA B N 1
ATOM 10597 C CA . ALA B 1 442 ? -9.039 -41.875 -48.938 1 95.69 442 ALA B CA 1
ATOM 10598 C C . ALA B 1 442 ? -7.949 -42.312 -47.969 1 95.69 442 ALA B C 1
ATOM 10600 O O . ALA B 1 442 ? -7.133 -43.188 -48.312 1 95.69 442 ALA B O 1
ATOM 10601 N N . ASP B 1 443 ? -7.91 -41.719 -46.844 1 95.88 443 ASP B N 1
ATOM 10602 C CA . ASP B 1 443 ? -6.902 -42 -45.812 1 95.88 443 ASP B CA 1
ATOM 10603 C C . ASP B 1 443 ? -7.539 -42.156 -44.438 1 95.88 443 ASP B C 1
ATOM 10605 O O . ASP B 1 443 ? -7.289 -41.344 -43.531 1 95.88 443 ASP B O 1
ATOM 10609 N N . GLY B 1 444 ? -8.195 -43.25 -44.25 1 95.69 444 GLY B N 1
ATOM 10610 C CA . GLY B 1 444 ? -9.008 -43.469 -43.062 1 95.69 444 GLY B CA 1
ATOM 10611 C C . GLY B 1 444 ? -8.195 -43.5 -41.781 1 95.69 444 GLY B C 1
ATOM 10612 O O . GLY B 1 444 ? -8.664 -43.062 -40.75 1 95.69 444 GLY B O 1
ATOM 10613 N N . TRP B 1 445 ? -6.945 -43.969 -41.812 1 96.06 445 TRP B N 1
ATOM 10614 C CA . TRP B 1 445 ? -6.133 -44.156 -40.625 1 96.06 445 TRP B CA 1
ATOM 10615 C C . TRP B 1 445 ? -5.781 -42.812 -39.969 1 96.06 445 TRP B C 1
ATOM 10617 O O . TRP B 1 445 ? -5.387 -42.75 -38.812 1 96.06 445 TRP B O 1
ATOM 10627 N N . GLN B 1 446 ? -6.016 -41.719 -40.688 1 97.12 446 GLN B N 1
ATOM 10628 C CA . GLN B 1 446 ? -5.629 -40.375 -40.219 1 97.12 446 GLN B CA 1
ATOM 10629 C C . GLN B 1 446 ? -6.73 -39.75 -39.375 1 97.12 446 GLN B C 1
ATOM 10631 O O . GLN B 1 446 ? -6.547 -38.688 -38.781 1 97.12 446 GLN B O 1
ATOM 10636 N N . TRP B 1 447 ? -7.793 -40.469 -39.219 1 97.25 447 TRP B N 1
ATOM 10637 C CA . TRP B 1 447 ? -8.945 -39.812 -38.625 1 97.25 447 TRP B CA 1
ATOM 10638 C C . TRP B 1 447 ? -9.555 -40.688 -37.531 1 97.25 447 TRP B C 1
ATOM 10640 O O . TRP B 1 447 ? -9.562 -41.906 -37.625 1 97.25 447 TRP B O 1
ATOM 10650 N N . VAL B 1 448 ? -10.055 -39.969 -36.5 1 97.5 448 VAL B N 1
ATOM 10651 C CA . VAL B 1 448 ? -10.773 -40.625 -35.406 1 97.5 448 VAL B CA 1
ATOM 10652 C C . VAL B 1 448 ? -12.055 -39.844 -35.094 1 97.5 448 VAL B C 1
ATOM 10654 O O . VAL B 1 448 ? -12.055 -38.625 -35.062 1 97.5 448 VAL B O 1
ATOM 10657 N N . GLY B 1 449 ? -13.117 -40.562 -35.031 1 97.25 449 GLY B N 1
ATOM 10658 C CA . GLY B 1 449 ? -14.359 -39.969 -34.531 1 97.25 449 GLY B CA 1
ATOM 10659 C C . GLY B 1 449 ? -14.617 -40.281 -33.094 1 97.25 449 GLY B C 1
ATOM 10660 O O . GLY B 1 449 ? -14.461 -41.438 -32.656 1 97.25 449 GLY B O 1
ATOM 10661 N N . GLN B 1 450 ? -14.977 -39.25 -32.281 1 95.75 450 GLN B N 1
ATOM 10662 C CA . GLN B 1 450 ? -15.258 -39.438 -30.859 1 95.75 450 GLN B CA 1
ATOM 10663 C C . GLN B 1 450 ? -16.641 -38.875 -30.5 1 95.75 450 GLN B C 1
ATOM 10665 O O . GLN B 1 450 ? -17.031 -37.812 -30.984 1 95.75 450 GLN B O 1
ATOM 10670 N N . GLU B 1 451 ? -17.328 -39.656 -29.703 1 95.12 451 GLU B N 1
ATOM 10671 C CA . GLU B 1 451 ? -18.609 -39.125 -29.203 1 95.12 451 GLU B CA 1
ATOM 10672 C C . GLU B 1 451 ? -18.391 -37.906 -28.328 1 95.12 451 GLU B C 1
ATOM 10674 O O . GLU B 1 451 ? -17.484 -37.875 -27.5 1 95.12 451 GLU B O 1
ATOM 10679 N N . PRO B 1 452 ? -19.25 -36.844 -28.562 1 94.25 452 PRO B N 1
ATOM 10680 C CA . PRO B 1 452 ? -19.125 -35.656 -27.703 1 94.25 452 PRO B CA 1
ATOM 10681 C C . PRO B 1 452 ? -19.344 -36 -26.234 1 94.25 452 PRO B C 1
ATOM 10683 O O . PRO B 1 452 ? -20.234 -36.781 -25.891 1 94.25 452 PRO B O 1
ATOM 10686 N N . ALA B 1 453 ? -18.516 -35.344 -25.422 1 94 453 ALA B N 1
ATOM 10687 C CA . ALA B 1 453 ? -18.578 -35.594 -23.984 1 94 453 ALA B CA 1
ATOM 10688 C C . ALA B 1 453 ? -19.859 -35.031 -23.375 1 94 453 ALA B C 1
ATOM 10690 O O . ALA B 1 453 ? -20.438 -34.062 -23.906 1 94 453 ALA B O 1
ATOM 10691 N N . GLN B 1 454 ? -20.281 -35.688 -22.375 1 94.06 454 GLN B N 1
ATOM 10692 C CA . GLN B 1 454 ? -21.312 -35.156 -21.484 1 94.06 454 GLN B CA 1
ATOM 10693 C C . GLN B 1 454 ? -20.719 -34.656 -20.188 1 94.06 454 GLN B C 1
ATOM 10695 O O . GLN B 1 454 ? -19.609 -35.062 -19.812 1 94.06 454 GLN B O 1
ATOM 10700 N N . PHE B 1 455 ? -21.406 -33.688 -19.625 1 94.81 455 PHE B N 1
ATOM 10701 C CA . PHE B 1 455 ? -20.891 -33.125 -18.375 1 94.81 455 PHE B CA 1
ATOM 10702 C C . PHE B 1 455 ? -21.953 -33.188 -17.281 1 94.81 455 PHE B C 1
ATOM 10704 O O . PHE B 1 455 ? -23.141 -33 -17.547 1 94.81 455 PHE B O 1
ATOM 10711 N N . SER B 1 456 ? -21.484 -33.438 -16.078 1 95 456 SER B N 1
ATOM 10712 C CA . SER B 1 456 ? -22.344 -33.188 -14.938 1 95 456 SER B CA 1
ATOM 10713 C C . SER B 1 456 ? -22.438 -31.703 -14.617 1 95 456 SER B C 1
ATOM 10715 O O . SER B 1 456 ? -21.688 -30.906 -15.172 1 95 456 SER B O 1
ATOM 10717 N N . VAL B 1 457 ? -23.438 -31.359 -13.773 1 94.56 457 VAL B N 1
ATOM 10718 C CA . VAL B 1 457 ? -23.578 -29.953 -13.383 1 94.56 457 VAL B CA 1
ATOM 10719 C C . VAL B 1 457 ? -23.328 -29.812 -11.883 1 94.56 457 VAL B C 1
ATOM 10721 O O . VAL B 1 457 ? -23.641 -30.719 -11.109 1 94.56 457 VAL B O 1
ATOM 10724 N N . ALA B 1 458 ? -22.688 -28.781 -11.516 1 93.81 458 ALA B N 1
ATOM 10725 C CA . ALA B 1 458 ? -22.422 -28.422 -10.125 1 93.81 458 ALA B CA 1
ATOM 10726 C C . ALA B 1 458 ? -22.719 -26.938 -9.867 1 93.81 458 ALA B C 1
ATOM 10728 O O . ALA B 1 458 ? -22.812 -26.156 -10.805 1 93.81 458 ALA B O 1
ATOM 10729 N N . PRO B 1 459 ? -22.938 -26.578 -8.594 1 92.25 459 PRO B N 1
ATOM 10730 C CA . PRO B 1 459 ? -23.219 -25.156 -8.305 1 92.25 459 PRO B CA 1
ATOM 10731 C C . PRO B 1 459 ? -22.016 -24.266 -8.602 1 92.25 459 PRO B C 1
ATOM 10733 O O . PRO B 1 459 ? -20.875 -24.641 -8.344 1 92.25 459 PRO B O 1
ATOM 10736 N N . ALA B 1 460 ? -22.25 -23.094 -9.172 1 93 460 ALA B N 1
ATOM 10737 C CA . ALA B 1 460 ? -21.266 -22.062 -9.477 1 93 460 ALA B CA 1
ATOM 10738 C C . ALA B 1 460 ? -21.828 -20.672 -9.211 1 93 460 ALA B C 1
ATOM 10740 O O . ALA B 1 460 ? -23.047 -20.484 -9.203 1 93 460 ALA B O 1
ATOM 10741 N N . VAL B 1 461 ? -20.984 -19.797 -8.898 1 91.19 461 VAL B N 1
ATOM 10742 C CA . VAL B 1 461 ? -21.406 -18.422 -8.672 1 91.19 461 VAL B CA 1
ATOM 10743 C C . VAL B 1 461 ? -21.422 -17.656 -9.992 1 91.19 461 VAL B C 1
ATOM 10745 O O . VAL B 1 461 ? -20.438 -17.688 -10.742 1 91.19 461 VAL B O 1
ATOM 10748 N N . GLU B 1 462 ? -22.438 -17.078 -10.312 1 86.06 462 GLU B N 1
ATOM 10749 C CA . GLU B 1 462 ? -22.578 -16.297 -11.539 1 86.06 462 GLU B CA 1
ATOM 10750 C C . GLU B 1 462 ? -22.922 -14.844 -11.242 1 86.06 462 GLU B C 1
ATOM 10752 O O . GLU B 1 462 ? -23.719 -14.57 -10.336 1 86.06 462 GLU B O 1
ATOM 10757 N N . GLY B 1 463 ? -22.375 -13.969 -11.93 1 78.06 463 GLY B N 1
ATOM 10758 C CA . GLY B 1 463 ? -22.688 -12.555 -11.797 1 78.06 463 GLY B CA 1
ATOM 10759 C C . GLY B 1 463 ? -22.328 -11.977 -10.445 1 78.06 463 GLY B C 1
ATOM 10760 O O . GLY B 1 463 ? -21.188 -12.141 -9.977 1 78.06 463 GLY B O 1
ATOM 10761 N N . TYR B 1 464 ? -23.344 -11.203 -9.844 1 71.75 464 TYR B N 1
ATOM 10762 C CA . TYR B 1 464 ? -23.125 -10.508 -8.586 1 71.75 464 TYR B CA 1
ATOM 10763 C C . TYR B 1 464 ? -23.438 -11.414 -7.398 1 71.75 464 TYR B C 1
ATOM 10765 O O . TYR B 1 464 ? -23.875 -10.938 -6.344 1 71.75 464 TYR B O 1
ATOM 10773 N N . GLY B 1 465 ? -23.359 -12.836 -7.688 1 78.81 465 GLY B N 1
ATOM 10774 C CA . GLY B 1 465 ? -23.516 -13.727 -6.547 1 78.81 465 GLY B CA 1
ATOM 10775 C C . GLY B 1 465 ? -24.641 -14.727 -6.73 1 78.81 465 GLY B C 1
ATOM 10776 O O . GLY B 1 465 ? -25.109 -15.328 -5.758 1 78.81 465 GLY B O 1
ATOM 10777 N N . GLY B 1 466 ? -25.156 -14.852 -7.883 1 83.56 466 GLY B N 1
ATOM 10778 C CA . GLY B 1 466 ? -26.188 -15.844 -8.141 1 83.56 466 GLY B CA 1
ATOM 10779 C C . GLY B 1 466 ? -25.656 -17.266 -8.18 1 83.56 466 GLY B C 1
ATOM 10780 O O . GLY B 1 466 ? -24.531 -17.5 -8.633 1 83.56 466 GLY B O 1
ATOM 10781 N N . LEU B 1 467 ? -26.484 -18.172 -7.664 1 87.25 467 LEU B N 1
ATOM 10782 C CA . LEU B 1 467 ? -26.156 -19.594 -7.723 1 87.25 467 LEU B CA 1
ATOM 10783 C C . LEU B 1 467 ? -26.734 -20.234 -8.977 1 87.25 467 LEU B C 1
ATOM 10785 O O . LEU B 1 467 ? -27.938 -20.172 -9.219 1 87.25 467 LEU B O 1
ATOM 10789 N N . THR B 1 468 ? -25.906 -20.812 -9.781 1 89.12 468 THR B N 1
ATOM 10790 C CA . THR B 1 468 ? -26.344 -21.406 -11.039 1 89.12 468 THR B CA 1
ATOM 10791 C C . THR B 1 468 ? -25.719 -22.781 -11.242 1 89.12 468 THR B C 1
ATOM 10793 O O . THR B 1 468 ? -24.625 -23.047 -10.75 1 89.12 468 THR B O 1
ATOM 10796 N N . PRO B 1 469 ? -26.516 -23.688 -11.859 1 91.69 469 PRO B N 1
ATOM 10797 C CA . PRO B 1 469 ? -25.891 -24.953 -12.273 1 91.69 469 PRO B CA 1
ATOM 10798 C C . PRO B 1 469 ? -24.984 -24.781 -13.492 1 91.69 469 PRO B C 1
ATOM 10800 O O . PRO B 1 469 ? -25.391 -24.188 -14.492 1 91.69 469 PRO B O 1
ATOM 10803 N N . ALA B 1 470 ? -23.766 -25.234 -13.414 1 93.25 470 ALA B N 1
ATOM 10804 C CA . ALA B 1 470 ? -22.812 -25.109 -14.516 1 93.25 470 ALA B CA 1
ATOM 10805 C C . ALA B 1 470 ? -22.125 -26.453 -14.805 1 93.25 470 ALA B C 1
ATOM 10807 O O . ALA B 1 470 ? -21.828 -27.203 -13.883 1 93.25 470 ALA B O 1
ATOM 10808 N N . PRO B 1 471 ? -21.953 -26.781 -16.109 1 94.12 471 PRO B N 1
ATOM 10809 C CA . PRO B 1 471 ? -21.219 -28 -16.453 1 94.12 471 PRO B CA 1
ATOM 10810 C C . PRO B 1 471 ? -19.797 -28.016 -15.898 1 94.12 471 PRO B C 1
ATOM 10812 O O . PRO B 1 471 ? -19.109 -26.984 -15.922 1 94.12 471 PRO B O 1
ATOM 10815 N N . VAL B 1 472 ? -19.391 -29.234 -15.453 1 96.06 472 VAL B N 1
ATOM 10816 C CA . VAL B 1 472 ? -18.062 -29.281 -14.844 1 96.06 472 VAL B CA 1
ATOM 10817 C C . VAL B 1 472 ? -17.312 -30.5 -15.359 1 96.06 472 VAL B C 1
ATOM 10819 O O . VAL B 1 472 ? -17.922 -31.5 -15.75 1 96.06 472 VAL B O 1
ATOM 10822 N N . GLY B 1 473 ? -16.031 -30.406 -15.5 1 96.19 473 GLY B N 1
ATOM 10823 C CA . GLY B 1 473 ? -15.062 -31.469 -15.75 1 96.19 473 GLY B CA 1
ATOM 10824 C C . GLY B 1 473 ? -13.867 -31.406 -14.812 1 96.19 473 GLY B C 1
ATOM 10825 O O . GLY B 1 473 ? -13.812 -30.562 -13.922 1 96.19 473 GLY B O 1
ATOM 10826 N N . MET B 1 474 ? -12.992 -32.375 -14.969 1 97.38 474 MET B N 1
ATOM 10827 C CA . MET B 1 474 ? -11.805 -32.406 -14.125 1 97.38 474 MET B CA 1
ATOM 10828 C C . MET B 1 474 ? -10.586 -32.875 -14.922 1 97.38 474 MET B C 1
ATOM 10830 O O . MET B 1 474 ? -10.711 -33.719 -15.828 1 97.38 474 MET B O 1
ATOM 10834 N N . ARG B 1 475 ? -9.508 -32.312 -14.617 1 98 475 ARG B N 1
ATOM 10835 C CA . ARG B 1 475 ? -8.227 -32.906 -15.008 1 98 475 ARG B CA 1
ATOM 10836 C C . ARG B 1 475 ? -7.531 -33.531 -13.812 1 98 475 ARG B C 1
ATOM 10838 O O . ARG B 1 475 ? -7.246 -32.875 -12.82 1 98 475 ARG B O 1
ATOM 10845 N N . LEU B 1 476 ? -7.246 -34.812 -13.922 1 98.44 476 LEU B N 1
ATOM 10846 C CA . LEU B 1 476 ? -6.594 -35.531 -12.852 1 98.44 476 LEU B CA 1
ATOM 10847 C C . LEU B 1 476 ? -5.125 -35.781 -13.18 1 98.44 476 LEU B C 1
ATOM 10849 O O . LEU B 1 476 ? -4.742 -35.812 -14.352 1 98.44 476 LEU B O 1
ATOM 10853 N N . PHE B 1 477 ? -4.285 -35.938 -12.117 1 98.5 477 PHE B N 1
ATOM 10854 C CA . PHE B 1 477 ? -2.85 -36.125 -12.297 1 98.5 477 PHE B CA 1
ATOM 10855 C C . PHE B 1 477 ? -2.361 -37.375 -11.578 1 98.5 477 PHE B C 1
ATOM 10857 O O . PHE B 1 477 ? -2.82 -37.688 -10.477 1 98.5 477 PHE B O 1
ATOM 10864 N N . SER B 1 478 ? -1.473 -38.094 -12.172 1 97.94 478 SER B N 1
ATOM 10865 C CA . SER B 1 478 ? -0.77 -39.219 -11.562 1 97.94 478 SER B CA 1
ATOM 10866 C C . SER B 1 478 ? 0.722 -39.156 -11.875 1 97.94 478 SER B C 1
ATOM 10868 O O . SER B 1 478 ? 1.134 -38.594 -12.883 1 97.94 478 SER B O 1
ATOM 10870 N N . MET B 1 479 ? 1.508 -39.75 -11.008 1 97.12 479 MET B N 1
ATOM 10871 C CA . MET B 1 479 ? 2.957 -39.719 -11.188 1 97.12 479 MET B CA 1
ATOM 10872 C C . MET B 1 479 ? 3.566 -41.062 -10.844 1 97.12 479 MET B C 1
ATOM 10874 O O . MET B 1 479 ? 3.068 -41.781 -9.969 1 97.12 479 MET B O 1
ATOM 10878 N N . ALA B 1 480 ? 4.629 -41.344 -11.469 1 96.25 480 ALA B N 1
ATOM 10879 C CA . ALA B 1 480 ? 5.332 -42.625 -11.258 1 96.25 480 ALA B CA 1
ATOM 10880 C C . ALA B 1 480 ? 6.051 -42.625 -9.914 1 96.25 480 ALA B C 1
ATOM 10882 O O . ALA B 1 480 ? 6.633 -41.625 -9.508 1 96.25 480 ALA B O 1
ATOM 10883 N N . ARG B 1 481 ? 5.906 -43.688 -9.266 1 92.19 481 ARG B N 1
ATOM 10884 C CA . ARG B 1 481 ? 6.691 -44 -8.078 1 92.19 481 ARG B CA 1
ATOM 10885 C C . ARG B 1 481 ? 7.516 -45.25 -8.281 1 92.19 481 ARG B C 1
ATOM 10887 O O . ARG B 1 481 ? 7.531 -45.844 -9.375 1 92.19 481 ARG B O 1
ATOM 10894 N N . ARG B 1 482 ? 8.266 -45.719 -7.266 1 85.81 482 ARG B N 1
ATOM 10895 C CA . ARG B 1 482 ? 9.094 -46.938 -7.387 1 85.81 482 ARG B CA 1
ATOM 10896 C C . ARG B 1 482 ? 8.242 -48.156 -7.703 1 85.81 482 ARG B C 1
ATOM 10898 O O . ARG B 1 482 ? 8.617 -48.969 -8.547 1 85.81 482 ARG B O 1
ATOM 10905 N N . GLY B 1 483 ? 7.129 -48.25 -7.012 1 84.12 483 GLY B N 1
ATOM 10906 C CA . GLY B 1 483 ? 6.32 -49.438 -7.168 1 84.12 483 GLY B CA 1
ATOM 10907 C C . GLY B 1 483 ? 5.043 -49.188 -7.953 1 84.12 483 GLY B C 1
ATOM 10908 O O . GLY B 1 483 ? 4.184 -50.062 -8.023 1 84.12 483 GLY B O 1
ATOM 10909 N N . GLY B 1 484 ? 4.938 -48.094 -8.555 1 92.12 484 GLY B N 1
ATOM 10910 C CA . GLY B 1 484 ? 3.705 -47.844 -9.281 1 92.12 484 GLY B CA 1
ATOM 10911 C C . GLY B 1 484 ? 3.436 -46.344 -9.477 1 92.12 484 GLY B C 1
ATOM 10912 O O . GLY B 1 484 ? 4.352 -45.594 -9.789 1 92.12 484 GLY B O 1
ATOM 10913 N N . TYR B 1 485 ? 2.131 -46.031 -9.5 1 96.06 485 TYR B N 1
ATOM 10914 C CA . TYR B 1 485 ? 1.724 -44.656 -9.695 1 96.06 485 TYR B CA 1
ATOM 10915 C C . TYR B 1 485 ? 0.916 -44.156 -8.508 1 96.06 485 TYR B C 1
ATOM 10917 O O . TYR B 1 485 ? 0.291 -44.938 -7.793 1 96.06 485 TYR B O 1
ATOM 10925 N N . THR B 1 486 ? 1.034 -42.906 -8.281 1 94.94 486 THR B N 1
ATOM 10926 C CA . THR B 1 486 ? 0.222 -42.25 -7.266 1 94.94 486 THR B CA 1
ATOM 10927 C C . THR B 1 486 ? -0.576 -41.094 -7.871 1 94.94 486 THR B C 1
ATOM 10929 O O . THR B 1 486 ? -0.077 -40.375 -8.742 1 94.94 486 THR B O 1
ATOM 10932 N N . ALA B 1 487 ? -1.823 -41.031 -7.43 1 96.75 487 ALA B N 1
ATOM 10933 C CA . ALA B 1 487 ? -2.699 -39.969 -7.926 1 96.75 487 ALA B CA 1
ATOM 10934 C C . ALA B 1 487 ? -2.717 -38.781 -6.969 1 96.75 487 ALA B C 1
ATOM 10936 O O . ALA B 1 487 ? -2.562 -38.969 -5.758 1 96.75 487 ALA B O 1
ATOM 10937 N N . MET B 1 488 ? -2.783 -37.562 -7.531 1 95.94 488 MET B N 1
ATOM 10938 C CA . MET B 1 488 ? -3.107 -36.406 -6.711 1 95.94 488 MET B CA 1
ATOM 10939 C C . MET B 1 488 ? -4.527 -36.5 -6.164 1 95.94 488 MET B C 1
ATOM 10941 O O . MET B 1 488 ? -5.48 -36.656 -6.926 1 95.94 488 MET B O 1
ATOM 10945 N N . ALA B 1 489 ? -4.715 -36.469 -4.836 1 93.44 489 ALA B N 1
ATOM 10946 C CA . ALA B 1 489 ? -6.043 -36.562 -4.238 1 93.44 489 ALA B CA 1
ATOM 10947 C C . ALA B 1 489 ? -6.852 -35.312 -4.508 1 93.44 489 ALA B C 1
ATOM 10949 O O . ALA B 1 489 ? -7.227 -34.594 -3.578 1 93.44 489 ALA B O 1
ATOM 10950 N N . GLY B 1 490 ? -7.141 -35.062 -5.645 1 94.44 490 GLY B N 1
ATOM 10951 C CA . GLY B 1 490 ? -7.793 -33.875 -6.215 1 94.44 490 GLY B CA 1
ATOM 10952 C C . GLY B 1 490 ? -7.496 -33.688 -7.688 1 94.44 490 GLY B C 1
ATOM 10953 O O . GLY B 1 490 ? -7.434 -34.656 -8.445 1 94.44 490 GLY B O 1
ATOM 10954 N N . GLY B 1 491 ? -7.281 -32.5 -8.141 1 96.62 491 GLY B N 1
ATOM 10955 C CA . GLY B 1 491 ? -7.023 -32.156 -9.531 1 96.62 491 GLY B CA 1
ATOM 10956 C C . GLY B 1 491 ? -7.449 -30.734 -9.875 1 96.62 491 GLY B C 1
ATOM 10957 O O . GLY B 1 491 ? -7.609 -29.891 -8.984 1 96.62 491 GLY B O 1
ATOM 10958 N N . LEU B 1 492 ? -7.492 -30.531 -11.133 1 97.44 492 LEU B N 1
ATOM 10959 C CA . LEU B 1 492 ? -7.934 -29.234 -11.633 1 97.44 492 LEU B CA 1
ATOM 10960 C C . LEU B 1 492 ? -9.375 -29.297 -12.133 1 97.44 492 LEU B C 1
ATOM 10962 O O . LEU B 1 492 ? -9.633 -29.859 -13.203 1 97.44 492 LEU B O 1
ATOM 10966 N N . GLY B 1 493 ? -10.242 -28.688 -11.32 1 97.5 493 GLY B N 1
ATOM 10967 C CA . GLY B 1 493 ? -11.633 -28.609 -11.758 1 97.5 493 GLY B CA 1
ATOM 10968 C C . GLY B 1 493 ? -11.844 -27.641 -12.898 1 97.5 493 GLY B C 1
ATOM 10969 O O . GLY B 1 493 ? -11.219 -26.578 -12.945 1 97.5 493 GLY B O 1
ATOM 10970 N N . GLN B 1 494 ? -12.727 -28.047 -13.797 1 96 494 GLN B N 1
ATOM 10971 C CA . GLN B 1 494 ? -13.047 -27.203 -14.953 1 96 494 GLN B CA 1
ATOM 10972 C C . GLN B 1 494 ? -14.5 -26.766 -14.93 1 96 494 GLN B C 1
ATOM 10974 O O . GLN B 1 494 ? -15.406 -27.594 -14.797 1 96 494 GLN B O 1
ATOM 10979 N N . LEU B 1 495 ? -14.633 -25.438 -14.953 1 93.88 495 LEU B N 1
ATOM 10980 C CA . LEU B 1 495 ? -15.969 -24.859 -15.055 1 93.88 495 LEU B CA 1
ATOM 10981 C C . LEU B 1 495 ? -16.281 -24.438 -16.484 1 93.88 495 LEU B C 1
ATOM 10983 O O . LEU B 1 495 ? -15.508 -23.672 -17.094 1 93.88 495 LEU B O 1
ATOM 10987 N N . HIS B 1 496 ? -17.328 -24.953 -16.969 1 90.56 496 HIS B N 1
ATOM 10988 C CA . HIS B 1 496 ? -17.734 -24.672 -18.344 1 90.56 496 HIS B CA 1
ATOM 10989 C C . HIS B 1 496 ? -19 -23.828 -18.375 1 90.56 496 HIS B C 1
ATOM 10991 O O . HIS B 1 496 ? -19.719 -23.75 -17.375 1 90.56 496 HIS B O 1
ATOM 10997 N N . GLN B 1 497 ? -19.125 -23.109 -19.453 1 85.94 497 GLN B N 1
ATOM 10998 C CA . GLN B 1 497 ? -20.344 -22.359 -19.75 1 85.94 497 GLN B CA 1
ATOM 10999 C C . GLN B 1 497 ? -20.844 -22.656 -21.156 1 85.94 497 GLN B C 1
ATOM 11001 O O . GLN B 1 497 ? -20.047 -22.859 -22.078 1 85.94 497 GLN B O 1
ATOM 11006 N N . ARG B 1 498 ? -22.078 -22.781 -21.266 1 84.38 498 ARG B N 1
ATOM 11007 C CA . ARG B 1 498 ? -22.672 -23.016 -22.562 1 84.38 498 ARG B CA 1
ATOM 11008 C C . ARG B 1 498 ? -22.922 -21.703 -23.297 1 84.38 498 ARG B C 1
ATOM 11010 O O . ARG B 1 498 ? -23.438 -20.734 -22.719 1 84.38 498 ARG B O 1
ATOM 11017 N N . THR B 1 499 ? -22.422 -21.719 -24.438 1 77.88 499 THR B N 1
ATOM 11018 C CA . THR B 1 499 ? -22.672 -20.531 -25.266 1 77.88 499 THR B CA 1
ATOM 11019 C C . THR B 1 499 ? -24.094 -20.562 -25.828 1 77.88 499 THR B C 1
ATOM 11021 O O . THR B 1 499 ? -24.719 -21.609 -25.922 1 77.88 499 THR B O 1
ATOM 11024 N N . LEU B 1 500 ? -24.734 -19.469 -25.984 1 74.5 500 LEU B N 1
ATOM 11025 C CA . LEU B 1 500 ? -26.016 -19.344 -26.672 1 74.5 500 LEU B CA 1
ATOM 11026 C C . LEU B 1 500 ? -25.859 -18.656 -28.016 1 74.5 500 LEU B C 1
ATOM 11028 O O . LEU B 1 500 ? -25.047 -17.75 -28.172 1 74.5 500 LEU B O 1
ATOM 11032 N N . PRO B 1 501 ? -26.359 -19.141 -29.062 1 71.69 501 PRO B N 1
ATOM 11033 C CA . PRO B 1 501 ? -27.422 -20.141 -29 1 71.69 501 PRO B CA 1
ATOM 11034 C C . PRO B 1 501 ? -26.906 -21.562 -29.234 1 71.69 501 PRO B C 1
ATOM 11036 O O . PRO B 1 501 ? -27.641 -22.531 -29.031 1 71.69 501 PRO B O 1
ATOM 11039 N N . ASP B 1 502 ? -25.75 -21.766 -29.672 1 71.44 502 ASP B N 1
ATOM 11040 C CA . ASP B 1 502 ? -25.219 -23.047 -30.141 1 71.44 502 ASP B CA 1
ATOM 11041 C C . ASP B 1 502 ? -25.016 -24.016 -28.984 1 71.44 502 ASP B C 1
ATOM 11043 O O . ASP B 1 502 ? -24.875 -25.219 -29.188 1 71.44 502 ASP B O 1
ATOM 11047 N N . ARG B 1 503 ? -25.094 -23.562 -27.766 1 73.56 503 ARG B N 1
ATOM 11048 C CA . ARG B 1 503 ? -25.016 -24.359 -26.531 1 73.56 503 ARG B CA 1
ATOM 11049 C C . ARG B 1 503 ? -23.719 -25.156 -26.484 1 73.56 503 ARG B C 1
ATOM 11051 O O . ARG B 1 503 ? -23.703 -26.297 -25.984 1 73.56 503 ARG B O 1
ATOM 11058 N N . VAL B 1 504 ? -22.719 -24.703 -27.203 1 76 504 VAL B N 1
ATOM 11059 C CA . VAL B 1 504 ? -21.391 -25.297 -27.109 1 76 504 VAL B CA 1
ATOM 11060 C C . VAL B 1 504 ? -20.75 -24.922 -25.781 1 76 504 VAL B C 1
ATOM 11062 O O . VAL B 1 504 ? -20.984 -23.844 -25.25 1 76 504 VAL B O 1
ATOM 11065 N N . VAL B 1 505 ? -20 -25.891 -25.219 1 79.38 505 VAL B N 1
ATOM 11066 C CA . VAL B 1 505 ? -19.406 -25.672 -23.906 1 79.38 505 VAL B CA 1
ATOM 11067 C C . VAL B 1 505 ? -18.016 -25.047 -24.078 1 79.38 505 VAL B C 1
ATOM 11069 O O . VAL B 1 505 ? -17.219 -25.484 -24.906 1 79.38 505 VAL B O 1
ATOM 11072 N N . ILE B 1 506 ? -17.766 -23.984 -23.344 1 77.44 506 ILE B N 1
ATOM 11073 C CA . ILE B 1 506 ? -16.438 -23.359 -23.297 1 77.44 506 ILE B CA 1
ATOM 11074 C C . ILE B 1 506 ? -15.961 -23.281 -21.844 1 77.44 506 ILE B C 1
ATOM 11076 O O . ILE B 1 506 ? -16.766 -23.125 -20.922 1 77.44 506 ILE B O 1
ATOM 11080 N N . LYS B 1 507 ? -14.68 -23.5 -21.641 1 80.94 507 LYS B N 1
ATOM 11081 C CA . LYS B 1 507 ? -14.094 -23.391 -20.297 1 80.94 507 LYS B CA 1
ATOM 11082 C C . LYS B 1 507 ? -14.023 -21.938 -19.859 1 80.94 507 LYS B C 1
ATOM 11084 O O . LYS B 1 507 ? -13.516 -21.078 -20.594 1 80.94 507 LYS B O 1
ATOM 11089 N N . ILE B 1 508 ? -14.492 -21.641 -18.688 1 81.25 508 ILE B N 1
ATOM 11090 C CA . ILE B 1 508 ? -14.539 -20.234 -18.297 1 81.25 508 ILE B CA 1
ATOM 11091 C C . ILE B 1 508 ? -13.773 -20.031 -16.984 1 81.25 508 ILE B C 1
ATOM 11093 O O . ILE B 1 508 ? -13.328 -18.922 -16.688 1 81.25 508 ILE B O 1
ATOM 11097 N N . ALA B 1 509 ? -13.711 -21.047 -16.219 1 90.12 509 ALA B N 1
ATOM 11098 C CA . ALA B 1 509 ? -13.07 -20.906 -14.906 1 90.12 509 ALA B CA 1
ATOM 11099 C C . ALA B 1 509 ? -12.641 -22.266 -14.359 1 90.12 509 ALA B C 1
ATOM 11101 O O . ALA B 1 509 ? -12.906 -23.297 -14.969 1 90.12 509 ALA B O 1
ATOM 11102 N N . ALA B 1 510 ? -11.875 -22.266 -13.359 1 96.25 510 ALA B N 1
ATOM 11103 C CA . ALA B 1 510 ? -11.477 -23.469 -12.656 1 96.25 510 ALA B CA 1
ATOM 11104 C C . ALA B 1 510 ? -12.289 -23.656 -11.383 1 96.25 510 ALA B C 1
ATOM 11106 O O . ALA B 1 510 ? -12.984 -22.75 -10.938 1 96.25 510 ALA B O 1
ATOM 11107 N N . LYS B 1 511 ? -12.297 -24.828 -10.859 1 96.88 511 LYS B N 1
ATOM 11108 C CA . LYS B 1 511 ? -12.859 -25.188 -9.555 1 96.88 511 LYS B CA 1
ATOM 11109 C C . LYS B 1 511 ? -11.859 -25.984 -8.727 1 96.88 511 LYS B C 1
ATOM 11111 O O . LYS B 1 511 ? -11.148 -26.844 -9.266 1 96.88 511 LYS B O 1
ATOM 11116 N N . ASP B 1 512 ? -11.828 -25.703 -7.465 1 96.31 512 ASP B N 1
ATOM 11117 C CA . ASP B 1 512 ? -11.07 -26.562 -6.57 1 96.31 512 ASP B CA 1
ATOM 11118 C C . ASP B 1 512 ? -11.789 -27.891 -6.344 1 96.31 512 ASP B C 1
ATOM 11120 O O . ASP B 1 512 ? -13 -27.922 -6.152 1 96.31 512 ASP B O 1
ATOM 11124 N N . ILE B 1 513 ? -11.055 -28.969 -6.41 1 97.25 513 ILE B N 1
ATOM 11125 C CA . ILE B 1 513 ? -11.641 -30.281 -6.207 1 97.25 513 ILE B CA 1
ATOM 11126 C C . ILE B 1 513 ? -11.391 -30.75 -4.773 1 97.25 513 ILE B C 1
ATOM 11128 O O . ILE B 1 513 ? -10.242 -30.875 -4.348 1 97.25 513 ILE B O 1
ATOM 11132 N N . TRP B 1 514 ? -12.477 -31 -4.055 1 94.5 514 TRP B N 1
ATOM 11133 C CA . TRP B 1 514 ? -12.398 -31.484 -2.684 1 94.5 514 TRP B CA 1
ATOM 11134 C C . TRP B 1 514 ? -12.742 -32.969 -2.615 1 94.5 514 TRP B C 1
ATOM 11136 O O . TRP B 1 514 ? -13.906 -33.344 -2.768 1 94.5 514 TRP B O 1
ATOM 11146 N N . VAL B 1 515 ? -11.766 -33.781 -2.416 1 94 515 VAL B N 1
ATOM 11147 C CA . VAL B 1 515 ? -12 -35.219 -2.189 1 94 515 VAL B CA 1
ATOM 11148 C C . VAL B 1 515 ? -12.273 -35.469 -0.707 1 94 515 VAL B C 1
ATOM 11150 O O . VAL B 1 515 ? -11.43 -35.156 0.144 1 94 515 VAL B O 1
ATOM 11153 N N . ARG B 1 516 ? -13.414 -35.969 -0.383 1 85.31 516 ARG B N 1
ATOM 11154 C CA . ARG B 1 516 ? -13.797 -36.188 1.008 1 85.31 516 ARG B CA 1
ATOM 11155 C C . ARG B 1 516 ? -13.023 -37.344 1.615 1 85.31 516 ARG B C 1
ATOM 11157 O O . ARG B 1 516 ? -12.781 -38.344 0.95 1 85.31 516 ARG B O 1
ATOM 11164 N N . ALA B 1 517 ? -12.414 -37.125 2.814 1 70.38 517 ALA B N 1
ATOM 11165 C CA . ALA B 1 517 ? -11.68 -38.188 3.527 1 70.38 517 ALA B CA 1
ATOM 11166 C C . ALA B 1 517 ? -12.641 -39.219 4.09 1 70.38 517 ALA B C 1
ATOM 11168 O O . ALA B 1 517 ? -13.75 -38.906 4.52 1 70.38 517 ALA B O 1
ATOM 11169 N N . ALA B 1 518 ? -12.57 -40.625 3.701 1 57.19 518 ALA B N 1
ATOM 11170 C CA . ALA B 1 518 ? -13.328 -41.656 4.406 1 57.19 518 ALA B CA 1
ATOM 11171 C C . ALA B 1 518 ? -13.062 -41.594 5.91 1 57.19 518 ALA B C 1
ATOM 11173 O O . ALA B 1 518 ? -11.984 -41.156 6.336 1 57.19 518 ALA B O 1
ATOM 11174 N N . PRO B 1 519 ? -14.172 -41.688 6.844 1 44.81 519 PRO B N 1
ATOM 11175 C CA . PRO B 1 519 ? -13.969 -41.625 8.289 1 44.81 519 PRO B CA 1
ATOM 11176 C C . PRO B 1 519 ? -12.734 -42.406 8.742 1 44.81 519 PRO B C 1
ATOM 11178 O O . PRO B 1 519 ? -12.367 -42.344 9.914 1 44.81 519 PRO B O 1
ATOM 11181 N N . ALA B 1 520 ? -12.336 -43.625 8.18 1 41.25 520 ALA B N 1
ATOM 11182 C CA . ALA B 1 520 ? -11.25 -44.406 8.766 1 41.25 520 ALA B CA 1
ATOM 11183 C C . ALA B 1 520 ? -9.898 -43.719 8.516 1 41.25 520 ALA B C 1
ATOM 11185 O O . ALA B 1 520 ? -9.664 -43.156 7.445 1 41.25 520 ALA B O 1
ATOM 11186 N N . PRO B 1 521 ? -9.195 -43.594 9.578 1 36.75 521 PRO B N 1
ATOM 11187 C CA . PRO B 1 521 ? -7.863 -43 9.523 1 36.75 521 PRO B CA 1
ATOM 11188 C C . PRO B 1 521 ? -6.996 -43.562 8.398 1 36.75 521 PRO B C 1
ATOM 11190 O O . PRO B 1 521 ? -6.75 -44.781 8.367 1 36.75 521 PRO B O 1
ATOM 11193 N N . ALA B 1 522 ? -7.258 -43.531 7.199 1 35.56 522 ALA B N 1
ATOM 11194 C CA . ALA B 1 522 ? -6.305 -44.156 6.281 1 35.56 522 ALA B CA 1
ATOM 11195 C C . ALA B 1 522 ? -4.871 -43.812 6.684 1 35.56 522 ALA B C 1
ATOM 11197 O O . ALA B 1 522 ? -4.562 -42.688 7.035 1 35.56 522 ALA B O 1
ATOM 11198 N N . PRO B 1 523 ? -4.043 -44.844 6.965 1 31.12 523 PRO B N 1
ATOM 11199 C CA . PRO B 1 523 ? -2.639 -44.625 7.32 1 31.12 523 PRO B CA 1
ATOM 11200 C C . PRO B 1 523 ? -1.918 -43.719 6.332 1 31.12 523 PRO B C 1
ATOM 11202 O O . PRO B 1 523 ? -2.205 -43.75 5.133 1 31.12 523 PRO B O 1
ATOM 11205 N N . ALA B 1 524 ? -1.634 -42.625 6.688 1 34.47 524 ALA B N 1
ATOM 11206 C CA . ALA B 1 524 ? -0.7 -41.844 5.891 1 34.47 524 ALA B CA 1
ATOM 11207 C C . ALA B 1 524 ? 0.381 -42.719 5.273 1 34.47 524 ALA B C 1
ATOM 11209 O O . ALA B 1 524 ? 1.155 -43.344 5.992 1 34.47 524 ALA B O 1
ATOM 11210 N N . VAL B 1 525 ? 0.147 -43.594 4.402 1 31.62 525 VAL B N 1
ATOM 11211 C CA . VAL B 1 525 ? 1.279 -44.281 3.781 1 31.62 525 VAL B CA 1
ATOM 11212 C C . VAL B 1 525 ? 2.459 -43.312 3.666 1 31.62 525 VAL B C 1
ATOM 11214 O O . VAL B 1 525 ? 2.385 -42.312 2.943 1 31.62 525 VAL B O 1
ATOM 11217 N N . GLY B 1 526 ? 3.023 -42.938 4.734 1 33.34 526 GLY B N 1
ATOM 11218 C CA . GLY B 1 526 ? 4.32 -42.281 4.852 1 33.34 526 GLY B CA 1
ATOM 11219 C C . GLY B 1 526 ? 5.375 -42.875 3.939 1 33.34 526 GLY B C 1
ATOM 11220 O O . GLY B 1 526 ? 6.121 -43.781 4.352 1 33.34 526 GLY B O 1
ATOM 11221 N N . THR B 1 527 ? 4.969 -43.312 2.828 1 32.53 527 THR B N 1
ATOM 11222 C CA . THR B 1 527 ? 6.023 -43.906 2.021 1 32.53 527 THR B CA 1
ATOM 11223 C C . THR B 1 527 ? 7.285 -43.062 2.045 1 32.53 527 THR B C 1
ATOM 11225 O O . THR B 1 527 ? 8.109 -43.125 1.133 1 32.53 527 THR B O 1
ATOM 11228 N N . GLU B 1 528 ? 7.266 -41.938 2.852 1 34.97 528 GLU B N 1
ATOM 11229 C CA . GLU B 1 528 ? 8.57 -41.281 2.785 1 34.97 528 GLU B CA 1
ATOM 11230 C C . GLU B 1 528 ? 9.672 -42.188 3.344 1 34.97 528 GLU B C 1
ATOM 11232 O O . GLU B 1 528 ? 9.438 -42.969 4.277 1 34.97 528 GLU B O 1
ATOM 11237 N N . ALA B 1 529 ? 10.703 -42.688 2.594 1 32.94 529 ALA B N 1
ATOM 11238 C CA . ALA B 1 529 ? 11.867 -43.375 3.117 1 32.94 529 ALA B CA 1
ATOM 11239 C C . ALA B 1 529 ? 12.195 -42.938 4.535 1 32.94 529 ALA B C 1
ATOM 11241 O O . ALA B 1 529 ? 11.938 -41.781 4.898 1 32.94 529 ALA B O 1
ATOM 11242 N N . PRO B 1 530 ? 12.477 -43.844 5.543 1 30.28 530 PRO B N 1
ATOM 11243 C CA . PRO B 1 530 ? 12.883 -43.625 6.934 1 30.28 530 PRO B CA 1
ATOM 11244 C C . PRO B 1 530 ? 13.805 -42.406 7.082 1 30.28 530 PRO B C 1
ATOM 11246 O O . PRO B 1 530 ? 14.484 -42.031 6.125 1 30.28 530 PRO B O 1
ATOM 11249 N N . HIS B 1 531 ? 13.789 -41.625 8.258 1 35.28 531 HIS B N 1
ATOM 11250 C CA . HIS B 1 531 ? 14.492 -40.469 8.797 1 35.28 531 HIS B CA 1
ATOM 11251 C C . HIS B 1 531 ? 15.977 -40.531 8.461 1 35.28 531 HIS B C 1
ATOM 11253 O O . HIS B 1 531 ? 16.656 -39.5 8.453 1 35.28 531 HIS B O 1
ATOM 11259 N N . GLU B 1 532 ? 16.609 -41.75 8.711 1 30.69 532 GLU B N 1
ATOM 11260 C CA . GLU B 1 532 ? 18.062 -41.938 8.695 1 30.69 532 GLU B CA 1
ATOM 11261 C C . GLU B 1 532 ? 18.672 -41.5 7.367 1 30.69 532 GLU B C 1
ATOM 11263 O O . GLU B 1 532 ? 19.766 -40.969 7.332 1 30.69 532 GLU B O 1
ATOM 11268 N N . GLU B 1 533 ? 18.141 -41.938 6.293 1 31.75 533 GLU B N 1
ATOM 11269 C CA . GLU B 1 533 ? 18.781 -41.75 4.992 1 31.75 533 GLU B CA 1
ATOM 11270 C C . GLU B 1 533 ? 18.594 -40.344 4.473 1 31.75 533 GLU B C 1
ATOM 11272 O O . GLU B 1 533 ? 19.188 -39.969 3.457 1 31.75 533 GLU B O 1
ATOM 11277 N N . ARG B 1 534 ? 17.766 -39.562 4.922 1 36.41 534 ARG B N 1
ATOM 11278 C CA . ARG B 1 534 ? 17.484 -38.188 4.574 1 36.41 534 ARG B CA 1
ATOM 11279 C C . ARG B 1 534 ? 18.5 -37.25 5.191 1 36.41 534 ARG B C 1
ATOM 11281 O O . ARG B 1 534 ? 18.484 -36.031 4.926 1 36.41 534 ARG B O 1
ATOM 11288 N N . VAL B 1 535 ? 19.094 -37.594 6.387 1 34.41 535 VAL B N 1
ATOM 11289 C CA . VAL B 1 535 ? 20.031 -36.812 7.195 1 34.41 535 VAL B CA 1
ATOM 11290 C C . VAL B 1 535 ? 21.203 -36.375 6.34 1 34.41 535 VAL B C 1
ATOM 11292 O O . VAL B 1 535 ? 21.719 -35.25 6.496 1 34.41 535 VAL B O 1
ATOM 11295 N N . SER B 1 536 ? 22 -37.375 5.762 1 34.56 536 SER B N 1
ATOM 11296 C CA . SER B 1 536 ? 23.406 -37.156 5.426 1 34.56 536 SER B CA 1
ATOM 11297 C C . SER B 1 536 ? 23.531 -36.281 4.18 1 34.56 536 SER B C 1
ATOM 11299 O O . SER B 1 536 ? 24.641 -35.969 3.746 1 34.56 536 SER B O 1
ATOM 11301 N N . ARG B 1 537 ? 22.594 -36.344 3.26 1 36.25 537 ARG B N 1
ATOM 11302 C CA . ARG B 1 537 ? 23.109 -35.812 2.008 1 36.25 537 ARG B CA 1
ATOM 11303 C C . ARG B 1 537 ? 23.109 -34.281 2.043 1 36.25 537 ARG B C 1
ATOM 11305 O O . ARG B 1 537 ? 22.062 -33.656 2.135 1 36.25 537 ARG B O 1
ATOM 11312 N N . ARG B 1 538 ? 24.172 -33.719 2.529 1 37.62 538 ARG B N 1
ATOM 11313 C CA . ARG B 1 538 ? 24.641 -32.344 2.461 1 37.62 538 ARG B CA 1
ATOM 11314 C C . ARG B 1 538 ? 24.375 -31.75 1.086 1 37.62 538 ARG B C 1
ATOM 11316 O O . ARG B 1 538 ? 25.062 -32.062 0.118 1 37.62 538 ARG B O 1
ATOM 11323 N N . LEU B 1 539 ? 23.172 -31.547 0.815 1 39.72 539 LEU B N 1
ATOM 11324 C CA . LEU B 1 539 ? 23.047 -30.906 -0.488 1 39.72 539 LEU B CA 1
ATOM 11325 C C . LEU B 1 539 ? 23.812 -29.594 -0.53 1 39.72 539 LEU B C 1
ATOM 11327 O O . LEU B 1 539 ? 23.75 -28.797 0.412 1 39.72 539 LEU B O 1
ATOM 11331 N N . PRO B 1 540 ? 24.875 -29.469 -1.29 1 39.19 540 PRO B N 1
ATOM 11332 C CA . PRO B 1 540 ? 25.594 -28.203 -1.449 1 39.19 540 PRO B CA 1
ATOM 11333 C C . PRO B 1 540 ? 24.656 -27 -1.6 1 39.19 540 PRO B C 1
ATOM 11335 O O . PRO B 1 540 ? 23.562 -27.141 -2.125 1 39.19 540 PRO B O 1
ATOM 11338 N N . ILE B 1 541 ? 24.734 -26.094 -0.668 1 43.78 541 ILE B N 1
ATOM 11339 C CA . ILE B 1 541 ? 24.094 -24.781 -0.745 1 43.78 541 ILE B CA 1
ATOM 11340 C C . ILE B 1 541 ? 24.109 -24.281 -2.188 1 43.78 541 ILE B C 1
ATOM 11342 O O . ILE B 1 541 ? 25.188 -24.062 -2.762 1 43.78 541 ILE B O 1
ATOM 11346 N N . VAL B 1 542 ? 23.266 -24.859 -3.074 1 44.25 542 VAL B N 1
ATOM 11347 C CA . VAL B 1 542 ? 23.203 -24.297 -4.418 1 44.25 542 VAL B CA 1
ATOM 11348 C C . VAL B 1 542 ? 22.984 -22.797 -4.34 1 44.25 542 VAL B C 1
ATOM 11350 O O . VAL B 1 542 ? 21.969 -22.344 -3.785 1 44.25 542 VAL B O 1
ATOM 11353 N N . ALA B 1 543 ? 24.016 -22.078 -4.43 1 50.66 543 ALA B N 1
ATOM 11354 C CA . ALA B 1 543 ? 23.922 -20.625 -4.582 1 50.66 543 ALA B CA 1
ATOM 11355 C C . ALA B 1 543 ? 22.844 -20.25 -5.602 1 50.66 543 ALA B C 1
ATOM 11357 O O . ALA B 1 543 ? 22.578 -21 -6.543 1 50.66 543 ALA B O 1
ATOM 11358 N N . ALA B 1 544 ? 21.891 -19.406 -5.277 1 53.97 544 ALA B N 1
ATOM 11359 C CA . ALA B 1 544 ? 20.844 -18.859 -6.137 1 53.97 544 ALA B CA 1
ATOM 11360 C C . ALA B 1 544 ? 21.312 -18.75 -7.578 1 53.97 544 ALA B C 1
ATOM 11362 O O . ALA B 1 544 ? 22.469 -18.406 -7.832 1 53.97 544 ALA B O 1
ATOM 11363 N N . ILE B 1 545 ? 20.641 -19.484 -8.562 1 56.59 545 ILE B N 1
ATOM 11364 C CA . ILE B 1 545 ? 20.859 -19.406 -10 1 56.59 545 ILE B CA 1
ATOM 11365 C C . ILE B 1 545 ? 21.078 -17.953 -10.414 1 56.59 545 ILE B C 1
ATOM 11367 O O . ILE B 1 545 ? 20.203 -17.109 -10.219 1 56.59 545 ILE B O 1
ATOM 11371 N N . SER B 1 546 ? 22.281 -17.531 -10.625 1 72.94 546 SER B N 1
ATOM 11372 C CA . SER B 1 546 ? 22.594 -16.203 -11.117 1 72.94 546 SER B CA 1
ATOM 11373 C C . SER B 1 546 ? 23 -16.234 -12.586 1 72.94 546 SER B C 1
ATOM 11375 O O . SER B 1 546 ? 24.062 -15.727 -12.953 1 72.94 546 SER B O 1
ATOM 11377 N N . SER B 1 547 ? 21.969 -16.906 -13.461 1 79.31 547 SER B N 1
ATOM 11378 C CA . SER B 1 547 ? 22.25 -16.891 -14.898 1 79.31 547 SER B CA 1
ATOM 11379 C C . SER B 1 547 ? 22.156 -15.469 -15.461 1 79.31 547 SER B C 1
ATOM 11381 O O . SER B 1 547 ? 21.5 -14.602 -14.875 1 79.31 547 SER B O 1
ATOM 11383 N N . PRO B 1 548 ? 22.812 -15.242 -16.578 1 79.38 548 PRO B N 1
ATOM 11384 C CA . PRO B 1 548 ? 22.719 -13.914 -17.188 1 79.38 548 PRO B CA 1
ATOM 11385 C C . PRO B 1 548 ? 21.281 -13.508 -17.531 1 79.38 548 PRO B C 1
ATOM 11387 O O . PRO B 1 548 ? 20.938 -12.328 -17.422 1 79.38 548 PRO B O 1
ATOM 11390 N N . ARG B 1 549 ? 20.5 -14.461 -17.969 1 82.62 549 ARG B N 1
ATOM 11391 C CA . ARG B 1 549 ? 19.109 -14.148 -18.266 1 82.62 549 ARG B CA 1
ATOM 11392 C C . ARG B 1 549 ? 18.375 -13.68 -17.016 1 82.62 549 ARG B C 1
ATOM 11394 O O . ARG B 1 549 ? 17.672 -12.664 -17.047 1 82.62 549 ARG B O 1
ATOM 11401 N N . VAL B 1 550 ? 18.516 -14.469 -15.93 1 85.38 550 VAL B N 1
ATOM 11402 C CA . VAL B 1 550 ? 17.875 -14.117 -14.664 1 85.38 550 VAL B CA 1
ATOM 11403 C C . VAL B 1 550 ? 18.391 -12.758 -14.188 1 85.38 550 VAL B C 1
ATOM 11405 O O . VAL B 1 550 ? 17.609 -11.914 -13.758 1 85.38 550 VAL B O 1
ATOM 11408 N N . LEU B 1 551 ? 19.688 -12.547 -14.328 1 89.31 551 LEU B N 1
ATOM 11409 C CA . LEU B 1 551 ? 20.281 -11.289 -13.898 1 89.31 551 LEU B CA 1
ATOM 11410 C C . LEU B 1 551 ? 19.797 -10.125 -14.758 1 89.31 551 LEU B C 1
ATOM 11412 O O . LEU B 1 551 ? 19.594 -9.023 -14.258 1 89.31 551 LEU B O 1
ATOM 11416 N N . ASN B 1 552 ? 19.609 -10.43 -16.047 1 90.25 552 ASN B N 1
ATOM 11417 C CA . ASN B 1 552 ? 19.078 -9.398 -16.938 1 90.25 552 ASN B CA 1
ATOM 11418 C C . ASN B 1 552 ? 17.656 -9 -16.547 1 90.25 552 ASN B C 1
ATOM 11420 O O . ASN B 1 552 ? 17.312 -7.816 -16.578 1 90.25 552 ASN B O 1
ATOM 11424 N N . ASP B 1 553 ? 16.859 -9.984 -16.219 1 91 553 ASP B N 1
ATOM 11425 C CA . ASP B 1 553 ? 15.5 -9.695 -15.789 1 91 553 ASP B CA 1
ATOM 11426 C C . ASP B 1 553 ? 15.492 -8.898 -14.492 1 91 553 ASP B C 1
ATOM 11428 O O . ASP B 1 553 ? 14.664 -8 -14.312 1 91 553 ASP B O 1
ATOM 11432 N N . LEU B 1 554 ? 16.422 -9.211 -13.594 1 93.62 554 LEU B N 1
ATOM 11433 C CA . LEU B 1 554 ? 16.516 -8.477 -12.336 1 93.62 554 LEU B CA 1
ATOM 11434 C C . LEU B 1 554 ? 17.016 -7.055 -12.578 1 93.62 554 LEU B C 1
ATOM 11436 O O . LEU B 1 554 ? 16.531 -6.109 -11.953 1 93.62 554 LEU B O 1
ATOM 11440 N N . PHE B 1 555 ? 18 -6.852 -13.555 1 96.06 555 PHE B N 1
ATOM 11441 C CA . PHE B 1 555 ? 18.484 -5.535 -13.961 1 96.06 555 PHE B CA 1
ATOM 11442 C C . PHE B 1 555 ? 17.328 -4.664 -14.438 1 96.06 555 PHE B C 1
ATOM 11444 O O . PHE B 1 555 ? 17.188 -3.52 -14 1 96.06 555 PHE B O 1
ATOM 11451 N N . TRP B 1 556 ? 16.5 -5.273 -15.172 1 96.06 556 TRP B N 1
ATOM 11452 C CA . TRP B 1 556 ? 15.406 -4.523 -15.773 1 96.06 556 TRP B CA 1
ATOM 11453 C C . TRP B 1 556 ? 14.258 -4.34 -14.781 1 96.06 556 TRP B C 1
ATOM 11455 O O . TRP B 1 556 ? 13.523 -3.352 -14.844 1 96.06 556 TRP B O 1
ATOM 11465 N N . MET B 1 557 ? 14.078 -5.289 -13.945 1 95.25 557 MET B N 1
ATOM 11466 C CA . MET B 1 557 ? 13.109 -5.078 -12.875 1 95.25 557 MET B CA 1
ATOM 11467 C C . MET B 1 557 ? 13.453 -3.828 -12.07 1 95.25 557 MET B C 1
ATOM 11469 O O . MET B 1 557 ? 12.57 -3.029 -11.75 1 95.25 557 MET B O 1
ATOM 11473 N N . GLY B 1 558 ? 14.742 -3.646 -11.758 1 97.38 558 GLY B N 1
ATOM 11474 C CA . GLY B 1 558 ? 15.188 -2.447 -11.07 1 97.38 558 GLY B CA 1
ATOM 11475 C C . GLY B 1 558 ? 14.969 -1.181 -11.875 1 97.38 558 GLY B C 1
ATOM 11476 O O . GLY B 1 558 ? 14.477 -0.181 -11.344 1 97.38 558 GLY B O 1
ATOM 11477 N N . ARG B 1 559 ? 15.258 -1.27 -13.141 1 97.38 559 ARG B N 1
ATOM 11478 C CA . ARG B 1 559 ? 15.117 -0.103 -14 1 97.38 559 ARG B CA 1
ATOM 11479 C C . ARG B 1 559 ? 13.656 0.288 -14.172 1 97.38 559 ARG B C 1
ATOM 11481 O O . ARG B 1 559 ? 13.297 1.452 -13.984 1 97.38 559 ARG B O 1
ATOM 11488 N N . TYR B 1 560 ? 12.812 -0.691 -14.422 1 97.19 560 TYR B N 1
ATOM 11489 C CA . TYR B 1 560 ? 11.414 -0.385 -14.688 1 97.19 560 TYR B CA 1
ATOM 11490 C C . TYR B 1 560 ? 10.695 0.053 -13.414 1 97.19 560 TYR B C 1
ATOM 11492 O O . TYR B 1 560 ? 9.797 0.896 -13.461 1 97.19 560 TYR B O 1
ATOM 11500 N N . SER B 1 561 ? 11.055 -0.531 -12.297 1 96.81 561 SER B N 1
ATOM 11501 C CA . SER B 1 561 ? 10.453 -0.077 -11.047 1 96.81 561 SER B CA 1
ATOM 11502 C C . SER B 1 561 ? 10.797 1.381 -10.766 1 96.81 561 SER B C 1
ATOM 11504 O O . SER B 1 561 ? 9.945 2.154 -10.328 1 96.81 561 SER B O 1
ATOM 11506 N N . GLU B 1 562 ? 12.031 1.766 -11.008 1 97.12 562 GLU B N 1
ATOM 11507 C CA . GLU B 1 562 ? 12.461 3.143 -10.781 1 97.12 562 GLU B CA 1
ATOM 11508 C C . GLU B 1 562 ? 11.844 4.09 -11.812 1 97.12 562 GLU B C 1
ATOM 11510 O O . GLU B 1 562 ? 11.5 5.227 -11.484 1 97.12 562 GLU B O 1
ATOM 11515 N N . ARG B 1 563 ? 11.773 3.609 -13.039 1 96.81 563 ARG B N 1
ATOM 11516 C CA . ARG B 1 563 ? 11.117 4.398 -14.07 1 96.81 563 ARG B CA 1
ATOM 11517 C C . ARG B 1 563 ? 9.664 4.68 -13.711 1 96.81 563 ARG B C 1
ATOM 11519 O O . ARG B 1 563 ? 9.164 5.789 -13.922 1 96.81 563 ARG B O 1
ATOM 11526 N N . ALA B 1 564 ? 8.992 3.68 -13.219 1 96.5 564 ALA B N 1
ATOM 11527 C CA . ALA B 1 564 ? 7.605 3.832 -12.797 1 96.5 564 ALA B CA 1
ATOM 11528 C C . ALA B 1 564 ? 7.484 4.852 -11.664 1 96.5 564 ALA B C 1
ATOM 11530 O O . ALA B 1 564 ? 6.602 5.711 -11.688 1 96.5 564 ALA B O 1
ATOM 11531 N N . GLU B 1 565 ? 8.344 4.754 -10.664 1 96.19 565 GLU B N 1
ATOM 11532 C CA . GLU B 1 565 ? 8.281 5.695 -9.547 1 96.19 565 GLU B CA 1
ATOM 11533 C C . GLU B 1 565 ? 8.562 7.121 -10.016 1 96.19 565 GLU B C 1
ATOM 11535 O O . GLU B 1 565 ? 7.875 8.055 -9.602 1 96.19 565 GLU B O 1
ATOM 11540 N N . ALA B 1 566 ? 9.586 7.293 -10.859 1 96.56 566 ALA B N 1
ATOM 11541 C CA . ALA B 1 566 ? 9.922 8.617 -11.375 1 96.56 566 ALA B CA 1
ATOM 11542 C C . ALA B 1 566 ? 8.742 9.211 -12.156 1 96.56 566 ALA B C 1
ATOM 11544 O O . ALA B 1 566 ? 8.43 10.391 -12.008 1 96.56 566 ALA B O 1
ATOM 11545 N N . ALA B 1 567 ? 8.156 8.375 -12.953 1 96.69 567 ALA B N 1
ATOM 11546 C CA . ALA B 1 567 ? 6.996 8.82 -13.727 1 96.69 567 ALA B CA 1
ATOM 11547 C C . ALA B 1 567 ? 5.844 9.219 -12.805 1 96.69 567 ALA B C 1
ATOM 11549 O O . ALA B 1 567 ? 5.203 10.25 -13.008 1 96.69 567 ALA B O 1
ATOM 11550 N N . ALA B 1 568 ? 5.578 8.391 -11.828 1 95.62 568 ALA B N 1
ATOM 11551 C CA . ALA B 1 568 ? 4.488 8.664 -10.891 1 95.62 568 ALA B CA 1
ATOM 11552 C C . ALA B 1 568 ? 4.711 9.992 -10.172 1 95.62 568 ALA B C 1
ATOM 11554 O O . ALA B 1 568 ? 3.793 10.805 -10.062 1 95.62 568 ALA B O 1
ATOM 11555 N N . ARG B 1 569 ? 5.879 10.234 -9.68 1 96 569 ARG B N 1
ATOM 11556 C CA . ARG B 1 569 ? 6.191 11.453 -8.93 1 96 569 ARG B CA 1
ATOM 11557 C C . ARG B 1 569 ? 6.066 12.688 -9.812 1 96 569 ARG B C 1
ATOM 11559 O O . ARG B 1 569 ? 5.543 13.719 -9.383 1 96 569 ARG B O 1
ATOM 11566 N N . LEU B 1 570 ? 6.613 12.602 -11 1 96.44 570 LEU B N 1
ATOM 11567 C CA . LEU B 1 570 ? 6.531 13.734 -11.914 1 96.44 570 LEU B CA 1
ATOM 11568 C C . LEU B 1 570 ? 5.086 13.992 -12.328 1 96.44 570 LEU B C 1
ATOM 11570 O O . LEU B 1 570 ? 4.68 15.141 -12.492 1 96.44 570 LEU B O 1
ATOM 11574 N N . LEU B 1 571 ? 4.312 12.922 -12.516 1 96.06 571 LEU B N 1
ATOM 11575 C CA . LEU B 1 571 ? 2.896 13.047 -12.836 1 96.06 571 LEU B CA 1
ATOM 11576 C C . LEU B 1 571 ? 2.143 13.727 -11.695 1 96.06 571 LEU B C 1
ATOM 11578 O O . LEU B 1 571 ? 1.296 14.594 -11.93 1 96.06 571 LEU B O 1
ATOM 11582 N N . ILE B 1 572 ? 2.443 13.367 -10.5 1 91.88 572 ILE B N 1
ATOM 11583 C CA . ILE B 1 572 ? 1.8 13.961 -9.336 1 91.88 572 ILE B CA 1
ATOM 11584 C C . ILE B 1 572 ? 2.098 15.461 -9.297 1 91.88 572 ILE B C 1
ATOM 11586 O O . ILE B 1 572 ? 1.181 16.281 -9.188 1 91.88 572 ILE B O 1
ATOM 11590 N N . ALA B 1 573 ? 3.365 15.812 -9.43 1 93.19 573 ALA B N 1
ATOM 11591 C CA . ALA B 1 573 ? 3.777 17.203 -9.344 1 93.19 573 ALA B CA 1
ATOM 11592 C C . ALA B 1 573 ? 3.168 18.031 -10.477 1 93.19 573 ALA B C 1
ATOM 11594 O O . ALA B 1 573 ? 2.695 19.141 -10.258 1 93.19 573 ALA B O 1
ATOM 11595 N N . THR B 1 574 ? 3.178 17.484 -11.664 1 93.75 574 THR B N 1
ATOM 11596 C CA . THR B 1 574 ? 2.676 18.188 -12.836 1 93.75 574 THR B CA 1
ATOM 11597 C C . THR B 1 574 ? 1.155 18.312 -12.797 1 93.75 574 THR B C 1
ATOM 11599 O O . THR B 1 574 ? 0.595 19.359 -13.125 1 93.75 574 THR B O 1
ATOM 11602 N N . HIS B 1 575 ? 0.505 17.219 -12.414 1 89.5 575 HIS B N 1
ATOM 11603 C CA . HIS B 1 575 ? -0.951 17.219 -12.344 1 89.5 575 HIS B CA 1
ATOM 11604 C C . HIS B 1 575 ? -1.462 18.234 -11.328 1 89.5 575 HIS B C 1
ATOM 11606 O O . HIS B 1 575 ? -2.473 18.891 -11.562 1 89.5 575 HIS B O 1
ATOM 11612 N N . GLU B 1 576 ? -0.814 18.359 -10.242 1 82.19 576 GLU B N 1
ATOM 11613 C CA . GLU B 1 576 ? -1.189 19.328 -9.219 1 82.19 576 GLU B CA 1
ATOM 11614 C C . GLU B 1 576 ? -1.126 20.75 -9.758 1 82.19 576 GLU B C 1
ATOM 11616 O O . GLU B 1 576 ? -2.043 21.547 -9.539 1 82.19 576 GLU B O 1
ATOM 11621 N N . ARG B 1 577 ? -0.032 21.062 -10.477 1 86.44 577 ARG B N 1
ATOM 11622 C CA . ARG B 1 577 ? 0.118 22.391 -11.039 1 86.44 577 ARG B CA 1
ATOM 11623 C C . ARG B 1 577 ? -0.852 22.625 -12.195 1 86.44 577 ARG B C 1
ATOM 11625 O O . ARG B 1 577 ? -1.361 23.719 -12.383 1 86.44 577 ARG B O 1
ATOM 11632 N N . TYR B 1 578 ? -1.022 21.578 -12.953 1 85.38 578 TYR B N 1
ATOM 11633 C CA . TYR B 1 578 ? -1.99 21.656 -14.039 1 85.38 578 TYR B CA 1
ATOM 11634 C C . TYR B 1 578 ? -3.379 22 -13.516 1 85.38 578 TYR B C 1
ATOM 11636 O O . TYR B 1 578 ? -4.082 22.844 -14.078 1 85.38 578 TYR B O 1
ATOM 11644 N N . GLN B 1 579 ? -3.752 21.391 -12.453 1 75.12 579 GLN B N 1
ATOM 11645 C CA . GLN B 1 579 ? -5.059 21.641 -11.859 1 75.12 579 GLN B CA 1
ATOM 11646 C C . GLN B 1 579 ? -5.137 23.062 -11.289 1 75.12 579 GLN B C 1
ATOM 11648 O O . GLN B 1 579 ? -6.188 23.703 -11.352 1 75.12 579 GLN B O 1
ATOM 11653 N N . ASP B 1 580 ? -3.996 23.516 -10.844 1 72.75 580 ASP B N 1
ATOM 11654 C CA . ASP B 1 580 ? -3.949 24.844 -10.234 1 72.75 580 ASP B CA 1
ATOM 11655 C C . ASP B 1 580 ? -4.125 25.922 -11.289 1 72.75 580 ASP B C 1
ATOM 11657 O O . ASP B 1 580 ? -4.742 26.969 -11.023 1 72.75 580 ASP B O 1
ATOM 11661 N N . PHE B 1 581 ? -3.58 25.641 -12.547 1 76.81 581 PHE B N 1
ATOM 11662 C CA . PHE B 1 581 ? -3.436 26.766 -13.477 1 76.81 581 PHE B CA 1
ATOM 11663 C C . PHE B 1 581 ? -4.277 26.531 -14.727 1 76.81 581 PHE B C 1
ATOM 11665 O O . PHE B 1 581 ? -4.492 27.453 -15.516 1 76.81 581 PHE B O 1
ATOM 11672 N N . ARG B 1 582 ? -4.688 25.406 -14.969 1 73.38 582 ARG B N 1
ATOM 11673 C CA . ARG B 1 582 ? -5.355 25.078 -16.219 1 73.38 582 ARG B CA 1
ATOM 11674 C C . ARG B 1 582 ? -6.477 26.062 -16.531 1 73.38 582 ARG B C 1
ATOM 11676 O O . ARG B 1 582 ? -6.621 26.516 -17.672 1 73.38 582 ARG B O 1
ATOM 11683 N N . TYR B 1 583 ? -7.141 26.469 -15.578 1 62.28 583 TYR B N 1
ATOM 11684 C CA . TYR B 1 583 ? -8.281 27.344 -15.836 1 62.28 583 TYR B CA 1
ATOM 11685 C C . TYR B 1 583 ? -7.953 28.781 -15.461 1 62.28 583 TYR B C 1
ATOM 11687 O O . TYR B 1 583 ? -8.812 29.672 -15.555 1 62.28 583 TYR B O 1
ATOM 11695 N N . ARG B 1 584 ? -6.742 28.984 -15.055 1 69.69 584 ARG B N 1
ATOM 11696 C CA . ARG B 1 584 ? -6.297 30.312 -14.68 1 69.69 584 ARG B CA 1
ATOM 11697 C C . ARG B 1 584 ? -4.926 30.625 -15.266 1 69.69 584 ARG B C 1
ATOM 11699 O O . ARG B 1 584 ? -3.996 30.984 -14.531 1 69.69 584 ARG B O 1
ATOM 11706 N N . PRO B 1 585 ? -4.875 30.562 -16.484 1 72.69 585 PRO B N 1
ATOM 11707 C CA . PRO B 1 585 ? -3.564 30.734 -17.109 1 72.69 585 PRO B CA 1
ATOM 11708 C C . PRO B 1 585 ? -3.01 32.156 -16.938 1 72.69 585 PRO B C 1
ATOM 11710 O O . PRO B 1 585 ? -1.819 32.375 -17.156 1 72.69 585 PRO B O 1
ATOM 11713 N N . TRP B 1 586 ? -3.859 33.062 -16.422 1 69.88 586 TRP B N 1
ATOM 11714 C CA . TRP B 1 586 ? -3.428 34.438 -16.281 1 69.88 586 TRP B CA 1
ATOM 11715 C C . TRP B 1 586 ? -2.719 34.656 -14.945 1 69.88 586 TRP B C 1
ATOM 11717 O O . TRP B 1 586 ? -2.068 35.688 -14.734 1 69.88 586 TRP B O 1
ATOM 11727 N N . LEU B 1 587 ? -2.85 33.688 -14.055 1 71.69 587 LEU B N 1
ATOM 11728 C CA . LEU B 1 587 ? -2.207 33.812 -12.75 1 71.69 587 LEU B CA 1
ATOM 11729 C C . LEU B 1 587 ? -0.689 33.781 -12.883 1 71.69 587 LEU B C 1
ATOM 11731 O O . LEU B 1 587 ? -0.165 33.062 -13.758 1 71.69 587 LEU B O 1
ATOM 11735 N N . GLU B 1 588 ? -0.112 34.531 -11.977 1 77.38 588 GLU B N 1
ATOM 11736 C CA . GLU B 1 588 ? 1.346 34.469 -11.938 1 77.38 588 GLU B CA 1
ATOM 11737 C C . GLU B 1 588 ? 1.83 33.062 -11.633 1 77.38 588 GLU B C 1
ATOM 11739 O O . GLU B 1 588 ? 1.313 32.406 -10.727 1 77.38 588 GLU B O 1
ATOM 11744 N N . GLY B 1 589 ? 2.725 32.562 -12.469 1 86.19 589 GLY B N 1
ATOM 11745 C CA . GLY B 1 589 ? 3.268 31.234 -12.273 1 86.19 589 GLY B CA 1
ATOM 11746 C C . GLY B 1 589 ? 2.703 30.219 -13.242 1 86.19 589 GLY B C 1
ATOM 11747 O O . GLY B 1 589 ? 3.24 29.109 -13.375 1 86.19 589 GLY B O 1
ATOM 11748 N N . ALA B 1 590 ? 1.649 30.609 -13.945 1 84.5 590 ALA B N 1
ATOM 11749 C CA . ALA B 1 590 ? 0.961 29.688 -14.844 1 84.5 590 ALA B CA 1
ATOM 11750 C C . ALA B 1 590 ? 1.886 29.219 -15.961 1 84.5 590 ALA B C 1
ATOM 11752 O O . ALA B 1 590 ? 1.692 28.141 -16.531 1 84.5 590 ALA B O 1
ATOM 11753 N N . GLU B 1 591 ? 2.893 30.047 -16.219 1 89.56 591 GLU B N 1
ATOM 11754 C CA . GLU B 1 591 ? 3.859 29.703 -17.266 1 89.56 591 GLU B CA 1
ATOM 11755 C C . GLU B 1 591 ? 4.645 28.438 -16.891 1 89.56 591 GLU B C 1
ATOM 11757 O O . GLU B 1 591 ? 5.305 27.844 -17.75 1 89.56 591 GLU B O 1
ATOM 11762 N N . ALA B 1 592 ? 4.496 28.031 -15.68 1 93.25 592 ALA B N 1
ATOM 11763 C CA . ALA B 1 592 ? 5.195 26.828 -15.219 1 93.25 592 ALA B CA 1
ATOM 11764 C C . ALA B 1 592 ? 4.605 25.562 -15.844 1 93.25 592 ALA B C 1
ATOM 11766 O O . ALA B 1 592 ? 5.293 24.562 -15.984 1 93.25 592 ALA B O 1
ATOM 11767 N N . VAL B 1 593 ? 3.33 25.578 -16.266 1 91.75 593 VAL B N 1
ATOM 11768 C CA . VAL B 1 593 ? 2.617 24.391 -16.703 1 91.75 593 VAL B CA 1
ATOM 11769 C C . VAL B 1 593 ? 3.229 23.875 -18.016 1 91.75 593 VAL B C 1
ATOM 11771 O O . VAL B 1 593 ? 3.584 22.688 -18.109 1 91.75 593 VAL B O 1
ATOM 11774 N N . PRO B 1 594 ? 3.42 24.719 -19 1 92.81 594 PRO B N 1
ATOM 11775 C CA . PRO B 1 594 ? 4.059 24.219 -20.219 1 92.81 594 PRO B CA 1
ATOM 11776 C C . PRO B 1 594 ? 5.469 23.688 -19.969 1 92.81 594 PRO B C 1
ATOM 11778 O O . PRO B 1 594 ? 5.902 22.734 -20.625 1 92.81 594 PRO B O 1
ATOM 11781 N N . VAL B 1 595 ? 6.18 24.281 -19.094 1 94.81 595 VAL B N 1
ATOM 11782 C CA . VAL B 1 595 ? 7.535 23.844 -18.766 1 94.81 595 VAL B CA 1
ATOM 11783 C C . VAL B 1 595 ? 7.496 22.453 -18.172 1 94.81 595 VAL B C 1
ATOM 11785 O O . VAL B 1 595 ? 8.281 21.578 -18.547 1 94.81 595 VAL B O 1
ATOM 11788 N N . LEU B 1 596 ? 6.609 22.266 -17.234 1 95.56 596 LEU B N 1
ATOM 11789 C CA . LEU B 1 596 ? 6.5 20.984 -16.547 1 95.56 596 LEU B CA 1
ATOM 11790 C C . LEU B 1 596 ? 5.992 19.906 -17.5 1 95.56 596 LEU B C 1
ATOM 11792 O O . LEU B 1 596 ? 6.422 18.75 -17.422 1 95.56 596 LEU B O 1
ATOM 11796 N N . MET B 1 597 ? 5.082 20.297 -18.375 1 94.69 597 MET B N 1
ATOM 11797 C CA . MET B 1 597 ? 4.59 19.344 -19.375 1 94.69 597 MET B CA 1
ATOM 11798 C C . MET B 1 597 ? 5.703 18.938 -20.328 1 94.69 597 MET B C 1
ATOM 11800 O O . MET B 1 597 ? 5.789 17.781 -20.734 1 94.69 597 MET B O 1
ATOM 11804 N N . ALA B 1 598 ? 6.48 19.828 -20.656 1 94.12 598 ALA B N 1
ATOM 11805 C CA . ALA B 1 598 ? 7.633 19.531 -21.5 1 94.12 598 ALA B CA 1
ATOM 11806 C C . ALA B 1 598 ? 8.625 18.625 -20.781 1 94.12 598 ALA B C 1
ATOM 11808 O O . ALA B 1 598 ? 9.211 17.719 -21.391 1 94.12 598 ALA B O 1
ATOM 11809 N N . ALA B 1 599 ? 8.875 18.922 -19.531 1 95.38 599 ALA B N 1
ATOM 11810 C CA . ALA B 1 599 ? 9.758 18.078 -18.719 1 95.38 599 ALA B CA 1
ATOM 11811 C C . ALA B 1 599 ? 9.211 16.656 -18.609 1 95.38 599 ALA B C 1
ATOM 11813 O O . ALA B 1 599 ? 9.977 15.695 -18.656 1 95.38 599 ALA B O 1
ATOM 11814 N N . LEU B 1 600 ? 7.922 16.578 -18.422 1 95.69 600 LEU B N 1
ATOM 11815 C CA . LEU B 1 600 ? 7.266 15.281 -18.359 1 95.69 600 LEU B CA 1
ATOM 11816 C C . LEU B 1 600 ? 7.453 14.516 -19.656 1 95.69 600 LEU B C 1
ATOM 11818 O O . LEU B 1 600 ? 7.77 13.328 -19.656 1 95.69 600 LEU B O 1
ATOM 11822 N N . ALA B 1 601 ? 7.273 15.203 -20.734 1 94.94 601 ALA B N 1
ATOM 11823 C CA . ALA B 1 601 ? 7.445 14.594 -22.047 1 94.94 601 ALA B CA 1
ATOM 11824 C C . ALA B 1 601 ? 8.883 14.117 -22.25 1 94.94 601 ALA B C 1
ATOM 11826 O O . ALA B 1 601 ? 9.117 13.008 -22.734 1 94.94 601 ALA B O 1
ATOM 11827 N N . ARG B 1 602 ? 9.766 14.867 -21.859 1 91.44 602 ARG B N 1
ATOM 11828 C CA . ARG B 1 602 ? 11.18 14.523 -22.016 1 91.44 602 ARG B CA 1
ATOM 11829 C C . ARG B 1 602 ? 11.555 13.344 -21.125 1 91.44 602 ARG B C 1
ATOM 11831 O O . ARG B 1 602 ? 12.227 12.414 -21.578 1 91.44 602 ARG B O 1
ATOM 11838 N N . ALA B 1 603 ? 11.156 13.414 -19.906 1 91.56 603 ALA B N 1
ATOM 11839 C CA . ALA B 1 603 ? 11.5 12.383 -18.938 1 91.56 603 ALA B CA 1
ATOM 11840 C C . ALA B 1 603 ? 10.891 11.039 -19.344 1 91.56 603 ALA B C 1
ATOM 11842 O O . ALA B 1 603 ? 11.461 9.984 -19.047 1 91.56 603 ALA B O 1
ATOM 11843 N N . THR B 1 604 ? 9.742 11.023 -20.016 1 92.88 604 THR B N 1
ATOM 11844 C CA . THR B 1 604 ? 9.047 9.789 -20.375 1 92.88 604 THR B CA 1
ATOM 11845 C C . THR B 1 604 ? 9.266 9.453 -21.859 1 92.88 604 THR B C 1
ATOM 11847 O O . THR B 1 604 ? 8.711 8.477 -22.359 1 92.88 604 THR B O 1
ATOM 11850 N N . ALA B 1 605 ? 10.008 10.297 -22.531 1 91.75 605 ALA B N 1
ATOM 11851 C CA . ALA B 1 605 ? 10.281 10.109 -23.953 1 91.75 605 ALA B CA 1
ATOM 11852 C C . ALA B 1 605 ? 8.992 10.039 -24.75 1 91.75 605 ALA B C 1
ATOM 11854 O O . ALA B 1 605 ? 8.805 9.125 -25.562 1 91.75 605 ALA B O 1
ATOM 11855 N N . THR B 1 606 ? 8.039 10.914 -24.359 1 94.06 606 THR B N 1
ATOM 11856 C CA . THR B 1 606 ? 6.781 11.07 -25.078 1 94.06 606 THR B CA 1
ATOM 11857 C C . THR B 1 606 ? 6.637 12.484 -25.625 1 94.06 606 THR B C 1
ATOM 11859 O O . THR B 1 606 ? 7.559 13.297 -25.5 1 94.06 606 THR B O 1
ATOM 11862 N N . VAL B 1 607 ? 5.477 12.766 -26.25 1 91.62 607 VAL B N 1
ATOM 11863 C CA . VAL B 1 607 ? 5.258 14.086 -26.844 1 91.62 607 VAL B CA 1
ATOM 11864 C C . VAL B 1 607 ? 4.062 14.758 -26.172 1 91.62 607 VAL B C 1
ATOM 11866 O O . VAL B 1 607 ? 2.951 14.227 -26.188 1 91.62 607 VAL B O 1
ATOM 11869 N N . ALA B 1 608 ? 4.379 15.906 -25.578 1 91.94 608 ALA B N 1
ATOM 11870 C CA . ALA B 1 608 ? 3.299 16.688 -24.969 1 91.94 608 ALA B CA 1
ATOM 11871 C C . ALA B 1 608 ? 2.477 17.391 -26.047 1 91.94 608 ALA B C 1
ATOM 11873 O O . ALA B 1 608 ? 3 17.766 -27.094 1 91.94 608 ALA B O 1
ATOM 11874 N N . PRO B 1 609 ? 1.222 17.625 -25.766 1 89.88 609 PRO B N 1
ATOM 11875 C CA . PRO B 1 609 ? 0.375 18.312 -26.75 1 89.88 609 PRO B CA 1
ATOM 11876 C C . PRO B 1 609 ? 0.826 19.734 -27 1 89.88 609 PRO B C 1
ATOM 11878 O O . PRO B 1 609 ? 1.188 20.453 -26.078 1 89.88 609 PRO B O 1
ATOM 11881 N N . ALA B 1 610 ? 0.714 20.172 -28.188 1 85.25 610 ALA B N 1
ATOM 11882 C CA . ALA B 1 610 ? 1.165 21.5 -28.625 1 85.25 610 ALA B CA 1
ATOM 11883 C C . ALA B 1 610 ? 0.313 22.594 -27.984 1 85.25 610 ALA B C 1
ATOM 11885 O O . ALA B 1 610 ? 0.82 23.672 -27.656 1 85.25 610 ALA B O 1
ATOM 11886 N N . ALA B 1 611 ? -0.954 22.344 -27.781 1 79.56 611 ALA B N 1
ATOM 11887 C CA . ALA B 1 611 ? -1.889 23.312 -27.234 1 79.56 611 ALA B CA 1
ATOM 11888 C C . ALA B 1 611 ? -1.478 23.734 -25.828 1 79.56 611 ALA B C 1
ATOM 11890 O O . ALA B 1 611 ? -1.738 24.859 -25.406 1 79.56 611 ALA B O 1
ATOM 11891 N N . VAL B 1 612 ? -0.794 22.828 -25.109 1 82.06 612 VAL B N 1
ATOM 11892 C CA . VAL B 1 612 ? -0.403 23.109 -23.734 1 82.06 612 VAL B CA 1
ATOM 11893 C C . VAL B 1 612 ? 0.95 23.828 -23.719 1 82.06 612 VAL B C 1
ATOM 11895 O O . VAL B 1 612 ? 1.19 24.703 -22.891 1 82.06 612 VAL B O 1
ATOM 11898 N N . LEU B 1 613 ? 1.787 23.516 -24.656 1 81.81 613 LEU B N 1
ATOM 11899 C CA . LEU B 1 613 ? 3.145 24.047 -24.672 1 81.81 613 LEU B CA 1
ATOM 11900 C C . LEU B 1 613 ? 3.164 25.484 -25.219 1 81.81 613 LEU B C 1
ATOM 11902 O O . LEU B 1 613 ? 3.914 26.328 -24.719 1 81.81 613 LEU B O 1
ATOM 11906 N N . PHE B 1 614 ? 2.303 25.781 -26.234 1 72.69 614 PHE B N 1
ATOM 11907 C CA . PHE B 1 614 ? 2.395 27.062 -26.922 1 72.69 614 PHE B CA 1
ATOM 11908 C C . PHE B 1 614 ? 1.106 27.859 -26.766 1 72.69 614 PHE B C 1
ATOM 11910 O O . PHE B 1 614 ? 1.011 29 -27.234 1 72.69 614 PHE B O 1
ATOM 11917 N N . GLY B 1 615 ? 0.213 27.531 -25.75 1 61.75 615 GLY B N 1
ATOM 11918 C CA . GLY B 1 615 ? -1.062 28.219 -25.625 1 61.75 615 GLY B CA 1
ATOM 11919 C C . GLY B 1 615 ? -1.972 28.031 -26.828 1 61.75 615 GLY B C 1
ATOM 11920 O O . GLY B 1 615 ? -1.516 27.625 -27.891 1 61.75 615 GLY B O 1
ATOM 11921 N N . ALA B 1 616 ? -3.295 28.125 -26.781 1 45.75 616 ALA B N 1
ATOM 11922 C CA . ALA B 1 616 ? -4.203 28.047 -27.922 1 45.75 616 ALA B CA 1
ATOM 11923 C C . ALA B 1 616 ? -3.924 29.156 -28.938 1 45.75 616 ALA B C 1
ATOM 11925 O O . ALA B 1 616 ? -3.863 30.328 -28.578 1 45.75 616 ALA B O 1
ATOM 11926 N N . ALA B 1 617 ? -3.436 29.031 -30.109 1 37.62 617 ALA B N 1
ATOM 11927 C CA . ALA B 1 617 ? -3.398 30.031 -31.172 1 37.62 617 ALA B CA 1
ATOM 11928 C C . ALA B 1 617 ? -4.734 30.75 -31.297 1 37.62 617 ALA B C 1
ATOM 11930 O O . ALA B 1 617 ? -5.797 30.125 -31.25 1 37.62 617 ALA B O 1
ATOM 11931 N N . PRO B 1 618 ? -4.816 32.125 -30.984 1 32.59 618 PRO B N 1
ATOM 11932 C CA . PRO B 1 618 ? -6.07 32.781 -31.375 1 32.59 618 PRO B CA 1
ATOM 11933 C C . PRO B 1 618 ? -6.594 32.281 -32.719 1 32.59 618 PRO B C 1
ATOM 11935 O O . PRO B 1 618 ? -5.812 31.844 -33.562 1 32.59 618 PRO B O 1
ATOM 11938 N N . ASP B 1 619 ? -7.809 31.953 -32.844 1 31.5 619 ASP B N 1
ATOM 11939 C CA . ASP B 1 619 ? -8.414 31.75 -34.156 1 31.5 619 ASP B CA 1
ATOM 11940 C C . ASP B 1 619 ? -8.031 32.875 -35.125 1 31.5 619 ASP B C 1
ATOM 11942 O O . ASP B 1 619 ? -8.25 34.062 -34.812 1 31.5 619 ASP B O 1
ATOM 11946 N N . ASP B 1 620 ? -7.09 32.812 -36 1 28.7 620 ASP B N 1
ATOM 11947 C CA . ASP B 1 620 ? -6.969 33.656 -37.188 1 28.7 620 ASP B CA 1
ATOM 11948 C C . ASP B 1 620 ? -8.336 34 -37.781 1 28.7 620 ASP B C 1
ATOM 11950 O O . ASP B 1 620 ? -9.141 33.094 -38 1 28.7 620 ASP B O 1
ATOM 11954 N N . ALA B 1 621 ? -8.953 35.281 -37.688 1 26.2 621 ALA B N 1
ATOM 11955 C CA . ALA B 1 621 ? -9.867 35.844 -38.656 1 26.2 621 ALA B CA 1
ATOM 11956 C C . ALA B 1 621 ? -9.516 35.375 -40.062 1 26.2 621 ALA B C 1
ATOM 11958 O O . ALA B 1 621 ? -8.336 35.219 -40.406 1 26.2 621 ALA B O 1
ATOM 11959 N N . MET B 1 622 ? -10.492 34.938 -41 1 23.42 622 MET B N 1
ATOM 11960 C CA . MET B 1 622 ? -10.5 34.688 -42.438 1 23.42 622 MET B CA 1
ATOM 11961 C C . MET B 1 622 ? -9.812 35.812 -43.219 1 23.42 622 MET B C 1
ATOM 11963 O O . MET B 1 622 ? -10.32 36.938 -43.25 1 23.42 622 MET B O 1
ATOM 11967 N N . SER B 1 623 ? -8.703 36.094 -43.156 1 21.8 623 SER B N 1
ATOM 11968 C CA . SER B 1 623 ? -8.312 36.875 -44.312 1 21.8 623 SER B CA 1
ATOM 11969 C C . SER B 1 623 ? -8.797 36.219 -45.625 1 21.8 623 SER B C 1
ATOM 11971 O O . SER B 1 623 ? -8.812 35 -45.719 1 21.8 623 SER B O 1
ATOM 11973 N N . PRO B 1 624 ? -9.578 37.031 -46.594 1 21.94 624 PRO B N 1
ATOM 11974 C CA . PRO B 1 624 ? -9.953 36.625 -47.938 1 21.94 624 PRO B CA 1
ATOM 11975 C C . PRO B 1 624 ? -8.805 35.938 -48.688 1 21.94 624 PRO B C 1
ATOM 11977 O O . PRO B 1 624 ? -7.637 36.125 -48.344 1 21.94 624 PRO B O 1
ATOM 11980 N N . ALA B 1 625 ? -9.164 35 -49.469 1 22.53 625 ALA B N 1
ATOM 11981 C CA . ALA B 1 625 ? -8.352 34.062 -50.25 1 22.53 625 ALA B CA 1
ATOM 11982 C C . ALA B 1 625 ? -7.352 34.781 -51.156 1 22.53 625 ALA B C 1
ATOM 11984 O O . ALA B 1 625 ? -6.566 34.188 -51.875 1 22.53 625 ALA B O 1
ATOM 11985 N N . GLY B 1 626 ? -7.039 35.906 -51.375 1 18.39 626 GLY B N 1
ATOM 11986 C CA . GLY B 1 626 ? -6.766 36.156 -52.781 1 18.39 626 GLY B CA 1
ATOM 11987 C C . GLY B 1 626 ? -5.621 35.312 -53.312 1 18.39 626 GLY B C 1
ATOM 11988 O O . GLY B 1 626 ? -5.09 35.594 -54.375 1 18.39 626 GLY B O 1
ATOM 11989 N N . ALA B 1 627 ? -4.887 34.625 -52.562 1 17.48 627 ALA B N 1
ATOM 11990 C CA . ALA B 1 627 ? -3.77 34.25 -53.438 1 17.48 627 ALA B CA 1
ATOM 11991 C C . ALA B 1 627 ? -4.25 33.406 -54.594 1 17.48 627 ALA B C 1
ATOM 11993 O O . ALA B 1 627 ? -5.07 32.5 -54.438 1 17.48 627 ALA B O 1
ATOM 11994 N N . THR B 1 628 ? -4.059 33.781 -55.906 1 18.23 628 THR B N 1
ATOM 11995 C CA . THR B 1 628 ? -3.988 33.375 -57.312 1 18.23 628 THR B CA 1
ATOM 11996 C C . THR B 1 628 ? -3.049 32.156 -57.469 1 18.23 628 THR B C 1
ATOM 11998 O O . THR B 1 628 ? -2.73 31.766 -58.594 1 18.23 628 THR B O 1
ATOM 12001 N N . PRO B 1 629 ? -2.635 31.5 -56.531 1 17.59 629 PRO B N 1
ATOM 12002 C CA . PRO B 1 629 ? -1.513 30.766 -57.125 1 17.59 629 PRO B CA 1
ATOM 12003 C C . PRO B 1 629 ? -1.903 30.016 -58.406 1 17.59 629 PRO B C 1
ATOM 12005 O O . PRO B 1 629 ? -3.059 29.609 -58.562 1 17.59 629 PRO B O 1
ATOM 12008 N N . ASP B 1 630 ? -1.059 30.062 -59.5 1 16.06 630 ASP B N 1
ATOM 12009 C CA . ASP B 1 630 ? -0.732 29.672 -60.844 1 16.06 630 ASP B CA 1
ATOM 12010 C C . ASP B 1 630 ? -0.829 28.156 -61.031 1 16.06 630 ASP B C 1
ATOM 12012 O O . ASP B 1 630 ? -0.858 27.422 -60.031 1 16.06 630 ASP B O 1
ATOM 12016 N N . HIS B 1 631 ? 0.236 27.656 -61.719 1 15.62 631 HIS B N 1
ATOM 12017 C CA . HIS B 1 631 ? 0.317 26.906 -62.969 1 15.62 631 HIS B CA 1
ATOM 12018 C C . HIS B 1 631 ? -0.018 25.438 -62.75 1 15.62 631 HIS B C 1
ATOM 12020 O O . HIS B 1 631 ? -0.875 24.891 -63.438 1 15.62 631 HIS B O 1
ATOM 12026 N N . THR B 1 632 ? 1.065 24.594 -62.719 1 15.59 632 THR B N 1
ATOM 12027 C CA . THR B 1 632 ? 1.429 23.625 -63.781 1 15.59 632 THR B CA 1
ATOM 12028 C C . THR B 1 632 ? 0.798 22.266 -63.5 1 15.59 632 THR B C 1
ATOM 12030 O O . THR B 1 632 ? 0.413 21.969 -62.344 1 15.59 632 THR B O 1
ATOM 12033 N N . ALA B 1 633 ? 1.564 21.172 -64.062 1 15.3 633 ALA B N 1
ATOM 12034 C CA . ALA B 1 633 ? 1.287 20.188 -65.062 1 15.3 633 ALA B CA 1
ATOM 12035 C C . ALA B 1 633 ? 0.551 18.984 -64.5 1 15.3 633 ALA B C 1
ATOM 12037 O O . ALA B 1 633 ? -0.495 18.578 -65.062 1 15.3 633 ALA B O 1
ATOM 12038 N N . THR B 1 634 ? 1.3 17.969 -63.938 1 15.64 634 THR B N 1
ATOM 12039 C CA . THR B 1 634 ? 1.44 16.75 -64.75 1 15.64 634 THR B CA 1
ATOM 12040 C C . THR B 1 634 ? 0.323 15.758 -64.438 1 15.64 634 THR B C 1
ATOM 12042 O O . THR B 1 634 ? -0.277 15.82 -63.344 1 15.64 634 THR B O 1
ATOM 12045 N N . GLN B 1 635 ? 0.46 14.516 -64.938 1 14.58 635 GLN B N 1
ATOM 12046 C CA . GLN B 1 635 ? -0.192 13.547 -65.812 1 14.58 635 GLN B CA 1
ATOM 12047 C C . GLN B 1 635 ? -1.065 12.586 -65.062 1 14.58 635 GLN B C 1
ATOM 12049 O O . GLN B 1 635 ? -2.23 12.367 -65.375 1 14.58 635 GLN B O 1
ATOM 12054 N N . THR B 1 636 ? -0.466 11.602 -64.25 1 15.58 636 THR B N 1
ATOM 12055 C CA . THR B 1 636 ? -0.669 10.273 -64.812 1 15.58 636 THR B CA 1
ATOM 12056 C C . THR B 1 636 ? -2.008 9.695 -64.375 1 15.58 636 THR B C 1
ATOM 12058 O O . THR B 1 636 ? -2.592 10.156 -63.406 1 15.58 636 THR B O 1
ATOM 12061 N N . SER B 1 637 ? -2.266 8.43 -64.688 1 14.83 637 SER B N 1
ATOM 12062 C CA . SER B 1 637 ? -3.184 7.555 -65.438 1 14.83 637 SER B CA 1
ATOM 12063 C C . SER B 1 637 ? -4.254 6.988 -64.5 1 14.83 637 SER B C 1
ATOM 12065 O O . SER B 1 637 ? -5.449 7.074 -64.812 1 14.83 637 SER B O 1
ATOM 12067 N N . SER B 1 638 ? -3.906 6.062 -63.562 1 15.27 638 SER B N 1
ATOM 12068 C CA . SER B 1 638 ? -4.477 4.781 -63.969 1 15.27 638 SER B CA 1
ATOM 12069 C C . SER B 1 638 ? -5.906 4.629 -63.469 1 15.27 638 SER B C 1
ATOM 12071 O O . SER B 1 638 ? -6.473 5.566 -62.906 1 15.27 638 SER B O 1
ATOM 12073 N N . ALA B 1 639 ? -6.328 3.432 -62.938 1 15.25 639 ALA B N 1
ATOM 12074 C CA . ALA B 1 639 ? -7.156 2.314 -63.375 1 15.25 639 ALA B CA 1
ATOM 12075 C C . ALA B 1 639 ? -8.477 2.264 -62.594 1 15.25 639 ALA B C 1
ATOM 12077 O O . ALA B 1 639 ? -9.312 1.396 -62.844 1 15.25 639 ALA B O 1
ATOM 12078 N N . GLY B 1 640 ? -8.695 3.291 -61.656 1 14.8 640 GLY B N 1
ATOM 12079 C CA . GLY B 1 640 ? -9.656 2.596 -60.812 1 14.8 640 GLY B CA 1
ATOM 12080 C C . GLY B 1 640 ? -10.953 2.279 -61.531 1 14.8 640 GLY B C 1
ATOM 12081 O O . GLY B 1 640 ? -11.375 3.025 -62.438 1 14.8 640 GLY B O 1
ATOM 12082 N N . ARG B 1 641 ? -11.438 1.076 -61.281 1 15.02 641 ARG B N 1
ATOM 12083 C CA . ARG B 1 641 ? -12.414 0.053 -61.656 1 15.02 641 ARG B CA 1
ATOM 12084 C C . ARG B 1 641 ? -13.82 0.468 -61.25 1 15.02 641 ARG B C 1
ATOM 12086 O O . ARG B 1 641 ? -14.039 0.861 -60.094 1 15.02 641 ARG B O 1
ATOM 12093 N N . GLN B 1 642 ? -14.68 0.713 -62.094 1 15.08 642 GLN B N 1
ATOM 12094 C CA . GLN B 1 642 ? -16.062 1.122 -62.312 1 15.08 642 GLN B CA 1
ATOM 12095 C C . GLN B 1 642 ? -17.031 0.102 -61.719 1 15.08 642 GLN B C 1
ATOM 12097 O O . GLN B 1 642 ? -17.562 -0.742 -62.438 1 15.08 642 GLN B O 1
ATOM 12102 N N . ALA B 1 643 ? -16.75 -0.407 -60.531 1 15.23 643 ALA B N 1
ATOM 12103 C CA . ALA B 1 643 ? -17.688 -1.51 -60.375 1 15.23 643 ALA B CA 1
ATOM 12104 C C . ALA B 1 643 ? -19.125 -1.003 -60.375 1 15.23 643 ALA B C 1
ATOM 12106 O O . ALA B 1 643 ? -19.438 0.03 -59.781 1 15.23 643 ALA B O 1
ATOM 12107 N N . GLN B 1 644 ? -20.094 -1.579 -61 1 14.17 644 GLN B N 1
ATOM 12108 C CA . GLN B 1 644 ? -21.375 -1.542 -61.688 1 14.17 644 GLN B CA 1
ATOM 12109 C C . GLN B 1 644 ? -22.531 -1.449 -60.656 1 14.17 644 GLN B C 1
ATOM 12111 O O . GLN B 1 644 ? -23.391 -0.576 -60.781 1 14.17 644 GLN B O 1
ATOM 12116 N N . THR B 1 645 ? -23.125 -2.531 -60.25 1 14.34 645 THR B N 1
ATOM 12117 C CA . THR B 1 645 ? -24.438 -2.852 -60.781 1 14.34 645 THR B CA 1
ATOM 12118 C C . THR B 1 645 ? -25.547 -2.346 -59.875 1 14.34 645 THR B C 1
ATOM 12120 O O . THR B 1 645 ? -26.469 -1.656 -60.312 1 14.34 645 THR B O 1
ATOM 12123 N N . GLN B 1 646 ? -26.188 -3.139 -58.875 1 14.77 646 GLN B N 1
ATOM 12124 C CA . GLN B 1 646 ? -27.516 -3.65 -59.156 1 14.77 646 GLN B CA 1
ATOM 12125 C C . GLN B 1 646 ? -28.594 -2.799 -58.5 1 14.77 646 GLN B C 1
ATOM 12127 O O . GLN B 1 646 ? -28.312 -2.086 -57.531 1 14.77 646 GLN B O 1
ATOM 12132 N N . PRO B 1 647 ? -29.922 -3.326 -58.375 1 14.99 647 PRO B N 1
ATOM 12133 C CA . PRO B 1 647 ? -31.281 -3.029 -58.812 1 14.99 647 PRO B CA 1
ATOM 12134 C C . PRO B 1 647 ? -32.125 -2.379 -57.719 1 14.99 647 PRO B C 1
ATOM 12136 O O . PRO B 1 647 ? -31.672 -2.258 -56.594 1 14.99 647 PRO B O 1
ATOM 12139 N N . GLY B 1 648 ? -33.281 -3.027 -57.188 1 14.45 648 GLY B N 1
ATOM 12140 C CA . GLY B 1 648 ? -34.719 -2.82 -57.406 1 14.45 648 GLY B CA 1
ATOM 12141 C C . GLY B 1 648 ? -35.469 -2.355 -56.188 1 14.45 648 GLY B C 1
ATOM 12142 O O . GLY B 1 648 ? -36.688 -2.312 -56.156 1 14.45 648 GLY B O 1
ATOM 12143 N N . ALA B 1 649 ? -35 -2.002 -55.156 1 14.99 649 ALA B N 1
ATOM 12144 C CA . ALA B 1 649 ? -35.875 -2.223 -54 1 14.99 649 ALA B CA 1
ATOM 12145 C C . ALA B 1 649 ? -37 -1.192 -53.969 1 14.99 649 ALA B C 1
ATOM 12147 O O . ALA B 1 649 ? -36.75 0.013 -53.938 1 14.99 649 ALA B O 1
ATOM 12148 N N . MET B 1 650 ? -38.219 -1.507 -54.219 1 14.31 650 MET B N 1
ATOM 12149 C CA . MET B 1 650 ? -39.469 -0.836 -54.469 1 14.31 650 MET B CA 1
ATOM 12150 C C . MET B 1 650 ? -39.969 -0.13 -53.219 1 14.31 650 MET B C 1
ATOM 12152 O O . MET B 1 650 ? -40.312 1.053 -53.25 1 14.31 650 MET B O 1
ATOM 12156 N N . ALA B 1 651 ? -41.031 -0.705 -52.406 1 14.34 651 ALA B N 1
ATOM 12157 C CA . ALA B 1 651 ? -42.438 -0.304 -52.375 1 14.34 651 ALA B CA 1
ATOM 12158 C C . ALA B 1 651 ? -42.688 0.754 -51.312 1 14.34 651 ALA B C 1
ATOM 12160 O O . ALA B 1 651 ? -43.25 1.814 -51.625 1 14.34 651 ALA B O 1
ATOM 12161 N N . ALA B 1 652 ? -43.438 0.392 -50.094 1 14.48 652 ALA B N 1
ATOM 12162 C CA . ALA B 1 652 ? -44.844 0.722 -49.875 1 14.48 652 ALA B CA 1
ATOM 12163 C C . ALA B 1 652 ? -44.969 2.002 -49.031 1 14.48 652 ALA B C 1
ATOM 12165 O O . ALA B 1 652 ? -43.969 2.627 -48.688 1 14.48 652 ALA B O 1
ATOM 12166 N N . THR B 1 653 ? -45.594 1.898 -47.719 1 15.54 653 THR B N 1
ATOM 12167 C CA . THR B 1 653 ? -46.938 2.299 -47.375 1 15.54 653 THR B CA 1
ATOM 12168 C C . THR B 1 653 ? -46.938 3.645 -46.656 1 15.54 653 THR B C 1
ATOM 12170 O O . THR B 1 653 ? -45.938 4.055 -46.094 1 15.54 653 THR B O 1
ATOM 12173 N N . GLN B 1 654 ? -48.125 4.113 -46 1 15.2 654 GLN B N 1
ATOM 12174 C CA . GLN B 1 654 ? -49.094 5.191 -46.031 1 15.2 654 GLN B CA 1
ATOM 12175 C C . GLN B 1 654 ? -48.844 6.219 -44.938 1 15.2 654 GLN B C 1
ATOM 12177 O O . GLN B 1 654 ? -48 5.984 -44.062 1 15.2 654 GLN B O 1
ATOM 12182 N N . GLY B 1 655 ? -49.938 6.738 -44.156 1 14.99 655 GLY B N 1
ATOM 12183 C CA . GLY B 1 655 ? -50.656 8 -44.125 1 14.99 655 GLY B CA 1
ATOM 12184 C C . GLY B 1 655 ? -50.312 8.875 -42.938 1 14.99 655 GLY B C 1
ATOM 12185 O O . GLY B 1 655 ? -50.062 10.07 -43.094 1 14.99 655 GLY B O 1
ATOM 12186 N N . ALA B 1 656 ? -50.75 8.492 -41.688 1 17.69 656 ALA B N 1
ATOM 12187 C CA . ALA B 1 656 ? -51.688 9.336 -40.938 1 17.69 656 ALA B CA 1
ATOM 12188 C C . ALA B 1 656 ? -50.969 10.523 -40.312 1 17.69 656 ALA B C 1
ATOM 12190 O O . ALA B 1 656 ? -49.75 10.469 -40.062 1 17.69 656 ALA B O 1
ATOM 12191 N N . SER B 1 657 ? -51.656 11.641 -39.969 1 17.17 657 SER B N 1
ATOM 12192 C CA . SER B 1 657 ? -51.75 13.102 -39.969 1 17.17 657 SER B CA 1
ATOM 12193 C C . SER B 1 657 ? -51.25 13.672 -38.625 1 17.17 657 SER B C 1
ATOM 12195 O O . SER B 1 657 ? -51.281 14.891 -38.438 1 17.17 657 SER B O 1
ATOM 12197 N N . GLY B 1 658 ? -50.875 12.898 -37.594 1 17.75 658 GLY B N 1
ATOM 12198 C CA . GLY B 1 658 ? -51.156 13.508 -36.312 1 17.75 658 GLY B CA 1
ATOM 12199 C C . GLY B 1 658 ? -50.406 14.812 -36.094 1 17.75 658 GLY B C 1
ATOM 12200 O O . GLY B 1 658 ? -49.312 14.992 -36.625 1 17.75 658 GLY B O 1
ATOM 12201 N N . GLN B 1 659 ? -51.125 15.891 -35.781 1 17.53 659 GLN B N 1
ATOM 12202 C CA . GLN B 1 659 ? -51.062 17.344 -35.656 1 17.53 659 GLN B CA 1
ATOM 12203 C C . GLN B 1 659 ? -50.062 17.75 -34.562 1 17.53 659 GLN B C 1
ATOM 12205 O O . GLN B 1 659 ? -50.219 17.391 -33.406 1 17.53 659 GLN B O 1
ATOM 12210 N N . SER B 1 660 ? -48.844 17.859 -34.875 1 18.05 660 SER B N 1
ATOM 12211 C CA . SER B 1 660 ? -47.656 18.188 -34.062 1 18.05 660 SER B CA 1
ATOM 12212 C C . SER B 1 660 ? -47.719 19.641 -33.594 1 18.05 660 SER B C 1
ATOM 12214 O O . SER B 1 660 ? -47.656 20.562 -34.438 1 18.05 660 SER B O 1
ATOM 12216 N N . GLN B 1 661 ? -48.688 19.953 -32.719 1 18.09 661 GLN B N 1
ATOM 12217 C CA . GLN B 1 661 ? -48.75 21.359 -32.312 1 18.09 661 GLN B CA 1
ATOM 12218 C C . GLN B 1 661 ? -47.406 21.875 -31.875 1 18.09 661 GLN B C 1
ATOM 12220 O O . GLN B 1 661 ? -46.531 21.109 -31.453 1 18.09 661 GLN B O 1
ATOM 12225 N N . SER B 1 662 ? -47.156 23.219 -32.156 1 18.52 662 SER B N 1
ATOM 12226 C CA . SER B 1 662 ? -46.062 24.141 -32.312 1 18.52 662 SER B CA 1
ATOM 12227 C C . SER B 1 662 ? -45.438 24.531 -30.969 1 18.52 662 SER B C 1
ATOM 12229 O O . SER B 1 662 ? -44.719 25.516 -30.891 1 18.52 662 SER B O 1
ATOM 12231 N N . MET B 1 663 ? -45.406 23.625 -29.953 1 20.44 663 MET B N 1
ATOM 12232 C CA . MET B 1 663 ? -44.938 24.203 -28.703 1 20.44 663 MET B CA 1
ATOM 12233 C C . MET B 1 663 ? -43.625 25 -28.906 1 20.44 663 MET B C 1
ATOM 12235 O O . MET B 1 663 ? -42.781 24.578 -29.672 1 20.44 663 MET B O 1
ATOM 12239 N N . GLY B 1 664 ? -43.656 26.359 -28.531 1 19.02 664 GLY B N 1
ATOM 12240 C CA . GLY B 1 664 ? -42.719 27.484 -28.625 1 19.02 664 GLY B CA 1
ATOM 12241 C C . GLY B 1 664 ? -41.312 27.141 -28.141 1 19.02 664 GLY B C 1
ATOM 12242 O O . GLY B 1 664 ? -41.156 26.219 -27.344 1 19.02 664 GLY B O 1
ATOM 12243 N N . ALA B 1 665 ? -40.312 27.516 -28.906 1 19.67 665 ALA B N 1
ATOM 12244 C CA . ALA B 1 665 ? -38.875 27.344 -29.016 1 19.67 665 ALA B CA 1
ATOM 12245 C C . ALA B 1 665 ? -38.156 27.922 -27.797 1 19.67 665 ALA B C 1
ATOM 12247 O O . ALA B 1 665 ? -38.094 29.141 -27.641 1 19.67 665 ALA B O 1
ATOM 12248 N N . ALA B 1 666 ? -38.5 27.453 -26.562 1 24.84 666 ALA B N 1
ATOM 12249 C CA . ALA B 1 666 ? -37.656 27.906 -25.469 1 24.84 666 ALA B CA 1
ATOM 12250 C C . ALA B 1 666 ? -36.188 27.969 -25.906 1 24.84 666 ALA B C 1
ATOM 12252 O O . ALA B 1 666 ? -35.719 27.062 -26.594 1 24.84 666 ALA B O 1
ATOM 12253 N N . ASP B 1 667 ? -35.719 29.219 -25.969 1 22.91 667 ASP B N 1
ATOM 12254 C CA . ASP B 1 667 ? -34.406 29.734 -26.328 1 22.91 667 ASP B CA 1
ATOM 12255 C C . ASP B 1 667 ? -33.281 28.812 -25.828 1 22.91 667 ASP B C 1
ATOM 12257 O O . ASP B 1 667 ? -33.375 28.297 -24.703 1 22.91 667 ASP B O 1
ATOM 12261 N N . SER B 1 668 ? -32.75 28.156 -26.781 1 25.89 668 SER B N 1
ATOM 12262 C CA . SER B 1 668 ? -31.578 27.297 -26.672 1 25.89 668 SER B CA 1
ATOM 12263 C C . SER B 1 668 ? -30.516 27.938 -25.781 1 25.89 668 SER B C 1
ATOM 12265 O O . SER B 1 668 ? -30.172 29.109 -25.953 1 25.89 668 SER B O 1
ATOM 12267 N N . PRO B 1 669 ? -30.578 27.516 -24.5 1 27.69 669 PRO B N 1
ATOM 12268 C CA . PRO B 1 669 ? -29.562 28.125 -23.641 1 27.69 669 PRO B CA 1
ATOM 12269 C C . PRO B 1 669 ? -28.203 28.266 -24.328 1 27.69 669 PRO B C 1
ATOM 12271 O O . PRO B 1 669 ? -27.859 27.453 -25.188 1 27.69 669 PRO B O 1
ATOM 12274 N N . GLU B 1 670 ? -27.812 29.578 -24.656 1 27.95 670 GLU B N 1
ATOM 12275 C CA . GLU B 1 670 ? -26.531 29.953 -25.25 1 27.95 670 GLU B CA 1
ATOM 12276 C C . GLU B 1 670 ? -25.406 29.062 -24.734 1 27.95 670 GLU B C 1
ATOM 12278 O O . GLU B 1 670 ? -25.391 28.688 -23.562 1 27.95 670 GLU B O 1
ATOM 12283 N N . PRO B 1 671 ? -24.828 28.391 -25.734 1 29.95 671 PRO B N 1
ATOM 12284 C CA . PRO B 1 671 ? -23.703 27.531 -25.344 1 29.95 671 PRO B CA 1
ATOM 12285 C C . PRO B 1 671 ? -22.734 28.234 -24.391 1 29.95 671 PRO B C 1
ATOM 12287 O O . PRO B 1 671 ? -22.516 29.453 -24.516 1 29.95 671 PRO B O 1
ATOM 12290 N N . ARG B 1 672 ? -22.734 27.875 -23.172 1 32.47 672 ARG B N 1
ATOM 12291 C CA . ARG B 1 672 ? -21.828 28.406 -22.156 1 32.47 672 ARG B CA 1
ATOM 12292 C C . ARG B 1 672 ? -20.438 28.641 -22.734 1 32.47 672 ARG B C 1
ATOM 12294 O O . ARG B 1 672 ? -19.906 27.797 -23.469 1 32.47 672 ARG B O 1
ATOM 12301 N N . PRO B 1 673 ? -20.062 29.938 -22.969 1 27.81 673 PRO B N 1
ATOM 12302 C CA . PRO B 1 673 ? -18.75 30.125 -23.594 1 27.81 673 PRO B CA 1
ATOM 12303 C C . PRO B 1 673 ? -17.703 29.156 -23.062 1 27.81 673 PRO B C 1
ATOM 12305 O O . PRO B 1 673 ? -17.656 28.875 -21.875 1 27.81 673 PRO B O 1
ATOM 12308 N N . ALA B 1 674 ? -17.297 28.297 -23.891 1 34.38 674 ALA B N 1
ATOM 12309 C CA . ALA B 1 674 ? -16.109 27.484 -23.609 1 34.38 674 ALA B CA 1
ATOM 12310 C C . ALA B 1 674 ? -15.016 28.328 -22.953 1 34.38 674 ALA B C 1
ATOM 12312 O O . ALA B 1 674 ? -14.602 29.344 -23.5 1 34.38 674 ALA B O 1
ATOM 12313 N N . VAL B 1 675 ? -15.039 28.531 -21.781 1 32.72 675 VAL B N 1
ATOM 12314 C CA . VAL B 1 675 ? -13.891 29.234 -21.234 1 32.72 675 VAL B CA 1
ATOM 12315 C C . VAL B 1 675 ? -12.672 29.016 -22.125 1 32.72 675 VAL B C 1
ATOM 12317 O O . VAL B 1 675 ? -12.312 27.859 -22.422 1 32.72 675 VAL B O 1
ATOM 12320 N N . ALA B 1 676 ? -12.133 29.781 -22.984 1 30.91 676 ALA B N 1
ATOM 12321 C CA . ALA B 1 676 ? -11.07 30.016 -23.953 1 30.91 676 ALA B CA 1
ATOM 12322 C C . ALA B 1 676 ? -9.695 29.75 -23.344 1 30.91 676 ALA B C 1
ATOM 12324 O O . ALA B 1 676 ? -9.328 30.359 -22.344 1 30.91 676 ALA B O 1
ATOM 12325 N N . GLY B 1 677 ? -9.062 28.312 -23.375 1 39.25 677 GLY B N 1
ATOM 12326 C CA . GLY B 1 677 ? -7.668 27.922 -23.234 1 39.25 677 GLY B CA 1
ATOM 12327 C C . GLY B 1 677 ? -7.496 26.594 -22.516 1 39.25 677 GLY B C 1
ATOM 12328 O O . GLY B 1 677 ? -6.371 26.125 -22.328 1 39.25 677 GLY B O 1
ATOM 12329 N N . ALA B 1 678 ? -8.406 26.234 -21.609 1 48.72 678 ALA B N 1
ATOM 12330 C CA . ALA B 1 678 ? -8.078 25.031 -20.859 1 48.72 678 ALA B CA 1
ATOM 12331 C C . ALA B 1 678 ? -8.273 23.781 -21.703 1 48.72 678 ALA B C 1
ATOM 12333 O O . ALA B 1 678 ? -9.398 23.297 -21.859 1 48.72 678 ALA B O 1
ATOM 12334 N N . SER B 1 679 ? -7.441 23.578 -22.641 1 55.94 679 SER B N 1
ATOM 12335 C CA . SER B 1 679 ? -7.453 22.453 -23.562 1 55.94 679 SER B CA 1
ATOM 12336 C C . SER B 1 679 ? -7.531 21.125 -22.812 1 55.94 679 SER B C 1
ATOM 12338 O O . SER B 1 679 ? -6.816 20.922 -21.828 1 55.94 679 SER B O 1
ATOM 12340 N N . ARG B 1 680 ? -8.594 20.375 -22.922 1 73.62 680 ARG B N 1
ATOM 12341 C CA . ARG B 1 680 ? -8.758 19 -22.453 1 73.62 680 ARG B CA 1
ATOM 12342 C C . ARG B 1 680 ? -7.574 18.141 -22.875 1 73.62 680 ARG B C 1
ATOM 12344 O O . ARG B 1 680 ? -7.355 17.062 -22.297 1 73.62 680 ARG B O 1
ATOM 12351 N N . GLU B 1 681 ? -6.801 18.703 -23.75 1 83.62 681 GLU B N 1
ATOM 12352 C CA . GLU B 1 681 ? -5.691 17.922 -24.297 1 83.62 681 GLU B CA 1
ATOM 12353 C C . GLU B 1 681 ? -4.625 17.656 -23.234 1 83.62 681 GLU B C 1
ATOM 12355 O O . GLU B 1 681 ? -4.027 16.594 -23.219 1 83.62 681 GLU B O 1
ATOM 12360 N N . GLY B 1 682 ? -4.402 18.688 -22.422 1 87.56 682 GLY B N 1
ATOM 12361 C CA . GLY B 1 682 ? -3.441 18.484 -21.344 1 87.56 682 GLY B CA 1
ATOM 12362 C C . GLY B 1 682 ? -3.85 17.391 -20.375 1 87.56 682 GLY B C 1
ATOM 12363 O O . GLY B 1 682 ? -3.025 16.562 -19.984 1 87.56 682 GLY B O 1
ATOM 12364 N N . HIS B 1 683 ? -5.062 17.359 -20.094 1 85.06 683 HIS B N 1
ATOM 12365 C CA . HIS B 1 683 ? -5.574 16.344 -19.203 1 85.06 683 HIS B CA 1
ATOM 12366 C C . HIS B 1 683 ? -5.527 14.961 -19.844 1 85.06 683 HIS B C 1
ATOM 12368 O O . HIS B 1 683 ? -5.156 13.977 -19.203 1 85.06 683 HIS B O 1
ATOM 12374 N N . ASP B 1 684 ? -5.918 14.922 -21.062 1 88 684 ASP B N 1
ATOM 12375 C CA . ASP B 1 684 ? -5.887 13.656 -21.781 1 88 684 ASP B CA 1
ATOM 12376 C C . ASP B 1 684 ? -4.465 13.102 -21.859 1 88 684 ASP B C 1
ATOM 12378 O O . ASP B 1 684 ? -4.262 11.891 -21.781 1 88 684 ASP B O 1
ATOM 12382 N N . TYR B 1 685 ? -3.562 13.984 -22.031 1 93.25 685 TYR B N 1
ATOM 12383 C CA . TYR B 1 685 ? -2.158 13.586 -22.062 1 93.25 685 TYR B CA 1
ATOM 12384 C C . TYR B 1 685 ? -1.734 12.977 -20.734 1 93.25 685 TYR B C 1
ATOM 12386 O O . TYR B 1 685 ? -1.084 11.93 -20.688 1 93.25 685 TYR B O 1
ATOM 12394 N N . LEU B 1 686 ? -2.129 13.633 -19.656 1 92.69 686 LEU B N 1
ATOM 12395 C CA . LEU B 1 686 ? -1.79 13.141 -18.328 1 92.69 686 LEU B CA 1
ATOM 12396 C C . LEU B 1 686 ? -2.453 11.797 -18.062 1 92.69 686 LEU B C 1
ATOM 12398 O O . LEU B 1 686 ? -1.852 10.914 -17.438 1 92.69 686 LEU B O 1
ATOM 12402 N N . VAL B 1 687 ? -3.629 11.625 -18.547 1 91.44 687 VAL B N 1
ATOM 12403 C CA . VAL B 1 687 ? -4.348 10.367 -18.391 1 91.44 687 VAL B CA 1
ATOM 12404 C C . VAL B 1 687 ? -3.643 9.266 -19.172 1 91.44 687 VAL B C 1
ATOM 12406 O O . VAL B 1 687 ? -3.416 8.172 -18.656 1 91.44 687 VAL B O 1
ATOM 12409 N N . ALA B 1 688 ? -3.301 9.547 -20.359 1 93.5 688 ALA B N 1
ATOM 12410 C CA . ALA B 1 688 ? -2.621 8.57 -21.203 1 93.5 688 ALA B CA 1
ATOM 12411 C C . ALA B 1 688 ? -1.296 8.133 -20.578 1 93.5 688 ALA B C 1
ATOM 12413 O O . ALA B 1 688 ? -0.969 6.945 -20.578 1 93.5 688 ALA B O 1
ATOM 12414 N N . LEU B 1 689 ? -0.551 9.039 -20.031 1 95.5 689 LEU B N 1
ATOM 12415 C CA . LEU B 1 689 ? 0.75 8.75 -19.438 1 95.5 689 LEU B CA 1
ATOM 12416 C C . LEU B 1 689 ? 0.594 7.969 -18.141 1 95.5 689 LEU B C 1
ATOM 12418 O O . LEU B 1 689 ? 1.562 7.391 -17.641 1 95.5 689 LEU B O 1
ATOM 12422 N N . THR B 1 690 ? -0.608 7.984 -17.641 1 94.12 690 THR B N 1
ATOM 12423 C CA . THR B 1 690 ? -0.845 7.285 -16.391 1 94.12 690 THR B CA 1
ATOM 12424 C C . THR B 1 690 ? -1.345 5.867 -16.641 1 94.12 690 THR B C 1
ATOM 12426 O O . THR B 1 690 ? -0.806 4.906 -16.078 1 94.12 690 THR B O 1
ATOM 12429 N N . VAL B 1 691 ? -2.354 5.648 -17.609 1 92.31 691 VAL B N 1
ATOM 12430 C CA . VAL B 1 691 ? -3.098 4.395 -17.578 1 92.31 691 VAL B CA 1
ATOM 12431 C C . VAL B 1 691 ? -2.865 3.627 -18.875 1 92.31 691 VAL B C 1
ATOM 12433 O O . VAL B 1 691 ? -3.229 2.451 -18.984 1 92.31 691 VAL B O 1
ATOM 12436 N N . ASP B 1 692 ? -2.27 4.246 -19.891 1 92.38 692 ASP B N 1
ATOM 12437 C CA . ASP B 1 692 ? -2.111 3.574 -21.188 1 92.38 692 ASP B CA 1
ATOM 12438 C C . ASP B 1 692 ? -0.938 2.598 -21.156 1 92.38 692 ASP B C 1
ATOM 12440 O O . ASP B 1 692 ? 0.219 3.006 -21.266 1 92.38 692 ASP B O 1
ATOM 12444 N N . ARG B 1 693 ? -1.137 1.327 -21.188 1 88.94 693 ARG B N 1
ATOM 12445 C CA . ARG B 1 693 ? -0.115 0.291 -21.078 1 88.94 693 ARG B CA 1
ATOM 12446 C C . ARG B 1 693 ? 0.638 0.122 -22.391 1 88.94 693 ARG B C 1
ATOM 12448 O O . ARG B 1 693 ? 1.731 -0.447 -22.422 1 88.94 693 ARG B O 1
ATOM 12455 N N . ASP B 1 694 ? 0.073 0.609 -23.484 1 90.06 694 ASP B N 1
ATOM 12456 C CA . ASP B 1 694 ? 0.661 0.404 -24.797 1 90.06 694 ASP B CA 1
ATOM 12457 C C . ASP B 1 694 ? 1.522 1.597 -25.203 1 90.06 694 ASP B C 1
ATOM 12459 O O . ASP B 1 694 ? 2.207 1.553 -26.234 1 90.06 694 ASP B O 1
ATOM 12463 N N . LEU B 1 695 ? 1.462 2.627 -24.344 1 93.38 695 LEU B N 1
ATOM 12464 C CA . LEU B 1 695 ? 2.279 3.801 -24.641 1 93.38 695 LEU B CA 1
ATOM 12465 C C . LEU B 1 695 ? 3.637 3.699 -23.953 1 93.38 695 LEU B C 1
ATOM 12467 O O . LEU B 1 695 ? 3.736 3.891 -22.734 1 93.38 695 LEU B O 1
ATOM 12471 N N . PRO B 1 696 ? 4.668 3.434 -24.766 1 93.94 696 PRO B N 1
ATOM 12472 C CA . PRO B 1 696 ? 5.984 3.436 -24.125 1 93.94 696 PRO B CA 1
ATOM 12473 C C . PRO B 1 696 ? 6.301 4.758 -23.422 1 93.94 696 PRO B C 1
ATOM 12475 O O . PRO B 1 696 ? 6.09 5.828 -24 1 93.94 696 PRO B O 1
ATOM 12478 N N . GLY B 1 697 ? 6.699 4.652 -22.281 1 94.5 697 GLY B N 1
ATOM 12479 C CA . GLY B 1 697 ? 7 5.844 -21.5 1 94.5 697 GLY B CA 1
ATOM 12480 C C . GLY B 1 697 ? 5.965 6.129 -20.422 1 94.5 697 GLY B C 1
ATOM 12481 O O . GLY B 1 697 ? 6.227 6.887 -19.484 1 94.5 697 GLY B O 1
ATOM 12482 N N . SER B 1 698 ? 4.758 5.551 -20.547 1 96.06 698 SER B N 1
ATOM 12483 C CA . SER B 1 698 ? 3.707 5.781 -19.562 1 96.06 698 SER B CA 1
ATOM 12484 C C . SER B 1 698 ? 3.986 5.027 -18.266 1 96.06 698 SER B C 1
ATOM 12486 O O . SER B 1 698 ? 4.801 4.102 -18.25 1 96.06 698 SER B O 1
ATOM 12488 N N . LEU B 1 699 ? 3.373 5.5 -17.219 1 96.44 699 LEU B N 1
ATOM 12489 C CA . LEU B 1 699 ? 3.453 4.844 -15.922 1 96.44 699 LEU B CA 1
ATOM 12490 C C . LEU B 1 699 ? 2.961 3.404 -16.016 1 96.44 699 LEU B C 1
ATOM 12492 O O . LEU B 1 699 ? 3.619 2.486 -15.516 1 96.44 699 LEU B O 1
ATOM 12496 N N . ALA B 1 700 ? 1.844 3.178 -16.719 1 94.25 700 ALA B N 1
ATOM 12497 C CA . ALA B 1 700 ? 1.272 1.842 -16.859 1 94.25 700 ALA B CA 1
ATOM 12498 C C . ALA B 1 700 ? 2.207 0.928 -17.641 1 94.25 700 ALA B C 1
ATOM 12500 O O . ALA B 1 700 ? 2.322 -0.262 -17.344 1 94.25 700 ALA B O 1
ATOM 12501 N N . PHE B 1 701 ? 2.855 1.444 -18.641 1 95 701 PHE B N 1
ATOM 12502 C CA . PHE B 1 701 ? 3.812 0.675 -19.422 1 95 701 PHE B CA 1
ATOM 12503 C C . PHE B 1 701 ? 4.977 0.21 -18.562 1 95 701 PHE B C 1
ATOM 12505 O O . PHE B 1 701 ? 5.375 -0.954 -18.625 1 95 701 PHE B O 1
ATOM 12512 N N . ALA B 1 702 ? 5.539 1.086 -17.781 1 96.19 702 ALA B N 1
ATOM 12513 C CA . ALA B 1 702 ? 6.672 0.754 -16.922 1 96.19 702 ALA B CA 1
ATOM 12514 C C . ALA B 1 702 ? 6.281 -0.297 -15.891 1 96.19 702 ALA B C 1
ATOM 12516 O O . ALA B 1 702 ? 7.051 -1.22 -15.609 1 96.19 702 ALA B O 1
ATOM 12517 N N . VAL B 1 703 ? 5.113 -0.157 -15.344 1 94.31 703 VAL B N 1
ATOM 12518 C CA . VAL B 1 703 ? 4.637 -1.105 -14.344 1 94.31 703 VAL B CA 1
ATOM 12519 C C . VAL B 1 703 ? 4.441 -2.479 -14.984 1 94.31 703 VAL B C 1
ATOM 12521 O O . VAL B 1 703 ? 4.793 -3.502 -14.391 1 94.31 703 VAL B O 1
ATOM 12524 N N . ASP B 1 704 ? 3.895 -2.475 -16.125 1 91.12 704 ASP B N 1
ATOM 12525 C CA . ASP B 1 704 ? 3.67 -3.729 -16.844 1 91.12 704 ASP B CA 1
ATOM 12526 C C . ASP B 1 704 ? 4.992 -4.43 -17.141 1 91.12 704 ASP B C 1
ATOM 12528 O O . ASP B 1 704 ? 5.098 -5.652 -17.016 1 91.12 704 ASP B O 1
ATOM 12532 N N . ARG B 1 705 ? 5.941 -3.688 -17.531 1 93.69 705 ARG B N 1
ATOM 12533 C CA . ARG B 1 705 ? 7.246 -4.266 -17.828 1 93.69 705 ARG B CA 1
ATOM 12534 C C . ARG B 1 705 ? 7.938 -4.754 -16.562 1 93.69 705 ARG B C 1
ATOM 12536 O O . ARG B 1 705 ? 8.656 -5.754 -16.594 1 93.69 705 ARG B O 1
ATOM 12543 N N . CYS B 1 706 ? 7.789 -4.008 -15.531 1 94.5 706 CYS B N 1
ATOM 12544 C CA . CYS B 1 706 ? 8.312 -4.457 -14.25 1 94.5 706 CYS B CA 1
ATOM 12545 C C . CYS B 1 706 ? 7.695 -5.789 -13.836 1 94.5 706 CYS B C 1
ATOM 12547 O O . CYS B 1 706 ? 8.398 -6.703 -13.406 1 94.5 706 CYS B O 1
ATOM 12549 N N . ALA B 1 707 ? 6.395 -5.887 -14 1 89.88 707 ALA B N 1
ATOM 12550 C CA . ALA B 1 707 ? 5.68 -7.117 -13.672 1 89.88 707 ALA B CA 1
ATOM 12551 C C . ALA B 1 707 ? 6.152 -8.281 -14.539 1 89.88 707 ALA B C 1
ATOM 12553 O O . ALA B 1 707 ? 6.273 -9.406 -14.062 1 89.88 707 ALA B O 1
ATOM 12554 N N . ASN B 1 708 ? 6.383 -7.992 -15.766 1 88.31 708 ASN B N 1
ATOM 12555 C CA . ASN B 1 708 ? 6.879 -9.023 -16.672 1 88.31 708 ASN B CA 1
ATOM 12556 C C . ASN B 1 708 ? 8.25 -9.531 -16.25 1 88.31 708 ASN B C 1
ATOM 12558 O O . ASN B 1 708 ? 8.516 -10.734 -16.297 1 88.31 708 ASN B O 1
ATOM 12562 N N . ALA B 1 709 ? 9.109 -8.641 -15.898 1 91.81 709 ALA B N 1
ATOM 12563 C CA . ALA B 1 709 ? 10.43 -9.023 -15.414 1 91.81 709 ALA B CA 1
ATOM 12564 C C . ALA B 1 709 ? 10.328 -9.82 -14.117 1 91.81 709 ALA B C 1
ATOM 12566 O O . ALA B 1 709 ? 11.062 -10.797 -13.922 1 91.81 709 ALA B O 1
ATOM 12567 N N . ALA B 1 710 ? 9.445 -9.43 -13.289 1 90.81 710 ALA B N 1
ATOM 12568 C CA . ALA B 1 710 ? 9.227 -10.141 -12.031 1 90.81 710 ALA B CA 1
ATOM 12569 C C . ALA B 1 710 ? 8.734 -11.562 -12.289 1 90.81 710 ALA B C 1
ATOM 12571 O O . ALA B 1 710 ? 9.156 -12.508 -11.609 1 90.81 710 ALA B O 1
ATOM 12572 N N . ARG B 1 711 ? 7.848 -11.734 -13.219 1 85.38 711 ARG B N 1
ATOM 12573 C CA . ARG B 1 711 ? 7.32 -13.055 -13.547 1 85.38 711 ARG B CA 1
ATOM 12574 C C . ARG B 1 711 ? 8.43 -13.977 -14.055 1 85.38 711 ARG B C 1
ATOM 12576 O O . ARG B 1 711 ? 8.406 -15.18 -13.797 1 85.38 711 ARG B O 1
ATOM 12583 N N . ALA B 1 712 ? 9.375 -13.344 -14.711 1 84.19 712 ALA B N 1
ATOM 12584 C CA . ALA B 1 712 ? 10.477 -14.125 -15.273 1 84.19 712 ALA B CA 1
ATOM 12585 C C . ALA B 1 712 ? 11.375 -14.68 -14.172 1 84.19 712 ALA B C 1
ATOM 12587 O O . ALA B 1 712 ? 12.078 -15.672 -14.375 1 84.19 712 ALA B O 1
ATOM 12588 N N . VAL B 1 713 ? 11.328 -14.078 -13.016 1 86.88 713 VAL B N 1
ATOM 12589 C CA . VAL B 1 713 ? 12.148 -14.539 -11.898 1 86.88 713 VAL B CA 1
ATOM 12590 C C . VAL B 1 713 ? 11.266 -14.82 -10.688 1 86.88 713 VAL B C 1
ATOM 12592 O O . VAL B 1 713 ? 11.641 -14.531 -9.555 1 86.88 713 VAL B O 1
ATOM 12595 N N . ARG B 1 714 ? 10.117 -15.305 -10.898 1 81.75 714 ARG B N 1
ATOM 12596 C CA . ARG B 1 714 ? 9.109 -15.492 -9.867 1 81.75 714 ARG B CA 1
ATOM 12597 C C . ARG B 1 714 ? 9.617 -16.391 -8.75 1 81.75 714 ARG B C 1
ATOM 12599 O O . ARG B 1 714 ? 9.281 -16.203 -7.578 1 81.75 714 ARG B O 1
ATOM 12606 N N . ASP B 1 715 ? 10.406 -17.359 -9.078 1 77.06 715 ASP B N 1
ATOM 12607 C CA . ASP B 1 715 ? 10.875 -18.328 -8.102 1 77.06 715 ASP B CA 1
ATOM 12608 C C . ASP B 1 715 ? 11.836 -17.688 -7.098 1 77.06 715 ASP B C 1
ATOM 12610 O O . ASP B 1 715 ? 12.133 -18.266 -6.055 1 77.06 715 ASP B O 1
ATOM 12614 N N . GLN B 1 716 ? 12.234 -16.453 -7.41 1 79.94 716 GLN B N 1
ATOM 12615 C CA . GLN B 1 716 ? 13.195 -15.766 -6.547 1 79.94 716 GLN B CA 1
ATOM 12616 C C . GLN B 1 716 ? 12.5 -14.703 -5.699 1 79.94 716 GLN B C 1
ATOM 12618 O O . GLN B 1 716 ? 13.133 -14.094 -4.828 1 79.94 716 GLN B O 1
ATOM 12623 N N . LEU B 1 717 ? 11.289 -14.531 -5.945 1 85.31 717 LEU B N 1
ATOM 12624 C CA . LEU B 1 717 ? 10.602 -13.414 -5.309 1 85.31 717 LEU B CA 1
ATOM 12625 C C . LEU B 1 717 ? 9.555 -13.914 -4.316 1 85.31 717 LEU B C 1
ATOM 12627 O O . LEU B 1 717 ? 8.992 -15 -4.496 1 85.31 717 LEU B O 1
ATOM 12631 N N . SER B 1 718 ? 9.391 -13.156 -3.299 1 82.94 718 SER B N 1
ATOM 12632 C CA . SER B 1 718 ? 8.375 -13.508 -2.311 1 82.94 718 SER B CA 1
ATOM 12633 C C . SER B 1 718 ? 6.98 -13.141 -2.801 1 82.94 718 SER B C 1
ATOM 12635 O O . SER B 1 718 ? 6.828 -12.344 -3.727 1 82.94 718 SER B O 1
ATOM 12637 N N . ASN B 1 719 ? 6 -13.656 -2.115 1 79.38 719 ASN B N 1
ATOM 12638 C CA . ASN B 1 719 ? 4.598 -13.398 -2.432 1 79.38 719 ASN B CA 1
ATOM 12639 C C . ASN B 1 719 ? 4.23 -11.938 -2.199 1 79.38 719 ASN B C 1
ATOM 12641 O O . ASN B 1 719 ? 3.275 -11.43 -2.793 1 79.38 719 ASN B O 1
ATOM 12645 N N . ASP B 1 720 ? 5.008 -11.32 -1.409 1 84.31 720 ASP B N 1
ATOM 12646 C CA . ASP B 1 720 ? 4.75 -9.906 -1.132 1 84.31 720 ASP B CA 1
ATOM 12647 C C . ASP B 1 720 ? 4.836 -9.07 -2.406 1 84.31 720 ASP B C 1
ATOM 12649 O O . ASP B 1 720 ? 4.094 -8.102 -2.572 1 84.31 720 ASP B O 1
ATOM 12653 N N . THR B 1 721 ? 5.715 -9.453 -3.293 1 87 721 THR B N 1
ATOM 12654 C CA . THR B 1 721 ? 5.922 -8.719 -4.535 1 87 721 THR B CA 1
ATOM 12655 C C . THR B 1 721 ? 4.656 -8.727 -5.387 1 87 721 THR B C 1
ATOM 12657 O O . THR B 1 721 ? 4.266 -7.691 -5.934 1 87 721 THR B O 1
ATOM 12660 N N . TRP B 1 722 ? 3.975 -9.781 -5.371 1 84 722 TRP B N 1
ATOM 12661 C CA . TRP B 1 722 ? 2.803 -9.93 -6.227 1 84 722 TRP B CA 1
ATOM 12662 C C . TRP B 1 722 ? 1.608 -9.18 -5.652 1 84 722 TRP B C 1
ATOM 12664 O O . TRP B 1 722 ? 0.819 -8.594 -6.395 1 84 722 TRP B O 1
ATOM 12674 N N . MET B 1 723 ? 1.533 -9.25 -4.379 1 81.75 723 MET B N 1
ATOM 12675 C CA . MET B 1 723 ? 0.477 -8.492 -3.715 1 81.75 723 MET B CA 1
ATOM 12676 C C . MET B 1 723 ? 0.577 -7.008 -4.047 1 81.75 723 MET B C 1
ATOM 12678 O O . MET B 1 723 ? -0.436 -6.355 -4.312 1 81.75 723 MET B O 1
ATOM 12682 N N . ILE B 1 724 ? 1.736 -6.535 -4.117 1 85.75 724 ILE B N 1
ATOM 12683 C CA . ILE B 1 724 ? 1.989 -5.121 -4.363 1 85.75 724 ILE B CA 1
ATOM 12684 C C . ILE B 1 724 ? 1.706 -4.793 -5.828 1 85.75 724 ILE B C 1
ATOM 12686 O O . ILE B 1 724 ? 1.03 -3.807 -6.129 1 85.75 724 ILE B O 1
ATOM 12690 N N . LEU B 1 725 ? 2.213 -5.578 -6.723 1 85.81 725 LEU B N 1
ATOM 12691 C CA . LEU B 1 725 ? 2.023 -5.332 -8.148 1 85.81 725 LEU B CA 1
ATOM 12692 C C . LEU B 1 725 ? 0.547 -5.414 -8.523 1 85.81 725 LEU B C 1
ATOM 12694 O O . LEU B 1 725 ? 0.07 -4.645 -9.359 1 85.81 725 LEU B O 1
ATOM 12698 N N . SER B 1 726 ? -0.183 -6.262 -7.859 1 83.25 726 SER B N 1
ATOM 12699 C CA . SER B 1 726 ? -1.611 -6.402 -8.125 1 83.25 726 SER B CA 1
ATOM 12700 C C . SER B 1 726 ? -2.385 -5.176 -7.645 1 83.25 726 SER B C 1
ATOM 12702 O O . SER B 1 726 ? -3.389 -4.793 -8.25 1 83.25 726 SER B O 1
ATOM 12704 N N . ALA B 1 727 ? -1.909 -4.621 -6.566 1 78.12 727 ALA B N 1
ATOM 12705 C CA . ALA B 1 727 ? -2.547 -3.41 -6.051 1 78.12 727 ALA B CA 1
ATOM 12706 C C . ALA B 1 727 ? -2.457 -2.271 -7.062 1 78.12 727 ALA B C 1
ATOM 12708 O O . ALA B 1 727 ? -3.396 -1.483 -7.203 1 78.12 727 ALA B O 1
ATOM 12709 N N . VAL B 1 728 ? -1.352 -2.18 -7.754 1 85.19 728 VAL B N 1
ATOM 12710 C CA . VAL B 1 728 ? -1.178 -1.15 -8.773 1 85.19 728 VAL B CA 1
ATOM 12711 C C . VAL B 1 728 ? -2.139 -1.405 -9.93 1 85.19 728 VAL B C 1
ATOM 12713 O O . VAL B 1 728 ? -2.787 -0.478 -10.422 1 85.19 728 VAL B O 1
ATOM 12716 N N . ASP B 1 729 ? -2.256 -2.67 -10.289 1 80.75 729 ASP B N 1
ATOM 12717 C CA . ASP B 1 729 ? -3.139 -3.035 -11.391 1 80.75 729 ASP B CA 1
ATOM 12718 C C . ASP B 1 729 ? -4.594 -2.721 -11.055 1 80.75 729 ASP B C 1
ATOM 12720 O O . ASP B 1 729 ? -5.348 -2.248 -11.914 1 80.75 729 ASP B O 1
ATOM 12724 N N . ARG B 1 730 ? -4.957 -2.936 -9.883 1 78.19 730 ARG B N 1
ATOM 12725 C CA . ARG B 1 730 ? -6.32 -2.652 -9.438 1 78.19 730 ARG B CA 1
ATOM 12726 C C . ARG B 1 730 ? -6.602 -1.153 -9.461 1 78.19 730 ARG B C 1
ATOM 12728 O O . ARG B 1 730 ? -7.684 -0.726 -9.867 1 78.19 730 ARG B O 1
ATOM 12735 N N . ALA B 1 731 ? -5.656 -0.45 -9.008 1 77.56 731 ALA B N 1
ATOM 12736 C CA . ALA B 1 731 ? -5.832 1 -9.008 1 77.56 731 ALA B CA 1
ATOM 12737 C C . ALA B 1 731 ? -6.023 1.528 -10.43 1 77.56 731 ALA B C 1
ATOM 12739 O O . ALA B 1 731 ? -6.887 2.377 -10.672 1 77.56 731 ALA B O 1
ATOM 12740 N N . MET B 1 732 ? -5.27 1.068 -11.336 1 82.88 732 MET B N 1
ATOM 12741 C CA . MET B 1 732 ? -5.352 1.509 -12.719 1 82.88 732 MET B CA 1
ATOM 12742 C C . MET B 1 732 ? -6.652 1.038 -13.367 1 82.88 732 MET B C 1
ATOM 12744 O O . MET B 1 732 ? -7.25 1.76 -14.164 1 82.88 732 MET B O 1
ATOM 12748 N N . ALA B 1 733 ? -7.09 -0.164 -12.953 1 75.69 733 ALA B N 1
ATOM 12749 C CA . ALA B 1 733 ? -8.336 -0.702 -13.484 1 75.69 733 ALA B CA 1
ATOM 12750 C C . ALA B 1 733 ? -9.539 0.083 -12.961 1 75.69 733 ALA B C 1
ATOM 12752 O O . ALA B 1 733 ? -10.508 0.307 -13.688 1 75.69 733 ALA B O 1
ATOM 12753 N N . GLU B 1 734 ? -9.5 0.475 -11.727 1 72.69 734 GLU B N 1
ATOM 12754 C CA . GLU B 1 734 ? -10.586 1.23 -11.109 1 72.69 734 GLU B CA 1
ATOM 12755 C C . GLU B 1 734 ? -10.758 2.596 -11.766 1 72.69 734 GLU B C 1
ATOM 12757 O O . GLU B 1 734 ? -11.875 3.088 -11.906 1 72.69 734 GLU B O 1
ATOM 12762 N N . TYR B 1 735 ? -9.664 3.193 -12.156 1 79.19 735 TYR B N 1
ATOM 12763 C CA . TYR B 1 735 ? -9.758 4.469 -12.859 1 79.19 735 TYR B CA 1
ATOM 12764 C C . TYR B 1 735 ? -10.617 4.34 -14.109 1 79.19 735 TYR B C 1
ATOM 12766 O O . TYR B 1 735 ? -11.398 5.238 -14.43 1 79.19 735 TYR B O 1
ATOM 12774 N N . ARG B 1 736 ? -10.391 3.215 -14.789 1 67.12 736 ARG B N 1
ATOM 12775 C CA . ARG B 1 736 ? -11.102 3.008 -16.047 1 67.12 736 ARG B CA 1
ATOM 12776 C C . ARG B 1 736 ? -12.602 2.881 -15.812 1 67.12 736 ARG B C 1
ATOM 12778 O O . ARG B 1 736 ? -13.398 3.207 -16.688 1 67.12 736 ARG B O 1
ATOM 12785 N N . GLY B 1 737 ? -12.969 2.559 -14.625 1 62.59 737 GLY B N 1
ATOM 12786 C CA . GLY B 1 737 ? -14.375 2.41 -14.273 1 62.59 737 GLY B CA 1
ATOM 12787 C C . GLY B 1 737 ? -15.023 3.715 -13.852 1 62.59 737 GLY B C 1
ATOM 12788 O O . GLY B 1 737 ? -16.25 3.816 -13.812 1 62.59 737 GLY B O 1
ATOM 12789 N N . PHE B 1 738 ? -14.133 4.734 -13.562 1 61.16 738 PHE B N 1
ATOM 12790 C CA . PHE B 1 738 ? -14.688 5.996 -13.094 1 61.16 738 PHE B CA 1
ATOM 12791 C C . PHE B 1 738 ? -15.219 6.82 -14.258 1 61.16 738 PHE B C 1
ATOM 12793 O O . PHE B 1 738 ? -14.531 6.977 -15.273 1 61.16 738 PHE B O 1
ATOM 12800 N N . GLY B 1 739 ? -16.5 6.637 -14.602 1 53.91 739 GLY B N 1
ATOM 12801 C CA . GLY B 1 739 ? -17.156 7.395 -15.648 1 53.91 739 GLY B CA 1
ATOM 12802 C C . GLY B 1 739 ? -16.797 8.867 -15.641 1 53.91 739 GLY B C 1
ATOM 12803 O O . GLY B 1 739 ? -15.641 9.234 -15.883 1 53.91 739 GLY B O 1
ATOM 12804 N N . GLU B 1 740 ? -17.516 9.844 -15.047 1 51.75 740 GLU B N 1
ATOM 12805 C CA . GLU B 1 740 ? -17.547 11.305 -15.133 1 51.75 740 GLU B CA 1
ATOM 12806 C C . GLU B 1 740 ? -16.531 11.93 -14.18 1 51.75 740 GLU B C 1
ATOM 12808 O O . GLU B 1 740 ? -16.078 13.055 -14.406 1 51.75 740 GLU B O 1
ATOM 12813 N N . ASP B 1 741 ? -16.141 11.305 -13.125 1 57.12 741 ASP B N 1
ATOM 12814 C CA . ASP B 1 741 ? -15.328 11.93 -12.086 1 57.12 741 ASP B CA 1
ATOM 12815 C C . ASP B 1 741 ? -13.859 11.57 -12.258 1 57.12 741 ASP B C 1
ATOM 12817 O O . ASP B 1 741 ? -13.156 11.328 -11.273 1 57.12 741 ASP B O 1
ATOM 12821 N N . ARG B 1 742 ? -13.328 11.852 -13.461 1 64 742 ARG B N 1
ATOM 12822 C CA . ARG B 1 742 ? -12.062 11.25 -13.844 1 64 742 ARG B CA 1
ATOM 12823 C C . ARG B 1 742 ? -10.883 12.062 -13.312 1 64 742 ARG B C 1
ATOM 12825 O O . ARG B 1 742 ? -9.82 11.508 -13.031 1 64 742 ARG B O 1
ATOM 12832 N N . GLU B 1 743 ? -11.086 13.344 -13.117 1 64.81 743 GLU B N 1
ATOM 12833 C CA . GLU B 1 743 ? -9.938 14.141 -12.695 1 64.81 743 GLU B CA 1
ATOM 12834 C C . GLU B 1 743 ? -9.523 13.797 -11.266 1 64.81 743 GLU B C 1
ATOM 12836 O O . GLU B 1 743 ? -8.336 13.602 -10.992 1 64.81 743 GLU B O 1
ATOM 12841 N N . ALA B 1 744 ? -10.531 13.68 -10.414 1 67 744 ALA B N 1
ATOM 12842 C CA . ALA B 1 744 ? -10.234 13.305 -9.039 1 67 744 ALA B CA 1
ATOM 12843 C C . ALA B 1 744 ? -9.711 11.867 -8.961 1 67 744 ALA B C 1
ATOM 12845 O O . ALA B 1 744 ? -8.844 11.562 -8.141 1 67 744 ALA B O 1
ATOM 12846 N N . ALA B 1 745 ? -10.125 11.141 -9.867 1 76.81 745 ALA B N 1
ATOM 12847 C CA . ALA B 1 745 ? -9.734 9.734 -9.883 1 76.81 745 ALA B CA 1
ATOM 12848 C C . ALA B 1 745 ? -8.266 9.578 -10.258 1 76.81 745 ALA B C 1
ATOM 12850 O O . ALA B 1 745 ? -7.598 8.656 -9.789 1 76.81 745 ALA B O 1
ATOM 12851 N N . LEU B 1 746 ? -7.75 10.547 -10.992 1 83 746 LEU B N 1
ATOM 12852 C CA . LEU B 1 746 ? -6.371 10.453 -11.461 1 83 746 LEU B CA 1
ATOM 12853 C C . LEU B 1 746 ? -5.395 10.641 -10.297 1 83 746 LEU B C 1
ATOM 12855 O O . LEU B 1 746 ? -4.383 9.945 -10.219 1 83 746 LEU B O 1
ATOM 12859 N N . SER B 1 747 ? -5.703 11.547 -9.391 1 82.19 747 SER B N 1
ATOM 12860 C CA . SER B 1 747 ? -4.859 11.781 -8.219 1 82.19 747 SER B CA 1
ATOM 12861 C C . SER B 1 747 ? -4.797 10.547 -7.328 1 82.19 747 SER B C 1
ATOM 12863 O O . SER B 1 747 ? -3.742 10.219 -6.785 1 82.19 747 SER B O 1
ATOM 12865 N N . ALA B 1 748 ? -5.867 9.93 -7.25 1 80.25 748 ALA B N 1
ATOM 12866 C CA . ALA B 1 748 ? -5.938 8.727 -6.43 1 80.25 748 ALA B CA 1
ATOM 12867 C C . ALA B 1 748 ? -5.082 7.605 -7.02 1 80.25 748 ALA B C 1
ATOM 12869 O O . ALA B 1 748 ? -4.391 6.895 -6.285 1 80.25 748 ALA B O 1
ATOM 12870 N N . VAL B 1 749 ? -5.129 7.473 -8.273 1 87.31 749 VAL B N 1
ATOM 12871 C CA . VAL B 1 749 ? -4.344 6.441 -8.945 1 87.31 749 VAL B CA 1
ATOM 12872 C C . VAL B 1 749 ? -2.854 6.715 -8.742 1 87.31 749 VAL B C 1
ATOM 12874 O O . VAL B 1 749 ? -2.076 5.797 -8.484 1 87.31 749 VAL B O 1
ATOM 12877 N N . HIS B 1 750 ? -2.443 7.949 -8.852 1 90.25 750 HIS B N 1
ATOM 12878 C CA . HIS B 1 750 ? -1.044 8.32 -8.664 1 90.25 750 HIS B CA 1
ATOM 12879 C C . HIS B 1 750 ? -0.567 7.973 -7.254 1 90.25 750 HIS B C 1
ATOM 12881 O O . HIS B 1 750 ? 0.492 7.363 -7.086 1 90.25 750 HIS B O 1
ATOM 12887 N N . SER B 1 751 ? -1.36 8.281 -6.324 1 84.75 751 SER B N 1
ATOM 12888 C CA . SER B 1 751 ? -0.99 8.078 -4.93 1 84.75 751 SER B CA 1
ATOM 12889 C C . SER B 1 751 ? -0.896 6.598 -4.594 1 84.75 751 SER B C 1
ATOM 12891 O O . SER B 1 751 ? 0.044 6.164 -3.924 1 84.75 751 SER B O 1
ATOM 12893 N N . LEU B 1 752 ? -1.842 5.844 -5.047 1 85.56 752 LEU B N 1
ATOM 12894 C CA . LEU B 1 752 ? -1.868 4.41 -4.77 1 85.56 752 LEU B CA 1
ATOM 12895 C C . LEU B 1 752 ? -0.712 3.701 -5.465 1 85.56 752 LEU B C 1
ATOM 12897 O O . LEU B 1 752 ? -0.1 2.795 -4.895 1 85.56 752 LEU B O 1
ATOM 12901 N N . THR B 1 753 ? -0.465 4.102 -6.652 1 91.69 753 THR B N 1
ATOM 12902 C CA . THR B 1 753 ? 0.643 3.51 -7.391 1 91.69 753 THR B CA 1
ATOM 12903 C C . THR B 1 753 ? 1.976 3.834 -6.723 1 91.69 753 THR B C 1
ATOM 12905 O O . THR B 1 753 ? 2.836 2.961 -6.586 1 91.69 753 THR B O 1
ATOM 12908 N N . LEU B 1 754 ? 2.133 5.059 -6.316 1 92.69 754 LEU B N 1
ATOM 12909 C CA . LEU B 1 754 ? 3.371 5.449 -5.648 1 92.69 754 LEU B CA 1
ATOM 12910 C C . LEU B 1 754 ? 3.562 4.664 -4.355 1 92.69 754 LEU B C 1
ATOM 12912 O O . LEU B 1 754 ? 4.668 4.203 -4.062 1 92.69 754 LEU B O 1
ATOM 12916 N N . ALA B 1 755 ? 2.52 4.523 -3.59 1 89.31 755 ALA B N 1
ATOM 12917 C CA . ALA B 1 755 ? 2.592 3.748 -2.354 1 89.31 755 ALA B CA 1
ATOM 12918 C C . ALA B 1 755 ? 3.051 2.318 -2.627 1 89.31 755 ALA B C 1
ATOM 12920 O O . ALA B 1 755 ? 3.863 1.769 -1.881 1 89.31 755 ALA B O 1
ATOM 12921 N N . ALA B 1 756 ? 2.498 1.721 -3.646 1 91.19 756 ALA B N 1
ATOM 12922 C CA . ALA B 1 756 ? 2.867 0.358 -4.02 1 91.19 756 ALA B CA 1
ATOM 12923 C C . ALA B 1 756 ? 4.336 0.281 -4.43 1 91.19 756 ALA B C 1
ATOM 12925 O O . ALA B 1 756 ? 5.047 -0.644 -4.035 1 91.19 756 ALA B O 1
ATOM 12926 N N . LEU B 1 757 ? 4.781 1.213 -5.176 1 94 757 LEU B N 1
ATOM 12927 C CA . LEU B 1 757 ? 6.168 1.221 -5.637 1 94 757 LEU B CA 1
ATOM 12928 C C . LEU B 1 757 ? 7.129 1.415 -4.469 1 94 757 LEU B C 1
ATOM 12930 O O . LEU B 1 757 ? 8.227 0.853 -4.461 1 94 757 LEU B O 1
ATOM 12934 N N . LEU B 1 758 ? 6.703 2.203 -3.523 1 94.25 758 LEU B N 1
ATOM 12935 C CA . LEU B 1 758 ? 7.516 2.367 -2.324 1 94.25 758 LEU B CA 1
ATOM 12936 C C . LEU B 1 758 ? 7.594 1.063 -1.536 1 94.25 758 LEU B C 1
ATOM 12938 O O . LEU B 1 758 ? 8.625 0.759 -0.93 1 94.25 758 LEU B O 1
ATOM 12942 N N . SER B 1 759 ? 6.527 0.331 -1.532 1 93.81 759 SER B N 1
ATOM 12943 C CA . SER B 1 759 ? 6.543 -0.981 -0.894 1 93.81 759 SER B CA 1
ATOM 12944 C C . SER B 1 759 ? 7.539 -1.914 -1.572 1 93.81 759 SER B C 1
ATOM 12946 O O . SER B 1 759 ? 8.234 -2.682 -0.904 1 93.81 759 SER B O 1
ATOM 12948 N N . LEU B 1 760 ? 7.574 -1.883 -2.889 1 94 760 LEU B N 1
ATOM 12949 C CA . LEU B 1 760 ? 8.555 -2.688 -3.611 1 94 760 LEU B CA 1
ATOM 12950 C C . LEU B 1 760 ? 9.977 -2.299 -3.217 1 94 760 LEU B C 1
ATOM 12952 O O . LEU B 1 760 ? 10.844 -3.162 -3.076 1 94 760 LEU B O 1
ATOM 12956 N N . SER B 1 761 ? 10.172 -1.007 -3.068 1 95.25 761 SER B N 1
ATOM 12957 C CA . SER B 1 761 ? 11.484 -0.539 -2.617 1 95.25 761 SER B CA 1
ATOM 12958 C C . SER B 1 761 ? 11.797 -1.048 -1.216 1 95.25 761 SER B C 1
ATOM 12960 O O . SER B 1 761 ? 12.953 -1.344 -0.903 1 95.25 761 SER B O 1
ATOM 12962 N N . GLY B 1 762 ? 10.805 -1.116 -0.403 1 94.75 762 GLY B N 1
ATOM 12963 C CA . GLY B 1 762 ? 10.992 -1.663 0.932 1 94.75 762 GLY B CA 1
ATOM 12964 C C . GLY B 1 762 ? 11.398 -3.125 0.926 1 94.75 762 GLY B C 1
ATOM 12965 O O . GLY B 1 762 ? 12.273 -3.533 1.691 1 94.75 762 GLY B O 1
ATOM 12966 N N . ILE B 1 763 ? 10.781 -3.898 0.038 1 93.19 763 ILE B N 1
ATOM 12967 C CA . ILE B 1 763 ? 11.148 -5.305 -0.109 1 93.19 763 ILE B CA 1
ATOM 12968 C C . ILE B 1 763 ? 12.609 -5.418 -0.538 1 93.19 763 ILE B C 1
ATOM 12970 O O . ILE B 1 763 ? 13.367 -6.203 0.029 1 93.19 763 ILE B O 1
ATOM 12974 N N . GLY B 1 764 ? 12.961 -4.629 -1.509 1 93.69 764 GLY B N 1
ATOM 12975 C CA . GLY B 1 764 ? 14.328 -4.648 -1.984 1 93.69 764 GLY B CA 1
ATOM 12976 C C . GLY B 1 764 ? 15.336 -4.273 -0.914 1 93.69 764 GLY B C 1
ATOM 12977 O O . GLY B 1 764 ? 16.438 -4.844 -0.854 1 93.69 764 GLY B O 1
ATOM 12978 N N . ALA B 1 765 ? 14.945 -3.426 -0.038 1 94.31 765 ALA B N 1
ATOM 12979 C CA . ALA B 1 765 ? 15.883 -2.883 0.941 1 94.31 765 ALA B CA 1
ATOM 12980 C C . ALA B 1 765 ? 15.992 -3.793 2.16 1 94.31 765 ALA B C 1
ATOM 12982 O O . ALA B 1 765 ? 17.062 -3.918 2.752 1 94.31 765 ALA B O 1
ATOM 12983 N N . GLU B 1 766 ? 14.844 -4.508 2.436 1 94.25 766 GLU B N 1
ATOM 12984 C CA . GLU B 1 766 ? 14.82 -5.109 3.766 1 94.25 766 GLU B CA 1
ATOM 12985 C C . GLU B 1 766 ? 14.555 -6.609 3.689 1 94.25 766 GLU B C 1
ATOM 12987 O O . GLU B 1 766 ? 14.625 -7.309 4.703 1 94.25 766 GLU B O 1
ATOM 12992 N N . SER B 1 767 ? 14.273 -7.141 2.504 1 90.94 767 SER B N 1
ATOM 12993 C CA . SER B 1 767 ? 13.836 -8.531 2.484 1 90.94 767 SER B CA 1
ATOM 12994 C C . SER B 1 767 ? 14.68 -9.367 1.528 1 90.94 767 SER B C 1
ATOM 12996 O O . SER B 1 767 ? 14.891 -10.555 1.761 1 90.94 767 SER B O 1
ATOM 12998 N N . LEU B 1 768 ? 15.195 -8.812 0.526 1 90.88 768 LEU B N 1
ATOM 12999 C CA . LEU B 1 768 ? 15.945 -9.578 -0.467 1 90.88 768 LEU B CA 1
ATOM 13000 C C . LEU B 1 768 ? 17.391 -9.773 -0.025 1 90.88 768 LEU B C 1
ATOM 13002 O O . LEU B 1 768 ? 18.047 -8.828 0.421 1 90.88 768 LEU B O 1
ATOM 13006 N N . VAL B 1 769 ? 17.891 -10.938 -0.171 1 91.69 769 VAL B N 1
ATOM 13007 C CA . VAL B 1 769 ? 19.266 -11.281 0.187 1 91.69 769 VAL B CA 1
ATOM 13008 C C . VAL B 1 769 ? 20.234 -10.531 -0.724 1 91.69 769 VAL B C 1
ATOM 13010 O O . VAL B 1 769 ? 19.984 -10.391 -1.924 1 91.69 769 VAL B O 1
ATOM 13013 N N . ARG B 1 770 ? 21.344 -10.148 -0.146 1 93.44 770 ARG B N 1
ATOM 13014 C CA . ARG B 1 770 ? 22.344 -9.375 -0.879 1 93.44 770 ARG B CA 1
ATOM 13015 C C . ARG B 1 770 ? 23.266 -10.281 -1.683 1 93.44 770 ARG B C 1
ATOM 13017 O O . ARG B 1 770 ? 24.453 -10.367 -1.397 1 93.44 770 ARG B O 1
ATOM 13024 N N . ASP B 1 771 ? 22.734 -10.828 -2.725 1 90.12 771 ASP B N 1
ATOM 13025 C CA . ASP B 1 771 ? 23.5 -11.648 -3.654 1 90.12 771 ASP B CA 1
ATOM 13026 C C . ASP B 1 771 ? 23.672 -10.945 -5 1 90.12 771 ASP B C 1
ATOM 13028 O O . ASP B 1 771 ? 23.391 -9.75 -5.121 1 90.12 771 ASP B O 1
ATOM 13032 N N . SER B 1 772 ? 24.234 -11.586 -5.953 1 89 772 SER B N 1
ATOM 13033 C CA . SER B 1 772 ? 24.5 -10.969 -7.25 1 89 772 SER B CA 1
ATOM 13034 C C . SER B 1 772 ? 23.219 -10.438 -7.879 1 89 772 SER B C 1
ATOM 13036 O O . SER B 1 772 ? 23.234 -9.383 -8.523 1 89 772 SER B O 1
ATOM 13038 N N . GLY B 1 773 ? 22.141 -11.234 -7.695 1 90.75 773 GLY B N 1
ATOM 13039 C CA . GLY B 1 773 ? 20.875 -10.789 -8.242 1 90.75 773 GLY B CA 1
ATOM 13040 C C . GLY B 1 773 ? 20.406 -9.469 -7.656 1 90.75 773 GLY B C 1
ATOM 13041 O O . GLY B 1 773 ? 19.922 -8.594 -8.391 1 90.75 773 GLY B O 1
ATOM 13042 N N . TRP B 1 774 ? 20.594 -9.312 -6.359 1 94.12 774 TRP B N 1
ATOM 13043 C CA . TRP B 1 774 ? 20.203 -8.07 -5.699 1 94.12 774 TRP B CA 1
ATOM 13044 C C . TRP B 1 774 ? 21.031 -6.895 -6.199 1 94.12 774 TRP B C 1
ATOM 13046 O O . TRP B 1 774 ? 20.5 -5.82 -6.48 1 94.12 774 TRP B O 1
ATOM 13056 N N . TYR B 1 775 ? 22.359 -7.043 -6.32 1 95.25 775 TYR B N 1
ATOM 13057 C CA . TYR B 1 775 ? 23.25 -5.969 -6.75 1 95.25 775 TYR B CA 1
ATOM 13058 C C . TYR B 1 775 ? 22.938 -5.531 -8.172 1 95.25 775 TYR B C 1
ATOM 13060 O O . TYR B 1 775 ? 22.922 -4.336 -8.477 1 95.25 775 TYR B O 1
ATOM 13068 N N . VAL B 1 776 ? 22.641 -6.504 -9.008 1 94.56 776 VAL B N 1
ATOM 13069 C CA . VAL B 1 776 ? 22.328 -6.191 -10.398 1 94.56 776 VAL B CA 1
ATOM 13070 C C . VAL B 1 776 ? 21.016 -5.41 -10.477 1 94.56 776 VAL B C 1
ATOM 13072 O O . VAL B 1 776 ? 20.906 -4.453 -11.25 1 94.56 776 VAL B O 1
ATOM 13075 N N . MET B 1 777 ? 20.047 -5.832 -9.711 1 96.5 777 MET B N 1
ATOM 13076 C CA . MET B 1 777 ? 18.781 -5.113 -9.648 1 96.5 777 MET B CA 1
ATOM 13077 C C . MET B 1 777 ? 18.984 -3.684 -9.164 1 96.5 777 MET B C 1
ATOM 13079 O O . MET B 1 777 ? 18.422 -2.742 -9.727 1 96.5 777 MET B O 1
ATOM 13083 N N . ASP B 1 778 ? 19.828 -3.521 -8.117 1 97.88 778 ASP B N 1
ATOM 13084 C CA . ASP B 1 778 ? 20.078 -2.203 -7.551 1 97.88 778 ASP B CA 1
ATOM 13085 C C . ASP B 1 778 ? 20.875 -1.332 -8.531 1 97.88 778 ASP B C 1
ATOM 13087 O O . ASP B 1 778 ? 20.672 -0.118 -8.586 1 97.88 778 ASP B O 1
ATOM 13091 N N . ILE B 1 779 ? 21.781 -1.91 -9.258 1 97.75 779 ILE B N 1
ATOM 13092 C CA . ILE B 1 779 ? 22.516 -1.188 -10.289 1 97.75 779 ILE B CA 1
ATOM 13093 C C . ILE B 1 779 ? 21.547 -0.606 -11.305 1 97.75 779 ILE B C 1
ATOM 13095 O O . ILE B 1 779 ? 21.641 0.566 -11.672 1 97.75 779 ILE B O 1
ATOM 13099 N N . GLY B 1 780 ? 20.609 -1.472 -11.766 1 98 780 GLY B N 1
ATOM 13100 C CA . GLY B 1 780 ? 19.594 -0.974 -12.672 1 98 780 GLY B CA 1
ATOM 13101 C C . GLY B 1 780 ? 18.812 0.192 -12.109 1 98 780 GLY B C 1
ATOM 13102 O O . GLY B 1 780 ? 18.578 1.188 -12.797 1 98 780 GLY B O 1
ATOM 13103 N N . LYS B 1 781 ? 18.453 0.095 -10.875 1 97.94 781 LYS B N 1
ATOM 13104 C CA . LYS B 1 781 ? 17.688 1.125 -10.18 1 97.94 781 LYS B CA 1
ATOM 13105 C C . LYS B 1 781 ? 18.453 2.438 -10.109 1 97.94 781 LYS B C 1
ATOM 13107 O O . LYS B 1 781 ? 17.906 3.504 -10.398 1 97.94 781 LYS B O 1
ATOM 13112 N N . ARG B 1 782 ? 19.719 2.348 -9.742 1 98.62 782 ARG B N 1
ATOM 13113 C CA . ARG B 1 782 ? 20.547 3.535 -9.57 1 98.62 782 ARG B CA 1
ATOM 13114 C C . ARG B 1 782 ? 20.781 4.242 -10.898 1 98.62 782 ARG B C 1
ATOM 13116 O O . ARG B 1 782 ? 20.75 5.473 -10.969 1 98.62 782 ARG B O 1
ATOM 13123 N N . ILE B 1 783 ? 21 3.471 -11.914 1 98.25 783 ILE B N 1
ATOM 13124 C CA . ILE B 1 783 ? 21.188 4.043 -13.242 1 98.25 783 ILE B CA 1
ATOM 13125 C C . ILE B 1 783 ? 19.938 4.805 -13.664 1 98.25 783 ILE B C 1
ATOM 13127 O O . ILE B 1 783 ? 20.016 5.953 -14.102 1 98.25 783 ILE B O 1
ATOM 13131 N N . GLU B 1 784 ? 18.828 4.133 -13.469 1 97.81 784 GLU B N 1
ATOM 13132 C CA . GLU B 1 784 ? 17.578 4.723 -13.914 1 97.81 784 GLU B CA 1
ATOM 13133 C C . GLU B 1 784 ? 17.25 5.992 -13.133 1 97.81 784 GLU B C 1
ATOM 13135 O O . GLU B 1 784 ? 16.703 6.945 -13.688 1 97.81 784 GLU B O 1
ATOM 13140 N N . ARG B 1 785 ? 17.531 6.016 -11.836 1 97.62 785 ARG B N 1
ATOM 13141 C CA . ARG B 1 785 ? 17.281 7.203 -11.023 1 97.62 785 ARG B CA 1
ATOM 13142 C C . ARG B 1 785 ? 18.156 8.367 -11.469 1 97.62 785 ARG B C 1
ATOM 13144 O O . ARG B 1 785 ? 17.703 9.516 -11.5 1 97.62 785 ARG B O 1
ATOM 13151 N N . GLY B 1 786 ? 19.422 8.086 -11.812 1 98.12 786 GLY B N 1
ATOM 13152 C CA . GLY B 1 786 ? 20.297 9.117 -12.352 1 98.12 786 GLY B CA 1
ATOM 13153 C C . GLY B 1 786 ? 19.812 9.68 -13.672 1 98.12 786 GLY B C 1
ATOM 13154 O O . GLY B 1 786 ? 19.844 10.891 -13.891 1 98.12 786 GLY B O 1
ATOM 13155 N N . LEU B 1 787 ? 19.359 8.789 -14.508 1 97.62 787 LEU B N 1
ATOM 13156 C CA . LEU B 1 787 ? 18.844 9.203 -15.812 1 97.62 787 LEU B CA 1
ATOM 13157 C C . LEU B 1 787 ? 17.594 10.07 -15.656 1 97.62 787 LEU B C 1
ATOM 13159 O O . LEU B 1 787 ? 17.469 11.109 -16.312 1 97.62 787 LEU B O 1
ATOM 13163 N N . ALA B 1 788 ? 16.719 9.648 -14.781 1 96.88 788 ALA B N 1
ATOM 13164 C CA . ALA B 1 788 ? 15.484 10.391 -14.562 1 96.88 788 ALA B CA 1
ATOM 13165 C C . ALA B 1 788 ? 15.773 11.781 -13.992 1 96.88 788 ALA B C 1
ATOM 13167 O O . ALA B 1 788 ? 15.172 12.766 -14.422 1 96.88 788 ALA B O 1
ATOM 13168 N N . LEU B 1 789 ? 16.656 11.844 -13.031 1 97.62 789 LEU B N 1
ATOM 13169 C CA . LEU B 1 789 ? 16.969 13.109 -12.375 1 97.62 789 LEU B CA 1
ATOM 13170 C C . LEU B 1 789 ? 17.641 14.078 -13.344 1 97.62 789 LEU B C 1
ATOM 13172 O O . LEU B 1 789 ? 17.266 15.25 -13.406 1 97.62 789 LEU B O 1
ATOM 13176 N N . THR B 1 790 ? 18.609 13.625 -14.117 1 97.69 790 THR B N 1
ATOM 13177 C CA . THR B 1 790 ? 19.312 14.492 -15.062 1 97.69 790 THR B CA 1
ATOM 13178 C C . THR B 1 790 ? 18.375 14.953 -16.172 1 97.69 790 THR B C 1
ATOM 13180 O O . THR B 1 790 ? 18.438 16.109 -16.594 1 97.69 790 THR B O 1
ATOM 13183 N N . ALA B 1 791 ? 17.5 14.086 -16.609 1 96.62 791 ALA B N 1
ATOM 13184 C CA . ALA B 1 791 ? 16.531 14.461 -17.641 1 96.62 791 ALA B CA 1
ATOM 13185 C C . ALA B 1 791 ? 15.57 15.523 -17.109 1 96.62 791 ALA B C 1
ATOM 13187 O O . ALA B 1 791 ? 15.273 16.5 -17.812 1 96.62 791 ALA B O 1
ATOM 13188 N N . LEU B 1 792 ? 15.078 15.344 -15.906 1 96.81 792 LEU B N 1
ATOM 13189 C CA . LEU B 1 792 ? 14.133 16.266 -15.297 1 96.81 792 LEU B CA 1
ATOM 13190 C C . LEU B 1 792 ? 14.758 17.641 -15.109 1 96.81 792 LEU B C 1
ATOM 13192 O O . LEU B 1 792 ? 14.188 18.656 -15.516 1 96.81 792 LEU B O 1
ATOM 13196 N N . MET B 1 793 ? 15.922 17.672 -14.523 1 97.12 793 MET B N 1
ATOM 13197 C CA . MET B 1 793 ? 16.578 18.953 -14.242 1 97.12 793 MET B CA 1
ATOM 13198 C C . MET B 1 793 ? 16.984 19.656 -15.539 1 97.12 793 MET B C 1
ATOM 13200 O O . MET B 1 793 ? 16.891 20.875 -15.641 1 97.12 793 MET B O 1
ATOM 13204 N N . SER B 1 794 ? 17.422 18.891 -16.562 1 96.62 794 SER B N 1
ATOM 13205 C CA . SER B 1 794 ? 17.797 19.453 -17.844 1 96.62 794 SER B CA 1
ATOM 13206 C C . SER B 1 794 ? 16.609 20.109 -18.531 1 96.62 794 SER B C 1
ATOM 13208 O O . SER B 1 794 ? 16.734 21.188 -19.141 1 96.62 794 SER B O 1
ATOM 13210 N N . ALA B 1 795 ? 15.477 19.531 -18.391 1 95.31 795 ALA B N 1
ATOM 13211 C CA . ALA B 1 795 ? 14.281 20.031 -19.078 1 95.31 795 ALA B CA 1
ATOM 13212 C C . ALA B 1 795 ? 13.68 21.219 -18.312 1 95.31 795 ALA B C 1
ATOM 13214 O O . ALA B 1 795 ? 13.109 22.125 -18.922 1 95.31 795 ALA B O 1
ATOM 13215 N N . ALA B 1 796 ? 13.828 21.25 -17.016 1 96.38 796 ALA B N 1
ATOM 13216 C CA . ALA B 1 796 ? 13.023 22.172 -16.234 1 96.38 796 ALA B CA 1
ATOM 13217 C C . ALA B 1 796 ? 13.867 23.344 -15.727 1 96.38 796 ALA B C 1
ATOM 13219 O O . ALA B 1 796 ? 13.344 24.422 -15.445 1 96.38 796 ALA B O 1
ATOM 13220 N N . LEU B 1 797 ? 15.188 23.156 -15.594 1 96.31 797 LEU B N 1
ATOM 13221 C CA . LEU B 1 797 ? 15.898 24.125 -14.781 1 96.31 797 LEU B CA 1
ATOM 13222 C C . LEU B 1 797 ? 17.016 24.797 -15.586 1 96.31 797 LEU B C 1
ATOM 13224 O O . LEU B 1 797 ? 17.719 25.672 -15.078 1 96.31 797 LEU B O 1
ATOM 13228 N N . THR B 1 798 ? 17.188 24.453 -16.844 1 96.31 798 THR B N 1
ATOM 13229 C CA . THR B 1 798 ? 18.328 24.984 -17.609 1 96.31 798 THR B CA 1
ATOM 13230 C C . THR B 1 798 ? 17.969 26.328 -18.234 1 96.31 798 THR B C 1
ATOM 13232 O O . THR B 1 798 ? 18.844 27.016 -18.766 1 96.31 798 THR B O 1
ATOM 13235 N N . GLN B 1 799 ? 16.75 26.75 -18.156 1 94.81 799 GLN B N 1
ATOM 13236 C CA . GLN B 1 799 ? 16.312 28.047 -18.672 1 94.81 799 GLN B CA 1
ATOM 13237 C C . GLN B 1 799 ? 15.812 28.953 -17.547 1 94.81 799 GLN B C 1
ATOM 13239 O O . GLN B 1 799 ? 15.414 28.453 -16.484 1 94.81 799 GLN B O 1
ATOM 13244 N N . THR B 1 800 ? 15.891 30.25 -17.844 1 93.38 800 THR B N 1
ATOM 13245 C CA . THR B 1 800 ? 15.32 31.203 -16.891 1 93.38 800 THR B CA 1
ATOM 13246 C C . THR B 1 800 ? 13.852 31.453 -17.188 1 93.38 800 THR B C 1
ATOM 13248 O O . THR B 1 800 ? 13.438 31.422 -18.359 1 93.38 800 THR B O 1
ATOM 13251 N N . TYR B 1 801 ? 13.117 31.609 -16.156 1 92.31 801 TYR B N 1
ATOM 13252 C CA . TYR B 1 801 ? 11.695 31.922 -16.234 1 92.31 801 TYR B CA 1
ATOM 13253 C C . TYR B 1 801 ? 11.359 33.156 -15.414 1 92.31 801 TYR B C 1
ATOM 13255 O O . TYR B 1 801 ? 12.188 33.625 -14.625 1 92.31 801 TYR B O 1
ATOM 13263 N N . PRO B 1 802 ? 10.109 33.719 -15.719 1 89.25 802 PRO B N 1
ATOM 13264 C CA . PRO B 1 802 ? 9.664 34.75 -14.773 1 89.25 802 PRO B CA 1
ATOM 13265 C C . PRO B 1 802 ? 9.68 34.281 -13.328 1 89.25 802 PRO B C 1
ATOM 13267 O O . PRO B 1 802 ? 9.508 33.094 -13.07 1 89.25 802 PRO B O 1
ATOM 13270 N N . GLU B 1 803 ? 9.859 35.094 -12.492 1 84.56 803 GLU B N 1
ATOM 13271 C CA . GLU B 1 803 ? 10.164 34.781 -11.102 1 84.56 803 GLU B CA 1
ATOM 13272 C C . GLU B 1 803 ? 9.156 33.812 -10.516 1 84.56 803 GLU B C 1
ATOM 13274 O O . GLU B 1 803 ? 9.539 32.781 -9.922 1 84.56 803 GLU B O 1
ATOM 13279 N N . GLU B 1 804 ? 7.852 34.125 -10.664 1 83.5 804 GLU B N 1
ATOM 13280 C CA . GLU B 1 804 ? 6.844 33.25 -10.07 1 83.5 804 GLU B CA 1
ATOM 13281 C C . GLU B 1 804 ? 6.812 31.891 -10.766 1 83.5 804 GLU B C 1
ATOM 13283 O O . GLU B 1 804 ? 6.613 30.859 -10.117 1 83.5 804 GLU B O 1
ATOM 13288 N N . ALA B 1 805 ? 6.996 31.906 -12.008 1 90.38 805 ALA B N 1
ATOM 13289 C CA . ALA B 1 805 ? 7.043 30.656 -12.758 1 90.38 805 ALA B CA 1
ATOM 13290 C C . ALA B 1 805 ? 8.266 29.828 -12.359 1 90.38 805 ALA B C 1
ATOM 13292 O O . ALA B 1 805 ? 8.188 28.594 -12.273 1 90.38 805 ALA B O 1
ATOM 13293 N N . GLU B 1 806 ? 9.344 30.516 -12.148 1 91.69 806 GLU B N 1
ATOM 13294 C CA . GLU B 1 806 ? 10.57 29.828 -11.742 1 91.69 806 GLU B CA 1
ATOM 13295 C C . GLU B 1 806 ? 10.398 29.156 -10.375 1 91.69 806 GLU B C 1
ATOM 13297 O O . GLU B 1 806 ? 10.875 28.047 -10.164 1 91.69 806 GLU B O 1
ATOM 13302 N N . ARG B 1 807 ? 9.766 29.828 -9.539 1 88.31 807 ARG B N 1
ATOM 13303 C CA . ARG B 1 807 ? 9.5 29.281 -8.211 1 88.31 807 ARG B CA 1
ATOM 13304 C C . ARG B 1 807 ? 8.633 28.031 -8.305 1 88.31 807 ARG B C 1
ATOM 13306 O O . ARG B 1 807 ? 8.945 27 -7.684 1 88.31 807 ARG B O 1
ATOM 13313 N N . VAL B 1 808 ? 7.57 28.125 -9.062 1 90.19 808 VAL B N 1
ATOM 13314 C CA . VAL B 1 808 ? 6.648 27.016 -9.211 1 90.19 808 VAL B CA 1
ATOM 13315 C C . VAL B 1 808 ? 7.375 25.828 -9.844 1 90.19 808 VAL B C 1
ATOM 13317 O O . VAL B 1 808 ? 7.219 24.688 -9.406 1 90.19 808 VAL B O 1
ATOM 13320 N N . VAL B 1 809 ? 8.18 26.062 -10.828 1 95.06 809 VAL B N 1
ATOM 13321 C CA . VAL B 1 809 ? 8.922 25.016 -11.523 1 95.06 809 VAL B CA 1
ATOM 13322 C C . VAL B 1 809 ? 9.906 24.359 -10.555 1 95.06 809 VAL B C 1
ATOM 13324 O O . VAL B 1 809 ? 9.984 23.141 -10.477 1 95.06 809 VAL B O 1
ATOM 13327 N N . THR B 1 810 ? 10.633 25.172 -9.844 1 94.12 810 THR B N 1
ATOM 13328 C CA . THR B 1 810 ? 11.641 24.656 -8.914 1 94.12 810 THR B CA 1
ATOM 13329 C C . THR B 1 810 ? 10.992 23.828 -7.812 1 94.12 810 THR B C 1
ATOM 13331 O O . THR B 1 810 ? 11.477 22.75 -7.477 1 94.12 810 THR B O 1
ATOM 13334 N N . GLU B 1 811 ? 9.93 24.312 -7.297 1 90.81 811 GLU B N 1
ATOM 13335 C CA . GLU B 1 811 ? 9.211 23.562 -6.258 1 90.81 811 GLU B CA 1
ATOM 13336 C C . GLU B 1 811 ? 8.695 22.234 -6.785 1 90.81 811 GLU B C 1
ATOM 13338 O O . GLU B 1 811 ? 8.703 21.234 -6.066 1 90.81 811 GLU B O 1
ATOM 13343 N N . SER B 1 812 ? 8.211 22.266 -7.988 1 94.94 812 SER B N 1
ATOM 13344 C CA . SER B 1 812 ? 7.695 21.047 -8.594 1 94.94 812 SER B CA 1
ATOM 13345 C C . SER B 1 812 ? 8.805 20.031 -8.828 1 94.94 812 SER B C 1
ATOM 13347 O O . SER B 1 812 ? 8.602 18.828 -8.648 1 94.94 812 SER B O 1
ATOM 13349 N N . VAL B 1 813 ? 9.953 20.516 -9.219 1 96.5 813 VAL B N 1
ATOM 13350 C CA . VAL B 1 813 ? 11.102 19.641 -9.422 1 96.5 813 VAL B CA 1
ATOM 13351 C C . VAL B 1 813 ? 11.523 19.016 -8.086 1 96.5 813 VAL B C 1
ATOM 13353 O O . VAL B 1 813 ? 11.797 17.812 -8.008 1 96.5 813 VAL B O 1
ATOM 13356 N N . LEU B 1 814 ? 11.555 19.828 -7.062 1 94.31 814 LEU B N 1
ATOM 13357 C CA . LEU B 1 814 ? 11.922 19.344 -5.734 1 94.31 814 LEU B CA 1
ATOM 13358 C C . LEU B 1 814 ? 10.914 18.328 -5.223 1 94.31 814 LEU B C 1
ATOM 13360 O O . LEU B 1 814 ? 11.289 17.344 -4.594 1 94.31 814 LEU B O 1
ATOM 13364 N N . ARG B 1 815 ? 9.711 18.562 -5.527 1 92.75 815 ARG B N 1
ATOM 13365 C CA . ARG B 1 815 ? 8.664 17.625 -5.137 1 92.75 815 ARG B CA 1
ATOM 13366 C C . ARG B 1 815 ? 8.812 16.297 -5.875 1 92.75 815 ARG B C 1
ATOM 13368 O O . ARG B 1 815 ? 8.734 15.234 -5.266 1 92.75 815 ARG B O 1
ATOM 13375 N N . ALA B 1 816 ? 9 16.391 -7.129 1 95.44 816 ALA B N 1
ATOM 13376 C CA . ALA B 1 816 ? 9.156 15.188 -7.945 1 95.44 816 ALA B CA 1
ATOM 13377 C C . ALA B 1 816 ? 10.391 14.391 -7.531 1 95.44 816 ALA B C 1
ATOM 13379 O O . ALA B 1 816 ? 10.406 13.164 -7.629 1 95.44 816 ALA B O 1
ATOM 13380 N N . ALA B 1 817 ? 11.406 15.078 -7.047 1 95.5 817 ALA B N 1
ATOM 13381 C CA . ALA B 1 817 ? 12.648 14.438 -6.629 1 95.5 817 ALA B CA 1
ATOM 13382 C C . ALA B 1 817 ? 12.609 14.078 -5.148 1 95.5 817 ALA B C 1
ATOM 13384 O O . ALA B 1 817 ? 13.617 13.664 -4.574 1 95.5 817 ALA B O 1
ATOM 13385 N N . GLU B 1 818 ? 11.445 14.234 -4.512 1 92.06 818 GLU B N 1
ATOM 13386 C CA . GLU B 1 818 ? 11.242 13.898 -3.105 1 92.06 818 GLU B CA 1
ATOM 13387 C C . GLU B 1 818 ? 12.25 14.609 -2.213 1 92.06 818 GLU B C 1
ATOM 13389 O O . GLU B 1 818 ? 12.883 13.984 -1.355 1 92.06 818 GLU B O 1
ATOM 13394 N N . SER B 1 819 ? 12.406 15.953 -2.445 1 91.94 819 SER B N 1
ATOM 13395 C CA . SER B 1 819 ? 13.398 16.719 -1.693 1 91.94 819 SER B CA 1
ATOM 13396 C C . SER B 1 819 ? 12.852 18.078 -1.285 1 91.94 819 SER B C 1
ATOM 13398 O O . SER B 1 819 ? 13.617 18.984 -0.932 1 91.94 819 SER B O 1
ATOM 13400 N N . GLN B 1 820 ? 11.539 18.219 -1.359 1 88.88 820 GLN B N 1
ATOM 13401 C CA . GLN B 1 820 ? 10.922 19.5 -1.057 1 88.88 820 GLN B CA 1
ATOM 13402 C C . GLN B 1 820 ? 11.031 19.828 0.431 1 88.88 820 GLN B C 1
ATOM 13404 O O . GLN B 1 820 ? 11.391 20.953 0.804 1 88.88 820 GLN B O 1
ATOM 13409 N N . VAL B 1 821 ? 10.773 18.891 1.227 1 82.19 821 VAL B N 1
ATOM 13410 C CA . VAL B 1 821 ? 10.789 19.094 2.67 1 82.19 821 VAL B CA 1
ATOM 13411 C C . VAL B 1 821 ? 12.211 19.422 3.125 1 82.19 821 VAL B C 1
ATOM 13413 O O . VAL B 1 821 ? 12.422 20.375 3.877 1 82.19 821 VAL B O 1
ATOM 13416 N N . SER B 1 822 ? 13.18 18.688 2.607 1 85.38 822 SER B N 1
ATOM 13417 C CA . SER B 1 822 ? 14.578 18.906 2.969 1 85.38 822 SER B CA 1
ATOM 13418 C C . SER B 1 822 ? 15.062 20.266 2.488 1 85.38 822 SER B C 1
ATOM 13420 O O . SER B 1 822 ? 15.836 20.938 3.18 1 85.38 822 SER B O 1
ATOM 13422 N N . TYR B 1 823 ? 14.641 20.641 1.313 1 88.62 823 TYR B N 1
ATOM 13423 C CA . TYR B 1 823 ? 15.047 21.938 0.777 1 88.62 823 TYR B CA 1
ATOM 13424 C C . TYR B 1 823 ? 14.508 23.078 1.628 1 88.62 823 TYR B C 1
ATOM 13426 O O . TYR B 1 823 ? 15.227 24.016 1.946 1 88.62 823 TYR B O 1
ATOM 13434 N N . ARG B 1 824 ? 13.234 22.969 1.961 1 79.12 824 ARG B N 1
ATOM 13435 C CA . ARG B 1 824 ? 12.594 24.016 2.756 1 79.12 824 ARG B CA 1
ATOM 13436 C C . ARG B 1 824 ? 13.242 24.141 4.129 1 79.12 824 ARG B C 1
ATOM 13438 O O . ARG B 1 824 ? 13.375 25.234 4.664 1 79.12 824 ARG B O 1
ATOM 13445 N N . ARG B 1 825 ? 13.617 23.078 4.637 1 75.12 825 ARG B N 1
ATOM 13446 C CA . ARG B 1 825 ? 14.25 23.078 5.953 1 75.12 825 ARG B CA 1
ATOM 13447 C C . ARG B 1 825 ? 15.641 23.703 5.895 1 75.12 825 ARG B C 1
ATOM 13449 O O . ARG B 1 825 ? 16.062 24.375 6.836 1 75.12 825 ARG B O 1
ATOM 13456 N N . ARG B 1 826 ? 16.297 23.469 4.766 1 77.62 826 ARG B N 1
ATOM 13457 C CA . ARG B 1 826 ? 17.688 23.906 4.645 1 77.62 826 ARG B CA 1
ATOM 13458 C C . ARG B 1 826 ? 17.766 25.344 4.133 1 77.62 826 ARG B C 1
ATOM 13460 O O . ARG B 1 826 ? 18.641 26.109 4.535 1 77.62 826 ARG B O 1
ATOM 13467 N N . HIS B 1 827 ? 16.938 25.594 3.111 1 74.94 827 HIS B N 1
ATOM 13468 C CA . HIS B 1 827 ? 17.125 26.844 2.395 1 74.94 827 HIS B CA 1
ATOM 13469 C C . HIS B 1 827 ? 15.914 27.75 2.539 1 74.94 827 HIS B C 1
ATOM 13471 O O . HIS B 1 827 ? 15.867 28.844 1.963 1 74.94 827 HIS B O 1
ATOM 13477 N N . ARG B 1 828 ? 15.109 27.375 3.334 1 62.44 828 ARG B N 1
ATOM 13478 C CA . ARG B 1 828 ? 13.922 28.188 3.605 1 62.44 828 ARG B CA 1
ATOM 13479 C C . ARG B 1 828 ? 13.227 28.594 2.311 1 62.44 828 ARG B C 1
ATOM 13481 O O . ARG B 1 828 ? 13.141 27.797 1.372 1 62.44 828 ARG B O 1
ATOM 13488 N N . ASP B 1 829 ? 12.703 29.766 2.059 1 58.81 829 ASP B N 1
ATOM 13489 C CA . ASP B 1 829 ? 11.852 30.125 0.933 1 58.81 829 ASP B CA 1
ATOM 13490 C C . ASP B 1 829 ? 12.68 30.672 -0.231 1 58.81 829 ASP B C 1
ATOM 13492 O O . ASP B 1 829 ? 12.133 31.016 -1.278 1 58.81 829 ASP B O 1
ATOM 13496 N N . SER B 1 830 ? 14.008 30.547 -0.155 1 66.31 830 SER B N 1
ATOM 13497 C CA . SER B 1 830 ? 14.789 31.078 -1.266 1 66.31 830 SER B CA 1
ATOM 13498 C C . SER B 1 830 ? 15.008 30.016 -2.346 1 66.31 830 SER B C 1
ATOM 13500 O O . SER B 1 830 ? 15.32 28.859 -2.041 1 66.31 830 SER B O 1
ATOM 13502 N N . VAL B 1 831 ? 14.5 30.438 -3.592 1 76.69 831 VAL B N 1
ATOM 13503 C CA . VAL B 1 831 ? 14.711 29.516 -4.699 1 76.69 831 VAL B CA 1
ATOM 13504 C C . VAL B 1 831 ? 16 29.875 -5.438 1 76.69 831 VAL B C 1
ATOM 13506 O O . VAL B 1 831 ? 16.078 30.922 -6.062 1 76.69 831 VAL B O 1
ATOM 13509 N N . ARG B 1 832 ? 17.094 29.141 -5.207 1 85.19 832 ARG B N 1
ATOM 13510 C CA . ARG B 1 832 ? 18.359 29.281 -5.914 1 85.19 832 ARG B CA 1
ATOM 13511 C C . ARG B 1 832 ? 18.766 27.969 -6.582 1 85.19 832 ARG B C 1
ATOM 13513 O O . ARG B 1 832 ? 18.734 26.906 -5.949 1 85.19 832 ARG B O 1
ATOM 13520 N N . ILE B 1 833 ? 19.047 28.109 -7.789 1 91.19 833 ILE B N 1
ATOM 13521 C CA . ILE B 1 833 ? 19.406 26.922 -8.555 1 91.19 833 ILE B CA 1
ATOM 13522 C C . ILE B 1 833 ? 20.656 26.266 -7.949 1 91.19 833 ILE B C 1
ATOM 13524 O O . ILE B 1 833 ? 20.766 25.047 -7.941 1 91.19 833 ILE B O 1
ATOM 13528 N N . SER B 1 834 ? 21.594 27.094 -7.453 1 91.12 834 SER B N 1
ATOM 13529 C CA . SER B 1 834 ? 22.797 26.547 -6.816 1 91.12 834 SER B CA 1
ATOM 13530 C C . SER B 1 834 ? 22.438 25.688 -5.605 1 91.12 834 SER B C 1
ATOM 13532 O O . SER B 1 834 ? 23.047 24.641 -5.383 1 91.12 834 SER B O 1
ATOM 13534 N N . ALA B 1 835 ? 21.438 26.141 -4.863 1 90.88 835 ALA B N 1
ATOM 13535 C CA . ALA B 1 835 ? 20.984 25.391 -3.691 1 90.88 835 ALA B CA 1
ATOM 13536 C C . ALA B 1 835 ? 20.281 24.094 -4.098 1 90.88 835 ALA B C 1
ATOM 13538 O O . ALA B 1 835 ? 20.438 23.062 -3.447 1 90.88 835 ALA B O 1
ATOM 13539 N N . VAL B 1 836 ? 19.484 24.188 -5.129 1 94.06 836 VAL B N 1
ATOM 13540 C CA . VAL B 1 836 ? 18.812 23 -5.652 1 94.06 836 VAL B CA 1
ATOM 13541 C C . VAL B 1 836 ? 19.844 21.969 -6.105 1 94.06 836 VAL B C 1
ATOM 13543 O O . VAL B 1 836 ? 19.719 20.781 -5.801 1 94.06 836 VAL B O 1
ATOM 13546 N N . ALA B 1 837 ? 20.859 22.453 -6.809 1 94.69 837 ALA B N 1
ATOM 13547 C CA . ALA B 1 837 ? 21.938 21.578 -7.266 1 94.69 837 ALA B CA 1
ATOM 13548 C C . ALA B 1 837 ? 22.688 20.969 -6.086 1 94.69 837 ALA B C 1
ATOM 13550 O O . ALA B 1 837 ? 23.094 19.797 -6.129 1 94.69 837 ALA B O 1
ATOM 13551 N N . GLY B 1 838 ? 22.906 21.734 -5.102 1 92.88 838 GLY B N 1
ATOM 13552 C CA . GLY B 1 838 ? 23.547 21.203 -3.9 1 92.88 838 GLY B CA 1
ATOM 13553 C C . GLY B 1 838 ? 22.828 20.016 -3.311 1 92.88 838 GLY B C 1
ATOM 13554 O O . GLY B 1 838 ? 23.469 19.047 -2.885 1 92.88 838 GLY B O 1
ATOM 13555 N N . LEU B 1 839 ? 21.562 20.094 -3.314 1 93.12 839 LEU B N 1
ATOM 13556 C CA . LEU B 1 839 ? 20.734 19.062 -2.699 1 93.12 839 LEU B CA 1
ATOM 13557 C C . LEU B 1 839 ? 20.531 17.891 -3.654 1 93.12 839 LEU B C 1
ATOM 13559 O O . LEU B 1 839 ? 20.641 16.734 -3.252 1 93.12 839 LEU B O 1
ATOM 13563 N N . LEU B 1 840 ? 20.328 18.125 -4.957 1 96.62 840 LEU B N 1
ATOM 13564 C CA . LEU B 1 840 ? 19.891 17.078 -5.879 1 96.62 840 LEU B CA 1
ATOM 13565 C C . LEU B 1 840 ? 21.078 16.5 -6.648 1 96.62 840 LEU B C 1
ATOM 13567 O O . LEU B 1 840 ? 20.969 15.406 -7.203 1 96.62 840 LEU B O 1
ATOM 13571 N N . LEU B 1 841 ? 22.234 17.234 -6.719 1 97.56 841 LEU B N 1
ATOM 13572 C CA . LEU B 1 841 ? 23.328 16.75 -7.535 1 97.56 841 LEU B CA 1
ATOM 13573 C C . LEU B 1 841 ? 24.531 16.391 -6.668 1 97.56 841 LEU B C 1
ATOM 13575 O O . LEU B 1 841 ? 25.25 15.422 -6.957 1 97.56 841 LEU B O 1
ATOM 13579 N N . PHE B 1 842 ? 24.719 17.109 -5.566 1 96.19 842 PHE B N 1
ATOM 13580 C CA . PHE B 1 842 ? 26.031 17.016 -4.945 1 96.19 842 PHE B CA 1
ATOM 13581 C C . PHE B 1 842 ? 25.938 16.406 -3.551 1 96.19 842 PHE B C 1
ATOM 13583 O O . PHE B 1 842 ? 26.938 15.992 -2.973 1 96.19 842 PHE B O 1
ATOM 13590 N N . ASP B 1 843 ? 24.797 16.344 -2.973 1 94.69 843 ASP B N 1
ATOM 13591 C CA . ASP B 1 843 ? 24.625 15.867 -1.604 1 94.69 843 ASP B CA 1
ATOM 13592 C C . ASP B 1 843 ? 24.734 14.344 -1.541 1 94.69 843 ASP B C 1
ATOM 13594 O O . ASP B 1 843 ? 23.797 13.633 -1.891 1 94.69 843 ASP B O 1
ATOM 13598 N N . THR B 1 844 ? 25.781 13.82 -0.962 1 95 844 THR B N 1
ATOM 13599 C CA . THR B 1 844 ? 26.031 12.383 -0.915 1 95 844 THR B CA 1
ATOM 13600 C C . THR B 1 844 ? 25.188 11.727 0.169 1 95 844 THR B C 1
ATOM 13602 O O . THR B 1 844 ? 25.062 10.5 0.208 1 95 844 THR B O 1
ATOM 13605 N N . ALA B 1 845 ? 24.516 12.547 0.988 1 94.19 845 ALA B N 1
ATOM 13606 C CA . ALA B 1 845 ? 23.688 12.008 2.062 1 94.19 845 ALA B CA 1
ATOM 13607 C C . ALA B 1 845 ? 22.219 11.93 1.638 1 94.19 845 ALA B C 1
ATOM 13609 O O . ALA B 1 845 ? 21.406 11.281 2.307 1 94.19 845 ALA B O 1
ATOM 13610 N N . ASN B 1 846 ? 21.875 12.594 0.554 1 95.19 846 ASN B N 1
ATOM 13611 C CA . ASN B 1 846 ? 20.516 12.555 0.048 1 95.19 846 ASN B CA 1
ATOM 13612 C C . ASN B 1 846 ? 20.312 11.406 -0.941 1 95.19 846 ASN B C 1
ATOM 13614 O O . ASN B 1 846 ? 20.875 11.43 -2.041 1 95.19 846 ASN B O 1
ATOM 13618 N N . PRO B 1 847 ? 19.531 10.414 -0.577 1 95.88 847 PRO B N 1
ATOM 13619 C CA . PRO B 1 847 ? 19.344 9.25 -1.444 1 95.88 847 PRO B CA 1
ATOM 13620 C C . PRO B 1 847 ? 18.75 9.617 -2.799 1 95.88 847 PRO B C 1
ATOM 13622 O O . PRO B 1 847 ? 18.734 8.789 -3.719 1 95.88 847 PRO B O 1
ATOM 13625 N N . ARG B 1 848 ? 18.266 10.805 -2.928 1 96.25 848 ARG B N 1
ATOM 13626 C CA . ARG B 1 848 ? 17.672 11.242 -4.184 1 96.25 848 ARG B CA 1
ATOM 13627 C C . ARG B 1 848 ? 18.656 12.062 -5.004 1 96.25 848 ARG B C 1
ATOM 13629 O O . ARG B 1 848 ? 18.359 12.469 -6.129 1 96.25 848 ARG B O 1
ATOM 13636 N N . SER B 1 849 ? 19.891 12.266 -4.492 1 97.56 849 SER B N 1
ATOM 13637 C CA . SER B 1 849 ? 20.906 13.062 -5.156 1 97.56 849 SER B CA 1
ATOM 13638 C C . SER B 1 849 ? 21.688 12.234 -6.172 1 97.56 849 SER B C 1
ATOM 13640 O O . SER B 1 849 ? 21.812 11.016 -6.023 1 97.56 849 SER B O 1
ATOM 13642 N N . LEU B 1 850 ? 22.156 12.891 -7.168 1 98.19 850 LEU B N 1
ATOM 13643 C CA . LEU B 1 850 ? 22.969 12.242 -8.195 1 98.19 850 LEU B CA 1
ATOM 13644 C C . LEU B 1 850 ? 24.25 11.68 -7.598 1 98.19 850 LEU B C 1
ATOM 13646 O O . LEU B 1 850 ? 24.672 10.57 -7.938 1 98.19 850 LEU B O 1
ATOM 13650 N N . ALA B 1 851 ? 24.891 12.414 -6.762 1 97.94 851 ALA B N 1
ATOM 13651 C CA . ALA B 1 851 ? 26.125 11.961 -6.117 1 97.94 851 ALA B CA 1
ATOM 13652 C C . ALA B 1 851 ? 25.891 10.672 -5.344 1 97.94 851 ALA B C 1
ATOM 13654 O O . ALA B 1 851 ? 26.734 9.773 -5.352 1 97.94 851 ALA B O 1
ATOM 13655 N N . TYR B 1 852 ? 24.812 10.594 -4.668 1 97.69 852 TYR B N 1
ATOM 13656 C CA . TYR B 1 852 ? 24.469 9.391 -3.932 1 97.69 852 TYR B CA 1
ATOM 13657 C C . TYR B 1 852 ? 24.328 8.195 -4.871 1 97.69 852 TYR B C 1
ATOM 13659 O O . TYR B 1 852 ? 24.812 7.102 -4.574 1 97.69 852 TYR B O 1
ATOM 13667 N N . GLN B 1 853 ? 23.625 8.383 -5.98 1 98.06 853 GLN B N 1
ATOM 13668 C CA . GLN B 1 853 ? 23.438 7.301 -6.949 1 98.06 853 GLN B CA 1
ATOM 13669 C C . GLN B 1 853 ? 24.781 6.801 -7.465 1 98.06 853 GLN B C 1
ATOM 13671 O O . GLN B 1 853 ? 25 5.59 -7.578 1 98.06 853 GLN B O 1
ATOM 13676 N N . LEU B 1 854 ? 25.656 7.738 -7.785 1 98.38 854 LEU B N 1
ATOM 13677 C CA . LEU B 1 854 ? 26.953 7.367 -8.344 1 98.38 854 LEU B CA 1
ATOM 13678 C C . LEU B 1 854 ? 27.797 6.617 -7.32 1 98.38 854 LEU B C 1
ATOM 13680 O O . LEU B 1 854 ? 28.484 5.652 -7.66 1 98.38 854 LEU B O 1
ATOM 13684 N N . ASP B 1 855 ? 27.688 7.008 -6.109 1 97.56 855 ASP B N 1
ATOM 13685 C CA . ASP B 1 855 ? 28.406 6.316 -5.047 1 97.56 855 ASP B CA 1
ATOM 13686 C C . ASP B 1 855 ? 27.875 4.902 -4.848 1 97.56 855 ASP B C 1
ATOM 13688 O O . ASP B 1 855 ? 28.656 3.957 -4.672 1 97.56 855 ASP B O 1
ATOM 13692 N N . ARG B 1 856 ? 26.594 4.777 -4.824 1 97.44 856 ARG B N 1
ATOM 13693 C CA . ARG B 1 856 ? 25.969 3.467 -4.652 1 97.44 856 ARG B CA 1
ATOM 13694 C C . ARG B 1 856 ? 26.297 2.551 -5.828 1 97.44 856 ARG B C 1
ATOM 13696 O O . ARG B 1 856 ? 26.453 1.34 -5.652 1 97.44 856 ARG B O 1
ATOM 13703 N N . LEU B 1 857 ? 26.312 3.121 -7.027 1 97.62 857 LEU B N 1
ATOM 13704 C CA . LEU B 1 857 ? 26.688 2.357 -8.211 1 97.62 857 LEU B CA 1
ATOM 13705 C C . LEU B 1 857 ? 28.109 1.812 -8.086 1 97.62 857 LEU B C 1
ATOM 13707 O O . LEU B 1 857 ? 28.359 0.66 -8.445 1 97.62 857 LEU B O 1
ATOM 13711 N N . ASP B 1 858 ? 28.938 2.629 -7.598 1 96.56 858 ASP B N 1
ATOM 13712 C CA . ASP B 1 858 ? 30.328 2.217 -7.426 1 96.56 858 ASP B CA 1
ATOM 13713 C C . ASP B 1 858 ? 30.438 1.061 -6.434 1 96.56 858 ASP B C 1
ATOM 13715 O O . ASP B 1 858 ? 31.141 0.074 -6.699 1 96.56 858 ASP B O 1
ATOM 13719 N N . ALA B 1 859 ? 29.75 1.159 -5.348 1 96 859 ALA B N 1
ATOM 13720 C CA . ALA B 1 859 ? 29.766 0.112 -4.328 1 96 859 ALA B CA 1
ATOM 13721 C C . ALA B 1 859 ? 29.172 -1.187 -4.871 1 96 859 ALA B C 1
ATOM 13723 O O . ALA B 1 859 ? 29.703 -2.271 -4.613 1 96 859 ALA B O 1
ATOM 13724 N N . ASP B 1 860 ? 28.125 -1.104 -5.621 1 96.44 860 ASP B N 1
ATOM 13725 C CA . ASP B 1 860 ? 27.438 -2.277 -6.156 1 96.44 860 ASP B CA 1
ATOM 13726 C C . ASP B 1 860 ? 28.297 -2.984 -7.203 1 96.44 860 ASP B C 1
ATOM 13728 O O . ASP B 1 860 ? 28.344 -4.215 -7.238 1 96.44 860 ASP B O 1
ATOM 13732 N N . LEU B 1 861 ? 28.906 -2.219 -8.07 1 95 861 LEU B N 1
ATOM 13733 C CA . LEU B 1 861 ? 29.75 -2.801 -9.102 1 95 861 LEU B CA 1
ATOM 13734 C C . LEU B 1 861 ? 30.938 -3.527 -8.477 1 95 861 LEU B C 1
ATOM 13736 O O . LEU B 1 861 ? 31.359 -4.582 -8.969 1 95 861 LEU B O 1
ATOM 13740 N N . ARG B 1 862 ? 31.406 -3.066 -7.355 1 93.31 862 ARG B N 1
ATOM 13741 C CA . ARG B 1 862 ? 32.531 -3.682 -6.672 1 93.31 862 ARG B CA 1
ATOM 13742 C C . ARG B 1 862 ? 32.125 -4.961 -5.957 1 93.31 862 ARG B C 1
ATOM 13744 O O . ARG B 1 862 ? 32.938 -5.855 -5.738 1 93.31 862 ARG B O 1
ATOM 13751 N N . ALA B 1 863 ? 30.859 -5.035 -5.664 1 92.38 863 ALA B N 1
ATOM 13752 C CA . ALA B 1 863 ? 30.359 -6.176 -4.898 1 92.38 863 ALA B CA 1
ATOM 13753 C C . ALA B 1 863 ? 30.094 -7.371 -5.809 1 92.38 863 ALA B C 1
ATOM 13755 O O . ALA B 1 863 ? 29.938 -8.5 -5.336 1 92.38 863 ALA B O 1
ATOM 13756 N N . LEU B 1 864 ? 30.078 -7.18 -7.105 1 88.88 864 LEU B N 1
ATOM 13757 C CA . LEU B 1 864 ? 29.812 -8.273 -8.031 1 88.88 864 LEU B CA 1
ATOM 13758 C C . LEU B 1 864 ? 31.016 -9.219 -8.109 1 88.88 864 LEU B C 1
ATOM 13760 O O . LEU B 1 864 ? 32.156 -8.773 -8.023 1 88.88 864 LEU B O 1
ATOM 13764 N N . PRO B 1 865 ? 30.719 -10.438 -8.273 1 82.88 865 PRO B N 1
ATOM 13765 C CA . PRO B 1 865 ? 31.828 -11.383 -8.406 1 82.88 865 PRO B CA 1
ATOM 13766 C C . PRO B 1 865 ? 32.75 -11.07 -9.594 1 82.88 865 PRO B C 1
ATOM 13768 O O . PRO B 1 865 ? 32.25 -10.719 -10.672 1 82.88 865 PRO B O 1
ATOM 13771 N N . GLY B 1 866 ? 34.062 -11.094 -9.375 1 75.5 866 GLY B N 1
ATOM 13772 C CA . GLY B 1 866 ? 35.031 -10.891 -10.445 1 75.5 866 GLY B CA 1
ATOM 13773 C C . GLY B 1 866 ? 35.25 -9.43 -10.781 1 75.5 866 GLY B C 1
ATOM 13774 O O . GLY B 1 866 ? 35.812 -9.109 -11.836 1 75.5 866 GLY B O 1
ATOM 13775 N N . ALA B 1 867 ? 34.844 -8.609 -9.953 1 76.06 867 ALA B N 1
ATOM 13776 C CA . ALA B 1 867 ? 35 -7.176 -10.203 1 76.06 867 ALA B CA 1
ATOM 13777 C C . ALA B 1 867 ? 36.469 -6.773 -10.18 1 76.06 867 ALA B C 1
ATOM 13779 O O . ALA B 1 867 ? 37.219 -7.164 -9.281 1 76.06 867 ALA B O 1
ATOM 13780 N N . SER B 1 868 ? 37.062 -6.371 -11.297 1 72.88 868 SER B N 1
ATOM 13781 C CA . SER B 1 868 ? 38.469 -5.984 -11.414 1 72.88 868 SER B CA 1
ATOM 13782 C C . SER B 1 868 ? 38.656 -4.508 -11.094 1 72.88 868 SER B C 1
ATOM 13784 O O . SER B 1 868 ? 39.781 -4.055 -10.891 1 72.88 868 SER B O 1
ATOM 13786 N N . GLY B 1 869 ? 37.625 -3.826 -10.891 1 71.31 869 GLY B N 1
ATOM 13787 C CA . GLY B 1 869 ? 37.719 -2.395 -10.648 1 71.31 869 GLY B CA 1
ATOM 13788 C C . GLY B 1 869 ? 38.031 -1.594 -11.891 1 71.31 869 GLY B C 1
ATOM 13789 O O . GLY B 1 869 ? 38.062 -0.362 -11.859 1 71.31 869 GLY B O 1
ATOM 13790 N N . SER B 1 870 ? 38.312 -2.252 -13.023 1 81.31 870 SER B N 1
ATOM 13791 C CA . SER B 1 870 ? 38.75 -1.519 -14.203 1 81.31 870 SER B CA 1
ATOM 13792 C C . SER B 1 870 ? 37.875 -1.842 -15.414 1 81.31 870 SER B C 1
ATOM 13794 O O . SER B 1 870 ? 38.25 -1.546 -16.547 1 81.31 870 SER B O 1
ATOM 13796 N N . SER B 1 871 ? 36.781 -2.34 -15.203 1 88.56 871 SER B N 1
ATOM 13797 C CA . SER B 1 871 ? 35.875 -2.658 -16.312 1 88.56 871 SER B CA 1
ATOM 13798 C C . SER B 1 871 ? 35.344 -1.391 -16.953 1 88.56 871 SER B C 1
ATOM 13800 O O . SER B 1 871 ? 35.438 -0.3 -16.391 1 88.56 871 SER B O 1
ATOM 13802 N N . ARG B 1 872 ? 34.812 -1.491 -18.141 1 90.5 872 ARG B N 1
ATOM 13803 C CA . ARG B 1 872 ? 34.281 -0.347 -18.875 1 90.5 872 ARG B CA 1
ATOM 13804 C C . ARG B 1 872 ? 33.188 0.352 -18.109 1 90.5 872 ARG B C 1
ATOM 13806 O O . ARG B 1 872 ? 33.188 1.578 -17.984 1 90.5 872 ARG B O 1
ATOM 13813 N N . PRO B 1 873 ? 32.219 -0.389 -17.547 1 92.69 873 PRO B N 1
ATOM 13814 C CA . PRO B 1 873 ? 31.188 0.295 -16.75 1 92.69 873 PRO B CA 1
ATOM 13815 C C . PRO B 1 873 ? 31.797 1.086 -15.578 1 92.69 873 PRO B C 1
ATOM 13817 O O . PRO B 1 873 ? 31.344 2.197 -15.289 1 92.69 873 PRO B O 1
ATOM 13820 N N . GLN B 1 874 ? 32.781 0.63 -14.977 1 94.25 874 GLN B N 1
ATOM 13821 C CA . GLN B 1 874 ? 33.406 1.306 -13.852 1 94.25 874 GLN B CA 1
ATOM 13822 C C . GLN B 1 874 ? 34.156 2.562 -14.305 1 94.25 874 GLN B C 1
ATOM 13824 O O . GLN B 1 874 ? 34.156 3.568 -13.594 1 94.25 874 GLN B O 1
ATOM 13829 N N . ARG B 1 875 ? 34.688 2.494 -15.5 1 94.94 875 ARG B N 1
ATOM 13830 C CA . ARG B 1 875 ? 35.375 3.668 -16.031 1 94.94 875 ARG B CA 1
ATOM 13831 C C . ARG B 1 875 ? 34.375 4.773 -16.375 1 94.94 875 ARG B C 1
ATOM 13833 O O . ARG B 1 875 ? 34.625 5.949 -16.109 1 94.94 875 ARG B O 1
ATOM 13840 N N . LEU B 1 876 ? 33.312 4.387 -16.953 1 96.5 876 LEU B N 1
ATOM 13841 C CA . LEU B 1 876 ? 32.281 5.348 -17.281 1 96.5 876 LEU B CA 1
ATOM 13842 C C . LEU B 1 876 ? 31.719 5.988 -16.016 1 96.5 876 LEU B C 1
ATOM 13844 O O . LEU B 1 876 ? 31.438 7.191 -15.992 1 96.5 876 LEU B O 1
ATOM 13848 N N . LEU B 1 877 ? 31.594 5.18 -14.984 1 97.25 877 LEU B N 1
ATOM 13849 C CA . LEU B 1 877 ? 31.125 5.684 -13.695 1 97.25 877 LEU B CA 1
ATOM 13850 C C . LEU B 1 877 ? 32.125 6.668 -13.102 1 97.25 877 LEU B C 1
ATOM 13852 O O . LEU B 1 877 ? 31.734 7.727 -12.602 1 97.25 877 LEU B O 1
ATOM 13856 N N . ALA B 1 878 ? 33.344 6.348 -13.164 1 96.5 878 ALA B N 1
ATOM 13857 C CA . ALA B 1 878 ? 34.406 7.227 -12.656 1 96.5 878 ALA B CA 1
ATOM 13858 C C . ALA B 1 878 ? 34.406 8.562 -13.391 1 96.5 878 ALA B C 1
ATOM 13860 O O . ALA B 1 878 ? 34.625 9.609 -12.797 1 96.5 878 ALA B O 1
ATOM 13861 N N . ASP B 1 879 ? 34.156 8.469 -14.656 1 96.62 879 ASP B N 1
ATOM 13862 C CA . ASP B 1 879 ? 34.094 9.68 -15.469 1 96.62 879 ASP B CA 1
ATOM 13863 C C . ASP B 1 879 ? 32.938 10.578 -15.008 1 96.62 879 ASP B C 1
ATOM 13865 O O . ASP B 1 879 ? 33.094 11.789 -14.898 1 96.62 879 ASP B O 1
ATOM 13869 N N . ALA B 1 880 ? 31.781 10 -14.797 1 97.69 880 ALA B N 1
ATOM 13870 C CA . ALA B 1 880 ? 30.625 10.75 -14.32 1 97.69 880 ALA B CA 1
ATOM 13871 C C . ALA B 1 880 ? 30.891 11.383 -12.961 1 97.69 880 ALA B C 1
ATOM 13873 O O . ALA B 1 880 ? 30.516 12.539 -12.727 1 97.69 880 ALA B O 1
ATOM 13874 N N . GLN B 1 881 ? 31.531 10.656 -12.039 1 97.62 881 GLN B N 1
ATOM 13875 C CA . GLN B 1 881 ? 31.875 11.172 -10.719 1 97.62 881 GLN B CA 1
ATOM 13876 C C . GLN B 1 881 ? 32.844 12.344 -10.82 1 97.62 881 GLN B C 1
ATOM 13878 O O . GLN B 1 881 ? 32.719 13.336 -10.102 1 97.62 881 GLN B O 1
ATOM 13883 N N . ARG B 1 882 ? 33.75 12.242 -11.727 1 96.62 882 ARG B N 1
ATOM 13884 C CA . ARG B 1 882 ? 34.719 13.305 -11.938 1 96.62 882 ARG B CA 1
ATOM 13885 C C . ARG B 1 882 ? 34.062 14.57 -12.469 1 96.62 882 ARG B C 1
ATOM 13887 O O . ARG B 1 882 ? 34.406 15.68 -12.07 1 96.62 882 ARG B O 1
ATOM 13894 N N . MET B 1 883 ? 33.156 14.406 -13.352 1 96.38 883 MET B N 1
ATOM 13895 C CA . MET B 1 883 ? 32.406 15.539 -13.906 1 96.38 883 MET B CA 1
ATOM 13896 C C . MET B 1 883 ? 31.703 16.312 -12.797 1 96.38 883 MET B C 1
ATOM 13898 O O . MET B 1 883 ? 31.719 17.547 -12.789 1 96.38 883 MET B O 1
ATOM 13902 N N . LEU B 1 884 ? 31.094 15.609 -11.859 1 95.81 884 LEU B N 1
ATOM 13903 C CA . LEU B 1 884 ? 30.375 16.234 -10.766 1 95.81 884 LEU B CA 1
ATOM 13904 C C . LEU B 1 884 ? 31.344 16.938 -9.812 1 95.81 884 LEU B C 1
ATOM 13906 O O . LEU B 1 884 ? 31.047 18.031 -9.32 1 95.81 884 LEU B O 1
ATOM 13910 N N . ARG B 1 885 ? 32.469 16.359 -9.586 1 93.31 885 ARG B N 1
ATOM 13911 C CA . ARG B 1 885 ? 33.406 16.875 -8.609 1 93.31 885 ARG B CA 1
ATOM 13912 C C . ARG B 1 885 ? 34.094 18.141 -9.125 1 93.31 885 ARG B C 1
ATOM 13914 O O . ARG B 1 885 ? 34.531 18.984 -8.336 1 93.31 885 ARG B O 1
ATOM 13921 N N . ARG B 1 886 ? 34.094 18.344 -10.375 1 92.25 886 ARG B N 1
ATOM 13922 C CA . ARG B 1 886 ? 34.812 19.438 -10.984 1 92.25 886 ARG B CA 1
ATOM 13923 C C . ARG B 1 886 ? 34 20.719 -11.008 1 92.25 886 ARG B C 1
ATOM 13925 O O . ARG B 1 886 ? 34.531 21.812 -11.203 1 92.25 886 ARG B O 1
ATOM 13932 N N . VAL B 1 887 ? 32.75 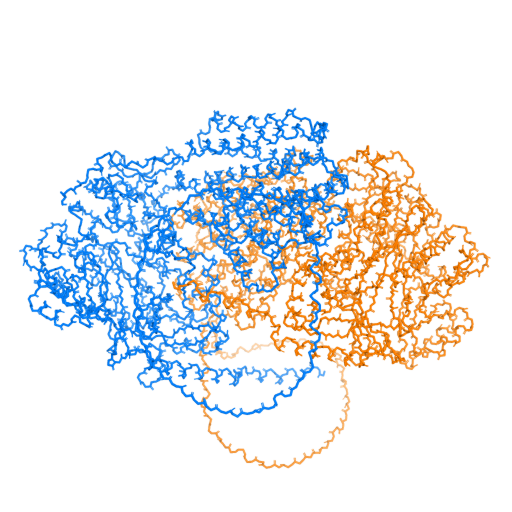20.609 -10.703 1 93.44 887 VAL B N 1
ATOM 13933 C CA . VAL B 1 887 ? 31.859 21.75 -10.891 1 93.44 887 VAL B CA 1
ATOM 13934 C C . VAL B 1 887 ? 31.609 22.438 -9.547 1 93.44 887 VAL B C 1
ATOM 13936 O O . VAL B 1 887 ? 31.406 21.766 -8.531 1 93.44 887 VAL B O 1
ATOM 13939 N N . ASP B 1 888 ? 31.672 23.75 -9.578 1 90.06 888 ASP B N 1
ATOM 13940 C CA . ASP B 1 888 ? 31.219 24.547 -8.453 1 90.06 888 ASP B CA 1
ATOM 13941 C C . ASP B 1 888 ? 29.719 24.859 -8.57 1 90.06 888 ASP B C 1
ATOM 13943 O O . ASP B 1 888 ? 29.281 25.422 -9.57 1 90.06 888 ASP B O 1
ATOM 13947 N N . PRO B 1 889 ? 28.984 24.578 -7.543 1 88.19 889 PRO B N 1
ATOM 13948 C CA . PRO B 1 889 ? 27.531 24.766 -7.602 1 88.19 889 PRO B CA 1
ATOM 13949 C C . PRO B 1 889 ? 27.141 26.188 -7.988 1 88.19 889 PRO B C 1
ATOM 13951 O O . PRO B 1 889 ? 26.141 26.406 -8.664 1 88.19 889 PRO B O 1
ATOM 13954 N N . ASP B 1 890 ? 27.875 27.141 -7.648 1 88.44 890 ASP B N 1
ATOM 13955 C CA . ASP B 1 890 ? 27.562 28.531 -7.934 1 88.44 890 ASP B CA 1
ATOM 13956 C C . ASP B 1 890 ? 27.641 28.828 -9.43 1 88.44 890 ASP B C 1
ATOM 13958 O O . ASP B 1 890 ? 26.938 29.703 -9.945 1 88.44 890 ASP B O 1
ATOM 13962 N N . ASP B 1 891 ? 28.484 28.109 -10.094 1 91.31 891 ASP B N 1
ATOM 13963 C CA . ASP B 1 891 ? 28.641 28.281 -11.531 1 91.31 891 ASP B CA 1
ATOM 13964 C C . ASP B 1 891 ? 27.406 27.797 -12.289 1 91.31 891 ASP B C 1
ATOM 13966 O O . ASP B 1 891 ? 27.188 28.188 -13.438 1 91.31 891 ASP B O 1
ATOM 13970 N N . LEU B 1 892 ? 26.656 27.078 -11.656 1 93.38 892 LEU B N 1
ATOM 13971 C CA . LEU B 1 892 ? 25.516 26.469 -12.32 1 93.38 892 LEU B CA 1
ATOM 13972 C C . LEU B 1 892 ? 24.359 27.469 -12.43 1 93.38 892 LEU B C 1
ATOM 13974 O O . LEU B 1 892 ? 23.422 27.25 -13.211 1 93.38 892 LEU B O 1
ATOM 13978 N N . GLU B 1 893 ? 24.438 28.531 -11.695 1 89.88 893 GLU B N 1
ATOM 13979 C CA . GLU B 1 893 ? 23.391 29.547 -11.68 1 89.88 893 GLU B CA 1
ATOM 13980 C C . GLU B 1 893 ? 23.594 30.562 -12.805 1 89.88 893 GLU B C 1
ATOM 13982 O O . GLU B 1 893 ? 22.641 31.25 -13.203 1 89.88 893 GLU B O 1
ATOM 13987 N N . VAL B 1 894 ? 24.75 30.609 -13.375 1 92.06 894 VAL B N 1
ATOM 13988 C CA . VAL B 1 894 ? 25.094 31.625 -14.359 1 92.06 894 VAL B CA 1
ATOM 13989 C C . VAL B 1 894 ? 24.359 31.359 -15.664 1 92.06 894 VAL B C 1
ATOM 13991 O O . VAL B 1 894 ? 24.266 30.219 -16.109 1 92.06 894 VAL B O 1
ATOM 13994 N N . THR B 1 895 ? 23.75 32.438 -16.219 1 93.62 895 THR B N 1
ATOM 13995 C CA . THR B 1 895 ? 23 32.344 -17.453 1 93.62 895 THR B CA 1
ATOM 13996 C C . THR B 1 895 ? 23.719 33.062 -18.594 1 93.62 895 THR B C 1
ATOM 13998 O O . THR B 1 895 ? 24.453 34.031 -18.359 1 93.62 895 THR B O 1
ATOM 14001 N N . ASP B 1 896 ? 23.547 32.625 -19.719 1 93.31 896 ASP B N 1
ATOM 14002 C CA . ASP B 1 896 ? 24.047 33.344 -20.891 1 93.31 896 ASP B CA 1
ATOM 14003 C C . ASP B 1 896 ? 23.047 34.438 -21.328 1 93.31 896 ASP B C 1
ATOM 14005 O O . ASP B 1 896 ? 22.094 34.719 -20.609 1 93.31 896 ASP B O 1
ATOM 14009 N N . ASP B 1 897 ? 23.312 35 -22.5 1 91.69 897 ASP B N 1
ATOM 14010 C CA . ASP B 1 897 ? 22.531 36.156 -22.969 1 91.69 897 ASP B CA 1
ATOM 14011 C C . ASP B 1 897 ? 21.109 35.719 -23.328 1 91.69 897 ASP B C 1
ATOM 14013 O O . ASP B 1 897 ? 20.203 36.562 -23.312 1 91.69 897 ASP B O 1
ATOM 14017 N N . GLU B 1 898 ? 20.984 34.5 -23.562 1 91.88 898 GLU B N 1
ATOM 14018 C CA . GLU B 1 898 ? 19.672 34 -23.938 1 91.88 898 GLU B CA 1
ATOM 14019 C C . GLU B 1 898 ? 18.922 33.438 -22.734 1 91.88 898 GLU B C 1
ATOM 14021 O O . GLU B 1 898 ? 17.812 32.938 -22.875 1 91.88 898 GLU B O 1
ATOM 14026 N N . GLY B 1 899 ? 19.516 33.562 -21.594 1 93.56 899 GLY B N 1
ATOM 14027 C CA . GLY B 1 899 ? 18.875 33.125 -20.375 1 93.56 899 GLY B CA 1
ATOM 14028 C C . GLY B 1 899 ? 19.062 31.625 -20.125 1 93.56 899 GLY B C 1
ATOM 14029 O O . GLY B 1 899 ? 18.328 31.031 -19.344 1 93.56 899 GLY B O 1
ATOM 14030 N N . ARG B 1 900 ? 19.969 31.062 -20.828 1 95.5 900 ARG B N 1
ATOM 14031 C CA . ARG B 1 900 ? 20.219 29.625 -20.688 1 95.5 900 ARG B CA 1
ATOM 14032 C C . ARG B 1 900 ? 21.375 29.375 -19.719 1 95.5 900 ARG B C 1
ATOM 14034 O O . ARG B 1 900 ? 22.375 30.078 -19.734 1 95.5 900 ARG B O 1
ATOM 14041 N N . ARG B 1 901 ? 21.141 28.469 -18.859 1 96.62 901 ARG B N 1
ATOM 14042 C CA . ARG B 1 901 ? 22.188 28.031 -17.953 1 96.62 901 ARG B CA 1
ATOM 14043 C C . ARG B 1 901 ? 23.062 26.953 -18.594 1 96.62 901 ARG B C 1
ATOM 14045 O O . ARG B 1 901 ? 22.891 25.766 -18.281 1 96.62 901 ARG B O 1
ATOM 14052 N N . THR B 1 902 ? 24.016 27.281 -19.281 1 95.62 902 THR B N 1
ATOM 14053 C CA . THR B 1 902 ? 24.781 26.422 -20.188 1 95.62 902 THR B CA 1
ATOM 14054 C C . THR B 1 902 ? 25.625 25.422 -19.391 1 95.62 902 THR B C 1
ATOM 14056 O O . THR B 1 902 ? 25.719 24.25 -19.766 1 95.62 902 THR B O 1
ATOM 14059 N N . GLU B 1 903 ? 26.25 25.844 -18.328 1 95.5 903 GLU B N 1
ATOM 14060 C CA . GLU B 1 903 ? 27.078 24.938 -17.531 1 95.5 903 GLU B CA 1
ATOM 14061 C C . GLU B 1 903 ? 26.234 23.828 -16.906 1 95.5 903 GLU B C 1
ATOM 14063 O O . GLU B 1 903 ? 26.672 22.672 -16.828 1 95.5 903 GLU B O 1
ATOM 14068 N N . LEU B 1 904 ? 25.109 24.234 -16.422 1 96.69 904 LEU B N 1
ATOM 14069 C CA . LEU B 1 904 ? 24.188 23.234 -15.875 1 96.69 904 LEU B CA 1
ATOM 14070 C C . LEU B 1 904 ? 23.75 22.25 -16.953 1 96.69 904 LEU B C 1
ATOM 14072 O O . LEU B 1 904 ? 23.75 21.047 -16.719 1 96.69 904 LEU B O 1
ATOM 14076 N N . ALA B 1 905 ? 23.406 22.75 -18.078 1 97 905 ALA B N 1
ATOM 14077 C CA . ALA B 1 905 ? 22.953 21.922 -19.188 1 97 905 ALA B CA 1
ATOM 14078 C C . ALA B 1 905 ? 24.047 20.938 -19.609 1 97 905 ALA B C 1
ATOM 14080 O O . ALA B 1 905 ? 23.781 19.75 -19.828 1 97 905 ALA B O 1
ATOM 14081 N N . GLU B 1 906 ? 25.25 21.406 -19.688 1 96.19 906 GLU B N 1
ATOM 14082 C CA . GLU B 1 906 ? 26.359 20.578 -20.125 1 96.19 906 GLU B CA 1
ATOM 14083 C C . GLU B 1 906 ? 26.672 19.484 -19.109 1 96.19 906 GLU B C 1
ATOM 14085 O O . GLU B 1 906 ? 26.969 18.344 -19.484 1 96.19 906 GLU B O 1
ATOM 14090 N N . LEU B 1 907 ? 26.656 19.859 -17.891 1 97.19 907 LEU B N 1
ATOM 14091 C CA . LEU B 1 907 ? 26.891 18.859 -16.844 1 97.19 907 LEU B CA 1
ATOM 14092 C C . LEU B 1 907 ? 25.844 17.75 -16.891 1 97.19 907 LEU B C 1
ATOM 14094 O O . LEU B 1 907 ? 26.188 16.578 -16.891 1 97.19 907 LEU B O 1
ATOM 14098 N N . LEU B 1 908 ? 24.578 18.188 -16.938 1 97.75 908 LEU B N 1
ATOM 14099 C CA . LEU B 1 908 ? 23.469 17.234 -16.906 1 97.75 908 LEU B CA 1
ATOM 14100 C C . LEU B 1 908 ? 23.5 16.344 -18.141 1 97.75 908 LEU B C 1
ATOM 14102 O O . LEU B 1 908 ? 23.328 15.125 -18.047 1 97.75 908 LEU B O 1
ATOM 14106 N N . ASP B 1 909 ? 23.781 16.859 -19.281 1 97 909 ASP B N 1
ATOM 14107 C CA . ASP B 1 909 ? 23.844 16.094 -20.516 1 97 909 ASP B CA 1
ATOM 14108 C C . ASP B 1 909 ? 25.047 15.133 -20.5 1 97 909 ASP B C 1
ATOM 14110 O O . ASP B 1 909 ? 24.953 14 -20.969 1 97 909 ASP B O 1
ATOM 14114 N N . GLY B 1 910 ? 26.109 15.625 -20.016 1 97.5 910 GLY B N 1
ATOM 14115 C CA . GLY B 1 910 ? 27.297 14.805 -19.922 1 97.5 910 GLY B CA 1
ATOM 14116 C C . GLY B 1 910 ? 27.125 13.586 -19.047 1 97.5 910 GLY B C 1
ATOM 14117 O O . GLY B 1 910 ? 27.484 12.477 -19.422 1 97.5 910 GLY B O 1
ATOM 14118 N N . VAL B 1 911 ? 26.641 13.797 -17.844 1 98.12 911 VAL B N 1
ATOM 14119 C CA . VAL B 1 911 ? 26.438 12.688 -16.922 1 98.12 911 VAL B CA 1
ATOM 14120 C C . VAL B 1 911 ? 25.359 11.75 -17.453 1 98.12 911 VAL B C 1
ATOM 14122 O O . VAL B 1 911 ? 25.469 10.531 -17.328 1 98.12 911 VAL B O 1
ATOM 14125 N N . HIS B 1 912 ? 24.281 12.328 -18.016 1 97.75 912 HIS B N 1
ATOM 14126 C CA . HIS B 1 912 ? 23.219 11.531 -18.609 1 97.75 912 HIS B CA 1
ATOM 14127 C C . HIS B 1 912 ? 23.766 10.562 -19.656 1 97.75 912 HIS B C 1
ATOM 14129 O O . HIS B 1 912 ? 23.422 9.375 -19.656 1 97.75 912 HIS B O 1
ATOM 14135 N N . LEU B 1 913 ? 24.594 11.047 -20.5 1 97.62 913 LEU B N 1
ATOM 14136 C CA . LEU B 1 913 ? 25.188 10.234 -21.547 1 97.62 913 LEU B CA 1
ATOM 14137 C C . LEU B 1 913 ? 26.047 9.125 -20.969 1 97.62 913 LEU B C 1
ATOM 14139 O O . LEU B 1 913 ? 26.016 7.992 -21.438 1 97.62 913 LEU B O 1
ATOM 14143 N N . ARG B 1 914 ? 26.828 9.43 -19.984 1 97.75 914 ARG B N 1
ATOM 14144 C CA . ARG B 1 914 ? 27.688 8.43 -19.359 1 97.75 914 ARG B CA 1
ATOM 14145 C C . ARG B 1 914 ? 26.859 7.332 -18.703 1 97.75 914 ARG B C 1
ATOM 14147 O O . ARG B 1 914 ? 27.234 6.156 -18.734 1 97.75 914 ARG B O 1
ATOM 14154 N N . LEU B 1 915 ? 25.781 7.68 -18.062 1 97.94 915 LEU B N 1
ATOM 14155 C CA . LEU B 1 915 ? 24.922 6.691 -17.422 1 97.94 915 LEU B CA 1
ATOM 14156 C C . LEU B 1 915 ? 24.25 5.793 -18.453 1 97.94 915 LEU B C 1
ATOM 14158 O O . LEU B 1 915 ? 24.109 4.59 -18.234 1 97.94 915 LEU B O 1
ATOM 14162 N N . ARG B 1 916 ? 23.812 6.359 -19.547 1 97.31 916 ARG B N 1
ATOM 14163 C CA . ARG B 1 916 ? 23.234 5.562 -20.641 1 97.31 916 ARG B CA 1
ATOM 14164 C C . ARG B 1 916 ? 24.25 4.559 -21.172 1 97.31 916 ARG B C 1
ATOM 14166 O O . ARG B 1 916 ? 23.922 3.387 -21.375 1 97.31 916 ARG B O 1
ATOM 14173 N N . LYS B 1 917 ? 25.438 5.023 -21.375 1 97 917 LYS B N 1
ATOM 14174 C CA . LYS B 1 917 ? 26.5 4.16 -21.875 1 97 917 LYS B CA 1
ATOM 14175 C C . LYS B 1 917 ? 26.875 3.092 -20.859 1 97 917 LYS B C 1
ATOM 14177 O O . LYS B 1 917 ? 27.219 1.969 -21.219 1 97 917 LYS B O 1
ATOM 14182 N N . LEU B 1 918 ? 26.875 3.492 -19.656 1 97.38 918 LEU B N 1
ATOM 14183 C CA . LEU B 1 918 ? 27.141 2.535 -18.594 1 97.38 918 LEU B CA 1
ATOM 14184 C C . LEU B 1 918 ? 26.125 1.4 -18.609 1 97.38 918 LEU B C 1
ATOM 14186 O O . LEU B 1 918 ? 26.484 0.228 -18.5 1 97.38 918 LEU B O 1
ATOM 14190 N N . ALA B 1 919 ? 24.875 1.701 -18.734 1 96.94 919 ALA B N 1
ATOM 14191 C CA . ALA B 1 919 ? 23.812 0.694 -18.797 1 96.94 919 ALA B CA 1
ATOM 14192 C C . ALA B 1 919 ? 24.031 -0.265 -19.969 1 96.94 919 ALA B C 1
ATOM 14194 O O . ALA B 1 919 ? 23.922 -1.483 -19.797 1 96.94 919 ALA B O 1
ATOM 14195 N N . GLU B 1 920 ? 24.359 0.287 -21.047 1 94.5 920 GLU B N 1
ATOM 14196 C CA . GLU B 1 920 ? 24.578 -0.517 -22.25 1 94.5 920 GLU B CA 1
ATOM 14197 C C . GLU B 1 920 ? 25.797 -1.429 -22.078 1 94.5 920 GLU B C 1
ATOM 14199 O O . GLU B 1 920 ? 25.734 -2.609 -22.438 1 94.5 920 GLU B O 1
ATOM 14204 N N . SER B 1 921 ? 26.812 -0.86 -21.609 1 93.75 921 SER B N 1
ATOM 14205 C CA . SER B 1 921 ? 28.047 -1.612 -21.406 1 93.75 921 SER B CA 1
ATOM 14206 C C . SER B 1 921 ? 27.859 -2.725 -20.391 1 93.75 921 SER B C 1
ATOM 14208 O O . SER B 1 921 ? 28.422 -3.816 -20.531 1 93.75 921 SER B O 1
ATOM 14210 N N . PHE B 1 922 ? 27.156 -2.455 -19.391 1 93.44 922 PHE B N 1
ATOM 14211 C CA . PHE B 1 922 ? 26.906 -3.445 -18.344 1 93.44 922 PHE B CA 1
ATOM 14212 C C . PHE B 1 922 ? 26.109 -4.617 -18.891 1 93.44 922 PHE B C 1
ATOM 14214 O O . PHE B 1 922 ? 26.438 -5.777 -18.625 1 93.44 922 PHE B O 1
ATOM 14221 N N . GLU B 1 923 ? 25.109 -4.352 -19.625 1 90.25 923 GLU B N 1
ATOM 14222 C CA . GLU B 1 923 ? 24.266 -5.395 -20.219 1 90.25 923 GLU B CA 1
ATOM 14223 C C . GLU B 1 923 ? 25.062 -6.266 -21.188 1 90.25 923 GLU B C 1
ATOM 14225 O O . GLU B 1 923 ? 24.938 -7.492 -21.156 1 90.25 923 GLU B O 1
ATOM 14230 N N . THR B 1 924 ? 25.891 -5.676 -21.938 1 87.25 924 THR B N 1
ATOM 14231 C CA . THR B 1 924 ? 26.656 -6.395 -22.953 1 87.25 924 THR B CA 1
ATOM 14232 C C . THR B 1 924 ? 27.766 -7.215 -22.328 1 87.25 924 THR B C 1
ATOM 14234 O O . THR B 1 924 ? 28.078 -8.312 -22.781 1 87.25 924 THR B O 1
ATOM 14237 N N . ALA B 1 925 ? 28.281 -6.715 -21.281 1 82.44 925 ALA B N 1
ATOM 14238 C CA . ALA B 1 925 ? 29.438 -7.367 -20.688 1 82.44 925 ALA B CA 1
ATOM 14239 C C . ALA B 1 925 ? 29.016 -8.453 -19.703 1 82.44 925 ALA B C 1
ATOM 14241 O O . ALA B 1 925 ? 29.625 -9.523 -19.641 1 82.44 925 ALA B O 1
ATOM 14242 N N . LYS B 1 926 ? 28.016 -8.211 -18.984 1 79.69 926 LYS B N 1
ATOM 14243 C CA . LYS B 1 926 ? 27.719 -9.078 -17.844 1 79.69 926 LYS B CA 1
ATOM 14244 C C . LYS B 1 926 ? 26.422 -9.859 -18.062 1 79.69 926 LYS B C 1
ATOM 14246 O O . LYS B 1 926 ? 26.234 -10.922 -17.484 1 79.69 926 LYS B O 1
ATOM 14251 N N . LEU B 1 927 ? 25.609 -9.383 -18.953 1 80.19 927 LEU B N 1
ATOM 14252 C CA . LEU B 1 927 ? 24.266 -9.969 -19 1 80.19 927 LEU B CA 1
ATOM 14253 C C . LEU B 1 927 ? 23.969 -10.531 -20.391 1 80.19 927 LEU B C 1
ATOM 14255 O O . LEU B 1 927 ? 22.844 -10.922 -20.688 1 80.19 927 LEU B O 1
ATOM 14259 N N . ALA B 1 928 ? 24.938 -10.523 -21.234 1 75.75 928 ALA B N 1
ATOM 14260 C CA . ALA B 1 928 ? 24.734 -10.977 -22.609 1 75.75 928 ALA B CA 1
ATOM 14261 C C . ALA B 1 928 ? 24.453 -12.477 -22.656 1 75.75 928 ALA B C 1
ATOM 14263 O O . ALA B 1 928 ? 25.062 -13.258 -21.922 1 75.75 928 ALA B O 1
ATOM 14264 N N . LEU B 1 929 ? 23.312 -12.812 -23.344 1 66.5 929 LEU B N 1
ATOM 14265 C CA . LEU B 1 929 ? 22.938 -14.203 -23.578 1 66.5 929 LEU B CA 1
ATOM 14266 C C . LEU B 1 929 ? 23.641 -14.742 -24.828 1 66.5 929 LEU B C 1
ATOM 14268 O O . LEU B 1 929 ? 23.984 -13.977 -25.734 1 66.5 929 LEU B O 1
ATOM 14272 N N . PRO B 1 930 ? 24.172 -15.93 -24.75 1 57.66 930 PRO B N 1
ATOM 14273 C CA . PRO B 1 930 ? 24.766 -16.469 -25.969 1 57.66 930 PRO B CA 1
ATOM 14274 C C . PRO B 1 930 ? 23.844 -16.344 -27.188 1 57.66 930 PRO B C 1
ATOM 14276 O O . PRO B 1 930 ? 22.625 -16.5 -27.062 1 57.66 930 PRO B O 1
ATOM 14279 N N . ALA B 1 931 ? 24.188 -15.43 -28.125 1 51.34 931 ALA B N 1
ATOM 14280 C CA . ALA B 1 931 ? 23.469 -15.297 -29.375 1 51.34 931 ALA B CA 1
ATOM 14281 C C . ALA B 1 931 ? 23.016 -16.656 -29.891 1 51.34 931 ALA B C 1
ATOM 14283 O O . ALA B 1 931 ? 23.656 -17.672 -29.625 1 51.34 931 ALA B O 1
ATOM 14284 N N . GLY B 1 932 ? 21.719 -16.875 -30.141 1 49.5 932 GLY B N 1
ATOM 14285 C CA . GLY B 1 932 ? 21 -18.031 -30.641 1 49.5 932 GLY B CA 1
ATOM 14286 C C . GLY B 1 932 ? 21.859 -18.969 -31.453 1 49.5 932 GLY B C 1
ATOM 14287 O O . GLY B 1 932 ? 22.531 -18.547 -32.406 1 49.5 932 GLY B O 1
ATOM 14288 N N . PHE B 1 933 ? 22.469 -19.891 -30.859 1 44.75 933 PHE B N 1
ATOM 14289 C CA . PHE B 1 933 ? 23.156 -20.938 -31.609 1 44.75 933 PHE B CA 1
ATOM 14290 C C . PHE B 1 933 ? 22.234 -21.562 -32.625 1 44.75 933 PHE B C 1
ATOM 14292 O O . PHE B 1 933 ? 21.406 -22.422 -32.281 1 44.75 933 PHE B O 1
ATOM 14299 N N . GLN B 1 934 ? 21.641 -20.812 -33.531 1 44.5 934 GLN B N 1
ATOM 14300 C CA . GLN B 1 934 ? 20.969 -21.547 -34.625 1 44.5 934 GLN B CA 1
ATOM 14301 C C . GLN B 1 934 ? 21.953 -22.484 -35.344 1 44.5 934 GLN B C 1
ATOM 14303 O O . GLN B 1 934 ? 23.062 -22.094 -35.656 1 44.5 934 GLN B O 1
ATOM 14308 N N . PRO B 1 935 ? 21.688 -23.766 -35.125 1 41.06 935 PRO B N 1
ATOM 14309 C CA . PRO B 1 935 ? 22.547 -24.625 -35.938 1 41.06 935 PRO B CA 1
ATOM 14310 C C . PRO B 1 935 ? 22.734 -24.094 -37.375 1 41.06 935 PRO B C 1
ATOM 14312 O O . PRO B 1 935 ? 21.828 -23.469 -37.906 1 41.06 935 PRO B O 1
ATOM 14315 N N . LEU B 1 936 ? 23.875 -23.875 -37.75 1 37.34 936 LEU B N 1
ATOM 14316 C CA . LEU B 1 936 ? 24.203 -23.438 -39.094 1 37.34 936 LEU B CA 1
ATOM 14317 C C . LEU B 1 936 ? 23.391 -24.234 -40.125 1 37.34 936 LEU B C 1
ATOM 14319 O O . LEU B 1 936 ? 23.109 -23.734 -41.219 1 37.34 936 LEU B O 1
ATOM 14323 N N . TRP B 1 937 ? 23.125 -25.531 -39.875 1 35.03 937 TRP B N 1
ATOM 14324 C CA . TRP B 1 937 ? 22.578 -26.328 -40.969 1 35.03 937 TRP B CA 1
ATOM 14325 C C . TRP B 1 937 ? 21.078 -26.062 -41.156 1 35.03 937 TRP B C 1
ATOM 14327 O O . TRP B 1 937 ? 20.453 -26.578 -42.094 1 35.03 937 TRP B O 1
ATOM 14337 N N . GLY B 1 938 ? 20.422 -25.672 -40.156 1 34.75 938 GLY B N 1
ATOM 14338 C CA . GLY B 1 938 ? 18.969 -25.766 -40.219 1 34.75 938 GLY B CA 1
ATOM 14339 C C . GLY B 1 938 ? 18.344 -24.875 -41.281 1 34.75 938 GLY B C 1
ATOM 14340 O O . GLY B 1 938 ? 17.125 -24.672 -41.281 1 34.75 938 GLY B O 1
ATOM 14341 N N . SER B 1 939 ? 19 -23.984 -41.875 1 31.55 939 SER B N 1
ATOM 14342 C CA . SER B 1 939 ? 18.281 -23.453 -43.031 1 31.55 939 SER B CA 1
ATOM 14343 C C . SER B 1 939 ? 17.984 -24.547 -44.062 1 31.55 939 SER B C 1
ATOM 14345 O O . SER B 1 939 ? 17.516 -24.266 -45.156 1 31.55 939 SER B O 1
ATOM 14347 N N . THR B 1 940 ? 18.578 -25.734 -43.938 1 28.06 940 THR B N 1
ATOM 14348 C CA . THR B 1 940 ? 18.219 -26.609 -45.031 1 28.06 940 THR B CA 1
ATOM 14349 C C . THR B 1 940 ? 16.812 -27.156 -44.844 1 28.06 940 THR B C 1
ATOM 14351 O O . THR B 1 940 ? 16.469 -27.688 -43.781 1 28.06 940 THR B O 1
ATOM 14354 N N . ARG B 1 941 ? 15.742 -26.625 -45.469 1 29.39 941 ARG B N 1
ATOM 14355 C CA . ARG B 1 941 ? 14.414 -27.141 -45.781 1 29.39 941 ARG B CA 1
ATOM 14356 C C . ARG B 1 941 ? 14.43 -28.656 -45.938 1 29.39 941 ARG B C 1
ATOM 14358 O O . ARG B 1 941 ? 15.156 -29.188 -46.781 1 29.39 941 ARG B O 1
ATOM 14365 N N . VAL B 1 942 ? 14.367 -29.453 -44.969 1 24.17 942 VAL B N 1
ATOM 14366 C CA . VAL B 1 942 ? 14.039 -30.828 -45.344 1 24.17 942 VAL B CA 1
ATOM 14367 C C . VAL B 1 942 ? 12.836 -30.844 -46.281 1 24.17 942 VAL B C 1
ATOM 14369 O O . VAL B 1 942 ? 11.758 -30.359 -45.906 1 24.17 942 VAL B O 1
ATOM 14372 N N . VAL B 1 943 ? 13.055 -30.812 -47.562 1 22.58 943 VAL B N 1
ATOM 14373 C CA . VAL B 1 943 ? 12.258 -31.219 -48.719 1 22.58 943 VAL B CA 1
ATOM 14374 C C . VAL B 1 943 ? 11.68 -32.625 -48.469 1 22.58 943 VAL B C 1
ATOM 14376 O O . VAL B 1 943 ? 12.422 -33.594 -48.375 1 22.58 943 VAL B O 1
ATOM 14379 N N . GLY B 1 944 ? 11.25 -33.031 -47.219 1 19.22 944 GLY B N 1
ATOM 14380 C CA . GLY B 1 944 ? 10.266 -34.062 -47.5 1 19.22 944 GLY B CA 1
ATOM 14381 C C . GLY B 1 944 ? 8.961 -33.531 -48.062 1 19.22 944 GLY B C 1
ATOM 14382 O O . GLY B 1 944 ? 8.672 -32.312 -47.906 1 19.22 944 GLY B O 1
#

Nearest PDB structures (foldseek):
  3n6x-assembly1_A  TM=8.581E-01  e=1.031E-31  Methylobacillus flagellatus KT
  5oev-assembly1_A  TM=5.715E-01  e=6.637E-08  Globodera pallida
  5oev-assembly2_D  TM=5.827E-01  e=1.643E-07  Globodera pallida
  5oev-assembly2_B  TM=5.545E-01  e=4.562E-06  Globodera pallida
  3n6x-assembly1_A  TM=8.589E-01  e=1.839E-31  Methylobacillus flagellatus KT

Organism: Nocardia brasiliensis (strain ATCC 700358 / HUJEG-1) (NCBI:txid1133849)

InterPro domains:
  IPR007296 Rv2567-like, DUF403 [PF04168] (548-922)
  IPR025841 Circularly permuted ATP-grasp type 2 [PF14403] (121-494)
  IPR051680 ATP-dependent Glutamate--Cysteine Ligase Type 2 [PTHR34595] (50-922)

Foldseek 3Di:
DVPPPPPPVPPPPPVPPDPVLQVLLVVLLVQQVVQCVVQAQAFQQGHGHPFFFAQQADPVGHGDPLCVLVSVVLSSCGQLNLLVLQVQLQLLQLLLVAWFWDDPPPPDATDIDGAFEFLDFAEDEQVRLVLVFVLVQLLLVLLQVVVCCVLEVVVCPVVVLDPVCLAPQAPLADNLQRQQAFPADTLQFKKKFWWFAGRVRAIATAFIDRQADFFLLVLLSNVVSSCVSCVPSCVVQVFDDQLVVLQQSLVVQQVRFFPDDDLAAAEAEQDLFDNDRRLSRSLSSCLSSVHHYDWQLQWADDPLFIWGDFQPDTDTHGEYAYNDGLQQAELQRHNLPRPGHYHCVSSSSSVNRHYYPSGRSSSSSRQPVVLQSSQVSSCVPVVDGNSHHHFDKAALVDPVSVVVCLVPLLQWWKAFSNYGDIDGNVVDDPVRSVVVNVVCVVPVRGMMTGGGGRFHWYWGADDSRRTHTWGKMFMWMWGDDNVGIGTRSWGKMWTWDQDPPSGNIDTDHIHHYGYGDDPDPPPPCCVPPDPVVVPPSPNPPPDPRNALQLLVLLLLLLQLLLLLLLLLQLLLLLLVLCVVPLLPCVDQQSLLNLLSQQLSCQLLVHDADPCRNPPDPPPDDDDVPPPDPPPDDDDDDDDDDDDDDDDDDDDYDDDDDDDPDDPDDDDDPPDDPPSGTSDCRRVVVSLCLDQPCPDRSRSNVSLVSSVSSCSRRVSQDDSSLSSLSSQLVVLSVVLVVDDPPNSVSSSVSSVSNNVSSVVVVVCLVPPHDPDLSSLSSLLSNLLSLLLSLLSSCLSQPQFDDPPSNNLSSLLSSCSSLVNNVVLCVVPNSDDAQLSSCCQAAPDCPRCSHNVVSLVSNLVSLCPHPPRPCDAPLNVLSVVLNVLSVPDRSVLQRDADPRRGSVSSNCNSVSSSVSSVVSSVRCCVPRSDRPDPPSPPPPVPPPPD/DVPPPVPPVPPPPPVPVPPVLVVLLVVLLVQQVVQCVVQAQAFQQGHGHPFFFAQQADPVGHGDPLCVLVSVVLSSCGQLNLLVLQVQLQLLQLLLVAWFWDDPPPPDATDIDGAFEFLDFAEDEQVRVVLVFVLVQLLLVLLQVVVCCVLEVVVCPVVVLDPVCLAPQAPLADPLQRQQAFPADTLQFKKKFWWFAGRVRAIATAFIDRQADFFLLVLLVNVVSSCVSCVPSCVVQVFDDLLVVLVQSLVVQQVRFFPDDDLAAAEAEEDLFDNDRRLSRSLSSCLSSVHHYDWQLQWADDPLFIWGDFQPDTDTHGEYAYNDGLQLAELQRHNLPRPGHYHCVSSSSSVSRHYYPSGRSSSSSRQPVVLQSSQVSSCVPVVDGNSHHHFDKAALVDPVSVVVCLVPLLQWWKAFSHYGDIDGNVVDDPVRSVVVNVVCVVPVRGMMTGGGGRFHWYWGADDSRRTHTWGKMFMWMWGDDNVGIGTRSWGKMWTWDQDPPSGNIDTDHIHRYGYGDDPDPPPPCCVPPDPVVVPPSPNPPPDPRNALQLLVLLLLLLQLLLLLLLLLQLLLLLLVLCVVPLLPCVDQQSLLNLLSQQLSCQLLVHDADPCRNPPPPPPPDDDDDPDPDDDDDDDDDDDDDPDDDDDDDDDDDDDDDPDPDDPDDPPDPPDPPPSGTSPCRRVVVSLCLDQPCPDRSRSNVSLVSSVSSCSRRVSQDDSSLSSLSSQLVVLSVVLVVDDPPNSVSSSVSSVSNNVSSVVVVVCLVPPHDPDLSSLSSLLSNLLSLLLSLLSSCLSQPQFDDPPSNNLSSLLSSCSSLVNNVVLCVVPNSDDAQLSSCCQAAPDCPRCSHNVVSLVSNLVSLCPHPPRPCDAPLNVLSVVLNVLSVPDRSVLQRDADPRRGSVSSNVNSVSSSVSSVVSVVRCCVPRSDRPDPPSPPPVVPPPPD

Solvent-accessible surface area (backbone atoms only — not comparable to full-atom values): 99377 Å² total; per-residue (Å²): 130,83,73,63,76,65,63,72,67,64,66,67,68,61,78,62,72,54,76,64,48,58,53,49,32,54,49,40,50,51,48,21,52,55,42,33,70,70,65,36,34,31,24,44,72,35,44,78,46,99,45,50,29,49,71,47,36,43,99,85,66,44,69,32,76,87,40,49,66,53,46,50,56,53,39,69,40,33,46,65,40,37,24,51,45,43,51,46,40,52,47,49,31,39,31,65,55,41,43,35,27,48,74,52,70,96,86,53,78,63,48,76,37,74,52,48,66,43,68,47,57,44,78,39,54,44,70,57,44,54,55,50,47,53,18,51,41,49,51,50,51,45,52,24,50,49,53,48,28,66,39,56,82,31,56,47,50,75,72,61,74,38,63,61,61,68,49,76,49,18,68,34,44,42,76,86,32,54,71,50,74,48,62,73,90,58,48,51,39,48,40,28,35,33,35,26,32,25,53,86,67,47,63,30,34,76,46,52,34,26,43,54,63,79,44,66,30,46,26,55,50,40,44,55,46,45,43,56,58,40,44,69,57,43,44,74,57,44,43,48,69,55,63,64,46,50,53,48,50,42,53,45,50,58,65,31,32,49,95,64,86,64,81,56,70,36,55,36,31,38,35,71,42,68,80,36,47,55,31,45,29,53,43,48,38,21,46,76,53,38,33,54,74,37,39,30,86,35,44,46,60,56,96,67,31,42,25,34,43,32,74,93,43,74,41,68,38,21,22,34,43,41,56,49,56,58,57,32,37,14,25,67,84,59,29,46,85,38,81,47,23,33,61,54,44,64,60,26,34,65,70,49,48,34,29,53,37,34,36,65,31,37,30,40,68,43,38,61,52,54,63,64,46,42,52,61,44,23,36,73,74,70,69,36,78,60,73,56,43,59,49,58,52,27,41,22,66,39,68,73,33,26,52,51,35,58,73,42,42,60,68,22,33,36,29,26,28,38,75,56,53,75,45,53,22,67,79,48,49,73,66,54,47,52,52,48,42,52,49,38,70,73,47,18,60,44,32,25,29,26,52,58,51,40,33,19,28,33,65,34,69,41,88,78,17,42,59,34,49,29,40,35,38,34,35,37,41,36,32,47,52,97,90,46,60,45,63,42,51,40,37,33,24,35,29,32,42,64,42,83,87,64,32,32,58,41,82,70,30,30,24,32,41,35,29,36,60,62,92,63,81,67,74,73,78,64,73,65,77,67,77,73,76,70,64,70,57,74,53,67,67,48,69,76,81,37,15,32,65,56,36,41,30,32,21,44,27,21,24,24,49,38,48,22,45,51,44,36,32,42,48,50,40,42,49,53,47,38,66,69,21,47,74,37,63,81,45,88,30,32,71,23,45,31,43,44,44,47,18,50,15,60,56,30,68,49,82,60,58,62,58,56,60,69,48,66,75,75,82,75,80,79,72,83,74,71,80,70,74,77,70,62,89,82,76,87,78,79,87,72,85,68,91,76,82,89,86,82,86,89,83,86,84,90,85,88,78,84,80,79,77,78,81,79,82,78,76,72,75,73,76,71,76,70,76,90,68,57,59,66,57,56,55,51,50,54,48,44,39,46,60,31,56,85,39,75,53,11,28,29,20,25,46,51,51,20,51,52,24,44,58,67,43,42,68,78,51,61,65,64,57,31,35,35,56,34,50,36,51,47,40,52,52,51,46,72,66,42,71,90,61,45,72,49,40,48,58,52,36,40,51,52,37,43,47,33,51,28,18,52,44,12,40,60,70,50,46,49,48,66,45,66,52,44,38,37,15,49,43,25,24,34,45,37,48,41,43,47,50,29,40,36,47,47,54,55,60,25,54,71,58,60,69,54,19,37,47,50,39,50,51,36,50,28,47,36,52,58,38,41,65,61,42,25,54,31,49,40,93,61,86,44,64,29,58,51,40,42,50,43,43,58,24,64,46,25,54,62,6,42,37,21,31,54,52,51,42,52,53,37,55,61,67,33,88,84,52,77,80,70,47,68,41,50,49,35,47,52,50,39,54,49,58,59,70,71,55,58,51,69,59,40,55,47,56,50,97,84,37,34,14,56,60,39,38,50,51,31,51,51,39,37,52,34,44,54,50,27,54,52,44,42,42,62,71,67,28,54,64,82,72,79,78,58,60,83,65,54,78,59,74,78,80,117,130,83,73,63,75,64,64,70,67,64,66,70,68,61,79,62,74,54,76,65,48,58,52,48,32,53,49,39,50,51,49,22,53,55,42,32,70,69,65,37,34,32,25,44,71,34,45,79,45,101,44,51,31,49,71,46,36,44,98,86,66,44,68,30,75,89,42,47,66,54,46,50,57,54,39,70,41,33,45,67,40,38,24,51,46,43,51,47,37,53,50,48,32,39,30,66,54,40,44,35,27,49,74,52,70,96,88,52,78,62,47,76,37,75,53,49,65,42,68,47,58,44,79,39,52,46,68,59,43,53,54,50,49,54,18,51,41,49,51,49,50,44,53,24,51,50,54,48,28,65,40,56,80,31,55,49,51,75,71,62,75,39,62,62,61,68,49,76,48,17,68,35,44,43,77,86,32,53,69,50,75,48,61,73,88,56,50,52,40,50,39,29,36,35,34,26,31,25,54,85,67,47,62,31,34,77,45,53,33,28,44,54,63,80,44,66,30,46,28,55,49,38,46,53,47,44,42,54,60,38,45,67,56,42,45,75,55,44,43,48,68,57,61,63,46,51,53,48,50,41,53,44,49,58,66,33,32,47,95,64,86,65,78,53,70,37,55,35,31,38,35,72,42,68,80,36,49,54,31,44,30,51,44,48,38,23,47,77,52,38,32,54,74,36,41,30,88,34,44,46,62,54,96,67,30,43,26,35,44,31,73,92,40,73,42,71,38,22,23,32,43,40,55,50,56,56,58,31,38,14,25,68,84,58,29,42,85,38,80,47,23,33,62,53,45,64,60,25,34,65,70,49,48,33,26,54,38,34,34,64,30,35,29,40,68,44,38,62,55,54,62,63,46,44,52,61,45,23,36,72,74,71,69,38,77,62,72,58,42,58,50,58,53,27,41,22,65,39,69,72,34,26,51,52,37,59,74,41,42,60,66,22,32,36,31,26,28,38,74,54,52,74,44,53,22,66,80,48,50,74,66,54,47,51,53,49,42,52,49,39,70,72,47,18,61,44,33,25,29,27,53,58,52,41,35,19,28,33,67,35,69,42,89,79,17,41,57,35,50,29,40,35,38,34,34,37,43,35,31,46,51,95,90,44,59,47,62,42,52,39,35,32,23,34,28,32,44,64,42,82,85,64,33,33,58,41,83,70,32,31,23,31,40,35,27,36,62,62,91,63,80,68,75,73,78,64,75,65,76,68,76,74,76,69,66,71,59,70,53,68,66,46,68,76,80,38,16,31,63,55,34,40,30,32,21,44,26,21,25,23,48,36,48,22,47,51,44,34,34,42,47,50,38,41,51,55,47,36,65,68,21,46,74,37,64,84,44,87,30,30,71,24,44,31,42,44,43,48,17,51,15,59,56,30,68,48,82,60,59,61,56,55,60,72,48,64,74,74,81,77,76,81,69,82,70,76,80,67,85,84,83,88,84,88,79,87,78,82,74,88,78,79,84,76,82,88,88,73,90,75,83,87,86,90,82,88,75,84,80,78,74,76,80,76,80,73,74,70,75,71,76,71,75,70,75,90,66,55,58,64,56,56,55,50,50,56,48,42,39,47,61,31,56,84,40,74,52,11,29,30,22,25,47,51,52,21,51,52,26,44,59,66,44,43,68,78,51,61,65,65,58,29,36,33,55,34,52,37,52,47,38,51,53,50,47,72,65,43,70,89,61,42,72,48,40,50,57,52,35,40,53,52,36,43,46,32,50,27,18,52,45,12,40,60,71,49,48,48,48,65,44,65,51,45,37,37,15,49,43,25,23,35,45,37,49,42,42,46,49,30,41,34,47,49,54,56,62,24,54,70,57,61,69,54,18,38,47,50,41,51,50,35,51,28,48,36,51,60,38,42,64,61,42,26,54,30,49,41,93,63,84,44,64,29,59,50,41,42,51,44,43,58,24,64,46,24,56,60,6,41,37,22,31,54,51,52,40,52,55,38,55,59,67,34,88,85,52,77,81,71,47,67,41,50,49,36,49,53,49,40,53,49,59,60,70,71,55,56,52,70,59,41,56,47,55,50,96,85,36,36,16,57,60,39,38,50,50,32,52,51,39,37,51,34,46,55,50,26,54,51,44,40,41,61,72,67,29,55,63,80,71,79,79,59,60,84,66,53,77,59,73,76,82,118

Sequence (1888 aa):
MREAEASSRDARRATSAAPGVREQVAEQFARYRSGGVETAPYDECGRPTEGYYDELVDAGGRVRRMWSELSADFVELGTTGLGRLDSRVRRLIEDDGITYTEVTGSGEQAVTTPWRLDPIPLLISADDWTRLEAGLVQRSRVLDEVLTDVYGPRRMLTNGLLPPEVVFGYSGYVRAAHGITVPGRHQLFLHACDISRWSDGRFRVTADWAQAPSGAGYALADRRVVSTAIPEAFEHSNPRPLTPFARAMRLMLIESAPEGEADDPVVVVLSPGVHSETAYDQANLASMLGFPLVESADLVVRDGALWMRSLGTLRRVDVVLRRVDAEFSDPLDLRPDSRLGVVGLVEVLRRGAVTVVNTLGSGLLENPALTGFLPRLAKALLGEDLLLESAPSFWGGDDKERAHLTKNLHRLIIRSAIDGATLFGPALSIRQRADLRARIEADGWQWVGQEPAQFSVAPAVEGYGGLTPAPVGMRLFSMARRGGYTAMAGGLGQLHQRTLPDRVVIKIAAKDIWVRAAPAPAPAVGTEAPHEERVSRRLPIVAAISSPRVLNDLFWMGRYSERAEAAARLLIATHERYQDFRYRPWLEGAEAVPVLMAALARATATVAPAAVLFGAAPDDAMSPAGATPDHTATQTSSAGRQAQTQPGAMAATQGASGQSQSMGAADSPEPRPAVAGASREGHDYLVALTVDRDLPGSLAFAVDRCANAARAVRDQLSNDTWMILSAVDRAMAEYRGFGEDREAALSAVHSLTLAALLSLSGIGAESLVRDSGWYVMDIGKRIERGLALTALMSAALTQTYPEEAERVVTESVLRAAESQVSYRRRHRDSVRISAVAGLLLFDTANPRSLAYQLDRLDADLRALPGASGSSRPQRLLADAQRMLRRVDPDDLEVTDDEGRRTELAELLDGVHLRLRKLAESFETAKLALPAGFQPLWGSTRVVGMREAEASSRDARRATSAAPGVREQVAEQFARYRSGGVETAPYDECGRPTEGYYDELVDAGGRVRRMWSELSADFVELGTTGLGRLDSRVRRLIEDDGITYTEVTGSGEQAVTTPWRLDPIPLLISADDWTRLEAGLVQRSRVLDEVLTDVYGPRRMLTNGLLPPEVVFGYSGYVRAAHGITVPGRHQLFLHACDISRWSDGRFRVTADWAQAPSGAGYALADRRVVSTAIPEAFEHSNPRPLTPFARAMRLMLIESAPEGEADDPVVVVLSPGVHSETAYDQANLASMLGFPLVESADLVVRDGALWMRSLGTLRRVDVVLRRVDAEFSDPLDLRPDSRLGVVGLVEVLRRGAVTVVNTLGSGLLENPALTGFLPRLAKALLGEDLLLESAPSFWGGDDKERAHLTKNLHRLIIRSAIDGATLFGPALSIRQRADLRARIEADGWQWVGQEPAQFSVAPAVEGYGGLTPAPVGMRLFSMARRGGYTAMAGGLGQLHQRTLPDRVVIKIAAKDIWVRAAPAPAPAVGTEAPHEERVSRRLPIVAAISSPRVLNDLFWMGRYSERAEAAARLLIATHERYQDFRYRPWLEGAEAVPVLMAALARATATVAPAAVLFGAAPDDAMSPAGATPDHTATQTSSAGRQAQTQPGAMAATQGASGQSQSMGAADSPEPRPAVAGASREGHDYLVALTVDRDLPGSLAFAVDRCANAARAVRDQLSNDTWMILSAVDRAMAEYRGFGEDREAALSAVHSLTLAALLSLSGIGAESLVRDSGWYVMDIGKRIERGLALTALMSAALTQTYPEEAERVVTESVLRAAESQVSYRRRHRDSVRISAVAGLLLFDTANPRSLAYQLDRLDADLRALPGASGSSRPQRLLADAQRMLRRVDPDDLEVTDDEGRRTELAELLDGVHLRLRKLAESFETAKLALPAGFQPLWGSTRVVG

Radius of gyration: 40.73 Å; Cα contacts (8 Å, |Δi|>4): 3369; chains: 2; bounding box: 103×117×130 Å

Secondary structure (DSSP, 8-state):
-TTSTTSGGGSS------HHHHHHHHHHHHHHHHHHHHHSSB-TTS-B-S---BSSB-TTSPBPHHHHHHHHHHHHHHHHHHHHHHHHHHHHHHHHT-EEEE--TTTSPPEEEEPPEEEEEEEE-HHHHHHHHHHHHHHHHHHHHHHHHHTTT-HHHHTTSS-HHHHHTSTT--GGGTT---SSS-S--EEEEEEEE-TTS-EEEEEEE-SS---HHHHHHHHHHHHHHSHHHHHHH-BPPSHHHHHHHHHHHHHTS-SSS-SS--EEEE---TTSTTHHHHHHHHHHHT--EE-GGGEEEETTEEEEEETTEEEEE-EEEE-S-GGGS-TTTS-TT-SSS-TTHHHHHHTTSSEEESPTTGGGGG-GGGGGGHHHHHHHHHSS--SSPBPPEEETTSHHHHHHHHHTTTTSEEEETTT--EEEGGGS-HHHHHHHHHHHHHSGGGEEEEPPPP-EEEEEEETTTEEEEEEEEEEEEEEE-SSSEEE-SS-EEEEEEE-TTT--EEEEEEEEEEEBPPSS-------S--TTTTTS-----------HHHHHHHHHHHHHHHHHHHHHHHHHHHHHHHHHHTT-TTSTTTTHHHHHHHHHHHHHT----HHHHH-------------------------------------------------------------TT--HHHHHHHHHHHH-TTSTTSHHHHHHHHHHHHHHTGGGS-HHHHHHHHHHHHHHHHHHH--S-HHHHHHHHHHHHHHHHHHHHHHHHHTS--SHHHHHHHHHHHHHHHHHHHHHHHHHHSB---HHHHHHHHHHHHHHTT-HHHHHHHHTT---HHHHHIIIII-TT-TTSHHHHHHHHHHHHHHSTT--S-SHHHHHHHHHHHHHHT--GGGGG---TTSB-HHHHHHHHHHHHHHHHHHHHHHHHHS--------GGGGS----/-TTSTTSGGGSS------HHHHHHHHHHHHHHHHHHHHHSSBBTTS-B-S---BSSB-TTSPBPHHHHHHHHHHHHHHHHHHHHHHHHHHHHHHHHT-EEEE--TTTSPPEEEEPPEEEEEEEE-HHHHHHHHHHHHHHHHHHHHHHHHHTTT-HHHHTTSS-HHHHHTSTT--GGGTT---SSS-S--EEEEEEEE-TTS-EEEEEEE-SS---HHHHHHHHHHHHHHSHHHHHHH-BPPSHHHHHHHHHHHHHTS-SSS-SS--EEEE---TTSTTHHHHHHHHHHHT--EE-GGGEEEETTEEEEEETTEEEEE-EEEE-S-GGGS-TTTS-TT-SSS-TTHHHHHHTTSSEEESPTTGGGGG-GGGGGGHHHHHHHHHSS--SSPBPPEEETTSHHHHHHHHHTTTTSEEEETTT--EEEGGGS-HHHHHHHHHHHHHSGGGEEEEPPPB-EEEEEEETTTEEEEEEEEEEEEEEE-SSSEEE-SS-EEEEEEE-TTT--EEEEEEEEEEEBPPSS-------S--TTTTTS-----------HHHHHHHHHHHHHHHHHHHHHHHHHHHHHHHHHHTT-TTSTTTTHHHHHHHHHHHHHT----HHHHH-------------------------------------------------------------TT--HHHHHHHHHHHH-TTSTTSHHHHHHHHHHHHHHTGGGS-HHHHHHHHHHHHHHHHHHH--S-HHHHHHHHHHHHHHHHHHHHHHHHHTS--SHHHHHHHHHHHHHHHHHHHHHHHHHHSB---HHHHHHHHHHHHHHTT-HHHHHHHHTT---HHHHHIIIII-TT-TTSHHHHHHHHHHHHHHSTT--S-SHHHHHHHHHHHHHHT--GGGGG---TTSB-HHHHHHHHHHHHHHHHHHHHHHHHHS--------GGGGS----